Protein 7PTY (pdb70)

Solvent-accessible surface area: 84995 Å² total; per-residue (Å²): 95,123,92,64,26,23,104,46,1,81,74,16,20,111,100,41,18,30,73,38,78,33,19,37,101,38,14,8,28,21,23,15,36,22,44,1,14,56,73,76,60,115,68,80,86,15,52,112,72,129,31,86,76,82,0,93,45,10,22,34,48,43,81,14,150,46,113,130,96,22,29,8,21,92,75,31,20,102,101,14,40,125,30,39,86,69,11,17,108,19,15,100,91,10,47,111,49,4,93,112,12,28,115,45,95,96,55,50,137,36,20,71,64,22,75,108,20,3,73,37,6,66,75,6,49,130,44,52,100,114,8,98,34,58,48,58,89,119,25,23,34,35,11,88,127,26,47,47,100,13,28,64,19,35,112,89,3,110,46,25,21,71,34,22,33,61,10,0,86,71,4,41,75,28,3,61,114,114,86,0,44,45,26,18,19,4,0,5,4,16,34,13,5,67,23,0,10,17,33,25,5,9,33,21,16,1,44,6,4,16,93,35,81,92,144,54,52,33,82,61,3,25,45,8,57,50,47,16,41,42,16,84,58,45,20,64,31,41,32,29,33,82,71,110,7,47,15,56,32,6,58,70,1,19,81,53,14,134,82,23,119,107,184,52,92,49,55,30,119,84,10,88,94,9,2,70,98,13,82,58,32,45,90,118,24,67,166,36,80,24,16,34,34,4,26,18,51,63,99,102,103,67,48,111,86,35,119,46,56,39,39,60,85,56,42,44,20,62,28,2,7,1,28,49,73,148,68,124,20,46,16,52,39,18,37,84,75,0,134,104,28,50,34,25,13,17,32,20,18,9,19,24,51,88,34,95,116,76,48,25,24,34,28,38,38,17,122,66,50,28,44,44,35,10,22,56,75,38,100,51,29,54,12,98,31,17,34,28,15,15,16,5,16,6,15,74,64,146,79,65,132,135,24,37,86,20,17,54,56,8,66,132,44,35,27,70,21,102,50,66,15,78,53,32,59,12,8,1,6,7,22,10,103,89,7,19,46,135,34,20,49,113,44,28,100,127,77,110,67,22,22,39,97,27,117,26,67,37,2,49,18,11,11,1,35,2,9,70,15,3,57,7,36,42,5,75,73,17,42,119,75,47,27,81,20,61,12,94,8,54,80,66,72,19,6,8,18,1,29,6,7,49,38,33,77,8,119,1,7,91,25,30,28,133,80,44,155,42,112,13,73,7,97,21,98,46,11,14,1,0,2,6,8,3,4,43,23,56,104,91,12,4,40,13,7,15,100,134,26,129,5,57,35,60,1,54,9,91,53,2,7,0,0,18,1,11,5,8,29,48,81,18,71,113,8,9,62,30,8,56,142,43,72,64,47,21,52,92,47,9,99,33,74,11,3,9,21,6,8,0,7,29,51,17,13,42,131,12,9,109,17,21,44,59,47,157,78,137,29,50,48,33,26,54,8,123,60,34,53,51,1,3,17,0,22,0,18,94,61,130,59,62,65,2,1,89,18,24,12,123,67,131,92,12,53,29,104,10,84,12,72,45,41,42,0,0,6,13,24,2,16,55,40,34,38,37,93,28,15,81,60,10,32,154,83,49,10,88,56,65,18,83,15,59,60,19,38,10,5,6,9,18,2,5,30,38,118,39,41,78,14,23,51,25,17,52,120,51,48,5,73,25,43,13,147,3,71,74,50,27,10,1,6,3,13,0,14,136,43,32,84,77,54,11,15,82,72,14,40,98,93,58,10,69,61,39,13,116,9,104,95,8,17,6,8,2,57,16,2,4,52,36,124,79,93,112,8,2,58,17,15,35,88,122,9,46,49,86,46,59,94,47,134,89,123,98,21,10,33,36,75,0,27,84,42,89,37,86,105,5,9,28,24,2,56,98,143,71,65,40,154,91,115,86,56,30,116,115,10,130,32,24,86,109,45,31,107,107,148,156,82,100,160,125,18,105,91,46,71,89,50,106,74,90,28,24,126,61,9,64,87,37,41,104,121,20,22,65,74,24,93,22,39,31,82,32,19,15,27,15,35,34,32,21,66,22,65,46,87,64,58,46,46,66,31,67,28,12,53,83,99,68,33,57,97,32,112,53,73,30,92,109,84,6,75,70,6,44,24,46,34,70,17,148,32,117,70,11,24,0,44,20,60,64,72,26,132,81,15,56,138,21,24,62,78,4,48,104,17,22,82,99,2,67,83,44,17,110,136,21,84,95,50,88,82,50,63,104,24,16,62,64,34,60,108,49,45,72,50,27,85,77,10,61,87,30,66,121,125,43,78,8,55,68,107,84,14,26,16,39,85,15,108,121,60,28,50,74,17,24,56,13,16,118,43,199,97,105,21,43,121,28,63,45,55,18,29,90,61,3,83,88,38,17,109,119,127,62,80,0,27,30,29,13,16,11,30,13,17,25,21,12,8,79,37,8,4,1,27,18,3,33,26,25,14,17,38,14,10,4,64,33,13,68,107,21,61,11,74,60,6,9,47,9,64,64,72,31,42,108,32,55,82,55,15,48,74,44,20,66,45,36,12,96,27,60,67,80,18,35,89,15,11,106,55,30,52,147,78,25,74,206,130,65,65,80,94,7,91,91,10,57,102,23,29,96,46,30,68,62,44,40,87,39,34,97,112,135,24,154,44,0,21,100,37,39,19,56,85,67,97,53,101,67,102,133,81,52,96,60,67,118,74,73,106,67,62,49,37,51,56,33,53,0,0,4,4,0,44,26,155,34,76,21,5,2,41,10,45,58,55,24,47,118,60,108,112,12,21,30,23,21,0,12,110,12,105,97,48,125,125,197,59,50,10,16,1,0,26,8,66,88,74,33,16,92,22,36,3,0,49,5,118,103,48,12,52,15,95,54,13,51,5,40,47,23,47,25,18,21,52,39,26,24,51,136,89,12,43,83,44,21,70,45,34,78,104,88,32,6,78,32,50,14,130,7,50,57,25,87,0,14,32,0,12,19,15,51,54,5,15,16,75,18,18,24,149,107,58,95,191,49,79,52,40,27,34,112,20,50,16,37,35,2,66,4,12,29,5,36,5,8,43,3,24,11,18,36,35,16,81,47,22,42,116,48,22,26,69,55,42,10,87,8,58,104,46,46,35,4,10,22,1,51,18,8,29,0,16,24,19,159,12,20,108,20,36,39,134,78,55,101,21,97,17,78,18,80,14,83,46,12,49,1,4,8,3,14,4,4,34,9,24,22,104,6,2,36,28,17,20,78,148,30,124,19,34,98,44,26,60,10,91,51,0,26,0,9,9,0,8,1,9,26,11,75,14,63,81,7,1,62,20,21,53,144,28,40,74,23,96,60,70,37,12,83,36,68,11,5,2,15,5,9,9,0,8,84,13,15,65,96,3,13,130,27,26,44,78,37,175,72,58,92,16,29,40,46,46,3,134,57,48,69,22,8,1,22,3,38,0,3,55,28,101,84,22,68,0,0,61,20,13,18,128,55,101,128,33,75,32,84,32,65,8,72,16,42,21,8,5,4,6,14,1,1,14,12,20,34,51,77,3,1,110,30,4,34,172,109,56,14,98,31,85,53,82,2,66,66,21,74,8,6,4,4,15,0,2,20,13,136,59,33,75,1,3,54,20,1,44,117,44,58,8,63,50,69,15,105,5,85,66,50,63,11,4,22,5,25,3,4,120,54,22,82,49,38,1,10,67,66,10,56,122,50,51,18,76,52,40,33,110,10,65,79,10,12,9,7,25,17,60,0,9,53,30,101,66,119,135,5,7,70,10,20,74,99,125,14,84,30,142,65,92,132,19,108,77,128,94,22,7,45,13,26,6,44,102,43,108,33,114,89,14,17,90,53,28,21,88,120,15,85,46,149,43,117,103,53,37,131,106,4,91,23,28,79,81,29,66,90,84,142,156,72,111,101,70,28,59,137,33,68,86

Foldseek 3Di:
DLVVLVVVLVVVLVDCVCVVVLHDLLNVLLVSQVVVVLVVQDFVLLLGVVSSVSNVQSVLLSQLDDDPPQFFCVVVLVVLVVVLVVLVVVLVVLVVVLVVLCPVPPPDPCVVVLVVVVVVVVVVVVVVVVQSGDHNVVNLVVCVPCVVVLVVVLCVCPVVQVVLLVLLVVLLVVLLVASSLSSLSSSLSSVSVNVSSLSVSLSVLSVSLSVCRRQHDLVVNVVSVVVSVVSLVVVCVQPPDPPHHCLNSSVVSLVSSVPRPHDDDCSNVVVVVSNVVVVVVNVVSNDADDFLLDAFPDCPDLLPDDCDVQVHAFFWWAKGKWFDDPHGIDGDDDRVRTDRDHDGQGRQGCLVPPLDPTWMWMFIDTDGRDLTTFDTDRDGDGRCRVLQVVLLVLLQDQPAVVSVVSVVRSVVSPDDQLGPGPQFSSSQQSCLLRPHDVVSCVVVVPVVPRQQQPQGSQTDGSLQNNLLSLVQVSVVVNCVSPGPQLRFTNPQGDGSLLSNLQNPNLNNVLSCLVPVPDPQQDQGDFQDHSLLSNLVSLDCSSVSVLPDDDYDLLGATNQGDHSLLSCLSVVRVVVNVSSVVRDPDNQAQGPSGDGSLLVCLSVVPVVVVVVLVVVPPVSPQCAFGPSFGAGSLLSNLVVVSVVVNVVCVPDDPPDQCRAGVQRCGPLLSNLSRPPVVSNVVVVVVPHDQQRAGNQGDGSLLSNLLYDDQVSVVVSVVVPDDQQRQTNQGCGSLNSNLQNPPLVSNVVSVVVPYDQQDAGPQRCGQCNSNVVVPDPSSNVVCCVPVNAPQAAGVHRQGSVNSVLVVDDPPVNCCPPPVPDVPDALVDPSRCVLVCVVPVDDDDPPCPVSSD/DVVVLLVVLVVVLVVLCCVVVLCDLLNVQLVSLVVVCLVVDDDDQVVLLVPPAPPDRPCSSVVNVQSVQLSVLPDPPQLFLQCVQLVVLVVVLVVLVVVVVVVVVVVVVLPVDAPPDPLSVVLVVVVVVLVVVVVVVPVQSRDHDVVNVVVLVPCLVVLVCVLVPPDPCLVVVVVLVVVVLVCLVVAHPVLSVLSSVVSSVSSSVSSLSVSLSSLVVVLSQCRQPRVQAVNQVSVVVSVVSLVVVVVVLVVVVVVVVVVVVVVVVSVVPHPPDHDCSVVVVVVVVVVVVVVSVVSPPDCVLWPPFALVQFDDFDDPLFWLDPDVVPHQDFFWQKFKFFDDPSDGTGHGPSPGRDGHSTGSQGWTCQQPRPDQTWMAMDIDGHDDDSGHQGGDNRTDRCLSNLVVVLLVLLQDQDQVSSVVVVVSSVSVPHDQLDATSQFSRRLLSSLLSDPVVSVCVVDVDDVCCQEQVQGSQQDHSLLSCLLRQRQVVLCVNCVVHYDQLAFGPPQTGGSLLSNLLSLPLSRVVSSVPDPVDDQCDQTPWFAGSLLSNVNNLHCNNVCVCPPGPHPLFDQTNQGATSLLCCLSVVSVVSNVSSCVSDPDPQAATNSQHGSLLSCLQVVVPVVLVVVLVVVDPVCCQFARPNWGHHSLLNNLSNVVCPSNLVVLVRDLHDQCTATVFRQTSLLSNLSSPDVPVVVVVLVVVDDQWDATNSQDTSLLSCLSRPPVVVNVVVVVSVDDQQSGGPQSHGSLLSNLLRVSVVNNVVVVVVCDDQCDAGNQQDGSLLSNLVVVRPVNNVVCVVVVPDPQAQTNHGGGSLSSNVVVVPLVVLVVCCPVVPNPQQCPDPRSCSLVCVVVVDDDDCSSVVSSD

InterPro domains:
  IPR002110 Ankyrin repeat [PF00023] (742-770)
  IPR002110 Ankyrin repeat [PF12796] (472-566)
  IPR002110 Ankyrin repeat [PF12796] (569-634)
  IPR002110 Ankyrin repeat [PF12796] (642-734)
  IPR002110 Ankyrin repeat [PF12796] (778-868)
  IPR002110 Ankyrin repeat [PR01415] (537-552)
  IPR002110 Ankyrin repeat [PR01415] (789-803)
  IPR002110 Ankyrin repeat [PS50088] (536-568)
  IPR002110 Ankyrin repeat [PS50088] (637-669)
  IPR002110 Ankyrin repeat [PS50088] (740-772)
  IPR002110 Ankyrin repeat [PS50088] (773-805)
  IPR002110 Ankyrin repeat [PS50088] (806-838)
  IPR002110 Ankyrin repeat [PS50088] (839-871)
  IPR002110 Ankyrin repeat [SM00248] (501-530)
  IPR002110 Ankyrin repeat [SM00248] (536-565)
  IPR002110 Ankyrin repeat [SM00248] (570-600)
  IPR002110 Ankyrin repeat [SM00248] (604-633)
  IPR002110 Ankyrin repeat [SM00248] (637-666)
  IPR002110 Ankyrin repeat [SM00248] (670-699)
  IPR002110 Ankyrin repeat [SM00248] (706-734)

GO terms:
  GO:0005576 extracellular region (C, EXP)

Nearest PDB structures (foldseek):
  7pty-assembly1_B  TM=1.001E+00  e=0.000E+00  Latrodectus tredecimguttatus
  9go9-assembly1_D  TM=8.256E-01  e=4.662E-45  Latrodectus tredecimguttatus
  8csl-assembly1_A  TM=7.896E-01  e=9.396E-20  Homo sapiens
  3b95-assembly2_B  TM=9.160E-01  e=6.783E-09  Homo sapiens
  6py8-assembly2_K  TM=8.592E-01  e=9.612E-10  Homo sapiens

Sequence (1715 aa):
SNSVFGMIADVANDIGSIPVIGEVVGIVTAPIAIVSHITSADIASTAFDEIKEILEERFNEIDRKLDKNTAALEEVSKLVSKTFVTVEKTRNEMNENFKLVLETIESKEIKSIVFKINDFKKFFEKERQRIKGLPKDRYVAKLLEQKGILGSLKEVREPSGNSLSSALNELLDKNNNYKAFQALYALFYGTQTYAAVMFFLLEQHSYLADYYYQKGDDVNFNAEFNNVAIIFDDFKSSLTGGDDGLIDNVIEVLNTVKALPFIKNADSKLYRELVTRTKALETLKNQIPETLSQVNFPNDENQLPTPIGNWVDGVEVRYAVQYESKGMYSKFSEWSEPFTVQGNACPTIKVRVDPKKRNRLIFRKFNSGKPQFAGTMTHSQTNFKDIHRDLYDAALNINKLKAVDEATTLIEKGADIEAKFDNDRSAMHAVAYRGNNKIALRFLLKNQSIDIELKDKNGFTPLHIAAEAGQAGFVKLLINHGADVNAKTSKTNLTPLHLATRSGFSKTVRNLLESPNIKVNEKEDDGFTPLHTAVMSTYMVVDALLNHPDIDKNAQSTSGLTPFHLAIINESQEVAESLVESNADLNIQDVNHMAPIHFAASMGSIKMLRYLISIKDKVSINSVTENNNWTPLHFAIYFKKEDAAKELLKQDDINLTIVADGNLTVLHLAVSTGQINIIKELLKRGSNIEEKTGEGYTSLHIAAMRKEPEIAVVLIENGADIEARSADNLTPLHSAAKIGRKSTVLYLLEKGADIGAKTADGSTALHLAVSGRKMKTVETLLNKGANLKEYDNNKYLPIHKAIINDDLDMVRLFLEKDPSLKDDETEEGRTSIMLIVQKLLLELYNYFINSNSVFGMIADVANDIGSIPVIGEVVGIVTAPIAIVSHITSAGLDIASTALDCDDIPFDEIKEILEERFNEIDRKLDKNTAALEEVSKLVSKTFVTVEKTRNEMNENFKLVLETIESKEIKSIVFKINDFKKFFEKERQRIKGLPKDRYVAKLLEQKGILGSLKEVREPSGNSLSSALNELLDKNNNYNKAFQALYALFYGTQTYAAVMFFLLEQHSYLADYYYQKGDDVNFNAEFNNVAIIFDDFKSSLTGGDDGLIDNVIEVLNTVKALPFIKNADSKLYRELVTRTKALETLKNQILIDDIPETLSQVNFPNDENQLPTPIGNWVDGVEVRYAVQYESKGMYSKFSEWSEPFTVQGNACPTIKVRVDPKKRNRLIFRKFNSGKPQFAGTMTHSQTNFKDIHRDLYDAALNINKLKAVDEATTLIEKGADIEAKFDNDRSAMHAVAYRGNNKIALRFLLKNQSIDIELKDKNGFTPLHIAAEAGQAGFVKLLINHGADVNAKTSKTNLTPLHLATRSGFSKTVRNLLESPNIKVNEKEDDGFTPLHTAVMSTYMVVDALLNHPDIDKNAQSTSGLTPFHLAIINESQEVAESLVESNADLNIQDVNHMAPIHFAASMGSIKMLRYLISIKDKVSINSVTENNNWTPLHFAIYFKKEDAAKELLKQDDINLTIVADGNLTVLHLAVSTGQINIIKELLKRGSNIEEKTGEGYTSLHIAAMRKEPEIAVVLIENGADIEARSADNLTPLHSAAKIGRKSTVLYLLEKGADIGAKTADGSTALHLAVSGRKMKTVETLLNKGANLKEYDNNKYLPIHKAIINDDLDMVRLFLEKDPSLKDDETEEGRTSIMLIVQKLLLELYNYFIN

Radius of gyration: 46.93 Å; Cα contacts (8 Å, |Δi|>4): 2144; chains: 2; bounding box: 124×86×120 Å

Structure (mmCIF, N/CA/C/O backbone):
data_7PTY
#
_entry.id   7PTY
#
_cell.length_a   1.00
_cell.length_b   1.00
_cell.length_c   1.00
_cell.angle_alpha   90.00
_cell.angle_beta   90.00
_cell.angle_gamma   90.00
#
_symmetry.space_group_name_H-M   'P 1'
#
loop_
_atom_site.group_PDB
_atom_site.id
_atom_site.type_symbol
_atom_site.label_atom_id
_atom_site.label_alt_id
_atom_site.label_comp_id
_atom_site.label_asym_id
_atom_site.label_entity_id
_atom_site.label_seq_id
_atom_site.pdbx_PDB_ins_code
_atom_site.Cartn_x
_atom_site.Cartn_y
_atom_site.Cartn_z
_atom_site.occupancy
_atom_site.B_iso_or_equiv
_atom_site.auth_seq_id
_atom_site.auth_comp_id
_atom_site.auth_asym_id
_atom_site.auth_atom_id
_atom_site.pdbx_PDB_model_num
ATOM 1 N N . SER A 1 113 ? 37.555 15.438 -22.646 1.00 248.20 50 SER A N 1
ATOM 2 C CA . SER A 1 113 ? 38.439 16.406 -22.011 1.00 248.20 50 SER A CA 1
ATOM 3 C C . SER A 1 113 ? 37.769 17.040 -20.801 1.00 248.20 50 SER A C 1
ATOM 4 O O . SER A 1 113 ? 37.866 16.530 -19.687 1.00 248.20 50 SER A O 1
ATOM 7 N N . ASN A 1 114 ? 37.091 18.166 -21.032 1.00 246.07 51 ASN A N 1
ATOM 8 C CA . ASN A 1 114 ? 36.374 18.831 -19.951 1.00 246.07 51 ASN A CA 1
ATOM 9 C C . ASN A 1 114 ? 35.287 17.930 -19.385 1.00 246.07 51 ASN A C 1
ATOM 10 O O . ASN A 1 114 ? 35.106 17.849 -18.164 1.00 246.07 51 ASN A O 1
ATOM 15 N N . SER A 1 115 ? 34.554 17.243 -20.262 1.00 244.51 52 SER A N 1
ATOM 16 C CA . SER A 1 115 ? 33.557 16.286 -19.802 1.00 244.51 52 SER A CA 1
ATOM 17 C C . SER A 1 115 ? 34.200 15.135 -19.040 1.00 244.51 52 SER A C 1
ATOM 18 O O . SER A 1 115 ? 33.573 14.557 -18.148 1.00 244.51 52 SER A O 1
ATOM 21 N N . VAL A 1 116 ? 35.447 14.792 -19.368 1.00 256.00 53 VAL A N 1
ATOM 22 C CA . VAL A 1 116 ? 36.141 13.739 -18.631 1.00 256.00 53 VAL A CA 1
ATOM 23 C C . VAL A 1 116 ? 36.362 14.164 -17.184 1.00 256.00 53 VAL A C 1
ATOM 24 O O . VAL A 1 116 ? 36.104 13.402 -16.243 1.00 256.00 53 VAL A O 1
ATOM 28 N N . PHE A 1 117 ? 36.837 15.395 -16.983 1.00 239.25 54 PHE A N 1
ATOM 29 C CA . PHE A 1 117 ? 37.009 15.888 -15.622 1.00 239.25 54 PHE A CA 1
ATOM 30 C C . PHE A 1 117 ? 35.669 16.084 -14.931 1.00 239.25 54 PHE A C 1
ATOM 31 O O . PHE A 1 117 ? 35.579 15.937 -13.710 1.00 239.25 54 PHE A O 1
ATOM 39 N N . GLY A 1 118 ? 34.617 16.396 -15.689 1.00 235.94 55 GLY A N 1
ATOM 40 C CA . GLY A 1 118 ? 33.287 16.421 -15.101 1.00 235.94 55 GLY A CA 1
ATOM 41 C C . GLY A 1 118 ? 32.853 15.057 -14.599 1.00 235.94 55 GLY A C 1
ATOM 42 O O . GLY A 1 118 ? 32.255 14.937 -13.528 1.00 235.94 55 GLY A O 1
ATOM 43 N N . MET A 1 119 ? 33.147 14.010 -15.371 1.00 237.54 56 MET A N 1
ATOM 44 C CA . MET A 1 119 ? 32.856 12.650 -14.929 1.00 237.54 56 MET A CA 1
ATOM 45 C C . MET A 1 119 ? 33.665 12.295 -13.689 1.00 237.54 56 MET A C 1
ATOM 46 O O . MET A 1 119 ? 33.162 11.626 -12.779 1.00 237.54 56 MET A O 1
ATOM 51 N N . ILE A 1 120 ? 34.933 12.709 -13.651 1.00 222.69 57 ILE A N 1
ATOM 52 C CA . ILE A 1 120 ? 35.753 12.486 -12.462 1.00 222.69 57 ILE A CA 1
ATOM 53 C C . ILE A 1 120 ? 35.140 13.192 -11.260 1.00 222.69 57 ILE A C 1
ATOM 54 O O . ILE A 1 120 ? 35.098 12.647 -10.148 1.00 222.69 57 ILE A O 1
ATOM 59 N N . ALA A 1 121 ? 34.656 14.416 -11.469 1.00 214.75 58 ALA A N 1
ATOM 60 C CA . ALA A 1 121 ? 33.962 15.140 -10.414 1.00 214.75 58 ALA A CA 1
ATOM 61 C C . ALA A 1 121 ? 32.736 14.375 -9.942 1.00 214.75 58 ALA A C 1
ATOM 62 O O . ALA A 1 121 ? 32.487 14.276 -8.738 1.00 214.75 58 ALA A O 1
ATOM 64 N N . ASP A 1 122 ? 31.959 13.831 -10.879 1.00 219.40 59 ASP A N 1
ATOM 65 C CA . ASP A 1 122 ? 30.775 13.061 -10.508 1.00 219.40 59 ASP A CA 1
ATOM 66 C C . ASP A 1 122 ? 31.153 11.840 -9.683 1.00 219.40 59 ASP A C 1
ATOM 67 O O . ASP A 1 122 ? 30.505 11.534 -8.675 1.00 219.40 59 ASP A O 1
ATOM 72 N N . VAL A 1 123 ? 32.206 11.135 -10.096 1.00 222.76 60 VAL A N 1
ATOM 73 C CA . VAL A 1 123 ? 32.661 9.964 -9.353 1.00 222.76 60 VAL A CA 1
ATOM 74 C C . VAL A 1 123 ? 33.057 10.359 -7.939 1.00 222.76 60 VAL A C 1
ATOM 75 O O . VAL A 1 123 ? 32.696 9.687 -6.964 1.00 222.76 60 VAL A O 1
ATOM 79 N N . ALA A 1 124 ? 33.797 11.462 -7.803 1.00 214.22 61 ALA A N 1
ATOM 80 C CA . ALA A 1 124 ? 34.132 11.963 -6.475 1.00 214.22 61 ALA A CA 1
ATOM 81 C C . ALA A 1 124 ? 32.881 12.329 -5.688 1.00 214.22 61 ALA A C 1
ATOM 82 O O . ALA A 1 124 ? 32.839 12.155 -4.466 1.00 214.22 61 ALA A O 1
ATOM 84 N N . ASN A 1 125 ? 31.859 12.839 -6.375 1.00 199.02 62 ASN A N 1
ATOM 85 C CA . ASN A 1 125 ? 30.613 13.205 -5.712 1.00 199.02 62 ASN A CA 1
ATOM 86 C C . ASN A 1 125 ? 29.907 11.983 -5.149 1.00 199.02 62 ASN A C 1
ATOM 87 O O . ASN A 1 125 ? 29.320 12.041 -4.062 1.00 199.02 62 ASN A O 1
ATOM 92 N N . ASP A 1 126 ? 29.941 10.872 -5.887 1.00 219.22 63 ASP A N 1
ATOM 93 C CA . ASP A 1 126 ? 29.166 9.695 -5.505 1.00 219.22 63 ASP A CA 1
ATOM 94 C C . ASP A 1 126 ? 29.527 9.224 -4.102 1.00 219.22 63 ASP A C 1
ATOM 95 O O . ASP A 1 126 ? 28.647 9.006 -3.261 1.00 219.22 63 ASP A O 1
ATOM 100 N N . ILE A 1 127 ? 30.815 9.082 -3.825 1.00 230.25 64 ILE A N 1
ATOM 101 C CA . ILE A 1 127 ? 31.267 8.546 -2.547 1.00 230.25 64 ILE A CA 1
ATOM 102 C C . ILE A 1 127 ? 31.150 9.620 -1.475 1.00 230.25 64 ILE A C 1
ATOM 103 O O . ILE A 1 127 ? 31.380 10.808 -1.731 1.00 230.25 64 ILE A O 1
ATOM 108 N N . GLY A 1 128 ? 30.776 9.202 -0.270 1.00 236.36 65 GLY A N 1
ATOM 109 C CA . GLY A 1 128 ? 30.699 10.067 0.886 1.00 236.36 65 GLY A CA 1
ATOM 110 C C . GLY A 1 128 ? 31.997 10.234 1.643 1.00 236.36 65 GLY A C 1
ATOM 111 O O . GLY A 1 128 ? 32.007 10.876 2.699 1.00 236.36 65 GLY A O 1
ATOM 112 N N . SER A 1 129 ? 33.098 9.675 1.134 1.00 241.83 66 SER A N 1
ATOM 113 C CA . SER A 1 129 ? 34.378 9.784 1.826 1.00 241.83 66 SER A CA 1
ATOM 114 C C . SER A 1 129 ? 34.890 11.219 1.852 1.00 241.83 66 SER A C 1
ATOM 115 O O . SER A 1 129 ? 35.588 11.609 2.794 1.00 241.83 66 SER A O 1
ATOM 118 N N . ILE A 1 130 ? 34.575 12.009 0.831 1.00 244.13 67 ILE A N 1
ATOM 119 C CA . ILE A 1 130 ? 34.990 13.410 0.796 1.00 244.13 67 ILE A CA 1
ATOM 120 C C . ILE A 1 130 ? 34.071 14.241 1.689 1.00 244.13 67 ILE A C 1
ATOM 121 O O . ILE A 1 130 ? 34.564 15.134 2.393 1.00 244.13 67 ILE A O 1
ATOM 126 N N . PRO A 1 131 ? 32.750 14.013 1.701 1.00 231.05 68 PRO A N 1
ATOM 127 C CA . PRO A 1 131 ? 31.940 14.630 2.762 1.00 231.05 68 PRO A CA 1
ATOM 128 C C . PRO A 1 131 ? 32.441 14.287 4.149 1.00 231.05 68 PRO A C 1
ATOM 129 O O . PRO A 1 131 ? 32.294 15.100 5.070 1.00 231.05 68 PRO A O 1
ATOM 133 N N . VAL A 1 132 ? 33.031 13.103 4.328 1.00 220.49 69 VAL A N 1
ATOM 134 C CA . VAL A 1 132 ? 33.793 12.835 5.538 1.00 220.49 69 VAL A CA 1
ATOM 135 C C . VAL A 1 132 ? 34.998 13.760 5.568 1.00 220.49 69 VAL A C 1
ATOM 136 O O . VAL A 1 132 ? 35.774 13.832 4.606 1.00 220.49 69 VAL A O 1
ATOM 140 N N . ILE A 1 133 ? 35.171 14.466 6.684 1.00 186.38 70 ILE A N 1
ATOM 141 C CA . ILE A 1 133 ? 36.151 15.542 6.776 1.00 186.38 70 ILE A CA 1
ATOM 142 C C . ILE A 1 133 ? 37.570 14.986 6.760 1.00 186.38 70 ILE A C 1
ATOM 143 O O . ILE A 1 133 ? 38.544 15.745 6.819 1.00 186.38 70 ILE A O 1
ATOM 148 N N . GLY A 1 134 ? 37.701 13.659 6.673 1.00 184.51 71 GLY A N 1
ATOM 149 C CA . GLY A 1 134 ? 38.999 13.082 6.375 1.00 184.51 71 GLY A CA 1
ATOM 150 C C . GLY A 1 134 ? 39.591 13.653 5.104 1.00 184.51 71 GLY A C 1
ATOM 151 O O . GLY A 1 134 ? 40.814 13.727 4.958 1.00 184.51 71 GLY A O 1
ATOM 152 N N . GLU A 1 135 ? 38.735 14.060 4.171 1.00 210.72 72 GLU A N 1
ATOM 153 C CA . GLU A 1 135 ? 39.102 14.931 3.067 1.00 210.72 72 GLU A CA 1
ATOM 154 C C . GLU A 1 135 ? 38.245 16.186 3.150 1.00 210.72 72 GLU A C 1
ATOM 155 O O . GLU A 1 135 ? 37.033 16.107 3.367 1.00 210.72 72 GLU A O 1
ATOM 161 N N . VAL A 1 136 ? 38.878 17.342 2.987 1.00 211.30 73 VAL A N 1
ATOM 162 C CA . VAL A 1 136 ? 38.207 18.623 3.149 1.00 211.30 73 VAL A CA 1
ATOM 163 C C . VAL A 1 136 ? 38.115 19.291 1.782 1.00 211.30 73 VAL A C 1
ATOM 164 O O . VAL A 1 136 ? 38.782 18.896 0.821 1.00 211.30 73 VAL A O 1
ATOM 168 N N . VAL A 1 137 ? 37.267 20.320 1.703 1.00 219.55 74 VAL A N 1
ATOM 169 C CA . VAL A 1 137 ? 36.901 20.906 0.415 1.00 219.55 74 VAL A CA 1
ATOM 170 C C . VAL A 1 137 ? 38.133 21.420 -0.322 1.00 219.55 74 VAL A C 1
ATOM 171 O O . VAL A 1 137 ? 38.305 21.171 -1.519 1.00 219.55 74 VAL A O 1
ATOM 175 N N . GLY A 1 138 ? 39.013 22.141 0.373 1.00 228.51 75 GLY A N 1
ATOM 176 C CA . GLY A 1 138 ? 40.273 22.518 -0.247 1.00 228.51 75 GLY A CA 1
ATOM 177 C C . GLY A 1 138 ? 41.154 21.312 -0.512 1.00 228.51 75 GLY A C 1
ATOM 178 O O . GLY A 1 138 ? 41.771 21.190 -1.582 1.00 228.51 75 GLY A O 1
ATOM 179 N N . ILE A 1 139 ? 41.207 20.396 0.458 1.00 219.87 76 ILE A N 1
ATOM 180 C CA . ILE A 1 139 ? 42.032 19.204 0.362 1.00 219.87 76 ILE A CA 1
ATOM 181 C C . ILE A 1 139 ? 41.556 18.284 -0.750 1.00 219.87 76 ILE A C 1
ATOM 182 O O . ILE A 1 139 ? 42.287 17.374 -1.153 1.00 219.87 76 ILE A O 1
ATOM 187 N N . VAL A 1 140 ? 40.354 18.500 -1.277 1.00 227.06 77 VAL A N 1
ATOM 188 C CA . VAL A 1 140 ? 39.879 17.681 -2.383 1.00 227.06 77 VAL A CA 1
ATOM 189 C C . VAL A 1 140 ? 39.922 18.493 -3.673 1.00 227.06 77 VAL A C 1
ATOM 190 O O . VAL A 1 140 ? 40.080 17.931 -4.761 1.00 227.06 77 VAL A O 1
ATOM 194 N N . THR A 1 141 ? 39.800 19.819 -3.571 1.00 215.37 78 THR A N 1
ATOM 195 C CA . THR A 1 141 ? 39.883 20.640 -4.775 1.00 215.37 78 THR A CA 1
ATOM 196 C C . THR A 1 141 ? 41.284 20.613 -5.365 1.00 215.37 78 THR A C 1
ATOM 197 O O . THR A 1 141 ? 41.444 20.554 -6.590 1.00 215.37 78 THR A O 1
ATOM 201 N N . ALA A 1 142 ? 42.311 20.665 -4.517 1.00 212.31 79 ALA A N 1
ATOM 202 C CA . ALA A 1 142 ? 43.676 20.646 -5.044 1.00 212.31 79 ALA A CA 1
ATOM 203 C C . ALA A 1 142 ? 43.993 19.378 -5.835 1.00 212.31 79 ALA A C 1
ATOM 204 O O . ALA A 1 142 ? 44.518 19.490 -6.962 1.00 212.31 79 ALA A O 1
ATOM 206 N N . PRO A 1 143 ? 43.714 18.165 -5.337 1.00 224.19 80 PRO A N 1
ATOM 207 C CA . PRO A 1 143 ? 43.996 16.977 -6.153 1.00 224.19 80 PRO A CA 1
ATOM 208 C C . PRO A 1 143 ? 43.204 16.930 -7.442 1.00 224.19 80 PRO A C 1
ATOM 209 O O . PRO A 1 143 ? 43.658 16.301 -8.401 1.00 224.19 80 PRO A O 1
ATOM 213 N N . ILE A 1 144 ? 42.041 17.580 -7.511 1.00 242.81 81 ILE A N 1
ATOM 214 C CA . ILE A 1 144 ? 41.339 17.662 -8.788 1.00 242.81 81 ILE A CA 1
ATOM 215 C C . ILE A 1 144 ? 42.167 18.439 -9.801 1.00 242.81 81 ILE A C 1
ATOM 216 O O . ILE A 1 144 ? 42.290 18.034 -10.963 1.00 242.81 81 ILE A O 1
ATOM 221 N N . ALA A 1 145 ? 42.746 19.564 -9.381 1.00 208.29 82 ALA A N 1
ATOM 222 C CA . ALA A 1 145 ? 43.607 20.320 -10.280 1.00 208.29 82 ALA A CA 1
ATOM 223 C C . ALA A 1 145 ? 44.812 19.492 -10.712 1.00 208.29 82 ALA A C 1
ATOM 224 O O . ALA A 1 145 ? 45.168 19.471 -11.899 1.00 208.29 82 ALA A O 1
ATOM 226 N N . ILE A 1 146 ? 45.447 18.788 -9.769 1.00 227.16 83 ILE A N 1
ATOM 227 C CA . ILE A 1 146 ? 46.637 18.038 -10.170 1.00 227.16 83 ILE A CA 1
ATOM 228 C C . ILE A 1 146 ? 46.266 16.860 -11.068 1.00 227.16 83 ILE A C 1
ATOM 229 O O . ILE A 1 146 ? 47.032 16.493 -11.966 1.00 227.16 83 ILE A O 1
ATOM 234 N N . VAL A 1 147 ? 45.105 16.241 -10.849 1.00 221.26 84 VAL A N 1
ATOM 235 C CA . VAL A 1 147 ? 44.680 15.148 -11.714 1.00 221.26 84 VAL A CA 1
ATOM 236 C C . VAL A 1 147 ? 44.342 15.676 -13.100 1.00 221.26 84 VAL A C 1
ATOM 237 O O . VAL A 1 147 ? 44.604 15.017 -14.113 1.00 221.26 84 VAL A O 1
ATOM 241 N N . SER A 1 148 ? 43.760 16.875 -13.169 1.00 201.63 85 SER A N 1
ATOM 242 C CA . SER A 1 148 ? 43.549 17.509 -14.463 1.00 201.63 85 SER A CA 1
ATOM 243 C C . SER A 1 148 ? 44.874 17.708 -15.182 1.00 201.63 85 SER A C 1
ATOM 244 O O . SER A 1 148 ? 44.981 17.450 -16.387 1.00 201.63 85 SER A O 1
ATOM 247 N N . HIS A 1 149 ? 45.900 18.147 -14.450 1.00 190.57 86 HIS A N 1
ATOM 248 C CA . HIS A 1 149 ? 47.226 18.281 -15.048 1.00 190.57 86 HIS A CA 1
ATOM 249 C C . HIS A 1 149 ? 47.758 16.939 -15.541 1.00 190.57 86 HIS A C 1
ATOM 250 O O . HIS A 1 149 ? 48.273 16.839 -16.661 1.00 190.57 86 HIS A O 1
ATOM 257 N N . ILE A 1 150 ? 47.641 15.894 -14.719 1.00 194.68 87 ILE A N 1
ATOM 258 C CA . ILE A 1 150 ? 48.200 14.592 -15.081 1.00 194.68 87 ILE A CA 1
ATOM 259 C C . ILE A 1 150 ? 47.516 14.050 -16.326 1.00 194.68 87 ILE A C 1
ATOM 260 O O . ILE A 1 150 ? 48.173 13.608 -17.277 1.00 194.68 87 ILE A O 1
ATOM 265 N N . THR A 1 151 ? 46.185 14.085 -16.341 1.00 191.98 88 THR A N 1
ATOM 266 C CA . THR A 1 151 ? 45.449 13.643 -17.516 1.00 191.98 88 THR A CA 1
ATOM 267 C C . THR A 1 151 ? 45.784 14.502 -18.726 1.00 191.98 88 THR A C 1
ATOM 268 O O . THR A 1 151 ? 45.851 13.994 -19.851 1.00 191.98 88 THR A O 1
ATOM 272 N N . SER A 1 152 ? 46.019 15.798 -18.514 1.00 181.84 89 SER A N 1
ATOM 273 C CA . SER A 1 152 ? 46.440 16.671 -19.600 1.00 181.84 89 SER A CA 1
ATOM 274 C C . SER A 1 152 ? 47.820 16.305 -20.128 1.00 181.84 89 SER A C 1
ATOM 275 O O . SER A 1 152 ? 48.195 16.763 -21.212 1.00 181.84 89 SER A O 1
ATOM 278 N N . ALA A 1 153 ? 48.579 15.499 -19.391 1.00 183.91 90 ALA A N 1
ATOM 279 C CA . ALA A 1 153 ? 49.892 15.054 -19.841 1.00 183.91 90 ALA A CA 1
ATOM 280 C C . ALA A 1 153 ? 49.947 13.532 -19.907 1.00 183.91 90 ALA A C 1
ATOM 281 O O . ALA A 1 153 ? 48.912 12.865 -19.913 1.00 183.91 90 ALA A O 1
ATOM 283 N N . ASP A 1 156 ? 52.999 19.958 -26.076 1.00 207.31 93 ASP A N 1
ATOM 284 C CA . ASP A 1 156 ? 53.232 19.499 -27.440 1.00 207.31 93 ASP A CA 1
ATOM 285 C C . ASP A 1 156 ? 53.567 20.664 -28.364 1.00 207.31 93 ASP A C 1
ATOM 286 O O . ASP A 1 156 ? 54.324 21.562 -27.999 1.00 207.31 93 ASP A O 1
ATOM 291 N N . ILE A 1 157 ? 52.993 20.642 -29.563 1.00 207.41 94 ILE A N 1
ATOM 292 C CA . ILE A 1 157 ? 53.222 21.672 -30.572 1.00 207.41 94 ILE A CA 1
ATOM 293 C C . ILE A 1 157 ? 51.989 22.551 -30.750 1.00 207.41 94 ILE A C 1
ATOM 294 O O . ILE A 1 157 ? 52.058 23.771 -30.598 1.00 207.41 94 ILE A O 1
ATOM 299 N N . ALA A 1 158 ? 50.846 21.944 -31.074 1.00 221.39 95 ALA A N 1
ATOM 300 C CA . ALA A 1 158 ? 49.632 22.719 -31.305 1.00 221.39 95 ALA A CA 1
ATOM 301 C C . ALA A 1 158 ? 49.168 23.417 -30.033 1.00 221.39 95 ALA A C 1
ATOM 302 O O . ALA A 1 158 ? 48.654 24.541 -30.089 1.00 221.39 95 ALA A O 1
ATOM 304 N N . SER A 1 159 ? 49.335 22.767 -28.879 1.00 208.03 96 SER A N 1
ATOM 305 C CA . SER A 1 159 ? 48.904 23.369 -27.621 1.00 208.03 96 SER A CA 1
ATOM 306 C C . SER A 1 159 ? 49.616 24.687 -27.359 1.00 208.03 96 SER A C 1
ATOM 307 O O . SER A 1 159 ? 49.074 25.559 -26.672 1.00 208.03 96 SER A O 1
ATOM 310 N N . THR A 1 160 ? 50.827 24.850 -27.894 1.00 199.07 97 THR A N 1
ATOM 311 C CA . THR A 1 160 ? 51.518 26.127 -27.773 1.00 199.07 97 THR A CA 1
ATOM 312 C C . THR A 1 160 ? 50.740 27.234 -28.470 1.00 199.07 97 THR A C 1
ATOM 313 O O . THR A 1 160 ? 50.635 28.352 -27.953 1.00 199.07 97 THR A O 1
ATOM 317 N N . ALA A 1 161 ? 50.188 26.942 -29.642 1.00 203.21 98 ALA A N 1
ATOM 318 C CA . ALA A 1 161 ? 49.380 27.908 -30.370 1.00 203.21 98 ALA A CA 1
ATOM 319 C C . ALA A 1 161 ? 48.007 28.053 -29.724 1.00 203.21 98 ALA A C 1
ATOM 320 O O . ALA A 1 161 ? 47.608 27.228 -28.902 1.00 203.21 98 ALA A O 1
ATOM 322 N N . PHE A 1 169 ? 41.323 26.668 -15.637 1.00 177.19 106 PHE A N 1
ATOM 323 C CA . PHE A 1 169 ? 41.335 25.579 -14.668 1.00 177.19 106 PHE A CA 1
ATOM 324 C C . PHE A 1 169 ? 40.450 25.902 -13.470 1.00 177.19 106 PHE A C 1
ATOM 325 O O . PHE A 1 169 ? 40.135 25.026 -12.665 1.00 177.19 106 PHE A O 1
ATOM 333 N N . ASP A 1 170 ? 40.051 27.171 -13.360 1.00 240.52 107 ASP A N 1
ATOM 334 C CA . ASP A 1 170 ? 39.176 27.582 -12.267 1.00 240.52 107 ASP A CA 1
ATOM 335 C C . ASP A 1 170 ? 37.815 26.904 -12.367 1.00 240.52 107 ASP A C 1
ATOM 336 O O . ASP A 1 170 ? 37.224 26.518 -11.349 1.00 240.52 107 ASP A O 1
ATOM 341 N N . GLU A 1 171 ? 37.303 26.751 -13.589 1.00 251.16 108 GLU A N 1
ATOM 342 C CA . GLU A 1 171 ? 35.981 26.166 -13.773 1.00 251.16 108 GLU A CA 1
ATOM 343 C C . GLU A 1 171 ? 35.913 24.744 -13.236 1.00 251.16 108 GLU A C 1
ATOM 344 O O . GLU A 1 171 ? 34.850 24.307 -12.782 1.00 251.16 108 GLU A O 1
ATOM 350 N N . ILE A 1 172 ? 37.027 24.010 -13.268 1.00 239.96 109 ILE A N 1
ATOM 351 C CA . ILE A 1 172 ? 37.021 22.636 -12.771 1.00 239.96 109 ILE A CA 1
ATOM 352 C C . ILE A 1 172 ? 36.686 22.613 -11.284 1.00 239.96 109 ILE A C 1
ATOM 353 O O . ILE A 1 172 ? 35.766 21.912 -10.842 1.00 239.96 109 ILE A O 1
ATOM 358 N N . LYS A 1 173 ? 37.410 23.406 -10.493 1.00 231.72 110 LYS A N 1
ATOM 359 C CA . LYS A 1 173 ? 37.139 23.425 -9.063 1.00 231.72 110 LYS A CA 1
ATOM 360 C C . LYS A 1 173 ? 35.819 24.117 -8.754 1.00 231.72 110 LYS A C 1
ATOM 361 O O . LYS A 1 173 ? 35.190 23.810 -7.737 1.00 231.72 110 LYS A O 1
ATOM 367 N N . GLU A 1 174 ? 35.361 25.017 -9.628 1.00 243.61 111 GLU A N 1
ATOM 368 C CA . GLU A 1 174 ? 34.012 25.556 -9.475 1.00 243.61 111 GLU A CA 1
ATOM 369 C C . GLU A 1 174 ? 32.968 24.451 -9.600 1.00 243.61 111 GLU A C 1
ATOM 370 O O . GLU A 1 174 ? 32.014 24.379 -8.814 1.00 243.61 111 GLU A O 1
ATOM 376 N N . ILE A 1 175 ? 33.144 23.569 -10.585 1.00 226.43 112 ILE A N 1
ATOM 377 C CA . ILE A 1 175 ? 32.235 22.440 -10.750 1.00 226.43 112 ILE A CA 1
ATOM 378 C C . ILE A 1 175 ? 32.296 21.529 -9.533 1.00 226.43 112 ILE A C 1
ATOM 379 O O . ILE A 1 175 ? 31.263 21.072 -9.024 1.00 226.43 112 ILE A O 1
ATOM 384 N N . LEU A 1 176 ? 33.505 21.251 -9.045 1.00 223.06 113 LEU A N 1
ATOM 385 C CA . LEU A 1 176 ? 33.631 20.390 -7.872 1.00 223.06 113 LEU A CA 1
ATOM 386 C C . LEU A 1 176 ? 32.925 20.988 -6.662 1.00 223.06 113 LEU A C 1
ATOM 387 O O . LEU A 1 176 ? 32.199 20.284 -5.948 1.00 223.06 113 LEU A O 1
ATOM 392 N N . GLU A 1 177 ? 33.119 22.286 -6.412 1.00 228.94 114 GLU A N 1
ATOM 393 C CA . GLU A 1 177 ? 32.507 22.888 -5.235 1.00 228.94 114 GLU A CA 1
ATOM 394 C C . GLU A 1 177 ? 30.990 22.937 -5.363 1.00 228.94 114 GLU A C 1
ATOM 395 O O . GLU A 1 177 ? 30.278 22.690 -4.385 1.00 228.94 114 GLU A O 1
ATOM 401 N N . GLU A 1 178 ? 30.466 23.238 -6.556 1.00 206.17 115 GLU A N 1
ATOM 402 C CA . GLU A 1 178 ? 29.013 23.251 -6.686 1.00 206.17 115 GLU A CA 1
ATOM 403 C C . GLU A 1 178 ? 28.431 21.854 -6.523 1.00 206.17 115 GLU A C 1
ATOM 404 O O . GLU A 1 178 ? 27.363 21.694 -5.921 1.00 206.17 115 GLU A O 1
ATOM 410 N N . ARG A 1 179 ? 29.118 20.830 -7.031 1.00 171.83 116 ARG A N 1
ATOM 411 C CA . ARG A 1 179 ? 28.618 19.471 -6.870 1.00 171.83 116 ARG A CA 1
ATOM 412 C C . ARG A 1 179 ? 28.653 19.039 -5.410 1.00 171.83 116 ARG A C 1
ATOM 413 O O . ARG A 1 179 ? 27.727 18.375 -4.926 1.00 171.83 116 ARG A O 1
ATOM 415 N N . PHE A 1 180 ? 29.710 19.410 -4.686 1.00 157.34 117 PHE A N 1
ATOM 416 C CA . PHE A 1 180 ? 29.748 19.099 -3.263 1.00 157.34 117 PHE A CA 1
ATOM 417 C C . PHE A 1 180 ? 28.678 19.867 -2.503 1.00 157.34 117 PHE A C 1
ATOM 418 O O . PHE A 1 180 ? 28.121 19.351 -1.529 1.00 157.34 117 PHE A O 1
ATOM 426 N N . ASN A 1 181 ? 28.364 21.086 -2.940 1.00 131.06 118 ASN A N 1
ATOM 427 C CA . ASN A 1 181 ? 27.245 21.809 -2.351 1.00 131.06 118 ASN A CA 1
ATOM 428 C C . ASN A 1 181 ? 25.935 21.070 -2.585 1.00 131.06 118 ASN A C 1
ATOM 429 O O . ASN A 1 181 ? 25.084 20.994 -1.691 1.00 131.06 118 ASN A O 1
ATOM 434 N N . GLU A 1 182 ? 25.755 20.530 -3.791 1.00 157.07 119 GLU A N 1
ATOM 435 C CA . GLU A 1 182 ? 24.556 19.750 -4.083 1.00 157.07 119 GLU A CA 1
ATOM 436 C C . GLU A 1 182 ? 24.468 18.522 -3.187 1.00 157.07 119 GLU A C 1
ATOM 437 O O . GLU A 1 182 ? 23.383 18.167 -2.713 1.00 157.07 119 GLU A O 1
ATOM 443 N N . ILE A 1 183 ? 25.600 17.853 -2.956 1.00 146.37 120 ILE A N 1
ATOM 444 C CA . ILE A 1 183 ? 25.615 16.732 -2.017 1.00 146.37 120 ILE A CA 1
ATOM 445 C C . ILE A 1 183 ? 25.225 17.203 -0.624 1.00 146.37 120 ILE A C 1
ATOM 446 O O . ILE A 1 183 ? 24.465 16.536 0.088 1.00 146.37 120 ILE A O 1
ATOM 451 N N . ASP A 1 184 ? 25.755 18.353 -0.208 1.00 139.03 121 ASP A N 1
ATOM 452 C CA . ASP A 1 184 ? 25.407 18.913 1.091 1.00 139.03 121 ASP A CA 1
ATOM 453 C C . ASP A 1 184 ? 23.922 19.224 1.195 1.00 139.03 121 ASP A C 1
ATOM 454 O O . ASP A 1 184 ? 23.359 19.186 2.294 1.00 139.03 121 ASP A O 1
ATOM 459 N N . ARG A 1 185 ? 23.275 19.534 0.071 1.00 128.41 122 ARG A N 1
ATOM 460 C CA . ARG A 1 185 ? 21.854 19.860 0.097 1.00 128.41 122 ARG A CA 1
ATOM 461 C C . ARG A 1 185 ? 21.004 18.716 0.637 1.00 128.41 122 ARG A C 1
ATOM 462 O O . ARG A 1 185 ? 19.882 18.958 1.093 1.00 128.41 122 ARG A O 1
ATOM 464 N N . LYS A 1 186 ? 21.510 17.487 0.607 1.00 131.63 123 LYS A N 1
ATOM 465 C CA . LYS A 1 186 ? 20.762 16.341 1.108 1.00 131.63 123 LYS A CA 1
ATOM 466 C C . LYS A 1 186 ? 20.604 16.416 2.625 1.00 131.63 123 LYS A C 1
ATOM 467 O O . LYS A 1 186 ? 21.443 16.980 3.332 1.00 131.63 123 LYS A O 1
ATOM 473 N N . LEU A 1 187 ? 19.509 15.840 3.123 1.00 122.07 124 LEU A N 1
ATOM 474 C CA . LEU A 1 187 ? 19.173 15.909 4.538 1.00 122.07 124 LEU A CA 1
ATOM 475 C C . LEU A 1 187 ? 19.927 14.841 5.332 1.00 122.07 124 LEU A C 1
ATOM 476 O O . LEU A 1 187 ? 20.622 13.984 4.780 1.00 122.07 124 LEU A O 1
ATOM 481 N N . ASP A 1 188 ? 19.773 14.895 6.655 1.00 143.30 125 ASP A N 1
ATOM 482 C CA . ASP A 1 188 ? 20.504 14.044 7.580 1.00 143.30 125 ASP A CA 1
ATOM 483 C C . ASP A 1 188 ? 19.865 12.659 7.673 1.00 143.30 125 ASP A C 1
ATOM 484 O O . ASP A 1 188 ? 18.749 12.421 7.206 1.00 143.30 125 ASP A O 1
ATOM 489 N N . LYS A 1 189 ? 20.597 11.737 8.294 1.00 162.40 126 LYS A N 1
ATOM 490 C CA . LYS A 1 189 ? 20.123 10.372 8.461 1.00 162.40 126 LYS A CA 1
ATOM 491 C C . LYS A 1 189 ? 19.017 10.300 9.507 1.00 162.40 126 LYS A C 1
ATOM 492 O O . LYS A 1 189 ? 19.030 11.022 10.509 1.00 162.40 126 LYS A O 1
ATOM 498 N N . ASN A 1 190 ? 18.056 9.406 9.261 1.00 187.82 127 ASN A N 1
ATOM 499 C CA . ASN A 1 190 ? 16.933 9.168 10.172 1.00 187.82 127 ASN A CA 1
ATOM 500 C C . ASN A 1 190 ? 16.225 10.472 10.527 1.00 187.82 127 ASN A C 1
ATOM 501 O O . ASN A 1 190 ? 15.914 10.744 11.688 1.00 187.82 127 ASN A O 1
ATOM 506 N N . THR A 1 191 ? 15.970 11.290 9.508 1.00 135.82 128 THR A N 1
ATOM 507 C CA . THR A 1 191 ? 15.432 12.623 9.746 1.00 135.82 128 THR A CA 1
ATOM 508 C C . THR A 1 191 ? 13.906 12.636 9.704 1.00 135.82 128 THR A C 1
ATOM 509 O O . THR A 1 191 ? 13.256 13.042 10.672 1.00 135.82 128 THR A O 1
ATOM 513 N N . ALA A 1 192 ? 13.315 12.185 8.603 1.00 108.09 129 ALA A N 1
ATOM 514 C CA . ALA A 1 192 ? 11.888 12.406 8.406 1.00 108.09 129 ALA A CA 1
ATOM 515 C C . ALA A 1 192 ? 11.301 11.254 7.595 1.00 108.09 129 ALA A C 1
ATOM 516 O O . ALA A 1 192 ? 11.943 10.212 7.420 1.00 108.09 129 ALA A O 1
ATOM 518 N N . ALA A 1 193 ? 10.080 11.448 7.105 1.00 87.28 130 ALA A N 1
ATOM 519 C CA . ALA A 1 193 ? 9.325 10.450 6.370 1.00 87.28 130 ALA A CA 1
ATOM 520 C C . ALA A 1 193 ? 9.360 10.745 4.877 1.00 87.28 130 ALA A C 1
ATOM 521 O O . ALA A 1 193 ? 10.120 11.593 4.403 1.00 87.28 130 ALA A O 1
ATOM 523 N N . LEU A 1 194 ? 8.531 10.023 4.124 1.00 91.92 131 LEU A N 1
ATOM 524 C CA . LEU A 1 194 ? 8.387 10.151 2.679 1.00 91.92 131 LEU A CA 1
ATOM 525 C C . LEU A 1 194 ? 9.671 9.791 1.949 1.00 91.92 131 LEU A C 1
ATOM 526 O O . LEU A 1 194 ? 9.808 10.084 0.752 1.00 91.92 131 LEU A O 1
ATOM 531 N N . GLU A 1 195 ? 10.624 9.163 2.640 1.00 95.38 132 GLU A N 1
ATOM 532 C CA . GLU A 1 195 ? 11.926 8.902 2.040 1.00 95.38 132 GLU A CA 1
ATOM 533 C C . GLU A 1 195 ? 11.850 7.854 0.937 1.00 95.38 132 GLU A C 1
ATOM 534 O O . GLU A 1 195 ? 12.572 7.961 -0.060 1.00 95.38 132 GLU A O 1
ATOM 540 N N . GLU A 1 196 ? 10.996 6.839 1.088 1.00 110.46 133 GLU A N 1
ATOM 541 C CA . GLU A 1 196 ? 10.829 5.871 0.008 1.00 110.46 133 GLU A CA 1
ATOM 542 C C . GLU A 1 196 ? 10.263 6.535 -1.238 1.00 110.46 133 GLU A C 1
ATOM 543 O O . GLU A 1 196 ? 10.700 6.248 -2.360 1.00 110.46 133 GLU A O 1
ATOM 549 N N . VAL A 1 197 ? 9.284 7.422 -1.058 1.00 111.61 134 VAL A N 1
ATOM 550 C CA . VAL A 1 197 ? 8.752 8.173 -2.187 1.00 111.61 134 VAL A CA 1
ATOM 551 C C . VAL A 1 197 ? 9.851 9.002 -2.828 1.00 111.61 134 VAL A C 1
ATOM 552 O O . VAL A 1 197 ? 10.003 9.016 -4.055 1.00 111.61 134 VAL A O 1
ATOM 556 N N . SER A 1 198 ? 10.643 9.693 -2.008 1.00 97.10 135 SER A N 1
ATOM 557 C CA . SER A 1 198 ? 11.730 10.504 -2.543 1.00 97.10 135 SER A CA 1
ATOM 558 C C . SER A 1 198 ? 12.677 9.653 -3.377 1.00 97.10 135 SER A C 1
ATOM 559 O O . SER A 1 198 ? 13.019 10.011 -4.509 1.00 97.10 135 SER A O 1
ATOM 562 N N . LYS A 1 199 ? 13.074 8.499 -2.843 1.00 104.75 136 LYS A N 1
ATOM 563 C CA . LYS A 1 199 ? 14.042 7.651 -3.527 1.00 104.75 136 LYS A CA 1
ATOM 564 C C . LYS A 1 199 ? 13.484 7.111 -4.838 1.00 104.75 136 LYS A C 1
ATOM 565 O O . LYS A 1 199 ? 14.148 7.179 -5.880 1.00 104.75 136 LYS A O 1
ATOM 571 N N . LEU A 1 200 ? 12.267 6.561 -4.808 1.00 113.19 137 LEU A N 1
ATOM 572 C CA . LEU A 1 200 ? 11.697 5.981 -6.022 1.00 113.19 137 LEU A CA 1
ATOM 573 C C . LEU A 1 200 ? 11.461 7.044 -7.086 1.00 113.19 137 LEU A C 1
ATOM 574 O O . LEU A 1 200 ? 11.728 6.818 -8.275 1.00 113.19 137 LEU A O 1
ATOM 579 N N . VAL A 1 201 ? 10.947 8.206 -6.682 1.00 101.10 138 VAL A N 1
ATOM 580 C CA . VAL A 1 201 ? 10.698 9.265 -7.646 1.00 101.10 138 VAL A CA 1
ATOM 581 C C . VAL A 1 201 ? 12.010 9.778 -8.217 1.00 101.10 138 VAL A C 1
ATOM 582 O O . VAL A 1 201 ? 12.098 10.083 -9.407 1.00 101.10 138 VAL A O 1
ATOM 586 N N . SER A 1 202 ? 13.061 9.844 -7.397 1.00 96.73 139 SER A N 1
ATOM 587 C CA . SER A 1 202 ? 14.368 10.218 -7.922 1.00 96.73 139 SER A CA 1
ATOM 588 C C . SER A 1 202 ? 14.871 9.191 -8.928 1.00 96.73 139 SER A C 1
ATOM 589 O O . SER A 1 202 ? 15.436 9.551 -9.969 1.00 96.73 139 SER A O 1
ATOM 592 N N . LYS A 1 203 ? 14.672 7.906 -8.634 1.00 97.94 140 LYS A N 1
ATOM 593 C CA . LYS A 1 203 ? 15.118 6.855 -9.542 1.00 97.94 140 LYS A CA 1
ATOM 594 C C . LYS A 1 203 ? 14.434 6.974 -10.898 1.00 97.94 140 LYS A C 1
ATOM 595 O O . LYS A 1 203 ? 15.094 7.011 -11.947 1.00 97.94 140 LYS A O 1
ATOM 601 N N . THR A 1 204 ? 13.103 7.045 -10.894 1.00 100.17 141 THR A N 1
ATOM 602 C CA . THR A 1 204 ? 12.389 7.158 -12.161 1.00 100.17 141 THR A CA 1
ATOM 603 C C . THR A 1 204 ? 12.650 8.501 -12.829 1.00 100.17 141 THR A C 1
ATOM 604 O O . THR A 1 204 ? 12.598 8.598 -14.058 1.00 100.17 141 THR A O 1
ATOM 608 N N . PHE A 1 205 ? 12.952 9.535 -12.045 1.00 95.55 142 PHE A N 1
ATOM 609 C CA . PHE A 1 205 ? 13.328 10.822 -12.608 1.00 95.55 142 PHE A CA 1
ATOM 610 C C . PHE A 1 205 ? 14.612 10.704 -13.411 1.00 95.55 142 PHE A C 1
ATOM 611 O O . PHE A 1 205 ? 14.699 11.193 -14.542 1.00 95.55 142 PHE A O 1
ATOM 619 N N . VAL A 1 206 ? 15.617 10.043 -12.840 1.00 98.28 143 VAL A N 1
ATOM 620 C CA . VAL A 1 206 ? 16.858 9.802 -13.568 1.00 98.28 143 VAL A CA 1
ATOM 621 C C . VAL A 1 206 ? 16.585 8.982 -14.819 1.00 98.28 143 VAL A C 1
ATOM 622 O O . VAL A 1 206 ? 17.102 9.280 -15.908 1.00 98.28 143 VAL A O 1
ATOM 626 N N . THR A 1 207 ? 15.768 7.935 -14.683 1.00 107.55 144 THR A N 1
ATOM 627 C CA . THR A 1 207 ? 15.469 7.077 -15.824 1.00 107.55 144 THR A CA 1
ATOM 628 C C . THR A 1 207 ? 14.828 7.868 -16.957 1.00 107.55 144 THR A C 1
ATOM 629 O O . THR A 1 207 ? 15.192 7.702 -18.127 1.00 107.55 144 THR A O 1
ATOM 633 N N . VAL A 1 208 ? 13.875 8.739 -16.625 1.00 109.19 145 VAL A N 1
ATOM 634 C CA . VAL A 1 208 ? 13.220 9.562 -17.635 1.00 109.19 145 VAL A CA 1
ATOM 635 C C . VAL A 1 208 ? 14.206 10.546 -18.251 1.00 109.19 145 VAL A C 1
ATOM 636 O O . VAL A 1 208 ? 14.234 10.735 -19.476 1.00 109.19 145 VAL A O 1
ATOM 640 N N . GLU A 1 209 ? 15.033 11.183 -17.418 1.00 118.29 146 GLU A N 1
ATOM 641 C CA . GLU A 1 209 ? 15.922 12.220 -17.924 1.00 118.29 146 GLU A CA 1
ATOM 642 C C . GLU A 1 209 ? 16.972 11.656 -18.862 1.00 118.29 146 GLU A C 1
ATOM 643 O O . GLU A 1 209 ? 17.399 12.354 -19.788 1.00 118.29 146 GLU A O 1
ATOM 649 N N . LYS A 1 210 ? 17.401 10.410 -18.651 1.00 128.64 147 LYS A N 1
ATOM 650 C CA . LYS A 1 210 ? 18.333 9.810 -19.603 1.00 128.64 147 LYS A CA 1
ATOM 651 C C . LYS A 1 210 ? 17.750 9.829 -21.010 1.00 128.64 147 LYS A C 1
ATOM 652 O O . LYS A 1 210 ? 18.349 10.383 -21.941 1.00 128.64 147 LYS A O 1
ATOM 658 N N . THR A 1 211 ? 16.547 9.274 -21.165 1.00 125.50 148 THR A N 1
ATOM 659 C CA . THR A 1 211 ? 15.920 9.204 -22.478 1.00 125.50 148 THR A CA 1
ATOM 660 C C . THR A 1 211 ? 15.622 10.593 -23.017 1.00 125.50 148 THR A C 1
ATOM 661 O O . THR A 1 211 ? 15.761 10.841 -24.219 1.00 125.50 148 THR A O 1
ATOM 665 N N . ARG A 1 212 ? 15.201 11.511 -22.146 1.00 116.27 149 ARG A N 1
ATOM 666 C CA . ARG A 1 212 ? 14.906 12.864 -22.604 1.00 116.27 149 ARG A CA 1
ATOM 667 C C . ARG A 1 212 ? 16.151 13.537 -23.169 1.00 116.27 149 ARG A C 1
ATOM 668 O O . ARG A 1 212 ? 16.101 14.157 -24.240 1.00 116.27 149 ARG A O 1
ATOM 676 N N . ASN A 1 213 ? 17.282 13.411 -22.473 1.00 119.44 150 ASN A N 1
ATOM 677 C CA . ASN A 1 213 ? 18.526 13.971 -22.985 1.00 119.44 150 ASN A CA 1
ATOM 678 C C . ASN A 1 213 ? 18.927 13.304 -24.290 1.00 119.44 150 ASN A C 1
ATOM 679 O O . ASN A 1 213 ? 19.412 13.970 -25.212 1.00 119.44 150 ASN A O 1
ATOM 684 N N . GLU A 1 214 ? 18.731 11.988 -24.390 1.00 134.86 151 GLU A N 1
ATOM 685 C CA . GLU A 1 214 ? 19.049 11.298 -25.636 1.00 134.86 151 GLU A CA 1
ATOM 686 C C . GLU A 1 214 ? 18.202 11.815 -26.791 1.00 134.86 151 GLU A C 1
ATOM 687 O O . GLU A 1 214 ? 18.697 11.981 -27.910 1.00 134.86 151 GLU A O 1
ATOM 693 N N . MET A 1 215 ? 16.920 12.060 -26.542 1.00 141.57 152 MET A N 1
ATOM 694 C CA . MET A 1 215 ? 15.982 12.372 -27.611 1.00 141.57 152 MET A CA 1
ATOM 695 C C . MET A 1 215 ? 15.976 13.861 -27.952 1.00 141.57 152 MET A C 1
ATOM 696 O O . MET A 1 215 ? 15.442 14.253 -29.004 1.00 141.57 152 MET A O 1
ATOM 701 N N . ASN A 1 216 ? 16.579 14.689 -27.089 1.00 145.06 153 ASN A N 1
ATOM 702 C CA . ASN A 1 216 ? 16.650 16.128 -27.336 1.00 145.06 153 ASN A CA 1
ATOM 703 C C . ASN A 1 216 ? 17.320 16.449 -28.668 1.00 145.06 153 ASN A C 1
ATOM 704 O O . ASN A 1 216 ? 16.943 17.417 -29.340 1.00 145.06 153 ASN A O 1
ATOM 709 N N . GLU A 1 217 ? 18.332 15.670 -29.056 1.00 148.73 154 GLU A N 1
ATOM 710 C CA . GLU A 1 217 ? 19.089 15.997 -30.262 1.00 148.73 154 GLU A CA 1
ATOM 711 C C . GLU A 1 217 ? 18.208 15.934 -31.505 1.00 148.73 154 GLU A C 1
ATOM 712 O O . GLU A 1 217 ? 18.161 16.879 -32.301 1.00 148.73 154 GLU A O 1
ATOM 718 N N . ASN A 1 218 ? 17.487 14.832 -31.686 1.00 153.20 155 ASN A N 1
ATOM 719 C CA . ASN A 1 218 ? 16.612 14.769 -32.844 1.00 153.20 155 ASN A CA 1
ATOM 720 C C . ASN A 1 218 ? 15.391 15.655 -32.666 1.00 153.20 155 ASN A C 1
ATOM 721 O O . ASN A 1 218 ? 14.782 16.061 -33.661 1.00 153.20 155 ASN A O 1
ATOM 726 N N . PHE A 1 219 ? 15.027 15.998 -31.426 1.00 139.81 156 PHE A N 1
ATOM 727 C CA . PHE A 1 219 ? 13.995 17.016 -31.270 1.00 139.81 156 PHE A CA 1
ATOM 728 C C . PHE A 1 219 ? 14.448 18.341 -31.864 1.00 139.81 156 PHE A C 1
ATOM 729 O O . PHE A 1 219 ? 13.660 19.049 -32.501 1.00 139.81 156 PHE A O 1
ATOM 737 N N . LYS A 1 220 ? 15.713 18.701 -31.650 1.00 151.92 157 LYS A N 1
ATOM 738 C CA . LYS A 1 220 ? 16.263 19.872 -32.326 1.00 151.92 157 LYS A CA 1
ATOM 739 C C . LYS A 1 220 ? 16.309 19.669 -33.835 1.00 151.92 157 LYS A C 1
ATOM 740 O O . LYS A 1 220 ? 16.001 20.589 -34.600 1.00 151.92 157 LYS A O 1
ATOM 746 N N . LEU A 1 221 ? 16.690 18.469 -34.279 1.00 163.89 158 LEU A N 1
ATOM 747 C CA . LEU A 1 221 ? 16.724 18.181 -35.712 1.00 163.89 158 LEU A CA 1
ATOM 748 C C . LEU A 1 221 ? 15.352 18.301 -36.363 1.00 163.89 158 LEU A C 1
ATOM 749 O O . LEU A 1 221 ? 15.267 18.469 -37.584 1.00 163.89 158 LEU A O 1
ATOM 754 N N . VAL A 1 222 ? 14.279 18.188 -35.580 1.00 172.25 159 VAL A N 1
ATOM 755 C CA . VAL A 1 222 ? 12.941 18.427 -36.114 1.00 172.25 159 VAL A CA 1
ATOM 756 C C . VAL A 1 222 ? 12.801 19.858 -36.616 1.00 172.25 159 VAL A C 1
ATOM 757 O O . VAL A 1 222 ? 12.080 20.116 -37.588 1.00 172.25 159 VAL A O 1
ATOM 761 N N . LEU A 1 223 ? 13.515 20.802 -36.006 1.00 170.88 160 LEU A N 1
ATOM 762 C CA . LEU A 1 223 ? 13.326 22.220 -36.282 1.00 170.88 160 LEU A CA 1
ATOM 763 C C . LEU A 1 223 ? 14.041 22.685 -37.543 1.00 170.88 160 LEU A C 1
ATOM 764 O O . LEU A 1 223 ? 14.355 23.874 -37.662 1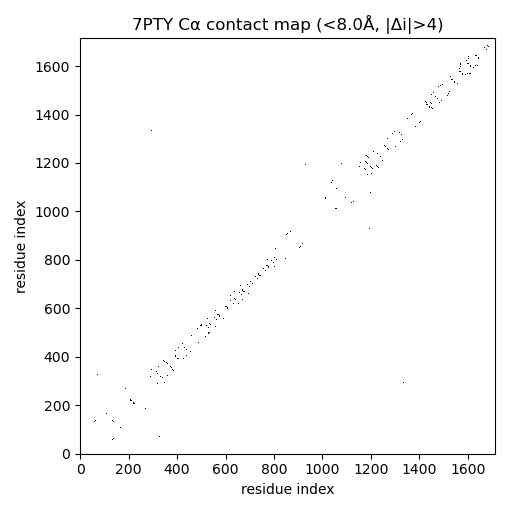.00 170.88 160 LEU A O 1
ATOM 769 N N . GLU A 1 224 ? 14.321 21.776 -38.477 1.00 197.45 161 GLU A N 1
ATOM 770 C CA . GLU A 1 224 ? 14.910 22.140 -39.757 1.00 197.45 161 GLU A CA 1
ATOM 771 C C . GLU A 1 224 ? 13.940 22.056 -40.925 1.00 197.45 161 GLU A C 1
ATOM 772 O O . GLU A 1 224 ? 14.069 22.842 -41.867 1.00 197.45 161 GLU A O 1
ATOM 778 N N . THR A 1 225 ? 12.976 21.138 -40.887 1.00 210.46 162 THR A N 1
ATOM 779 C CA . THR A 1 225 ? 11.929 21.063 -41.907 1.00 210.46 162 THR A CA 1
ATOM 780 C C . THR A 1 225 ? 10.815 22.067 -41.596 1.00 210.46 162 THR A C 1
ATOM 781 O O . THR A 1 225 ? 9.644 21.733 -41.418 1.00 210.46 162 THR A O 1
ATOM 785 N N . ILE A 1 226 ? 11.211 23.334 -41.565 1.00 214.49 163 ILE A N 1
ATOM 786 C CA . ILE A 1 226 ? 10.378 24.390 -41.001 1.00 214.49 163 ILE A CA 1
ATOM 787 C C . ILE A 1 226 ? 9.250 24.741 -41.963 1.00 214.49 163 ILE A C 1
ATOM 788 O O . ILE A 1 226 ? 9.465 24.889 -43.172 1.00 214.49 163 ILE A O 1
ATOM 793 N N . GLU A 1 227 ? 8.041 24.869 -41.415 1.00 213.98 164 GLU A N 1
ATOM 794 C CA . GLU A 1 227 ? 6.855 25.356 -42.122 1.00 213.98 164 GLU A CA 1
ATOM 795 C C . GLU A 1 227 ? 6.513 24.506 -43.345 1.00 213.98 164 GLU A C 1
ATOM 796 O O . GLU A 1 227 ? 6.363 24.995 -44.466 1.00 213.98 164 GLU A O 1
ATOM 802 N N . SER A 1 228 ? 6.389 23.206 -43.099 1.00 205.96 165 SER A N 1
ATOM 803 C CA . SER A 1 228 ? 5.502 22.355 -43.872 1.00 205.96 165 SER A CA 1
ATOM 804 C C . SER A 1 228 ? 4.125 22.282 -43.230 1.00 205.96 165 SER A C 1
ATOM 805 O O . SER A 1 228 ? 3.268 21.514 -43.683 1.00 205.96 165 SER A O 1
ATOM 808 N N . LYS A 1 229 ? 3.908 23.072 -42.181 1.00 193.28 166 LYS A N 1
ATOM 809 C CA . LYS A 1 229 ? 2.701 23.052 -41.371 1.00 193.28 166 LYS A CA 1
ATOM 810 C C . LYS A 1 229 ? 2.594 24.392 -40.658 1.00 193.28 166 LYS A C 1
ATOM 811 O O . LYS A 1 229 ? 3.601 24.996 -40.281 1.00 193.28 166 LYS A O 1
ATOM 817 N N . GLU A 1 230 ? 1.359 24.855 -40.486 1.00 176.84 167 GLU A N 1
ATOM 818 C CA . GLU A 1 230 ? 1.105 26.126 -39.824 1.00 176.84 167 GLU A CA 1
ATOM 819 C C . GLU A 1 230 ? 1.184 26.047 -38.308 1.00 176.84 167 GLU A C 1
ATOM 820 O O . GLU A 1 230 ? 1.397 27.074 -37.657 1.00 176.84 167 GLU A O 1
ATOM 826 N N . ILE A 1 231 ? 1.036 24.858 -37.726 1.00 179.05 168 ILE A N 1
ATOM 827 C CA . ILE A 1 231 ? 1.099 24.713 -36.277 1.00 179.05 168 ILE A CA 1
ATOM 828 C C . ILE A 1 231 ? 2.557 24.716 -35.839 1.00 179.05 168 ILE A C 1
ATOM 829 O O . ILE A 1 231 ? 2.864 24.546 -34.654 1.00 179.05 168 ILE A O 1
ATOM 834 N N . LYS A 1 232 ? 3.471 24.907 -36.791 1.00 183.65 169 LYS A N 1
ATOM 835 C CA . LYS A 1 232 ? 4.875 25.012 -36.426 1.00 183.65 169 LYS A CA 1
ATOM 836 C C . LYS A 1 232 ? 5.141 26.215 -35.533 1.00 183.65 169 LYS A C 1
ATOM 837 O O . LYS A 1 232 ? 6.107 26.199 -34.766 1.00 183.65 169 LYS A O 1
ATOM 843 N N . SER A 1 233 ? 4.293 27.243 -35.590 1.00 169.43 170 SER A N 1
ATOM 844 C CA . SER A 1 233 ? 4.393 28.320 -34.612 1.00 169.43 170 SER A CA 1
ATOM 845 C C . SER A 1 233 ? 4.137 27.800 -33.203 1.00 169.43 170 SER A C 1
ATOM 846 O O . SER A 1 233 ? 4.864 28.140 -32.263 1.00 169.43 170 SER A O 1
ATOM 849 N N . ILE A 1 234 ? 3.117 26.957 -33.037 1.00 151.37 171 ILE A N 1
ATOM 850 C CA . ILE A 1 234 ? 2.857 26.372 -31.727 1.00 151.37 171 ILE A CA 1
ATOM 851 C C . ILE A 1 234 ? 3.962 25.397 -31.346 1.00 151.37 171 ILE A C 1
ATOM 852 O O . ILE A 1 234 ? 4.269 25.222 -30.162 1.00 151.37 171 ILE A O 1
ATOM 857 N N . VAL A 1 235 ? 4.561 24.735 -32.334 1.00 138.55 172 VAL A N 1
ATOM 858 C CA . VAL A 1 235 ? 5.704 23.870 -32.060 1.00 138.55 172 VAL A CA 1
ATOM 859 C C . VAL A 1 235 ? 6.859 24.692 -31.505 1.00 138.55 172 VAL A C 1
ATOM 860 O O . VAL A 1 235 ? 7.525 24.294 -30.542 1.00 138.55 172 VAL A O 1
ATOM 864 N N . PHE A 1 236 ? 7.106 25.860 -32.094 1.00 151.03 173 PHE A N 1
ATOM 865 C CA . PHE A 1 236 ? 8.116 26.758 -31.547 1.00 151.03 173 PHE A CA 1
ATOM 866 C C . PHE A 1 236 ? 7.715 27.254 -30.163 1.00 151.03 173 PHE A C 1
ATOM 867 O O . PHE A 1 236 ? 8.572 27.474 -29.300 1.00 151.03 173 PHE A O 1
ATOM 875 N N . LYS A 1 237 ? 6.414 27.441 -29.935 1.00 138.09 174 LYS A N 1
ATOM 876 C CA . LYS A 1 237 ? 5.947 27.852 -28.614 1.00 138.09 174 LYS A CA 1
ATOM 877 C C . LYS A 1 237 ? 6.260 26.792 -27.564 1.00 138.09 174 LYS A C 1
ATOM 878 O O . LYS A 1 237 ? 6.733 27.105 -26.466 1.00 138.09 174 LYS A O 1
ATOM 884 N N . ILE A 1 238 ? 5.994 25.524 -27.882 1.00 127.86 175 ILE A N 1
ATOM 885 C CA . ILE A 1 238 ? 6.302 24.462 -26.931 1.00 127.86 175 ILE A CA 1
ATOM 886 C C . ILE A 1 238 ? 7.809 24.296 -26.798 1.00 127.86 175 ILE A C 1
ATOM 887 O O . ILE A 1 238 ? 8.305 23.905 -25.737 1.00 127.86 175 ILE A O 1
ATOM 892 N N . ASN A 1 239 ? 8.565 24.604 -27.852 1.00 134.85 176 ASN A N 1
ATOM 893 C CA . ASN A 1 239 ? 10.018 24.616 -27.727 1.00 134.85 176 ASN A CA 1
ATOM 894 C C . ASN A 1 239 ? 10.478 25.686 -26.745 1.00 134.85 176 ASN A C 1
ATOM 895 O O . ASN A 1 239 ? 11.394 25.458 -25.948 1.00 134.85 176 ASN A O 1
ATOM 900 N N . ASP A 1 240 ? 9.861 26.867 -26.798 1.00 149.19 177 ASP A N 1
ATOM 901 C CA . ASP A 1 240 ? 10.197 27.919 -25.843 1.00 149.19 177 ASP A CA 1
ATOM 902 C C . ASP A 1 240 ? 9.776 27.531 -24.433 1.00 149.19 177 ASP A C 1
ATOM 903 O O . ASP A 1 240 ? 10.456 27.866 -23.456 1.00 149.19 177 ASP A O 1
ATOM 908 N N . PHE A 1 241 ? 8.641 26.845 -24.310 1.00 140.06 178 PHE A N 1
ATOM 909 C CA . PHE A 1 241 ? 8.273 26.225 -23.042 1.00 140.06 178 PHE A CA 1
ATOM 910 C C . PHE A 1 241 ? 9.376 25.305 -22.540 1.00 140.06 178 PHE A C 1
ATOM 911 O O . PHE A 1 241 ? 9.732 25.329 -21.354 1.00 140.06 178 PHE A O 1
ATOM 919 N N . LYS A 1 242 ? 9.917 24.477 -23.434 1.00 145.20 179 LYS A N 1
ATOM 920 C CA . LYS A 1 242 ? 11.020 23.597 -23.075 1.00 145.20 179 LYS A CA 1
ATOM 921 C C . LYS A 1 242 ? 12.211 24.397 -22.581 1.00 145.20 179 LYS A C 1
ATOM 922 O O . LYS A 1 242 ? 12.828 24.056 -21.568 1.00 145.20 179 LYS A O 1
ATOM 928 N N . LYS A 1 243 ? 12.552 25.463 -23.302 1.00 148.09 180 LYS A N 1
ATOM 929 C CA . LYS A 1 243 ? 13.686 26.293 -22.914 1.00 148.09 180 LYS A CA 1
ATOM 930 C C . LYS A 1 243 ? 13.477 26.887 -21.530 1.00 148.09 180 LYS A C 1
ATOM 931 O O . LYS A 1 243 ? 14.390 26.881 -20.697 1.00 148.09 180 LYS A O 1
ATOM 937 N N . PHE A 1 244 ? 12.277 27.404 -21.270 1.00 165.98 181 PHE A N 1
ATOM 938 C CA . PHE A 1 244 ? 11.961 27.966 -19.962 1.00 165.98 181 PHE A CA 1
ATOM 939 C C . PHE A 1 244 ? 12.120 26.923 -18.865 1.00 165.98 181 PHE A C 1
ATOM 940 O O . PHE A 1 244 ? 12.764 27.173 -17.834 1.00 165.98 181 PHE A O 1
ATOM 948 N N . PHE A 1 245 ? 11.549 25.739 -19.081 1.00 138.08 182 PHE A N 1
ATOM 949 C CA . PHE A 1 245 ? 11.657 24.677 -18.090 1.00 138.08 182 PHE A CA 1
ATOM 950 C C . PHE A 1 245 ? 13.108 24.299 -17.836 1.00 138.08 182 PHE A C 1
ATOM 951 O O . PHE A 1 245 ? 13.522 24.138 -16.682 1.00 138.08 182 PHE A O 1
ATOM 959 N N . GLU A 1 246 ? 13.894 24.148 -18.903 1.00 145.83 183 GLU A N 1
ATOM 960 C CA . GLU A 1 246 ? 15.286 23.740 -18.753 1.00 145.83 183 GLU A CA 1
ATOM 961 C C . GLU A 1 246 ? 16.090 24.797 -18.009 1.00 145.83 183 GLU A C 1
ATOM 962 O O . GLU A 1 246 ? 16.883 24.475 -17.115 1.00 145.83 183 GLU A O 1
ATOM 968 N N . LYS A 1 247 ? 15.890 26.069 -18.360 1.00 146.97 184 LYS A N 1
ATOM 969 C CA . LYS A 1 247 ? 16.599 27.140 -17.670 1.00 146.97 184 LYS A CA 1
ATOM 970 C C . LYS A 1 247 ? 16.273 27.131 -16.187 1.00 146.97 184 LYS A C 1
ATOM 971 O O . LYS A 1 247 ? 17.173 27.203 -15.343 1.00 146.97 184 LYS A O 1
ATOM 977 N N . GLU A 1 248 ? 14.988 27.016 -15.849 1.00 145.97 185 GLU A N 1
ATOM 978 C CA . GLU A 1 248 ? 14.608 27.022 -14.441 1.00 145.97 185 GLU A CA 1
ATOM 979 C C . GLU A 1 248 ? 15.210 25.832 -13.704 1.00 145.97 185 GLU A C 1
ATOM 980 O O . GLU A 1 248 ? 15.818 25.990 -12.637 1.00 145.97 185 GLU A O 1
ATOM 986 N N . ARG A 1 249 ? 15.076 24.631 -14.272 1.00 134.26 186 ARG A N 1
ATOM 987 C CA . ARG A 1 249 ? 15.516 23.441 -13.554 1.00 134.26 186 ARG A CA 1
ATOM 988 C C . ARG A 1 249 ? 17.028 23.428 -13.379 1.00 134.26 186 ARG A C 1
ATOM 989 O O . ARG A 1 249 ? 17.529 22.994 -12.336 1.00 134.26 186 ARG A O 1
ATOM 997 N N . GLN A 1 250 ? 17.779 23.902 -14.376 1.00 134.12 187 GLN A N 1
ATOM 998 C CA . GLN A 1 250 ? 19.225 23.951 -14.200 1.00 134.12 187 GLN A CA 1
ATOM 999 C C . GLN A 1 250 ? 19.632 25.064 -13.246 1.00 134.12 187 GLN A C 1
ATOM 1000 O O . GLN A 1 250 ? 20.604 24.910 -12.498 1.00 134.12 187 GLN A O 1
ATOM 1006 N N . ARG A 1 251 ? 18.907 26.185 -13.246 1.00 136.99 188 ARG A N 1
ATOM 1007 C CA . ARG A 1 251 ? 19.194 27.236 -12.281 1.00 136.99 188 ARG A CA 1
ATOM 1008 C C . ARG A 1 251 ? 18.915 26.774 -10.859 1.00 136.99 188 ARG A C 1
ATOM 1009 O O . ARG A 1 251 ? 19.506 27.302 -9.911 1.00 136.99 188 ARG A O 1
ATOM 1017 N N . ILE A 1 252 ? 18.022 25.797 -10.692 1.00 150.59 189 ILE A N 1
ATOM 1018 C CA . ILE A 1 252 ? 17.722 25.283 -9.357 1.00 150.59 189 ILE A CA 1
ATOM 1019 C C . ILE A 1 252 ? 18.955 24.640 -8.735 1.00 150.59 189 ILE A C 1
ATOM 1020 O O . ILE A 1 252 ? 19.338 24.954 -7.602 1.00 150.59 189 ILE A O 1
ATOM 1025 N N . LYS A 1 253 ? 19.604 23.740 -9.472 1.00 151.81 190 LYS A N 1
ATOM 1026 C CA . LYS A 1 253 ? 20.618 22.854 -8.901 1.00 151.81 190 LYS A CA 1
ATOM 1027 C C . LYS A 1 253 ? 21.985 23.538 -8.831 1.00 151.81 190 LYS A C 1
ATOM 1028 O O . LYS A 1 253 ? 22.956 23.127 -9.464 1.00 151.81 190 LYS A O 1
ATOM 1034 N N . GLY A 1 254 ? 22.050 24.612 -8.048 1.00 134.10 191 GLY A N 1
ATOM 1035 C CA . GLY A 1 254 ? 23.317 25.295 -7.875 1.00 134.10 191 GLY A CA 1
ATOM 1036 C C . GLY A 1 254 ? 23.564 25.954 -6.534 1.00 134.10 191 GLY A C 1
ATOM 1037 O O . GLY A 1 254 ? 24.558 26.669 -6.380 1.00 134.10 191 GLY A O 1
ATOM 1038 N N . LEU A 1 255 ? 22.693 25.739 -5.556 1.00 126.01 192 LEU A N 1
ATOM 1039 C CA . LEU A 1 255 ? 22.749 26.555 -4.355 1.00 126.01 192 LEU A CA 1
ATOM 1040 C C . LEU A 1 255 ? 22.871 25.698 -3.106 1.00 126.01 192 LEU A C 1
ATOM 1041 O O . LEU A 1 255 ? 22.486 24.525 -3.108 1.00 126.01 192 LEU A O 1
ATOM 1046 N N . PRO A 1 256 ? 23.408 26.262 -2.019 1.00 114.82 193 PRO A N 1
ATOM 1047 C CA . PRO A 1 256 ? 23.441 25.525 -0.750 1.00 114.82 193 PRO A CA 1
ATOM 1048 C C . PRO A 1 256 ? 22.059 25.389 -0.141 1.00 114.82 193 PRO A C 1
ATOM 1049 O O . PRO A 1 256 ? 21.101 25.986 -0.637 1.00 114.82 193 PRO A O 1
ATOM 1053 N N . LYS A 1 257 ? 21.961 24.631 0.953 1.00 135.87 194 LYS A N 1
ATOM 1054 C CA . LYS A 1 257 ? 20.659 24.233 1.480 1.00 135.87 194 LYS A CA 1
ATOM 1055 C C . LYS A 1 257 ? 19.792 25.441 1.809 1.00 135.87 194 LYS A C 1
ATOM 1056 O O . LYS A 1 257 ? 18.610 25.487 1.449 1.00 135.87 194 LYS A O 1
ATOM 1062 N N . ASP A 1 258 ? 20.363 26.432 2.494 1.00 152.38 195 ASP A N 1
ATOM 1063 C CA . ASP A 1 258 ? 19.584 27.606 2.872 1.00 152.38 195 ASP A CA 1
ATOM 1064 C C . ASP A 1 258 ? 19.122 28.372 1.641 1.00 152.38 195 ASP A C 1
ATOM 1065 O O . ASP A 1 258 ? 17.937 28.698 1.502 1.00 152.38 195 ASP A O 1
ATOM 1070 N N . ARG A 1 259 ? 20.045 28.652 0.721 1.00 147.67 196 ARG A N 1
ATOM 1071 C CA . ARG A 1 259 ? 19.652 29.291 -0.527 1.00 147.67 196 ARG A CA 1
ATOM 1072 C C . ARG A 1 259 ? 18.737 28.392 -1.341 1.00 147.67 196 ARG A C 1
ATOM 1073 O O . ARG A 1 259 ? 17.859 28.888 -2.051 1.00 147.67 196 ARG A O 1
ATOM 1081 N N . TYR A 1 260 ? 18.920 27.076 -1.242 1.00 135.92 197 TYR A N 1
ATOM 1082 C CA . TYR A 1 260 ? 18.087 26.148 -1.997 1.00 135.92 197 TYR A CA 1
ATOM 1083 C C . TYR A 1 260 ? 16.626 26.279 -1.580 1.00 135.92 197 TYR A C 1
ATOM 1084 O O . TYR A 1 260 ? 15.740 26.507 -2.416 1.00 135.92 197 TYR A O 1
ATOM 1093 N N . VAL A 1 261 ? 16.363 26.184 -0.275 1.00 148.77 198 VAL A N 1
ATOM 1094 C CA . VAL A 1 261 ? 14.994 26.310 0.213 1.00 148.77 198 VAL A CA 1
ATOM 1095 C C . VAL A 1 261 ? 14.480 27.728 0.002 1.00 148.77 198 VAL A C 1
ATOM 1096 O O . VAL A 1 261 ? 13.299 27.931 -0.304 1.00 148.77 198 VAL A O 1
ATOM 1100 N N . ALA A 1 262 ? 15.350 28.730 0.149 1.00 157.16 199 ALA A N 1
ATOM 1101 C CA . ALA A 1 262 ? 14.922 30.107 -0.066 1.00 157.16 199 ALA A CA 1
ATOM 1102 C C . ALA A 1 262 ? 14.433 30.305 -1.494 1.00 157.16 199 ALA A C 1
ATOM 1103 O O . ALA A 1 262 ? 13.375 30.900 -1.724 1.00 157.16 199 ALA A O 1
ATOM 1105 N N . LYS A 1 263 ? 15.187 29.796 -2.468 1.00 164.79 200 LYS A N 1
ATOM 1106 C CA . LYS A 1 263 ? 14.768 29.902 -3.859 1.00 164.79 200 LYS A CA 1
ATOM 1107 C C . LYS A 1 263 ? 13.481 29.130 -4.101 1.00 164.79 200 LYS A C 1
ATOM 1108 O O . LYS A 1 263 ? 12.559 29.637 -4.748 1.00 164.79 200 LYS A O 1
ATOM 1114 N N . LEU A 1 264 ? 13.391 27.905 -3.573 1.00 171.59 201 LEU A N 1
ATOM 1115 C CA . LEU A 1 264 ? 12.187 27.108 -3.792 1.00 171.59 201 LEU A CA 1
ATOM 1116 C C . LEU A 1 264 ? 10.949 27.770 -3.205 1.00 171.59 201 LEU A C 1
ATOM 1117 O O . LEU A 1 264 ? 9.854 27.627 -3.759 1.00 171.59 201 LEU A O 1
ATOM 1122 N N . LEU A 1 265 ? 11.101 28.511 -2.106 1.00 172.15 202 LEU A N 1
ATOM 1123 C CA . LEU A 1 265 ? 9.944 29.031 -1.383 1.00 172.15 202 LEU A CA 1
ATOM 1124 C C . LEU A 1 265 ? 9.067 29.911 -2.268 1.00 172.15 202 LEU A C 1
ATOM 1125 O O . LEU A 1 265 ? 7.911 29.577 -2.548 1.00 172.15 202 LEU A O 1
ATOM 1130 N N . GLU A 1 266 ? 9.603 31.048 -2.715 1.00 199.95 203 GLU A N 1
ATOM 1131 C CA . GLU A 1 266 ? 8.778 32.027 -3.418 1.00 199.95 203 GLU A CA 1
ATOM 1132 C C . GLU A 1 266 ? 8.244 31.473 -4.732 1.00 199.95 203 GLU A C 1
ATOM 1133 O O . GLU A 1 266 ? 7.077 31.694 -5.076 1.00 199.95 203 GLU A O 1
ATOM 1139 N N . GLN A 1 267 ? 9.074 30.750 -5.476 1.00 197.44 204 GLN A N 1
ATOM 1140 C CA . GLN A 1 267 ? 8.700 30.274 -6.798 1.00 197.44 204 GLN A CA 1
ATOM 1141 C C . GLN A 1 267 ? 8.012 28.917 -6.770 1.00 197.44 204 GLN A C 1
ATOM 1142 O O . GLN A 1 267 ? 7.733 28.360 -7.834 1.00 197.44 204 GLN A O 1
ATOM 1148 N N . LYS A 1 268 ? 7.739 28.368 -5.584 1.00 180.56 205 LYS A N 1
ATOM 1149 C CA . LYS A 1 268 ? 6.855 27.212 -5.512 1.00 180.56 205 LYS A CA 1
ATOM 1150 C C . LYS A 1 268 ? 5.489 27.537 -6.100 1.00 180.56 205 LYS A C 1
ATOM 1151 O O . LYS A 1 268 ? 4.888 26.707 -6.790 1.00 180.56 205 LYS A O 1
ATOM 1157 N N . GLY A 1 269 ? 4.986 28.745 -5.840 1.00 216.69 206 GLY A N 1
ATOM 1158 C CA . GLY A 1 269 ? 3.729 29.154 -6.443 1.00 216.69 206 GLY A CA 1
ATOM 1159 C C . GLY A 1 269 ? 3.803 29.213 -7.956 1.00 216.69 206 GLY A C 1
ATOM 1160 O O . GLY A 1 269 ? 2.886 28.769 -8.648 1.00 216.69 206 GLY A O 1
ATOM 1161 N N . ILE A 1 270 ? 4.901 29.752 -8.490 1.00 204.05 207 ILE A N 1
ATOM 1162 C CA . ILE A 1 270 ? 5.066 29.824 -9.939 1.00 204.05 207 ILE A CA 1
ATOM 1163 C C . ILE A 1 270 ? 5.172 28.426 -10.538 1.00 204.05 207 ILE A C 1
ATOM 1164 O O . ILE A 1 270 ? 4.623 28.153 -11.610 1.00 204.05 207 ILE A O 1
ATOM 1169 N N . LEU A 1 271 ? 5.878 27.520 -9.860 1.00 191.30 208 LEU A N 1
ATOM 1170 C CA . LEU A 1 271 ? 5.990 26.148 -10.345 1.00 191.30 208 LEU A CA 1
ATOM 1171 C C . LEU A 1 271 ? 4.634 25.452 -10.340 1.00 191.30 208 LEU A C 1
ATOM 1172 O O . LEU A 1 271 ? 4.270 24.764 -11.303 1.00 191.30 208 LEU A O 1
ATOM 1177 N N . GLY A 1 272 ? 3.869 25.623 -9.260 1.00 211.45 209 GLY A N 1
ATOM 1178 C CA . GLY A 1 272 ? 2.536 25.048 -9.214 1.00 211.45 209 GLY A CA 1
ATOM 1179 C C . GLY A 1 272 ? 1.630 25.625 -10.280 1.00 211.45 209 GLY A C 1
ATOM 1180 O O . GLY A 1 272 ? 0.803 24.916 -10.859 1.00 211.45 209 GLY A O 1
ATOM 1181 N N . SER A 1 273 ? 1.771 26.924 -10.550 1.00 227.95 210 SER A N 1
ATOM 1182 C CA . SER A 1 273 ? 1.053 27.530 -11.663 1.00 227.95 210 SER A CA 1
ATOM 1183 C C . SER A 1 273 ? 1.438 26.861 -12.971 1.00 227.95 210 SER A C 1
ATOM 1184 O O . SER A 1 273 ? 0.573 26.446 -13.744 1.00 227.95 210 SER A O 1
ATOM 1187 N N . LEU A 1 274 ? 2.743 26.718 -13.212 1.00 233.89 211 LEU A N 1
ATOM 1188 C CA . LEU A 1 274 ? 3.238 26.059 -14.416 1.00 233.89 211 LEU A CA 1
ATOM 1189 C C . LEU A 1 274 ? 2.641 24.669 -14.575 1.00 233.89 211 LEU A C 1
ATOM 1190 O O . LEU A 1 274 ? 2.343 24.231 -15.697 1.00 233.89 211 LEU A O 1
ATOM 1195 N N . LYS A 1 275 ? 2.441 23.974 -13.451 1.00 200.45 212 LYS A N 1
ATOM 1196 C CA . LYS A 1 275 ? 1.925 22.610 -13.479 1.00 200.45 212 LYS A CA 1
ATOM 1197 C C . LYS A 1 275 ? 0.614 22.516 -14.248 1.00 200.45 212 LYS A C 1
ATOM 1198 O O . LYS A 1 275 ? 0.316 21.477 -14.847 1.00 200.45 212 LYS A O 1
ATOM 1204 N N . GLU A 1 276 ? -0.176 23.589 -14.255 1.00 228.53 213 GLU A N 1
ATOM 1205 C CA . GLU A 1 276 ? -1.361 23.649 -15.095 1.00 228.53 213 GLU A CA 1
ATOM 1206 C C . GLU A 1 276 ? -1.187 24.521 -16.330 1.00 228.53 213 GLU A C 1
ATOM 1207 O O . GLU A 1 276 ? -1.783 24.212 -17.365 1.00 228.53 213 GLU A O 1
ATOM 1213 N N . VAL A 1 277 ? -0.369 25.577 -16.254 1.00 237.54 214 VAL A N 1
ATOM 1214 C CA . VAL A 1 277 ? -0.077 26.444 -17.394 1.00 237.54 214 VAL A CA 1
ATOM 1215 C C . VAL A 1 277 ? 0.472 25.637 -18.559 1.00 237.54 214 VAL A C 1
ATOM 1216 O O . VAL A 1 277 ? 0.443 26.092 -19.707 1.00 237.54 214 VAL A O 1
ATOM 1220 N N . ARG A 1 278 ? 0.950 24.438 -18.296 1.00 246.77 215 ARG A N 1
ATOM 1221 C CA . ARG A 1 278 ? 1.240 23.531 -19.398 1.00 246.77 215 ARG A CA 1
ATOM 1222 C C . ARG A 1 278 ? -0.037 23.103 -20.202 1.00 246.77 215 ARG A C 1
ATOM 1223 O O . ARG A 1 278 ? 0.122 22.315 -21.143 1.00 246.77 215 ARG A O 1
ATOM 1225 N N . GLU A 1 279 ? -1.252 23.571 -19.892 1.00 264.68 216 GLU A N 1
ATOM 1226 C CA . GLU A 1 279 ? -2.446 23.034 -20.548 1.00 264.68 216 GLU A CA 1
ATOM 1227 C C . GLU A 1 279 ? -2.519 23.304 -22.053 1.00 264.68 216 GLU A C 1
ATOM 1228 O O . GLU A 1 279 ? -2.872 22.369 -22.797 1.00 264.68 216 GLU A O 1
ATOM 1234 N N . PRO A 1 280 ? -2.237 24.511 -22.574 1.00 259.62 217 PRO A N 1
ATOM 1235 C CA . PRO A 1 280 ? -2.407 24.695 -24.022 1.00 259.62 217 PRO A CA 1
ATOM 1236 C C . PRO A 1 280 ? -1.478 23.810 -24.812 1.00 259.62 217 PRO A C 1
ATOM 1237 O O . PRO A 1 280 ? -1.822 23.396 -25.925 1.00 259.62 217 PRO A O 1
ATOM 1241 N N . SER A 1 281 ? -0.314 23.488 -24.246 1.00 264.38 218 SER A N 1
ATOM 1242 C CA . SER A 1 281 ? 0.550 22.477 -24.836 1.00 264.38 218 SER A CA 1
ATOM 1243 C C . SER A 1 281 ? -0.227 21.190 -25.070 1.00 264.38 218 SER A C 1
ATOM 1244 O O . SER A 1 281 ? -0.259 20.664 -26.184 1.00 264.38 218 SER A O 1
ATOM 1247 N N . GLY A 1 282 ? -0.912 20.702 -24.035 1.00 265.12 219 GLY A N 1
ATOM 1248 C CA . GLY A 1 282 ? -1.651 19.456 -24.172 1.00 265.12 219 GLY A CA 1
ATOM 1249 C C . GLY A 1 282 ? -2.806 19.546 -25.152 1.00 265.12 219 GLY A C 1
ATOM 1250 O O . GLY A 1 282 ? -3.008 18.646 -25.971 1.00 265.12 219 GLY A O 1
ATOM 1251 N N . ASN A 1 283 ? -3.591 20.623 -25.075 1.00 266.51 220 ASN A N 1
ATOM 1252 C CA . ASN A 1 283 ? -4.758 20.743 -25.947 1.00 266.51 220 ASN A CA 1
ATOM 1253 C C . ASN A 1 283 ? -4.344 20.860 -27.411 1.00 266.51 220 ASN A C 1
ATOM 1254 O O . ASN A 1 283 ? -4.811 20.100 -28.275 1.00 266.51 220 ASN A O 1
ATOM 1256 N N . SER A 1 284 ? -3.456 21.812 -27.706 1.00 270.51 221 SER A N 1
ATOM 1257 C CA . SER A 1 284 ? -2.939 21.947 -29.055 1.00 270.51 221 SER A CA 1
ATOM 1258 C C . SER A 1 284 ? -2.202 20.697 -29.496 1.00 270.51 221 SER A C 1
ATOM 1259 O O . SER A 1 284 ? -2.182 20.398 -30.690 1.00 270.51 221 SER A O 1
ATOM 1262 N N . LEU A 1 285 ? -1.633 19.939 -28.557 1.00 262.90 222 LEU A N 1
ATOM 1263 C CA . LEU A 1 285 ? -0.922 18.719 -28.901 1.00 262.90 222 LEU A CA 1
ATOM 1264 C C . LEU A 1 285 ? -1.883 17.615 -29.317 1.00 262.90 222 LEU A C 1
ATOM 1265 O O . LEU A 1 285 ? -1.599 16.865 -30.253 1.00 262.90 222 LEU A O 1
ATOM 1270 N N . SER A 1 286 ? -3.023 17.501 -28.637 1.00 264.12 223 SER A N 1
ATOM 1271 C CA . SER A 1 286 ? -4.036 16.544 -29.073 1.00 264.12 223 SER A CA 1
ATOM 1272 C C . SER A 1 286 ? -4.602 16.934 -30.434 1.00 264.12 223 SER A C 1
ATOM 1273 O O . SER A 1 286 ? -4.825 16.070 -31.296 1.00 264.12 223 SER A O 1
ATOM 1276 N N . SER A 1 287 ? -4.833 18.232 -30.650 1.00 287.73 224 SER A N 1
ATOM 1277 C CA . SER A 1 287 ? -5.274 18.681 -31.970 1.00 287.73 224 SER A CA 1
ATOM 1278 C C . SER A 1 287 ? -4.235 18.351 -33.037 1.00 287.73 224 SER A C 1
ATOM 1279 O O . SER A 1 287 ? -4.566 17.851 -34.127 1.00 287.73 224 SER A O 1
ATOM 1282 N N . ALA A 1 288 ? -2.967 18.619 -32.731 1.00 302.87 225 ALA A N 1
ATOM 1283 C CA . ALA A 1 288 ? -1.889 18.300 -33.651 1.00 302.87 225 ALA A CA 1
ATOM 1284 C C . ALA A 1 288 ? -1.830 16.806 -33.912 1.00 302.87 225 ALA A C 1
ATOM 1285 O O . ALA A 1 288 ? -1.534 16.380 -35.025 1.00 302.87 225 ALA A O 1
ATOM 1287 N N . LEU A 1 289 ? -2.115 15.989 -32.898 1.00 293.83 226 LEU A N 1
ATOM 1288 C CA . LEU A 1 289 ? -2.096 14.546 -33.107 1.00 293.83 226 LEU A CA 1
ATOM 1289 C C . LEU A 1 289 ? -3.247 14.089 -33.991 1.00 293.83 226 LEU A C 1
ATOM 1290 O O . LEU A 1 289 ? -3.093 13.134 -34.761 1.00 293.83 226 LEU A O 1
ATOM 1295 N N . ASN A 1 290 ? -4.398 14.755 -33.909 1.00 307.50 227 ASN A N 1
ATOM 1296 C CA . ASN A 1 290 ? -5.454 14.492 -34.884 1.00 307.50 227 ASN A CA 1
ATOM 1297 C C . ASN A 1 290 ? -4.960 14.767 -36.304 1.00 307.50 227 ASN A C 1
ATOM 1298 O O . ASN A 1 290 ? -5.062 13.910 -37.198 1.00 307.50 227 ASN A O 1
ATOM 1303 N N . GLU A 1 291 ? -4.378 15.953 -36.516 1.00 265.03 228 GLU A N 1
ATOM 1304 C CA . GLU A 1 291 ? -3.849 16.274 -37.843 1.00 265.03 228 GLU A CA 1
ATOM 1305 C C . GLU A 1 291 ? -2.712 15.340 -38.250 1.00 265.03 228 GLU A C 1
ATOM 1306 O O . GLU A 1 291 ? -2.516 15.078 -39.439 1.00 265.03 228 GLU A O 1
ATOM 1312 N N . LEU A 1 292 ? -1.956 14.831 -37.279 1.00 285.08 229 LEU A N 1
ATOM 1313 C CA . LEU A 1 292 ? -0.814 13.966 -37.560 1.00 285.08 229 LEU A CA 1
ATOM 1314 C C . LEU A 1 292 ? -1.252 12.569 -37.964 1.00 285.08 229 LEU A C 1
ATOM 1315 O O . LEU A 1 292 ? -0.641 11.954 -38.844 1.00 285.08 229 LEU A O 1
ATOM 1320 N N . LEU A 1 293 ? -2.276 12.032 -37.302 1.00 275.76 230 LEU A N 1
ATOM 1321 C CA . LEU A 1 293 ? -2.885 10.803 -37.789 1.00 275.76 230 LEU A CA 1
ATOM 1322 C C . LEU A 1 293 ? -3.406 11.004 -39.201 1.00 275.76 230 LEU A C 1
ATOM 1323 O O . LEU A 1 293 ? -3.211 10.146 -40.073 1.00 275.76 230 LEU A O 1
ATOM 1328 N N . ASP A 1 294 ? -4.047 12.152 -39.448 1.00 267.12 231 ASP A N 1
ATOM 1329 C CA . ASP A 1 294 ? -4.468 12.490 -40.803 1.00 267.12 231 ASP A CA 1
ATOM 1330 C C . ASP A 1 294 ? -3.294 12.397 -41.774 1.00 267.12 231 ASP A C 1
ATOM 1331 O O . ASP A 1 294 ? -3.368 11.716 -42.805 1.00 267.12 231 ASP A O 1
ATOM 1336 N N . LYS A 1 295 ? -2.185 13.055 -41.430 1.00 249.02 232 LYS A N 1
ATOM 1337 C CA . LYS A 1 295 ? -1.021 13.108 -42.310 1.00 249.02 232 LYS A CA 1
ATOM 1338 C C . LYS A 1 295 ? -0.438 11.721 -42.550 1.00 249.02 232 LYS A C 1
ATOM 1339 O O . LYS A 1 295 ? -0.229 11.310 -43.696 1.00 249.02 232 LYS A O 1
ATOM 1345 N N . ASN A 1 296 ? -0.158 10.990 -41.471 1.00 242.52 233 ASN A N 1
ATOM 1346 C CA . ASN A 1 296 ? 0.508 9.699 -41.599 1.00 242.52 233 ASN A CA 1
ATOM 1347 C C . ASN A 1 296 ? -0.347 8.705 -42.367 1.00 242.52 233 ASN A C 1
ATOM 1348 O O . ASN A 1 296 ? 0.164 7.968 -43.218 1.00 242.52 233 ASN A O 1
ATOM 1353 N N . ASN A 1 297 ? -1.653 8.664 -42.092 1.00 256.18 234 ASN A N 1
ATOM 1354 C CA . ASN A 1 297 ? -2.511 7.800 -42.889 1.00 256.18 234 ASN A CA 1
ATOM 1355 C C . ASN A 1 297 ? -2.645 8.299 -44.322 1.00 256.18 234 ASN A C 1
ATOM 1356 O O . ASN A 1 297 ? -2.970 7.506 -45.211 1.00 256.18 234 ASN A O 1
ATOM 1361 N N . ASN A 1 298 ? -2.389 9.588 -44.568 1.00 267.73 235 ASN A N 1
ATOM 1362 C CA . ASN A 1 298 ? -2.397 10.106 -45.930 1.00 267.73 235 ASN A CA 1
ATOM 1363 C C . ASN A 1 298 ? -1.175 9.680 -46.732 1.00 267.73 235 ASN A C 1
ATOM 1364 O O . ASN A 1 298 ? -1.284 9.497 -47.950 1.00 267.73 235 ASN A O 1
ATOM 1369 N N . TYR A 1 299 ? -0.022 9.522 -46.089 1.00 254.96 236 TYR A N 1
ATOM 1370 C CA . TYR A 1 299 ? 1.190 9.117 -46.792 1.00 254.96 236 TYR A CA 1
ATOM 1371 C C . TYR A 1 299 ? 1.601 7.708 -46.392 1.00 254.96 236 TYR A C 1
ATOM 1372 O O . TYR A 1 299 ? 0.763 6.814 -46.309 1.00 254.96 236 TYR A O 1
ATOM 1381 N N . LYS A 1 309 ? 6.361 13.762 -43.737 1.00 166.20 246 LYS A N 1
ATOM 1382 C CA . LYS A 1 309 ? 6.781 14.924 -42.964 1.00 166.20 246 LYS A CA 1
ATOM 1383 C C . LYS A 1 309 ? 6.069 14.960 -41.618 1.00 166.20 246 LYS A C 1
ATOM 1384 O O . LYS A 1 309 ? 6.416 15.747 -40.739 1.00 166.20 246 LYS A O 1
ATOM 1390 N N . ALA A 1 310 ? 5.057 14.104 -41.470 1.00 192.59 247 ALA A N 1
ATOM 1391 C CA . ALA A 1 310 ? 4.377 13.974 -40.188 1.00 192.59 247 ALA A CA 1
ATOM 1392 C C . ALA A 1 310 ? 5.244 13.287 -39.147 1.00 192.59 247 ALA A C 1
ATOM 1393 O O . ALA A 1 310 ? 4.935 13.363 -37.953 1.00 192.59 247 ALA A O 1
ATOM 1395 N N . PHE A 1 311 ? 6.306 12.606 -39.577 1.00 206.86 248 PHE A N 1
ATOM 1396 C CA . PHE A 1 311 ? 7.144 11.859 -38.649 1.00 206.86 248 PHE A CA 1
ATOM 1397 C C . PHE A 1 311 ? 7.791 12.787 -37.631 1.00 206.86 248 PHE A C 1
ATOM 1398 O O . PHE A 1 311 ? 7.828 12.483 -36.432 1.00 206.86 248 PHE A O 1
ATOM 1406 N N . GLN A 1 312 ? 8.291 13.933 -38.094 1.00 190.24 249 GLN A N 1
ATOM 1407 C CA . GLN A 1 312 ? 8.892 14.907 -37.191 1.00 190.24 249 GLN A CA 1
ATOM 1408 C C . GLN A 1 312 ? 7.874 15.415 -36.179 1.00 190.24 249 GLN A C 1
ATOM 1409 O O . GLN A 1 312 ? 8.186 15.573 -34.992 1.00 190.24 249 GLN A O 1
ATOM 1415 N N . ALA A 1 313 ? 6.648 15.671 -36.630 1.00 180.80 250 ALA A N 1
ATOM 1416 C CA . ALA A 1 313 ? 5.626 16.179 -35.724 1.00 180.80 250 ALA A CA 1
ATOM 1417 C C . ALA A 1 313 ? 5.209 15.123 -34.706 1.00 180.80 250 ALA A C 1
ATOM 1418 O O . ALA A 1 313 ? 4.934 15.447 -33.548 1.00 180.80 250 ALA A O 1
ATOM 1420 N N . LEU A 1 314 ? 5.147 13.856 -35.118 1.00 179.31 251 LEU A N 1
ATOM 1421 C CA . LEU A 1 314 ? 4.865 12.782 -34.168 1.00 179.31 251 LEU A CA 1
ATOM 1422 C C . LEU A 1 314 ? 5.989 12.653 -33.146 1.00 179.31 251 LEU A C 1
ATOM 1423 O O . LEU A 1 314 ? 5.752 12.384 -31.958 1.00 179.31 251 LEU A O 1
ATOM 1428 N N . TYR A 1 315 ? 7.224 12.831 -33.602 1.00 158.35 252 TYR A N 1
ATOM 1429 C CA . TYR A 1 315 ? 8.365 12.804 -32.701 1.00 158.35 252 TYR A CA 1
ATOM 1430 C C . TYR A 1 315 ? 8.260 13.938 -31.684 1.00 158.35 252 TYR A C 1
ATOM 1431 O O . TYR A 1 315 ? 8.539 13.753 -30.492 1.00 158.35 252 TYR A O 1
ATOM 1440 N N . ALA A 1 316 ? 7.826 15.116 -32.141 1.00 155.31 253 ALA A N 1
ATOM 1441 C CA . ALA A 1 316 ? 7.585 16.240 -31.237 1.00 155.31 253 ALA A CA 1
ATOM 1442 C C . ALA A 1 316 ? 6.439 15.948 -30.271 1.00 155.31 253 ALA A C 1
ATOM 1443 O O . ALA A 1 316 ? 6.456 16.400 -29.121 1.00 155.31 253 ALA A O 1
ATOM 1445 N N . LEU A 1 317 ? 5.411 15.239 -30.739 1.00 156.56 254 LEU A N 1
ATOM 1446 C CA . LEU A 1 317 ? 4.377 14.717 -29.848 1.00 156.56 254 LEU A CA 1
ATOM 1447 C C . LEU A 1 317 ? 4.984 13.931 -28.699 1.00 156.56 254 LEU A C 1
ATOM 1448 O O . LEU A 1 317 ? 4.672 14.162 -27.522 1.00 156.56 254 LEU A O 1
ATOM 1453 N N . PHE A 1 318 ? 5.841 12.973 -29.037 1.00 143.66 255 PHE A N 1
ATOM 1454 C CA . PHE A 1 318 ? 6.482 12.174 -28.002 1.00 143.66 255 PHE A CA 1
ATOM 1455 C C . PHE A 1 318 ? 7.300 13.053 -27.072 1.00 143.66 255 PHE A C 1
ATOM 1456 O O . PHE A 1 318 ? 7.350 12.817 -25.858 1.00 143.66 255 PHE A O 1
ATOM 1464 N N . TYR A 1 319 ? 7.969 14.058 -27.635 1.00 139.22 256 TYR A N 1
ATOM 1465 C CA . TYR A 1 319 ? 8.729 14.986 -26.810 1.00 139.22 256 TYR A CA 1
ATOM 1466 C C . TYR A 1 319 ? 7.826 15.699 -25.820 1.00 139.22 256 TYR A C 1
ATOM 1467 O O . TYR A 1 319 ? 8.176 15.843 -24.645 1.00 139.22 256 TYR A O 1
ATOM 1476 N N . GLY A 1 320 ? 6.658 16.149 -26.274 1.00 118.30 257 GLY A N 1
ATOM 1477 C CA . GLY A 1 320 ? 5.726 16.791 -25.364 1.00 118.30 257 GLY A CA 1
ATOM 1478 C C . GLY A 1 320 ? 5.283 15.862 -24.252 1.00 118.30 257 GLY A C 1
ATOM 1479 O O . GLY A 1 320 ? 5.209 16.261 -23.086 1.00 118.30 257 GLY A O 1
ATOM 1480 N N . THR A 1 321 ? 5.005 14.604 -24.596 1.00 107.49 258 THR A N 1
ATOM 1481 C CA . THR A 1 321 ? 4.582 13.636 -23.585 1.00 107.49 258 THR A CA 1
ATOM 1482 C C . THR A 1 321 ? 5.662 13.434 -22.528 1.00 107.49 258 THR A C 1
ATOM 1483 O O . THR A 1 321 ? 5.403 13.523 -21.315 1.00 107.49 258 THR A O 1
ATOM 1487 N N . GLN A 1 322 ? 6.886 13.156 -22.979 1.00 102.18 259 GLN A N 1
ATOM 1488 C CA . GLN A 1 322 ? 7.979 12.921 -22.045 1.00 102.18 259 GLN A CA 1
ATOM 1489 C C . GLN A 1 322 ? 8.249 14.157 -21.208 1.00 102.18 259 GLN A C 1
ATOM 1490 O O . GLN A 1 322 ? 8.524 14.055 -20.009 1.00 102.18 259 GLN A O 1
ATOM 1496 N N . THR A 1 323 ? 8.180 15.336 -21.825 1.00 118.43 260 THR A N 1
ATOM 1497 C CA . THR A 1 323 ? 8.398 16.573 -21.092 1.00 118.43 260 THR A CA 1
ATOM 1498 C C . THR A 1 323 ? 7.360 16.742 -19.996 1.00 118.43 260 THR A C 1
ATOM 1499 O O . THR A 1 323 ? 7.688 17.116 -18.866 1.00 118.43 260 THR A O 1
ATOM 1503 N N . TYR A 1 324 ? 6.096 16.471 -20.315 1.00 106.59 261 TYR A N 1
ATOM 1504 C CA . TYR A 1 324 ? 5.046 16.611 -19.317 1.00 106.59 261 TYR A CA 1
ATOM 1505 C C . TYR A 1 324 ? 5.306 15.679 -18.141 1.00 106.59 261 TYR A C 1
ATOM 1506 O O . TYR A 1 324 ? 5.279 16.100 -16.972 1.00 106.59 261 TYR A O 1
ATOM 1515 N N . ALA A 1 325 ? 5.615 14.415 -18.439 1.00 98.89 262 ALA A N 1
ATOM 1516 C CA . ALA A 1 325 ? 5.868 13.451 -17.372 1.00 98.89 262 ALA A CA 1
ATOM 1517 C C . ALA A 1 325 ? 7.059 13.872 -16.517 1.00 98.89 262 ALA A C 1
ATOM 1518 O O . ALA A 1 325 ? 7.001 13.838 -15.279 1.00 98.89 262 ALA A O 1
ATOM 1520 N N . ALA A 1 326 ? 8.148 14.285 -17.167 1.00 99.49 263 ALA A N 1
ATOM 1521 C CA . ALA A 1 326 ? 9.358 14.650 -16.443 1.00 99.49 263 ALA A CA 1
ATOM 1522 C C . ALA A 1 326 ? 9.137 15.876 -15.573 1.00 99.49 263 ALA A C 1
ATOM 1523 O O . ALA A 1 326 ? 9.607 15.923 -14.432 1.00 99.49 263 ALA A O 1
ATOM 1525 N N . VAL A 1 327 ? 8.441 16.885 -16.098 1.00 115.00 264 VAL A N 1
ATOM 1526 C CA . VAL A 1 327 ? 8.176 18.085 -15.314 1.00 115.00 264 VAL A CA 1
ATOM 1527 C C . VAL A 1 327 ? 7.354 17.733 -14.088 1.00 115.00 264 VAL A C 1
ATOM 1528 O O . VAL A 1 327 ? 7.622 18.213 -12.976 1.00 115.00 264 VAL A O 1
ATOM 1532 N N . MET A 1 328 ? 6.344 16.885 -14.267 1.00 112.88 265 MET A N 1
ATOM 1533 C CA . MET A 1 328 ? 5.516 16.514 -13.130 1.00 112.88 265 MET A CA 1
ATOM 1534 C C . MET A 1 328 ? 6.330 15.776 -12.069 1.00 112.88 265 MET A C 1
ATOM 1535 O O . MET A 1 328 ? 6.200 16.057 -10.869 1.00 112.88 265 MET A O 1
ATOM 1540 N N . PHE A 1 329 ? 7.196 14.851 -12.491 1.00 83.92 266 PHE A N 1
ATOM 1541 C CA . PHE A 1 329 ? 8.014 14.130 -11.519 1.00 83.92 266 PHE A CA 1
ATOM 1542 C C . PHE A 1 329 ? 8.982 15.063 -10.803 1.00 83.92 266 PHE A C 1
ATOM 1543 O O . PHE A 1 329 ? 9.217 14.922 -9.596 1.00 83.92 266 PHE A O 1
ATOM 1551 N N . PHE A 1 330 ? 9.573 16.002 -11.541 1.00 88.79 267 PHE A N 1
ATOM 1552 C CA . PHE A 1 330 ? 10.429 17.013 -10.933 1.00 88.79 267 PHE A CA 1
ATOM 1553 C C . PHE A 1 330 ? 9.688 17.763 -9.838 1.00 88.79 267 PHE A C 1
ATOM 1554 O O . PHE A 1 330 ? 10.201 17.935 -8.723 1.00 88.79 267 PHE A O 1
ATOM 1562 N N . LEU A 1 331 ? 8.473 18.217 -10.144 1.00 122.96 268 LEU A N 1
ATOM 1563 C CA . LEU A 1 331 ? 7.701 18.961 -9.157 1.00 122.96 268 LEU A CA 1
ATOM 1564 C C . LEU A 1 331 ? 7.413 18.107 -7.931 1.00 122.96 268 LEU A C 1
ATOM 1565 O O . LEU A 1 331 ? 7.528 18.580 -6.791 1.00 122.96 268 LEU A O 1
ATOM 1570 N N . LEU A 1 332 ? 7.052 16.840 -8.144 1.00 116.02 269 LEU A N 1
ATOM 1571 C CA . LEU A 1 332 ? 6.748 15.971 -7.011 1.00 116.02 269 LEU A CA 1
ATOM 1572 C C . LEU A 1 332 ? 7.967 15.784 -6.118 1.00 116.02 269 LEU A C 1
ATOM 1573 O O . LEU A 1 332 ? 7.869 15.889 -4.889 1.00 116.02 269 LEU A O 1
ATOM 1578 N N . GLU A 1 333 ? 9.123 15.492 -6.716 1.00 100.27 270 GLU A N 1
ATOM 1579 C CA . GLU A 1 333 ? 10.327 15.279 -5.922 1.00 100.27 270 GLU A CA 1
ATOM 1580 C C . GLU A 1 333 ? 10.693 16.530 -5.139 1.00 100.27 270 GLU A C 1
ATOM 1581 O O . GLU A 1 333 ? 11.056 16.453 -3.954 1.00 100.27 270 GLU A O 1
ATOM 1587 N N . GLN A 1 334 ? 10.606 17.695 -5.786 1.00 106.45 271 GLN A N 1
ATOM 1588 C CA . GLN A 1 334 ? 10.943 18.936 -5.102 1.00 106.45 271 GLN A CA 1
ATOM 1589 C C . GLN A 1 334 ? 10.018 19.175 -3.918 1.00 106.45 271 GLN A C 1
ATOM 1590 O O . GLN A 1 334 ? 10.474 19.533 -2.822 1.00 106.45 271 GLN A O 1
ATOM 1596 N N . HIS A 1 335 ? 8.717 18.965 -4.111 1.00 123.91 272 HIS A N 1
ATOM 1597 C CA . HIS A 1 335 ? 7.787 19.156 -3.006 1.00 123.91 272 HIS A CA 1
ATOM 1598 C C . HIS A 1 335 ? 8.061 18.161 -1.886 1.00 123.91 272 HIS A C 1
ATOM 1599 O O . HIS A 1 335 ? 7.950 18.501 -0.700 1.00 123.91 272 HIS A O 1
ATOM 1606 N N . SER A 1 336 ? 8.431 16.929 -2.241 1.00 98.79 273 SER A N 1
ATOM 1607 C CA . SER A 1 336 ? 8.738 15.926 -1.227 1.00 98.79 273 SER A CA 1
ATOM 1608 C C . SER A 1 336 ? 9.904 16.369 -0.357 1.00 98.79 273 SER A C 1
ATOM 1609 O O . SER A 1 336 ? 9.839 16.301 0.878 1.00 98.79 273 SER A O 1
ATOM 1612 N N . TYR A 1 337 ? 10.983 16.834 -0.987 1.00 109.53 274 TYR A N 1
ATOM 1613 C CA . TYR A 1 337 ? 12.125 17.275 -0.195 1.00 109.53 274 TYR A CA 1
ATOM 1614 C C . TYR A 1 337 ? 11.771 18.494 0.645 1.00 109.53 274 TYR A C 1
ATOM 1615 O O . TYR A 1 337 ? 12.238 18.631 1.784 1.00 109.53 274 TYR A O 1
ATOM 1624 N N . LEU A 1 338 ? 10.964 19.405 0.096 1.00 98.52 275 LEU A N 1
ATOM 1625 C CA . LEU A 1 338 ? 10.561 20.572 0.873 1.00 98.52 275 LEU A CA 1
ATOM 1626 C C . LEU A 1 338 ? 9.797 20.157 2.123 1.00 98.52 275 LEU A C 1
ATOM 1627 O O . LEU A 1 338 ? 10.017 20.703 3.213 1.00 98.52 275 LEU A O 1
ATOM 1632 N N . ALA A 1 339 ? 8.896 19.185 1.984 1.00 99.15 276 ALA A N 1
ATOM 1633 C CA . ALA A 1 339 ? 8.185 18.671 3.148 1.00 99.15 276 ALA A CA 1
ATOM 1634 C C . ALA A 1 339 ? 9.150 18.058 4.151 1.00 99.15 276 ALA A C 1
ATOM 1635 O O . ALA A 1 339 ? 9.037 18.290 5.363 1.00 99.15 276 ALA A O 1
ATOM 1637 N N . ASP A 1 340 ? 10.114 17.277 3.659 1.00 91.64 277 ASP A N 1
ATOM 1638 C CA . ASP A 1 340 ? 11.092 16.676 4.556 1.00 91.64 277 ASP A CA 1
ATOM 1639 C C . ASP A 1 340 ? 11.826 17.742 5.355 1.00 91.64 277 ASP A C 1
ATOM 1640 O O . ASP A 1 340 ? 12.087 17.564 6.550 1.00 91.64 277 ASP A O 1
ATOM 1645 N N . TYR A 1 341 ? 12.169 18.858 4.713 1.00 87.77 278 TYR A N 1
ATOM 1646 C CA . TYR A 1 341 ? 12.795 19.945 5.456 1.00 87.77 278 TYR A CA 1
ATOM 1647 C C . TYR A 1 341 ? 11.840 20.526 6.489 1.00 87.77 278 TYR A C 1
ATOM 1648 O O . TYR A 1 341 ? 12.235 20.782 7.632 1.00 87.77 278 TYR A O 1
ATOM 1657 N N . TYR A 1 342 ? 10.580 20.748 6.104 1.00 92.33 279 TYR A N 1
ATOM 1658 C CA . TYR A 1 342 ? 9.605 21.243 7.072 1.00 92.33 279 TYR A CA 1
ATOM 1659 C C . TYR A 1 342 ? 9.455 20.327 8.272 1.00 92.33 279 TYR A C 1
ATOM 1660 O O . TYR A 1 342 ? 9.038 20.789 9.340 1.00 92.33 279 TYR A O 1
ATOM 1669 N N . TYR A 1 343 ? 9.777 19.042 8.126 1.00 82.30 280 TYR A N 1
ATOM 1670 C CA . TYR A 1 343 ? 9.638 18.133 9.257 1.00 82.30 280 TYR A CA 1
ATOM 1671 C C . TYR A 1 343 ? 10.499 18.566 10.436 1.00 82.30 280 TYR A C 1
ATOM 1672 O O . TYR A 1 343 ? 10.048 18.533 11.586 1.00 82.30 280 TYR A O 1
ATOM 1681 N N . GLN A 1 344 ? 11.738 18.977 10.174 1.00 66.13 281 GLN A N 1
ATOM 1682 C CA . GLN A 1 344 ? 12.703 19.236 11.241 1.00 66.13 281 GLN A CA 1
ATOM 1683 C C . GLN A 1 344 ? 12.319 20.519 11.966 1.00 66.13 281 GLN A C 1
ATOM 1684 O O . GLN A 1 344 ? 12.840 21.605 11.702 1.00 66.13 281 GLN A O 1
ATOM 1690 N N . LYS A 1 345 ? 11.389 20.375 12.907 1.00 86.27 282 LYS A N 1
ATOM 1691 C CA . LYS A 1 345 ? 10.957 21.469 13.774 1.00 86.27 282 LYS A CA 1
ATOM 1692 C C . LYS A 1 345 ? 10.485 22.671 12.959 1.00 86.27 282 LYS A C 1
ATOM 1693 O O . LYS A 1 345 ? 10.823 23.821 13.246 1.00 86.27 282 LYS A O 1
ATOM 1699 N N . GLY A 1 346 ? 9.696 22.393 11.928 1.00 98.63 283 GLY A N 1
ATOM 1700 C CA . GLY A 1 346 ? 9.077 23.450 11.157 1.00 98.63 283 GLY A CA 1
ATOM 1701 C C . GLY A 1 346 ? 7.655 23.684 11.616 1.00 98.63 283 GLY A C 1
ATOM 1702 O O . GLY A 1 346 ? 7.425 24.306 12.657 1.00 98.63 283 GLY A O 1
ATOM 1703 N N . ASP A 1 347 ? 6.689 23.187 10.848 1.00 110.46 284 ASP A N 1
ATOM 1704 C CA . ASP A 1 347 ? 5.288 23.228 11.251 1.00 110.46 284 ASP A CA 1
ATOM 1705 C C . ASP A 1 347 ? 4.626 21.947 10.778 1.00 110.46 284 ASP A C 1
ATOM 1706 O O . ASP A 1 347 ? 4.549 21.697 9.572 1.00 110.46 284 ASP A O 1
ATOM 1711 N N . ASP A 1 348 ? 4.149 21.139 11.724 1.00 107.89 285 ASP A N 1
ATOM 1712 C CA . ASP A 1 348 ? 3.468 19.908 11.347 1.00 107.89 285 ASP A CA 1
ATOM 1713 C C . ASP A 1 348 ? 2.206 20.203 10.551 1.00 107.89 285 ASP A C 1
ATOM 1714 O O . ASP A 1 348 ? 1.803 19.410 9.693 1.00 107.89 285 ASP A O 1
ATOM 1719 N N . VAL A 1 349 ? 1.565 21.339 10.826 1.00 117.54 286 VAL A N 1
ATOM 1720 C CA . VAL A 1 349 ? 0.459 21.778 9.984 1.00 117.54 286 VAL A CA 1
ATOM 1721 C C . VAL A 1 349 ? 0.943 21.967 8.555 1.00 117.54 286 VAL A C 1
ATOM 1722 O O . VAL A 1 349 ? 0.281 21.556 7.593 1.00 117.54 286 VAL A O 1
ATOM 1726 N N . ASN A 1 350 ? 2.117 22.577 8.394 1.00 121.62 287 ASN A N 1
ATOM 1727 C CA . ASN A 1 350 ? 2.710 22.670 7.069 1.00 121.62 287 ASN A CA 1
ATOM 1728 C C . ASN A 1 350 ? 3.045 21.294 6.515 1.00 121.62 287 ASN A C 1
ATOM 1729 O O . ASN A 1 350 ? 2.982 21.087 5.299 1.00 121.62 287 ASN A O 1
ATOM 1734 N N . PHE A 1 351 ? 3.400 20.340 7.379 1.00 87.56 288 PHE A N 1
ATOM 1735 C CA . PHE A 1 351 ? 3.640 18.985 6.894 1.00 87.56 288 PHE A CA 1
ATOM 1736 C C . PHE A 1 351 ? 2.372 18.387 6.306 1.00 87.56 288 PHE A C 1
ATOM 1737 O O . PHE A 1 351 ? 2.408 17.754 5.244 1.00 87.56 288 PHE A O 1
ATOM 1745 N N . ASN A 1 352 ? 1.241 18.575 6.986 1.00 104.15 289 ASN A N 1
ATOM 1746 C CA . ASN A 1 352 ? -0.029 18.112 6.440 1.00 104.15 289 ASN A CA 1
ATOM 1747 C C . ASN A 1 352 ? -0.359 18.830 5.140 1.00 104.15 289 ASN A C 1
ATOM 1748 O O . ASN A 1 352 ? -0.853 18.212 4.192 1.00 104.15 289 ASN A O 1
ATOM 1753 N N . ALA A 1 353 ? -0.089 20.135 5.076 1.00 110.94 290 ALA A N 1
ATOM 1754 C CA . ALA A 1 353 ? -0.347 20.878 3.846 1.00 110.94 290 ALA A CA 1
ATOM 1755 C C . ALA A 1 353 ? 0.469 20.321 2.687 1.00 110.94 290 ALA A C 1
ATOM 1756 O O . ALA A 1 353 ? -0.048 20.145 1.578 1.00 110.94 290 ALA A O 1
ATOM 1758 N N . GLU A 1 354 ? 1.742 20.017 2.930 1.00 132.18 291 GLU A N 1
ATOM 1759 C CA . GLU A 1 354 ? 2.595 19.498 1.868 1.00 132.18 291 GLU A CA 1
ATOM 1760 C C . GLU A 1 354 ? 2.192 18.085 1.465 1.00 132.18 291 GLU A C 1
ATOM 1761 O O . GLU A 1 354 ? 2.219 17.740 0.276 1.00 132.18 291 GLU A O 1
ATOM 1767 N N . PHE A 1 355 ? 1.834 17.246 2.438 1.00 117.29 292 PHE A N 1
ATOM 1768 C CA . PHE A 1 355 ? 1.356 15.912 2.101 1.00 117.29 292 PHE A CA 1
ATOM 1769 C C . PHE A 1 355 ? 0.080 15.995 1.276 1.00 117.29 292 PHE A C 1
ATOM 1770 O O . PHE A 1 355 ? -0.106 15.239 0.314 1.00 117.29 292 PHE A O 1
ATOM 1778 N N . ASN A 1 356 ? -0.802 16.930 1.623 1.00 135.35 293 ASN A N 1
ATOM 1779 C CA . ASN A 1 356 ? -1.996 17.147 0.822 1.00 135.35 293 ASN A CA 1
ATOM 1780 C C . ASN A 1 356 ? -1.632 17.582 -0.589 1.00 135.35 293 ASN A C 1
ATOM 1781 O O . ASN A 1 356 ? -2.229 17.114 -1.563 1.00 135.35 293 ASN A O 1
ATOM 1786 N N . ASN A 1 357 ? -0.655 18.479 -0.716 1.00 128.06 294 ASN A N 1
ATOM 1787 C CA . ASN A 1 357 ? -0.260 18.961 -2.035 1.00 128.06 294 ASN A CA 1
ATOM 1788 C C . ASN A 1 357 ? 0.265 17.825 -2.901 1.00 128.06 294 ASN A C 1
ATOM 1789 O O . ASN A 1 357 ? -0.108 17.700 -4.074 1.00 128.06 294 ASN A O 1
ATOM 1794 N N . VAL A 1 358 ? 1.129 16.979 -2.338 1.00 127.26 295 VAL A N 1
ATOM 1795 C CA . VAL A 1 358 ? 1.680 15.886 -3.133 1.00 127.26 295 VAL A CA 1
ATOM 1796 C C . VAL A 1 358 ? 0.586 14.890 -3.499 1.00 127.26 295 VAL A C 1
ATOM 1797 O O . VAL A 1 358 ? 0.540 14.390 -4.632 1.00 127.26 295 VAL A O 1
ATOM 1801 N N . ALA A 1 359 ? -0.323 14.600 -2.565 1.00 129.49 296 ALA A N 1
ATOM 1802 C CA . ALA A 1 359 ? -1.423 13.698 -2.890 1.00 129.49 296 ALA A CA 1
ATOM 1803 C C . ALA A 1 359 ? -2.278 14.260 -4.019 1.00 129.49 296 ALA A C 1
ATOM 1804 O O . ALA A 1 359 ? -2.623 13.541 -4.964 1.00 129.49 296 ALA A O 1
ATOM 1806 N N . ILE A 1 360 ? -2.612 15.550 -3.946 1.00 133.04 297 ILE A N 1
ATOM 1807 C CA . ILE A 1 360 ? -3.441 16.167 -4.976 1.00 133.04 297 ILE A CA 1
ATOM 1808 C C . ILE A 1 360 ? -2.736 16.135 -6.320 1.00 133.04 297 ILE A C 1
ATOM 1809 O O . ILE A 1 360 ? -3.358 15.877 -7.355 1.00 133.04 297 ILE A O 1
ATOM 1814 N N . ILE A 1 361 ? -1.434 16.412 -6.336 1.00 114.42 298 ILE A N 1
ATOM 1815 C CA . ILE A 1 361 ? -0.715 16.417 -7.604 1.00 114.42 298 ILE A CA 1
ATOM 1816 C C . ILE A 1 361 ? -0.681 15.018 -8.204 1.00 114.42 298 ILE A C 1
ATOM 1817 O O . ILE A 1 361 ? -0.877 14.839 -9.415 1.00 114.42 298 ILE A O 1
ATOM 1822 N N . PHE A 1 362 ? -0.449 14.000 -7.374 1.00 101.18 299 PHE A N 1
ATOM 1823 C CA . PHE A 1 362 ? -0.446 12.641 -7.901 1.00 101.18 299 PHE A CA 1
ATOM 1824 C C . PHE A 1 362 ? -1.828 12.247 -8.407 1.00 101.18 299 PHE A C 1
ATOM 1825 O O . PHE A 1 362 ? -1.950 11.538 -9.413 1.00 101.18 299 PHE A O 1
ATOM 1833 N N . ASP A 1 363 ? -2.883 12.703 -7.731 1.00 129.38 300 ASP A N 1
ATOM 1834 C CA . ASP A 1 363 ? -4.235 12.401 -8.190 1.00 129.38 300 ASP A CA 1
ATOM 1835 C C . ASP A 1 363 ? -4.549 13.114 -9.501 1.00 129.38 300 ASP A C 1
ATOM 1836 O O . ASP A 1 363 ? -5.246 12.565 -10.364 1.00 129.38 300 ASP A O 1
ATOM 1841 N N . ASP A 1 364 ? -4.059 14.345 -9.657 1.00 132.19 301 ASP A N 1
ATOM 1842 C CA . ASP A 1 364 ? -4.182 15.035 -10.934 1.00 132.19 301 ASP A CA 1
ATOM 1843 C C . ASP A 1 364 ? -3.494 14.245 -12.032 1.00 132.19 301 ASP A C 1
ATOM 1844 O O . ASP A 1 364 ? -4.039 14.085 -13.129 1.00 132.19 301 ASP A O 1
ATOM 1849 N N . PHE A 1 365 ? -2.290 13.747 -11.752 1.00 136.75 302 PHE A N 1
ATOM 1850 C CA . PHE A 1 365 ? -1.619 12.857 -12.692 1.00 136.75 302 PHE A CA 1
ATOM 1851 C C . PHE A 1 365 ? -2.513 11.688 -13.067 1.00 136.75 302 PHE A C 1
ATOM 1852 O O . PHE A 1 365 ? -2.691 11.372 -14.250 1.00 136.75 302 PHE A O 1
ATOM 1860 N N . LYS A 1 366 ? -3.051 11.011 -12.055 1.00 146.60 303 LYS A N 1
ATOM 1861 C CA . LYS A 1 366 ? -3.833 9.810 -12.303 1.00 146.60 303 LYS A CA 1
ATOM 1862 C C . LYS A 1 366 ? -5.020 10.118 -13.202 1.00 146.60 303 LYS A C 1
ATOM 1863 O O . LYS A 1 366 ? -5.217 9.470 -14.235 1.00 146.60 303 LYS A O 1
ATOM 1869 N N . SER A 1 367 ? -5.792 11.145 -12.850 1.00 146.63 304 SER A N 1
ATOM 1870 C CA . SER A 1 367 ? -6.966 11.488 -13.643 1.00 146.63 304 SER A CA 1
ATOM 1871 C C . SER A 1 367 ? -6.580 11.909 -15.055 1.00 146.63 304 SER A C 1
ATOM 1872 O O . SER A 1 367 ? -7.237 11.521 -16.027 1.00 146.63 304 SER A O 1
ATOM 1875 N N . SER A 1 368 ? -5.510 12.694 -15.191 1.00 141.15 305 SER A N 1
ATOM 1876 C CA . SER A 1 368 ? -5.205 13.299 -16.481 1.00 141.15 305 SER A CA 1
ATOM 1877 C C . SER A 1 368 ? -4.623 12.289 -17.460 1.00 141.15 305 SER A C 1
ATOM 1878 O O . SER A 1 368 ? -4.950 12.319 -18.652 1.00 141.15 305 SER A O 1
ATOM 1881 N N . LEU A 1 369 ? -3.752 11.393 -16.995 1.00 147.69 306 LEU A N 1
ATOM 1882 C CA . LEU A 1 369 ? -3.022 10.535 -17.917 1.00 147.69 306 LEU A CA 1
ATOM 1883 C C . LEU A 1 369 ? -3.254 9.043 -17.731 1.00 147.69 306 LEU A C 1
ATOM 1884 O O . LEU A 1 369 ? -2.753 8.258 -18.543 1.00 147.69 306 LEU A O 1
ATOM 1889 N N . THR A 1 370 ? -3.977 8.616 -16.698 1.00 178.45 307 THR A N 1
ATOM 1890 C CA . THR A 1 370 ? -4.200 7.193 -16.473 1.00 178.45 307 THR A CA 1
ATOM 1891 C C . THR A 1 370 ? -5.646 6.819 -16.203 1.00 178.45 307 THR A C 1
ATOM 1892 O O . THR A 1 370 ? -6.011 5.662 -16.441 1.00 178.45 307 THR A O 1
ATOM 1896 N N . GLY A 1 371 ? -6.474 7.735 -15.713 1.00 214.51 308 GLY A N 1
ATOM 1897 C CA . GLY A 1 371 ? -7.801 7.388 -15.261 1.00 214.51 308 GLY A CA 1
ATOM 1898 C C . GLY A 1 371 ? -8.725 6.982 -16.397 1.00 214.51 308 GLY A C 1
ATOM 1899 O O . GLY A 1 371 ? -8.327 6.789 -17.547 1.00 214.51 308 GLY A O 1
ATOM 1900 N N . GLY A 1 372 ? -10.006 6.850 -16.042 1.00 236.65 309 GLY A N 1
ATOM 1901 C CA . GLY A 1 372 ? -11.005 6.483 -17.032 1.00 236.65 309 GLY A CA 1
ATOM 1902 C C . GLY A 1 372 ? -11.077 7.476 -18.174 1.00 236.65 309 GLY A C 1
ATOM 1903 O O . GLY A 1 372 ? -11.296 7.096 -19.327 1.00 236.65 309 GLY A O 1
ATOM 1904 N N . ASP A 1 373 ? -10.902 8.759 -17.869 1.00 272.54 310 ASP A N 1
ATOM 1905 C CA . ASP A 1 373 ? -10.747 9.759 -18.914 1.00 272.54 310 ASP A CA 1
ATOM 1906 C C . ASP A 1 373 ? -9.543 9.409 -19.776 1.00 272.54 310 ASP A C 1
ATOM 1907 O O . ASP A 1 373 ? -8.457 9.124 -19.262 1.00 272.54 310 ASP A O 1
ATOM 1912 N N . ASP A 1 374 ? -9.738 9.427 -21.090 1.00 263.04 311 ASP A N 1
ATOM 1913 C CA . ASP A 1 374 ? -8.702 8.989 -22.021 1.00 263.04 311 ASP A CA 1
ATOM 1914 C C . ASP A 1 374 ? -7.607 10.042 -22.088 1.00 263.04 311 ASP A C 1
ATOM 1915 O O . ASP A 1 374 ? -7.731 11.048 -22.790 1.00 263.04 311 ASP A O 1
ATOM 1920 N N . GLY A 1 375 ? -6.524 9.811 -21.356 1.00 230.17 312 GLY A N 1
ATOM 1921 C CA . GLY A 1 375 ? -5.373 10.678 -21.449 1.00 230.17 312 GLY A CA 1
ATOM 1922 C C . GLY A 1 375 ? -4.713 10.571 -22.806 1.00 230.17 312 GLY A C 1
ATOM 1923 O O . GLY A 1 375 ? -5.038 9.718 -23.634 1.00 230.17 312 GLY A O 1
ATOM 1924 N N . LEU A 1 376 ? -3.756 11.468 -23.036 1.00 215.16 313 LEU A N 1
ATOM 1925 C CA . LEU A 1 376 ? -3.103 11.527 -24.336 1.00 215.16 313 LEU A CA 1
ATOM 1926 C C . LEU A 1 376 ? -2.393 10.229 -24.691 1.00 215.16 313 LEU A C 1
ATOM 1927 O O . LEU A 1 376 ? -2.167 9.967 -25.877 1.00 215.16 313 LEU A O 1
ATOM 1932 N N . ILE A 1 377 ? -2.048 9.407 -23.698 1.00 207.77 314 ILE A N 1
ATOM 1933 C CA . ILE A 1 377 ? -1.362 8.151 -23.985 1.00 207.77 314 ILE A CA 1
ATOM 1934 C C . ILE A 1 377 ? -2.248 7.233 -24.816 1.00 207.77 314 ILE A C 1
ATOM 1935 O O . ILE A 1 377 ? -1.770 6.531 -25.714 1.00 207.77 314 ILE A O 1
ATOM 1940 N N . ASP A 1 378 ? -3.553 7.227 -24.542 1.00 231.46 315 ASP A N 1
ATOM 1941 C CA . ASP A 1 378 ? -4.461 6.423 -25.349 1.00 231.46 315 ASP A CA 1
ATOM 1942 C C . ASP A 1 378 ? -4.463 6.898 -26.795 1.00 231.46 315 ASP A C 1
ATOM 1943 O O . ASP A 1 378 ? -4.427 6.086 -27.729 1.00 231.46 315 ASP A O 1
ATOM 1948 N N . ASN A 1 379 ? -4.486 8.216 -26.994 1.00 222.42 316 ASN A N 1
ATOM 1949 C CA . ASN A 1 379 ? -4.469 8.765 -28.343 1.00 222.42 316 ASN A CA 1
ATOM 1950 C C . ASN A 1 379 ? -3.180 8.402 -29.067 1.00 222.42 316 ASN A C 1
ATOM 1951 O O . ASN A 1 379 ? -3.206 8.025 -30.244 1.00 222.42 316 ASN A O 1
ATOM 1956 N N . VAL A 1 380 ? -2.040 8.498 -28.384 1.00 215.06 317 VAL A N 1
ATOM 1957 C CA . VAL A 1 380 ? -0.780 8.196 -29.054 1.00 215.06 317 VAL A CA 1
ATOM 1958 C C . VAL A 1 380 ? -0.681 6.707 -29.367 1.00 215.06 317 VAL A C 1
ATOM 1959 O O . VAL A 1 380 ? -0.169 6.318 -30.424 1.00 215.06 317 VAL A O 1
ATOM 1963 N N . ILE A 1 381 ? -1.184 5.849 -28.475 1.00 202.30 318 ILE A N 1
ATOM 1964 C CA . ILE A 1 381 ? -1.158 4.416 -28.745 1.00 202.30 318 ILE A CA 1
ATOM 1965 C C . ILE A 1 381 ? -2.039 4.082 -29.942 1.00 202.30 318 ILE A C 1
ATOM 1966 O O . ILE A 1 381 ? -1.654 3.291 -30.813 1.00 202.30 318 ILE A O 1
ATOM 1971 N N . GLU A 1 382 ? -3.231 4.682 -30.015 1.00 241.33 319 GLU A N 1
ATOM 1972 C CA . GLU A 1 382 ? -4.095 4.399 -31.156 1.00 241.33 319 GLU A CA 1
ATOM 1973 C C . GLU A 1 382 ? -3.502 4.937 -32.453 1.00 241.33 319 GLU A C 1
ATOM 1974 O O . GLU A 1 382 ? -3.637 4.294 -33.498 1.00 241.33 319 GLU A O 1
ATOM 1980 N N . VAL A 1 383 ? -2.842 6.097 -32.415 1.00 217.51 320 VAL A N 1
ATOM 1981 C CA . VAL A 1 383 ? -2.178 6.600 -33.616 1.00 217.51 320 VAL A CA 1
ATOM 1982 C C . VAL A 1 383 ? -1.067 5.653 -34.045 1.00 217.51 320 VAL A C 1
ATOM 1983 O O . VAL A 1 383 ? -0.904 5.357 -35.238 1.00 217.51 320 VAL A O 1
ATOM 1987 N N . LEU A 1 384 ? -0.282 5.166 -33.082 1.00 189.04 321 LEU A N 1
ATOM 1988 C CA . LEU A 1 384 ? 0.764 4.202 -33.397 1.00 189.04 321 LEU A CA 1
ATOM 1989 C C . LEU A 1 384 ? 0.183 2.965 -34.062 1.00 189.04 321 LEU A C 1
ATOM 1990 O O . LEU A 1 384 ? 0.715 2.480 -35.065 1.00 189.04 321 LEU A O 1
ATOM 1995 N N . ASN A 1 385 ? -0.917 2.446 -33.518 1.00 206.90 322 ASN A N 1
ATOM 1996 C CA . ASN A 1 385 ? -1.520 1.246 -34.086 1.00 206.90 322 ASN A CA 1
ATOM 1997 C C . ASN A 1 385 ? -2.079 1.507 -35.481 1.00 206.90 322 ASN A C 1
ATOM 1998 O O . ASN A 1 385 ? -1.924 0.675 -36.383 1.00 206.90 322 ASN A O 1
ATOM 2003 N N . THR A 1 386 ? -2.731 2.656 -35.680 1.00 227.63 323 THR A N 1
ATOM 2004 C CA . THR A 1 386 ? -3.336 2.950 -36.976 1.00 227.63 323 THR A CA 1
ATOM 2005 C C . THR A 1 386 ? -2.275 3.108 -38.055 1.00 227.63 323 THR A C 1
ATOM 2006 O O . THR A 1 386 ? -2.361 2.485 -39.120 1.00 227.63 323 THR A O 1
ATOM 2010 N N . VAL A 1 387 ? -1.260 3.936 -37.801 1.00 209.29 324 VAL A N 1
ATOM 2011 C CA . VAL A 1 387 ? -0.206 4.101 -38.792 1.00 209.29 324 VAL A CA 1
ATOM 2012 C C . VAL A 1 387 ? 0.659 2.851 -38.872 1.00 209.29 324 VAL A C 1
ATOM 2013 O O . VAL A 1 387 ? 1.407 2.674 -39.840 1.00 209.29 324 VAL A O 1
ATOM 2017 N N . LYS A 1 388 ? 0.565 1.962 -37.882 1.00 207.57 325 LYS A N 1
ATOM 2018 C CA . LYS A 1 388 ? 1.225 0.669 -37.994 1.00 207.57 325 LYS A CA 1
ATOM 2019 C C . LYS A 1 388 ? 0.619 -0.161 -39.115 1.00 207.57 325 LYS A C 1
ATOM 2020 O O . LYS A 1 388 ? 1.301 -1.014 -39.694 1.00 207.57 325 LYS A O 1
ATOM 2026 N N . ALA A 1 389 ? -0.649 0.079 -39.440 1.00 228.61 326 ALA A N 1
ATOM 2027 C CA . ALA A 1 389 ? -1.307 -0.583 -40.557 1.00 228.61 326 ALA A CA 1
ATOM 2028 C C . ALA A 1 389 ? -1.071 0.126 -41.883 1.00 228.61 326 ALA A C 1
ATOM 2029 O O . ALA A 1 389 ? -1.606 -0.315 -42.906 1.00 228.61 326 ALA A O 1
ATOM 2031 N N . LEU A 1 390 ? -0.301 1.207 -41.888 1.00 217.38 327 LEU A N 1
ATOM 2032 C CA . LEU A 1 390 ? -0.057 1.945 -43.117 1.00 217.38 327 LEU A CA 1
ATOM 2033 C C . LEU A 1 390 ? 0.735 1.083 -44.094 1.00 217.38 327 LEU A C 1
ATOM 2034 O O . LEU A 1 390 ? 1.815 0.589 -43.743 1.00 217.38 327 LEU A O 1
ATOM 2039 N N . PRO A 1 391 ? 0.246 0.883 -45.318 1.00 208.51 328 PRO A N 1
ATOM 2040 C CA . PRO A 1 391 ? 0.960 0.083 -46.321 1.00 208.51 328 PRO A CA 1
ATOM 2041 C C . PRO A 1 391 ? 2.052 0.870 -47.040 1.00 208.51 328 PRO A C 1
ATOM 2042 O O . PRO A 1 391 ? 2.156 0.848 -48.267 1.00 208.51 328 PRO A O 1
ATOM 2046 N N . PHE A 1 392 ? 2.875 1.572 -46.267 1.00 209.68 329 PHE A N 1
ATOM 2047 C CA . PHE A 1 392 ? 3.865 2.483 -46.813 1.00 209.68 329 PHE A CA 1
ATOM 2048 C C . PHE A 1 392 ? 5.215 2.238 -46.160 1.00 209.68 329 PHE A C 1
ATOM 2049 O O . PHE A 1 392 ? 5.300 1.792 -45.013 1.00 209.68 329 PHE A O 1
ATOM 2057 N N . ILE A 1 393 ? 6.269 2.541 -46.907 1.00 226.04 330 ILE A N 1
ATOM 2058 C CA . ILE A 1 393 ? 7.636 2.426 -46.417 1.00 226.04 330 ILE A CA 1
ATOM 2059 C C . ILE A 1 393 ? 8.057 3.774 -45.850 1.00 226.04 330 ILE A C 1
ATOM 2060 O O . ILE A 1 393 ? 7.970 4.801 -46.534 1.00 226.04 330 ILE A O 1
ATOM 2065 N N . LYS A 1 394 ? 8.516 3.774 -44.601 1.00 206.82 331 LYS A N 1
ATOM 2066 C CA . LYS A 1 394 ? 8.759 4.999 -43.855 1.00 206.82 331 LYS A CA 1
ATOM 2067 C C . LYS A 1 394 ? 10.129 4.946 -43.190 1.00 206.82 331 LYS A C 1
ATOM 2068 O O . LYS A 1 394 ? 10.762 3.892 -43.091 1.00 206.82 331 LYS A O 1
ATOM 2074 N N . ASN A 1 395 ? 10.577 6.111 -42.728 1.00 149.16 332 ASN A N 1
ATOM 2075 C CA . ASN A 1 395 ? 11.928 6.273 -42.215 1.00 149.16 332 ASN A CA 1
ATOM 2076 C C . ASN A 1 395 ? 12.105 5.533 -40.890 1.00 149.16 332 ASN A C 1
ATOM 2077 O O . ASN A 1 395 ? 11.145 5.094 -40.249 1.00 149.16 332 ASN A O 1
ATOM 2082 N N . ALA A 1 396 ? 13.368 5.406 -40.480 1.00 144.97 333 ALA A N 1
ATOM 2083 C CA . ALA A 1 396 ? 13.697 4.828 -39.185 1.00 144.97 333 ALA A CA 1
ATOM 2084 C C . ALA A 1 396 ? 13.210 5.683 -38.027 1.00 144.97 333 ALA A C 1
ATOM 2085 O O . ALA A 1 396 ? 13.222 5.208 -36.886 1.00 144.97 333 ALA A O 1
ATOM 2087 N N . ASP A 1 397 ? 12.811 6.930 -38.291 1.00 137.33 334 ASP A N 1
ATOM 2088 C CA . ASP A 1 397 ? 12.194 7.747 -37.253 1.00 137.33 334 ASP A CA 1
ATOM 2089 C C . ASP A 1 397 ? 11.006 7.027 -36.636 1.00 137.33 334 ASP A C 1
ATOM 2090 O O . ASP A 1 397 ? 10.815 7.057 -35.415 1.00 137.33 334 ASP A O 1
ATOM 2095 N N . SER A 1 398 ? 10.203 6.362 -37.469 1.00 148.74 335 SER A N 1
ATOM 2096 C CA . SER A 1 398 ? 9.062 5.609 -36.964 1.00 148.74 335 SER A CA 1
ATOM 2097 C C . SER A 1 398 ? 9.509 4.470 -36.058 1.00 148.74 335 SER A C 1
ATOM 2098 O O . SER A 1 398 ? 8.897 4.221 -35.016 1.00 148.74 335 SER A O 1
ATOM 2101 N N . LYS A 1 399 ? 10.582 3.771 -36.429 1.00 156.81 336 LYS A N 1
ATOM 2102 C CA . LYS A 1 399 ? 11.052 2.674 -35.589 1.00 156.81 336 LYS A CA 1
ATOM 2103 C C . LYS A 1 399 ? 11.574 3.185 -34.253 1.00 156.81 336 LYS A C 1
ATOM 2104 O O . LYS A 1 399 ? 11.246 2.624 -33.200 1.00 156.81 336 LYS A O 1
ATOM 2110 N N . LEU A 1 400 ? 12.373 4.255 -34.278 1.00 152.27 337 LEU A N 1
ATOM 2111 C CA . LEU A 1 400 ? 12.853 4.847 -33.036 1.00 152.27 337 LEU A CA 1
ATOM 2112 C C . LEU A 1 400 ? 11.686 5.274 -32.165 1.00 152.27 337 LEU A C 1
ATOM 2113 O O . LEU A 1 400 ? 11.677 5.032 -30.952 1.00 152.27 337 LEU A O 1
ATOM 2118 N N . TYR A 1 401 ? 10.676 5.888 -32.778 1.00 181.81 338 TYR A N 1
ATOM 2119 C CA . TYR A 1 401 ? 9.470 6.236 -32.047 1.00 181.81 338 TYR A CA 1
ATOM 2120 C C . TYR A 1 401 ? 8.775 4.986 -31.524 1.00 181.81 338 TYR A C 1
ATOM 2121 O O . TYR A 1 401 ? 8.057 5.048 -30.525 1.00 181.81 338 TYR A O 1
ATOM 2130 N N . ARG A 1 402 ? 8.980 3.843 -32.181 1.00 182.11 339 ARG A N 1
ATOM 2131 C CA . ARG A 1 402 ? 8.383 2.600 -31.700 1.00 182.11 339 ARG A CA 1
ATOM 2132 C C . ARG A 1 402 ? 9.048 2.126 -30.411 1.00 182.11 339 ARG A C 1
ATOM 2133 O O . ARG A 1 402 ? 8.361 1.747 -29.454 1.00 182.11 339 ARG A O 1
ATOM 2141 N N . GLU A 1 403 ? 10.385 2.128 -30.359 1.00 165.03 340 GLU A N 1
ATOM 2142 C CA . GLU A 1 403 ? 10.996 1.830 -29.058 1.00 165.03 340 GLU A CA 1
ATOM 2143 C C . GLU A 1 403 ? 10.626 2.894 -28.035 1.00 165.03 340 GLU A C 1
ATOM 2144 O O . GLU A 1 403 ? 10.520 2.604 -26.835 1.00 165.03 340 GLU A O 1
ATOM 2150 N N . LEU A 1 404 ? 10.415 4.127 -28.492 1.00 168.51 341 LEU A N 1
ATOM 2151 C CA . LEU A 1 404 ? 9.954 5.176 -27.594 1.00 168.51 341 LEU A CA 1
ATOM 2152 C C . LEU A 1 404 ? 8.599 4.825 -26.988 1.00 168.51 341 LEU A C 1
ATOM 2153 O O . LEU A 1 404 ? 8.387 4.977 -25.781 1.00 168.51 341 LEU A O 1
ATOM 2158 N N . VAL A 1 405 ? 7.673 4.334 -27.812 1.00 184.71 342 VAL A N 1
ATOM 2159 C CA . VAL A 1 405 ? 6.357 3.935 -27.321 1.00 184.71 342 VAL A CA 1
ATOM 2160 C C . VAL A 1 405 ? 6.474 2.716 -26.416 1.00 184.71 342 VAL A C 1
ATOM 2161 O O . VAL A 1 405 ? 5.684 2.549 -25.480 1.00 184.71 342 VAL A O 1
ATOM 2165 N N . THR A 1 406 ? 7.440 1.837 -26.687 1.00 178.29 343 THR A N 1
ATOM 2166 C CA . THR A 1 406 ? 7.711 0.736 -25.767 1.00 178.29 343 THR A CA 1
ATOM 2167 C C . THR A 1 406 ? 8.072 1.268 -24.386 1.00 178.29 343 THR A C 1
ATOM 2168 O O . THR A 1 406 ? 7.542 0.810 -23.362 1.00 178.29 343 THR A O 1
ATOM 2172 N N . ARG A 1 407 ? 8.970 2.254 -24.349 1.00 173.73 344 ARG A N 1
ATOM 2173 C CA . ARG A 1 407 ? 9.291 2.924 -23.093 1.00 173.73 344 ARG A CA 1
ATOM 2174 C C . ARG A 1 407 ? 8.043 3.536 -22.472 1.00 173.73 344 ARG A C 1
ATOM 2175 O O . ARG A 1 407 ? 7.850 3.478 -21.252 1.00 173.73 344 ARG A O 1
ATOM 2183 N N . THR A 1 408 ? 7.188 4.131 -23.304 1.00 162.43 345 THR A N 1
ATOM 2184 C CA . THR A 1 408 ? 5.981 4.781 -22.806 1.00 162.43 345 THR A CA 1
ATOM 2185 C C . THR A 1 408 ? 5.041 3.789 -22.139 1.00 162.43 345 THR A C 1
ATOM 2186 O O . THR A 1 408 ? 4.482 4.077 -21.079 1.00 162.43 345 THR A O 1
ATOM 2190 N N . LYS A 1 409 ? 4.846 2.618 -22.740 1.00 166.40 346 LYS A N 1
ATOM 2191 C CA . LYS A 1 409 ? 3.923 1.664 -22.135 1.00 166.40 346 LYS A CA 1
ATOM 2192 C C . LYS A 1 409 ? 4.535 0.992 -20.914 1.00 166.40 346 LYS A C 1
ATOM 2193 O O . LYS A 1 409 ? 3.810 0.656 -19.970 1.00 166.40 346 LYS A O 1
ATOM 2199 N N . ALA A 1 410 ? 5.857 0.800 -20.895 1.00 146.60 347 ALA A N 1
ATOM 2200 C CA . ALA A 1 410 ? 6.490 0.344 -19.661 1.00 146.60 347 ALA A CA 1
ATOM 2201 C C . ALA A 1 410 ? 6.276 1.355 -18.541 1.00 146.60 347 ALA A C 1
ATOM 2202 O O . ALA A 1 410 ? 5.906 0.989 -17.415 1.00 146.60 347 ALA A O 1
ATOM 2204 N N . LEU A 1 411 ? 6.475 2.638 -18.845 1.00 158.54 348 LEU A N 1
ATOM 2205 C CA . LEU A 1 411 ? 6.216 3.690 -17.870 1.00 158.54 348 LEU A CA 1
ATOM 2206 C C . LEU A 1 411 ? 4.746 3.723 -17.477 1.00 158.54 348 LEU A C 1
ATOM 2207 O O . LEU A 1 411 ? 4.411 4.021 -16.329 1.00 158.54 348 LEU A O 1
ATOM 2212 N N . GLU A 1 412 ? 3.856 3.431 -18.423 1.00 162.11 349 GLU A N 1
ATOM 2213 C CA . GLU A 1 412 ? 2.430 3.404 -18.125 1.00 162.11 349 GLU A CA 1
ATOM 2214 C C . GLU A 1 412 ? 2.101 2.304 -17.130 1.00 162.11 349 GLU A C 1
ATOM 2215 O O . GLU A 1 412 ? 1.342 2.518 -16.176 1.00 162.11 349 GLU A O 1
ATOM 2221 N N . THR A 1 413 ? 2.664 1.116 -17.340 1.00 151.02 350 THR A N 1
ATOM 2222 C CA . THR A 1 413 ? 2.466 0.033 -16.386 1.00 151.02 350 THR A CA 1
ATOM 2223 C C . THR A 1 413 ? 3.015 0.412 -15.019 1.00 151.02 350 THR A C 1
ATOM 2224 O O . THR A 1 413 ? 2.394 0.126 -13.989 1.00 151.02 350 THR A O 1
ATOM 2228 N N . LEU A 1 414 ? 4.176 1.067 -14.991 1.00 139.65 351 LEU A N 1
ATOM 2229 C CA . LEU A 1 414 ? 4.723 1.522 -13.716 1.00 139.65 351 LEU A CA 1
ATOM 2230 C C . LEU A 1 414 ? 3.808 2.544 -13.051 1.00 139.65 351 LEU A C 1
ATOM 2231 O O . LEU A 1 414 ? 3.599 2.504 -11.834 1.00 139.65 351 LEU A O 1
ATOM 2236 N N . LYS A 1 415 ? 3.253 3.463 -13.835 1.00 145.07 352 LYS A N 1
ATOM 2237 C CA . LYS A 1 415 ? 2.495 4.581 -13.296 1.00 145.07 352 LYS A CA 1
ATOM 2238 C C . LYS A 1 415 ? 1.060 4.216 -12.959 1.00 145.07 352 LYS A C 1
ATOM 2239 O O . LYS A 1 415 ? 0.381 4.996 -12.284 1.00 145.07 352 LYS A O 1
ATOM 2245 N N . ASN A 1 416 ? 0.582 3.059 -13.410 1.00 149.89 353 ASN A N 1
ATOM 2246 C CA . ASN A 1 416 ? -0.782 2.633 -13.139 1.00 149.89 353 ASN A CA 1
ATOM 2247 C C . ASN A 1 416 ? -0.901 1.826 -11.851 1.00 149.89 353 ASN A C 1
ATOM 2248 O O . ASN A 1 416 ? -1.800 0.986 -11.736 1.00 149.89 353 ASN A O 1
ATOM 2253 N N . GLN A 1 417 ? -0.017 2.059 -10.887 1.00 166.28 354 GLN A N 1
ATOM 2254 C CA . GLN A 1 417 ? -0.070 1.361 -9.609 1.00 166.28 354 GLN A CA 1
ATOM 2255 C C . GLN A 1 417 ? 0.491 2.233 -8.490 1.00 166.28 354 GLN A C 1
ATOM 2256 O O . GLN A 1 417 ? 0.947 1.729 -7.464 1.00 166.28 354 GLN A O 1
ATOM 2262 N N . ILE A 1 429 ? -6.229 7.156 13.189 1.00 73.18 366 ILE A N 1
ATOM 2263 C CA . ILE A 1 429 ? -5.163 8.058 13.606 1.00 73.18 366 ILE A CA 1
ATOM 2264 C C . ILE A 1 429 ? -5.665 9.183 14.519 1.00 73.18 366 ILE A C 1
ATOM 2265 O O . ILE A 1 429 ? -5.089 9.393 15.583 1.00 73.18 366 ILE A O 1
ATOM 2270 N N . PRO A 1 430 ? -6.717 9.910 14.133 1.00 78.76 367 PRO A N 1
ATOM 2271 C CA . PRO A 1 430 ? -7.206 10.983 15.012 1.00 78.76 367 PRO A CA 1
ATOM 2272 C C . PRO A 1 430 ? -7.694 10.425 16.339 1.00 78.76 367 PRO A C 1
ATOM 2273 O O . PRO A 1 430 ? -8.662 9.666 16.397 1.00 78.76 367 PRO A O 1
ATOM 2277 N N . GLU A 1 431 ? -7.007 10.808 17.411 1.00 116.26 368 GLU A N 1
ATOM 2278 C CA . GLU A 1 431 ? -7.360 10.375 18.755 1.00 116.26 368 GLU A CA 1
ATOM 2279 C C . GLU A 1 431 ? -6.773 11.369 19.744 1.00 116.26 368 GLU A C 1
ATOM 2280 O O . GLU A 1 431 ? -5.935 12.201 19.389 1.00 116.26 368 GLU A O 1
ATOM 2286 N N . THR A 1 432 ? -7.228 11.278 20.991 1.00 132.64 369 THR A N 1
ATOM 2287 C CA . THR A 1 432 ? -6.855 12.269 21.988 1.00 132.64 369 THR A CA 1
ATOM 2288 C C . THR A 1 432 ? -7.135 11.739 23.386 1.00 132.64 369 THR A C 1
ATOM 2289 O O . THR A 1 432 ? -8.168 11.108 23.624 1.00 132.64 369 THR A O 1
ATOM 2293 N N . LEU A 1 433 ? -6.205 12.008 24.303 1.00 131.20 370 LEU A N 1
ATOM 2294 C CA . LEU A 1 433 ? -6.444 11.856 25.737 1.00 131.20 370 LEU A CA 1
ATOM 2295 C C . LEU A 1 433 ? -7.400 12.969 26.142 1.00 131.20 370 LEU A C 1
ATOM 2296 O O . LEU A 1 433 ? -7.009 14.037 26.619 1.00 131.20 370 LEU A O 1
ATOM 2301 N N . SER A 1 434 ? -8.686 12.729 25.911 1.00 126.12 371 SER A N 1
ATOM 2302 C CA . SER A 1 434 ? -9.660 13.754 26.249 1.00 126.12 371 SER A CA 1
ATOM 2303 C C . SER A 1 434 ? -9.842 13.871 27.755 1.00 126.12 371 SER A C 1
ATOM 2304 O O . SER A 1 434 ? -10.125 14.962 28.263 1.00 126.12 371 SER A O 1
ATOM 2307 N N . GLN A 1 435 ? -9.676 12.770 28.485 1.00 122.18 372 GLN A N 1
ATOM 2308 C CA . GLN A 1 435 ? -10.030 12.740 29.895 1.00 122.18 372 GLN A CA 1
ATOM 2309 C C . GLN A 1 435 ? -9.015 12.075 30.816 1.00 122.18 372 GLN A C 1
ATOM 2310 O O . GLN A 1 435 ? -8.938 12.468 31.986 1.00 122.18 372 GLN A O 1
ATOM 2316 N N . VAL A 1 436 ? -8.227 11.111 30.344 1.00 115.65 373 VAL A N 1
ATOM 2317 C CA . VAL A 1 436 ? -7.544 10.169 31.237 1.00 115.65 373 VAL A CA 1
ATOM 2318 C C . VAL A 1 436 ? -6.203 10.767 31.661 1.00 115.65 373 VAL A C 1
ATOM 2319 O O . VAL A 1 436 ? -5.153 10.517 31.070 1.00 115.65 373 VAL A O 1
ATOM 2323 N N . ASN A 1 437 ? -6.250 11.550 32.731 1.00 107.57 374 ASN A N 1
ATOM 2324 C CA . ASN A 1 437 ? -5.074 11.962 33.482 1.00 107.57 374 ASN A CA 1
ATOM 2325 C C . ASN A 1 437 ? -4.925 11.011 34.662 1.00 107.57 374 ASN A C 1
ATOM 2326 O O . ASN A 1 437 ? -5.910 10.711 35.344 1.00 107.57 374 ASN A O 1
ATOM 2331 N N . PHE A 1 438 ? -3.710 10.525 34.889 1.00 118.18 375 PHE A N 1
ATOM 2332 C CA . PHE A 1 438 ? -3.490 9.591 35.985 1.00 118.18 375 PHE A CA 1
ATOM 2333 C C . PHE A 1 438 ? -3.793 10.266 37.317 1.00 118.18 375 PHE A C 1
ATOM 2334 O O . PHE A 1 438 ? -3.304 11.375 37.571 1.00 118.18 375 PHE A O 1
ATOM 2342 N N . PRO A 1 439 ? -4.582 9.646 38.177 1.00 124.23 376 PRO A N 1
ATOM 2343 C CA . PRO A 1 439 ? -4.779 10.161 39.531 1.00 124.23 376 PRO A CA 1
ATOM 2344 C C . PRO A 1 439 ? -3.634 9.702 40.425 1.00 124.23 376 PRO A C 1
ATOM 2345 O O . PRO A 1 439 ? -2.770 8.926 40.022 1.00 124.23 376 PRO A O 1
ATOM 2349 N N . ASN A 1 440 ? -3.644 10.191 41.664 1.00 158.68 377 ASN A N 1
ATOM 2350 C CA . ASN A 1 440 ? -2.620 9.812 42.634 1.00 158.68 377 ASN A CA 1
ATOM 2351 C C . ASN A 1 440 ? -2.912 8.399 43.126 1.00 158.68 377 ASN A C 1
ATOM 2352 O O . ASN A 1 440 ? -3.454 8.174 44.211 1.00 158.68 377 ASN A O 1
ATOM 2357 N N . ASP A 1 441 ? -2.570 7.422 42.289 1.00 194.76 378 ASP A N 1
ATOM 2358 C CA . ASP A 1 441 ? -2.468 6.059 42.788 1.00 194.76 378 ASP A CA 1
ATOM 2359 C C . ASP A 1 441 ? -1.347 5.961 43.810 1.00 194.76 378 ASP A C 1
ATOM 2360 O O . ASP A 1 441 ? -1.524 5.377 44.886 1.00 194.76 378 ASP A O 1
ATOM 2365 N N . GLU A 1 442 ? -0.197 6.554 43.496 1.00 203.37 379 GLU A N 1
ATOM 2366 C CA . GLU A 1 442 ? 0.957 6.672 44.376 1.00 203.37 379 GLU A CA 1
ATOM 2367 C C . GLU A 1 442 ? 2.024 7.473 43.642 1.00 203.37 379 GLU A C 1
ATOM 2368 O O . GLU A 1 442 ? 1.972 7.632 42.420 1.00 203.37 379 GLU A O 1
ATOM 2374 N N . ASN A 1 443 ? 2.962 8.014 44.419 1.00 194.19 380 ASN A N 1
ATOM 2375 C CA . ASN A 1 443 ? 4.247 8.551 43.955 1.00 194.19 380 ASN A CA 1
ATOM 2376 C C . ASN A 1 443 ? 4.119 9.602 42.851 1.00 194.19 380 ASN A C 1
ATOM 2377 O O . ASN A 1 443 ? 5.101 9.895 42.164 1.00 194.19 380 ASN A O 1
ATOM 2382 N N . GLN A 1 444 ? 2.941 10.195 42.644 1.00 177.57 381 GLN A N 1
ATOM 2383 C CA . GLN A 1 444 ? 2.873 11.278 41.669 1.00 177.57 381 GLN A CA 1
ATOM 2384 C C . GLN A 1 444 ? 3.689 12.479 42.139 1.00 177.57 381 GLN A C 1
ATOM 2385 O O . GLN A 1 444 ? 4.472 13.040 41.364 1.00 177.57 381 GLN A O 1
ATOM 2391 N N . LEU A 1 445 ? 3.523 12.873 43.410 1.00 169.45 382 LEU A N 1
ATOM 2392 C CA . LEU A 1 445 ? 4.397 13.742 44.195 1.00 169.45 382 LEU A CA 1
ATOM 2393 C C . LEU A 1 445 ? 4.855 14.940 43.366 1.00 169.45 382 LEU A C 1
ATOM 2394 O O . LEU A 1 445 ? 5.961 14.927 42.812 1.00 169.45 382 LEU A O 1
ATOM 2399 N N . PRO A 1 446 ? 3.996 15.953 43.190 1.00 165.33 383 PRO A N 1
ATOM 2400 C CA . PRO A 1 446 ? 4.346 17.088 42.323 1.00 165.33 383 PRO A CA 1
ATOM 2401 C C . PRO A 1 446 ? 5.672 17.740 42.681 1.00 165.33 383 PRO A C 1
ATOM 2402 O O . PRO A 1 446 ? 5.835 18.301 43.769 1.00 165.33 383 PRO A O 1
ATOM 2406 N N . THR A 1 447 ? 6.624 17.661 41.759 1.00 147.06 384 THR A N 1
ATOM 2407 C CA . THR A 1 447 ? 7.937 18.265 41.869 1.00 147.06 384 THR A CA 1
ATOM 2408 C C . THR A 1 447 ? 8.063 19.436 40.906 1.00 147.06 384 THR A C 1
ATOM 2409 O O . THR A 1 447 ? 7.695 19.315 39.732 1.00 147.06 384 THR A O 1
ATOM 2413 N N . PRO A 1 448 ? 8.581 20.571 41.361 1.00 137.30 385 PRO A N 1
ATOM 2414 C CA . PRO A 1 448 ? 8.691 21.734 40.475 1.00 137.30 385 PRO A CA 1
ATOM 2415 C C . PRO A 1 448 ? 9.759 21.535 39.417 1.00 137.30 385 PRO A C 1
ATOM 2416 O O . PRO A 1 448 ? 10.815 22.173 39.458 1.00 137.30 385 PRO A O 1
ATOM 2420 N N . ILE A 1 449 ? 9.493 20.651 38.463 1.00 140.53 386 ILE A N 1
ATOM 2421 C CA . ILE A 1 449 ? 10.477 20.315 37.442 1.00 140.53 386 ILE A CA 1
ATOM 2422 C C . ILE A 1 449 ? 10.536 21.443 36.424 1.00 140.53 386 ILE A C 1
ATOM 2423 O O . ILE A 1 449 ? 9.522 21.799 35.814 1.00 140.53 386 ILE A O 1
ATOM 2428 N N . GLY A 1 450 ? 11.728 22.007 36.239 1.00 150.65 387 GLY A N 1
ATOM 2429 C CA . GLY A 1 450 ? 11.904 23.000 35.196 1.00 150.65 387 GLY A CA 1
ATOM 2430 C C . GLY A 1 450 ? 11.703 22.416 33.814 1.00 150.65 387 GLY A C 1
ATOM 2431 O O . GLY A 1 450 ? 11.182 23.081 32.917 1.00 150.65 387 GLY A O 1
ATOM 2432 N N . ASN A 1 451 ? 12.119 21.163 33.622 1.00 137.92 388 ASN A N 1
ATOM 2433 C CA . ASN A 1 451 ? 11.913 20.509 32.336 1.00 137.92 388 ASN A CA 1
ATOM 2434 C C . ASN A 1 451 ? 10.431 20.401 32.009 1.00 137.92 388 ASN A C 1
ATOM 2435 O O . ASN A 1 451 ? 9.985 20.832 30.940 1.00 137.92 388 ASN A O 1
ATOM 2440 N N . TRP A 1 452 ? 9.646 19.835 32.924 1.00 112.69 389 TRP A N 1
ATOM 2441 C CA . TRP A 1 452 ? 8.200 19.788 32.740 1.00 112.69 389 TRP A CA 1
ATOM 2442 C C . TRP A 1 452 ? 7.654 21.066 33.363 1.00 112.69 389 TRP A C 1
ATOM 2443 O O . TRP A 1 452 ? 7.231 21.104 34.519 1.00 112.69 389 TRP A O 1
ATOM 2454 N N . VAL A 1 453 ? 7.681 22.136 32.565 1.00 108.29 390 VAL A N 1
ATOM 2455 C CA . VAL A 1 453 ? 7.469 23.479 33.089 1.00 108.29 390 VAL A CA 1
ATOM 2456 C C . VAL A 1 453 ? 6.132 23.565 33.811 1.00 108.29 390 VAL A C 1
ATOM 2457 O O . VAL A 1 453 ? 5.135 22.959 33.398 1.00 108.29 390 VAL A O 1
ATOM 2461 N N . ASP A 1 454 ? 6.114 24.316 34.909 1.00 115.22 391 ASP A N 1
ATOM 2462 C CA . ASP A 1 454 ? 4.932 24.469 35.744 1.00 115.22 391 ASP A CA 1
ATOM 2463 C C . ASP A 1 454 ? 4.109 25.655 35.258 1.00 115.22 391 ASP A C 1
ATOM 2464 O O . ASP A 1 454 ? 4.629 26.770 35.140 1.00 115.22 391 ASP A O 1
ATOM 2469 N N . GLY A 1 455 ? 2.829 25.413 34.984 1.00 121.18 392 GLY A N 1
ATOM 2470 C CA . GLY A 1 455 ? 1.909 26.448 34.575 1.00 121.18 392 GLY A CA 1
ATOM 2471 C C . GLY A 1 455 ? 1.610 26.486 33.090 1.00 121.18 392 GLY A C 1
ATOM 2472 O O . GLY A 1 455 ? 0.644 27.143 32.686 1.00 121.18 392 GLY A O 1
ATOM 2473 N N . VAL A 1 456 ? 2.402 25.799 32.270 1.00 121.83 393 VAL A N 1
ATOM 2474 C CA . VAL A 1 456 ? 2.204 25.813 30.825 1.00 121.83 393 VAL A CA 1
ATOM 2475 C C . VAL A 1 456 ? 1.102 24.834 30.443 1.00 121.83 393 VAL A C 1
ATOM 2476 O O . VAL A 1 456 ? 0.668 24.016 31.261 1.00 121.83 393 VAL A O 1
ATOM 2480 N N . GLU A 1 457 ? 0.641 24.919 29.198 1.00 125.77 394 GLU A N 1
ATOM 2481 C CA . GLU A 1 457 ? -0.392 24.041 28.674 1.00 125.77 394 GLU A CA 1
ATOM 2482 C C . GLU A 1 457 ? 0.258 22.816 28.029 1.00 125.77 394 GLU A C 1
ATOM 2483 O O . GLU A 1 457 ? 1.462 22.584 28.160 1.00 125.77 394 GLU A O 1
ATOM 2489 N N . VAL A 1 458 ? -0.536 22.017 27.321 1.00 127.15 395 VAL A N 1
ATOM 2490 C CA . VAL A 1 458 ? -0.048 20.799 26.692 1.00 127.15 395 VAL A CA 1
ATOM 2491 C C . VAL A 1 458 ? -0.503 20.775 25.240 1.00 127.15 395 VAL A C 1
ATOM 2492 O O . VAL A 1 458 ? -1.501 21.401 24.871 1.00 127.15 395 VAL A O 1
ATOM 2496 N N . ARG A 1 459 ? 0.256 20.061 24.411 1.00 120.51 396 ARG A N 1
ATOM 2497 C CA . ARG A 1 459 ? -0.083 19.820 23.017 1.00 120.51 396 ARG A CA 1
ATOM 2498 C C . ARG A 1 459 ? 0.307 18.387 22.683 1.00 120.51 396 ARG A C 1
ATOM 2499 O O . ARG A 1 459 ? 1.183 17.803 23.325 1.00 120.51 396 ARG A O 1
ATOM 2507 N N . TYR A 1 460 ? -0.343 17.815 21.673 1.00 107.55 397 TYR A N 1
ATOM 2508 C CA . TYR A 1 460 ? -0.095 16.406 21.393 1.00 107.55 397 TYR A CA 1
ATOM 2509 C C . TYR A 1 460 ? -0.679 16.025 20.042 1.00 107.55 397 TYR A C 1
ATOM 2510 O O . TYR A 1 460 ? -1.557 16.705 19.505 1.00 107.55 397 TYR A O 1
ATOM 2519 N N . ALA A 1 461 ? -0.182 14.908 19.519 1.00 78.25 398 ALA A N 1
ATOM 2520 C CA . ALA A 1 461 ? -0.700 14.233 18.338 1.00 78.25 398 ALA A CA 1
ATOM 2521 C C . ALA A 1 461 ? 0.002 12.888 18.252 1.00 78.25 398 ALA A C 1
ATOM 2522 O O . ALA A 1 461 ? 0.970 12.634 18.974 1.00 78.25 398 ALA A O 1
ATOM 2524 N N . VAL A 1 462 ? -0.487 12.032 17.363 1.00 68.51 399 VAL A N 1
ATOM 2525 C CA . VAL A 1 462 ? 0.058 10.684 17.233 1.00 68.51 399 VAL A CA 1
ATOM 2526 C C . VAL A 1 462 ? -0.199 10.172 15.824 1.00 68.51 399 VAL A C 1
ATOM 2527 O O . VAL A 1 462 ? -1.293 10.339 15.279 1.00 68.51 399 VAL A O 1
ATOM 2531 N N . GLN A 1 463 ? 0.821 9.558 15.229 1.00 65.14 400 GLN A N 1
ATOM 2532 C CA . GLN A 1 463 ? 0.730 9.032 13.877 1.00 65.14 400 GLN A CA 1
ATOM 2533 C C . GLN A 1 463 ? 1.418 7.677 13.816 1.00 65.14 400 GLN A C 1
ATOM 2534 O O . GLN A 1 463 ? 2.142 7.285 14.733 1.00 65.14 400 GLN A O 1
ATOM 2540 N N . TYR A 1 464 ? 1.181 6.960 12.721 1.00 64.13 401 TYR A N 1
ATOM 2541 C CA . TYR A 1 464 ? 1.737 5.627 12.551 1.00 64.13 401 TYR A CA 1
ATOM 2542 C C . TYR A 1 464 ? 3.017 5.662 11.736 1.00 64.13 401 TYR A C 1
ATOM 2543 O O . TYR A 1 464 ? 3.095 6.341 10.713 1.00 64.13 401 TYR A O 1
ATOM 2552 N N . GLU A 1 465 ? 3.980 4.845 12.141 1.00 76.15 402 GLU A N 1
ATOM 2553 C CA . GLU A 1 465 ? 5.255 4.733 11.449 1.00 76.15 402 GLU A CA 1
ATOM 2554 C C . GLU A 1 465 ? 5.746 3.297 11.601 1.00 76.15 402 GLU A C 1
ATOM 2555 O O . GLU A 1 465 ? 4.966 2.394 11.918 1.00 76.15 402 GLU A O 1
ATOM 2561 N N . SER A 1 466 ? 7.036 3.085 11.346 1.00 120.36 403 SER A N 1
ATOM 2562 C CA . SER A 1 466 ? 7.827 1.877 11.554 1.00 120.36 403 SER A CA 1
ATOM 2563 C C . SER A 1 466 ? 7.644 0.839 10.453 1.00 120.36 403 SER A C 1
ATOM 2564 O O . SER A 1 466 ? 8.382 -0.144 10.439 1.00 120.36 403 SER A O 1
ATOM 2567 N N . LYS A 1 467 ? 6.714 1.022 9.520 1.00 96.54 404 LYS A N 1
ATOM 2568 C CA . LYS A 1 467 ? 6.648 0.164 8.339 1.00 96.54 404 LYS A CA 1
ATOM 2569 C C . LYS A 1 467 ? 6.251 1.033 7.157 1.00 96.54 404 LYS A C 1
ATOM 2570 O O . LYS A 1 467 ? 5.117 1.519 7.098 1.00 96.54 404 LYS A O 1
ATOM 2576 N N . GLY A 1 468 ? 7.179 1.217 6.225 1.00 66.45 405 GLY A N 1
ATOM 2577 C CA . GLY A 1 468 ? 6.872 1.976 5.027 1.00 66.45 405 GLY A CA 1
ATOM 2578 C C . GLY A 1 468 ? 6.467 3.395 5.358 1.00 66.45 405 GLY A C 1
ATOM 2579 O O . GLY A 1 468 ? 7.161 4.115 6.086 1.00 66.45 405 GLY A O 1
ATOM 2580 N N . MET A 1 469 ? 5.317 3.799 4.828 1.00 45.70 406 MET A N 1
ATOM 2581 C CA . MET A 1 469 ? 4.879 5.179 4.930 1.00 45.70 406 MET A CA 1
ATOM 2582 C C . MET A 1 469 ? 4.664 5.578 6.384 1.00 45.70 406 MET A C 1
ATOM 2583 O O . MET A 1 469 ? 4.524 4.742 7.281 1.00 45.70 406 MET A O 1
ATOM 2588 N N . TYR A 1 470 ? 4.663 6.884 6.609 1.00 70.51 407 TYR A N 1
ATOM 2589 C CA . TYR A 1 470 ? 4.388 7.469 7.914 1.00 70.51 407 TYR A CA 1
ATOM 2590 C C . TYR A 1 470 ? 3.333 8.541 7.676 1.00 70.51 407 TYR A C 1
ATOM 2591 O O . TYR A 1 470 ? 3.640 9.727 7.554 1.00 70.51 407 TYR A O 1
ATOM 2600 N N . SER A 1 471 ? 2.078 8.108 7.601 1.00 54.23 408 SER A N 1
ATOM 2601 C CA . SER A 1 471 ? 0.982 9.043 7.410 1.00 54.23 408 SER A CA 1
ATOM 2602 C C . SER A 1 471 ? 0.957 10.027 8.568 1.00 54.23 408 SER A C 1
ATOM 2603 O O . SER A 1 471 ? 1.198 9.656 9.718 1.00 54.23 408 SER A O 1
ATOM 2606 N N . LYS A 1 472 ? 0.692 11.293 8.268 1.00 62.81 409 LYS A N 1
ATOM 2607 C CA . LYS A 1 472 ? 0.854 12.340 9.261 1.00 62.81 409 LYS A CA 1
ATOM 2608 C C . LYS A 1 472 ? -0.442 13.120 9.425 1.00 62.81 409 LYS A C 1
ATOM 2609 O O . LYS A 1 472 ? -1.182 13.324 8.458 1.00 62.81 409 LYS A O 1
ATOM 2615 N N . PHE A 1 473 ? -0.702 13.569 10.652 1.00 82.38 410 PHE A N 1
ATOM 2616 C CA . PHE A 1 473 ? -1.992 14.139 11.005 1.00 82.38 410 PHE A CA 1
ATOM 2617 C C . PHE A 1 473 ? -1.794 15.255 12.021 1.00 82.38 410 PHE A C 1
ATOM 2618 O O . PHE A 1 473 ? -0.797 15.285 12.746 1.00 82.38 410 PHE A O 1
ATOM 2626 N N . SER A 1 474 ? -2.761 16.169 12.064 1.00 94.90 411 SER A N 1
ATOM 2627 C CA . SER A 1 474 ? -2.738 17.328 12.948 1.00 94.90 411 SER A CA 1
ATOM 2628 C C . SER A 1 474 ? -3.965 17.308 13.846 1.00 94.90 411 SER A C 1
ATOM 2629 O O . SER A 1 474 ? -5.095 17.223 13.356 1.00 94.90 411 SER A O 1
ATOM 2632 N N . GLU A 1 475 ? -3.745 17.402 15.159 1.00 108.51 412 GLU A N 1
ATOM 2633 C CA . GLU A 1 475 ? -4.849 17.355 16.108 1.00 108.51 412 GLU A CA 1
ATOM 2634 C C . GLU A 1 475 ? -4.671 18.356 17.246 1.00 108.51 412 GLU A C 1
ATOM 2635 O O . GLU A 1 475 ? -5.124 18.103 18.366 1.00 108.51 412 GLU A O 1
ATOM 2641 N N . TRP A 1 476 ? -4.023 19.495 16.994 1.00 124.07 413 TRP A N 1
ATOM 2642 C CA . TRP A 1 476 ? -3.791 20.444 18.080 1.00 124.07 413 TRP A CA 1
ATOM 2643 C C . TRP A 1 476 ? -4.977 21.345 18.369 1.00 124.07 413 TRP A C 1
ATOM 2644 O O . TRP A 1 476 ? -4.838 22.276 19.169 1.00 124.07 413 TRP A O 1
ATOM 2655 N N . SER A 1 477 ? -6.126 21.110 17.743 1.00 152.91 414 SER A N 1
ATOM 2656 C CA . SER A 1 477 ? -7.334 21.803 18.171 1.00 152.91 414 SER A CA 1
ATOM 2657 C C . SER A 1 477 ? -7.718 21.409 19.595 1.00 152.91 414 SER A C 1
ATOM 2658 O O . SER A 1 477 ? -8.168 22.251 20.381 1.00 152.91 414 SER A O 1
ATOM 2661 N N . GLU A 1 478 ? -7.535 20.134 19.945 1.00 156.30 415 GLU A N 1
ATOM 2662 C CA . GLU A 1 478 ? -7.965 19.552 21.215 1.00 156.30 415 GLU A CA 1
ATOM 2663 C C . GLU A 1 478 ? -7.059 19.862 22.409 1.00 156.30 415 GLU A C 1
ATOM 2664 O O . GLU A 1 478 ? -7.572 20.028 23.522 1.00 156.30 415 GLU A O 1
ATOM 2670 N N . PRO A 1 479 ? -5.733 19.916 22.255 1.00 122.87 416 PRO A N 1
ATOM 2671 C CA . PRO A 1 479 ? -4.881 20.232 23.406 1.00 122.87 416 PRO A CA 1
ATOM 2672 C C . PRO A 1 479 ? -5.253 21.555 24.062 1.00 122.87 416 PRO A C 1
ATOM 2673 O O . PRO A 1 479 ? -5.568 22.538 23.389 1.00 122.87 416 PRO A O 1
ATOM 2677 N N . PHE A 1 480 ? -5.200 21.571 25.388 1.00 130.05 417 PHE A N 1
ATOM 2678 C CA . PHE A 1 480 ? -5.551 22.751 26.169 1.00 130.05 417 PHE A CA 1
ATOM 2679 C C . PHE A 1 480 ? -4.711 22.752 27.443 1.00 130.05 417 PHE A C 1
ATOM 2680 O O . PHE A 1 480 ? -3.718 22.026 27.548 1.00 130.05 417 PHE A O 1
ATOM 2688 N N . THR A 1 481 ? -5.111 23.570 28.413 1.00 144.81 418 THR A N 1
ATOM 2689 C CA . THR A 1 481 ? -4.314 23.765 29.616 1.00 144.81 418 THR A CA 1
ATOM 2690 C C . THR A 1 481 ? -4.286 22.508 30.474 1.00 144.81 418 THR A C 1
ATOM 2691 O O . THR A 1 481 ? -5.306 21.841 30.663 1.00 144.81 418 THR A O 1
ATOM 2695 N N . VAL A 1 482 ? -3.107 22.198 31.006 1.00 138.08 419 VAL A N 1
ATOM 2696 C CA . VAL A 1 482 ? -2.904 21.042 31.874 1.00 138.08 419 VAL A CA 1
ATOM 2697 C C . VAL A 1 482 ? -1.840 21.402 32.901 1.00 138.08 419 VAL A C 1
ATOM 2698 O O . VAL A 1 482 ? -0.735 21.818 32.539 1.00 138.08 419 VAL A O 1
ATOM 2702 N N . GLN A 1 483 ? -2.168 21.250 34.184 1.00 148.40 420 GLN A N 1
ATOM 2703 C CA . GLN A 1 483 ? -1.241 21.560 35.265 1.00 148.40 420 GLN A CA 1
ATOM 2704 C C . GLN A 1 483 ? -1.389 20.514 36.364 1.00 148.40 420 GLN A C 1
ATOM 2705 O O . GLN A 1 483 ? -2.088 19.508 36.205 1.00 148.40 420 GLN A O 1
ATOM 2711 N N . GLY A 1 484 ? -0.724 20.756 37.492 1.00 129.39 421 GLY A N 1
ATOM 2712 C CA . GLY A 1 484 ? -0.712 19.802 38.583 1.00 129.39 421 GLY A CA 1
ATOM 2713 C C . GLY A 1 484 ? 0.555 18.972 38.592 1.00 129.39 421 GLY A C 1
ATOM 2714 O O . GLY A 1 484 ? 1.612 19.444 39.023 1.00 129.39 421 GLY A O 1
ATOM 2715 N N . ASN A 1 485 ? 0.461 17.729 38.127 1.00 156.69 422 ASN A N 1
ATOM 2716 C CA . ASN A 1 485 ? 1.630 16.896 37.894 1.00 156.69 422 ASN A CA 1
ATOM 2717 C C . ASN A 1 485 ? 1.483 16.215 36.542 1.00 156.69 422 ASN A C 1
ATOM 2718 O O . ASN A 1 485 ? 0.374 16.008 36.044 1.00 156.69 422 ASN A O 1
ATOM 2723 N N . ALA A 1 486 ? 2.624 15.866 35.953 1.00 142.60 423 ALA A N 1
ATOM 2724 C CA . ALA A 1 486 ? 2.654 15.212 34.648 1.00 142.60 423 ALA A CA 1
ATOM 2725 C C . ALA A 1 486 ? 2.169 13.781 34.830 1.00 142.60 423 ALA A C 1
ATOM 2726 O O . ALA A 1 486 ? 2.931 12.881 35.185 1.00 142.60 423 ALA A O 1
ATOM 2728 N N . CYS A 1 487 ? 0.873 13.569 34.599 1.00 150.83 424 CYS A N 1
ATOM 2729 C CA . CYS A 1 487 ? 0.315 12.228 34.720 1.00 150.83 424 CYS A CA 1
ATOM 2730 C C . CYS A 1 487 ? -0.725 11.887 33.651 1.00 150.83 424 CYS A C 1
ATOM 2731 O O . CYS A 1 487 ? -1.787 11.357 33.989 1.00 150.83 424 CYS A O 1
ATOM 2734 N N . PRO A 1 488 ? -0.475 12.131 32.362 1.00 153.26 425 PRO A N 1
ATOM 2735 C CA . PRO A 1 488 ? -1.512 11.826 31.363 1.00 153.26 425 PRO A CA 1
ATOM 2736 C C . PRO A 1 488 ? -1.483 10.357 30.961 1.00 153.26 425 PRO A C 1
ATOM 2737 O O . PRO A 1 488 ? -0.542 9.904 30.307 1.00 153.26 425 PRO A O 1
ATOM 2741 N N . THR A 1 489 ? -2.538 9.624 31.307 1.00 126.47 426 THR A N 1
ATOM 2742 C CA . THR A 1 489 ? -2.647 8.217 30.921 1.00 126.47 426 THR A CA 1
ATOM 2743 C C . THR A 1 489 ? -2.825 8.156 29.413 1.00 126.47 426 THR A C 1
ATOM 2744 O O . THR A 1 489 ? -3.936 8.295 28.906 1.00 126.47 426 THR A O 1
ATOM 2748 N N . ILE A 1 490 ? -1.735 7.895 28.688 1.00 133.64 427 ILE A N 1
ATOM 2749 C CA . ILE A 1 490 ? -1.678 8.288 27.281 1.00 133.64 427 ILE A CA 1
ATOM 2750 C C . ILE A 1 490 ? -2.780 7.632 26.455 1.00 133.64 427 ILE A C 1
ATOM 2751 O O . ILE A 1 490 ? -3.226 8.203 25.452 1.00 133.64 427 ILE A O 1
ATOM 2756 N N . LYS A 1 491 ? -3.245 6.443 26.851 1.00 107.76 428 LYS A N 1
ATOM 2757 C CA . LYS A 1 491 ? -4.440 5.832 26.264 1.00 107.76 428 LYS A CA 1
ATOM 2758 C C . LYS A 1 491 ? -4.283 5.609 24.755 1.00 107.76 428 LYS A C 1
ATOM 2759 O O . LYS A 1 491 ? -4.958 6.226 23.928 1.00 107.76 428 LYS A O 1
ATOM 2765 N N . VAL A 1 492 ? -3.347 4.724 24.401 1.00 107.27 429 VAL A N 1
ATOM 2766 C CA . VAL A 1 492 ? -3.189 4.327 23.004 1.00 107.27 429 VAL A CA 1
ATOM 2767 C C . VAL A 1 492 ? -4.436 3.612 22.494 1.00 107.27 429 VAL A C 1
ATOM 2768 O O . VAL A 1 492 ? -4.713 3.616 21.288 1.00 107.27 429 VAL A O 1
ATOM 2772 N N . ARG A 1 493 ? -5.232 3.058 23.401 1.00 101.39 430 ARG A N 1
ATOM 2773 C CA . ARG A 1 493 ? -6.256 2.063 23.118 1.00 101.39 430 ARG A CA 1
ATOM 2774 C C . ARG A 1 493 ? -7.556 2.643 22.588 1.00 101.39 430 ARG A C 1
ATOM 2775 O O . ARG A 1 493 ? -8.573 1.942 22.633 1.00 101.39 430 ARG A O 1
ATOM 2783 N N . VAL A 1 494 ? -7.584 3.888 22.114 1.00 90.31 431 VAL A N 1
ATOM 2784 C CA . VAL A 1 494 ? -8.822 4.404 21.537 1.00 90.31 431 VAL A CA 1
ATOM 2785 C C . VAL A 1 494 ? -9.199 3.597 20.302 1.00 90.31 431 VAL A C 1
ATOM 2786 O O . VAL A 1 494 ? -10.368 3.247 20.102 1.00 90.31 431 VAL A O 1
ATOM 2790 N N . ASP A 1 495 ? -8.216 3.290 19.458 1.00 100.37 432 ASP A N 1
ATOM 2791 C CA . ASP A 1 495 ? -8.377 2.375 18.328 1.00 100.37 432 ASP A CA 1
ATOM 2792 C C . ASP A 1 495 ? -7.194 1.415 18.312 1.00 100.37 432 ASP A C 1
ATOM 2793 O O . ASP A 1 495 ? -6.322 1.495 17.439 1.00 100.37 432 ASP A O 1
ATOM 2798 N N . PRO A 1 496 ? -7.137 0.482 19.264 1.00 99.51 433 PRO A N 1
ATOM 2799 C CA . PRO A 1 496 ? -5.974 -0.410 19.346 1.00 99.51 433 PRO A CA 1
ATOM 2800 C C . PRO A 1 496 ? -5.939 -1.413 18.205 1.00 99.51 433 PRO A C 1
ATOM 2801 O O . PRO A 1 496 ? -6.157 -2.613 18.397 1.00 99.51 433 PRO A O 1
ATOM 2805 N N . LYS A 1 497 ? -5.657 -0.911 17.008 1.00 88.39 434 LYS A N 1
ATOM 2806 C CA . LYS A 1 497 ? -5.562 -1.723 15.804 1.00 88.39 434 LYS A CA 1
ATOM 2807 C C . LYS A 1 497 ? -4.189 -2.395 15.756 1.00 88.39 434 LYS A C 1
ATOM 2808 O O . LYS A 1 497 ? -3.468 -2.469 16.754 1.00 88.39 434 LYS A O 1
ATOM 2814 N N . LYS A 1 498 ? -3.812 -2.898 14.579 1.00 99.47 435 LYS A N 1
ATOM 2815 C CA . LYS A 1 498 ? -2.549 -3.601 14.384 1.00 99.47 435 LYS A CA 1
ATOM 2816 C C . LYS A 1 498 ? -1.427 -2.672 13.936 1.00 99.47 435 LYS A C 1
ATOM 2817 O O . LYS A 1 498 ? -0.549 -3.086 13.167 1.00 99.47 435 LYS A O 1
ATOM 2823 N N . ARG A 1 499 ? -1.442 -1.424 14.388 1.00 84.03 436 ARG A N 1
ATOM 2824 C CA . ARG A 1 499 ? -0.487 -0.411 13.970 1.00 84.03 436 ARG A CA 1
ATOM 2825 C C . ARG A 1 499 ? 0.364 0.044 15.149 1.00 84.03 436 ARG A C 1
ATOM 2826 O O . ARG A 1 499 ? -0.070 0.003 16.303 1.00 84.03 436 ARG A O 1
ATOM 2834 N N . ASN A 1 500 ? 1.582 0.483 14.847 1.00 78.06 437 ASN A N 1
ATOM 2835 C CA . ASN A 1 500 ? 2.488 1.055 15.840 1.00 78.06 437 ASN A CA 1
ATOM 2836 C C . ASN A 1 500 ? 2.350 2.569 15.769 1.00 78.06 437 ASN A C 1
ATOM 2837 O O . ASN A 1 500 ? 2.934 3.214 14.897 1.00 78.06 437 ASN A O 1
ATOM 2842 N N . ARG A 1 501 ? 1.584 3.137 16.692 1.00 68.68 438 ARG A N 1
ATOM 2843 C CA . ARG A 1 501 ? 1.293 4.564 16.686 1.00 68.68 438 ARG A CA 1
ATOM 2844 C C . ARG A 1 501 ? 2.220 5.265 17.670 1.00 68.68 438 ARG A C 1
ATOM 2845 O O . ARG A 1 501 ? 2.280 4.895 18.846 1.00 68.68 438 ARG A O 1
ATOM 2853 N N . LEU A 1 502 ? 2.940 6.271 17.184 1.00 65.63 439 LEU A N 1
ATOM 2854 C CA . LEU A 1 502 ? 3.958 6.963 17.960 1.00 65.63 439 LEU A CA 1
ATOM 2855 C C . LEU A 1 502 ? 3.448 8.348 18.322 1.00 65.63 439 LEU A C 1
ATOM 2856 O O . LEU A 1 502 ? 3.274 9.197 17.443 1.00 65.63 439 LEU A O 1
ATOM 2861 N N . ILE A 1 503 ? 3.214 8.579 19.604 1.00 69.74 440 ILE A N 1
ATOM 2862 C CA . ILE A 1 503 ? 2.759 9.881 20.067 1.00 69.74 440 ILE A CA 1
ATOM 2863 C C . ILE A 1 503 ? 3.964 10.772 20.298 1.00 69.74 440 ILE A C 1
ATOM 2864 O O . ILE A 1 503 ? 4.934 10.377 20.954 1.00 69.74 440 ILE A O 1
ATOM 2869 N N . PHE A 1 504 ? 3.923 11.962 19.719 1.00 95.99 441 PHE A N 1
ATOM 2870 C CA . PHE A 1 504 ? 4.916 12.988 19.979 1.00 95.99 441 PHE A CA 1
ATOM 2871 C C . PHE A 1 504 ? 4.223 14.141 20.688 1.00 95.99 441 PHE A C 1
ATOM 2872 O O . PHE A 1 504 ? 3.162 14.598 20.251 1.00 95.99 441 PHE A O 1
ATOM 2880 N N . ARG A 1 505 ? 4.799 14.577 21.802 1.00 106.91 442 ARG A N 1
ATOM 2881 C CA . ARG A 1 505 ? 4.118 15.464 22.729 1.00 106.91 442 ARG A CA 1
ATOM 2882 C C . ARG A 1 505 ? 4.785 16.830 22.737 1.00 106.91 442 ARG A C 1
ATOM 2883 O O . ARG A 1 505 ? 6.014 16.935 22.758 1.00 106.91 442 ARG A O 1
ATOM 2891 N N . LYS A 1 506 ? 3.965 17.874 22.748 1.00 115.04 443 LYS A N 1
ATOM 2892 C CA . LYS A 1 506 ? 4.434 19.224 22.501 1.00 115.04 443 LYS A CA 1
ATOM 2893 C C . LYS A 1 506 ? 3.708 20.172 23.449 1.00 115.04 443 LYS A C 1
ATOM 2894 O O . LYS A 1 506 ? 2.773 19.784 24.151 1.00 115.04 443 LYS A O 1
ATOM 2900 N N . PHE A 1 507 ? 4.196 21.403 23.523 1.00 111.73 444 PHE A N 1
ATOM 2901 C CA . PHE A 1 507 ? 3.481 22.525 24.121 1.00 111.73 444 PHE A CA 1
ATOM 2902 C C . PHE A 1 507 ? 4.019 23.786 23.451 1.00 111.73 444 PHE A C 1
ATOM 2903 O O . PHE A 1 507 ? 4.701 23.696 22.427 1.00 111.73 444 PHE A O 1
ATOM 2911 N N . ASN A 1 508 ? 3.775 24.949 24.053 1.00 125.83 445 ASN A N 1
ATOM 2912 C CA . ASN A 1 508 ? 3.667 26.218 23.331 1.00 125.83 445 ASN A CA 1
ATOM 2913 C C . ASN A 1 508 ? 4.547 26.352 22.084 1.00 125.83 445 ASN A C 1
ATOM 2914 O O . ASN A 1 508 ? 4.034 26.671 21.006 1.00 125.83 445 ASN A O 1
ATOM 2919 N N . SER A 1 509 ? 5.852 26.108 22.195 1.00 121.57 446 SER A N 1
ATOM 2920 C CA . SER A 1 509 ? 6.769 26.274 21.074 1.00 121.57 446 SER A CA 1
ATOM 2921 C C . SER A 1 509 ? 7.154 24.918 20.479 1.00 121.57 446 SER A C 1
ATOM 2922 O O . SER A 1 509 ? 6.539 23.890 20.758 1.00 121.57 446 SER A O 1
ATOM 2925 N N . GLY A 1 510 ? 8.158 24.913 19.606 1.00 123.09 447 GLY A N 1
ATOM 2926 C CA . GLY A 1 510 ? 8.727 23.656 19.158 1.00 123.09 447 GLY A CA 1
ATOM 2927 C C . GLY A 1 510 ? 9.263 22.874 20.339 1.00 123.09 447 GLY A C 1
ATOM 2928 O O . GLY A 1 510 ? 9.986 23.432 21.168 1.00 123.09 447 GLY A O 1
ATOM 2929 N N . LYS A 1 511 ? 8.926 21.596 20.436 1.00 109.01 448 LYS A N 1
ATOM 2930 C CA . LYS A 1 511 ? 9.137 20.804 21.639 1.00 109.01 448 LYS A CA 1
ATOM 2931 C C . LYS A 1 511 ? 9.897 19.526 21.338 1.00 109.01 448 LYS A C 1
ATOM 2932 O O . LYS A 1 511 ? 10.171 19.213 20.175 1.00 109.01 448 LYS A O 1
ATOM 2938 N N . PRO A 1 512 ? 10.291 18.772 22.378 1.00 120.34 449 PRO A N 1
ATOM 2939 C CA . PRO A 1 512 ? 10.942 17.478 22.123 1.00 120.34 449 PRO A CA 1
ATOM 2940 C C . PRO A 1 512 ? 10.117 16.571 21.239 1.00 120.34 449 PRO A C 1
ATOM 2941 O O . PRO A 1 512 ? 10.666 15.907 20.351 1.00 120.34 449 PRO A O 1
ATOM 2945 N N . GLN A 1 513 ? 8.803 16.537 21.456 1.00 104.43 450 GLN A N 1
ATOM 2946 C CA . GLN A 1 513 ? 7.859 15.957 20.510 1.00 104.43 450 GLN A CA 1
ATOM 2947 C C . GLN A 1 513 ? 8.230 14.507 20.182 1.00 104.43 450 GLN A C 1
ATOM 2948 O O . GLN A 1 513 ? 8.604 14.160 19.061 1.00 104.43 450 GLN A O 1
ATOM 2954 N N . PHE A 1 514 ? 8.141 13.674 21.216 1.00 95.55 451 PHE A N 1
ATOM 2955 C CA . PHE A 1 514 ? 8.291 12.233 21.071 1.00 95.55 451 PHE A CA 1
ATOM 2956 C C . PHE A 1 514 ? 7.899 11.574 22.383 1.00 95.55 451 PHE A C 1
ATOM 2957 O O . PHE A 1 514 ? 8.167 12.120 23.454 1.00 95.55 451 PHE A O 1
ATOM 2965 N N . ALA A 1 515 ? 7.228 10.422 22.292 1.00 93.79 452 ALA A N 1
ATOM 2966 C CA . ALA A 1 515 ? 6.904 9.647 23.489 1.00 93.79 452 ALA A CA 1
ATOM 2967 C C . ALA A 1 515 ? 6.621 8.200 23.080 1.00 93.79 452 ALA A C 1
ATOM 2968 O O . ALA A 1 515 ? 5.514 7.891 22.633 1.00 93.79 452 ALA A O 1
ATOM 2970 N N . GLY A 1 516 ? 7.619 7.333 23.243 1.00 113.48 453 GLY A N 1
ATOM 2971 C CA . GLY A 1 516 ? 7.431 5.893 23.201 1.00 113.48 453 GLY A CA 1
ATOM 2972 C C . GLY A 1 516 ? 6.849 5.288 21.939 1.00 113.48 453 GLY A C 1
ATOM 2973 O O . GLY A 1 516 ? 6.526 5.999 20.983 1.00 113.48 453 GLY A O 1
ATOM 2974 N N . THR A 1 517 ? 6.728 3.957 21.925 1.00 111.12 454 THR A N 1
ATOM 2975 C CA . THR A 1 517 ? 6.147 3.234 20.792 1.00 111.12 454 THR A CA 1
ATOM 2976 C C . THR A 1 517 ? 5.803 1.820 21.247 1.00 111.12 454 THR A C 1
ATOM 2977 O O . THR A 1 517 ? 6.713 1.048 21.564 1.00 111.12 454 THR A O 1
ATOM 2981 N N . MET A 1 518 ? 4.514 1.474 21.255 1.00 107.14 455 MET A N 1
ATOM 2982 C CA . MET A 1 518 ? 4.119 0.080 21.437 1.00 107.14 455 MET A CA 1
ATOM 2983 C C . MET A 1 518 ? 2.623 -0.031 21.167 1.00 107.14 455 MET A C 1
ATOM 2984 O O . MET A 1 518 ? 1.871 0.920 21.395 1.00 107.14 455 MET A O 1
ATOM 2989 N N . THR A 1 519 ? 2.206 -1.205 20.683 1.00 84.23 456 THR A N 1
ATOM 2990 C CA . THR A 1 519 ? 0.844 -1.377 20.182 1.00 84.23 456 THR A CA 1
ATOM 2991 C C . THR A 1 519 ? -0.192 -1.289 21.299 1.00 84.23 456 THR A C 1
ATOM 2992 O O . THR A 1 519 ? -1.201 -0.588 21.169 1.00 84.23 456 THR A O 1
ATOM 2996 N N . HIS A 1 520 ? 0.039 -1.995 22.400 1.00 97.58 457 HIS A N 1
ATOM 2997 C CA . HIS A 1 520 ? -0.991 -2.229 23.404 1.00 97.58 457 HIS A CA 1
ATOM 2998 C C . HIS A 1 520 ? -1.088 -1.038 24.356 1.00 97.58 457 HIS A C 1
ATOM 2999 O O . HIS A 1 520 ? -0.619 0.066 24.069 1.00 97.58 457 HIS A O 1
ATOM 3006 N N . SER A 1 521 ? -1.731 -1.260 25.499 1.00 106.83 458 SER A N 1
ATOM 3007 C CA . SER A 1 521 ? -1.906 -0.212 26.494 1.00 106.83 458 SER A CA 1
ATOM 3008 C C . SER A 1 521 ? -0.569 0.346 26.958 1.00 106.83 458 SER A C 1
ATOM 3009 O O . SER A 1 521 ? 0.395 -0.393 27.167 1.00 106.83 458 SER A O 1
ATOM 3012 N N . GLN A 1 522 ? -0.523 1.661 27.140 1.00 116.94 459 GLN A N 1
ATOM 3013 C CA . GLN A 1 522 ? 0.615 2.319 27.759 1.00 116.94 459 GLN A CA 1
ATOM 3014 C C . GLN A 1 522 ? 0.109 3.271 28.831 1.00 116.94 459 GLN A C 1
ATOM 3015 O O . GLN A 1 522 ? -0.959 3.873 28.694 1.00 116.94 459 GLN A O 1
ATOM 3021 N N . THR A 1 523 ? 0.890 3.406 29.900 1.00 156.66 460 THR A N 1
ATOM 3022 C CA . THR A 1 523 ? 0.430 4.008 31.150 1.00 156.66 460 THR A CA 1
ATOM 3023 C C . THR A 1 523 ? 1.350 5.145 31.588 1.00 156.66 460 THR A C 1
ATOM 3024 O O . THR A 1 523 ? 1.825 5.193 32.724 1.00 156.66 460 THR A O 1
ATOM 3028 N N . ASN A 1 524 ? 1.622 6.074 30.672 1.00 158.21 461 ASN A N 1
ATOM 3029 C CA . ASN A 1 524 ? 2.287 7.342 30.967 1.00 158.21 461 ASN A CA 1
ATOM 3030 C C . ASN A 1 524 ? 3.679 7.174 31.561 1.00 158.21 461 ASN A C 1
ATOM 3031 O O . ASN A 1 524 ? 4.087 7.957 32.424 1.00 158.21 461 ASN A O 1
ATOM 3036 N N . PHE A 1 525 ? 4.431 6.166 31.135 1.00 154.20 462 PHE A N 1
ATOM 3037 C CA . PHE A 1 525 ? 5.858 6.189 31.420 1.00 154.20 462 PHE A CA 1
ATOM 3038 C C . PHE A 1 525 ? 6.579 7.196 30.538 1.00 154.20 462 PHE A C 1
ATOM 3039 O O . PHE A 1 525 ? 7.782 7.431 30.727 1.00 154.20 462 PHE A O 1
ATOM 3047 N N . LYS A 1 526 ? 5.854 7.793 29.587 1.00 143.05 463 LYS A N 1
ATOM 3048 C CA . LYS A 1 526 ? 6.418 8.822 28.725 1.00 143.05 463 LYS A CA 1
ATOM 3049 C C . LYS A 1 526 ? 6.966 9.986 29.534 1.00 143.05 463 LYS A C 1
ATOM 3050 O O . LYS A 1 526 ? 8.050 10.490 29.239 1.00 143.05 463 LYS A O 1
ATOM 3056 N N . ASP A 1 527 ? 6.221 10.442 30.541 1.00 133.05 464 ASP A N 1
ATOM 3057 C CA . ASP A 1 527 ? 6.694 11.555 31.358 1.00 133.05 464 ASP A CA 1
ATOM 3058 C C . ASP A 1 527 ? 8.049 11.238 31.961 1.00 133.05 464 ASP A C 1
ATOM 3059 O O . ASP A 1 527 ? 8.992 12.038 31.874 1.00 133.05 464 ASP A O 1
ATOM 3064 N N . ILE A 1 528 ? 8.160 10.064 32.578 1.00 138.89 465 ILE A N 1
ATOM 3065 C CA . ILE A 1 528 ? 9.374 9.727 33.301 1.00 138.89 465 ILE A CA 1
ATOM 3066 C C . ILE A 1 528 ? 10.535 9.573 32.332 1.00 138.89 465 ILE A C 1
ATOM 3067 O O . ILE A 1 528 ? 11.633 10.081 32.578 1.00 138.89 465 ILE A O 1
ATOM 3072 N N . HIS A 1 529 ? 10.310 8.896 31.204 1.00 138.02 466 HIS A N 1
ATOM 3073 C CA . HIS A 1 529 ? 11.390 8.723 30.237 1.00 138.02 466 HIS A CA 1
ATOM 3074 C C . HIS A 1 529 ? 11.802 10.056 29.624 1.00 138.02 466 HIS A C 1
ATOM 3075 O O . HIS A 1 529 ? 12.993 10.295 29.362 1.00 138.02 466 HIS A O 1
ATOM 3082 N N . ARG A 1 530 ? 10.831 10.935 29.390 1.00 143.06 467 ARG A N 1
ATOM 3083 C CA . ARG A 1 530 ? 11.135 12.241 28.833 1.00 143.06 467 ARG A CA 1
ATOM 3084 C C . ARG A 1 530 ? 12.024 13.031 29.776 1.00 143.06 467 ARG A C 1
ATOM 3085 O O . ARG A 1 530 ? 13.105 13.502 29.392 1.00 143.06 467 ARG A O 1
ATOM 3093 N N . ASP A 1 531 ? 11.606 13.145 31.033 1.00 131.32 468 ASP A N 1
ATOM 3094 C CA . ASP A 1 531 ? 12.428 13.857 31.996 1.00 131.32 468 ASP A CA 1
ATOM 3095 C C . ASP A 1 531 ? 13.754 13.146 32.206 1.00 131.32 468 ASP A C 1
ATOM 3096 O O . ASP A 1 531 ? 14.754 13.783 32.549 1.00 131.32 468 ASP A O 1
ATOM 3101 N N . LEU A 1 532 ? 13.790 11.836 31.959 1.00 131.17 469 LEU A N 1
ATOM 3102 C CA . LEU A 1 532 ? 15.031 11.085 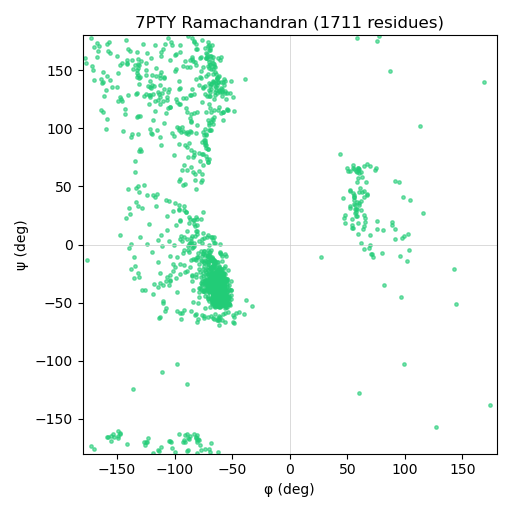32.082 1.00 131.17 469 LEU A CA 1
ATOM 3103 C C . LEU A 1 532 ? 16.064 11.547 31.062 1.00 131.17 469 LEU A C 1
ATOM 3104 O O . LEU A 1 532 ? 17.190 11.916 31.425 1.00 131.17 469 LEU A O 1
ATOM 3109 N N . TYR A 1 533 ? 15.701 11.567 29.774 1.00 134.02 470 TYR A N 1
ATOM 3110 C CA . TYR A 1 533 ? 16.745 11.971 28.835 1.00 134.02 470 TYR A CA 1
ATOM 3111 C C . TYR A 1 533 ? 17.002 13.463 28.974 1.00 134.02 470 TYR A C 1
ATOM 3112 O O . TYR A 1 533 ? 18.081 13.940 28.619 1.00 134.02 470 TYR A O 1
ATOM 3121 N N . ASP A 1 534 ? 16.001 14.219 29.443 1.00 133.71 471 ASP A N 1
ATOM 3122 C CA . ASP A 1 534 ? 16.208 15.641 29.697 1.00 133.71 471 ASP A CA 1
ATOM 3123 C C . ASP A 1 534 ? 17.279 15.862 30.752 1.00 133.71 471 ASP A C 1
ATOM 3124 O O . ASP A 1 534 ? 18.159 16.714 30.587 1.00 133.71 471 ASP A O 1
ATOM 3129 N N . ALA A 1 535 ? 17.219 15.103 31.845 1.00 124.62 472 ALA A N 1
ATOM 3130 C CA . ALA A 1 535 ? 18.299 15.136 32.819 1.00 124.62 472 ALA A CA 1
ATOM 3131 C C . ALA A 1 535 ? 19.613 14.731 32.172 1.00 124.62 472 ALA A C 1
ATOM 3132 O O . ALA A 1 535 ? 20.655 15.346 32.425 1.00 124.62 472 ALA A O 1
ATOM 3134 N N . ALA A 1 536 ? 19.578 13.703 31.321 1.00 119.95 473 ALA A N 1
ATOM 3135 C CA . ALA A 1 536 ? 20.792 13.289 30.624 1.00 119.95 473 ALA A CA 1
ATOM 3136 C C . ALA A 1 536 ? 21.336 14.397 29.726 1.00 119.95 473 ALA A C 1
ATOM 3137 O O . ALA A 1 536 ? 22.531 14.411 29.412 1.00 119.95 473 ALA A O 1
ATOM 3139 N N . LEU A 1 537 ? 20.479 15.325 29.306 1.00 122.23 474 LEU A N 1
ATOM 3140 C CA . LEU A 1 537 ? 20.855 16.384 28.380 1.00 122.23 474 LEU A CA 1
ATOM 3141 C C . LEU A 1 537 ? 21.252 17.679 29.068 1.00 122.23 474 LEU A C 1
ATOM 3142 O O . LEU A 1 537 ? 21.868 18.538 28.428 1.00 122.23 474 LEU A O 1
ATOM 3147 N N . ASN A 1 538 ? 20.914 17.843 30.342 1.00 115.37 475 ASN A N 1
ATOM 3148 C CA . ASN A 1 538 ? 21.144 19.109 31.014 1.00 115.37 475 ASN A CA 1
ATOM 3149 C C . ASN A 1 538 ? 22.639 19.344 31.219 1.00 115.37 475 ASN A C 1
ATOM 3150 O O . ASN A 1 538 ? 23.476 18.461 31.014 1.00 115.37 475 ASN A O 1
ATOM 3155 N N . ILE A 1 539 ? 22.970 20.568 31.622 1.00 111.06 476 ILE A N 1
ATOM 3156 C CA . ILE A 1 539 ? 24.354 20.950 31.863 1.00 111.06 476 ILE A CA 1
ATOM 3157 C C . ILE A 1 539 ? 24.634 21.266 33.328 1.00 111.06 476 ILE A C 1
ATOM 3158 O O . ILE A 1 539 ? 25.812 21.334 33.713 1.00 111.06 476 ILE A O 1
ATOM 3163 N N . ASN A 1 540 ? 23.607 21.462 34.152 1.00 143.97 477 ASN A N 1
ATOM 3164 C CA . ASN A 1 540 ? 23.787 21.624 35.594 1.00 143.97 477 ASN A CA 1
ATOM 3165 C C . ASN A 1 540 ? 23.821 20.234 36.213 1.00 143.97 477 ASN A C 1
ATOM 3166 O O . ASN A 1 540 ? 22.788 19.576 36.355 1.00 143.97 477 ASN A O 1
ATOM 3171 N N . LYS A 1 541 ? 25.018 19.788 36.595 1.00 121.16 478 LYS A N 1
ATOM 3172 C CA . LYS A 1 541 ? 25.205 18.390 36.968 1.00 121.16 478 LYS A CA 1
ATOM 3173 C C . LYS A 1 541 ? 24.473 18.030 38.254 1.00 121.16 478 LYS A C 1
ATOM 3174 O O . LYS A 1 541 ? 23.996 16.899 38.394 1.00 121.16 478 LYS A O 1
ATOM 3180 N N . LEU A 1 542 ? 24.376 18.961 39.204 1.00 133.60 479 LEU A N 1
ATOM 3181 C CA . LEU A 1 542 ? 23.640 18.673 40.431 1.00 133.60 479 LEU A CA 1
ATOM 3182 C C . LEU A 1 542 ? 22.152 18.497 40.154 1.00 133.60 479 LEU A C 1
ATOM 3183 O O . LEU A 1 542 ? 21.501 17.623 40.742 1.00 133.60 479 LEU A O 1
ATOM 3188 N N . LYS A 1 543 ? 21.595 19.319 39.263 1.00 151.53 480 LYS A N 1
ATOM 3189 C CA . LYS A 1 543 ? 20.206 19.132 38.861 1.00 151.53 480 LYS A CA 1
ATOM 3190 C C . LYS A 1 543 ? 20.016 17.782 38.189 1.00 151.53 480 LYS A C 1
ATOM 3191 O O . LYS A 1 543 ? 18.998 17.110 38.397 1.00 151.53 480 LYS A O 1
ATOM 3197 N N . ALA A 1 544 ? 20.987 17.373 37.370 1.00 155.31 481 ALA A N 1
ATOM 3198 C CA . ALA A 1 544 ? 20.932 16.053 36.756 1.00 155.31 481 ALA A CA 1
ATOM 3199 C C . ALA A 1 544 ? 20.938 14.962 37.815 1.00 155.31 481 ALA A C 1
ATOM 3200 O O . ALA A 1 544 ? 20.201 13.976 37.707 1.00 155.31 481 ALA A O 1
ATOM 3202 N N . VAL A 1 545 ? 21.765 15.125 38.847 1.00 137.53 482 VAL A N 1
ATOM 3203 C CA . VAL A 1 545 ? 21.789 14.163 39.944 1.00 137.53 482 VAL A CA 1
ATOM 3204 C C . VAL A 1 545 ? 20.422 14.080 40.606 1.00 137.53 482 VAL A C 1
ATOM 3205 O O . VAL A 1 545 ? 19.899 12.989 40.867 1.00 137.53 482 VAL A O 1
ATOM 3209 N N . ASP A 1 546 ? 19.823 15.238 40.881 1.00 139.90 483 ASP A N 1
ATOM 3210 C CA . ASP A 1 546 ? 18.523 15.265 41.543 1.00 139.90 483 ASP A CA 1
ATOM 3211 C C . ASP A 1 546 ? 17.470 14.552 40.705 1.00 139.90 483 ASP A C 1
ATOM 3212 O O . ASP A 1 546 ? 16.724 13.701 41.208 1.00 139.90 483 ASP A O 1
ATOM 3217 N N . GLU A 1 547 ? 17.405 14.884 39.415 1.00 134.17 484 GLU A N 1
ATOM 3218 C CA . GLU A 1 547 ? 16.400 14.289 38.543 1.00 134.17 484 GLU A CA 1
ATOM 3219 C C . GLU A 1 547 ? 16.612 12.788 38.400 1.00 134.17 484 GLU A C 1
ATOM 3220 O O . GLU A 1 547 ? 15.649 12.011 38.431 1.00 134.17 484 GLU A O 1
ATOM 3226 N N . ALA A 1 548 ? 17.866 12.362 38.231 1.00 121.51 485 ALA A N 1
ATOM 3227 C CA . ALA A 1 548 ? 18.152 10.940 38.094 1.00 121.51 485 ALA A CA 1
ATOM 3228 C C . ALA A 1 548 ? 17.770 10.185 39.355 1.00 121.51 485 ALA A C 1
ATOM 3229 O O . ALA A 1 548 ? 17.212 9.086 39.284 1.00 121.51 485 ALA A O 1
ATOM 3231 N N . THR A 1 549 ? 18.062 10.762 40.521 1.00 136.14 486 THR A N 1
ATOM 3232 C CA . THR A 1 549 ? 17.670 10.128 41.771 1.00 136.14 486 THR A CA 1
ATOM 3233 C C . THR A 1 549 ? 16.156 10.019 41.879 1.00 136.14 486 THR A C 1
ATOM 3234 O O . THR A 1 549 ? 15.627 8.976 42.279 1.00 136.14 486 THR A O 1
ATOM 3238 N N . THR A 1 550 ? 15.442 11.080 41.508 1.00 125.69 487 THR A N 1
ATOM 3239 C CA . THR A 1 550 ? 14.003 11.114 41.744 1.00 125.69 487 THR A CA 1
ATOM 3240 C C . THR A 1 550 ? 13.252 10.198 40.787 1.00 125.69 487 THR A C 1
ATOM 3241 O O . THR A 1 550 ? 12.481 9.331 41.217 1.00 125.69 487 THR A O 1
ATOM 3245 N N . LEU A 1 551 ? 13.458 10.377 39.480 1.00 132.20 488 LEU A N 1
ATOM 3246 C CA . LEU A 1 551 ? 12.564 9.741 38.518 1.00 132.20 488 LEU A CA 1
ATOM 3247 C C . LEU A 1 551 ? 12.715 8.226 38.508 1.00 132.20 488 LEU A C 1
ATOM 3248 O O . LEU A 1 551 ? 11.736 7.515 38.258 1.00 132.20 488 LEU A O 1
ATOM 3253 N N . ILE A 1 552 ? 13.919 7.711 38.765 1.00 135.16 489 ILE A N 1
ATOM 3254 C CA . ILE A 1 552 ? 14.087 6.262 38.797 1.00 135.16 489 ILE A CA 1
ATOM 3255 C C . ILE A 1 552 ? 13.289 5.664 39.947 1.00 135.16 489 ILE A C 1
ATOM 3256 O O . ILE A 1 552 ? 12.718 4.574 39.826 1.00 135.16 489 ILE A O 1
ATOM 3261 N N . GLU A 1 553 ? 13.226 6.371 41.077 1.00 145.45 490 GLU A N 1
ATOM 3262 C CA . GLU A 1 553 ? 12.370 5.936 42.173 1.00 145.45 490 GLU A CA 1
ATOM 3263 C C . GLU A 1 553 ? 10.901 6.079 41.803 1.00 145.45 490 GLU A C 1
ATOM 3264 O O . GLU A 1 553 ? 10.068 5.264 42.215 1.00 145.45 490 GLU A O 1
ATOM 3270 N N . LYS A 1 554 ? 10.566 7.116 41.031 1.00 144.83 491 LYS A N 1
ATOM 3271 C CA . LYS A 1 554 ? 9.193 7.272 40.566 1.00 144.83 491 LYS A CA 1
ATOM 3272 C C . LYS A 1 554 ? 8.756 6.088 39.714 1.00 144.83 491 LYS A C 1
ATOM 3273 O O . LYS A 1 554 ? 7.570 5.741 39.694 1.00 144.83 491 LYS A O 1
ATOM 3279 N N . GLY A 1 555 ? 9.693 5.457 39.010 1.00 164.66 492 GLY A N 1
ATOM 3280 C CA . GLY A 1 555 ? 9.401 4.240 38.279 1.00 164.66 492 GLY A CA 1
ATOM 3281 C C . GLY A 1 555 ? 9.470 4.360 36.771 1.00 164.66 492 GLY A C 1
ATOM 3282 O O . GLY A 1 555 ? 8.544 4.878 36.139 1.00 164.66 492 GLY A O 1
ATOM 3283 N N . ALA A 1 556 ? 10.566 3.880 36.189 1.00 211.27 493 ALA A N 1
ATOM 3284 C CA . ALA A 1 556 ? 10.730 3.758 34.742 1.00 211.27 493 ALA A CA 1
ATOM 3285 C C . ALA A 1 556 ? 11.997 2.955 34.481 1.00 211.27 493 ALA A C 1
ATOM 3286 O O . ALA A 1 556 ? 12.652 2.469 35.409 1.00 211.27 493 ALA A O 1
ATOM 3288 N N . ASP A 1 557 ? 12.342 2.825 33.202 1.00 222.48 494 ASP A N 1
ATOM 3289 C CA . ASP A 1 557 ? 13.547 2.128 32.782 1.00 222.48 494 ASP A CA 1
ATOM 3290 C C . ASP A 1 557 ? 14.322 2.991 31.799 1.00 222.48 494 ASP A C 1
ATOM 3291 O O . ASP A 1 557 ? 13.732 3.691 30.970 1.00 222.48 494 ASP A O 1
ATOM 3296 N N . ILE A 1 558 ? 15.649 2.934 31.900 1.00 198.05 495 ILE A N 1
ATOM 3297 C CA . ILE A 1 558 ? 16.503 3.698 30.999 1.00 198.05 495 ILE A CA 1
ATOM 3298 C C . ILE A 1 558 ? 16.412 3.155 29.581 1.00 198.05 495 ILE A C 1
ATOM 3299 O O . ILE A 1 558 ? 16.414 3.919 28.610 1.00 198.05 495 ILE A O 1
ATOM 3304 N N . GLU A 1 559 ? 16.301 1.830 29.444 1.00 213.01 496 GLU A N 1
ATOM 3305 C CA . GLU A 1 559 ? 16.500 1.172 28.155 1.00 213.01 496 GLU A CA 1
ATOM 3306 C C . GLU A 1 559 ? 15.596 1.732 27.066 1.00 213.01 496 GLU A C 1
ATOM 3307 O O . GLU A 1 559 ? 15.977 1.732 25.890 1.00 213.01 496 GLU A O 1
ATOM 3313 N N . ALA A 1 560 ? 14.405 2.203 27.425 1.00 182.05 497 ALA A N 1
ATOM 3314 C CA . ALA A 1 560 ? 13.508 2.772 26.430 1.00 182.05 497 ALA A CA 1
ATOM 3315 C C . ALA A 1 560 ? 14.153 3.981 25.768 1.00 182.05 497 ALA A C 1
ATOM 3316 O O . ALA A 1 560 ? 14.695 4.861 26.443 1.00 182.05 497 ALA A O 1
ATOM 3318 N N . LYS A 1 561 ? 14.093 4.020 24.441 1.00 153.04 498 LYS A N 1
ATOM 3319 C CA . LYS A 1 561 ? 14.792 5.036 23.675 1.00 153.04 498 LYS A CA 1
ATOM 3320 C C . LYS A 1 561 ? 13.999 6.340 23.660 1.00 153.04 498 LYS A C 1
ATOM 3321 O O . LYS A 1 561 ? 12.926 6.460 24.255 1.00 153.04 498 LYS A O 1
ATOM 3327 N N . PHE A 1 562 ? 14.548 7.336 22.971 1.00 155.44 499 PHE A N 1
ATOM 3328 C CA . PHE A 1 562 ? 13.855 8.594 22.739 1.00 155.44 499 PHE A CA 1
ATOM 3329 C C . PHE A 1 562 ? 14.433 9.260 21.501 1.00 155.44 499 PHE A C 1
ATOM 3330 O O . PHE A 1 562 ? 15.647 9.242 21.297 1.00 155.44 499 PHE A O 1
ATOM 3338 N N . ASP A 1 563 ? 13.564 9.885 20.703 1.00 152.65 500 ASP A N 1
ATOM 3339 C CA . ASP A 1 563 ? 13.978 10.512 19.448 1.00 152.65 500 ASP A CA 1
ATOM 3340 C C . ASP A 1 563 ? 14.639 9.485 18.534 1.00 152.65 500 ASP A C 1
ATOM 3341 O O . ASP A 1 563 ? 15.520 9.811 17.734 1.00 152.65 500 ASP A O 1
ATOM 3346 N N . ASN A 1 564 ? 14.235 8.224 18.700 1.00 166.26 501 ASN A N 1
ATOM 3347 C CA . ASN A 1 564 ? 14.834 7.063 18.050 1.00 166.26 501 ASN A CA 1
ATOM 3348 C C . ASN A 1 564 ? 16.294 6.912 18.457 1.00 166.26 501 ASN A C 1
ATOM 3349 O O . ASN A 1 564 ? 16.982 5.989 18.011 1.00 166.26 501 ASN A O 1
ATOM 3354 N N . ASP A 1 565 ? 16.762 7.800 19.323 1.00 158.43 502 ASP A N 1
ATOM 3355 C CA . ASP A 1 565 ? 18.076 7.727 19.935 1.00 158.43 502 ASP A CA 1
ATOM 3356 C C . ASP A 1 565 ? 17.940 7.134 21.329 1.00 158.43 502 ASP A C 1
ATOM 3357 O O . ASP A 1 565 ? 16.848 7.046 21.892 1.00 158.43 502 ASP A O 1
ATOM 3362 N N . ARG A 1 566 ? 19.065 6.698 21.874 1.00 149.76 503 ARG A N 1
ATOM 3363 C CA . ARG A 1 566 ? 19.094 6.301 23.276 1.00 149.76 503 ARG A CA 1
ATOM 3364 C C . ARG A 1 566 ? 19.596 7.455 24.133 1.00 149.76 503 ARG A C 1
ATOM 3365 O O . ARG A 1 566 ? 20.553 7.345 24.897 1.00 149.76 503 ARG A O 1
ATOM 3373 N N . SER A 1 567 ? 18.905 8.589 23.977 1.00 151.51 504 SER A N 1
ATOM 3374 C CA . SER A 1 567 ? 19.356 9.849 24.556 1.00 151.51 504 SER A CA 1
ATOM 3375 C C . SER A 1 567 ? 19.484 9.769 26.069 1.00 151.51 504 SER A C 1
ATOM 3376 O O . SER A 1 567 ? 20.400 10.368 26.640 1.00 151.51 504 SER A O 1
ATOM 3379 N N . ALA A 1 568 ? 18.610 9.011 26.731 1.00 141.52 505 ALA A N 1
ATOM 3380 C CA . ALA A 1 568 ? 18.733 8.849 28.173 1.00 141.52 505 ALA A CA 1
ATOM 3381 C C . ALA A 1 568 ? 20.034 8.158 28.561 1.00 141.52 505 ALA A C 1
ATOM 3382 O O . ALA A 1 568 ? 20.420 8.199 29.734 1.00 141.52 505 ALA A O 1
ATOM 3384 N N . MET A 1 569 ? 20.715 7.526 27.607 1.00 147.56 506 MET A N 1
ATOM 3385 C CA . MET A 1 569 ? 21.975 6.844 27.860 1.00 147.56 506 MET A CA 1
ATOM 3386 C C . MET A 1 569 ? 23.173 7.489 27.183 1.00 147.56 506 MET A C 1
ATOM 3387 O O . MET A 1 569 ? 24.271 7.447 27.738 1.00 147.56 506 MET A O 1
ATOM 3392 N N . HIS A 1 570 ? 22.995 8.083 26.004 1.00 145.28 507 HIS A N 1
ATOM 3393 C CA . HIS A 1 570 ? 24.112 8.669 25.279 1.00 145.28 507 HIS A CA 1
ATOM 3394 C C . HIS A 1 570 ? 24.187 10.183 25.399 1.00 145.28 507 HIS A C 1
ATOM 3395 O O . HIS A 1 570 ? 25.270 10.749 25.212 1.00 145.28 507 HIS A O 1
ATOM 3402 N N . ALA A 1 571 ? 23.078 10.857 25.707 1.00 126.59 508 ALA A N 1
ATOM 3403 C CA . ALA A 1 571 ? 23.183 12.236 26.163 1.00 126.59 508 ALA A CA 1
ATOM 3404 C C . ALA A 1 571 ? 24.024 12.312 27.424 1.00 126.59 508 ALA A C 1
ATOM 3405 O O . ALA A 1 571 ? 24.627 13.351 27.716 1.00 126.59 508 ALA A O 1
ATOM 3407 N N . VAL A 1 572 ? 24.081 11.212 28.173 1.00 112.23 509 VAL A N 1
ATOM 3408 C CA . VAL A 1 572 ? 25.003 11.103 29.297 1.00 112.23 509 VAL A CA 1
ATOM 3409 C C . VAL A 1 572 ? 26.435 11.322 28.823 1.00 112.23 509 VAL A C 1
ATOM 3410 O O . VAL A 1 572 ? 27.179 12.135 29.383 1.00 112.23 509 VAL A O 1
ATOM 3414 N N . ALA A 1 573 ? 26.834 10.610 27.768 1.00 111.87 510 ALA A N 1
ATOM 3415 C CA . ALA A 1 573 ? 28.187 10.765 27.244 1.00 111.87 510 ALA A CA 1
ATOM 3416 C C . ALA A 1 573 ? 28.375 12.113 26.569 1.00 111.87 510 ALA A C 1
ATOM 3417 O O . ALA A 1 573 ? 29.481 12.662 26.578 1.00 111.87 510 ALA A O 1
ATOM 3419 N N . TYR A 1 574 ? 27.318 12.655 25.976 1.00 100.14 511 TYR A N 1
ATOM 3420 C CA . TYR A 1 574 ? 27.430 13.931 25.288 1.00 100.14 511 TYR A CA 1
ATOM 3421 C C . TYR A 1 574 ? 27.391 15.124 26.229 1.00 100.14 511 TYR A C 1
ATOM 3422 O O . TYR A 1 574 ? 27.671 16.245 25.792 1.00 100.14 511 TYR A O 1
ATOM 3431 N N . ARG A 1 575 ? 27.044 14.920 27.497 1.00 107.70 512 ARG A N 1
ATOM 3432 C CA . ARG A 1 575 ? 27.048 15.994 28.475 1.00 107.70 512 ARG A CA 1
ATOM 3433 C C . ARG A 1 575 ? 27.903 15.688 29.694 1.00 107.70 512 ARG A C 1
ATOM 3434 O O . ARG A 1 575 ? 27.980 16.525 30.599 1.00 107.70 512 ARG A O 1
ATOM 3442 N N . GLY A 1 576 ? 28.543 14.526 29.747 1.00 114.60 513 GLY A N 1
ATOM 3443 C CA . GLY A 1 576 ? 29.223 14.103 30.949 1.00 114.60 513 GLY A CA 1
ATOM 3444 C C . GLY A 1 576 ? 28.234 13.592 31.973 1.00 114.60 513 GLY A C 1
ATOM 3445 O O . GLY A 1 576 ? 27.021 13.579 31.765 1.00 114.60 513 GLY A O 1
ATOM 3446 N N . ASN A 1 577 ? 28.766 13.175 33.117 1.00 109.59 514 ASN A N 1
ATOM 3447 C CA . ASN A 1 577 ? 27.895 12.606 34.132 1.00 109.59 514 ASN A CA 1
ATOM 3448 C C . ASN A 1 577 ? 28.613 12.558 35.465 1.00 109.59 514 ASN A C 1
ATOM 3449 O O . ASN A 1 577 ? 29.807 12.262 35.525 1.00 109.59 514 ASN A O 1
ATOM 3454 N N . ASN A 1 578 ? 27.865 12.814 36.530 1.00 117.91 515 ASN A N 1
ATOM 3455 C CA . ASN A 1 578 ? 28.364 12.540 37.862 1.00 117.91 515 ASN A CA 1
ATOM 3456 C C . ASN A 1 578 ? 28.349 11.034 38.110 1.00 117.91 515 ASN A C 1
ATOM 3457 O O . ASN A 1 578 ? 28.022 10.230 37.231 1.00 117.91 515 ASN A O 1
ATOM 3462 N N . LYS A 1 579 ? 28.712 10.648 39.332 1.00 124.85 516 LYS A N 1
ATOM 3463 C CA . LYS A 1 579 ? 28.893 9.232 39.629 1.00 124.85 516 LYS A CA 1
ATOM 3464 C C . LYS A 1 579 ? 27.591 8.457 39.482 1.00 124.85 516 LYS A C 1
ATOM 3465 O O . LYS A 1 579 ? 27.591 7.337 38.960 1.00 124.85 516 LYS A O 1
ATOM 3471 N N . ILE A 1 580 ? 26.472 9.032 39.931 1.00 134.70 517 ILE A N 1
ATOM 3472 C CA . ILE A 1 580 ? 25.255 8.238 40.068 1.00 134.70 517 ILE A CA 1
ATOM 3473 C C . ILE A 1 580 ? 24.764 7.744 38.719 1.00 134.70 517 ILE A C 1
ATOM 3474 O O . ILE A 1 580 ? 24.051 6.741 38.650 1.00 134.70 517 ILE A O 1
ATOM 3479 N N . ALA A 1 581 ? 25.108 8.432 37.630 1.00 125.80 518 ALA A N 1
ATOM 3480 C CA . ALA A 1 581 ? 24.772 7.904 36.314 1.00 125.80 518 ALA A CA 1
ATOM 3481 C C . ALA A 1 581 ? 25.410 6.539 36.113 1.00 125.80 518 ALA A C 1
ATOM 3482 O O . ALA A 1 581 ? 24.734 5.561 35.769 1.00 125.80 518 ALA A O 1
ATOM 3484 N N . LEU A 1 582 ? 26.714 6.448 36.369 1.00 132.31 519 LEU A N 1
ATOM 3485 C CA . LEU A 1 582 ? 27.402 5.169 36.276 1.00 132.31 519 LEU A CA 1
ATOM 3486 C C . LEU A 1 582 ? 26.930 4.197 37.344 1.00 132.31 519 LEU A C 1
ATOM 3487 O O . LEU A 1 582 ? 26.945 2.985 37.122 1.00 132.31 519 LEU A O 1
ATOM 3492 N N . ARG A 1 583 ? 26.526 4.703 38.508 1.00 146.83 520 ARG A N 1
ATOM 3493 C CA . ARG A 1 583 ? 26.027 3.827 39.562 1.00 146.83 520 ARG A CA 1
ATOM 3494 C C . ARG A 1 583 ? 24.730 3.149 39.138 1.00 146.83 520 ARG A C 1
ATOM 3495 O O . ARG A 1 583 ? 24.573 1.932 39.287 1.00 146.83 520 ARG A O 1
ATOM 3503 N N . PHE A 1 584 ? 23.791 3.927 38.604 1.00 139.66 521 PHE A N 1
ATOM 3504 C CA . PHE A 1 584 ? 22.534 3.366 38.128 1.00 139.66 521 PHE A CA 1
ATOM 3505 C C . PHE A 1 584 ? 22.773 2.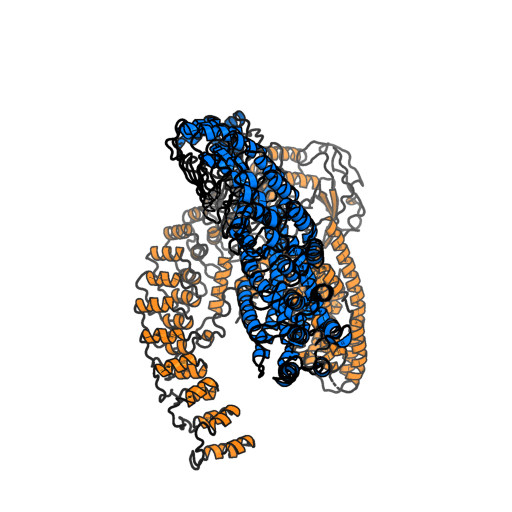440 36.947 1.00 139.66 521 PHE A C 1
ATOM 3506 O O . PHE A 1 584 ? 22.179 1.359 36.864 1.00 139.66 521 PHE A O 1
ATOM 3514 N N . LEU A 1 585 ? 23.651 2.839 36.029 1.00 173.53 522 LEU A N 1
ATOM 3515 C CA . LEU A 1 585 ? 23.985 2.004 34.885 1.00 173.53 522 LEU A CA 1
ATOM 3516 C C . LEU A 1 585 ? 24.825 0.795 35.267 1.00 173.53 522 LEU A C 1
ATOM 3517 O O . LEU A 1 585 ? 25.029 -0.092 34.432 1.00 173.53 522 LEU A O 1
ATOM 3522 N N . LEU A 1 586 ? 25.310 0.742 36.506 1.00 184.65 523 LEU A N 1
ATOM 3523 C CA . LEU A 1 586 ? 26.275 -0.278 36.892 1.00 184.65 523 LEU A CA 1
ATOM 3524 C C . LEU A 1 586 ? 25.592 -1.612 37.159 1.00 184.65 523 LEU A C 1
ATOM 3525 O O . LEU A 1 586 ? 26.249 -2.659 37.192 1.00 184.65 523 LEU A O 1
ATOM 3530 N N . LYS A 1 587 ? 24.270 -1.594 37.346 1.00 193.70 524 LYS A N 1
ATOM 3531 C CA . LYS A 1 587 ? 23.556 -2.810 37.722 1.00 193.70 524 LYS A CA 1
ATOM 3532 C C . LYS A 1 587 ? 23.688 -3.888 36.652 1.00 193.70 524 LYS A C 1
ATOM 3533 O O . LYS A 1 587 ? 23.915 -5.063 36.963 1.00 193.70 524 LYS A O 1
ATOM 3539 N N . ASN A 1 588 ? 23.557 -3.508 35.381 1.00 198.23 525 ASN A N 1
ATOM 3540 C CA . ASN A 1 588 ? 23.642 -4.500 34.316 1.00 198.23 525 ASN A CA 1
ATOM 3541 C C . ASN A 1 588 ? 25.034 -4.539 33.702 1.00 198.23 525 ASN A C 1
ATOM 3542 O O . ASN A 1 588 ? 25.552 -5.622 33.402 1.00 198.23 525 ASN A O 1
ATOM 3547 N N . GLN A 1 589 ? 25.648 -3.370 33.503 1.00 202.45 526 GLN A N 1
ATOM 3548 C CA . GLN A 1 589 ? 26.916 -3.246 32.791 1.00 202.45 526 GLN A CA 1
ATOM 3549 C C . GLN A 1 589 ? 26.787 -3.809 31.380 1.00 202.45 526 GLN A C 1
ATOM 3550 O O . GLN A 1 589 ? 27.781 -4.224 30.777 1.00 202.45 526 GLN A O 1
ATOM 3556 N N . SER A 1 590 ? 25.563 -3.827 30.849 1.00 210.47 527 SER A N 1
ATOM 3557 C CA . SER A 1 590 ? 25.301 -4.459 29.565 1.00 210.47 527 SER A CA 1
ATOM 3558 C C . SER A 1 590 ? 24.363 -3.666 28.669 1.00 210.47 527 SER A C 1
ATOM 3559 O O . SER A 1 590 ? 24.063 -4.129 27.565 1.00 210.47 527 SER A O 1
ATOM 3562 N N . ILE A 1 591 ? 23.878 -2.506 29.103 1.00 197.46 528 ILE A N 1
ATOM 3563 C CA . ILE A 1 591 ? 22.928 -1.744 28.304 1.00 197.46 528 ILE A CA 1
ATOM 3564 C C . ILE A 1 591 ? 23.670 -0.715 27.464 1.00 197.46 528 ILE A C 1
ATOM 3565 O O . ILE A 1 591 ? 23.678 -0.792 26.231 1.00 197.46 528 ILE A O 1
ATOM 3570 N N . ASP A 1 592 ? 24.319 0.240 28.131 1.00 176.73 529 ASP A N 1
ATOM 3571 C CA . ASP A 1 592 ? 24.849 1.409 27.439 1.00 176.73 529 ASP A CA 1
ATOM 3572 C C . ASP A 1 592 ? 26.125 1.109 26.665 1.00 176.73 529 ASP A C 1
ATOM 3573 O O . ASP A 1 592 ? 26.342 1.694 25.600 1.00 176.73 529 ASP A O 1
ATOM 3578 N N . ILE A 1 593 ? 26.968 0.208 27.171 1.00 173.46 530 ILE A N 1
ATOM 3579 C CA . ILE A 1 593 ? 28.283 -0.007 26.571 1.00 173.46 530 ILE A CA 1
ATOM 3580 C C . ILE A 1 593 ? 28.143 -0.455 25.122 1.00 173.46 530 ILE A C 1
ATOM 3581 O O . ILE A 1 593 ? 28.806 0.071 24.221 1.00 173.46 530 ILE A O 1
ATOM 3586 N N . GLU A 1 594 ? 27.264 -1.420 24.876 1.00 189.67 531 GLU A N 1
ATOM 3587 C CA . GLU A 1 594 ? 27.032 -1.962 23.547 1.00 189.67 531 GLU A CA 1
ATOM 3588 C C . GLU A 1 594 ? 25.867 -1.280 22.849 1.00 189.67 531 GLU A C 1
ATOM 3589 O O . GLU A 1 594 ? 25.456 -1.718 21.771 1.00 189.67 531 GLU A O 1
ATOM 3595 N N . LEU A 1 595 ? 25.330 -0.222 23.445 1.00 177.39 532 LEU A N 1
ATOM 3596 C CA . LEU A 1 595 ? 24.108 0.407 22.962 1.00 177.39 532 LEU A CA 1
ATOM 3597 C C . LEU A 1 595 ? 24.376 1.110 21.640 1.00 177.39 532 LEU A C 1
ATOM 3598 O O . LEU A 1 595 ? 24.950 2.202 21.614 1.00 177.39 532 LEU A O 1
ATOM 3603 N N . LYS A 1 596 ? 23.958 0.490 20.544 1.00 172.54 533 LYS A N 1
ATOM 3604 C CA . LYS A 1 596 ? 24.063 1.108 19.233 1.00 172.54 533 LYS A CA 1
ATOM 3605 C C . LYS A 1 596 ? 22.944 2.122 19.049 1.00 172.54 533 LYS A C 1
ATOM 3606 O O . LYS A 1 596 ? 21.794 1.872 19.418 1.00 172.54 533 LYS A O 1
ATOM 3612 N N . ASP A 1 597 ? 23.292 3.271 18.483 1.00 191.26 534 ASP A N 1
ATOM 3613 C CA . ASP A 1 597 ? 22.318 4.318 18.212 1.00 191.26 534 ASP A CA 1
ATOM 3614 C C . ASP A 1 597 ? 21.691 4.074 16.841 1.00 191.26 534 ASP A C 1
ATOM 3615 O O . ASP A 1 597 ? 21.836 3.002 16.247 1.00 191.26 534 ASP A O 1
ATOM 3620 N N . LYS A 1 598 ? 20.966 5.073 16.330 1.00 182.78 535 LYS A N 1
ATOM 3621 C CA . LYS A 1 598 ? 20.485 5.007 14.953 1.00 182.78 535 LYS A CA 1
ATOM 3622 C C . LYS A 1 598 ? 21.642 4.794 13.989 1.00 182.78 535 LYS A C 1
ATOM 3623 O O . LYS A 1 598 ? 21.549 3.983 13.060 1.00 182.78 535 LYS A O 1
ATOM 3629 N N . ASN A 1 599 ? 22.742 5.509 14.200 1.00 204.89 536 ASN A N 1
ATOM 3630 C CA . ASN A 1 599 ? 23.956 5.321 13.422 1.00 204.89 536 ASN A CA 1
ATOM 3631 C C . ASN A 1 599 ? 24.856 4.236 13.998 1.00 204.89 536 ASN A C 1
ATOM 3632 O O . ASN A 1 599 ? 25.939 3.997 13.454 1.00 204.89 536 ASN A O 1
ATOM 3637 N N . GLY A 1 600 ? 24.442 3.584 15.080 1.00 202.44 537 GLY A N 1
ATOM 3638 C CA . GLY A 1 600 ? 25.202 2.496 15.654 1.00 202.44 537 GLY A CA 1
ATOM 3639 C C . GLY A 1 600 ? 26.359 2.900 16.536 1.00 202.44 537 GLY A C 1
ATOM 3640 O O . GLY A 1 600 ? 27.188 2.045 16.868 1.00 202.44 537 GLY A O 1
ATOM 3641 N N . PHE A 1 601 ? 26.448 4.169 16.924 1.00 192.52 538 PHE A N 1
ATOM 3642 C CA . PHE A 1 601 ? 27.528 4.607 17.794 1.00 192.52 538 PHE A CA 1
ATOM 3643 C C . PHE A 1 601 ? 27.409 3.970 19.174 1.00 192.52 538 PHE A C 1
ATOM 3644 O O . PHE A 1 601 ? 26.312 3.712 19.675 1.00 192.52 538 PHE A O 1
ATOM 3652 N N . THR A 1 602 ? 28.553 3.712 19.778 1.00 153.42 539 THR A N 1
ATOM 3653 C CA . THR A 1 602 ? 28.671 3.384 21.187 1.00 153.42 539 THR A CA 1
ATOM 3654 C C . THR A 1 602 ? 29.088 4.625 21.958 1.00 153.42 539 THR A C 1
ATOM 3655 O O . THR A 1 602 ? 29.560 5.605 21.373 1.00 153.42 539 THR A O 1
ATOM 3659 N N . PRO A 1 603 ? 28.922 4.631 23.284 1.00 148.37 540 PRO A N 1
ATOM 3660 C CA . PRO A 1 603 ? 29.327 5.815 24.058 1.00 148.37 540 PRO A CA 1
ATOM 3661 C C . PRO A 1 603 ? 30.784 6.178 23.875 1.00 148.37 540 PRO A C 1
ATOM 3662 O O . PRO A 1 603 ? 31.159 7.326 24.142 1.00 148.37 540 PRO A O 1
ATOM 3666 N N . LEU A 1 604 ? 31.615 5.233 23.430 1.00 156.83 541 LEU A N 1
ATOM 3667 C CA . LEU A 1 604 ? 32.987 5.557 23.062 1.00 156.83 541 LEU A CA 1
ATOM 3668 C C . LEU A 1 604 ? 33.023 6.703 22.061 1.00 156.83 541 LEU A C 1
ATOM 3669 O O . LEU A 1 604 ? 33.761 7.675 22.241 1.00 156.83 541 LEU A O 1
ATOM 3674 N N . HIS A 1 605 ? 32.214 6.611 21.005 1.00 158.87 542 HIS A N 1
ATOM 3675 C CA . HIS A 1 605 ? 32.250 7.616 19.948 1.00 158.87 542 HIS A CA 1
ATOM 3676 C C . HIS A 1 605 ? 31.764 8.969 20.451 1.00 158.87 542 HIS A C 1
ATOM 3677 O O . HIS A 1 605 ? 32.386 10.004 20.181 1.00 158.87 542 HIS A O 1
ATOM 3684 N N . ILE A 1 606 ? 30.642 8.980 21.170 1.00 136.46 543 ILE A N 1
ATOM 3685 C CA . ILE A 1 606 ? 30.092 10.240 21.658 1.00 136.46 543 ILE A CA 1
ATOM 3686 C C . ILE A 1 606 ? 31.057 10.903 22.626 1.00 136.46 543 ILE A C 1
ATOM 3687 O O . ILE A 1 606 ? 31.301 12.113 22.552 1.00 136.46 543 ILE A O 1
ATOM 3692 N N . ALA A 1 607 ? 31.625 10.123 23.546 1.00 151.85 544 ALA A N 1
ATOM 3693 C CA . ALA A 1 607 ? 32.597 10.677 24.479 1.00 151.85 544 ALA A CA 1
ATOM 3694 C C . ALA A 1 607 ? 33.832 11.192 23.749 1.00 151.85 544 ALA A C 1
ATOM 3695 O O . ALA A 1 607 ? 34.341 12.274 24.065 1.00 151.85 544 ALA A O 1
ATOM 3697 N N . ALA A 1 608 ? 34.324 10.434 22.764 1.00 149.13 545 ALA A N 1
ATOM 3698 C CA . ALA A 1 608 ? 35.531 10.833 22.051 1.00 149.13 545 ALA A CA 1
ATOM 3699 C C . ALA A 1 608 ? 35.324 12.141 21.306 1.00 149.13 545 ALA A C 1
ATOM 3700 O O . ALA A 1 608 ? 36.172 13.039 21.367 1.00 149.13 545 ALA A O 1
ATOM 3702 N N . GLU A 1 609 ? 34.205 12.272 20.595 1.00 148.43 546 GLU A N 1
ATOM 3703 C CA . GLU A 1 609 ? 33.939 13.532 19.914 1.00 148.43 546 GLU A CA 1
ATOM 3704 C C . GLU A 1 609 ? 33.728 14.660 20.914 1.00 148.43 546 GLU A C 1
ATOM 3705 O O . GLU A 1 609 ? 34.216 15.777 20.711 1.00 148.43 546 GLU A O 1
ATOM 3711 N N . ALA A 1 610 ? 33.010 14.385 22.004 1.00 151.15 547 ALA A N 1
ATOM 3712 C CA . ALA A 1 610 ? 32.814 15.394 23.034 1.00 151.15 547 ALA A CA 1
ATOM 3713 C C . ALA A 1 610 ? 34.100 15.712 23.780 1.00 151.15 547 ALA A C 1
ATOM 3714 O O . ALA A 1 610 ? 34.185 16.766 24.419 1.00 151.15 547 ALA A O 1
ATOM 3716 N N . GLY A 1 611 ? 35.095 14.832 23.715 1.00 151.32 548 GLY A N 1
ATOM 3717 C CA . GLY A 1 611 ? 36.357 15.080 24.392 1.00 151.32 548 GLY A CA 1
ATOM 3718 C C . GLY A 1 611 ? 36.235 15.198 25.892 1.00 151.32 548 GLY A C 1
ATOM 3719 O O . GLY A 1 611 ? 37.028 15.906 26.522 1.00 151.32 548 GLY A O 1
ATOM 3720 N N . GLN A 1 612 ? 35.258 14.515 26.487 1.00 152.27 549 GLN A N 1
ATOM 3721 C CA . GLN A 1 612 ? 35.019 14.589 27.926 1.00 152.27 549 GLN A CA 1
ATOM 3722 C C . GLN A 1 612 ? 35.950 13.600 28.618 1.00 152.27 549 GLN A C 1
ATOM 3723 O O . GLN A 1 612 ? 35.549 12.536 29.093 1.00 152.27 549 GLN A O 1
ATOM 3729 N N . ALA A 1 613 ? 37.223 13.997 28.695 1.00 137.01 550 ALA A N 1
ATOM 3730 C CA . ALA A 1 613 ? 38.285 13.087 29.113 1.00 137.01 550 ALA A CA 1
ATOM 3731 C C . ALA A 1 613 ? 37.995 12.470 30.475 1.00 137.01 550 ALA A C 1
ATOM 3732 O O . ALA A 1 613 ? 38.175 11.262 30.672 1.00 137.01 550 ALA A O 1
ATOM 3734 N N . GLY A 1 614 ? 37.552 13.286 31.432 1.00 134.69 551 GLY A N 1
ATOM 3735 C CA . GLY A 1 614 ? 37.234 12.749 32.744 1.00 134.69 551 GLY A CA 1
ATOM 3736 C C . GLY A 1 614 ? 36.186 11.658 32.672 1.00 134.69 551 GLY A C 1
ATOM 3737 O O . GLY A 1 614 ? 36.395 10.543 33.152 1.00 134.69 551 GLY A O 1
ATOM 3738 N N . PHE A 1 615 ? 35.060 11.951 32.023 1.00 122.96 552 PHE A N 1
ATOM 3739 C CA . PHE A 1 615 ? 34.027 10.937 31.864 1.00 122.96 552 PHE A CA 1
ATOM 3740 C C . PHE A 1 615 ? 34.496 9.810 30.955 1.00 122.96 552 PHE A C 1
ATOM 3741 O O . PHE A 1 615 ? 33.996 8.685 31.056 1.00 122.96 552 PHE A O 1
ATOM 3749 N N . VAL A 1 616 ? 35.474 10.082 30.087 1.00 128.50 553 VAL A N 1
ATOM 3750 C CA . VAL A 1 616 ? 36.084 9.007 29.311 1.00 128.50 553 VAL A CA 1
ATOM 3751 C C . VAL A 1 616 ? 36.743 7.995 30.235 1.00 128.50 553 VAL A C 1
ATOM 3752 O O . VAL A 1 616 ? 36.582 6.785 30.059 1.00 128.50 553 VAL A O 1
ATOM 3756 N N . LYS A 1 617 ? 37.498 8.466 31.230 1.00 148.44 554 LYS A N 1
ATOM 3757 C CA . LYS A 1 617 ? 38.052 7.540 32.216 1.00 148.44 554 LYS A CA 1
ATOM 3758 C C . LYS A 1 617 ? 36.942 6.886 33.028 1.00 148.44 554 LYS A C 1
ATOM 3759 O O . LYS A 1 617 ? 36.970 5.674 33.284 1.00 148.44 554 LYS A O 1
ATOM 3765 N N . LEU A 1 618 ? 35.954 7.686 33.439 1.00 141.86 555 LEU A N 1
ATOM 3766 C CA . LEU A 1 618 ? 34.833 7.165 34.216 1.00 141.86 555 LEU A CA 1
ATOM 3767 C C . LEU A 1 618 ? 34.177 5.981 33.522 1.00 141.86 555 LEU A C 1
ATOM 3768 O O . LEU A 1 618 ? 33.771 5.014 34.177 1.00 141.86 555 LEU A O 1
ATOM 3773 N N . LEU A 1 619 ? 34.071 6.033 32.197 1.00 142.74 556 LEU A N 1
ATOM 3774 C CA . LEU A 1 619 ? 33.476 4.912 31.482 1.00 142.74 556 LEU A CA 1
ATOM 3775 C C . LEU A 1 619 ? 34.505 3.817 31.222 1.00 142.74 556 LEU A C 1
ATOM 3776 O O . LEU A 1 619 ? 34.273 2.653 31.561 1.00 142.74 556 LEU A O 1
ATOM 3781 N N . ILE A 1 620 ? 35.674 4.175 30.684 1.00 137.75 557 ILE A N 1
ATOM 3782 C CA . ILE A 1 620 ? 36.687 3.190 30.330 1.00 137.75 557 ILE A CA 1
ATOM 3783 C C . ILE A 1 620 ? 37.166 2.398 31.531 1.00 137.75 557 ILE A C 1
ATOM 3784 O O . ILE A 1 620 ? 37.932 1.442 31.368 1.00 137.75 557 ILE A O 1
ATOM 3789 N N . ASN A 1 621 ? 36.736 2.778 32.736 1.00 160.26 558 ASN A N 1
ATOM 3790 C CA . ASN A 1 621 ? 36.860 1.870 33.868 1.00 160.26 558 ASN A CA 1
ATOM 3791 C C . ASN A 1 621 ? 36.281 0.503 33.524 1.00 160.26 558 ASN A C 1
ATOM 3792 O O . ASN A 1 621 ? 36.834 -0.531 33.915 1.00 160.26 558 ASN A O 1
ATOM 3797 N N . HIS A 1 622 ? 35.167 0.477 32.788 1.00 165.05 559 HIS A N 1
ATOM 3798 C CA . HIS A 1 622 ? 34.672 -0.793 32.269 1.00 165.05 559 HIS A CA 1
ATOM 3799 C C . HIS A 1 622 ? 35.597 -1.341 31.186 1.00 165.05 559 HIS A C 1
ATOM 3800 O O . HIS A 1 622 ? 35.802 -2.556 31.095 1.00 165.05 559 HIS A O 1
ATOM 3807 N N . GLY A 1 623 ? 36.170 -0.463 30.363 1.00 162.46 560 GLY A N 1
ATOM 3808 C CA . GLY A 1 623 ? 37.107 -0.884 29.337 1.00 162.46 560 GLY A CA 1
ATOM 3809 C C . GLY A 1 623 ? 36.488 -1.669 28.198 1.00 162.46 560 GLY A C 1
ATOM 3810 O O . GLY A 1 623 ? 36.763 -2.862 28.042 1.00 162.46 560 GLY A O 1
ATOM 3811 N N . ALA A 1 624 ? 35.654 -1.014 27.394 1.00 191.22 561 ALA A N 1
ATOM 3812 C CA . ALA A 1 624 ? 34.965 -1.672 26.290 1.00 191.22 561 ALA A CA 1
ATOM 3813 C C . ALA A 1 624 ? 35.840 -1.657 25.039 1.00 191.22 561 ALA A C 1
ATOM 3814 O O . ALA A 1 624 ? 37.046 -1.403 25.091 1.00 191.22 561 ALA A O 1
ATOM 3816 N N . ASP A 1 625 ? 35.227 -1.936 23.891 1.00 194.35 562 ASP A N 1
ATOM 3817 C CA . ASP A 1 625 ? 35.937 -1.967 22.615 1.00 194.35 562 ASP A CA 1
ATOM 3818 C C . ASP A 1 625 ? 36.326 -0.551 22.219 1.00 194.35 562 ASP A C 1
ATOM 3819 O O . ASP A 1 625 ? 35.493 0.239 21.771 1.00 194.35 562 ASP A O 1
ATOM 3824 N N . VAL A 1 626 ? 37.610 -0.231 22.378 1.00 191.42 563 VAL A N 1
ATOM 3825 C CA . VAL A 1 626 ? 38.147 1.013 21.850 1.00 191.42 563 VAL A CA 1
ATOM 3826 C C . VAL A 1 626 ? 38.200 1.017 20.333 1.00 191.42 563 VAL A C 1
ATOM 3827 O O . VAL A 1 626 ? 38.438 2.068 19.731 1.00 191.42 563 VAL A O 1
ATOM 3831 N N . ASN A 1 627 ? 37.991 -0.137 19.702 1.00 187.07 564 ASN A N 1
ATOM 3832 C CA . ASN A 1 627 ? 37.923 -0.246 18.253 1.00 187.07 564 ASN A CA 1
ATOM 3833 C C . ASN A 1 627 ? 36.490 -0.337 17.751 1.00 187.07 564 ASN A C 1
ATOM 3834 O O . ASN A 1 627 ? 36.244 -0.938 16.699 1.00 187.07 564 ASN A O 1
ATOM 3839 N N . ALA A 1 628 ? 35.543 0.245 18.478 1.00 169.84 565 ALA A N 1
ATOM 3840 C CA . ALA A 1 628 ? 34.136 0.183 18.098 1.00 169.84 565 ALA A CA 1
ATOM 3841 C C . ALA A 1 628 ? 33.931 1.026 16.849 1.00 169.84 565 ALA A C 1
ATOM 3842 O O . ALA A 1 628 ? 33.818 2.251 16.919 1.00 169.84 565 ALA A O 1
ATOM 3844 N N . LYS A 1 629 ? 33.897 0.369 15.695 1.00 200.53 566 LYS A N 1
ATOM 3845 C CA . LYS A 1 629 ? 33.649 1.054 14.436 1.00 200.53 566 LYS A CA 1
ATOM 3846 C C . LYS A 1 629 ? 32.151 1.232 14.234 1.00 200.53 566 LYS A C 1
ATOM 3847 O O . LYS A 1 629 ? 31.382 0.274 14.358 1.00 200.53 566 LYS A O 1
ATOM 3853 N N . THR A 1 630 ? 31.740 2.457 13.921 1.00 224.39 567 THR A N 1
ATOM 3854 C CA . THR A 1 630 ? 30.326 2.756 13.768 1.00 224.39 567 THR A CA 1
ATOM 3855 C C . THR A 1 630 ? 29.770 2.100 12.505 1.00 224.39 567 THR A C 1
ATOM 3856 O O . THR A 1 630 ? 30.507 1.620 11.640 1.00 224.39 567 THR A O 1
ATOM 3860 N N . SER A 1 631 ? 28.438 2.084 12.413 1.00 231.96 568 SER A N 1
ATOM 3861 C CA . SER A 1 631 ? 27.771 1.345 11.345 1.00 231.96 568 SER A CA 1
ATOM 3862 C C . SER A 1 631 ? 28.127 1.901 9.971 1.00 231.96 568 SER A C 1
ATOM 3863 O O . SER A 1 631 ? 28.554 1.159 9.080 1.00 231.96 568 SER A O 1
ATOM 3866 N N . LYS A 1 632 ? 27.962 3.205 9.782 1.00 212.78 569 LYS A N 1
ATOM 3867 C CA . LYS A 1 632 ? 28.282 3.865 8.525 1.00 212.78 569 LYS A CA 1
ATOM 3868 C C . LYS A 1 632 ? 29.576 4.645 8.696 1.00 212.78 569 LYS A C 1
ATOM 3869 O O . LYS A 1 632 ? 29.741 5.363 9.687 1.00 212.78 569 LYS A O 1
ATOM 3875 N N . THR A 1 633 ? 30.485 4.502 7.730 1.00 201.36 570 THR A N 1
ATOM 3876 C CA . THR A 1 633 ? 31.815 5.108 7.785 1.00 201.36 570 THR A CA 1
ATOM 3877 C C . THR A 1 633 ? 32.570 4.614 9.025 1.00 201.36 570 THR A C 1
ATOM 3878 O O . THR A 1 633 ? 32.854 5.353 9.971 1.00 201.36 570 THR A O 1
ATOM 3882 N N . ASN A 1 634 ? 32.851 3.312 9.000 1.00 208.13 571 ASN A N 1
ATOM 3883 C CA . ASN A 1 634 ? 33.537 2.637 10.094 1.00 208.13 571 ASN A CA 1
ATOM 3884 C C . ASN A 1 634 ? 34.892 3.270 10.379 1.00 208.13 571 ASN A C 1
ATOM 3885 O O . ASN A 1 634 ? 35.801 3.206 9.545 1.00 208.13 571 ASN A O 1
ATOM 3890 N N . LEU A 1 635 ? 35.036 3.881 11.553 1.00 192.34 572 LEU A N 1
ATOM 3891 C CA . LEU A 1 635 ? 36.274 4.533 11.952 1.00 192.34 572 LEU A CA 1
ATOM 3892 C C . LEU A 1 635 ? 36.503 4.298 13.439 1.00 192.34 572 LEU A C 1
ATOM 3893 O O . LEU A 1 635 ? 35.672 3.709 14.135 1.00 192.34 572 LEU A O 1
ATOM 3898 N N . THR A 1 636 ? 37.659 4.773 13.929 1.00 169.69 573 THR A N 1
ATOM 3899 C CA . THR A 1 636 ? 38.001 4.624 15.333 1.00 169.69 573 THR A CA 1
ATOM 3900 C C . THR A 1 636 ? 37.692 5.902 16.102 1.00 169.69 573 THR A C 1
ATOM 3901 O O . THR A 1 636 ? 37.730 6.998 15.536 1.00 169.69 573 THR A O 1
ATOM 3905 N N . PRO A 1 637 ? 37.382 5.794 17.396 1.00 159.06 574 PRO A N 1
ATOM 3906 C CA . PRO A 1 637 ? 37.196 7.010 18.204 1.00 159.06 574 PRO A CA 1
ATOM 3907 C C . PRO A 1 637 ? 38.442 7.865 18.274 1.00 159.06 574 PRO A C 1
ATOM 3908 O O . PRO A 1 637 ? 38.341 9.066 18.555 1.00 159.06 574 PRO A O 1
ATOM 3912 N N . LEU A 1 638 ? 39.617 7.279 18.033 1.00 162.79 575 LEU A N 1
ATOM 3913 C CA . LEU A 1 638 ? 40.828 8.076 17.888 1.00 162.79 575 LEU A CA 1
ATOM 3914 C C . LEU A 1 638 ? 40.683 9.075 16.750 1.00 162.79 575 LEU A C 1
ATOM 3915 O O . LEU A 1 638 ? 41.110 10.231 16.866 1.00 162.79 575 LEU A O 1
ATOM 3920 N N . HIS A 1 639 ? 40.076 8.646 15.643 1.00 165.74 576 HIS A N 1
ATOM 3921 C CA . HIS A 1 639 ? 39.817 9.559 14.539 1.00 165.74 576 HIS A CA 1
ATOM 3922 C C . HIS A 1 639 ? 38.913 10.698 14.982 1.00 165.74 576 HIS A C 1
ATOM 3923 O O . HIS A 1 639 ? 39.142 11.859 14.625 1.00 165.74 576 HIS A O 1
ATOM 3930 N N . LEU A 1 640 ? 37.880 10.382 15.764 1.00 153.21 577 LEU A N 1
ATOM 3931 C CA . LEU A 1 640 ? 36.970 11.413 16.250 1.00 153.21 577 LEU A CA 1
ATOM 3932 C C . LEU A 1 640 ? 37.698 12.411 17.138 1.00 153.21 577 LEU A C 1
ATOM 3933 O O . LEU A 1 640 ? 37.496 13.626 17.021 1.00 153.21 577 LEU A O 1
ATOM 3938 N N . ALA A 1 641 ? 38.551 11.914 18.036 1.00 152.26 578 ALA A N 1
ATOM 3939 C CA . ALA A 1 641 ? 39.306 12.804 18.909 1.00 152.26 578 ALA A CA 1
ATOM 3940 C C . ALA A 1 641 ? 40.234 13.701 18.105 1.00 152.26 578 ALA A C 1
ATOM 3941 O O . ALA A 1 641 ? 40.348 14.900 18.384 1.00 152.26 578 ALA A O 1
ATOM 3943 N N . THR A 1 642 ? 40.905 13.137 17.099 1.00 140.61 579 THR A N 1
ATOM 3944 C CA . THR A 1 642 ? 41.759 13.948 16.240 1.00 140.61 579 THR A CA 1
ATOM 3945 C C . THR A 1 642 ? 40.951 15.017 15.519 1.00 140.61 579 THR A C 1
ATOM 3946 O O . THR A 1 642 ? 41.375 16.174 15.428 1.00 140.61 579 THR A O 1
ATOM 3950 N N . ARG A 1 643 ? 39.780 14.646 15.006 1.00 149.63 580 ARG A N 1
ATOM 3951 C CA . ARG A 1 643 ? 38.944 15.606 14.298 1.00 149.63 580 ARG A CA 1
ATOM 3952 C C . ARG A 1 643 ? 38.511 16.741 15.214 1.00 149.63 580 ARG A C 1
ATOM 3953 O O . ARG A 1 643 ? 38.551 17.915 14.826 1.00 149.63 580 ARG A O 1
ATOM 3961 N N . SER A 1 644 ? 38.101 16.413 16.439 1.00 138.93 581 SER A N 1
ATOM 3962 C CA . SER A 1 644 ? 37.632 17.440 17.362 1.00 138.93 581 SER A CA 1
ATOM 3963 C C . SER A 1 644 ? 38.786 18.305 17.849 1.00 138.93 581 SER A C 1
ATOM 3964 O O . SER A 1 644 ? 38.823 19.514 17.597 1.00 138.93 581 SER A O 1
ATOM 3967 N N . GLY A 1 645 ? 39.744 17.700 18.545 1.00 152.48 582 GLY A N 1
ATOM 3968 C CA . GLY A 1 645 ? 40.895 18.435 19.028 1.00 152.48 582 GLY A CA 1
ATOM 3969 C C . GLY A 1 645 ? 40.996 18.513 20.537 1.00 152.48 582 GLY A C 1
ATOM 3970 O O . GLY A 1 645 ? 41.579 19.460 21.075 1.00 152.48 582 GLY A O 1
ATOM 3971 N N . PHE A 1 646 ? 40.437 17.527 21.235 1.00 163.02 583 PHE A N 1
ATOM 3972 C CA . PHE A 1 646 ? 40.498 17.474 22.695 1.00 163.02 583 PHE A CA 1
ATOM 3973 C C . PHE A 1 646 ? 41.715 16.646 23.088 1.00 163.02 583 PHE A C 1
ATOM 3974 O O . PHE A 1 646 ? 41.668 15.414 23.116 1.00 163.02 583 PHE A O 1
ATOM 3982 N N . SER A 1 647 ? 42.809 17.339 23.404 1.00 143.11 584 SER A N 1
ATOM 3983 C CA . SER A 1 647 ? 44.099 16.680 23.565 1.00 143.11 584 SER A CA 1
ATOM 3984 C C . SER A 1 647 ? 44.148 15.832 24.832 1.00 143.11 584 SER A C 1
ATOM 3985 O O . SER A 1 647 ? 44.819 14.793 24.868 1.00 143.11 584 SER A O 1
ATOM 3988 N N . LYS A 1 648 ? 43.460 16.266 25.888 1.00 127.80 585 LYS A N 1
ATOM 3989 C CA . LYS A 1 648 ? 43.492 15.521 27.141 1.00 127.80 585 LYS A CA 1
ATOM 3990 C C . LYS A 1 648 ? 42.920 14.121 26.965 1.00 127.80 585 LYS A C 1
ATOM 3991 O O . LYS A 1 648 ? 43.478 13.142 27.476 1.00 127.80 585 LYS A O 1
ATOM 3997 N N . THR A 1 649 ? 41.811 14.007 26.233 1.00 134.15 586 THR A N 1
ATOM 3998 C CA . THR A 1 649 ? 41.177 12.708 26.042 1.00 134.15 586 THR A CA 1
ATOM 3999 C C . THR A 1 649 ? 42.093 11.755 25.287 1.00 134.15 586 THR A C 1
ATOM 4000 O O . THR A 1 649 ? 42.226 10.581 25.652 1.00 134.15 586 THR A O 1
ATOM 4004 N N . VAL A 1 650 ? 42.734 12.240 24.223 1.00 138.88 587 VAL A N 1
ATOM 4005 C CA . VAL A 1 650 ? 43.598 11.354 23.456 1.00 138.88 587 VAL A CA 1
ATOM 4006 C C . VAL A 1 650 ? 44.844 11.004 24.252 1.00 138.88 587 VAL A C 1
ATOM 4007 O O . VAL A 1 650 ? 45.376 9.897 24.120 1.00 138.88 587 VAL A O 1
ATOM 4011 N N . ARG A 1 651 ? 45.332 11.916 25.098 1.00 153.90 588 ARG A N 1
ATOM 4012 C CA . ARG A 1 651 ? 46.421 11.532 25.988 1.00 153.90 588 ARG A CA 1
ATOM 4013 C C . ARG A 1 651 ? 45.981 10.420 26.925 1.00 153.90 588 ARG A C 1
ATOM 4014 O O . ARG A 1 651 ? 46.732 9.471 27.172 1.00 153.90 588 ARG A O 1
ATOM 4022 N N . ASN A 1 652 ? 44.761 10.516 27.451 1.00 149.02 589 ASN A N 1
ATOM 4023 C CA . ASN A 1 652 ? 44.252 9.457 28.314 1.00 149.02 589 ASN A CA 1
ATOM 4024 C C . ASN A 1 652 ? 44.163 8.139 27.561 1.00 149.02 589 ASN A C 1
ATOM 4025 O O . ASN A 1 652 ? 44.477 7.076 28.109 1.00 149.02 589 ASN A O 1
ATOM 4030 N N . LEU A 1 653 ? 43.728 8.191 26.304 1.00 160.67 590 LEU A N 1
ATOM 4031 C CA . LEU A 1 653 ? 43.680 6.984 25.486 1.00 160.67 590 LEU A CA 1
ATOM 4032 C C . LEU A 1 653 ? 45.071 6.395 25.298 1.00 160.67 590 LEU A C 1
ATOM 4033 O O . LEU A 1 653 ? 45.272 5.185 25.443 1.00 160.67 590 LEU A O 1
ATOM 4038 N N . LEU A 1 654 ? 46.050 7.243 24.984 1.00 175.33 591 LEU A N 1
ATOM 4039 C CA . LEU A 1 654 ? 47.415 6.772 24.796 1.00 175.33 591 LEU A CA 1
ATOM 4040 C C . LEU A 1 654 ? 48.045 6.287 26.091 1.00 175.33 591 LEU A C 1
ATOM 4041 O O . LEU A 1 654 ? 49.055 5.578 26.045 1.00 175.33 591 LEU A O 1
ATOM 4046 N N . GLU A 1 655 ? 47.498 6.682 27.241 1.00 199.80 592 GLU A N 1
ATOM 4047 C CA . GLU A 1 655 ? 48.028 6.191 28.510 1.00 199.80 592 GLU A CA 1
ATOM 4048 C C . GLU A 1 655 ? 47.865 4.680 28.625 1.00 199.80 592 GLU A C 1
ATOM 4049 O O . GLU A 1 655 ? 48.803 3.970 29.004 1.00 199.80 592 GLU A O 1
ATOM 4055 N N . SER A 1 656 ? 46.684 4.168 28.297 1.00 209.42 593 SER A N 1
ATOM 4056 C CA . SER A 1 656 ? 46.469 2.727 28.328 1.00 209.42 593 SER A CA 1
ATOM 4057 C C . SER A 1 656 ? 45.739 2.274 27.072 1.00 209.42 593 SER A C 1
ATOM 4058 O O . SER A 1 656 ? 44.618 1.757 27.163 1.00 209.42 593 SER A O 1
ATOM 4061 N N . PRO A 1 657 ? 46.329 2.445 25.887 1.00 198.89 594 PRO A N 1
ATOM 4062 C CA . PRO A 1 657 ? 45.580 2.118 24.665 1.00 198.89 594 PRO A CA 1
ATOM 4063 C C . PRO A 1 657 ? 45.331 0.632 24.484 1.00 198.89 594 PRO A C 1
ATOM 4064 O O . PRO A 1 657 ? 44.172 0.223 24.338 1.00 198.89 594 PRO A O 1
ATOM 4068 N N . ASN A 1 658 ? 46.381 -0.191 24.526 1.00 208.71 595 ASN A N 1
ATOM 4069 C CA . ASN A 1 658 ? 46.292 -1.612 24.192 1.00 208.71 595 ASN A CA 1
ATOM 4070 C C . ASN A 1 658 ? 45.497 -1.805 22.902 1.00 208.71 595 ASN A C 1
ATOM 4071 O O . ASN A 1 658 ? 44.686 -2.723 22.763 1.00 208.71 595 ASN A O 1
ATOM 4076 N N . ILE A 1 659 ? 45.745 -0.913 21.945 1.00 203.93 596 ILE A N 1
ATOM 4077 C CA . ILE A 1 659 ? 44.914 -0.755 20.763 1.00 203.93 596 ILE A CA 1
ATOM 4078 C C . ILE A 1 659 ? 45.791 -0.920 19.528 1.00 203.93 596 ILE A C 1
ATOM 4079 O O . ILE A 1 659 ? 47.019 -0.873 19.598 1.00 203.93 596 ILE A O 1
ATOM 4084 N N . LYS A 1 660 ? 45.138 -1.124 18.385 1.00 185.72 597 LYS A N 1
ATOM 4085 C CA . LYS A 1 660 ? 45.815 -1.054 17.094 1.00 185.72 597 LYS A CA 1
ATOM 4086 C C . LYS A 1 660 ? 45.701 0.391 16.615 1.00 185.72 597 LYS A C 1
ATOM 4087 O O . LYS A 1 660 ? 44.780 0.782 15.897 1.00 185.72 597 LYS A O 1
ATOM 4093 N N . VAL A 1 661 ? 46.651 1.208 17.073 1.00 183.41 598 VAL A N 1
ATOM 4094 C CA . VAL A 1 661 ? 46.674 2.618 16.702 1.00 183.41 598 VAL A CA 1
ATOM 4095 C C . VAL A 1 661 ? 46.961 2.773 15.216 1.00 183.41 598 VAL A C 1
ATOM 4096 O O . VAL A 1 661 ? 46.665 3.816 14.619 1.00 183.41 598 VAL A O 1
ATOM 4100 N N . ASN A 1 662 ? 47.497 1.734 14.589 1.00 201.89 599 ASN A N 1
ATOM 4101 C CA . ASN A 1 662 ? 47.956 1.779 13.211 1.00 201.89 599 ASN A CA 1
ATOM 4102 C C . ASN A 1 662 ? 46.828 1.629 12.207 1.00 201.89 599 ASN A C 1
ATOM 4103 O O . ASN A 1 662 ? 47.086 1.228 11.066 1.00 201.89 599 ASN A O 1
ATOM 4108 N N . GLU A 1 663 ? 45.593 1.918 12.610 1.00 177.16 600 GLU A N 1
ATOM 4109 C CA . GLU A 1 663 ? 44.454 1.774 11.717 1.00 177.16 600 GLU A CA 1
ATOM 4110 C C . GLU A 1 663 ? 44.664 2.587 10.449 1.00 177.16 600 GLU A C 1
ATOM 4111 O O . GLU A 1 663 ? 45.037 3.761 10.503 1.00 177.16 600 GLU A O 1
ATOM 4117 N N . LYS A 1 664 ? 44.422 1.953 9.308 1.00 182.98 601 LYS A N 1
ATOM 4118 C CA . LYS A 1 664 ? 44.436 2.631 8.021 1.00 182.98 601 LYS A CA 1
ATOM 4119 C C . LYS A 1 664 ? 42.997 2.792 7.549 1.00 182.98 601 LYS A C 1
ATOM 4120 O O . LYS A 1 664 ? 42.298 1.799 7.323 1.00 182.98 601 LYS A O 1
ATOM 4126 N N . GLU A 1 665 ? 42.563 4.038 7.401 1.00 203.40 602 GLU A N 1
ATOM 4127 C CA . GLU A 1 665 ? 41.167 4.342 7.134 1.00 203.40 602 GLU A CA 1
ATOM 4128 C C . GLU A 1 665 ? 40.899 4.404 5.630 1.00 203.40 602 GLU A C 1
ATOM 4129 O O . GLU A 1 665 ? 41.693 3.935 4.810 1.00 203.40 602 GLU A O 1
ATOM 4135 N N . ASP A 1 666 ? 39.752 4.996 5.275 1.00 205.88 603 ASP A N 1
ATOM 4136 C CA . ASP A 1 666 ? 39.115 4.878 3.966 1.00 205.88 603 ASP A CA 1
ATOM 4137 C C . ASP A 1 666 ? 40.078 4.896 2.783 1.00 205.88 603 ASP A C 1
ATOM 4138 O O . ASP A 1 666 ? 40.138 3.941 2.001 1.00 205.88 603 ASP A O 1
ATOM 4143 N N . ASP A 1 667 ? 40.837 5.974 2.633 1.00 198.89 604 ASP A N 1
ATOM 4144 C CA . ASP A 1 667 ? 41.653 6.190 1.445 1.00 198.89 604 ASP A CA 1
ATOM 4145 C C . ASP A 1 667 ? 43.131 5.939 1.725 1.00 198.89 604 ASP A C 1
ATOM 4146 O O . ASP A 1 667 ? 44.005 6.636 1.208 1.00 198.89 604 ASP A O 1
ATOM 4151 N N . GLY A 1 668 ? 43.426 4.933 2.544 1.00 197.83 605 GLY A N 1
ATOM 4152 C CA . GLY A 1 668 ? 44.805 4.632 2.858 1.00 197.83 605 GLY A CA 1
ATOM 4153 C C . GLY A 1 668 ? 45.457 5.585 3.829 1.00 197.83 605 GLY A C 1
ATOM 4154 O O . GLY A 1 668 ? 46.684 5.563 3.966 1.00 197.83 605 GLY A O 1
ATOM 4155 N N . PHE A 1 669 ? 44.679 6.424 4.506 1.00 200.63 606 PHE A N 1
ATOM 4156 C CA . PHE A 1 669 ? 45.230 7.385 5.445 1.00 200.63 606 PHE A CA 1
ATOM 4157 C C . PHE A 1 669 ? 45.443 6.743 6.815 1.00 200.63 606 PHE A C 1
ATOM 4158 O O . PHE A 1 669 ? 45.132 5.572 7.043 1.00 200.63 606 PHE A O 1
ATOM 4166 N N . THR A 1 670 ? 45.983 7.533 7.731 1.00 175.95 607 THR A N 1
ATOM 4167 C CA . THR A 1 670 ? 46.269 7.135 9.100 1.00 175.95 607 THR A CA 1
ATOM 4168 C C . THR A 1 670 ? 45.729 8.196 10.042 1.00 175.95 607 THR A C 1
ATOM 4169 O O . THR A 1 670 ? 45.496 9.338 9.631 1.00 175.95 607 THR A O 1
ATOM 4173 N N . PRO A 1 671 ? 45.511 7.854 11.316 1.00 156.33 608 PRO A N 1
ATOM 4174 C CA . PRO A 1 671 ? 45.093 8.885 12.280 1.00 156.33 608 PRO A CA 1
ATOM 4175 C C . PRO A 1 671 ? 46.074 10.035 12.374 1.00 156.33 608 PRO A C 1
ATOM 4176 O O . PRO A 1 671 ? 45.677 11.146 12.751 1.00 156.33 608 PRO A O 1
ATOM 4180 N N . LEU A 1 672 ? 47.345 9.799 12.040 1.00 153.51 609 LEU A N 1
ATOM 4181 C CA . LEU A 1 672 ? 48.308 10.889 11.946 1.00 153.51 609 LEU A CA 1
ATOM 4182 C C . LEU A 1 672 ? 47.850 11.941 10.945 1.00 153.51 609 LEU A C 1
ATOM 4183 O O . LEU A 1 672 ? 48.051 13.140 11.159 1.00 153.51 609 LEU A O 1
ATOM 4188 N N . HIS A 1 673 ? 47.231 11.513 9.843 1.00 158.73 610 HIS A N 1
ATOM 4189 C CA . HIS A 1 673 ? 46.718 12.471 8.870 1.00 158.73 610 HIS A CA 1
ATOM 4190 C C . HIS A 1 673 ? 45.603 13.319 9.469 1.00 158.73 610 HIS A C 1
ATOM 4191 O O . HIS A 1 673 ? 45.537 14.533 9.236 1.00 158.73 610 HIS A O 1
ATOM 4198 N N . THR A 1 674 ? 44.719 12.697 10.249 1.00 149.89 611 THR A N 1
ATOM 4199 C CA . THR A 1 674 ? 43.676 13.458 10.926 1.00 149.89 611 THR A CA 1
ATOM 4200 C C . THR A 1 674 ? 44.277 14.448 11.911 1.00 149.89 611 THR A C 1
ATOM 4201 O O . THR A 1 674 ? 43.786 15.575 12.047 1.00 149.89 611 THR A O 1
ATOM 4205 N N . ALA A 1 675 ? 45.334 14.043 12.614 1.00 147.51 612 ALA A N 1
ATOM 4206 C CA . ALA A 1 675 ? 46.017 14.967 13.512 1.00 147.51 612 ALA A CA 1
ATOM 4207 C C . ALA A 1 675 ? 46.627 16.130 12.741 1.00 147.51 612 ALA A C 1
ATOM 4208 O O . ALA A 1 675 ? 46.579 17.280 13.194 1.00 147.51 612 ALA A O 1
ATOM 4210 N N . VAL A 1 676 ? 47.214 15.847 11.578 1.00 148.64 613 VAL A N 1
ATOM 4211 C CA . VAL A 1 676 ? 47.746 16.912 10.733 1.00 148.64 613 VAL A CA 1
ATOM 4212 C C . VAL A 1 676 ? 46.638 17.883 10.363 1.00 148.64 613 VAL A C 1
ATOM 4213 O O . VAL A 1 676 ? 46.823 19.105 10.392 1.00 148.64 613 VAL A O 1
ATOM 4217 N N . MET A 1 677 ? 45.468 17.353 10.013 1.00 139.75 614 MET A N 1
ATOM 4218 C CA . MET A 1 677 ? 44.303 18.206 9.813 1.00 139.75 614 MET A CA 1
ATOM 4219 C C . MET A 1 677 ? 43.997 19.023 11.059 1.00 139.75 614 MET A C 1
ATOM 4220 O O . MET A 1 677 ? 43.596 20.187 10.957 1.00 139.75 614 MET A O 1
ATOM 4225 N N . SER A 1 678 ? 44.178 18.429 12.238 1.00 138.18 615 SER A N 1
ATOM 4226 C CA . SER A 1 678 ? 43.824 19.111 13.476 1.00 138.18 615 SER A CA 1
ATOM 4227 C C . SER A 1 678 ? 44.682 20.346 13.704 1.00 138.18 615 SER A C 1
ATOM 4228 O O . SER A 1 678 ? 44.198 21.340 14.257 1.00 138.18 615 SER A O 1
ATOM 4231 N N . THR A 1 679 ? 45.948 20.303 13.284 1.00 164.40 616 THR A N 1
ATOM 4232 C CA . THR A 1 679 ? 46.875 21.434 13.384 1.00 164.40 616 THR A CA 1
ATOM 4233 C C . THR A 1 679 ? 47.064 21.877 14.839 1.00 164.40 616 THR A C 1
ATOM 4234 O O . THR A 1 679 ? 46.714 22.991 15.232 1.00 164.40 616 THR A O 1
ATOM 4238 N N . TYR A 1 680 ? 47.636 20.977 15.637 1.00 128.58 617 TYR A N 1
ATOM 4239 C CA . TYR A 1 680 ? 47.907 21.270 17.038 1.00 128.58 617 TYR A CA 1
ATOM 4240 C C . TYR A 1 680 ? 49.042 20.379 17.520 1.00 128.58 617 TYR A C 1
ATOM 4241 O O . TYR A 1 680 ? 49.393 19.388 16.877 1.00 128.58 617 TYR A O 1
ATOM 4250 N N . MET A 1 681 ? 49.608 20.746 18.669 1.00 130.37 618 MET A N 1
ATOM 4251 C CA . MET A 1 681 ? 50.660 19.951 19.289 1.00 130.37 618 MET A CA 1
ATOM 4252 C C . MET A 1 681 ? 50.159 18.615 19.811 1.00 130.37 618 MET A C 1
ATOM 4253 O O . MET A 1 681 ? 50.969 17.814 20.288 1.00 130.37 618 MET A O 1
ATOM 4258 N N . VAL A 1 682 ? 48.851 18.368 19.746 1.00 124.87 619 VAL A N 1
ATOM 4259 C CA . VAL A 1 682 ? 48.301 17.080 20.153 1.00 124.87 619 VAL A CA 1
ATOM 4260 C C . VAL A 1 682 ? 48.938 15.948 19.363 1.00 124.87 619 VAL A C 1
ATOM 4261 O O . VAL A 1 682 ? 49.133 14.843 19.886 1.00 124.87 619 VAL A O 1
ATOM 4265 N N . VAL A 1 683 ? 49.294 16.207 18.102 1.00 135.55 620 VAL A N 1
ATOM 4266 C CA . VAL A 1 683 ? 49.917 15.198 17.259 1.00 135.55 620 VAL A CA 1
ATOM 4267 C C . VAL A 1 683 ? 51.205 14.679 17.872 1.00 135.55 620 VAL A C 1
ATOM 4268 O O . VAL A 1 683 ? 51.621 13.556 17.576 1.00 135.55 620 VAL A O 1
ATOM 4272 N N . ASP A 1 684 ? 51.844 15.470 18.736 1.00 152.50 621 ASP A N 1
ATOM 4273 C CA . ASP A 1 684 ? 53.116 15.061 19.316 1.00 152.50 621 ASP A CA 1
ATOM 4274 C C . ASP A 1 684 ? 52.962 13.801 20.155 1.00 152.50 621 ASP A C 1
ATOM 4275 O O . ASP A 1 684 ? 53.822 12.914 20.120 1.00 152.50 621 ASP A O 1
ATOM 4280 N N . ALA A 1 685 ? 51.868 13.703 20.915 1.00 154.59 622 ALA A N 1
ATOM 4281 C CA . ALA A 1 685 ? 51.659 12.529 21.754 1.00 154.59 622 ALA A CA 1
ATOM 4282 C C . ALA A 1 685 ? 51.602 11.259 20.916 1.00 154.59 622 ALA A C 1
ATOM 4283 O O . ALA A 1 685 ? 52.197 10.237 21.280 1.00 154.59 622 ALA A O 1
ATOM 4285 N N . LEU A 1 686 ? 50.898 11.305 19.785 1.00 172.00 623 LEU A N 1
ATOM 4286 C CA . LEU A 1 686 ? 50.885 10.165 18.876 1.00 172.00 623 LEU A CA 1
ATOM 4287 C C . LEU A 1 686 ? 52.241 9.961 18.216 1.00 172.00 623 LEU A C 1
ATOM 4288 O O . LEU A 1 686 ? 52.631 8.824 17.932 1.00 172.00 623 LEU A O 1
ATOM 4293 N N . LEU A 1 687 ? 52.967 11.047 17.957 1.00 163.32 624 LEU A N 1
ATOM 4294 C CA . LEU A 1 687 ? 54.266 10.922 17.309 1.00 163.32 624 LEU A CA 1
ATOM 4295 C C . LEU A 1 687 ? 55.252 10.168 18.189 1.00 163.32 624 LEU A C 1
ATOM 4296 O O . LEU A 1 687 ? 56.012 9.322 17.701 1.00 163.32 624 LEU A O 1
ATOM 4301 N N . ASN A 1 688 ? 55.247 10.449 19.490 1.00 191.37 625 ASN A N 1
ATOM 4302 C CA . ASN A 1 688 ? 56.314 9.961 20.356 1.00 191.37 625 ASN A CA 1
ATOM 4303 C C . ASN A 1 688 ? 56.086 8.519 20.794 1.00 191.37 625 ASN A C 1
ATOM 4304 O O . ASN A 1 688 ? 56.894 7.632 20.498 1.00 191.37 625 ASN A O 1
ATOM 4309 N N . HIS A 1 689 ? 54.992 8.269 21.493 1.00 197.93 626 HIS A N 1
ATOM 4310 C CA . HIS A 1 689 ? 54.883 7.065 22.306 1.00 197.93 626 HIS A CA 1
ATOM 4311 C C . HIS A 1 689 ? 54.536 5.811 21.505 1.00 197.93 626 HIS A C 1
ATOM 4312 O O . HIS A 1 689 ? 55.224 4.793 21.659 1.00 197.93 626 HIS A O 1
ATOM 4319 N N . PRO A 1 690 ? 53.513 5.810 20.654 1.00 195.57 627 PRO A N 1
ATOM 4320 C CA . PRO A 1 690 ? 53.212 4.606 19.876 1.00 195.57 627 PRO A CA 1
ATOM 4321 C C . PRO A 1 690 ? 54.189 4.455 18.714 1.00 195.57 627 PRO A C 1
ATOM 4322 O O . PRO A 1 690 ? 55.119 5.240 18.539 1.00 195.57 627 PRO A O 1
ATOM 4326 N N . ASP A 1 691 ? 53.951 3.425 17.910 1.00 213.63 628 ASP A N 1
ATOM 4327 C CA . ASP A 1 691 ? 54.880 2.989 16.876 1.00 213.63 628 ASP A CA 1
ATOM 4328 C C . ASP A 1 691 ? 54.263 3.123 15.489 1.00 213.63 628 ASP A C 1
ATOM 4329 O O . ASP A 1 691 ? 54.428 2.253 14.630 1.00 213.63 628 ASP A O 1
ATOM 4334 N N . ILE A 1 692 ? 53.542 4.222 15.249 1.00 214.04 629 ILE A N 1
ATOM 4335 C CA . ILE A 1 692 ? 52.816 4.360 13.990 1.00 214.04 629 ILE A CA 1
ATOM 4336 C C . ILE A 1 692 ? 53.790 4.600 12.840 1.00 214.04 629 ILE A C 1
ATOM 4337 O O . ILE A 1 692 ? 54.951 4.982 13.028 1.00 214.04 629 ILE A O 1
ATOM 4342 N N . ASP A 1 693 ? 53.303 4.357 11.626 1.00 195.35 630 ASP A N 1
ATOM 4343 C CA . ASP A 1 693 ? 54.083 4.608 10.419 1.00 195.35 630 ASP A CA 1
ATOM 4344 C C . ASP A 1 693 ? 54.122 6.109 10.172 1.00 195.35 630 ASP A C 1
ATOM 4345 O O . ASP A 1 693 ? 53.190 6.687 9.611 1.00 195.35 630 ASP A O 1
ATOM 4350 N N . LYS A 1 694 ? 55.201 6.753 10.615 1.00 204.48 631 LYS A N 1
ATOM 4351 C CA . LYS A 1 694 ? 55.363 8.175 10.343 1.00 204.48 631 LYS A CA 1
ATOM 4352 C C . LYS A 1 694 ? 55.459 8.430 8.845 1.00 204.48 631 LYS A C 1
ATOM 4353 O O . LYS A 1 694 ? 54.857 9.377 8.327 1.00 204.48 631 LYS A O 1
ATOM 4359 N N . ASN A 1 695 ? 56.204 7.586 8.133 1.00 186.21 632 ASN A N 1
ATOM 4360 C CA . ASN A 1 695 ? 56.249 7.631 6.673 1.00 186.21 632 ASN A CA 1
ATOM 4361 C C . ASN A 1 695 ? 55.046 6.853 6.149 1.00 186.21 632 ASN A C 1
ATOM 4362 O O . ASN A 1 695 ? 55.144 5.711 5.695 1.00 186.21 632 ASN A O 1
ATOM 4367 N N . ALA A 1 696 ? 53.884 7.494 6.223 1.00 189.71 633 ALA A N 1
ATOM 4368 C CA . ALA A 1 696 ? 52.616 6.886 5.846 1.00 189.71 633 ALA A CA 1
ATOM 4369 C C . ALA A 1 696 ? 52.138 7.466 4.523 1.00 189.71 633 ALA A C 1
ATOM 4370 O O . ALA A 1 696 ? 52.033 8.688 4.377 1.00 189.71 633 ALA A O 1
ATOM 4372 N N . GLN A 1 697 ? 51.838 6.590 3.571 1.00 194.21 634 GLN A N 1
ATOM 4373 C CA . GLN A 1 697 ? 51.333 6.992 2.268 1.00 194.21 634 GLN A CA 1
ATOM 4374 C C . GLN A 1 697 ? 49.893 6.527 2.108 1.00 194.21 634 GLN A C 1
ATOM 4375 O O . GLN A 1 697 ? 49.525 5.442 2.568 1.00 194.21 634 GLN A O 1
ATOM 4381 N N . SER A 1 698 ? 49.086 7.357 1.457 1.00 216.35 635 SER A N 1
ATOM 4382 C CA . SER A 1 698 ? 47.671 7.096 1.269 1.00 216.35 635 SER A CA 1
ATOM 4383 C C . SER A 1 698 ? 47.421 6.539 -0.130 1.00 216.35 635 SER A C 1
ATOM 4384 O O . SER A 1 698 ? 48.342 6.336 -0.924 1.00 216.35 635 SER A O 1
ATOM 4387 N N . THR A 1 699 ? 46.146 6.283 -0.429 1.00 216.43 636 THR A N 1
ATOM 4388 C CA . THR A 1 699 ? 45.788 5.745 -1.738 1.00 216.43 636 THR A CA 1
ATOM 4389 C C . THR A 1 699 ? 46.100 6.737 -2.850 1.00 216.43 636 THR A C 1
ATOM 4390 O O . THR A 1 699 ? 46.602 6.352 -3.913 1.00 216.43 636 THR A O 1
ATOM 4394 N N . SER A 1 700 ? 45.822 8.017 -2.624 1.00 215.22 637 SER A N 1
ATOM 4395 C CA . SER A 1 700 ? 46.065 9.040 -3.633 1.00 215.22 637 SER A CA 1
ATOM 4396 C C . SER A 1 700 ? 47.509 9.522 -3.650 1.00 215.22 637 SER A C 1
ATOM 4397 O O . SER A 1 700 ? 47.850 10.374 -4.478 1.00 215.22 637 SER A O 1
ATOM 4400 N N . GLY A 1 701 ? 48.357 8.999 -2.769 1.00 224.27 638 GLY A N 1
ATOM 4401 C CA . GLY A 1 701 ? 49.727 9.457 -2.670 1.00 224.27 638 GLY A CA 1
ATOM 4402 C C . GLY A 1 701 ? 49.944 10.619 -1.730 1.00 224.27 638 GLY A C 1
ATOM 4403 O O . GLY A 1 701 ? 50.970 11.300 -1.835 1.00 224.27 638 GLY A O 1
ATOM 4404 N N . LEU A 1 702 ? 49.016 10.863 -0.809 1.00 222.25 639 LEU A N 1
ATOM 4405 C CA . LEU A 1 702 ? 49.072 12.020 0.078 1.00 222.25 639 LEU A CA 1
ATOM 4406 C C . LEU A 1 702 ? 49.921 11.678 1.295 1.00 222.25 639 LEU A C 1
ATOM 4407 O O . LEU A 1 702 ? 49.535 10.837 2.114 1.00 222.25 639 LEU A O 1
ATOM 4412 N N . THR A 1 703 ? 51.075 12.320 1.414 1.00 159.55 640 THR A N 1
ATOM 4413 C CA . THR A 1 703 ? 51.834 12.182 2.644 1.00 159.55 640 THR A CA 1
ATOM 4414 C C . THR A 1 703 ? 51.321 13.172 3.674 1.00 159.55 640 THR A C 1
ATOM 4415 O O . THR A 1 703 ? 50.717 14.191 3.324 1.00 159.55 640 THR A O 1
ATOM 4419 N N . PRO A 1 704 ? 51.551 12.909 4.959 1.00 157.38 641 PRO A N 1
ATOM 4420 C CA . PRO A 1 704 ? 51.270 13.947 5.959 1.00 157.38 641 PRO A CA 1
ATOM 4421 C C . PRO A 1 704 ? 52.024 15.229 5.677 1.00 157.38 641 PRO A C 1
ATOM 4422 O O . PRO A 1 704 ? 51.547 16.314 6.033 1.00 157.38 641 PRO A O 1
ATOM 4426 N N . PHE A 1 705 ? 53.189 15.131 5.033 1.00 154.86 642 PHE A N 1
ATOM 4427 C CA . PHE A 1 705 ? 53.904 16.326 4.604 1.00 154.86 642 PHE A CA 1
ATOM 4428 C C . PHE A 1 705 ? 53.045 17.169 3.674 1.00 154.86 642 PHE A C 1
ATOM 4429 O O . PHE A 1 705 ? 52.917 18.384 3.859 1.00 154.86 642 PHE A O 1
ATOM 4437 N N . HIS A 1 706 ? 52.440 16.537 2.669 1.00 134.63 643 HIS A N 1
ATOM 4438 C CA . HIS A 1 706 ? 51.600 17.282 1.740 1.00 134.63 643 HIS A CA 1
ATOM 4439 C C . HIS A 1 706 ? 50.377 17.854 2.443 1.00 134.63 643 HIS A C 1
ATOM 4440 O O . HIS A 1 706 ? 49.930 18.961 2.123 1.00 134.63 643 HIS A O 1
ATOM 4447 N N . LEU A 1 707 ? 49.821 17.115 3.404 1.00 122.90 644 LEU A N 1
ATOM 4448 C CA . LEU A 1 707 ? 48.682 17.631 4.156 1.00 122.90 644 LEU A CA 1
ATOM 4449 C C . LEU A 1 707 ? 49.062 18.880 4.934 1.00 122.90 644 LEU A C 1
ATOM 4450 O O . LEU A 1 707 ? 48.310 19.861 4.956 1.00 122.90 644 LEU A O 1
ATOM 4455 N N . ALA A 1 708 ? 50.227 18.862 5.582 1.00 124.47 645 ALA A N 1
ATOM 4456 C CA . ALA A 1 708 ? 50.698 20.052 6.277 1.00 124.47 645 ALA A CA 1
ATOM 4457 C C . ALA A 1 708 ? 50.927 21.195 5.301 1.00 124.47 645 ALA A C 1
ATOM 4458 O O . ALA A 1 708 ? 50.601 22.350 5.596 1.00 124.47 645 ALA A O 1
ATOM 4460 N N . ILE A 1 709 ? 51.485 20.887 4.129 1.00 138.17 646 ILE A N 1
ATOM 4461 C CA . ILE A 1 709 ? 51.708 21.909 3.111 1.00 138.17 646 ILE A CA 1
ATOM 4462 C C . ILE A 1 709 ? 50.392 22.565 2.724 1.00 138.17 646 ILE A C 1
ATOM 4463 O O . ILE A 1 709 ? 50.310 23.788 2.568 1.00 138.17 646 ILE A O 1
ATOM 4468 N N . ILE A 1 710 ? 49.346 21.761 2.552 1.00 131.36 647 ILE A N 1
ATOM 4469 C CA . ILE A 1 710 ? 48.033 22.316 2.246 1.00 131.36 647 ILE A CA 1
ATOM 4470 C C . ILE A 1 710 ? 47.533 23.160 3.409 1.00 131.36 647 ILE A C 1
ATOM 4471 O O . ILE A 1 710 ? 46.997 24.259 3.218 1.00 131.36 647 ILE A O 1
ATOM 4476 N N . ASN A 1 711 ? 47.709 22.669 4.632 1.00 110.22 648 ASN A N 1
ATOM 4477 C CA . ASN A 1 711 ? 47.205 23.357 5.809 1.00 110.22 648 ASN A CA 1
ATOM 4478 C C . ASN A 1 711 ? 48.111 24.487 6.276 1.00 110.22 648 ASN A C 1
ATOM 4479 O O . ASN A 1 711 ? 47.614 25.445 6.879 1.00 110.22 648 ASN A O 1
ATOM 4484 N N . GLU A 1 712 ? 49.416 24.400 6.012 1.00 133.52 649 GLU A N 1
ATOM 4485 C CA . GLU A 1 712 ? 50.369 25.475 6.303 1.00 133.52 649 GLU A CA 1
ATOM 4486 C C . GLU A 1 712 ? 50.416 25.811 7.796 1.00 133.52 649 GLU A C 1
ATOM 4487 O O . GLU A 1 712 ? 50.048 26.905 8.229 1.00 133.52 649 GLU A O 1
ATOM 4493 N N . SER A 1 713 ? 50.878 24.842 8.584 1.00 123.18 650 SER A N 1
ATOM 4494 C CA . SER A 1 713 ? 51.170 25.039 10.005 1.00 123.18 650 SER A CA 1
ATOM 4495 C C . SER A 1 713 ? 52.649 24.728 10.206 1.00 123.18 650 SER A C 1
ATOM 4496 O O . SER A 1 713 ? 53.030 23.567 10.375 1.00 123.18 650 SER A O 1
ATOM 4499 N N . GLN A 1 714 ? 53.480 25.773 10.198 1.00 131.50 651 GLN A N 1
ATOM 4500 C CA . GLN A 1 714 ? 54.922 25.557 10.217 1.00 131.50 651 GLN A CA 1
ATOM 4501 C C . GLN A 1 714 ? 55.377 24.866 11.494 1.00 131.50 651 GLN A C 1
ATOM 4502 O O . GLN A 1 714 ? 56.341 24.096 11.466 1.00 131.50 651 GLN A O 1
ATOM 4508 N N . GLU A 1 715 ? 54.710 25.126 12.618 1.00 103.37 652 GLU A N 1
ATOM 4509 C CA . GLU A 1 715 ? 55.064 24.436 13.853 1.00 103.37 652 GLU A CA 1
ATOM 4510 C C . GLU A 1 715 ? 54.868 22.930 13.713 1.00 103.37 652 GLU A C 1
ATOM 4511 O O . GLU A 1 715 ? 55.734 22.135 14.103 1.00 103.37 652 GLU A O 1
ATOM 4517 N N . VAL A 1 716 ? 53.745 22.520 13.125 1.00 117.75 653 VAL A N 1
ATOM 4518 C CA . VAL A 1 716 ? 53.482 21.099 12.941 1.00 117.75 653 VAL A CA 1
ATOM 4519 C C . VAL A 1 716 ? 54.450 20.508 11.927 1.00 117.75 653 VAL A C 1
ATOM 4520 O O . VAL A 1 716 ? 54.904 19.369 12.073 1.00 117.75 653 VAL A O 1
ATOM 4524 N N . ALA A 1 717 ? 54.783 21.270 10.884 1.00 125.68 654 ALA A N 1
ATOM 4525 C CA . ALA A 1 717 ? 55.755 20.791 9.910 1.00 125.68 654 ALA A CA 1
ATOM 4526 C C . ALA A 1 717 ? 57.112 20.567 10.558 1.00 125.68 654 ALA A C 1
ATOM 4527 O O . ALA A 1 717 ? 57.781 19.564 10.287 1.00 125.68 654 ALA A O 1
ATOM 4529 N N . GLU A 1 718 ? 57.537 21.493 11.418 1.00 139.83 655 GLU A N 1
ATOM 4530 C CA . GLU A 1 718 ? 58.800 21.326 12.125 1.00 139.83 655 GLU A CA 1
ATOM 4531 C C . GLU A 1 718 ? 58.758 20.109 13.034 1.00 139.83 655 GLU A C 1
ATOM 4532 O O . GLU A 1 718 ? 59.726 19.341 13.105 1.00 139.83 655 GLU A O 1
ATOM 4538 N N . SER A 1 719 ? 57.643 19.919 13.742 1.00 120.83 656 SER A N 1
ATOM 4539 C CA . SER A 1 719 ? 57.514 18.746 14.599 1.00 120.83 656 SER A CA 1
ATOM 4540 C C . SER A 1 719 ? 57.606 17.464 13.782 1.00 120.83 656 SER A C 1
ATOM 4541 O O . SER A 1 719 ? 58.277 16.506 14.185 1.00 120.83 656 SER A O 1
ATOM 4544 N N . LEU A 1 720 ? 56.947 17.435 12.624 1.00 137.30 657 LEU A N 1
ATOM 4545 C CA . LEU A 1 720 ? 57.004 16.264 11.757 1.00 137.30 657 LEU A CA 1
ATOM 4546 C C . LEU A 1 720 ? 58.419 16.017 11.253 1.00 137.30 657 LEU A C 1
ATOM 4547 O O . LEU A 1 720 ? 58.880 14.871 11.208 1.00 137.30 657 LEU A O 1
ATOM 4552 N N . VAL A 1 721 ? 59.119 17.080 10.859 1.00 148.61 658 VAL A N 1
ATOM 4553 C CA . VAL A 1 721 ? 60.486 16.929 10.372 1.00 148.61 658 VAL A CA 1
ATOM 4554 C C . VAL A 1 721 ? 61.367 16.346 11.465 1.00 148.61 658 VAL A C 1
ATOM 4555 O O . VAL A 1 721 ? 62.136 15.404 11.236 1.00 148.61 658 VAL A O 1
ATOM 4559 N N . GLU A 1 722 ? 61.254 16.887 12.679 1.00 161.30 659 GLU A N 1
ATOM 4560 C CA . GLU A 1 722 ? 62.017 16.349 13.798 1.00 161.30 659 GLU A CA 1
ATOM 4561 C C . GLU A 1 722 ? 61.619 14.915 14.104 1.00 161.30 659 GLU A C 1
ATOM 4562 O O . GLU A 1 722 ? 62.435 14.139 14.614 1.00 161.30 659 GLU A O 1
ATOM 4568 N N . SER A 1 723 ? 60.374 14.545 13.802 1.00 139.65 660 SER A N 1
ATOM 4569 C CA . SER A 1 723 ? 59.897 13.204 14.116 1.00 139.65 660 SER A CA 1
ATOM 4570 C C . SER A 1 723 ? 60.697 12.146 13.368 1.00 139.65 660 SER A C 1
ATOM 4571 O O . SER A 1 723 ? 61.406 11.336 13.976 1.00 139.65 660 SER A O 1
ATOM 4574 N N . ASN A 1 724 ? 60.607 12.142 12.042 1.00 133.45 661 ASN A N 1
ATOM 4575 C CA . ASN A 1 724 ? 61.245 11.101 11.252 1.00 133.45 661 ASN A CA 1
ATOM 4576 C C . ASN A 1 724 ? 61.582 11.664 9.878 1.00 133.45 661 ASN A C 1
ATOM 4577 O O . ASN A 1 724 ? 61.561 12.879 9.660 1.00 133.45 661 ASN A O 1
ATOM 4582 N N . ALA A 1 725 ? 61.891 10.765 8.948 1.00 159.98 662 ALA A N 1
ATOM 4583 C CA . ALA A 1 725 ? 62.378 11.147 7.634 1.00 159.98 662 ALA A CA 1
ATOM 4584 C C . ALA A 1 725 ? 61.279 11.802 6.804 1.00 159.98 662 ALA A C 1
ATOM 4585 O O . ALA A 1 725 ? 60.082 11.603 7.030 1.00 159.98 662 ALA A O 1
ATOM 4587 N N . ASP A 1 726 ? 61.711 12.594 5.827 1.00 164.34 663 ASP A N 1
ATOM 4588 C CA . ASP A 1 726 ? 60.786 13.231 4.902 1.00 164.34 663 ASP A CA 1
ATOM 4589 C C . ASP A 1 726 ? 60.213 12.188 3.953 1.00 164.34 663 ASP A C 1
ATOM 4590 O O . ASP A 1 726 ? 60.961 11.435 3.322 1.00 164.34 663 ASP A O 1
ATOM 4595 N N . LEU A 1 727 ? 58.888 12.148 3.849 1.00 171.90 664 LEU A N 1
ATOM 4596 C CA . LEU A 1 727 ? 58.225 11.255 2.901 1.00 171.90 664 LEU A CA 1
ATOM 4597 C C . LEU A 1 727 ? 58.059 11.981 1.567 1.00 171.90 664 LEU A C 1
ATOM 4598 O O . LEU A 1 727 ? 56.957 12.251 1.089 1.00 171.90 664 LEU A O 1
ATOM 4603 N N . ASN A 1 728 ? 59.203 12.301 0.966 1.00 176.81 665 ASN A N 1
ATOM 4604 C CA . ASN A 1 728 ? 59.246 12.923 -0.348 1.00 176.81 665 ASN A CA 1
ATOM 4605 C C . ASN A 1 728 ? 59.159 11.904 -1.477 1.00 176.81 665 ASN A C 1
ATOM 4606 O O . ASN A 1 728 ? 59.575 12.199 -2.604 1.00 176.81 665 ASN A O 1
ATOM 4611 N N . ILE A 1 729 ? 58.634 10.711 -1.192 1.00 187.42 666 ILE A N 1
ATOM 4612 C CA . ILE A 1 729 ? 58.496 9.674 -2.205 1.00 187.42 666 ILE A CA 1
ATOM 4613 C C . ILE A 1 729 ? 57.549 10.143 -3.301 1.00 187.42 666 ILE A C 1
ATOM 4614 O O . ILE A 1 729 ? 56.551 10.829 -3.039 1.00 187.42 666 ILE A O 1
ATOM 4619 N N . GLN A 1 730 ? 57.867 9.787 -4.543 1.00 176.00 667 GLN A N 1
ATOM 4620 C CA . GLN A 1 730 ? 56.994 10.111 -5.663 1.00 176.00 667 GLN A CA 1
ATOM 4621 C C . GLN A 1 730 ? 55.731 9.263 -5.581 1.00 176.00 667 GLN A C 1
ATOM 4622 O O . GLN A 1 730 ? 55.803 8.035 -5.468 1.00 176.00 667 GLN A O 1
ATOM 4628 N N . ASP A 1 731 ? 54.577 9.918 -5.646 1.00 187.55 668 ASP A N 1
ATOM 4629 C CA . ASP A 1 731 ? 53.305 9.288 -5.318 1.00 187.55 668 ASP A CA 1
ATOM 4630 C C . ASP A 1 731 ? 52.788 8.467 -6.498 1.00 187.55 668 ASP A C 1
ATOM 4631 O O . ASP A 1 731 ? 53.515 8.156 -7.445 1.00 187.55 668 ASP A O 1
ATOM 4636 N N . VAL A 1 732 ? 51.510 8.086 -6.426 1.00 187.39 669 VAL A N 1
ATOM 4637 C CA . VAL A 1 732 ? 50.862 7.401 -7.539 1.00 187.39 669 VAL A CA 1
ATOM 4638 C C . VAL A 1 732 ? 50.934 8.252 -8.799 1.00 187.39 669 VAL A C 1
ATOM 4639 O O . VAL A 1 732 ? 51.258 7.756 -9.884 1.00 187.39 669 VAL A O 1
ATOM 4643 N N . ASN A 1 733 ? 50.637 9.544 -8.676 1.00 175.80 670 ASN A N 1
ATOM 4644 C CA . ASN A 1 733 ? 50.854 10.474 -9.775 1.00 175.80 670 ASN A CA 1
ATOM 4645 C C . ASN A 1 733 ? 52.324 10.814 -9.962 1.00 175.80 670 ASN A C 1
ATOM 4646 O O . ASN A 1 733 ? 52.662 11.518 -10.919 1.00 175.80 670 ASN A O 1
ATOM 4651 N N . HIS A 1 734 ? 53.192 10.341 -9.066 1.00 182.32 671 HIS A N 1
ATOM 4652 C CA . HIS A 1 734 ? 54.634 10.557 -9.147 1.00 182.32 671 HIS A CA 1
ATOM 4653 C C . HIS A 1 734 ? 54.972 12.047 -9.080 1.00 182.32 671 HIS A C 1
ATOM 4654 O O . HIS A 1 734 ? 55.528 12.634 -10.010 1.00 182.32 671 HIS A O 1
ATOM 4661 N N . MET A 1 735 ? 54.618 12.651 -7.952 1.00 156.63 672 MET A N 1
ATOM 4662 C CA . MET A 1 735 ? 54.875 14.057 -7.674 1.00 156.63 672 MET A CA 1
ATOM 4663 C C . MET A 1 735 ? 55.774 14.189 -6.447 1.00 156.63 672 MET A C 1
ATOM 4664 O O . MET A 1 735 ? 56.180 13.201 -5.833 1.00 156.63 672 MET A O 1
ATOM 4669 N N . ALA A 1 736 ? 56.076 15.433 -6.090 1.00 136.17 673 ALA A N 1
ATOM 4670 C CA . ALA A 1 736 ? 56.934 15.758 -4.963 1.00 136.17 673 ALA A CA 1
ATOM 4671 C C . ALA A 1 736 ? 56.310 16.903 -4.182 1.00 136.17 673 ALA A C 1
ATOM 4672 O O . ALA A 1 736 ? 55.616 17.744 -4.763 1.00 136.17 673 ALA A O 1
ATOM 4674 N N . PRO A 1 737 ? 56.561 16.978 -2.872 1.00 157.47 674 PRO A N 1
ATOM 4675 C CA . PRO A 1 737 ? 55.900 18.015 -2.061 1.00 157.47 674 PRO A CA 1
ATOM 4676 C C . PRO A 1 737 ? 56.129 19.420 -2.578 1.00 157.47 674 PRO A C 1
ATOM 4677 O O . PRO A 1 737 ? 55.254 20.284 -2.428 1.00 157.47 674 PRO A O 1
ATOM 4681 N N . ILE A 1 738 ? 57.283 19.673 -3.195 1.00 138.06 675 ILE A N 1
ATOM 4682 C CA . ILE A 1 738 ? 57.535 20.984 -3.777 1.00 138.06 675 ILE A CA 1
ATOM 4683 C C . ILE A 1 738 ? 56.541 21.272 -4.890 1.00 138.06 675 ILE A C 1
ATOM 4684 O O . ILE A 1 738 ? 56.203 22.433 -5.150 1.00 138.06 675 ILE A O 1
ATOM 4689 N N . HIS A 1 739 ? 56.047 20.229 -5.558 1.00 127.22 676 HIS A N 1
ATOM 4690 C CA . HIS A 1 739 ? 55.034 20.440 -6.585 1.00 127.22 676 HIS A CA 1
ATOM 4691 C C . HIS A 1 739 ? 53.771 21.034 -5.981 1.00 127.22 676 HIS A C 1
ATOM 4692 O O . HIS A 1 739 ? 53.194 21.975 -6.533 1.00 127.22 676 HIS A O 1
ATOM 4699 N N . PHE A 1 740 ? 53.339 20.519 -4.829 1.00 124.11 677 PHE A N 1
ATOM 4700 C CA . PHE A 1 740 ? 52.196 21.120 -4.149 1.00 124.11 677 PHE A CA 1
ATOM 4701 C C . PHE A 1 740 ? 52.528 22.508 -3.624 1.00 124.11 677 PHE A C 1
ATOM 4702 O O . PHE A 1 740 ? 51.677 23.405 -3.647 1.00 124.11 677 PHE A O 1
ATOM 4710 N N . ALA A 1 741 ? 53.751 22.700 -3.124 1.00 121.08 678 ALA A N 1
ATOM 4711 C CA . ALA A 1 741 ? 54.147 24.027 -2.665 1.00 121.08 678 ALA A CA 1
ATOM 4712 C C . ALA A 1 741 ? 54.003 25.049 -3.783 1.00 121.08 678 ALA A C 1
ATOM 4713 O O . ALA A 1 741 ? 53.587 26.190 -3.548 1.00 121.08 678 ALA A O 1
ATOM 4715 N N . ALA A 1 742 ? 54.345 24.653 -5.008 1.00 130.26 679 ALA A N 1
ATOM 4716 C CA . ALA A 1 742 ? 54.095 25.507 -6.164 1.00 130.26 679 ALA A CA 1
ATOM 4717 C C . ALA A 1 742 ? 52.607 25.588 -6.477 1.00 130.26 679 ALA A C 1
ATOM 4718 O O . ALA A 1 742 ? 52.115 26.631 -6.922 1.00 130.26 679 ALA A O 1
ATOM 4720 N N . SER A 1 743 ? 51.879 24.492 -6.256 1.00 122.02 680 SER A N 1
ATOM 4721 C CA . SER A 1 743 ? 50.464 24.444 -6.608 1.00 122.02 680 SER A CA 1
ATOM 4722 C C . SER A 1 743 ? 49.661 25.466 -5.815 1.00 122.02 680 SER A C 1
ATOM 4723 O O . SER A 1 743 ? 48.908 26.262 -6.387 1.00 122.02 680 SER A O 1
ATOM 4726 N N . MET A 1 744 ? 49.810 25.460 -4.493 1.00 113.29 681 MET A N 1
ATOM 4727 C CA . MET A 1 744 ? 49.089 26.415 -3.665 1.00 113.29 681 MET A CA 1
ATOM 4728 C C . MET A 1 744 ? 49.753 27.782 -3.619 1.00 113.29 681 MET A C 1
ATOM 4729 O O . MET A 1 744 ? 49.118 28.743 -3.171 1.00 113.29 681 MET A O 1
ATOM 4734 N N . GLY A 1 745 ? 50.998 27.898 -4.071 1.00 105.50 682 GLY A N 1
ATOM 4735 C CA . GLY A 1 745 ? 51.687 29.167 -3.980 1.00 105.50 682 GLY A CA 1
ATOM 4736 C C . GLY A 1 745 ? 51.944 29.634 -2.569 1.00 105.50 682 GLY A C 1
ATOM 4737 O O . GLY A 1 745 ? 52.073 30.838 -2.338 1.00 105.50 682 GLY A O 1
ATOM 4738 N N . SER A 1 746 ? 52.018 28.712 -1.612 1.00 111.05 683 SER A N 1
ATOM 4739 C CA . SER A 1 746 ? 52.283 29.079 -0.229 1.00 111.05 683 SER A CA 1
ATOM 4740 C C . SER A 1 746 ? 53.743 29.471 -0.069 1.00 111.05 683 SER A C 1
ATOM 4741 O O . SER A 1 746 ? 54.581 28.642 0.298 1.00 111.05 683 SER A O 1
ATOM 4744 N N . ILE A 1 747 ? 54.049 30.740 -0.345 1.00 123.74 684 ILE A N 1
ATOM 4745 C CA . ILE A 1 747 ? 55.429 31.210 -0.281 1.00 123.74 684 ILE A CA 1
ATOM 4746 C C . ILE A 1 747 ? 55.970 31.081 1.137 1.00 123.74 684 ILE A C 1
ATOM 4747 O O . ILE A 1 747 ? 57.177 30.925 1.345 1.00 123.74 684 ILE A O 1
ATOM 4752 N N . LYS A 1 748 ? 55.086 31.131 2.134 1.00 120.32 685 LYS A N 1
ATOM 4753 C CA . LYS A 1 748 ? 55.511 30.906 3.511 1.00 120.32 685 LYS A CA 1
ATOM 4754 C C . LYS A 1 748 ? 56.115 29.517 3.670 1.00 120.32 685 LYS A C 1
ATOM 4755 O O . LYS A 1 748 ? 57.302 29.368 3.998 1.00 120.32 685 LYS A O 1
ATOM 4761 N N . MET A 1 749 ? 55.306 28.484 3.431 1.00 128.47 686 MET A N 1
ATOM 4762 C CA . MET A 1 749 ? 55.802 27.119 3.517 1.00 128.47 686 MET A CA 1
ATOM 4763 C C . MET A 1 749 ? 56.890 26.867 2.488 1.00 128.47 686 MET A C 1
ATOM 4764 O O . MET A 1 749 ? 57.812 26.086 2.739 1.00 128.47 686 MET A O 1
ATOM 4769 N N . LEU A 1 750 ? 56.794 27.512 1.325 1.00 123.52 687 LEU A N 1
ATOM 4770 C CA . LEU A 1 750 ? 57.823 27.364 0.304 1.00 123.52 687 LEU A CA 1
ATOM 4771 C C . LEU A 1 750 ? 59.183 27.791 0.837 1.00 123.52 687 LEU A C 1
ATOM 4772 O O . LEU A 1 750 ? 60.164 27.045 0.744 1.00 123.52 687 LEU A O 1
ATOM 4777 N N . ARG A 1 751 ? 59.255 28.987 1.417 1.00 131.99 688 ARG A N 1
ATOM 4778 C CA . ARG A 1 751 ? 60.488 29.468 2.015 1.00 131.99 688 ARG A CA 1
ATOM 4779 C C . ARG A 1 751 ? 60.922 28.631 3.202 1.00 131.99 688 ARG A C 1
ATOM 4780 O O . ARG A 1 751 ? 62.126 28.462 3.413 1.00 131.99 688 ARG A O 1
ATOM 4788 N N . TYR A 1 752 ? 59.977 28.108 3.982 1.00 135.11 689 TYR A N 1
ATOM 4789 C CA . TYR A 1 752 ? 60.361 27.231 5.083 1.00 135.11 689 TYR A CA 1
ATOM 4790 C C . TYR A 1 752 ? 61.054 25.976 4.562 1.00 135.11 689 TYR A C 1
ATOM 4791 O O . TYR A 1 752 ? 62.107 25.572 5.072 1.00 135.11 689 TYR A O 1
ATOM 4800 N N . LEU A 1 753 ? 60.481 25.355 3.530 1.00 139.48 690 LEU A N 1
ATOM 4801 C CA . LEU A 1 753 ? 61.108 24.183 2.926 1.00 139.48 690 LEU A CA 1
ATOM 4802 C C . LEU A 1 753 ? 62.453 24.538 2.313 1.00 139.48 690 LEU A C 1
ATOM 4803 O O . LEU A 1 753 ? 63.398 23.742 2.362 1.00 139.48 690 LEU A O 1
ATOM 4808 N N . ILE A 1 754 ? 62.549 25.723 1.712 1.00 137.56 691 ILE A N 1
ATOM 4809 C CA . ILE A 1 754 ? 63.833 26.194 1.205 1.00 137.56 691 ILE A CA 1
ATOM 4810 C C . ILE A 1 754 ? 64.856 26.225 2.330 1.00 137.56 691 ILE A C 1
ATOM 4811 O O . ILE A 1 754 ? 65.965 25.697 2.202 1.00 137.56 691 ILE A O 1
ATOM 4816 N N . SER A 1 755 ? 64.479 26.819 3.460 1.00 147.95 692 SER A N 1
ATOM 4817 C CA . SER A 1 755 ? 65.347 26.897 4.626 1.00 147.95 692 SER A CA 1
ATOM 4818 C C . SER A 1 755 ? 65.605 25.539 5.261 1.00 147.95 692 SER A C 1
ATOM 4819 O O . SER A 1 755 ? 66.497 25.433 6.107 1.00 147.95 692 SER A O 1
ATOM 4822 N N . ILE A 1 756 ? 64.836 24.512 4.903 1.00 152.87 693 ILE A N 1
ATOM 4823 C CA . ILE A 1 756 ? 65.133 23.173 5.402 1.00 152.87 693 ILE A CA 1
ATOM 4824 C C . ILE A 1 756 ? 66.471 22.686 4.858 1.00 152.87 693 ILE A C 1
ATOM 4825 O O . ILE A 1 756 ? 67.326 22.203 5.610 1.00 152.87 693 ILE A O 1
ATOM 4830 N N . LYS A 1 757 ? 66.663 22.789 3.543 1.00 164.54 694 LYS A N 1
ATOM 4831 C CA . LYS A 1 757 ? 67.851 22.367 2.803 1.00 164.54 694 LYS A CA 1
ATOM 4832 C C . LYS A 1 757 ? 68.086 20.865 2.857 1.00 164.54 694 LYS A C 1
ATOM 4833 O O . LYS A 1 757 ? 69.020 20.378 2.209 1.00 164.54 694 LYS A O 1
ATOM 4839 N N . ASP A 1 758 ? 67.280 20.111 3.594 1.00 157.71 695 ASP A N 1
ATOM 4840 C CA . ASP A 1 758 ? 67.504 18.687 3.791 1.00 157.71 695 ASP A CA 1
ATOM 4841 C C . ASP A 1 758 ? 66.528 17.915 2.921 1.00 157.71 695 ASP A C 1
ATOM 4842 O O . ASP A 1 758 ? 65.310 18.027 3.101 1.00 157.71 695 ASP A O 1
ATOM 4847 N N . LYS A 1 759 ? 67.064 17.133 1.985 1.00 162.75 696 LYS A N 1
ATOM 4848 C CA . LYS A 1 759 ? 66.272 16.361 1.031 1.00 162.75 696 LYS A CA 1
ATOM 4849 C C . LYS A 1 759 ? 65.287 17.234 0.267 1.00 162.75 696 LYS A C 1
ATOM 4850 O O . LYS A 1 759 ? 64.286 16.736 -0.258 1.00 162.75 696 LYS A O 1
ATOM 4856 N N . VAL A 1 760 ? 65.557 18.535 0.196 1.00 175.65 697 VAL A N 1
ATOM 4857 C CA . VAL A 1 760 ? 64.687 19.473 -0.507 1.00 175.65 697 VAL A CA 1
ATOM 4858 C C . VAL A 1 760 ? 65.134 19.428 -1.964 1.00 175.65 697 VAL A C 1
ATOM 4859 O O . VAL A 1 760 ? 65.896 20.271 -2.437 1.00 175.65 697 VAL A O 1
ATOM 4863 N N . SER A 1 761 ? 64.649 18.417 -2.685 1.00 189.61 698 SER A N 1
ATOM 4864 C CA . SER A 1 761 ? 65.047 18.187 -4.071 1.00 189.61 698 SER A CA 1
ATOM 4865 C C . SER A 1 761 ? 64.322 19.203 -4.947 1.00 189.61 698 SER A C 1
ATOM 4866 O O . SER A 1 761 ? 63.325 18.910 -5.611 1.00 189.61 698 SER A O 1
ATOM 4869 N N . ILE A 1 762 ? 64.845 20.431 -4.936 1.00 211.29 699 ILE A N 1
ATOM 4870 C CA . ILE A 1 762 ? 64.215 21.516 -5.676 1.00 211.29 699 ILE A CA 1
ATOM 4871 C C . ILE A 1 762 ? 64.257 21.274 -7.176 1.00 211.29 699 ILE A C 1
ATOM 4872 O O . ILE A 1 762 ? 63.417 21.806 -7.910 1.00 211.29 699 ILE A O 1
ATOM 4877 N N . ASN A 1 763 ? 65.212 20.480 -7.657 1.00 192.77 700 ASN A N 1
ATOM 4878 C CA . ASN A 1 763 ? 65.308 20.148 -9.070 1.00 192.77 700 ASN A CA 1
ATOM 4879 C C . ASN A 1 763 ? 64.878 18.713 -9.349 1.00 192.77 700 ASN A C 1
ATOM 4880 O O . ASN A 1 763 ? 65.297 18.127 -10.352 1.00 192.77 700 ASN A O 1
ATOM 4885 N N . SER A 1 764 ? 64.051 18.137 -8.480 1.00 178.61 701 SER A N 1
ATOM 4886 C CA . SER A 1 764 ? 63.605 16.765 -8.669 1.00 178.61 701 SER A CA 1
ATOM 4887 C C . SER A 1 764 ? 62.737 16.647 -9.914 1.00 178.61 701 SER A C 1
ATOM 4888 O O . SER A 1 764 ? 61.913 17.517 -10.207 1.00 178.61 701 SER A O 1
ATOM 4891 N N . VAL A 1 765 ? 62.930 15.557 -10.647 1.00 160.96 702 VAL A N 1
ATOM 4892 C CA . VAL A 1 765 ? 62.122 15.240 -11.814 1.00 160.96 702 VAL A CA 1
ATOM 4893 C C . VAL A 1 765 ? 61.448 13.901 -11.567 1.00 160.96 702 VAL A C 1
ATOM 4894 O O . VAL A 1 765 ? 61.866 13.119 -10.707 1.00 160.96 702 VAL A O 1
ATOM 4898 N N . THR A 1 766 ? 60.391 13.644 -12.323 1.00 168.04 703 THR A N 1
ATOM 4899 C CA . THR A 1 766 ? 59.571 12.462 -12.124 1.00 168.04 703 THR A CA 1
ATOM 4900 C C . THR A 1 766 ? 59.772 11.458 -13.254 1.00 168.04 703 THR A C 1
ATOM 4901 O O . THR A 1 766 ? 60.444 11.724 -14.251 1.00 168.04 703 THR A O 1
ATOM 4905 N N . GLU A 1 767 ? 59.184 10.273 -13.071 1.00 196.02 704 GLU A N 1
ATOM 4906 C CA . GLU A 1 767 ? 59.231 9.264 -14.123 1.00 196.02 704 GLU A CA 1
ATOM 4907 C C . GLU A 1 767 ? 58.437 9.706 -15.344 1.00 196.02 704 GLU A C 1
ATOM 4908 O O . GLU A 1 767 ? 58.869 9.496 -16.484 1.00 196.02 704 GLU A O 1
ATOM 4914 N N . ASN A 1 768 ? 57.280 10.326 -15.129 1.00 179.86 705 ASN A N 1
ATOM 4915 C CA . ASN A 1 768 ? 56.409 10.746 -16.222 1.00 179.86 705 ASN A CA 1
ATOM 4916 C C . ASN A 1 768 ? 56.863 12.116 -16.704 1.00 179.86 705 ASN A C 1
ATOM 4917 O O . ASN A 1 768 ? 56.503 13.143 -16.126 1.00 179.86 705 ASN A O 1
ATOM 4922 N N . ASN A 1 769 ? 57.664 12.126 -17.764 1.00 159.39 706 ASN A N 1
ATOM 4923 C CA . ASN A 1 769 ? 58.074 13.321 -18.493 1.00 159.39 706 ASN A CA 1
ATOM 4924 C C . ASN A 1 769 ? 59.024 14.205 -17.695 1.00 159.39 706 ASN A C 1
ATOM 4925 O O . ASN A 1 769 ? 59.323 15.326 -18.124 1.00 159.39 706 ASN A O 1
ATOM 4930 N N . ASN A 1 770 ? 59.503 13.730 -16.543 1.00 146.27 707 ASN A N 1
ATOM 4931 C CA . ASN A 1 770 ? 60.526 14.423 -15.757 1.00 146.27 707 ASN A CA 1
ATOM 4932 C C . ASN A 1 770 ? 60.111 15.850 -15.411 1.00 146.27 707 ASN A C 1
ATOM 4933 O O . ASN A 1 770 ? 60.913 16.784 -15.458 1.00 146.27 707 ASN A O 1
ATOM 4938 N N . TRP A 1 771 ? 58.842 16.016 -15.059 1.00 154.17 708 TRP A N 1
ATOM 4939 C CA . TRP A 1 771 ? 58.356 17.306 -14.594 1.00 154.17 708 TRP A CA 1
ATOM 4940 C C . TRP A 1 771 ? 59.063 17.720 -13.313 1.00 154.17 708 TRP A C 1
ATOM 4941 O O . TRP A 1 771 ? 59.319 16.894 -12.432 1.00 154.17 708 TRP A O 1
ATOM 4952 N N . THR A 1 772 ? 59.387 18.993 -13.220 1.00 150.59 709 THR A N 1
ATOM 4953 C CA . THR A 1 772 ? 59.945 19.593 -12.024 1.00 150.59 709 THR A CA 1
ATOM 4954 C C . THR A 1 772 ? 58.884 20.399 -11.299 1.00 150.59 709 THR A C 1
ATOM 4955 O O . THR A 1 772 ? 57.881 20.804 -11.894 1.00 150.59 709 THR A O 1
ATOM 4959 N N . PRO A 1 773 ? 59.065 20.651 -10.001 1.00 159.44 710 PRO A N 1
ATOM 4960 C CA . PRO A 1 773 ? 58.219 21.659 -9.348 1.00 159.44 710 PRO A CA 1
ATOM 4961 C C . PRO A 1 773 ? 58.327 23.005 -10.028 1.00 159.44 710 PRO A C 1
ATOM 4962 O O . PRO A 1 773 ? 57.343 23.754 -10.090 1.00 159.44 710 PRO A O 1
ATOM 4966 N N . LEU A 1 774 ? 59.508 23.323 -10.559 1.00 135.97 711 LEU A N 1
ATOM 4967 C CA . LEU A 1 774 ? 59.649 24.506 -11.393 1.00 135.97 711 LEU A CA 1
ATOM 4968 C C . LEU A 1 774 ? 58.764 24.409 -12.627 1.00 135.97 711 LEU A C 1
ATOM 4969 O O . LEU A 1 774 ? 58.177 25.406 -13.054 1.00 135.97 711 LEU A O 1
ATOM 4974 N N . HIS A 1 775 ? 58.648 23.215 -13.211 1.00 133.09 712 HIS A N 1
ATOM 4975 C CA . HIS A 1 775 ? 57.760 23.037 -14.356 1.00 133.09 712 HIS A CA 1
ATOM 4976 C C . HIS A 1 775 ? 56.313 23.329 -13.986 1.00 133.09 712 HIS A C 1
ATOM 4977 O O . HIS A 1 775 ? 55.576 23.961 -14.754 1.00 133.09 712 HIS A O 1
ATOM 4984 N N . PHE A 1 776 ? 55.880 22.854 -12.820 1.00 140.77 713 PHE A N 1
ATOM 4985 C CA . PHE A 1 776 ? 54.510 23.105 -12.398 1.00 140.77 713 PHE A CA 1
ATOM 4986 C C . PHE A 1 776 ? 54.288 24.586 -12.128 1.00 140.77 713 PHE A C 1
ATOM 4987 O O . PHE A 1 776 ? 53.259 25.148 -12.520 1.00 140.77 713 PHE A O 1
ATOM 4995 N N . ALA A 1 777 ? 55.250 25.238 -11.471 1.00 134.28 714 ALA A N 1
ATOM 4996 C CA . ALA A 1 777 ? 55.171 26.685 -11.308 1.00 134.28 714 ALA A CA 1
ATOM 4997 C C . ALA A 1 777 ? 55.134 27.384 -12.657 1.00 134.28 714 ALA A C 1
ATOM 4998 O O . ALA A 1 777 ? 54.525 28.450 -12.794 1.00 134.28 714 ALA A O 1
ATOM 5000 N N . ILE A 1 778 ? 55.780 26.793 -13.661 1.00 146.13 715 ILE A N 1
ATOM 5001 C CA . ILE A 1 778 ? 55.727 27.330 -15.014 1.00 146.13 715 ILE A CA 1
ATOM 5002 C C . ILE A 1 778 ? 54.305 27.263 -15.555 1.00 146.13 715 ILE A C 1
ATOM 5003 O O . ILE A 1 778 ? 53.769 28.254 -16.067 1.00 146.13 715 ILE A O 1
ATOM 5008 N N . TYR A 1 779 ? 53.671 26.091 -15.446 1.00 141.43 716 TYR A N 1
ATOM 5009 C CA . TYR A 1 779 ? 52.337 25.930 -16.019 1.00 141.43 716 TYR A CA 1
ATOM 5010 C C . TYR A 1 779 ? 51.308 26.769 -15.273 1.00 141.43 716 TYR A C 1
ATOM 5011 O O . TYR A 1 779 ? 50.489 27.460 -15.890 1.00 141.43 716 TYR A O 1
ATOM 5020 N N . PHE A 1 780 ? 51.341 26.728 -13.941 1.00 135.30 717 PHE A N 1
ATOM 5021 C CA . PHE A 1 780 ? 50.322 27.399 -13.146 1.00 135.30 717 PHE A CA 1
ATOM 5022 C C . PHE A 1 780 ? 50.535 28.898 -13.073 1.00 135.30 717 PHE A C 1
ATOM 5023 O O . PHE A 1 780 ? 49.687 29.595 -12.508 1.00 135.30 717 PHE A O 1
ATOM 5031 N N . LYS A 1 781 ? 51.638 29.401 -13.625 1.00 115.67 718 LYS A N 1
ATOM 5032 C CA . LYS A 1 781 ? 51.921 30.831 -13.650 1.00 115.67 718 LYS A CA 1
ATOM 5033 C C . LYS A 1 781 ? 51.958 31.406 -12.238 1.00 115.67 718 LYS A C 1
ATOM 5034 O O . LYS A 1 781 ? 51.513 32.528 -11.989 1.00 115.67 718 LYS A O 1
ATOM 5040 N N . LYS A 1 782 ? 52.485 30.619 -11.299 1.00 128.93 719 LYS A N 1
ATOM 5041 C CA . LYS A 1 782 ? 52.824 31.121 -9.969 1.00 128.93 719 LYS A CA 1
ATOM 5042 C C . LYS A 1 782 ? 54.140 31.888 -10.083 1.00 128.93 719 LYS A C 1
ATOM 5043 O O . LYS A 1 782 ? 55.205 31.459 -9.632 1.00 128.93 719 LYS A O 1
ATOM 5049 N N . GLU A 1 783 ? 54.040 33.057 -10.718 1.00 138.74 720 GLU A N 1
ATOM 5050 C CA . GLU A 1 783 ? 55.228 33.795 -11.132 1.00 138.74 720 GLU A CA 1
ATOM 5051 C C . GLU A 1 783 ? 56.042 34.264 -9.935 1.00 138.74 720 GLU A C 1
ATOM 5052 O O . GLU A 1 783 ? 57.278 34.254 -9.973 1.00 138.74 720 GLU A O 1
ATOM 5058 N N . ASP A 1 784 ? 55.365 34.691 -8.869 1.00 138.95 721 ASP A N 1
ATOM 5059 C CA . ASP A 1 784 ? 56.068 35.159 -7.680 1.00 138.95 721 ASP A CA 1
ATOM 5060 C C . ASP A 1 784 ? 56.941 34.060 -7.089 1.00 138.95 721 ASP A C 1
ATOM 5061 O O . ASP A 1 784 ? 58.136 34.260 -6.851 1.00 138.95 721 ASP A O 1
ATOM 5066 N N . ALA A 1 785 ? 56.361 32.880 -6.861 1.00 132.59 722 ALA A N 1
ATOM 5067 C CA . ALA A 1 785 ? 57.140 31.771 -6.324 1.00 132.59 722 ALA A CA 1
ATOM 5068 C C . ALA A 1 785 ? 58.204 31.316 -7.313 1.00 132.59 722 ALA A C 1
ATOM 5069 O O . ALA A 1 785 ? 59.306 30.921 -6.914 1.00 132.59 722 ALA A O 1
ATOM 5071 N N . ALA A 1 786 ? 57.886 31.359 -8.609 1.00 129.54 723 ALA A N 1
ATOM 5072 C CA . ALA A 1 786 ? 58.854 30.964 -9.623 1.00 129.54 723 ALA A CA 1
ATOM 5073 C C . ALA A 1 786 ? 60.103 31.831 -9.549 1.00 129.54 723 ALA A C 1
ATOM 5074 O O . ALA A 1 786 ? 61.223 31.321 -9.438 1.00 129.54 723 ALA A O 1
ATOM 5076 N N . LYS A 1 787 ? 59.930 33.152 -9.576 1.00 138.93 724 LYS A N 1
ATOM 5077 C CA . LYS A 1 787 ? 61.084 34.037 -9.475 1.00 138.93 724 LYS A CA 1
ATOM 5078 C C . LYS A 1 787 ? 61.747 33.941 -8.107 1.00 138.93 724 LYS A C 1
ATOM 5079 O O . LYS A 1 787 ? 62.972 34.080 -8.003 1.00 138.93 724 LYS A O 1
ATOM 5085 N N . GLU A 1 788 ? 60.966 33.692 -7.052 1.00 137.54 725 GLU A N 1
ATOM 5086 C CA . GLU A 1 788 ? 61.547 33.573 -5.722 1.00 137.54 725 GLU A CA 1
ATOM 5087 C C . GLU A 1 788 ? 62.522 32.408 -5.662 1.00 137.54 725 GLU A C 1
ATOM 5088 O O . GLU A 1 788 ? 63.654 32.553 -5.189 1.00 137.54 725 GLU A O 1
ATOM 5094 N N . LEU A 1 789 ? 62.100 31.239 -6.145 1.00 126.97 726 LEU A N 1
ATOM 5095 C CA . LEU A 1 789 ? 63.020 30.110 -6.194 1.00 126.97 726 LEU A CA 1
ATOM 5096 C C . LEU A 1 789 ? 64.131 30.355 -7.205 1.00 126.97 726 LEU A C 1
ATOM 5097 O O . LEU A 1 789 ? 65.243 29.846 -7.034 1.00 126.97 726 LEU A O 1
ATOM 5102 N N . LEU A 1 790 ? 63.853 31.135 -8.253 1.00 129.52 727 LEU A N 1
ATOM 5103 C CA . LEU A 1 790 ? 64.905 31.531 -9.181 1.00 129.52 727 LEU A CA 1
ATOM 5104 C C . LEU A 1 790 ? 66.015 32.285 -8.472 1.00 129.52 727 LEU A C 1
ATOM 5105 O O . LEU A 1 790 ? 67.189 32.149 -8.833 1.00 129.52 727 LEU A O 1
ATOM 5110 N N . LYS A 1 791 ? 65.669 33.074 -7.457 1.00 124.63 728 LYS A N 1
ATOM 5111 C CA . LYS A 1 791 ? 66.679 33.798 -6.696 1.00 124.63 728 LYS A CA 1
ATOM 5112 C C . LYS A 1 791 ? 67.595 32.882 -5.898 1.00 124.63 728 LYS A C 1
ATOM 5113 O O . LYS A 1 791 ? 68.438 33.386 -5.148 1.00 124.63 728 LYS A O 1
ATOM 5119 N N . GLN A 1 792 ? 67.453 31.567 -6.023 1.00 142.34 729 GLN A N 1
ATOM 5120 C CA . GLN A 1 792 ? 68.287 30.622 -5.303 1.00 142.34 729 GLN A CA 1
ATOM 5121 C C . GLN A 1 792 ? 69.343 30.036 -6.235 1.00 142.34 729 GLN A C 1
ATOM 5122 O O . GLN A 1 792 ? 69.356 30.282 -7.443 1.00 142.34 729 GLN A O 1
ATOM 5128 N N . ASP A 1 793 ? 70.242 29.242 -5.657 1.00 158.89 730 ASP A N 1
ATOM 5129 C CA . ASP A 1 793 ? 71.415 28.783 -6.390 1.00 158.89 730 ASP A CA 1
ATOM 5130 C C . ASP A 1 793 ? 71.100 27.596 -7.291 1.00 158.89 730 ASP A C 1
ATOM 5131 O O . ASP A 1 793 ? 71.150 27.705 -8.521 1.00 158.89 730 ASP A O 1
ATOM 5136 N N . ASP A 1 794 ? 70.762 26.454 -6.696 1.00 169.89 731 ASP A N 1
ATOM 5137 C CA . ASP A 1 794 ? 70.709 25.207 -7.449 1.00 169.89 731 ASP A CA 1
ATOM 5138 C C . ASP A 1 794 ? 69.460 25.124 -8.315 1.00 169.89 731 ASP A C 1
ATOM 5139 O O . ASP A 1 794 ? 68.691 24.164 -8.218 1.00 169.89 731 ASP A O 1
ATOM 5144 N N . ILE A 1 795 ? 69.259 26.115 -9.178 1.00 173.83 732 ILE A N 1
ATOM 5145 C CA . ILE A 1 795 ? 68.142 26.113 -10.113 1.00 173.83 732 ILE A CA 1
ATOM 5146 C C . ILE A 1 795 ? 68.655 25.495 -11.409 1.00 173.83 732 ILE A C 1
ATOM 5147 O O . ILE A 1 795 ? 69.330 26.151 -12.204 1.00 173.83 732 ILE A O 1
ATOM 5152 N N . ASN A 1 796 ? 68.335 24.222 -11.618 1.00 179.40 733 ASN A N 1
ATOM 5153 C CA . ASN A 1 796 ? 68.857 23.477 -12.758 1.00 179.40 733 ASN A CA 1
ATOM 5154 C C . ASN A 1 796 ? 68.184 23.955 -14.037 1.00 179.40 733 ASN A C 1
ATOM 5155 O O . ASN A 1 796 ? 66.979 23.764 -14.225 1.00 179.40 733 ASN A O 1
ATOM 5160 N N . LEU A 1 797 ? 68.962 24.576 -14.920 1.00 185.48 734 LEU A N 1
ATOM 5161 C CA . LEU A 1 797 ? 68.483 24.963 -16.238 1.00 185.48 734 LEU A CA 1
ATOM 5162 C C . LEU A 1 797 ? 68.640 23.857 -17.269 1.00 185.48 734 LEU A C 1
ATOM 5163 O O . LEU A 1 797 ? 68.162 24.009 -18.398 1.00 185.48 734 LEU A O 1
ATOM 5168 N N . THR A 1 798 ? 69.293 22.751 -16.910 1.00 190.61 735 THR A N 1
ATOM 5169 C CA . THR A 1 798 ? 69.552 21.650 -17.827 1.00 190.61 735 THR A CA 1
ATOM 5170 C C . THR A 1 798 ? 68.510 20.544 -17.712 1.00 190.61 735 THR A C 1
ATOM 5171 O O . THR A 1 798 ? 68.824 19.369 -17.932 1.00 190.61 735 THR A O 1
ATOM 5175 N N . ILE A 1 799 ? 67.274 20.896 -17.364 1.00 177.99 736 ILE A N 1
ATOM 5176 C CA . ILE A 1 799 ? 66.220 19.897 -17.261 1.00 177.99 736 ILE A CA 1
ATOM 5177 C C . ILE A 1 799 ? 65.794 19.468 -18.657 1.00 177.99 736 ILE A C 1
ATOM 5178 O O . ILE A 1 799 ? 65.501 20.306 -19.520 1.00 177.99 736 ILE A O 1
ATOM 5183 N N . VAL A 1 800 ? 65.754 18.159 -18.884 1.00 165.19 737 VAL A N 1
ATOM 5184 C CA . VAL A 1 800 ? 65.339 17.591 -20.161 1.00 165.19 737 VAL A CA 1
ATOM 5185 C C . VAL A 1 800 ? 64.083 16.771 -19.910 1.00 165.19 737 VAL A C 1
ATOM 5186 O O . VAL A 1 800 ? 64.124 15.758 -19.200 1.00 165.19 737 VAL A O 1
ATOM 5190 N N . ALA A 1 801 ? 62.969 17.206 -20.488 1.00 169.15 738 ALA A N 1
ATOM 5191 C CA . ALA A 1 801 ? 61.715 16.478 -20.395 1.00 169.15 738 ALA A CA 1
ATOM 5192 C C . ALA A 1 801 ? 61.585 15.546 -21.598 1.00 169.15 738 ALA A C 1
ATOM 5193 O O . ALA A 1 801 ? 62.535 15.340 -22.358 1.00 169.15 738 ALA A O 1
ATOM 5195 N N . ASP A 1 802 ? 60.401 14.965 -21.777 1.00 191.56 739 ASP A N 1
ATOM 5196 C CA . ASP A 1 802 ? 60.142 14.140 -22.949 1.00 191.56 739 ASP A CA 1
ATOM 5197 C C . ASP A 1 802 ? 60.315 14.963 -24.218 1.00 191.56 739 ASP A C 1
ATOM 5198 O O . ASP A 1 802 ? 59.834 16.095 -24.309 1.00 191.56 739 ASP A O 1
ATOM 5203 N N . GLY A 1 803 ? 61.012 14.394 -25.197 1.00 181.13 740 GLY A N 1
ATOM 5204 C CA . GLY A 1 803 ? 61.294 15.135 -26.407 1.00 181.13 740 GLY A CA 1
ATOM 5205 C C . GLY A 1 803 ? 62.187 16.334 -26.202 1.00 181.13 740 GLY A C 1
ATOM 5206 O O . GLY A 1 803 ? 62.211 17.229 -27.050 1.00 181.13 740 GLY A O 1
ATOM 5207 N N . ASN A 1 804 ? 62.923 16.373 -25.088 1.00 162.93 741 ASN A N 1
ATOM 5208 C CA . ASN A 1 804 ? 63.824 17.478 -24.764 1.00 162.93 741 ASN A CA 1
ATOM 5209 C C . ASN A 1 804 ? 63.092 18.818 -24.769 1.00 162.93 741 ASN A C 1
ATOM 5210 O O . ASN A 1 804 ? 63.594 19.820 -25.279 1.00 162.93 741 ASN A O 1
ATOM 5215 N N . LEU A 1 805 ? 61.888 18.837 -24.204 1.00 156.95 742 LEU A N 1
ATOM 5216 C CA . LEU A 1 805 ? 61.129 20.075 -24.048 1.00 156.95 742 LEU A CA 1
ATOM 5217 C C . LEU A 1 805 ? 61.537 20.688 -22.715 1.00 156.95 742 LEU A C 1
ATOM 5218 O O . LEU A 1 805 ? 60.999 20.338 -21.663 1.00 156.95 742 LEU A O 1
ATOM 5223 N N . THR A 1 806 ? 62.494 21.609 -22.766 1.00 143.81 743 THR A N 1
ATOM 5224 C CA . THR A 1 806 ? 63.189 22.077 -21.581 1.00 143.81 743 THR A CA 1
ATOM 5225 C C . THR A 1 806 ? 62.471 23.264 -20.944 1.00 143.81 743 THR A C 1
ATOM 5226 O O . THR A 1 806 ? 61.414 23.712 -21.396 1.00 143.81 743 THR A O 1
ATOM 5230 N N . VAL A 1 807 ? 63.079 23.785 -19.875 1.00 145.73 744 VAL A N 1
ATOM 5231 C CA . VAL A 1 807 ? 62.455 24.845 -19.088 1.00 145.73 744 VAL A CA 1
ATOM 5232 C C . VAL A 1 807 ? 62.269 26.101 -19.927 1.00 145.73 744 VAL A C 1
ATOM 5233 O O . VAL A 1 807 ? 61.257 26.801 -19.805 1.00 145.73 744 VAL A O 1
ATOM 5237 N N . LEU A 1 808 ? 63.238 26.411 -20.787 1.00 125.62 745 LEU A N 1
ATOM 5238 C CA . LEU A 1 808 ? 63.073 27.547 -21.683 1.00 125.62 745 LEU A CA 1
ATOM 5239 C C . LEU A 1 808 ? 61.941 27.302 -22.668 1.00 125.62 745 LEU A C 1
ATOM 5240 O O . LEU A 1 808 ? 61.189 28.223 -23.002 1.00 125.62 745 LEU A O 1
ATOM 5245 N N . HIS A 1 809 ? 61.805 26.065 -23.145 1.00 132.80 746 HIS A N 1
ATOM 5246 C CA . HIS A 1 809 ? 60.703 25.740 -24.041 1.00 132.80 746 HIS A CA 1
ATOM 5247 C C . HIS A 1 809 ? 59.367 25.920 -23.338 1.00 132.80 746 HIS A C 1
ATOM 5248 O O . HIS A 1 809 ? 58.410 26.437 -23.924 1.00 132.80 746 HIS A O 1
ATOM 5255 N N . LEU A 1 810 ? 59.288 25.508 -22.074 1.00 130.34 747 LEU A N 1
ATOM 5256 C CA . LEU A 1 810 ? 58.078 25.740 -21.296 1.00 130.34 747 LEU A CA 1
ATOM 5257 C C . LEU A 1 810 ? 57.813 27.230 -21.133 1.00 130.34 747 LEU A C 1
ATOM 5258 O O . LEU A 1 810 ? 56.667 27.684 -21.251 1.00 130.34 747 LEU A O 1
ATOM 5263 N N . ALA A 1 811 ? 58.863 28.007 -20.861 1.00 113.50 748 ALA A N 1
ATOM 5264 C CA . ALA A 1 811 ? 58.704 29.449 -20.720 1.00 113.50 748 ALA A CA 1
ATOM 5265 C C . ALA A 1 811 ? 58.167 30.061 -22.003 1.00 113.50 748 ALA A C 1
ATOM 5266 O O . ALA A 1 811 ? 57.308 30.950 -21.969 1.00 113.50 748 ALA A O 1
ATOM 5268 N N . VAL A 1 812 ? 58.662 29.590 -23.146 1.00 139.60 749 VAL A N 1
ATOM 5269 C CA . VAL A 1 812 ? 58.116 30.016 -24.430 1.00 139.60 749 VAL A CA 1
ATOM 5270 C C . VAL A 1 812 ? 56.646 29.641 -24.527 1.00 139.60 749 VAL A C 1
ATOM 5271 O O . VAL A 1 812 ? 55.805 30.453 -24.933 1.00 139.60 749 VAL A O 1
ATOM 5275 N N . SER A 1 813 ? 56.311 28.411 -24.140 1.00 127.85 750 SER A N 1
ATOM 5276 C CA . SER A 1 813 ? 54.935 27.941 -24.233 1.00 127.85 750 SER A CA 1
ATOM 5277 C C . SER A 1 813 ? 53.999 28.707 -23.309 1.00 127.85 750 SER A C 1
ATOM 5278 O O . SER A 1 813 ? 52.783 28.691 -23.526 1.00 127.85 750 SER A O 1
ATOM 5281 N N . THR A 1 814 ? 54.534 29.373 -22.288 1.00 123.28 751 THR A N 1
ATOM 5282 C CA . THR A 1 814 ? 53.685 30.105 -21.354 1.00 123.28 751 THR A CA 1
ATOM 5283 C C . THR A 1 814 ? 53.285 31.467 -21.906 1.00 123.28 751 THR A C 1
ATOM 5284 O O . THR A 1 814 ? 52.096 31.757 -22.078 1.00 123.28 751 THR A O 1
ATOM 5288 N N . GLY A 1 815 ? 54.266 32.316 -22.190 1.00 109.13 752 GLY A N 1
ATOM 5289 C CA . GLY A 1 815 ? 54.011 33.686 -22.571 1.00 109.13 752 GLY A CA 1
ATOM 5290 C C . GLY A 1 815 ? 54.275 34.702 -21.482 1.00 109.13 752 GLY A C 1
ATOM 5291 O O . GLY A 1 815 ? 54.168 35.906 -21.744 1.00 109.13 752 GLY A O 1
ATOM 5292 N N . GLN A 1 816 ? 54.610 34.260 -20.273 1.00 118.75 753 GLN A N 1
ATOM 5293 C CA . GLN A 1 816 ? 55.000 35.176 -19.204 1.00 118.75 753 GLN A CA 1
ATOM 5294 C C . GLN A 1 816 ? 56.402 35.676 -19.519 1.00 118.75 753 GLN A C 1
ATOM 5295 O O . GLN A 1 816 ? 57.399 35.042 -19.170 1.00 118.75 753 GLN A O 1
ATOM 5301 N N . ILE A 1 817 ? 56.473 36.831 -20.179 1.00 131.17 754 ILE A N 1
ATOM 5302 C CA . ILE A 1 817 ? 57.728 37.281 -20.769 1.00 131.17 754 ILE A CA 1
ATOM 5303 C C . ILE A 1 817 ? 58.736 37.662 -19.690 1.00 131.17 754 ILE A C 1
ATOM 5304 O O . ILE A 1 817 ? 59.940 37.432 -19.844 1.00 131.17 754 ILE A O 1
ATOM 5309 N N . ASN A 1 818 ? 58.269 38.257 -18.588 1.00 128.32 755 ASN A N 1
ATOM 5310 C CA . ASN A 1 818 ? 59.187 38.735 -17.557 1.00 128.32 755 ASN A CA 1
ATOM 5311 C C . ASN A 1 818 ? 59.969 37.589 -16.933 1.00 128.32 755 ASN A C 1
ATOM 5312 O O . ASN A 1 818 ? 61.170 37.717 -16.662 1.00 128.32 755 ASN A O 1
ATOM 5317 N N . ILE A 1 819 ? 59.301 36.463 -16.687 1.00 129.00 756 ILE A N 1
ATOM 5318 C CA . ILE A 1 819 ? 59.992 35.298 -16.149 1.00 129.00 756 ILE A CA 1
ATOM 5319 C C . ILE A 1 819 ? 61.053 34.815 -17.126 1.00 129.00 756 ILE A C 1
ATOM 5320 O O . ILE A 1 819 ? 62.160 34.437 -16.728 1.00 129.00 756 ILE A O 1
ATOM 5325 N N . ILE A 1 820 ? 60.735 34.825 -18.420 1.00 127.87 757 ILE A N 1
ATOM 5326 C CA . ILE A 1 820 ? 61.710 34.413 -19.425 1.00 127.87 757 ILE A CA 1
ATOM 5327 C C . ILE A 1 820 ? 62.904 35.358 -19.428 1.00 127.87 757 ILE A C 1
ATOM 5328 O O . ILE A 1 820 ? 64.055 34.927 -19.560 1.00 127.87 757 ILE A O 1
ATOM 5333 N N . LYS A 1 821 ? 62.649 36.661 -19.304 1.00 132.85 758 LYS A N 1
ATOM 5334 C CA . LYS A 1 821 ? 63.743 37.624 -19.267 1.00 132.85 758 LYS A CA 1
ATOM 5335 C C . LYS A 1 821 ? 64.628 37.390 -18.054 1.00 132.85 758 LYS A C 1
ATOM 5336 O O . LYS A 1 821 ? 65.860 37.451 -18.148 1.00 132.85 758 LYS A O 1
ATOM 5342 N N . GLU A 1 822 ? 64.015 37.117 -16.903 1.00 140.62 759 GLU A N 1
ATOM 5343 C CA . GLU A 1 822 ? 64.798 36.804 -15.715 1.00 140.62 759 GLU A CA 1
ATOM 5344 C C . GLU A 1 822 ? 65.607 35.530 -15.918 1.00 140.62 759 GLU A C 1
ATOM 5345 O O . GLU A 1 822 ? 66.757 35.437 -15.477 1.00 140.62 759 GLU A O 1
ATOM 5351 N N . LEU A 1 823 ? 65.018 34.537 -16.584 1.00 140.93 760 LEU A N 1
ATOM 5352 C CA . LEU A 1 823 ? 65.734 33.301 -16.873 1.00 140.93 760 LEU A CA 1
ATOM 5353 C C . LEU A 1 823 ? 66.952 33.563 -17.747 1.00 140.93 760 LEU A C 1
ATOM 5354 O O . LEU A 1 823 ? 68.036 33.024 -17.497 1.00 140.93 760 LEU A O 1
ATOM 5359 N N . LEU A 1 824 ? 66.787 34.381 -18.785 1.00 138.84 761 LEU A N 1
ATOM 5360 C CA . LEU A 1 824 ? 67.923 34.727 -19.633 1.00 138.84 761 LEU A CA 1
ATOM 5361 C C . LEU A 1 824 ? 68.972 35.511 -18.864 1.00 138.84 761 LEU A C 1
ATOM 5362 O O . LEU A 1 824 ? 70.171 35.348 -19.113 1.00 138.84 761 LEU A O 1
ATOM 5367 N N . LYS A 1 825 ? 68.545 36.367 -17.936 1.00 149.36 762 LYS A N 1
ATOM 5368 C CA . LYS A 1 825 ? 69.505 37.026 -17.059 1.00 149.36 762 LYS A CA 1
ATOM 5369 C C . LYS A 1 825 ? 70.268 36.002 -16.231 1.00 149.36 762 LYS A C 1
ATOM 5370 O O . LYS A 1 825 ? 71.476 36.145 -16.008 1.00 149.36 762 LYS A O 1
ATOM 5376 N N . ARG A 1 826 ? 69.578 34.959 -15.768 1.00 165.59 763 ARG A N 1
ATOM 5377 C CA . ARG A 1 826 ? 70.267 33.836 -15.145 1.00 165.59 763 ARG A CA 1
ATOM 5378 C C . ARG A 1 826 ? 71.190 33.143 -16.139 1.00 165.59 763 ARG A C 1
ATOM 5379 O O . ARG A 1 826 ? 72.266 32.667 -15.760 1.00 165.59 763 ARG A O 1
ATOM 5387 N N . GLY A 1 827 ? 70.798 33.089 -17.409 1.00 162.16 764 GLY A N 1
ATOM 5388 C CA . GLY A 1 827 ? 71.677 32.579 -18.443 1.00 162.16 764 GLY A CA 1
ATOM 5389 C C . GLY A 1 827 ? 71.510 31.115 -18.789 1.00 162.16 764 GLY A C 1
ATOM 5390 O O . GLY A 1 827 ? 72.480 30.352 -18.752 1.00 162.16 764 GLY A O 1
ATOM 5391 N N . SER A 1 828 ? 70.291 30.703 -19.123 1.00 161.63 765 SER A N 1
ATOM 5392 C CA . SER A 1 828 ? 70.090 29.359 -19.636 1.00 161.63 765 SER A CA 1
ATOM 5393 C C . SER A 1 828 ? 70.433 29.305 -21.123 1.00 161.63 765 SER A C 1
ATOM 5394 O O . SER A 1 828 ? 70.695 30.323 -21.768 1.00 161.63 765 SER A O 1
ATOM 5397 N N . ASN A 1 829 ? 70.428 28.091 -21.668 1.00 196.92 766 ASN A N 1
ATOM 5398 C CA . ASN A 1 829 ? 70.782 27.893 -23.068 1.00 196.92 766 ASN A CA 1
ATOM 5399 C C . ASN A 1 829 ? 69.705 28.491 -23.966 1.00 196.92 766 ASN A C 1
ATOM 5400 O O . ASN A 1 829 ? 68.552 28.047 -23.945 1.00 196.92 766 ASN A O 1
ATOM 5405 N N . ILE A 1 830 ? 70.086 29.498 -24.756 1.00 205.98 767 ILE A N 1
ATOM 5406 C CA . ILE A 1 830 ? 69.141 30.132 -25.670 1.00 205.98 767 ILE A CA 1
ATOM 5407 C C . ILE A 1 830 ? 68.687 29.150 -26.741 1.00 205.98 767 ILE A C 1
ATOM 5408 O O . ILE A 1 830 ? 67.496 29.064 -27.061 1.00 205.98 767 ILE A O 1
ATOM 5413 N N . GLU A 1 831 ? 69.625 28.395 -27.311 1.00 197.22 768 GLU A N 1
ATOM 5414 C CA . GLU A 1 831 ? 69.339 27.479 -28.406 1.00 197.22 768 GLU A CA 1
ATOM 5415 C C . GLU A 1 831 ? 69.115 26.053 -27.922 1.00 197.22 768 GLU A C 1
ATOM 5416 O O . GLU A 1 831 ? 69.481 25.096 -28.611 1.00 197.22 768 GLU A O 1
ATOM 5422 N N . GLU A 1 832 ? 68.533 25.897 -26.736 1.00 184.44 769 GLU A N 1
ATOM 5423 C CA . GLU A 1 832 ? 68.172 24.577 -26.239 1.00 184.44 769 GLU A CA 1
ATOM 5424 C C . GLU A 1 832 ? 67.158 23.938 -27.178 1.00 184.44 769 GLU A C 1
ATOM 5425 O O . GLU A 1 832 ? 66.058 24.466 -27.370 1.00 184.44 769 GLU A O 1
ATOM 5431 N N . LYS A 1 833 ? 67.528 22.806 -27.766 1.00 174.57 770 LYS A N 1
ATOM 5432 C CA . LYS A 1 833 ? 66.758 22.204 -28.843 1.00 174.57 770 LYS A CA 1
ATOM 5433 C C . LYS A 1 833 ? 65.801 21.140 -28.315 1.00 174.57 770 LYS A C 1
ATOM 5434 O O . LYS A 1 833 ? 65.828 20.760 -27.143 1.00 174.57 770 LYS A O 1
ATOM 5440 N N . THR A 1 834 ? 64.945 20.662 -29.210 1.00 182.73 771 THR A N 1
ATOM 5441 C CA . THR A 1 834 ? 63.944 19.649 -28.911 1.00 182.73 771 THR A CA 1
ATOM 5442 C C . THR A 1 834 ? 64.260 18.371 -29.681 1.00 182.73 771 THR A C 1
ATOM 5443 O O . THR A 1 834 ? 65.270 18.273 -30.383 1.00 182.73 771 THR A O 1
ATOM 5447 N N . GLY A 1 835 ? 63.373 17.384 -29.540 1.00 190.95 772 GLY A N 1
ATOM 5448 C CA . GLY A 1 835 ? 63.536 16.145 -30.282 1.00 190.95 772 GLY A CA 1
ATOM 5449 C C . GLY A 1 835 ? 63.449 16.350 -31.781 1.00 190.95 772 GLY A C 1
ATOM 5450 O O . GLY A 1 835 ? 64.218 15.761 -32.545 1.00 190.95 772 GLY A O 1
ATOM 5451 N N . GLU A 1 836 ? 62.516 17.190 -32.223 1.00 174.20 773 GLU A N 1
ATOM 5452 C CA . GLU A 1 836 ? 62.382 17.540 -33.629 1.00 174.20 773 GLU A CA 1
ATOM 5453 C C . GLU A 1 836 ? 63.354 18.630 -34.056 1.00 174.20 773 GLU A C 1
ATOM 5454 O O . GLU A 1 836 ? 63.164 19.235 -35.117 1.00 174.20 773 GLU A O 1
ATOM 5460 N N . GLY A 1 837 ? 64.387 18.888 -33.258 1.00 173.84 774 GLY A N 1
ATOM 5461 C CA . GLY A 1 837 ? 65.383 19.881 -33.601 1.00 173.84 774 GLY A CA 1
ATOM 5462 C C . GLY A 1 837 ? 64.830 21.287 -33.667 1.00 173.84 774 GLY A C 1
ATOM 5463 O O . GLY A 1 837 ? 65.108 22.025 -34.616 1.00 173.84 774 GLY A O 1
ATOM 5464 N N . TYR A 1 838 ? 64.044 21.671 -32.667 1.00 177.38 775 TYR A N 1
ATOM 5465 C CA . TYR A 1 838 ? 63.435 22.992 -32.612 1.00 177.38 775 TYR A CA 1
ATOM 5466 C C . TYR A 1 838 ? 64.138 23.821 -31.550 1.00 177.38 775 TYR A C 1
ATOM 5467 O O . TYR A 1 838 ? 64.215 23.410 -30.388 1.00 177.38 775 TYR A O 1
ATOM 5476 N N . THR A 1 839 ? 64.647 24.983 -31.945 1.00 179.05 776 THR A N 1
ATOM 5477 C CA . THR A 1 839 ? 65.031 25.973 -30.958 1.00 179.05 776 THR A CA 1
ATOM 5478 C C . THR A 1 839 ? 63.780 26.610 -30.362 1.00 179.05 776 THR A C 1
ATOM 5479 O O . THR A 1 839 ? 62.661 26.421 -30.848 1.00 179.05 776 THR A O 1
ATOM 5483 N N . SER A 1 840 ? 63.976 27.374 -29.288 1.00 172.75 777 SER A N 1
ATOM 5484 C CA . SER A 1 840 ? 62.845 28.049 -28.662 1.00 172.75 777 SER A CA 1
ATOM 5485 C C . SER A 1 840 ? 62.170 29.015 -29.626 1.00 172.75 777 SER A C 1
ATOM 5486 O O . SER A 1 840 ? 60.961 29.250 -29.525 1.00 172.75 777 SER A O 1
ATOM 5489 N N . LEU A 1 841 ? 62.926 29.571 -30.574 1.00 171.91 778 LEU A N 1
ATOM 5490 C CA . LEU A 1 841 ? 62.336 30.477 -31.548 1.00 171.91 778 LEU A CA 1
ATOM 5491 C C . LEU A 1 841 ? 61.480 29.746 -32.573 1.00 171.91 778 LEU A C 1
ATOM 5492 O O . LEU A 1 841 ? 60.587 30.363 -33.161 1.00 171.91 778 LEU A O 1
ATOM 5497 N N . HIS A 1 842 ? 61.723 28.451 -32.795 1.00 184.96 779 HIS A N 1
ATOM 5498 C CA . HIS A 1 842 ? 60.841 27.679 -33.665 1.00 184.96 779 HIS A CA 1
ATOM 5499 C C . HIS A 1 842 ? 59.398 27.788 -33.204 1.00 184.96 779 HIS A C 1
ATOM 5500 O O . HIS A 1 842 ? 58.492 28.029 -34.008 1.00 184.96 779 HIS A O 1
ATOM 5507 N N . ILE A 1 843 ? 59.172 27.621 -31.907 1.00 171.79 780 ILE A N 1
ATOM 5508 C CA . ILE A 1 843 ? 57.829 27.707 -31.359 1.00 171.79 780 ILE A CA 1
ATOM 5509 C C . ILE A 1 843 ? 57.440 29.147 -31.043 1.00 171.79 780 ILE A C 1
ATOM 5510 O O . ILE A 1 843 ? 56.263 29.505 -31.145 1.00 171.79 780 ILE A O 1
ATOM 5515 N N . ALA A 1 844 ? 58.408 29.986 -30.666 1.00 164.93 781 ALA A N 1
ATOM 5516 C CA . ALA A 1 844 ? 58.110 31.389 -30.410 1.00 164.93 781 ALA A CA 1
ATOM 5517 C C . ALA A 1 844 ? 57.577 32.079 -31.655 1.00 164.93 781 ALA A C 1
ATOM 5518 O O . ALA A 1 844 ? 56.745 32.987 -31.556 1.00 164.93 781 ALA A O 1
ATOM 5520 N N . ALA A 1 845 ? 58.047 31.666 -32.831 1.00 204.03 782 ALA A N 1
ATOM 5521 C CA . ALA A 1 845 ? 57.561 32.251 -34.073 1.00 204.03 782 ALA A CA 1
ATOM 5522 C C . ALA A 1 845 ? 56.102 31.889 -34.317 1.00 204.03 782 ALA A C 1
ATOM 5523 O O . ALA A 1 845 ? 55.286 32.753 -34.658 1.00 204.03 782 ALA A O 1
ATOM 5525 N N . MET A 1 846 ? 55.747 30.617 -34.127 1.00 189.26 783 MET A N 1
ATOM 5526 C CA . MET A 1 846 ? 54.392 30.141 -34.408 1.00 189.26 783 MET A CA 1
ATOM 5527 C C . MET A 1 846 ? 53.448 30.565 -33.279 1.00 189.26 783 MET A C 1
ATOM 5528 O O . MET A 1 846 ? 52.680 29.788 -32.713 1.00 189.26 783 MET A O 1
ATOM 5533 N N . ARG A 1 847 ? 53.458 31.869 -33.015 1.00 197.67 784 ARG A N 1
ATOM 5534 C CA . ARG A 1 847 ? 52.687 32.452 -31.931 1.00 197.67 784 ARG A CA 1
ATOM 5535 C C . ARG A 1 847 ? 51.814 33.558 -32.509 1.00 197.67 784 ARG A C 1
ATOM 5536 O O . ARG A 1 847 ? 51.739 33.745 -33.727 1.00 197.67 784 ARG A O 1
ATOM 5544 N N . LYS A 1 848 ? 51.152 34.302 -31.626 1.00 192.74 785 LYS A N 1
ATOM 5545 C CA . LYS A 1 848 ? 50.225 35.347 -32.031 1.00 192.74 785 LYS A CA 1
ATOM 5546 C C . LYS A 1 848 ? 50.691 36.743 -31.648 1.00 192.74 785 LYS A C 1
ATOM 5547 O O . LYS A 1 848 ? 49.955 37.709 -31.871 1.00 192.74 785 LYS A O 1
ATOM 5553 N N . GLU A 1 849 ? 51.886 36.879 -31.078 1.00 185.91 786 GLU A N 1
ATOM 5554 C CA . GLU A 1 849 ? 52.426 38.187 -30.757 1.00 185.91 786 GLU A CA 1
ATOM 5555 C C . GLU A 1 849 ? 53.862 38.281 -31.249 1.00 185.91 786 GLU A C 1
ATOM 5556 O O . GLU A 1 849 ? 54.597 37.286 -31.230 1.00 185.91 786 GLU A O 1
ATOM 5562 N N . PRO A 1 850 ? 54.278 39.448 -31.725 1.00 191.77 787 PRO A N 1
ATOM 5563 C CA . PRO A 1 850 ? 55.626 39.574 -32.291 1.00 191.77 787 PRO A CA 1
ATOM 5564 C C . PRO A 1 850 ? 56.693 39.988 -31.288 1.00 191.77 787 PRO A C 1
ATOM 5565 O O . PRO A 1 850 ? 57.879 39.716 -31.500 1.00 191.77 787 PRO A O 1
ATOM 5569 N N . GLU A 1 851 ? 56.292 40.642 -30.193 1.00 167.03 788 GLU A N 1
ATOM 5570 C CA . GLU A 1 851 ? 57.274 41.207 -29.271 1.00 167.03 788 GLU A CA 1
ATOM 5571 C C . GLU A 1 851 ? 58.121 40.126 -28.614 1.00 167.03 788 GLU A C 1
ATOM 5572 O O . GLU A 1 851 ? 59.251 40.396 -28.193 1.00 167.03 788 GLU A O 1
ATOM 5578 N N . ILE A 1 852 ? 57.597 38.904 -28.517 1.00 167.06 789 ILE A N 1
ATOM 5579 C CA . ILE A 1 852 ? 58.393 37.802 -27.989 1.00 167.06 789 ILE A CA 1
ATOM 5580 C C . ILE A 1 852 ? 59.581 37.527 -28.901 1.00 167.06 789 ILE A C 1
ATOM 5581 O O . ILE A 1 852 ? 60.710 37.338 -28.434 1.00 167.06 789 ILE A O 1
ATOM 5586 N N . ALA A 1 853 ? 59.347 37.506 -30.214 1.00 182.66 790 ALA A N 1
ATOM 5587 C CA . ALA A 1 853 ? 60.449 37.341 -31.151 1.00 182.66 790 ALA A CA 1
ATOM 5588 C C . ALA A 1 853 ? 61.435 38.494 -31.046 1.00 182.66 790 ALA A C 1
ATOM 5589 O O . ALA A 1 853 ? 62.641 38.298 -31.223 1.00 182.66 790 ALA A O 1
ATOM 5591 N N . VAL A 1 854 ? 60.942 39.698 -30.749 1.00 198.37 791 VAL A N 1
ATOM 5592 C CA . VAL A 1 854 ? 61.833 40.831 -30.529 1.00 198.37 791 VAL A CA 1
ATOM 5593 C C . VAL A 1 854 ? 62.717 40.579 -29.316 1.00 198.37 791 VAL A C 1
ATOM 5594 O O . VAL A 1 854 ? 63.924 40.846 -29.339 1.00 198.37 791 VAL A O 1
ATOM 5598 N N . VAL A 1 855 ? 62.135 40.051 -28.240 1.00 197.80 792 VAL A N 1
ATOM 5599 C CA . VAL A 1 855 ? 62.929 39.743 -27.054 1.00 197.80 792 VAL A CA 1
ATOM 5600 C C . VAL A 1 855 ? 63.981 38.690 -27.377 1.00 197.80 792 VAL A C 1
ATOM 5601 O O . VAL A 1 855 ? 65.148 38.814 -26.985 1.00 197.80 792 VAL A O 1
ATOM 5605 N N . LEU A 1 856 ? 63.590 37.643 -28.108 1.00 206.40 793 LEU A N 1
ATOM 5606 C CA . LEU A 1 856 ? 64.548 36.598 -28.463 1.00 206.40 793 LEU A CA 1
ATOM 5607 C C . LEU A 1 856 ? 65.674 37.137 -29.337 1.00 206.40 793 LEU A C 1
ATOM 5608 O O . LEU A 1 856 ? 66.839 36.768 -29.151 1.00 206.40 793 LEU A O 1
ATOM 5613 N N . ILE A 1 857 ? 65.353 37.999 -30.303 1.00 221.24 794 ILE A N 1
ATOM 5614 C CA . ILE A 1 857 ? 66.415 38.539 -31.144 1.00 221.24 794 ILE A CA 1
ATOM 5615 C C . ILE A 1 857 ? 67.301 39.483 -30.341 1.00 221.24 794 ILE A C 1
ATOM 5616 O O . ILE A 1 857 ? 68.493 39.626 -30.639 1.00 221.24 794 ILE A O 1
ATOM 5621 N N . GLU A 1 858 ? 66.751 40.133 -29.310 1.00 219.97 795 GLU A N 1
ATOM 5622 C CA . GLU A 1 858 ? 67.612 40.827 -28.358 1.00 219.97 795 GLU A CA 1
ATOM 5623 C C . GLU A 1 858 ? 68.560 39.846 -27.688 1.00 219.97 795 GLU A C 1
ATOM 5624 O O . GLU A 1 858 ? 69.751 40.132 -27.521 1.00 219.97 795 GLU A O 1
ATOM 5630 N N . ASN A 1 859 ? 68.046 38.678 -27.298 1.00 221.42 796 ASN A N 1
ATOM 5631 C CA . ASN A 1 859 ? 68.914 37.625 -26.789 1.00 221.42 796 ASN A CA 1
ATOM 5632 C C . ASN A 1 859 ? 69.859 37.117 -27.868 1.00 221.42 796 ASN A C 1
ATOM 5633 O O . ASN A 1 859 ? 70.976 36.686 -27.561 1.00 221.42 796 ASN A O 1
ATOM 5638 N N . GLY A 1 860 ? 69.433 37.156 -29.128 1.00 232.24 797 GLY A N 1
ATOM 5639 C CA . GLY A 1 860 ? 70.290 36.760 -30.227 1.00 232.24 797 GLY A CA 1
ATOM 5640 C C . GLY A 1 860 ? 69.966 35.399 -30.806 1.00 232.24 797 GLY A C 1
ATOM 5641 O O . GLY A 1 860 ? 70.872 34.639 -31.160 1.00 232.24 797 GLY A O 1
ATOM 5642 N N . ALA A 1 861 ? 68.681 35.077 -30.906 1.00 243.87 798 ALA A N 1
ATOM 5643 C CA . ALA A 1 861 ? 68.266 33.823 -31.514 1.00 243.87 798 ALA A CA 1
ATOM 5644 C C . ALA A 1 861 ? 68.332 33.921 -33.033 1.00 243.87 798 ALA A C 1
ATOM 5645 O O . ALA A 1 861 ? 68.056 34.969 -33.622 1.00 243.87 798 ALA A O 1
ATOM 5647 N N . ASP A 1 862 ? 68.707 32.811 -33.667 1.00 262.44 799 ASP A N 1
ATOM 5648 C CA . ASP A 1 862 ? 68.882 32.798 -35.114 1.00 262.44 799 ASP A CA 1
ATOM 5649 C C . ASP A 1 862 ? 67.540 32.954 -35.817 1.00 262.44 799 ASP A C 1
ATOM 5650 O O . ASP A 1 862 ? 66.561 32.288 -35.468 1.00 262.44 799 ASP A O 1
ATOM 5655 N N . ILE A 1 863 ? 67.500 33.839 -36.819 1.00 271.46 800 ILE A N 1
ATOM 5656 C CA . ILE A 1 863 ? 66.275 34.086 -37.577 1.00 271.46 800 ILE A CA 1
ATOM 5657 C C . ILE A 1 863 ? 66.115 33.152 -38.762 1.00 271.46 800 ILE A C 1
ATOM 5658 O O . ILE A 1 863 ? 65.083 33.207 -39.445 1.00 271.46 800 ILE A O 1
ATOM 5663 N N . GLU A 1 864 ? 67.105 32.304 -39.038 1.00 262.44 801 GLU A N 1
ATOM 5664 C CA . GLU A 1 864 ? 67.028 31.343 -40.131 1.00 262.44 801 GLU A CA 1
ATOM 5665 C C . GLU A 1 864 ? 67.350 29.938 -39.641 1.00 262.44 801 GLU A C 1
ATOM 5666 O O . GLU A 1 864 ? 67.897 29.122 -40.387 1.00 262.44 801 GLU A O 1
ATOM 5672 N N . ALA A 1 865 ? 67.019 29.646 -38.386 1.00 244.81 802 ALA A N 1
ATOM 5673 C CA . ALA A 1 865 ? 67.296 28.340 -37.802 1.00 244.81 802 ALA A CA 1
ATOM 5674 C C . ALA A 1 865 ? 66.415 27.289 -38.464 1.00 244.81 802 ALA A C 1
ATOM 5675 O O . ALA A 1 865 ? 65.189 27.316 -38.324 1.00 244.81 802 ALA A O 1
ATOM 5677 N N . ARG A 1 866 ? 67.039 26.364 -39.185 1.00 233.80 803 ARG A N 1
ATOM 5678 C CA . ARG A 1 866 ? 66.301 25.297 -39.835 1.00 233.80 803 ARG A CA 1
ATOM 5679 C C . ARG A 1 866 ? 65.725 24.335 -38.800 1.00 233.80 803 ARG A C 1
ATOM 5680 O O . ARG A 1 866 ? 66.145 24.297 -37.640 1.00 233.80 803 ARG A O 1
ATOM 5688 N N . SER A 1 867 ? 64.745 23.557 -39.236 1.00 245.78 804 SER A N 1
ATOM 5689 C CA . SER A 1 867 ? 64.115 22.547 -38.407 1.00 245.78 804 SER A CA 1
ATOM 5690 C C . SER A 1 867 ? 64.476 21.160 -38.931 1.00 245.78 804 SER A C 1
ATOM 5691 O O . SER A 1 867 ? 65.296 21.008 -39.841 1.00 245.78 804 SER A O 1
ATOM 5694 N N . ALA A 1 868 ? 63.865 20.127 -38.344 1.00 242.37 805 ALA A N 1
ATOM 5695 C CA . ALA A 1 868 ? 63.968 18.793 -38.925 1.00 242.37 805 ALA A CA 1
ATOM 5696 C C . ALA A 1 868 ? 63.380 18.776 -40.328 1.00 242.37 805 ALA A C 1
ATOM 5697 O O . ALA A 1 868 ? 63.954 18.180 -41.247 1.00 242.37 805 ALA A O 1
ATOM 5699 N N . ASP A 1 869 ? 62.238 19.431 -40.509 1.00 247.48 806 ASP A N 1
ATOM 5700 C CA . ASP A 1 869 ? 61.681 19.712 -41.823 1.00 247.48 806 ASP A CA 1
ATOM 5701 C C . ASP A 1 869 ? 62.330 20.927 -42.474 1.00 247.48 806 ASP A C 1
ATOM 5702 O O . ASP A 1 869 ? 61.822 21.422 -43.486 1.00 247.48 806 ASP A O 1
ATOM 5707 N N . ASN A 1 870 ? 63.435 21.414 -41.904 1.00 247.82 807 ASN A N 1
ATOM 5708 C CA . ASN A 1 870 ? 64.112 22.624 -42.367 1.00 247.82 807 ASN A CA 1
ATOM 5709 C C . ASN A 1 870 ? 63.177 23.826 -42.346 1.00 247.82 807 ASN A C 1
ATOM 5710 O O . ASN A 1 870 ? 63.375 24.795 -43.082 1.00 247.82 807 ASN A O 1
ATOM 5715 N N . LEU A 1 871 ? 62.156 23.770 -41.497 1.00 244.02 808 LEU A N 1
ATOM 5716 C CA . LEU A 1 871 ? 61.187 24.855 -41.384 1.00 244.02 808 LEU A CA 1
ATOM 5717 C C . LEU A 1 871 ? 61.873 26.017 -40.683 1.00 244.02 808 LEU A C 1
ATOM 5718 O O . LEU A 1 871 ? 61.930 26.093 -39.455 1.00 244.02 808 LEU A O 1
ATOM 5723 N N . THR A 1 872 ? 62.405 26.933 -41.484 1.00 235.52 809 THR A N 1
ATOM 5724 C CA . THR A 1 872 ? 63.044 28.118 -40.955 1.00 235.52 809 THR A CA 1
ATOM 5725 C C . THR A 1 872 ? 62.002 28.996 -40.270 1.00 235.52 809 THR A C 1
ATOM 5726 O O . THR A 1 872 ? 60.800 28.826 -40.486 1.00 235.52 809 THR A O 1
ATOM 5730 N N . PRO A 1 873 ? 62.436 29.923 -39.413 1.00 232.99 810 PRO A N 1
ATOM 5731 C CA . PRO A 1 873 ? 61.466 30.802 -38.744 1.00 232.99 810 PRO A CA 1
ATOM 5732 C C . PRO A 1 873 ? 60.499 31.476 -39.698 1.00 232.99 810 PRO A C 1
ATOM 5733 O O . PRO A 1 873 ? 59.346 31.718 -39.324 1.00 232.99 810 PRO A O 1
ATOM 5737 N N . LEU A 1 874 ? 60.924 31.775 -40.926 1.00 226.20 811 LEU A N 1
ATOM 5738 C CA . LEU A 1 874 ? 59.970 32.223 -41.933 1.00 226.20 811 LEU A CA 1
ATOM 5739 C C . LEU A 1 874 ? 58.929 31.152 -42.216 1.00 226.20 811 LEU A C 1
ATOM 5740 O O . LEU A 1 874 ? 57.737 31.454 -42.339 1.00 226.20 811 LEU A O 1
ATOM 5745 N N . HIS A 1 875 ? 59.359 29.895 -42.333 1.00 236.34 812 HIS A N 1
ATOM 5746 C CA . HIS A 1 875 ? 58.419 28.817 -42.617 1.00 236.34 812 HIS A CA 1
ATOM 5747 C C . HIS A 1 875 ? 57.408 28.669 -41.490 1.00 236.34 812 HIS A C 1
ATOM 5748 O O . HIS A 1 875 ? 56.205 28.527 -41.732 1.00 236.34 812 HIS A O 1
ATOM 5755 N N . SER A 1 876 ? 57.884 28.709 -40.246 1.00 226.26 813 SER A N 1
ATOM 5756 C CA . SER A 1 876 ? 56.976 28.630 -39.109 1.00 226.26 813 SER A CA 1
ATOM 5757 C C . SER A 1 876 ? 56.030 29.823 -39.074 1.00 226.26 813 SER A C 1
ATOM 5758 O O . SER A 1 876 ? 54.828 29.665 -38.833 1.00 226.26 813 SER A O 1
ATOM 5761 N N . ALA A 1 877 ? 56.555 31.025 -39.323 1.00 219.54 814 ALA A N 1
ATOM 5762 C CA . ALA A 1 877 ? 55.720 32.220 -39.298 1.00 219.54 814 ALA A CA 1
ATOM 5763 C C . ALA A 1 877 ? 54.664 32.184 -40.392 1.00 219.54 814 ALA A C 1
ATOM 5764 O O . ALA A 1 877 ? 53.571 32.734 -40.221 1.00 219.54 814 ALA A O 1
ATOM 5766 N N . ALA A 1 878 ? 54.976 31.552 -41.521 1.00 246.43 815 ALA A N 1
ATOM 5767 C CA . ALA A 1 878 ? 53.997 31.405 -42.588 1.00 246.43 815 ALA A CA 1
ATOM 5768 C C . ALA A 1 878 ? 52.983 30.311 -42.288 1.00 246.43 815 ALA A C 1
ATOM 5769 O O . ALA A 1 878 ? 51.817 30.430 -42.679 1.00 246.43 815 ALA A O 1
ATOM 5771 N N . LYS A 1 879 ? 53.398 29.249 -41.596 1.00 233.32 816 LYS A N 1
ATOM 5772 C CA . LYS A 1 879 ? 52.498 28.134 -41.336 1.00 233.32 816 LYS A CA 1
ATOM 5773 C C . LYS A 1 879 ? 51.400 28.478 -40.337 1.00 233.32 816 LYS A C 1
ATOM 5774 O O . LYS A 1 879 ? 50.476 27.677 -40.163 1.00 233.32 816 LYS A O 1
ATOM 5780 N N . ILE A 1 880 ? 51.477 29.634 -39.679 1.00 243.24 817 ILE A N 1
ATOM 5781 C CA . ILE A 1 880 ? 50.418 30.081 -38.791 1.00 243.24 817 ILE A CA 1
ATOM 5782 C C . ILE A 1 880 ? 49.563 31.184 -39.412 1.00 243.24 817 ILE A C 1
ATOM 5783 O O . ILE A 1 880 ? 48.367 31.266 -39.110 1.00 243.24 817 ILE A O 1
ATOM 5788 N N . GLY A 1 881 ? 50.127 32.015 -40.283 1.00 239.22 818 GLY A N 1
ATOM 5789 C CA . GLY A 1 881 ? 49.383 33.087 -40.907 1.00 239.22 818 GLY A CA 1
ATOM 5790 C C . GLY A 1 881 ? 49.626 34.470 -40.348 1.00 239.22 818 GLY A C 1
ATOM 5791 O O . GLY A 1 881 ? 48.899 35.400 -40.714 1.00 239.22 818 GLY A O 1
ATOM 5792 N N . ARG A 1 882 ? 50.615 34.640 -39.475 1.00 206.61 819 ARG A N 1
ATOM 5793 C CA . ARG A 1 882 ? 50.926 35.952 -38.913 1.00 206.61 819 ARG A CA 1
ATOM 5794 C C . ARG A 1 882 ? 51.863 36.675 -39.869 1.00 206.61 819 ARG A C 1
ATOM 5795 O O . ARG A 1 882 ? 53.047 36.344 -39.971 1.00 206.61 819 ARG A O 1
ATOM 5803 N N . LYS A 1 883 ? 51.328 37.669 -40.582 1.00 232.92 820 LYS A N 1
ATOM 5804 C CA . LYS A 1 883 ? 52.148 38.442 -41.509 1.00 232.92 820 LYS A CA 1
ATOM 5805 C C . LYS A 1 883 ? 53.228 39.227 -40.777 1.00 232.92 820 LYS A C 1
ATOM 5806 O O . LYS A 1 883 ? 54.361 39.329 -41.260 1.00 232.92 820 LYS A O 1
ATOM 5812 N N . SER A 1 884 ? 52.894 39.794 -39.615 1.00 231.14 821 SER A N 1
ATOM 5813 C CA . SER A 1 884 ? 53.847 40.630 -38.891 1.00 231.14 821 SER A CA 1
ATOM 5814 C C . SER A 1 884 ? 55.070 39.840 -38.447 1.00 231.14 821 SER A C 1
ATOM 5815 O O . SER A 1 884 ? 56.170 40.398 -38.355 1.00 231.14 821 SER A O 1
ATOM 5818 N N . THR A 1 885 ? 54.899 38.551 -38.152 1.00 230.55 822 THR A N 1
ATOM 5819 C CA . THR A 1 885 ? 56.043 37.716 -37.803 1.00 230.55 822 THR A CA 1
ATOM 5820 C C . THR A 1 885 ? 57.026 37.632 -38.962 1.00 230.55 822 THR A C 1
ATOM 5821 O O . THR A 1 885 ? 58.235 37.826 -38.786 1.00 230.55 822 THR A O 1
ATOM 5825 N N . VAL A 1 886 ? 56.518 37.355 -40.164 1.00 244.13 823 VAL A N 1
ATOM 5826 C CA . VAL A 1 886 ? 57.367 37.336 -41.350 1.00 244.13 823 VAL A CA 1
ATOM 5827 C C . VAL A 1 886 ? 57.977 38.710 -41.581 1.00 244.13 823 VAL A C 1
ATOM 5828 O O . VAL A 1 886 ? 59.130 38.834 -42.010 1.00 244.13 823 VAL A O 1
ATOM 5832 N N . LEU A 1 887 ? 57.205 39.763 -41.306 1.00 260.71 824 LEU A N 1
ATOM 5833 C CA . LEU A 1 887 ? 57.701 41.125 -41.463 1.00 260.71 824 LEU A CA 1
ATOM 5834 C C . LEU A 1 887 ? 58.929 41.366 -40.597 1.00 260.71 824 LEU A C 1
ATOM 5835 O O . LEU A 1 887 ? 59.966 41.835 -41.080 1.00 260.71 824 LEU A O 1
ATOM 5840 N N . TYR A 1 888 ? 58.829 41.046 -39.308 1.00 267.14 825 TYR A N 1
ATOM 5841 C CA . TYR A 1 888 ? 59.955 41.267 -38.408 1.00 267.14 825 TYR A CA 1
ATOM 5842 C C . TYR A 1 888 ? 61.106 40.318 -38.704 1.00 267.14 825 TYR A C 1
ATOM 5843 O O . TYR A 1 888 ? 62.268 40.664 -38.461 1.00 267.14 825 TYR A O 1
ATOM 5852 N N . LEU A 1 889 ? 60.811 39.122 -39.216 1.00 269.52 826 LEU A N 1
ATOM 5853 C CA . LEU A 1 889 ? 61.880 38.225 -39.639 1.00 269.52 826 LEU A CA 1
ATOM 5854 C C . LEU A 1 889 ? 62.666 38.816 -40.801 1.00 269.52 826 LEU A C 1
ATOM 5855 O O . LEU A 1 889 ? 63.902 38.778 -40.810 1.00 269.52 826 LEU A O 1
ATOM 5860 N N . LEU A 1 890 ? 61.966 39.371 -41.790 1.00 280.13 827 LEU A N 1
ATOM 5861 C CA . LEU A 1 890 ? 62.642 39.941 -42.948 1.00 280.13 827 LEU A CA 1
ATOM 5862 C C . LEU A 1 890 ? 63.296 41.278 -42.636 1.00 280.13 827 LEU A C 1
ATOM 5863 O O . LEU A 1 890 ? 64.247 41.662 -43.325 1.00 280.13 827 LEU A O 1
ATOM 5868 N N . GLU A 1 891 ? 62.811 41.995 -41.619 1.00 264.56 828 GLU A N 1
ATOM 5869 C CA . GLU A 1 891 ? 63.508 43.196 -41.174 1.00 264.56 828 GLU A CA 1
ATOM 5870 C C . GLU A 1 891 ? 64.914 42.871 -40.698 1.00 264.56 828 GLU A C 1
ATOM 5871 O O . GLU A 1 891 ? 65.823 43.698 -40.829 1.00 264.56 828 GLU A O 1
ATOM 5877 N N . LYS A 1 892 ? 65.111 41.679 -40.142 1.00 269.46 829 LYS A N 1
ATOM 5878 C CA . LYS A 1 892 ? 66.410 41.266 -39.635 1.00 269.46 829 LYS A CA 1
ATOM 5879 C C . LYS A 1 892 ? 67.245 40.533 -40.675 1.00 269.46 829 LYS A C 1
ATOM 5880 O O . LYS A 1 892 ? 68.405 40.209 -40.399 1.00 269.46 829 LYS A O 1
ATOM 5886 N N . GLY A 1 893 ? 66.691 40.264 -41.855 1.00 274.54 830 GLY A N 1
ATOM 5887 C CA . GLY A 1 893 ? 67.453 39.648 -42.923 1.00 274.54 830 GLY A CA 1
ATOM 5888 C C . GLY A 1 893 ? 67.256 38.152 -43.046 1.00 274.54 830 GLY A C 1
ATOM 5889 O O . GLY A 1 893 ? 68.217 37.410 -43.269 1.00 274.54 830 GLY A O 1
ATOM 5890 N N . ALA A 1 894 ? 66.018 37.693 -42.898 1.00 274.45 831 ALA A N 1
ATOM 5891 C CA . ALA A 1 894 ? 65.731 36.276 -43.034 1.00 274.45 831 ALA A CA 1
ATOM 5892 C C . ALA A 1 894 ? 65.751 35.865 -44.505 1.00 274.45 831 ALA A C 1
ATOM 5893 O O . ALA A 1 894 ? 65.494 36.667 -45.407 1.00 274.45 831 ALA A O 1
ATOM 5895 N N . ASP A 1 895 ? 66.060 34.591 -44.738 1.00 294.04 832 ASP A N 1
ATOM 5896 C CA . ASP A 1 895 ? 66.278 34.072 -46.088 1.00 294.04 832 ASP A CA 1
ATOM 5897 C C . ASP A 1 895 ? 64.935 33.796 -46.751 1.00 294.04 832 ASP A C 1
ATOM 5898 O O . ASP A 1 895 ? 64.291 32.779 -46.483 1.00 294.04 832 ASP A O 1
ATOM 5903 N N . ILE A 1 896 ? 64.520 34.697 -47.645 1.00 304.66 833 ILE A N 1
ATOM 5904 C CA . ILE A 1 896 ? 63.273 34.500 -48.378 1.00 304.66 833 ILE A CA 1
ATOM 5905 C C . ILE A 1 896 ? 63.369 33.294 -49.303 1.00 304.66 833 ILE A C 1
ATOM 5906 O O . ILE A 1 896 ? 62.369 32.607 -49.545 1.00 304.66 833 ILE A O 1
ATOM 5911 N N . GLY A 1 897 ? 64.558 33.011 -49.830 1.00 303.74 834 GLY A N 1
ATOM 5912 C CA . GLY A 1 897 ? 64.751 31.962 -50.805 1.00 303.74 834 GLY A CA 1
ATOM 5913 C C . GLY A 1 897 ? 64.856 30.564 -50.248 1.00 303.74 834 GLY A C 1
ATOM 5914 O O . GLY A 1 897 ? 65.199 29.640 -50.989 1.00 303.74 834 GLY A O 1
ATOM 5915 N N . ALA A 1 898 ? 64.581 30.380 -48.959 1.00 289.63 835 ALA A N 1
ATOM 5916 C CA . ALA A 1 898 ? 64.648 29.053 -48.365 1.00 289.63 835 ALA A CA 1
ATOM 5917 C C . ALA A 1 898 ? 63.624 28.126 -49.009 1.00 289.63 835 ALA A C 1
ATOM 5918 O O . ALA A 1 898 ? 62.479 28.510 -49.263 1.00 289.63 835 ALA A O 1
ATOM 5920 N N . LYS A 1 899 ? 64.050 26.895 -49.278 1.00 251.99 836 LYS A N 1
ATOM 5921 C CA . LYS A 1 899 ? 63.236 25.913 -49.974 1.00 251.99 836 LYS A CA 1
ATOM 5922 C C . LYS A 1 899 ? 63.577 24.528 -49.449 1.00 251.99 836 LYS A C 1
ATOM 5923 O O . LYS A 1 899 ? 64.747 24.137 -49.427 1.00 251.99 836 LYS A O 1
ATOM 5929 N N . THR A 1 900 ? 62.552 23.789 -49.034 1.00 244.01 837 THR A N 1
ATOM 5930 C CA . THR A 1 900 ? 62.760 22.509 -48.377 1.00 244.01 837 THR A CA 1
ATOM 5931 C C . THR A 1 900 ? 63.125 21.434 -49.398 1.00 244.01 837 THR A C 1
ATOM 5932 O O . THR A 1 900 ? 63.137 21.663 -50.610 1.00 244.01 837 THR A O 1
ATOM 5936 N N . ALA A 1 901 ? 63.428 20.235 -48.893 1.00 236.05 838 ALA A N 1
ATOM 5937 C CA . ALA A 1 901 ? 63.784 19.127 -49.772 1.00 236.05 838 ALA A CA 1
ATOM 5938 C C . ALA A 1 901 ? 62.645 18.793 -50.725 1.00 236.05 838 ALA A C 1
ATOM 5939 O O . ALA A 1 901 ? 62.880 18.447 -51.889 1.00 236.05 838 ALA A O 1
ATOM 5941 N N . ASP A 1 902 ? 61.402 18.890 -50.250 1.00 221.88 839 ASP A N 1
ATOM 5942 C CA . ASP A 1 902 ? 60.256 18.714 -51.134 1.00 221.88 839 ASP A CA 1
ATOM 5943 C C . ASP A 1 902 ? 60.210 19.773 -52.223 1.00 221.88 839 ASP A C 1
ATOM 5944 O O . ASP A 1 902 ? 59.634 19.529 -53.287 1.00 221.88 839 ASP A O 1
ATOM 5949 N N . GLY A 1 903 ? 60.819 20.929 -51.992 1.00 229.08 840 GLY A N 1
ATOM 5950 C CA . GLY A 1 903 ? 60.653 22.069 -52.862 1.00 229.08 840 GLY A CA 1
ATOM 5951 C C . GLY A 1 903 ? 59.657 23.087 -52.366 1.00 229.08 840 GLY A C 1
ATOM 5952 O O . GLY A 1 903 ? 59.345 24.031 -53.100 1.00 229.08 840 GLY A O 1
ATOM 5953 N N . SER A 1 904 ? 59.153 22.928 -51.146 1.00 224.72 841 SER A N 1
ATOM 5954 C CA . SER A 1 904 ? 58.167 23.841 -50.576 1.00 224.72 841 SER A CA 1
ATOM 5955 C C . SER A 1 904 ? 58.875 25.139 -50.218 1.00 224.72 841 SER A C 1
ATOM 5956 O O . SER A 1 904 ? 59.366 25.324 -49.104 1.00 224.72 841 SER A O 1
ATOM 5959 N N . THR A 1 905 ? 58.935 26.045 -51.188 1.00 243.17 842 THR A N 1
ATOM 5960 C CA . THR A 1 905 ? 59.513 27.360 -50.978 1.00 243.17 842 THR A CA 1
ATOM 5961 C C . THR A 1 905 ? 58.571 28.191 -50.103 1.00 243.17 842 THR A C 1
ATOM 5962 O O . THR A 1 905 ? 57.403 27.846 -49.905 1.00 243.17 842 THR A O 1
ATOM 5966 N N . ALA A 1 906 ? 59.095 29.288 -49.548 1.00 242.85 843 ALA A N 1
ATOM 5967 C CA . ALA A 1 906 ? 58.252 30.204 -48.787 1.00 242.85 843 ALA A CA 1
ATOM 5968 C C . ALA A 1 906 ? 57.036 30.638 -49.591 1.00 242.85 843 ALA A C 1
ATOM 5969 O O . ALA A 1 906 ? 55.954 30.833 -49.028 1.00 242.85 843 ALA A O 1
ATOM 5971 N N . LEU A 1 907 ? 57.192 30.787 -50.908 1.00 250.61 844 LEU A N 1
ATOM 5972 C CA . LEU A 1 907 ? 56.036 31.016 -51.767 1.00 250.61 844 LEU A CA 1
ATOM 5973 C C . LEU A 1 907 ? 55.083 29.829 -51.725 1.00 250.61 844 LEU A C 1
ATOM 5974 O O . LEU A 1 907 ? 53.858 30.005 -51.688 1.00 250.61 844 LEU A O 1
ATOM 5979 N N . HIS A 1 908 ? 55.629 28.610 -51.733 1.00 235.88 845 HIS A N 1
ATOM 5980 C CA . HIS A 1 908 ? 54.784 27.424 -51.649 1.00 235.88 845 HIS A CA 1
ATOM 5981 C C . HIS A 1 908 ? 54.008 27.397 -50.342 1.00 235.88 845 HIS A C 1
ATOM 5982 O O . HIS A 1 908 ? 52.819 27.072 -50.328 1.00 235.88 845 HIS A O 1
ATOM 5989 N N . LEU A 1 909 ? 54.662 27.727 -49.229 1.00 246.80 846 LEU A N 1
ATOM 5990 C CA . LEU A 1 909 ? 53.948 27.761 -47.957 1.00 246.80 846 LEU A CA 1
ATOM 5991 C C . LEU A 1 909 ? 52.905 28.871 -47.938 1.00 246.80 846 LEU A C 1
ATOM 5992 O O . LEU A 1 909 ? 51.806 28.688 -47.400 1.00 246.80 846 LEU A O 1
ATOM 5997 N N . ALA A 1 910 ? 53.231 30.028 -48.521 1.00 233.63 847 ALA A N 1
ATOM 5998 C CA . ALA A 1 910 ? 52.279 31.133 -48.560 1.00 233.63 847 ALA A CA 1
ATOM 5999 C C . ALA A 1 910 ? 51.027 30.751 -49.334 1.00 233.63 847 ALA A C 1
ATOM 6000 O O . ALA A 1 910 ? 49.907 31.064 -48.913 1.00 233.63 847 ALA A O 1
ATOM 6002 N N . VAL A 1 911 ? 51.196 30.072 -50.470 1.00 252.56 848 VAL A N 1
ATOM 6003 C CA . VAL A 1 911 ? 50.030 29.652 -51.239 1.00 252.56 848 VAL A CA 1
ATOM 6004 C C . VAL A 1 911 ? 49.343 28.463 -50.576 1.00 252.56 848 VAL A C 1
ATOM 6005 O O . VAL A 1 911 ? 48.134 28.264 -50.745 1.00 252.56 848 VAL A O 1
ATOM 6009 N N . SER A 1 912 ? 50.088 27.657 -49.816 1.00 235.93 849 SER A N 1
ATOM 6010 C CA . SER A 1 912 ? 49.468 26.579 -49.056 1.00 235.93 849 SER A CA 1
ATOM 6011 C C . SER A 1 912 ? 48.515 27.138 -48.013 1.00 235.93 849 SER A C 1
ATOM 6012 O O . SER A 1 912 ? 47.396 26.641 -47.851 1.00 235.93 849 SER A O 1
ATOM 6015 N N . GLY A 1 913 ? 48.943 28.180 -47.298 1.00 239.24 850 GLY A N 1
ATOM 6016 C CA . GLY A 1 913 ? 48.029 28.912 -46.445 1.00 239.24 850 GLY A CA 1
ATOM 6017 C C . GLY A 1 913 ? 47.114 29.847 -47.198 1.00 239.24 850 GLY A C 1
ATOM 6018 O O . GLY A 1 913 ? 46.146 30.348 -46.618 1.00 239.24 850 GLY A O 1
ATOM 6019 N N . ARG A 1 914 ? 47.427 30.115 -48.469 1.00 248.86 851 ARG A N 1
ATOM 6020 C CA . ARG A 1 914 ? 46.589 30.873 -49.403 1.00 248.86 851 ARG A CA 1
ATOM 6021 C C . ARG A 1 914 ? 46.197 32.246 -48.860 1.00 248.86 851 ARG A C 1
ATOM 6022 O O . ARG A 1 914 ? 45.319 32.914 -49.417 1.00 248.86 851 ARG A O 1
ATOM 6030 N N . LYS A 1 915 ? 46.854 32.703 -47.799 1.00 232.62 852 LYS A N 1
ATOM 6031 C CA . LYS A 1 915 ? 46.549 34.018 -47.257 1.00 232.62 852 LYS A CA 1
ATOM 6032 C C . LYS A 1 915 ? 47.017 35.094 -48.226 1.00 232.62 852 LYS A C 1
ATOM 6033 O O . LYS A 1 915 ? 48.156 35.062 -48.701 1.00 232.62 852 LYS A O 1
ATOM 6039 N N . MET A 1 916 ? 46.130 36.046 -48.520 1.00 256.05 853 MET A N 1
ATOM 6040 C CA . MET A 1 916 ? 46.449 37.078 -49.500 1.00 256.05 853 MET A CA 1
ATOM 6041 C C . MET A 1 916 ? 47.621 37.936 -49.042 1.00 256.05 853 MET A C 1
ATOM 6042 O O . MET A 1 916 ? 48.494 38.284 -49.843 1.00 256.05 853 MET A O 1
ATOM 6047 N N . LYS A 1 917 ? 47.655 38.290 -47.756 1.00 266.87 854 LYS A N 1
ATOM 6048 C CA . LYS A 1 917 ? 48.753 39.104 -47.247 1.00 266.87 854 LYS A CA 1
ATOM 6049 C C . LYS A 1 917 ? 50.084 38.370 -47.356 1.00 266.87 854 LYS A C 1
ATOM 6050 O O . LYS A 1 917 ? 51.093 38.951 -47.776 1.00 266.87 854 LYS A O 1
ATOM 6056 N N . THR A 1 918 ? 50.105 37.087 -46.990 1.00 273.58 855 THR A N 1
ATOM 6057 C CA . THR A 1 918 ? 51.345 36.322 -47.056 1.00 273.58 855 THR A CA 1
ATOM 6058 C C . THR A 1 918 ? 51.845 36.207 -48.489 1.00 273.58 855 THR A C 1
ATOM 6059 O O . THR A 1 918 ? 53.032 36.420 -48.766 1.00 273.58 855 THR A O 1
ATOM 6063 N N . VAL A 1 919 ? 50.950 35.882 -49.421 1.00 291.40 856 VAL A N 1
ATOM 6064 C CA . VAL A 1 919 ? 51.378 35.698 -50.802 1.00 291.40 856 VAL A CA 1
ATOM 6065 C C . VAL A 1 919 ? 51.793 37.028 -51.421 1.00 291.40 856 VAL A C 1
ATOM 6066 O O . VAL A 1 919 ? 52.736 37.083 -52.217 1.00 291.40 856 VAL A O 1
ATOM 6070 N N . GLU A 1 920 ? 51.114 38.125 -51.067 1.00 308.70 857 GLU A N 1
ATOM 6071 C CA . GLU A 1 920 ? 51.527 39.412 -51.618 1.00 308.70 857 GLU A CA 1
ATOM 6072 C C . GLU A 1 920 ? 52.874 39.846 -51.054 1.00 308.70 857 GLU A C 1
ATOM 6073 O O . GLU A 1 920 ? 53.678 40.440 -51.777 1.00 308.70 857 GLU A O 1
ATOM 6079 N N . THR A 1 921 ? 53.157 39.535 -49.786 1.00 312.02 858 THR A N 1
ATOM 6080 C CA . THR A 1 921 ? 54.492 39.797 -49.255 1.00 312.02 858 THR A CA 1
ATOM 6081 C C . THR A 1 921 ? 55.542 38.944 -49.958 1.00 312.02 858 THR A C 1
ATOM 6082 O O . THR A 1 921 ? 56.653 39.416 -50.239 1.00 312.02 858 THR A O 1
ATOM 6086 N N . LEU A 1 922 ? 55.216 37.679 -50.236 1.00 311.50 859 LEU A N 1
ATOM 6087 C CA . LEU A 1 922 ? 56.125 36.839 -51.010 1.00 311.50 859 LEU A CA 1
ATOM 6088 C C . LEU A 1 922 ? 56.430 37.472 -52.361 1.00 311.50 859 LEU A C 1
ATOM 6089 O O . LEU A 1 922 ? 57.597 37.654 -52.724 1.00 311.50 859 LEU A O 1
ATOM 6094 N N . LEU A 1 923 ? 55.389 37.847 -53.107 1.00 344.95 860 LEU A N 1
ATOM 6095 C CA . LEU A 1 923 ? 55.600 38.551 -54.369 1.00 344.95 860 LEU A CA 1
ATOM 6096 C C . LEU A 1 923 ? 56.384 39.842 -54.174 1.00 344.95 860 LEU A C 1
ATOM 6097 O O . LEU A 1 923 ? 57.103 40.272 -55.082 1.00 344.95 860 LEU A O 1
ATOM 6102 N N . ASN A 1 924 ? 56.257 40.474 -53.007 1.00 322.81 861 ASN A N 1
ATOM 6103 C CA . ASN A 1 924 ? 57.079 41.642 -52.716 1.00 322.81 861 ASN A CA 1
ATOM 6104 C C . ASN A 1 924 ? 58.556 41.274 -52.659 1.00 322.81 861 ASN A C 1
ATOM 6105 O O . ASN A 1 924 ? 59.404 42.008 -53.179 1.00 322.81 861 ASN A O 1
ATOM 6110 N N . LYS A 1 925 ? 58.889 40.143 -52.034 1.00 317.27 862 LYS A N 1
ATOM 6111 C CA . LYS A 1 925 ? 60.287 39.753 -51.887 1.00 317.27 862 LYS A CA 1
ATOM 6112 C C . LYS A 1 925 ? 60.642 38.491 -52.665 1.00 317.27 862 LYS A C 1
ATOM 6113 O O . LYS A 1 925 ? 61.466 38.544 -53.582 1.00 317.27 862 LYS A O 1
ATOM 6119 N N . GLY A 1 926 ? 60.041 37.353 -52.330 1.00 321.60 863 GLY A N 1
ATOM 6120 C CA . GLY A 1 926 ? 60.319 36.112 -53.032 1.00 321.60 863 GLY A CA 1
ATOM 6121 C C . GLY A 1 926 ? 59.327 35.874 -54.149 1.00 321.60 863 GLY A C 1
ATOM 6122 O O . GLY A 1 926 ? 58.556 34.911 -54.102 1.00 321.60 863 GLY A O 1
ATOM 6123 N N . ALA A 1 927 ? 59.338 36.757 -55.151 1.00 331.68 864 ALA A N 1
ATOM 6124 C CA . ALA A 1 927 ? 58.234 36.899 -56.095 1.00 331.68 864 ALA A CA 1
ATOM 6125 C C . ALA A 1 927 ? 57.764 35.581 -56.696 1.00 331.68 864 ALA A C 1
ATOM 6126 O O . ALA A 1 927 ? 56.648 35.134 -56.413 1.00 331.68 864 ALA A O 1
ATOM 6128 N N . ASN A 1 928 ? 58.608 34.932 -57.495 1.00 323.07 865 ASN A N 1
ATOM 6129 C CA . ASN A 1 928 ? 58.204 33.687 -58.143 1.00 323.07 865 ASN A CA 1
ATOM 6130 C C . ASN A 1 928 ? 59.454 32.911 -58.529 1.00 323.07 865 ASN A C 1
ATOM 6131 O O . ASN A 1 928 ? 60.161 33.304 -59.461 1.00 323.07 865 ASN A O 1
ATOM 6136 N N . LEU A 1 929 ? 59.722 31.821 -57.818 1.00 293.83 866 LEU A N 1
ATOM 6137 C CA . LEU A 1 929 ? 60.739 30.876 -58.251 1.00 293.83 866 LEU A CA 1
ATOM 6138 C C . LEU A 1 929 ? 60.163 29.770 -59.119 1.00 293.83 866 LEU A C 1
ATOM 6139 O O . LEU A 1 929 ? 60.922 29.101 -59.829 1.00 293.83 866 LEU A O 1
ATOM 6144 N N . LYS A 1 930 ? 58.845 29.581 -59.084 1.00 274.56 867 LYS A N 1
ATOM 6145 C CA . LYS A 1 930 ? 58.149 28.580 -59.887 1.00 274.56 867 LYS A CA 1
ATOM 6146 C C . LYS A 1 930 ? 58.783 27.202 -59.715 1.00 274.56 867 LYS A C 1
ATOM 6147 O O . LYS A 1 930 ? 59.318 26.602 -60.649 1.00 274.56 867 LYS A O 1
ATOM 6153 N N . GLU A 1 931 ? 58.717 26.709 -58.488 1.00 261.50 868 GLU A N 1
ATOM 6154 C CA . GLU A 1 931 ? 59.253 25.404 -58.146 1.00 261.50 868 GLU A CA 1
ATOM 6155 C C . GLU A 1 931 ? 58.116 24.396 -58.036 1.00 261.50 868 GLU A C 1
ATOM 6156 O O . GLU A 1 931 ? 56.952 24.697 -58.313 1.00 261.50 868 GLU A O 1
ATOM 6162 N N . TYR A 1 932 ? 58.466 23.183 -57.633 1.00 252.61 869 TYR A N 1
ATOM 6163 C CA . TYR A 1 932 ? 57.560 22.048 -57.745 1.00 252.61 869 TYR A CA 1
ATOM 6164 C C . TYR A 1 932 ? 58.130 20.893 -56.932 1.00 252.61 869 TYR A C 1
ATOM 6165 O O . TYR A 1 932 ? 59.248 20.964 -56.411 1.00 252.61 869 TYR A O 1
ATOM 6174 N N . ASP A 1 933 ? 57.347 19.824 -56.830 1.00 277.61 870 ASP A N 1
ATOM 6175 C CA . ASP A 1 933 ? 57.778 18.596 -56.181 1.00 277.61 870 ASP A CA 1
ATOM 6176 C C . ASP A 1 933 ? 58.385 17.666 -57.231 1.00 277.61 870 ASP A C 1
ATOM 6177 O O . ASP A 1 933 ? 58.653 18.067 -58.366 1.00 277.61 870 ASP A O 1
ATOM 6182 N N . ASN A 1 934 ? 58.615 16.404 -56.858 1.00 266.54 871 ASN A N 1
ATOM 6183 C CA . ASN A 1 934 ? 58.955 15.403 -57.863 1.00 266.54 871 ASN A CA 1
ATOM 6184 C C . ASN A 1 934 ? 57.827 15.266 -58.873 1.00 266.54 871 ASN A C 1
ATOM 6185 O O . ASN A 1 934 ? 58.069 15.134 -60.078 1.00 266.54 871 ASN A O 1
ATOM 6190 N N . ASN A 1 935 ? 56.587 15.286 -58.398 1.00 240.26 872 ASN A N 1
ATOM 6191 C CA . ASN A 1 935 ? 55.449 15.584 -59.253 1.00 240.26 872 ASN A CA 1
ATOM 6192 C C . ASN A 1 935 ? 55.381 17.096 -59.412 1.00 240.26 872 ASN A C 1
ATOM 6193 O O . ASN A 1 935 ? 55.135 17.817 -58.439 1.00 240.26 872 ASN A O 1
ATOM 6198 N N . LYS A 1 936 ? 55.598 17.578 -60.634 1.00 238.33 873 LYS A N 1
ATOM 6199 C CA . LYS A 1 936 ? 55.907 18.990 -60.859 1.00 238.33 873 LYS A CA 1
ATOM 6200 C C . LYS A 1 936 ? 54.650 19.827 -60.650 1.00 238.33 873 LYS A C 1
ATOM 6201 O O . LYS A 1 936 ? 53.912 20.159 -61.580 1.00 238.33 873 LYS A O 1
ATOM 6207 N N . TYR A 1 937 ? 54.411 20.178 -59.389 1.00 239.73 874 TYR A N 1
ATOM 6208 C CA . TYR A 1 937 ? 53.288 21.031 -59.011 1.00 239.73 874 TYR A CA 1
ATOM 6209 C C . TYR A 1 937 ? 53.807 22.455 -58.862 1.00 239.73 874 TYR A C 1
ATOM 6210 O O . TYR A 1 937 ? 54.407 22.809 -57.845 1.00 239.73 874 TYR A O 1
ATOM 6219 N N . LEU A 1 938 ? 53.573 23.273 -59.881 1.00 260.14 875 LEU A N 1
ATOM 6220 C CA . LEU A 1 938 ? 54.022 24.650 -59.860 1.00 260.14 875 LEU A CA 1
ATOM 6221 C C . LEU A 1 938 ? 53.201 25.453 -58.856 1.00 260.14 875 LEU A C 1
ATOM 6222 O O . LEU A 1 938 ? 52.112 25.035 -58.458 1.00 260.14 875 LEU A O 1
ATOM 6227 N N . PRO A 1 939 ? 53.715 26.600 -58.405 1.00 273.62 876 PRO A N 1
ATOM 6228 C CA . PRO A 1 939 ? 52.906 27.446 -57.515 1.00 273.62 876 PRO A CA 1
ATOM 6229 C C . PRO A 1 939 ? 51.583 27.852 -58.130 1.00 273.62 876 PRO A C 1
ATOM 6230 O O . PRO A 1 939 ? 50.581 27.959 -57.414 1.00 273.62 876 PRO A O 1
ATOM 6234 N N . ILE A 1 940 ? 51.545 28.070 -59.445 1.00 319.52 877 ILE A N 1
ATOM 6235 C CA . ILE A 1 940 ? 50.282 28.391 -60.097 1.00 319.52 877 ILE A CA 1
ATOM 6236 C C . ILE A 1 940 ? 49.344 27.189 -60.078 1.00 319.52 877 ILE A C 1
ATOM 6237 O O . ILE A 1 940 ? 48.120 27.350 -60.116 1.00 319.52 877 ILE A O 1
ATOM 6242 N N . HIS A 1 941 ? 49.888 25.973 -60.003 1.00 317.61 878 HIS A N 1
ATOM 6243 C CA . HIS A 1 941 ? 49.045 24.781 -59.954 1.00 317.61 878 HIS A CA 1
ATOM 6244 C C . HIS A 1 941 ? 48.177 24.781 -58.698 1.00 317.61 878 HIS A C 1
ATOM 6245 O O . HIS A 1 941 ? 46.947 24.644 -58.772 1.00 317.61 878 HIS A O 1
ATOM 6252 N N . LYS A 1 942 ? 48.794 24.975 -57.534 1.00 346.50 879 LYS A N 1
ATOM 6253 C CA . LYS A 1 942 ? 48.009 25.144 -56.318 1.00 346.50 879 LYS A CA 1
ATOM 6254 C C . LYS A 1 942 ? 47.226 26.449 -56.338 1.00 346.50 879 LYS A C 1
ATOM 6255 O O . LYS A 1 942 ? 46.137 26.527 -55.760 1.00 346.50 879 LYS A O 1
ATOM 6261 N N . ALA A 1 943 ? 47.760 27.478 -57.000 1.00 350.72 880 ALA A N 1
ATOM 6262 C CA . ALA A 1 943 ? 47.078 28.767 -57.058 1.00 350.72 880 ALA A CA 1
ATOM 6263 C C . ALA A 1 943 ? 45.747 28.653 -57.787 1.00 350.72 880 ALA A C 1
ATOM 6264 O O . ALA A 1 943 ? 44.817 29.426 -57.538 1.00 350.72 880 ALA A O 1
ATOM 6266 N N . ILE A 1 944 ? 45.653 27.710 -58.723 1.00 369.28 881 ILE A N 1
ATOM 6267 C CA . ILE A 1 944 ? 44.398 27.509 -59.434 1.00 369.28 881 ILE A CA 1
ATOM 6268 C C . ILE A 1 944 ? 43.555 26.410 -58.800 1.00 369.28 881 ILE A C 1
ATOM 6269 O O . ILE A 1 944 ? 42.328 26.424 -58.952 1.00 369.28 881 ILE A O 1
ATOM 6274 N N . ILE A 1 945 ? 44.169 25.459 -58.089 1.00 341.84 882 ILE A N 1
ATOM 6275 C CA . ILE A 1 945 ? 43.364 24.466 -57.380 1.00 341.84 882 ILE A CA 1
ATOM 6276 C C . ILE A 1 945 ? 42.637 25.098 -56.197 1.00 341.84 882 ILE A C 1
ATOM 6277 O O . ILE A 1 945 ? 41.461 24.805 -55.949 1.00 341.84 882 ILE A O 1
ATOM 6282 N N . ASN A 1 946 ? 43.311 25.983 -55.457 1.00 375.48 883 ASN A N 1
ATOM 6283 C CA . ASN A 1 946 ? 42.722 26.525 -54.236 1.00 375.48 883 ASN A CA 1
ATOM 6284 C C . ASN A 1 946 ? 41.549 27.460 -54.511 1.00 375.48 883 ASN A C 1
ATOM 6285 O O . ASN A 1 946 ? 40.823 27.813 -53.575 1.00 375.48 883 ASN A O 1
ATOM 6290 N N . ASP A 1 947 ? 41.356 27.870 -55.765 1.00 392.81 884 ASP A N 1
ATOM 6291 C CA . ASP A 1 947 ? 40.212 28.677 -56.177 1.00 392.81 884 ASP A CA 1
ATOM 6292 C C . ASP A 1 947 ? 40.123 29.996 -55.417 1.00 392.81 884 ASP A C 1
ATOM 6293 O O . ASP A 1 947 ? 39.154 30.239 -54.690 1.00 392.81 884 ASP A O 1
ATOM 6298 N N . ASP A 1 948 ? 41.136 30.846 -55.566 1.00 430.09 885 ASP A N 1
ATOM 6299 C CA . ASP A 1 948 ? 41.088 32.227 -55.099 1.00 430.09 885 ASP A CA 1
ATOM 6300 C C . ASP A 1 948 ? 41.323 33.139 -56.295 1.00 430.09 885 ASP A C 1
ATOM 6301 O O . ASP A 1 948 ? 42.302 32.966 -57.028 1.00 430.09 885 ASP A O 1
ATOM 6306 N N . LEU A 1 949 ? 40.429 34.109 -56.485 1.00 464.95 886 LEU A N 1
ATOM 6307 C CA . LEU A 1 949 ? 40.414 34.893 -57.716 1.00 464.95 886 LEU A CA 1
ATOM 6308 C C . LEU A 1 949 ? 41.534 35.931 -57.753 1.00 464.95 886 LEU A C 1
ATOM 6309 O O . LEU A 1 949 ? 42.394 35.899 -58.641 1.00 464.95 886 LEU A O 1
ATOM 6314 N N . ASP A 1 950 ? 41.536 36.858 -56.788 1.00 469.23 887 ASP A N 1
ATOM 6315 C CA . ASP A 1 950 ? 42.403 38.032 -56.873 1.00 469.23 887 ASP A CA 1
ATOM 6316 C C . ASP A 1 950 ? 43.879 37.660 -56.915 1.00 469.23 887 ASP A C 1
ATOM 6317 O O . ASP A 1 950 ? 44.662 38.315 -57.608 1.00 469.23 887 ASP A O 1
ATOM 6322 N N . MET A 1 951 ? 44.279 36.615 -56.190 1.00 452.86 888 MET A N 1
ATOM 6323 C CA . MET A 1 951 ? 45.671 36.176 -56.235 1.00 452.86 888 MET A CA 1
ATOM 6324 C C . MET A 1 951 ? 46.023 35.562 -57.589 1.00 452.86 888 MET A C 1
ATOM 6325 O O . MET A 1 951 ? 47.137 35.752 -58.092 1.00 452.86 888 MET A O 1
ATOM 6330 N N . VAL A 1 952 ? 45.087 34.833 -58.200 1.00 455.39 889 VAL A N 1
ATOM 6331 C CA . VAL A 1 952 ? 45.319 34.319 -59.548 1.00 455.39 889 VAL A CA 1
ATOM 6332 C C . VAL A 1 952 ? 45.482 35.470 -60.533 1.00 455.39 889 VAL A C 1
ATOM 6333 O O . VAL A 1 952 ? 46.353 35.437 -61.412 1.00 455.39 889 VAL A O 1
ATOM 6337 N N . ARG A 1 953 ? 44.651 36.507 -60.402 1.00 472.00 890 ARG A N 1
ATOM 6338 C CA . ARG A 1 953 ? 44.812 37.689 -61.246 1.00 472.00 890 ARG A CA 1
ATOM 6339 C C . ARG A 1 953 ? 46.154 38.363 -60.995 1.00 472.00 890 ARG A C 1
ATOM 6340 O O . ARG A 1 953 ? 46.809 38.833 -61.933 1.00 472.00 890 ARG A O 1
ATOM 6348 N N . LEU A 1 954 ? 46.576 38.425 -59.732 1.00 474.00 891 LEU A N 1
ATOM 6349 C CA . LEU A 1 954 ? 47.896 38.952 -59.407 1.00 474.00 891 LEU A CA 1
ATOM 6350 C C . LEU A 1 954 ? 48.995 38.160 -60.100 1.00 474.00 891 LEU A C 1
ATOM 6351 O O . LEU A 1 954 ? 49.997 38.739 -60.531 1.00 474.00 891 LEU A O 1
ATOM 6356 N N . PHE A 1 955 ? 48.832 36.840 -60.207 1.00 470.25 892 PHE A N 1
ATOM 6357 C CA . PHE A 1 955 ? 49.819 36.035 -60.925 1.00 470.25 892 PHE A CA 1
ATOM 6358 C C . PHE A 1 955 ? 49.760 36.265 -62.432 1.00 470.25 892 PHE A C 1
ATOM 6359 O O . PHE A 1 955 ? 50.800 36.266 -63.100 1.00 470.25 892 PHE A O 1
ATOM 6367 N N . LEU A 1 956 ? 48.568 36.448 -62.990 1.00 483.63 893 LEU A N 1
ATOM 6368 C CA . LEU A 1 956 ? 48.432 36.437 -64.443 1.00 483.63 893 LEU A CA 1
ATOM 6369 C C . LEU A 1 956 ? 47.936 37.745 -65.040 1.00 483.63 893 LEU A C 1
ATOM 6370 O O . LEU A 1 956 ? 48.341 38.091 -66.152 1.00 483.63 893 LEU A O 1
ATOM 6375 N N . GLU A 1 957 ? 47.059 38.479 -64.354 1.00 483.68 894 GLU A N 1
ATOM 6376 C CA . GLU A 1 957 ? 46.519 39.719 -64.906 1.00 483.68 894 GLU A CA 1
ATOM 6377 C C . GLU A 1 957 ? 47.084 40.956 -64.215 1.00 483.68 894 GLU A C 1
ATOM 6378 O O . GLU A 1 957 ? 47.615 41.850 -64.881 1.00 483.68 894 GLU A O 1
ATOM 6384 N N . LYS A 1 958 ? 46.977 41.028 -62.886 1.00 481.42 895 LYS A N 1
ATOM 6385 C CA . LYS A 1 958 ? 47.448 42.213 -62.174 1.00 481.42 895 LYS A CA 1
ATOM 6386 C C . LYS A 1 958 ? 48.959 42.367 -62.304 1.00 481.42 895 LYS A C 1
ATOM 6387 O O . LYS A 1 958 ? 49.455 43.441 -62.665 1.00 481.42 895 LYS A O 1
ATOM 6393 N N . ASP A 1 959 ? 49.707 41.306 -62.012 1.00 483.31 896 ASP A N 1
ATOM 6394 C CA . ASP A 1 959 ? 51.160 41.280 -62.182 1.00 483.31 896 ASP A CA 1
ATOM 6395 C C . ASP A 1 959 ? 51.500 40.007 -62.943 1.00 483.31 896 ASP A C 1
ATOM 6396 O O . ASP A 1 959 ? 51.925 39.008 -62.347 1.00 483.31 896 ASP A O 1
ATOM 6401 N N . PRO A 1 960 ? 51.333 40.013 -64.265 1.00 489.56 897 PRO A N 1
ATOM 6402 C CA . PRO A 1 960 ? 51.410 38.762 -65.030 1.00 489.56 897 PRO A CA 1
ATOM 6403 C C . PRO A 1 960 ? 52.732 38.040 -64.826 1.00 489.56 897 PRO A C 1
ATOM 6404 O O . PRO A 1 960 ? 53.804 38.649 -64.820 1.00 489.56 897 PRO A O 1
ATOM 6408 N N . SER A 1 961 ? 52.641 36.719 -64.655 1.00 465.92 898 SER A N 1
ATOM 6409 C CA . SER A 1 961 ? 53.830 35.888 -64.525 1.00 465.92 898 SER A CA 1
ATOM 6410 C C . SER A 1 961 ? 54.594 35.758 -65.833 1.00 465.92 898 SER A C 1
ATOM 6411 O O . SER A 1 961 ? 55.735 35.282 -65.819 1.00 465.92 898 SER A O 1
ATOM 6414 N N . LEU A 1 962 ? 53.993 36.160 -66.951 1.00 460.21 899 LEU A N 1
ATOM 6415 C CA . LEU A 1 962 ? 54.595 36.124 -68.280 1.00 460.21 899 LEU A CA 1
ATOM 6416 C C . LEU A 1 962 ? 55.007 34.722 -68.701 1.00 460.21 899 LEU A C 1
ATOM 6417 O O . LEU A 1 962 ? 55.823 34.572 -69.619 1.00 460.21 899 LEU A O 1
ATOM 6422 N N . LYS A 1 963 ? 54.470 33.690 -68.061 1.00 430.15 900 LYS A N 1
ATOM 6423 C CA . LYS A 1 963 ? 54.857 32.312 -68.338 1.00 430.15 900 LYS A CA 1
ATOM 6424 C C . LYS A 1 963 ? 53.685 31.593 -69.000 1.00 430.15 900 LYS A C 1
ATOM 6425 O O . LYS A 1 963 ? 52.877 30.942 -68.335 1.00 430.15 900 LYS A O 1
ATOM 6431 N N . ASP A 1 964 ? 53.600 31.720 -70.317 1.00 439.49 901 ASP A N 1
ATOM 6432 C CA . ASP A 1 964 ? 52.771 30.835 -71.116 1.00 439.49 901 ASP A CA 1
ATOM 6433 C C . ASP A 1 964 ? 53.608 29.642 -71.561 1.00 439.49 901 ASP A C 1
ATOM 6434 O O . ASP A 1 964 ? 54.840 29.702 -71.599 1.00 439.49 901 ASP A O 1
ATOM 6439 N N . ASP A 1 965 ? 52.923 28.550 -71.898 1.00 427.07 902 ASP A N 1
ATOM 6440 C CA . ASP A 1 965 ? 53.573 27.257 -72.096 1.00 427.07 902 ASP A CA 1
ATOM 6441 C C . ASP A 1 965 ? 54.424 26.915 -70.875 1.00 427.07 902 ASP A C 1
ATOM 6442 O O . ASP A 1 965 ? 55.585 26.511 -70.976 1.00 427.07 902 ASP A O 1
ATOM 6447 N N . GLU A 1 966 ? 53.820 27.104 -69.700 1.00 398.58 903 GLU A N 1
ATOM 6448 C CA . GLU A 1 966 ? 54.543 26.980 -68.440 1.00 398.58 903 GLU A CA 1
ATOM 6449 C C . GLU A 1 966 ? 55.111 25.583 -68.242 1.00 398.58 903 GLU A C 1
ATOM 6450 O O . GLU A 1 966 ? 56.106 25.415 -67.528 1.00 398.58 903 GLU A O 1
ATOM 6456 N N . THR A 1 967 ? 54.507 24.577 -68.868 1.00 406.47 904 THR A N 1
ATOM 6457 C CA . THR A 1 967 ? 54.880 23.192 -68.622 1.00 406.47 904 THR A CA 1
ATOM 6458 C C . THR A 1 967 ? 55.262 22.501 -69.920 1.00 406.47 904 THR A C 1
ATOM 6459 O O . THR A 1 967 ? 55.425 23.161 -70.952 1.00 406.47 904 THR A O 1
ATOM 6463 N N . GLU A 1 968 ? 55.430 21.181 -69.872 1.00 425.22 905 GLU A N 1
ATOM 6464 C CA . GLU A 1 968 ? 55.623 20.408 -71.091 1.00 425.22 905 GLU A CA 1
ATOM 6465 C C . GLU A 1 968 ? 54.476 20.683 -72.055 1.00 425.22 905 GLU A C 1
ATOM 6466 O O . GLU A 1 968 ? 53.305 20.479 -71.723 1.00 425.22 905 GLU A O 1
ATOM 6472 N N . GLU A 1 969 ? 54.823 21.266 -73.207 1.00 430.22 906 GLU A N 1
ATOM 6473 C CA . GLU A 1 969 ? 53.880 21.767 -74.216 1.00 430.22 906 GLU A CA 1
ATOM 6474 C C . GLU A 1 969 ? 52.775 22.627 -73.594 1.00 430.22 906 GLU A C 1
ATOM 6475 O O . GLU A 1 969 ? 51.727 22.845 -74.209 1.00 430.22 906 GLU A O 1
ATOM 6481 N N . GLY A 1 970 ? 53.012 23.118 -72.378 1.00 416.23 907 GLY A N 1
ATOM 6482 C CA . GLY A 1 970 ? 52.149 24.095 -71.738 1.00 416.23 907 GLY A CA 1
ATOM 6483 C C . GLY A 1 970 ? 50.703 23.690 -71.583 1.00 416.23 907 GLY A C 1
ATOM 6484 O O . GLY A 1 970 ? 49.830 24.562 -71.519 1.00 416.23 907 GLY A O 1
ATOM 6485 N N . ARG A 1 971 ? 50.416 22.391 -71.507 1.00 393.45 908 ARG A N 1
ATOM 6486 C CA . ARG A 1 971 ? 49.032 21.956 -71.376 1.00 393.45 908 ARG A CA 1
ATOM 6487 C C . ARG A 1 971 ? 48.821 21.119 -70.123 1.00 393.45 908 ARG A C 1
ATOM 6488 O O . ARG A 1 971 ? 47.818 20.413 -70.009 1.00 393.45 908 ARG A O 1
ATOM 6496 N N . THR A 1 972 ? 49.751 21.187 -69.169 1.00 352.01 909 THR A N 1
ATOM 6497 C CA . THR A 1 972 ? 49.480 20.598 -67.864 1.00 352.01 909 THR A CA 1
ATOM 6498 C C . THR A 1 972 ? 48.301 21.295 -67.204 1.00 352.01 909 THR A C 1
ATOM 6499 O O . THR A 1 972 ? 47.458 20.647 -66.572 1.00 352.01 909 THR A O 1
ATOM 6501 N N . SER A 1 973 ? 48.220 22.620 -67.350 1.00 327.04 910 SER A N 1
ATOM 6502 C CA . SER A 1 973 ? 47.003 23.327 -66.975 1.00 327.04 910 SER A CA 1
ATOM 6503 C C . SER A 1 973 ? 45.811 22.773 -67.740 1.00 327.04 910 SER A C 1
ATOM 6504 O O . SER A 1 973 ? 44.781 22.436 -67.149 1.00 327.04 910 SER A O 1
ATOM 6507 N N . ILE A 1 974 ? 45.954 22.632 -69.060 1.00 344.77 911 ILE A N 1
ATOM 6508 C CA . ILE A 1 974 ? 44.900 22.038 -69.875 1.00 344.77 911 ILE A CA 1
ATOM 6509 C C . ILE A 1 974 ? 44.685 20.574 -69.505 1.00 344.77 911 ILE A C 1
ATOM 6510 O O . ILE A 1 974 ? 43.549 20.079 -69.533 1.00 344.77 911 ILE A O 1
ATOM 6515 N N . MET A 1 975 ? 45.755 19.860 -69.147 1.00 311.26 912 MET A N 1
ATOM 6516 C CA . MET A 1 975 ? 45.594 18.498 -68.650 1.00 311.26 912 MET A CA 1
ATOM 6517 C C . MET A 1 975 ? 44.671 18.465 -67.442 1.00 311.26 912 MET A C 1
ATOM 6518 O O . MET A 1 975 ? 43.815 17.581 -67.326 1.00 311.26 912 MET A O 1
ATOM 6523 N N . LEU A 1 976 ? 44.827 19.426 -66.532 1.00 319.35 913 LEU A N 1
ATOM 6524 C CA . LEU A 1 976 ? 43.955 19.467 -65.366 1.00 319.35 913 LEU A CA 1
ATOM 6525 C C . LEU A 1 976 ? 42.551 19.923 -65.748 1.00 319.35 913 LEU A C 1
ATOM 6526 O O . LEU A 1 976 ? 41.574 19.499 -65.120 1.00 319.35 913 LEU A O 1
ATOM 6531 N N . ILE A 1 977 ? 42.430 20.784 -66.763 1.00 319.99 914 ILE A N 1
ATOM 6532 C CA . ILE A 1 977 ? 41.106 21.141 -67.274 1.00 319.99 914 ILE A CA 1
ATOM 6533 C C . ILE A 1 977 ? 40.366 19.889 -67.729 1.00 319.99 914 ILE A C 1
ATOM 6534 O O . ILE A 1 977 ? 39.163 19.732 -67.494 1.00 319.99 914 ILE A O 1
ATOM 6539 N N . VAL A 1 978 ? 41.079 18.986 -68.404 1.00 315.14 915 VAL A N 1
ATOM 6540 C CA . VAL A 1 978 ? 40.441 17.895 -69.137 1.00 315.14 915 VAL A CA 1
ATOM 6541 C C . VAL A 1 978 ? 40.420 16.580 -68.363 1.00 315.14 915 VAL A C 1
ATOM 6542 O O . VAL A 1 978 ? 39.704 15.650 -68.768 1.00 315.14 915 VAL A O 1
ATOM 6546 N N . GLN A 1 979 ? 41.150 16.481 -67.250 1.00 252.71 916 GLN A N 1
ATOM 6547 C CA . GLN A 1 979 ? 41.403 15.175 -66.648 1.00 252.71 916 GLN A CA 1
ATOM 6548 C C . GLN A 1 979 ? 40.116 14.482 -66.214 1.00 252.71 916 GLN A C 1
ATOM 6549 O O . GLN A 1 979 ? 39.957 13.273 -66.422 1.00 252.71 916 GLN A O 1
ATOM 6555 N N . LYS A 1 980 ? 39.190 15.217 -65.613 1.00 208.95 917 LYS A N 1
ATOM 6556 C CA . LYS A 1 980 ? 37.976 14.603 -65.085 1.00 208.95 917 LYS A CA 1
ATOM 6557 C C . LYS A 1 980 ? 36.845 15.623 -65.179 1.00 208.95 917 LYS A C 1
ATOM 6558 O O . LYS A 1 980 ? 36.909 16.564 -65.976 1.00 208.95 917 LYS A O 1
ATOM 6564 N N . LEU A 1 981 ? 35.784 15.408 -64.406 1.00 199.98 918 LEU A N 1
ATOM 6565 C CA . LEU A 1 981 ? 34.686 16.362 -64.349 1.00 199.98 918 LEU A CA 1
ATOM 6566 C C . LEU A 1 981 ? 35.130 17.643 -63.655 1.00 199.98 918 LEU A C 1
ATOM 6567 O O . LEU A 1 981 ? 35.809 17.606 -62.625 1.00 199.98 918 LEU A O 1
ATOM 6572 N N . LEU A 1 982 ? 34.743 18.784 -64.224 1.00 241.53 919 LEU A N 1
ATOM 6573 C CA . LEU A 1 982 ? 35.081 20.080 -63.644 1.00 241.53 919 LEU A CA 1
ATOM 6574 C C . LEU A 1 982 ? 33.851 20.945 -63.403 1.00 241.53 919 LEU A C 1
ATOM 6575 O O . LEU A 1 982 ? 32.714 20.474 -63.506 1.00 241.53 919 LEU A O 1
ATOM 6580 N N . LEU A 1 983 ? 34.080 22.214 -63.078 1.00 291.27 920 LEU A N 1
ATOM 6581 C CA . LEU A 1 983 ? 33.041 23.120 -62.615 1.00 291.27 920 LEU A CA 1
ATOM 6582 C C . LEU A 1 983 ? 32.375 23.845 -63.780 1.00 291.27 920 LEU A C 1
ATOM 6583 O O . LEU A 1 983 ? 32.972 24.041 -64.842 1.00 291.27 920 LEU A O 1
ATOM 6588 N N . GLU A 1 984 ? 31.111 24.227 -63.571 1.00 327.30 921 GLU A N 1
ATOM 6589 C CA . GLU A 1 984 ? 30.413 25.068 -64.540 1.00 327.30 921 GLU A CA 1
ATOM 6590 C C . GLU A 1 984 ? 31.114 26.410 -64.707 1.00 327.30 921 GLU A C 1
ATOM 6591 O O . GLU A 1 984 ? 31.270 26.904 -65.830 1.00 327.30 921 GLU A O 1
ATOM 6597 N N . LEU A 1 985 ? 31.543 27.014 -63.601 1.00 338.67 922 LEU A N 1
ATOM 6598 C CA . LEU A 1 985 ? 32.244 28.291 -63.618 1.00 338.67 922 LEU A CA 1
ATOM 6599 C C . LEU A 1 985 ? 33.731 28.141 -63.904 1.00 338.67 922 LEU A C 1
ATOM 6600 O O . LEU A 1 985 ? 34.447 29.148 -63.929 1.00 338.67 922 LEU A O 1
ATOM 6605 N N . TYR A 1 986 ? 34.206 26.915 -64.120 1.00 339.05 923 TYR A N 1
ATOM 6606 C CA . TYR A 1 986 ? 35.628 26.651 -64.292 1.00 339.05 923 TYR A CA 1
ATOM 6607 C C . TYR A 1 986 ? 36.199 27.232 -65.580 1.00 339.05 923 TYR A C 1
ATOM 6608 O O . TYR A 1 986 ? 37.426 27.266 -65.729 1.00 339.05 923 TYR A O 1
ATOM 6617 N N . ASN A 1 987 ? 35.349 27.690 -66.502 1.00 384.61 924 ASN A N 1
ATOM 6618 C CA . ASN A 1 987 ? 35.840 28.176 -67.788 1.00 384.61 924 ASN A CA 1
ATOM 6619 C C . ASN A 1 987 ? 36.779 29.365 -67.622 1.00 384.61 924 ASN A C 1
ATOM 6620 O O . ASN A 1 987 ? 37.821 29.438 -68.284 1.00 384.61 924 ASN A O 1
ATOM 6625 N N . TYR A 1 988 ? 36.433 30.309 -66.744 1.00 406.41 925 TYR A N 1
ATOM 6626 C CA . TYR A 1 988 ? 37.339 31.424 -66.498 1.00 406.41 925 TYR A CA 1
ATOM 6627 C C . TYR A 1 988 ? 38.552 30.985 -65.691 1.00 406.41 925 TYR A C 1
ATOM 6628 O O . TYR A 1 988 ? 39.648 31.524 -65.879 1.00 406.41 925 TYR A O 1
ATOM 6637 N N . PHE A 1 989 ? 38.379 30.015 -64.792 1.00 373.61 926 PHE A N 1
ATOM 6638 C CA . PHE A 1 989 ? 39.506 29.491 -64.034 1.00 373.61 926 PHE A CA 1
ATOM 6639 C C . PHE A 1 989 ? 40.488 28.719 -64.904 1.00 373.61 926 PHE A C 1
ATOM 6640 O O . PHE A 1 989 ? 41.600 28.433 -64.449 1.00 373.61 926 PHE A O 1
ATOM 6648 N N . ILE A 1 990 ? 40.101 28.368 -66.133 1.00 369.05 927 ILE A N 1
ATOM 6649 C CA . ILE A 1 990 ? 41.061 27.809 -67.081 1.00 369.05 927 ILE A CA 1
ATOM 6650 C C . ILE A 1 990 ? 42.191 28.799 -67.331 1.00 369.05 927 ILE A C 1
ATOM 6651 O O . ILE A 1 990 ? 43.360 28.414 -67.457 1.00 369.05 927 ILE A O 1
ATOM 6656 N N . ASN A 1 991 ? 41.859 30.085 -67.412 1.00 376.79 928 ASN A N 1
ATOM 6657 C CA . ASN A 1 991 ? 42.841 31.141 -67.638 1.00 376.79 928 ASN A CA 1
ATOM 6658 C C . ASN A 1 991 ? 43.926 31.140 -66.565 1.00 376.79 928 ASN A C 1
ATOM 6659 O O . ASN A 1 991 ? 43.758 31.732 -65.499 1.00 376.79 928 ASN A O 1
ATOM 6664 N N . SER B 1 113 ? -19.911 -9.191 -15.583 1.00 282.76 50 SER B N 1
ATOM 6665 C CA . SER B 1 113 ? -20.047 -9.279 -14.135 1.00 282.76 50 SER B CA 1
ATOM 6666 C C . SER B 1 113 ? -19.486 -8.035 -13.458 1.00 282.76 50 SER B C 1
ATOM 6667 O O . SER B 1 113 ? -19.820 -7.738 -12.316 1.00 282.76 50 SER B O 1
ATOM 6670 N N . ASN B 1 114 ? -18.629 -7.309 -14.177 1.00 286.86 51 ASN B N 1
ATOM 6671 C CA . ASN B 1 114 ? -18.020 -6.110 -13.613 1.00 286.86 51 ASN B CA 1
ATOM 6672 C C . ASN B 1 114 ? -19.080 -5.086 -13.227 1.00 286.86 51 ASN B C 1
ATOM 6673 O O . ASN B 1 114 ? -19.070 -4.558 -12.111 1.00 286.86 51 ASN B O 1
ATOM 6678 N N . SER B 1 115 ? -20.018 -4.809 -14.135 1.00 294.73 52 SER B N 1
ATOM 6679 C CA . SER B 1 115 ? -21.049 -3.816 -13.852 1.00 294.73 52 SER B CA 1
ATOM 6680 C C . SER B 1 115 ? -22.044 -4.324 -12.816 1.00 294.73 52 SER B C 1
ATOM 6681 O O . SER B 1 115 ? -22.415 -3.591 -11.894 1.00 294.73 52 SER B O 1
ATOM 6684 N N . VAL B 1 116 ? -22.489 -5.573 -12.954 1.00 310.20 53 VAL B N 1
ATOM 6685 C CA . VAL B 1 116 ? -23.473 -6.119 -12.024 1.00 310.20 53 VAL B CA 1
ATOM 6686 C C . VAL B 1 116 ? -22.890 -6.221 -10.619 1.00 310.20 53 VAL B C 1
ATOM 6687 O O . VAL B 1 116 ? -23.535 -5.846 -9.631 1.00 310.20 53 VAL B O 1
ATOM 6691 N N . PHE B 1 117 ? -21.659 -6.720 -10.502 1.00 290.05 54 PHE B N 1
ATOM 6692 C CA . PHE B 1 117 ? -21.050 -6.818 -9.183 1.00 290.05 54 PHE B CA 1
ATOM 6693 C C . PHE B 1 117 ? -20.641 -5.450 -8.656 1.00 290.05 54 PHE B C 1
ATOM 6694 O O . PHE B 1 117 ? -20.607 -5.244 -7.440 1.00 290.05 54 PHE B O 1
ATOM 6702 N N . GLY B 1 118 ? -20.356 -4.497 -9.542 1.00 301.90 55 GLY B N 1
ATOM 6703 C CA . GLY B 1 118 ? -20.197 -3.125 -9.095 1.00 301.90 55 GLY B CA 1
ATOM 6704 C C . GLY B 1 118 ? -21.479 -2.570 -8.508 1.00 301.90 55 GLY B C 1
ATOM 6705 O O . GLY B 1 118 ? -21.457 -1.830 -7.524 1.00 301.90 55 GLY B O 1
ATOM 6706 N N . MET B 1 119 ? -22.617 -2.925 -9.102 1.00 296.24 56 MET B N 1
ATOM 6707 C CA . MET B 1 119 ? -23.901 -2.516 -8.543 1.00 296.24 56 MET B CA 1
ATOM 6708 C C . MET B 1 119 ? -24.159 -3.194 -7.203 1.00 296.24 56 MET B C 1
ATOM 6709 O O . MET B 1 119 ? -24.724 -2.586 -6.289 1.00 296.24 56 MET B O 1
ATOM 6714 N N . ILE B 1 120 ? -23.753 -4.456 -7.071 1.00 280.34 57 ILE B N 1
ATOM 6715 C CA . ILE B 1 120 ? -23.847 -5.132 -5.778 1.00 280.34 57 ILE B CA 1
ATOM 6716 C C . ILE B 1 120 ? -22.978 -4.420 -4.746 1.00 280.34 57 ILE B C 1
ATOM 6717 O O . ILE B 1 120 ? -23.363 -4.258 -3.579 1.00 280.34 57 ILE B O 1
ATOM 6722 N N . ALA B 1 121 ? -21.789 -3.989 -5.162 1.00 292.10 58 ALA B N 1
ATOM 6723 C CA . ALA B 1 121 ? -20.922 -3.222 -4.278 1.00 292.10 58 ALA B CA 1
ATOM 6724 C C . ALA B 1 121 ? -21.569 -1.902 -3.888 1.00 292.10 58 ALA B C 1
ATOM 6725 O O . ALA B 1 121 ? -21.449 -1.459 -2.743 1.00 292.10 58 ALA B O 1
ATOM 6727 N N . ASP B 1 122 ? -22.246 -1.248 -4.831 1.00 275.99 59 ASP B N 1
ATOM 6728 C CA . ASP B 1 122 ? -22.965 -0.022 -4.497 1.00 275.99 59 ASP B CA 1
ATOM 6729 C C . ASP B 1 122 ? -24.102 -0.305 -3.529 1.00 275.99 59 ASP B C 1
ATOM 6730 O O . ASP B 1 122 ? -24.446 0.540 -2.698 1.00 275.99 59 ASP B O 1
ATOM 6735 N N . VAL B 1 123 ? -24.711 -1.483 -3.638 1.00 270.35 60 VAL B N 1
ATOM 6736 C CA . VAL B 1 123 ? -25.718 -1.892 -2.664 1.00 270.35 60 VAL B CA 1
ATOM 6737 C C . VAL B 1 123 ? -25.092 -1.992 -1.280 1.00 270.35 60 VAL B C 1
ATOM 6738 O O . VAL B 1 123 ? -25.637 -1.492 -0.288 1.00 270.35 60 VAL B O 1
ATOM 6742 N N . ALA B 1 124 ? -23.925 -2.632 -1.202 1.00 250.13 61 ALA B N 1
ATOM 6743 C CA . ALA B 1 124 ? -23.200 -2.696 0.064 1.00 250.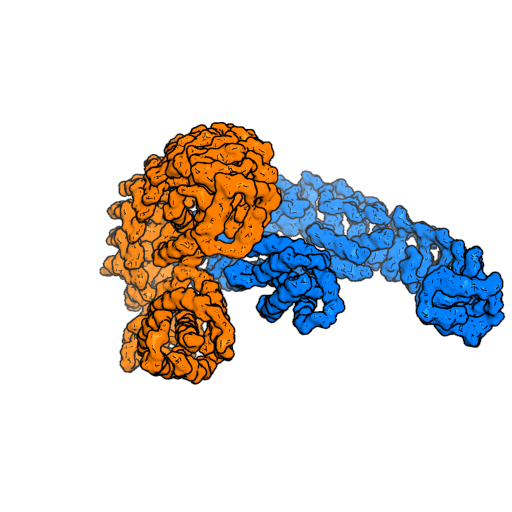13 61 ALA B CA 1
ATOM 6744 C C . ALA B 1 124 ? -22.824 -1.305 0.562 1.00 250.13 61 ALA B C 1
ATOM 6745 O O . ALA B 1 124 ? -22.761 -1.071 1.774 1.00 250.13 61 ALA B O 1
ATOM 6747 N N . ASN B 1 125 ? -22.546 -0.382 -0.359 1.00 250.09 62 ASN B N 1
ATOM 6748 C CA . ASN B 1 125 ? -22.315 1.012 0.011 1.00 250.09 62 ASN B CA 1
ATOM 6749 C C . ASN B 1 125 ? -23.557 1.606 0.657 1.00 250.09 62 ASN B C 1
ATOM 6750 O O . ASN B 1 125 ? -23.489 2.218 1.730 1.00 250.09 62 ASN B O 1
ATOM 6755 N N . ASP B 1 126 ? -24.707 1.426 0.010 1.00 269.87 63 ASP B N 1
ATOM 6756 C CA . ASP B 1 126 ? -25.970 1.892 0.562 1.00 269.87 63 ASP B CA 1
ATOM 6757 C C . ASP B 1 126 ? -26.288 1.216 1.885 1.00 269.87 63 ASP B C 1
ATOM 6758 O O . ASP B 1 126 ? -27.111 1.730 2.651 1.00 269.87 63 ASP B O 1
ATOM 6763 N N . ILE B 1 127 ? -25.658 0.075 2.169 1.00 255.43 64 ILE B N 1
ATOM 6764 C CA . ILE B 1 127 ? -25.814 -0.544 3.481 1.00 255.43 64 ILE B CA 1
ATOM 6765 C C . ILE B 1 127 ? -25.272 0.373 4.570 1.00 255.43 64 ILE B C 1
ATOM 6766 O O . ILE B 1 127 ? -25.910 0.568 5.611 1.00 255.43 64 ILE B O 1
ATOM 6771 N N . GLY B 1 128 ? -24.099 0.961 4.348 1.00 203.07 65 GLY B N 1
ATOM 6772 C CA . GLY B 1 128 ? -23.514 1.814 5.363 1.00 203.07 65 GLY B CA 1
ATOM 6773 C C . GLY B 1 128 ? -23.117 1.016 6.586 1.00 203.07 65 GLY B C 1
ATOM 6774 O O . GLY B 1 128 ? -23.750 1.121 7.639 1.00 203.07 65 GLY B O 1
ATOM 6775 N N . SER B 1 129 ? -22.084 0.186 6.441 1.00 176.69 66 SER B N 1
ATOM 6776 C CA . SER B 1 129 ? -21.728 -0.770 7.483 1.00 176.69 66 SER B CA 1
ATOM 6777 C C . SER B 1 129 ? -21.042 -0.108 8.674 1.00 176.69 66 SER B C 1
ATOM 6778 O O . SER B 1 129 ? -21.303 -0.476 9.824 1.00 176.69 66 SER B O 1
ATOM 6781 N N . ILE B 1 130 ? -20.179 0.871 8.425 1.00 172.23 67 ILE B N 1
ATOM 6782 C CA . ILE B 1 130 ? -19.276 1.397 9.450 1.00 172.23 67 ILE B CA 1
ATOM 6783 C C . ILE B 1 130 ? -19.995 2.029 10.646 1.00 172.23 67 ILE B C 1
ATOM 6784 O O . ILE B 1 130 ? -19.379 2.119 11.717 1.00 172.23 67 ILE B O 1
ATOM 6789 N N . PRO B 1 131 ? -21.262 2.482 10.557 1.00 188.74 68 PRO B N 1
ATOM 6790 C CA . PRO B 1 131 ? -21.942 2.901 11.798 1.00 188.74 68 PRO B CA 1
ATOM 6791 C C . PRO B 1 131 ? -21.914 1.853 12.901 1.00 188.74 68 PRO B C 1
ATOM 6792 O O . PRO B 1 131 ? -21.751 2.211 14.074 1.00 188.74 68 PRO B O 1
ATOM 6796 N N . VAL B 1 132 ? -22.073 0.574 12.568 1.00 187.77 69 VAL B N 1
ATOM 6797 C CA . VAL B 1 132 ? -21.749 -0.509 13.492 1.00 187.77 69 VAL B CA 1
ATOM 6798 C C . VAL B 1 132 ? -20.287 -0.876 13.244 1.00 187.77 69 VAL B C 1
ATOM 6799 O O . VAL B 1 132 ? -19.954 -1.667 12.365 1.00 187.77 69 VAL B O 1
ATOM 6803 N N . ILE B 1 133 ? -19.405 -0.303 14.056 1.00 181.64 70 ILE B N 1
ATOM 6804 C CA . ILE B 1 133 ? -17.994 -0.144 13.719 1.00 181.64 70 ILE B CA 1
ATOM 6805 C C . ILE B 1 133 ? -17.238 -1.468 13.662 1.00 181.64 70 ILE B C 1
ATOM 6806 O O . ILE B 1 133 ? -16.012 -1.482 13.511 1.00 181.64 70 ILE B O 1
ATOM 6811 N N . GLY B 1 134 ? -17.950 -2.584 13.778 1.00 173.49 71 GLY B N 1
ATOM 6812 C CA . GLY B 1 134 ? -17.310 -3.884 13.734 1.00 173.49 71 GLY B CA 1
ATOM 6813 C C . GLY B 1 134 ? -16.664 -4.297 12.421 1.00 173.49 71 GLY B C 1
ATOM 6814 O O . GLY B 1 134 ? -16.209 -5.439 12.306 1.00 173.49 71 GLY B O 1
ATOM 6815 N N . GLU B 1 135 ? -16.604 -3.409 11.425 1.00 173.10 72 GLU B N 1
ATOM 6816 C CA . GLU B 1 135 ? -16.032 -3.763 10.122 1.00 173.10 72 GLU B CA 1
ATOM 6817 C C . GLU B 1 135 ? -14.573 -3.332 10.066 1.00 173.10 72 GLU B C 1
ATOM 6818 O O . GLU B 1 135 ? -14.264 -2.169 9.795 1.00 173.10 72 GLU B O 1
ATOM 6824 N N . VAL B 1 136 ? -13.671 -4.279 10.317 1.00 219.79 73 VAL B N 1
ATOM 6825 C CA . VAL B 1 136 ? -12.275 -4.095 9.952 1.00 219.79 73 VAL B CA 1
ATOM 6826 C C . VAL B 1 136 ? -12.154 -4.142 8.433 1.00 219.79 73 VAL B C 1
ATOM 6827 O O . VAL B 1 136 ? -12.963 -4.777 7.741 1.00 219.79 73 VAL B O 1
ATOM 6831 N N . VAL B 1 137 ? -11.147 -3.443 7.902 1.00 242.18 74 VAL B N 1
ATOM 6832 C CA . VAL B 1 137 ? -10.951 -3.390 6.456 1.00 242.18 74 VAL B CA 1
ATOM 6833 C C . VAL B 1 137 ? -10.824 -4.795 5.879 1.00 242.18 74 VAL B C 1
ATOM 6834 O O . VAL B 1 137 ? -11.396 -5.102 4.828 1.00 242.18 74 VAL B O 1
ATOM 6838 N N . GLY B 1 138 ? -10.074 -5.671 6.548 1.00 214.99 75 GLY B N 1
ATOM 6839 C CA . GLY B 1 138 ? -10.031 -7.057 6.114 1.00 214.99 75 GLY B CA 1
ATOM 6840 C C . GLY B 1 138 ? -11.376 -7.744 6.248 1.00 214.99 75 GLY B C 1
ATOM 6841 O O . GLY B 1 138 ? -11.842 -8.411 5.316 1.00 214.99 75 GLY B O 1
ATOM 6842 N N . ILE B 1 139 ? -12.036 -7.561 7.398 1.00 192.65 76 ILE B N 1
ATOM 6843 C CA . ILE B 1 139 ? -13.325 -8.195 7.666 1.00 192.65 76 ILE B CA 1
ATOM 6844 C C . ILE B 1 139 ? -14.463 -7.506 6.934 1.00 192.65 76 ILE B C 1
ATOM 6845 O O . ILE B 1 139 ? -15.632 -7.856 7.142 1.00 192.65 76 ILE B O 1
ATOM 6850 N N . VAL B 1 140 ? -14.164 -6.514 6.101 1.00 190.45 77 VAL B N 1
ATOM 6851 C CA . VAL B 1 140 ? -15.141 -5.992 5.167 1.00 190.45 77 VAL B CA 1
ATOM 6852 C C . VAL B 1 140 ? -14.759 -6.289 3.721 1.00 190.45 77 VAL B C 1
ATOM 6853 O O . VAL B 1 140 ? -15.646 -6.374 2.865 1.00 190.45 77 VAL B O 1
ATOM 6857 N N . THR B 1 141 ? -13.474 -6.484 3.431 1.00 192.40 78 THR B N 1
ATOM 6858 C CA . THR B 1 141 ? -13.038 -6.748 2.066 1.00 192.40 78 THR B CA 1
ATOM 6859 C C . THR B 1 141 ? -13.137 -8.230 1.731 1.00 192.40 78 THR B C 1
ATOM 6860 O O . THR B 1 141 ? -13.814 -8.615 0.772 1.00 192.40 78 THR B O 1
ATOM 6864 N N . ALA B 1 142 ? -12.460 -9.077 2.510 1.00 217.05 79 ALA B N 1
ATOM 6865 C CA . ALA B 1 142 ? -12.474 -10.509 2.215 1.00 217.05 79 ALA B CA 1
ATOM 6866 C C . ALA B 1 142 ? -13.884 -11.088 2.189 1.00 217.05 79 ALA B C 1
ATOM 6867 O O . ALA B 1 142 ? -14.194 -11.855 1.258 1.00 217.05 79 ALA B O 1
ATOM 6869 N N . PRO B 1 143 ? -14.777 -10.781 3.141 1.00 225.51 80 PRO B N 1
ATOM 6870 C CA . PRO B 1 143 ? -16.160 -11.261 2.992 1.00 225.51 80 PRO B CA 1
ATOM 6871 C C . PRO B 1 143 ? -16.823 -10.781 1.717 1.00 225.51 80 PRO B C 1
ATOM 6872 O O . PRO B 1 143 ? -17.601 -11.528 1.118 1.00 225.51 80 PRO B O 1
ATOM 6876 N N . ILE B 1 144 ? -16.540 -9.556 1.276 1.00 211.67 81 ILE B N 1
ATOM 6877 C CA . ILE B 1 144 ? -17.143 -9.072 0.038 1.00 211.67 81 ILE B CA 1
ATOM 6878 C C . ILE B 1 144 ? -16.636 -9.876 -1.152 1.00 211.67 81 ILE B C 1
ATOM 6879 O O . ILE B 1 144 ? -17.403 -10.229 -2.059 1.00 211.67 81 ILE B O 1
ATOM 6884 N N . ALA B 1 145 ? -15.340 -10.189 -1.163 1.00 224.99 82 ALA B N 1
ATOM 6885 C CA . ALA B 1 145 ? -14.796 -11.015 -2.233 1.00 224.99 82 ALA B CA 1
ATOM 6886 C C . ALA B 1 145 ? -15.455 -12.389 -2.250 1.00 224.99 82 ALA B C 1
ATOM 6887 O O . ALA B 1 145 ? -15.854 -12.884 -3.312 1.00 224.99 82 ALA B O 1
ATOM 6889 N N . ILE B 1 146 ? -15.596 -13.016 -1.079 1.00 233.99 83 ILE B N 1
ATOM 6890 C CA . ILE B 1 146 ? -16.198 -14.347 -1.067 1.00 233.99 83 ILE B CA 1
ATOM 68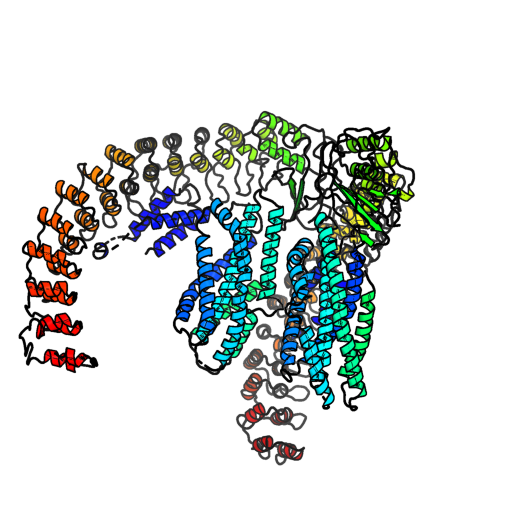91 C C . ILE B 1 146 ? -17.679 -14.277 -1.422 1.00 233.99 83 ILE B C 1
ATOM 6892 O O . ILE B 1 146 ? -18.224 -15.213 -2.017 1.00 233.99 83 ILE B O 1
ATOM 6897 N N . VAL B 1 147 ? -18.353 -13.177 -1.082 1.00 218.41 84 VAL B N 1
ATOM 6898 C CA . VAL B 1 147 ? -19.743 -13.004 -1.486 1.00 218.41 84 VAL B CA 1
ATOM 6899 C C . VAL B 1 147 ? -19.846 -12.917 -3.001 1.00 218.41 84 VAL B C 1
ATOM 6900 O O . VAL B 1 147 ? -20.741 -13.512 -3.612 1.00 218.41 84 VAL B O 1
ATOM 6904 N N . SER B 1 148 ? -18.940 -12.168 -3.629 1.00 203.26 85 SER B N 1
ATOM 6905 C CA . SER B 1 148 ? -18.925 -12.112 -5.086 1.00 203.26 85 SER B CA 1
ATOM 6906 C C . SER B 1 148 ? -18.681 -13.492 -5.679 1.00 203.26 85 SER B C 1
ATOM 6907 O O . SER B 1 148 ? -19.348 -13.892 -6.642 1.00 203.26 85 SER B O 1
ATOM 6910 N N . HIS B 1 149 ? -17.740 -14.242 -5.102 1.00 203.52 86 HIS B N 1
ATOM 6911 C CA . HIS B 1 149 ? -17.461 -15.587 -5.596 1.00 203.52 86 HIS B CA 1
ATOM 6912 C C . HIS B 1 149 ? -18.690 -16.480 -5.484 1.00 203.52 86 HIS B C 1
ATOM 6913 O O . HIS B 1 149 ? -19.003 -17.240 -6.407 1.00 203.52 86 HIS B O 1
ATOM 6920 N N . ILE B 1 150 ? -19.398 -16.400 -4.358 1.00 180.26 87 ILE B N 1
ATOM 6921 C CA . ILE B 1 150 ? -20.579 -17.233 -4.158 1.00 180.26 87 ILE B CA 1
ATOM 6922 C C . ILE B 1 150 ? -21.686 -16.837 -5.125 1.00 180.26 87 ILE B C 1
ATOM 6923 O O . ILE B 1 150 ? -22.344 -17.698 -5.720 1.00 180.26 87 ILE B O 1
ATOM 6928 N N . THR B 1 151 ? -21.913 -15.534 -5.299 1.00 176.50 88 THR B N 1
ATOM 6929 C CA . THR B 1 151 ? -22.954 -15.090 -6.220 1.00 176.50 88 THR B CA 1
ATOM 6930 C C . THR B 1 151 ? -22.623 -15.478 -7.653 1.00 176.50 88 THR B C 1
ATOM 6931 O O . THR B 1 151 ? -23.530 -15.710 -8.460 1.00 176.50 88 THR B O 1
ATOM 6935 N N . SER B 1 152 ? -21.336 -15.572 -7.985 1.00 191.51 89 SER B N 1
ATOM 6936 C CA . SER B 1 152 ? -20.902 -16.065 -9.284 1.00 191.51 89 SER B CA 1
ATOM 6937 C C . SER B 1 152 ? -20.474 -17.527 -9.229 1.00 191.51 89 SER B C 1
ATOM 6938 O O . SER B 1 152 ? -19.540 -17.928 -9.931 1.00 191.51 89 SER B O 1
ATOM 6941 N N . ALA B 1 153 ? -21.140 -18.333 -8.406 1.00 188.87 90 ALA B N 1
ATOM 6942 C CA . ALA B 1 153 ? -20.795 -19.740 -8.288 1.00 188.87 90 ALA B CA 1
ATOM 6943 C C . ALA B 1 153 ? -21.161 -20.485 -9.570 1.00 188.87 90 ALA B C 1
ATOM 6944 O O . ALA B 1 153 ? -21.659 -19.912 -10.542 1.00 188.87 90 ALA B O 1
ATOM 6946 N N . GLY B 1 154 ? -20.913 -21.784 -9.563 1.00 190.25 91 GLY B N 1
ATOM 6947 C CA . GLY B 1 154 ? -21.058 -22.565 -10.779 1.00 190.25 91 GLY B CA 1
ATOM 6948 C C . GLY B 1 154 ? -19.793 -22.542 -11.610 1.00 190.25 91 GLY B C 1
ATOM 6949 O O . GLY B 1 154 ? -19.026 -21.580 -11.609 1.00 190.25 91 GLY B O 1
ATOM 6950 N N . LEU B 1 155 ? -19.565 -23.634 -12.332 1.00 178.59 92 LEU B N 1
ATOM 6951 C CA . LEU B 1 155 ? -18.336 -23.806 -13.090 1.00 178.59 92 LEU B CA 1
ATOM 6952 C C . LEU B 1 155 ? -18.652 -24.097 -14.549 1.00 178.59 92 LEU B C 1
ATOM 6953 O O . LEU B 1 155 ? -19.686 -24.684 -14.877 1.00 178.59 92 LEU B O 1
ATOM 6958 N N . ASP B 1 156 ? -17.743 -23.672 -15.417 1.00 173.80 93 ASP B N 1
ATOM 6959 C CA . ASP B 1 156 ? -17.857 -23.870 -16.854 1.00 173.80 93 ASP B CA 1
ATOM 6960 C C . ASP B 1 156 ? -16.456 -23.772 -17.442 1.00 173.80 93 ASP B C 1
ATOM 6961 O O . ASP B 1 156 ? -15.458 -23.816 -16.717 1.00 173.80 93 ASP B O 1
ATOM 6966 N N . ILE B 1 157 ? -16.376 -23.637 -18.762 1.00 188.21 94 ILE B N 1
ATOM 6967 C CA . ILE B 1 157 ? -15.115 -23.395 -19.440 1.00 188.21 94 ILE B CA 1
ATOM 6968 C C . ILE B 1 157 ? -15.091 -22.024 -20.106 1.00 188.21 94 ILE B C 1
ATOM 6969 O O . ILE B 1 157 ? -14.059 -21.351 -20.099 1.00 188.21 94 ILE B O 1
ATOM 6974 N N . ALA B 1 158 ? -16.227 -21.578 -20.656 1.00 193.80 95 ALA B N 1
ATOM 6975 C CA . ALA B 1 158 ? -16.256 -20.306 -21.370 1.00 193.80 95 ALA B CA 1
ATOM 6976 C C . ALA B 1 158 ? -15.849 -19.155 -20.467 1.00 193.80 95 ALA B C 1
ATOM 6977 O O . ALA B 1 158 ? -15.248 -18.181 -20.933 1.00 193.80 95 ALA B O 1
ATOM 6979 N N . SER B 1 159 ? -16.164 -19.251 -19.176 1.00 195.65 96 SER B N 1
ATOM 6980 C CA . SER B 1 159 ? -15.670 -18.267 -18.223 1.00 195.65 96 SER B CA 1
ATOM 6981 C C . SER B 1 159 ? -14.148 -18.286 -18.166 1.00 195.65 96 SER B C 1
ATOM 6982 O O . SER B 1 159 ? -13.505 -17.231 -18.171 1.00 195.65 96 SER B O 1
ATOM 6985 N N . THR B 1 160 ? -13.556 -19.480 -18.151 1.00 182.80 97 THR B N 1
ATOM 6986 C CA . THR B 1 160 ? -12.110 -19.642 -18.055 1.00 182.80 97 THR B CA 1
ATOM 6987 C C . THR B 1 160 ? -11.371 -19.244 -19.326 1.00 182.80 97 THR B C 1
ATOM 6988 O O . THR B 1 160 ? -10.157 -19.460 -19.404 1.00 182.80 97 THR B O 1
ATOM 6992 N N . ALA B 1 161 ? -12.058 -18.686 -20.320 1.00 175.92 98 ALA B N 1
ATOM 6993 C CA . ALA B 1 161 ? -11.409 -18.110 -21.489 1.00 175.92 98 ALA B CA 1
ATOM 6994 C C . ALA B 1 161 ? -11.030 -16.657 -21.282 1.00 175.92 98 ALA B C 1
ATOM 6995 O O . ALA B 1 161 ? -10.895 -15.918 -22.265 1.00 175.92 98 ALA B O 1
ATOM 6997 N N . LEU B 1 162 ? -10.861 -16.244 -20.024 1.00 200.86 99 LEU B N 1
ATOM 6998 C CA . LEU B 1 162 ? -10.661 -14.841 -19.665 1.00 200.86 99 LEU B CA 1
ATOM 6999 C C . LEU B 1 162 ? -11.800 -13.975 -20.193 1.00 200.86 99 LEU B C 1
ATOM 7000 O O . LEU B 1 162 ? -11.588 -12.867 -20.688 1.00 200.86 99 LEU B O 1
ATOM 7005 N N . ASP B 1 163 ? -13.024 -14.494 -20.093 1.00 212.62 100 ASP B N 1
ATOM 7006 C CA . ASP B 1 163 ? -14.207 -13.748 -20.506 1.00 212.62 100 ASP B CA 1
ATOM 7007 C C . ASP B 1 163 ? -14.850 -13.035 -19.318 1.00 212.62 100 ASP B C 1
ATOM 7008 O O . ASP B 1 163 ? -14.985 -11.807 -19.323 1.00 212.62 100 ASP B O 1
ATOM 7013 N N . CYS B 1 164 ? -15.254 -13.795 -18.293 1.00 229.30 101 CYS B N 1
ATOM 7014 C CA . CYS B 1 164 ? -15.833 -13.196 -17.095 1.00 229.30 101 CYS B CA 1
ATOM 7015 C C . CYS B 1 164 ? -15.403 -13.906 -15.813 1.00 229.30 101 CYS B C 1
ATOM 7016 O O . CYS B 1 164 ? -16.099 -13.794 -14.796 1.00 229.30 101 CYS B O 1
ATOM 7019 N N . ASP B 1 165 ? -14.278 -14.623 -15.824 1.00 216.79 102 ASP B N 1
ATOM 7020 C CA . ASP B 1 165 ? -13.932 -15.480 -14.692 1.00 216.79 102 ASP B CA 1
ATOM 7021 C C . ASP B 1 165 ? -13.331 -14.689 -13.535 1.00 216.79 102 ASP B C 1
ATOM 7022 O O . ASP B 1 165 ? -13.907 -14.628 -12.444 1.00 216.79 102 ASP B O 1
ATOM 7027 N N . ASP B 1 166 ? -12.171 -14.074 -13.756 1.00 202.10 103 ASP B N 1
ATOM 7028 C CA . ASP B 1 166 ? -11.448 -13.411 -12.681 1.00 202.10 103 ASP B CA 1
ATOM 7029 C C . ASP B 1 166 ? -11.010 -12.014 -13.089 1.00 202.10 103 ASP B C 1
ATOM 7030 O O . ASP B 1 166 ? -9.942 -11.551 -12.673 1.00 202.10 103 ASP B O 1
ATOM 7035 N N . ILE B 1 167 ? -11.811 -11.333 -13.912 1.00 191.07 104 ILE B N 1
ATOM 7036 C CA . ILE B 1 167 ? -11.420 -10.007 -14.387 1.00 191.07 104 ILE B CA 1
ATOM 7037 C C . ILE B 1 167 ? -11.246 -9.030 -13.229 1.00 191.07 104 ILE B C 1
ATOM 7038 O O . ILE B 1 167 ? -10.168 -8.423 -13.120 1.00 191.07 104 ILE B O 1
ATOM 7043 N N . PRO B 1 168 ? -12.228 -8.834 -12.332 1.00 172.66 105 PRO B N 1
ATOM 7044 C CA . PRO B 1 168 ? -11.917 -8.140 -11.080 1.00 172.66 105 PRO B CA 1
ATOM 7045 C C . PRO B 1 168 ? -11.616 -9.108 -9.948 1.00 172.66 105 PRO B C 1
ATOM 7046 O O . PRO B 1 168 ? -12.333 -10.098 -9.774 1.00 172.66 105 PRO B O 1
ATOM 7050 N N . PHE B 1 169 ? -10.559 -8.858 -9.181 1.00 166.89 106 PHE B N 1
ATOM 7051 C CA . PHE B 1 169 ? -10.406 -9.558 -7.909 1.00 166.89 106 PHE B CA 1
ATOM 7052 C C . PHE B 1 169 ? -9.930 -8.679 -6.764 1.00 166.89 106 PHE B C 1
ATOM 7053 O O . PHE B 1 169 ? -10.141 -9.054 -5.606 1.00 166.89 106 PHE B O 1
ATOM 7061 N N . ASP B 1 170 ? -9.304 -7.539 -7.023 1.00 161.84 107 ASP B N 1
ATOM 7062 C CA . ASP B 1 170 ? -8.830 -6.666 -5.958 1.00 161.84 107 ASP B CA 1
ATOM 7063 C C . ASP B 1 170 ? -9.334 -5.239 -6.075 1.00 161.84 107 ASP B C 1
ATOM 7064 O O . ASP B 1 170 ? -9.677 -4.628 -5.062 1.00 161.84 107 ASP B O 1
ATOM 7069 N N . GLU B 1 171 ? -9.401 -4.694 -7.292 1.00 150.32 108 GLU B N 1
ATOM 7070 C CA . GLU B 1 171 ? -9.716 -3.282 -7.462 1.00 150.32 108 GLU B CA 1
ATOM 7071 C C . GLU B 1 171 ? -11.125 -2.943 -7.003 1.00 150.32 108 GLU B C 1
ATOM 7072 O O . GLU B 1 171 ? -11.448 -1.762 -6.850 1.00 150.32 108 GLU B O 1
ATOM 7078 N N . ILE B 1 172 ? -11.971 -3.950 -6.790 1.00 117.68 109 ILE B N 1
ATOM 7079 C CA . ILE B 1 172 ? -13.265 -3.708 -6.166 1.00 117.68 109 ILE B CA 1
ATOM 7080 C C . ILE B 1 172 ? -13.076 -3.092 -4.788 1.00 117.68 109 ILE B C 1
ATOM 7081 O O . ILE B 1 172 ? -13.880 -2.254 -4.349 1.00 117.68 109 ILE B O 1
ATOM 7086 N N . LYS B 1 173 ? -11.997 -3.465 -4.098 1.00 114.44 110 LYS B N 1
ATOM 7087 C CA . LYS B 1 173 ? -11.719 -2.867 -2.800 1.00 114.44 110 LYS B CA 1
ATOM 7088 C C . LYS B 1 173 ? -11.612 -1.352 -2.909 1.00 114.44 110 LYS B C 1
ATOM 7089 O O . LYS B 1 173 ? -11.975 -0.634 -1.975 1.00 114.44 110 LYS B O 1
ATOM 7095 N N . GLU B 1 174 ? -11.122 -0.846 -4.044 1.00 107.74 111 GLU B N 1
ATOM 7096 C CA . GLU B 1 174 ? -11.042 0.598 -4.227 1.00 107.74 111 GLU B CA 1
ATOM 7097 C C . GLU B 1 174 ? -12.410 1.234 -4.050 1.00 107.74 111 GLU B C 1
ATOM 7098 O O . GLU B 1 174 ? -12.576 2.185 -3.279 1.00 107.74 111 GLU B O 1
ATOM 7104 N N . ILE B 1 175 ? -13.413 0.691 -4.739 1.00 105.34 112 ILE B N 1
ATOM 7105 C CA . ILE B 1 175 ? -14.774 1.183 -4.581 1.00 105.34 112 ILE B CA 1
ATOM 7106 C C . ILE B 1 175 ? -15.262 0.944 -3.162 1.00 105.34 112 ILE B C 1
ATOM 7107 O O . ILE B 1 175 ? -16.099 1.692 -2.651 1.00 105.34 112 ILE B O 1
ATOM 7112 N N . LEU B 1 176 ? -14.757 -0.097 -2.502 1.00 114.95 113 LEU B N 1
ATOM 7113 C CA . LEU B 1 176 ? -15.191 -0.352 -1.130 1.00 114.95 113 LEU B CA 1
ATOM 7114 C C . LEU B 1 176 ? -14.763 0.770 -0.184 1.00 114.95 113 LEU B C 1
ATOM 7115 O O . LEU B 1 176 ? -15.597 1.347 0.528 1.00 114.95 113 LEU B O 1
ATOM 7120 N N . GLU B 1 177 ? -13.471 1.112 -0.166 1.00 106.87 114 GLU B N 1
ATOM 7121 C CA . GLU B 1 177 ? -13.108 2.250 0.679 1.00 106.87 114 GLU B CA 1
ATOM 7122 C C . GLU B 1 177 ? -13.609 3.569 0.115 1.00 106.87 114 GLU B C 1
ATOM 7123 O O . GLU B 1 177 ? -13.735 4.534 0.876 1.00 106.87 114 GLU B O 1
ATOM 7129 N N . GLU B 1 178 ? -13.932 3.633 -1.175 1.00 105.49 115 GLU B N 1
ATOM 7130 C CA . GLU B 1 178 ? -14.680 4.782 -1.659 1.00 105.49 115 GLU B CA 1
ATOM 7131 C C . GLU B 1 178 ? -15.955 4.882 -0.838 1.00 105.49 115 GLU B C 1
ATOM 7132 O O . GLU B 1 178 ? -16.095 5.784 -0.009 1.00 105.49 115 GLU B O 1
ATOM 7138 N N . ARG B 1 179 ? -16.832 3.892 -0.998 1.00 112.39 116 ARG B N 1
ATOM 7139 C CA . ARG B 1 179 ? -18.060 3.801 -0.219 1.00 112.39 116 ARG B CA 1
ATOM 7140 C C . ARG B 1 179 ? -17.846 4.235 1.221 1.00 112.39 116 ARG B C 1
ATOM 7141 O O . ARG B 1 179 ? -18.591 5.064 1.752 1.00 112.39 116 ARG B O 1
ATOM 7143 N N . PHE B 1 180 ? -16.793 3.715 1.851 1.00 106.77 117 PHE B N 1
ATOM 7144 C CA . PHE B 1 180 ? -16.540 4.056 3.247 1.00 106.77 117 PHE B CA 1
ATOM 7145 C C . PHE B 1 180 ? -16.278 5.547 3.429 1.00 106.77 117 PHE B C 1
ATOM 7146 O O . PHE B 1 180 ? -16.829 6.172 4.343 1.00 106.77 117 PHE B O 1
ATOM 7154 N N . ASN B 1 181 ? -15.445 6.142 2.573 1.00 105.67 118 ASN B N 1
ATOM 7155 C CA . ASN B 1 181 ? -15.093 7.539 2.799 1.00 105.67 118 ASN B CA 1
ATOM 7156 C C . ASN B 1 181 ? -16.216 8.489 2.402 1.00 105.67 118 ASN B C 1
ATOM 7157 O O . ASN B 1 181 ? -16.400 9.519 3.056 1.00 105.67 118 ASN B O 1
ATOM 7162 N N . GLU B 1 182 ? -16.978 8.178 1.352 1.00 106.00 119 GLU B N 1
ATOM 7163 C CA . GLU B 1 182 ? -18.194 8.956 1.125 1.00 106.00 119 GLU B CA 1
ATOM 7164 C C . GLU B 1 182 ? -19.182 8.808 2.276 1.00 106.00 119 GLU B C 1
ATOM 7165 O O . GLU B 1 182 ? -19.908 9.759 2.586 1.00 106.00 119 GLU B O 1
ATOM 7171 N N . ILE B 1 183 ? -19.229 7.643 2.923 1.00 99.21 120 ILE B N 1
ATOM 7172 C CA . ILE B 1 183 ? -20.086 7.498 4.092 1.00 99.21 120 ILE B CA 1
ATOM 7173 C C . ILE B 1 183 ? -19.619 8.423 5.206 1.00 99.21 120 ILE B C 1
ATOM 7174 O O . ILE B 1 183 ? -20.404 9.196 5.765 1.00 99.21 120 ILE B O 1
ATOM 7179 N N . ASP B 1 184 ? -18.329 8.375 5.527 1.00 94.16 121 ASP B N 1
ATOM 7180 C CA . ASP B 1 184 ? -17.834 9.126 6.672 1.00 94.16 121 ASP B CA 1
ATOM 7181 C C . ASP B 1 184 ? -17.670 10.610 6.383 1.00 94.16 121 ASP B C 1
ATOM 7182 O O . ASP B 1 184 ? -17.495 11.390 7.324 1.00 94.16 121 ASP B O 1
ATOM 7187 N N . ARG B 1 185 ? -17.725 11.022 5.117 1.00 103.19 122 ARG B N 1
ATOM 7188 C CA . ARG B 1 185 ? -17.738 12.446 4.817 1.00 103.19 122 ARG B CA 1
ATOM 7189 C C . ARG B 1 185 ? -18.997 13.114 5.343 1.00 103.19 122 ARG B C 1
ATOM 7190 O O . ARG B 1 185 ? -19.032 14.342 5.467 1.00 103.19 122 ARG B O 1
ATOM 7192 N N . LYS B 1 186 ? -20.025 12.331 5.653 1.00 88.22 123 LYS B N 1
ATOM 7193 C CA . LYS B 1 186 ? -21.235 12.871 6.252 1.00 88.22 123 LYS B CA 1
ATOM 7194 C C . LYS B 1 186 ? -20.919 13.506 7.599 1.00 88.22 123 LYS B C 1
ATOM 7195 O O . LYS B 1 186 ? -20.047 13.036 8.335 1.00 88.22 123 LYS B O 1
ATOM 7201 N N . LEU B 1 187 ? -21.626 14.590 7.911 1.00 91.91 124 LEU B N 1
ATOM 7202 C CA . LEU B 1 187 ? -21.359 15.345 9.128 1.00 91.91 124 LEU B CA 1
ATOM 7203 C C . LEU B 1 187 ? -21.524 14.471 10.363 1.00 91.91 124 LEU B C 1
ATOM 7204 O O . LEU B 1 187 ? -22.513 13.748 10.507 1.00 91.91 124 LEU B O 1
ATOM 7209 N N . ASP B 1 188 ? -20.552 14.556 11.272 1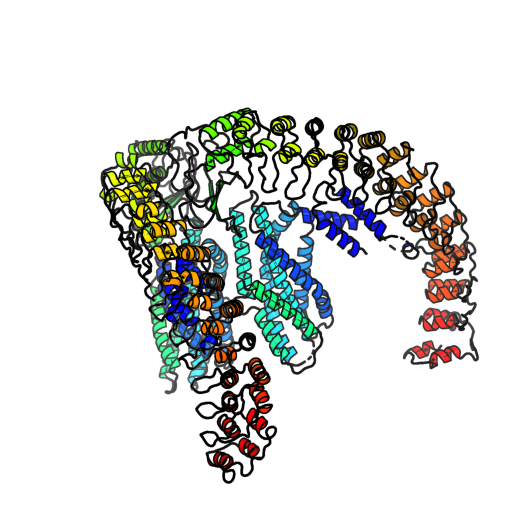.00 99.99 125 ASP B N 1
ATOM 7210 C CA . ASP B 1 188 ? -20.561 13.756 12.496 1.00 99.99 125 ASP B CA 1
ATOM 7211 C C . ASP B 1 188 ? -21.576 14.349 13.473 1.00 99.99 125 ASP B C 1
ATOM 7212 O O . ASP B 1 188 ? -21.243 14.887 14.531 1.00 99.99 125 ASP B O 1
ATOM 7217 N N . LYS B 1 189 ? -22.845 14.229 13.091 1.00 151.93 126 LYS B N 1
ATOM 7218 C CA . LYS B 1 189 ? -23.962 14.770 13.857 1.00 151.93 126 LYS B CA 1
ATOM 7219 C C . LYS B 1 189 ? -23.708 16.236 14.216 1.00 151.93 126 LYS B C 1
ATOM 7220 O O . LYS B 1 189 ? -23.509 16.604 15.374 1.00 151.93 126 LYS B O 1
ATOM 7226 N N . ASN B 1 190 ? -23.673 17.059 13.167 1.00 132.06 127 ASN B N 1
ATOM 7227 C CA . ASN B 1 190 ? -23.483 18.491 13.347 1.00 132.06 127 ASN B CA 1
ATOM 7228 C C . ASN B 1 190 ? -24.531 19.038 14.303 1.00 132.06 127 ASN B C 1
ATOM 7229 O O . ASN B 1 190 ? -25.727 18.774 14.150 1.00 132.06 127 ASN B O 1
ATOM 7234 N N . THR B 1 191 ? -24.069 19.795 15.299 1.00 152.00 128 THR B N 1
ATOM 7235 C CA . THR B 1 191 ? -24.962 20.260 16.353 1.00 152.00 128 THR B CA 1
ATOM 7236 C C . THR B 1 191 ? -26.131 21.045 15.778 1.00 152.00 128 THR B C 1
ATOM 7237 O O . THR B 1 191 ? -27.259 20.948 16.274 1.00 152.00 128 THR B O 1
ATOM 7241 N N . ALA B 1 192 ? -25.889 21.815 14.723 1.00 142.30 129 ALA B N 1
ATOM 7242 C CA . ALA B 1 192 ? -26.975 22.490 14.030 1.00 142.30 129 ALA B CA 1
ATOM 7243 C C . ALA B 1 192 ? -27.592 21.552 13.004 1.00 142.30 129 ALA B C 1
ATOM 7244 O O . ALA B 1 192 ? -26.879 20.891 12.243 1.00 142.30 129 ALA B O 1
ATOM 7246 N N . ALA B 1 193 ? -28.919 21.496 12.989 1.00 151.41 130 ALA B N 1
ATOM 7247 C CA . ALA B 1 193 ? -29.659 20.669 12.049 1.00 151.41 130 ALA B CA 1
ATOM 7248 C C . ALA B 1 193 ? -29.840 21.338 10.696 1.00 151.41 130 ALA B C 1
ATOM 7249 O O . ALA B 1 193 ? -30.748 20.954 9.951 1.00 151.41 130 ALA B O 1
ATOM 7251 N N . LEU B 1 194 ? -28.996 22.318 10.362 1.00 146.50 131 LEU B N 1
ATOM 7252 C CA . LEU B 1 194 ? -29.128 23.048 9.107 1.00 146.50 131 LEU B CA 1
ATOM 7253 C C . LEU B 1 194 ? -28.954 22.151 7.892 1.00 146.50 131 LEU B C 1
ATOM 7254 O O . LEU B 1 194 ? -29.312 22.561 6.782 1.00 146.50 131 LEU B O 1
ATOM 7259 N N . GLU B 1 195 ? -28.420 20.944 8.076 1.00 146.21 132 GLU B N 1
ATOM 7260 C CA . GLU B 1 195 ? -28.235 19.978 7.001 1.00 146.21 132 GLU B CA 1
ATOM 7261 C C . GLU B 1 195 ? -29.537 19.565 6.331 1.00 146.21 132 GLU B C 1
ATOM 7262 O O . GLU B 1 195 ? -29.487 18.822 5.344 1.00 146.21 132 GLU B O 1
ATOM 7268 N N . GLU B 1 196 ? -30.694 19.996 6.841 1.00 155.37 133 GLU B N 1
ATOM 7269 C CA . GLU B 1 196 ? -31.945 19.649 6.181 1.00 155.37 133 GLU B CA 1
ATOM 7270 C C . GLU B 1 196 ? -31.997 20.232 4.779 1.00 155.37 133 GLU B C 1
ATOM 7271 O O . GLU B 1 196 ? -32.663 19.678 3.901 1.00 155.37 133 GLU B O 1
ATOM 7277 N N . VAL B 1 197 ? -31.293 21.339 4.547 1.00 132.09 134 VAL B N 1
ATOM 7278 C CA . VAL B 1 197 ? -31.236 21.914 3.209 1.00 132.09 134 VAL B CA 1
ATOM 7279 C C . VAL B 1 197 ? -30.554 20.946 2.253 1.00 132.09 134 VAL B C 1
ATOM 7280 O O . VAL B 1 197 ? -31.072 20.640 1.171 1.00 132.09 134 VAL B O 1
ATOM 7284 N N . SER B 1 198 ? -29.381 20.445 2.647 1.00 131.19 135 SER B N 1
ATOM 7285 C CA . SER B 1 198 ? -28.684 19.459 1.831 1.00 131.19 135 SER B CA 1
ATOM 7286 C C . SER B 1 198 ? -29.526 18.206 1.665 1.00 131.19 135 SER B C 1
ATOM 7287 O O . SER B 1 198 ? -29.552 17.603 0.588 1.00 131.19 135 SER B O 1
ATOM 7290 N N . LYS B 1 199 ? -30.220 17.802 2.727 1.00 129.84 136 LYS B N 1
ATOM 7291 C CA . LYS B 1 199 ? -31.081 16.628 2.657 1.00 129.84 136 LYS B CA 1
ATOM 7292 C C . LYS B 1 199 ? -32.162 16.807 1.599 1.00 129.84 136 LYS B C 1
ATOM 7293 O O . LYS B 1 199 ? -32.348 15.949 0.728 1.00 129.84 136 LYS B O 1
ATOM 7299 N N . LEU B 1 200 ? -32.865 17.940 1.647 1.00 133.53 137 LEU B N 1
ATOM 7300 C CA . LEU B 1 200 ? -33.916 18.231 0.680 1.00 133.53 137 LEU B CA 1
ATOM 7301 C C . LEU B 1 200 ? -33.371 18.252 -0.739 1.00 133.53 137 LEU B C 1
ATOM 7302 O O . LEU B 1 200 ? -33.947 17.646 -1.652 1.00 133.53 137 LEU B O 1
ATOM 7307 N N . VAL B 1 201 ? -32.264 18.965 -0.947 1.00 126.01 138 VAL B N 1
ATOM 7308 C CA . VAL B 1 201 ? -31.762 19.112 -2.304 1.00 126.01 138 VAL B CA 1
ATOM 7309 C C . VAL B 1 201 ? -31.254 17.779 -2.838 1.00 126.01 138 VAL B C 1
ATOM 7310 O O . VAL B 1 201 ? -31.428 17.478 -4.020 1.00 126.01 138 VAL B O 1
ATOM 7314 N N . SER B 1 202 ? -30.638 16.952 -1.989 1.00 141.53 139 SER B N 1
ATOM 7315 C CA . SER B 1 202 ? -30.217 15.625 -2.426 1.00 141.53 139 SER B CA 1
ATOM 7316 C C . SER B 1 202 ? -31.416 14.750 -2.769 1.00 141.53 139 SER B C 1
ATOM 7317 O O . SER B 1 202 ? -31.371 13.975 -3.734 1.00 141.53 139 SER B O 1
ATOM 7320 N N . LYS B 1 203 ? -32.491 14.847 -1.981 1.00 149.18 140 LYS B N 1
ATOM 7321 C CA . LYS B 1 203 ? -33.699 14.098 -2.305 1.00 149.18 140 LYS B CA 1
ATOM 7322 C C . LYS B 1 203 ? -34.241 14.507 -3.667 1.00 149.18 140 LYS B C 1
ATOM 7323 O O . LYS B 1 203 ? -34.621 13.653 -4.476 1.00 149.18 140 LYS B O 1
ATOM 7329 N N . THR B 1 204 ? -34.274 15.812 -3.941 1.00 136.94 141 THR B N 1
ATOM 7330 C CA . THR B 1 204 ? -34.674 16.269 -5.269 1.00 136.94 141 THR B CA 1
ATOM 7331 C C . THR B 1 204 ? -33.705 15.774 -6.333 1.00 136.94 141 THR B C 1
ATOM 7332 O O . THR B 1 204 ? -34.110 15.437 -7.450 1.00 136.94 141 THR B O 1
ATOM 7336 N N . PHE B 1 205 ? -32.418 15.724 -5.996 1.00 139.75 142 PHE B N 1
ATOM 7337 C CA . PHE B 1 205 ? -31.389 15.370 -6.963 1.00 139.75 142 PHE B CA 1
ATOM 7338 C C . PHE B 1 205 ? -31.467 13.908 -7.372 1.00 139.75 142 PHE B C 1
ATOM 7339 O O . PHE B 1 205 ? -31.113 13.572 -8.503 1.00 139.75 142 PHE B O 1
ATOM 7347 N N . VAL B 1 206 ? -31.892 13.027 -6.467 1.00 140.14 143 VAL B N 1
ATOM 7348 C CA . VAL B 1 206 ? -31.851 11.594 -6.762 1.00 140.14 143 VAL B CA 1
ATOM 7349 C C . VAL B 1 206 ? -32.748 11.259 -7.952 1.00 140.14 143 VAL B C 1
ATOM 7350 O O . VAL B 1 206 ? -32.341 10.556 -8.887 1.00 140.14 143 VAL B O 1
ATOM 7354 N N . THR B 1 207 ? -33.984 11.754 -7.939 1.00 145.21 144 THR B N 1
ATOM 7355 C CA . THR B 1 207 ? -34.905 11.442 -9.027 1.00 145.21 144 THR B CA 1
ATOM 7356 C C . THR B 1 207 ? -34.428 12.036 -10.346 1.00 145.21 144 THR B C 1
ATOM 7357 O O . THR B 1 207 ? -34.460 11.369 -11.390 1.00 145.21 144 THR B O 1
ATOM 7361 N N . VAL B 1 208 ? -33.983 13.293 -10.316 1.00 130.72 145 VAL B N 1
ATOM 7362 C CA . VAL B 1 208 ? -33.517 13.946 -11.533 1.00 130.72 145 VAL B CA 1
ATOM 7363 C C . VAL B 1 208 ? -32.296 13.226 -12.085 1.00 130.72 145 VAL B C 1
ATOM 7364 O O . VAL B 1 208 ? -32.148 13.068 -13.301 1.00 130.72 145 VAL B O 1
ATOM 7368 N N . GLU B 1 209 ? -31.407 12.768 -11.202 1.00 146.69 146 GLU B N 1
ATOM 7369 C CA . GLU B 1 209 ? -30.207 12.082 -11.657 1.00 146.69 146 GLU B CA 1
ATOM 7370 C C . GLU B 1 209 ? -30.538 10.713 -12.227 1.00 146.69 146 GLU B C 1
ATOM 7371 O O . GLU B 1 209 ? -29.886 10.273 -13.172 1.00 146.69 146 GLU B O 1
ATOM 7377 N N . LYS B 1 210 ? -31.551 10.031 -11.692 1.00 156.02 147 LYS B N 1
ATOM 7378 C CA . LYS B 1 210 ? -31.980 8.781 -12.315 1.00 156.02 147 LYS B CA 1
ATOM 7379 C C . LYS B 1 210 ? -32.560 9.038 -13.701 1.00 156.02 147 LYS B C 1
ATOM 7380 O O . LYS B 1 210 ? -32.255 8.317 -14.667 1.00 156.02 147 LYS B O 1
ATOM 7386 N N . THR B 1 211 ? -33.392 10.076 -13.818 1.00 167.03 148 THR B N 1
ATOM 7387 C CA . THR B 1 211 ? -33.937 10.433 -15.122 1.00 167.03 148 THR B CA 1
ATOM 7388 C C . THR B 1 211 ? -32.816 10.739 -16.104 1.00 167.03 148 THR B C 1
ATOM 7389 O O . THR B 1 211 ? -32.862 10.324 -17.267 1.00 167.03 148 THR B O 1
ATOM 7393 N N . ARG B 1 212 ? -31.787 11.446 -15.640 1.00 161.68 149 ARG B N 1
ATOM 7394 C CA . ARG B 1 212 ? -30.613 11.686 -16.468 1.00 161.68 149 ARG B CA 1
ATOM 7395 C C . ARG B 1 212 ? -29.859 10.397 -16.759 1.00 161.68 149 ARG B C 1
ATOM 7396 O O . ARG B 1 212 ? -29.210 10.288 -17.800 1.00 161.68 149 ARG B O 1
ATOM 7404 N N . ASN B 1 213 ? -29.925 9.416 -15.858 1.00 165.56 150 ASN B N 1
ATOM 7405 C CA . ASN B 1 213 ? -29.291 8.133 -16.132 1.00 165.56 150 ASN B CA 1
ATOM 7406 C C . ASN B 1 213 ? -29.919 7.471 -17.346 1.00 165.56 150 ASN B C 1
ATOM 7407 O O . ASN B 1 213 ? -29.211 6.920 -18.196 1.00 165.56 150 ASN B O 1
ATOM 7412 N N . GLU B 1 214 ? -31.248 7.513 -17.449 1.00 195.22 151 GLU B N 1
ATOM 7413 C CA . GLU B 1 214 ? -31.862 6.970 -18.665 1.00 195.22 151 GLU B CA 1
ATOM 7414 C C . GLU B 1 214 ? -31.615 7.883 -19.864 1.00 195.22 151 GLU B C 1
ATOM 7415 O O . GLU B 1 214 ? -31.373 7.411 -20.988 1.00 195.22 151 GLU B O 1
ATOM 7421 N N . MET B 1 215 ? -31.662 9.195 -19.652 1.00 194.48 152 MET B N 1
ATOM 7422 C CA . MET B 1 215 ? -31.380 10.098 -20.755 1.00 194.48 152 MET B CA 1
ATOM 7423 C C . MET B 1 215 ? -29.942 9.973 -21.241 1.00 194.48 152 MET B C 1
ATOM 7424 O O . MET B 1 215 ? -29.638 10.412 -22.350 1.00 194.48 152 MET B O 1
ATOM 7429 N N . ASN B 1 216 ? -29.062 9.357 -20.451 1.00 203.91 153 ASN B N 1
ATOM 7430 C CA . ASN B 1 216 ? -27.691 9.142 -20.899 1.00 203.91 153 ASN B CA 1
ATOM 7431 C C . ASN B 1 216 ? -27.655 8.267 -22.145 1.00 203.91 153 ASN B C 1
ATOM 7432 O O . ASN B 1 216 ? -27.084 8.654 -23.171 1.00 203.91 153 ASN B O 1
ATOM 7437 N N . GLU B 1 217 ? -28.285 7.091 -22.091 1.00 204.41 154 GLU B N 1
ATOM 7438 C CA . GLU B 1 217 ? -28.353 6.290 -23.305 1.00 204.41 154 GLU B CA 1
ATOM 7439 C C . GLU B 1 217 ? -29.297 6.917 -24.317 1.00 204.41 154 GLU B C 1
ATOM 7440 O O . GLU B 1 217 ? -29.052 6.821 -25.526 1.00 204.41 154 GLU B O 1
ATOM 7446 N N . ASN B 1 218 ? -30.356 7.590 -23.848 1.00 190.07 155 ASN B N 1
ATOM 7447 C CA . ASN B 1 218 ? -31.246 8.274 -24.782 1.00 190.07 155 ASN B CA 1
ATOM 7448 C C . ASN B 1 218 ? -30.466 9.206 -25.705 1.00 190.07 155 ASN B C 1
ATOM 7449 O O . ASN B 1 218 ? -30.679 9.215 -26.923 1.00 190.07 155 ASN B O 1
ATOM 7454 N N . PHE B 1 219 ? -29.531 9.968 -25.150 1.00 173.13 156 PHE B N 1
ATOM 7455 C CA . PHE B 1 219 ? -28.819 10.982 -25.908 1.00 173.13 156 PHE B CA 1
ATOM 7456 C C . PHE B 1 219 ? -27.436 10.540 -26.341 1.00 173.13 156 PHE B C 1
ATOM 7457 O O . PHE B 1 219 ? -26.729 11.311 -26.993 1.00 173.13 156 PHE B O 1
ATOM 7465 N N . LYS B 1 220 ? -27.034 9.320 -25.994 1.00 173.84 157 LYS B N 1
ATOM 7466 C CA . LYS B 1 220 ? -26.066 8.627 -26.828 1.00 173.84 157 LYS B CA 1
ATOM 7467 C C . LYS B 1 220 ? -26.713 8.181 -28.131 1.00 173.84 157 LYS B C 1
ATOM 7468 O O . LYS B 1 220 ? -26.055 8.158 -29.176 1.00 173.84 157 LYS B O 1
ATOM 7474 N N . LEU B 1 221 ? -27.998 7.821 -28.082 1.00 169.17 158 LEU B N 1
ATOM 7475 C CA . LEU B 1 221 ? -28.733 7.533 -29.311 1.00 169.17 158 LEU B CA 1
ATOM 7476 C C . LEU B 1 221 ? -29.007 8.804 -30.106 1.00 169.17 158 LEU B C 1
ATOM 7477 O O . LEU B 1 221 ? -28.950 8.794 -31.341 1.00 169.17 158 LEU B O 1
ATOM 7482 N N . VAL B 1 222 ? -29.306 9.906 -29.415 1.00 159.58 159 VAL B N 1
ATOM 7483 C CA . VAL B 1 222 ? -29.599 11.182 -30.058 1.00 159.58 159 VAL B CA 1
ATOM 7484 C C . VAL B 1 222 ? -28.450 11.677 -30.936 1.00 159.58 159 VAL B C 1
ATOM 7485 O O . VAL B 1 222 ? -28.642 12.574 -31.762 1.00 159.58 159 VAL B O 1
ATOM 7489 N N . LEU B 1 223 ? -27.289 11.036 -30.857 1.00 165.32 160 LEU B N 1
ATOM 7490 C CA . LEU B 1 223 ? -26.113 11.390 -31.639 1.00 165.32 160 LEU B CA 1
ATOM 7491 C C . LEU B 1 223 ? -26.193 10.907 -33.081 1.00 165.32 160 LEU B C 1
ATOM 7492 O O . LEU B 1 223 ? -25.150 10.749 -33.726 1.00 165.32 160 LEU B O 1
ATOM 7497 N N . GLU B 1 224 ? -27.407 10.655 -33.578 1.00 171.04 161 GLU B N 1
ATOM 7498 C CA . GLU B 1 224 ? -27.594 9.968 -34.853 1.00 171.04 161 GLU B CA 1
ATOM 7499 C C . GLU B 1 224 ? -26.856 10.647 -36.006 1.00 171.04 161 GLU B C 1
ATOM 7500 O O . GLU B 1 224 ? -26.266 9.969 -36.855 1.00 171.04 161 GLU B O 1
ATOM 7506 N N . THR B 1 225 ? -26.864 11.977 -36.060 1.00 170.56 162 THR B N 1
ATOM 7507 C CA . THR B 1 225 ? -26.095 12.670 -37.089 1.00 170.56 162 THR B CA 1
ATOM 7508 C C . THR B 1 225 ? -25.794 14.089 -36.623 1.00 170.56 162 THR B C 1
ATOM 7509 O O . THR B 1 225 ? -26.275 14.541 -35.580 1.00 170.56 162 THR B O 1
ATOM 7513 N N . ILE B 1 226 ? -24.991 14.791 -37.420 1.00 171.23 163 ILE B N 1
ATOM 7514 C CA . ILE B 1 226 ? -24.512 16.132 -37.112 1.00 171.23 163 ILE B CA 1
ATOM 7515 C C . ILE B 1 226 ? -24.759 17.039 -38.309 1.00 171.23 163 ILE B C 1
ATOM 7516 O O . ILE B 1 226 ? -24.661 16.618 -39.467 1.00 171.23 163 ILE B O 1
ATOM 7521 N N . GLU B 1 227 ? -25.098 18.295 -38.015 1.00 180.88 164 GLU B N 1
ATOM 7522 C CA . GLU B 1 227 ? -25.259 19.346 -39.021 1.00 180.88 164 GLU B CA 1
ATOM 7523 C C . GLU B 1 227 ? -26.353 19.001 -40.032 1.00 180.88 164 GLU B C 1
ATOM 7524 O O . GLU B 1 227 ? -26.191 19.145 -41.246 1.00 180.88 164 GLU B O 1
ATOM 7530 N N . SER B 1 228 ? -27.482 18.520 -39.516 1.00 174.51 165 SER B N 1
ATOM 7531 C CA . SER B 1 228 ? -28.725 18.674 -40.257 1.00 174.51 165 SER B CA 1
ATOM 7532 C C . SER B 1 228 ? -29.148 20.135 -40.248 1.00 174.51 165 SER B C 1
ATOM 7533 O O . SER B 1 228 ? -29.787 20.616 -41.191 1.00 174.51 165 SER B O 1
ATOM 7536 N N . LYS B 1 229 ? -28.789 20.852 -39.186 1.00 172.57 166 LYS B N 1
ATOM 7537 C CA . LYS B 1 229 ? -28.897 22.298 -39.117 1.00 172.57 166 LYS B CA 1
ATOM 7538 C C . LYS B 1 229 ? -27.678 22.826 -38.374 1.00 172.57 166 LYS B C 1
ATOM 7539 O O . LYS B 1 229 ? -27.020 22.099 -37.627 1.00 172.57 166 LYS B O 1
ATOM 7545 N N . GLU B 1 230 ? -27.376 24.106 -38.597 1.00 163.48 167 GLU B N 1
ATOM 7546 C CA . GLU B 1 230 ? -26.204 24.710 -37.974 1.00 163.48 167 GLU B CA 1
ATOM 7547 C C . GLU B 1 230 ? -26.319 24.737 -36.457 1.00 163.48 167 GLU B C 1
ATOM 7548 O O . GLU B 1 230 ? -25.300 24.698 -35.757 1.00 163.48 167 GLU B O 1
ATOM 7554 N N . ILE B 1 231 ? -27.544 24.800 -35.932 1.00 147.87 168 ILE B N 1
ATOM 7555 C CA . ILE B 1 231 ? -27.743 24.802 -34.486 1.00 147.87 168 ILE B CA 1
ATOM 7556 C C . ILE B 1 231 ? -27.211 23.519 -33.864 1.00 147.87 168 ILE B C 1
ATOM 7557 O O . ILE B 1 231 ? -26.749 23.519 -32.716 1.00 147.87 168 ILE B O 1
ATOM 7562 N N . LYS B 1 232 ? -27.248 22.412 -34.610 1.00 135.08 169 LYS B N 1
ATOM 7563 C CA . LYS B 1 232 ? -26.808 21.137 -34.058 1.00 135.08 169 LYS B CA 1
ATOM 7564 C C . LYS B 1 232 ? -25.345 21.182 -33.642 1.00 135.08 169 LYS B C 1
ATOM 7565 O O . LYS B 1 232 ? -24.938 20.458 -32.729 1.00 135.08 169 LYS B O 1
ATOM 7571 N N . SER B 1 233 ? -24.544 22.041 -34.273 1.00 122.04 170 SER B N 1
ATOM 7572 C CA . SER B 1 233 ? -23.179 22.238 -33.798 1.00 122.04 170 SER B CA 1
ATOM 7573 C C . SER B 1 233 ? -23.168 22.816 -32.388 1.00 122.04 170 SER B C 1
ATOM 7574 O O . SER B 1 233 ? -22.394 22.374 -31.531 1.00 122.04 170 SER B O 1
ATOM 7577 N N . ILE B 1 234 ? -24.027 23.803 -32.127 1.00 115.03 171 ILE B N 1
ATOM 7578 C CA . ILE B 1 234 ? -24.130 24.364 -30.784 1.00 115.03 171 ILE B CA 1
ATOM 7579 C C . ILE B 1 234 ? -24.658 23.316 -29.818 1.00 115.03 171 ILE B C 1
ATOM 7580 O O . ILE B 1 234 ? -24.267 23.269 -28.645 1.00 115.03 171 ILE B O 1
ATOM 7585 N N . VAL B 1 235 ? -25.565 22.467 -30.297 1.00 88.10 172 VAL B N 1
ATOM 7586 C CA . VAL B 1 235 ? -26.054 21.358 -29.489 1.00 88.10 172 VAL B CA 1
ATOM 7587 C C . VAL B 1 235 ? -24.901 20.454 -29.088 1.00 88.10 172 VAL B C 1
ATOM 7588 O O . VAL B 1 235 ? -24.793 20.029 -27.935 1.00 88.10 172 VAL B O 1
ATOM 7592 N N . PHE B 1 236 ? -24.023 20.147 -30.037 1.00 95.55 173 PHE B N 1
ATOM 7593 C CA . PHE B 1 236 ? -22.874 19.305 -29.733 1.00 95.55 173 PHE B CA 1
ATOM 7594 C C . PHE B 1 236 ? -21.931 19.998 -28.760 1.00 95.55 173 PHE B C 1
ATOM 7595 O O . PHE B 1 236 ? -21.362 19.357 -27.871 1.00 95.55 173 PHE B O 1
ATOM 7603 N N . LYS B 1 237 ? -21.763 21.312 -28.905 1.00 103.85 174 LYS B N 1
ATOM 7604 C CA . LYS B 1 237 ? -20.875 22.040 -28.003 1.00 103.85 174 LYS B CA 1
ATOM 7605 C C . LYS B 1 237 ? -21.409 22.037 -26.574 1.00 103.85 174 LYS B C 1
ATOM 7606 O O . LYS B 1 237 ? -20.659 21.795 -25.619 1.00 103.85 174 LYS B O 1
ATOM 7612 N N . ILE B 1 238 ? -22.704 22.295 -26.402 1.00 88.51 175 ILE B N 1
ATOM 7613 C CA . ILE B 1 238 ? -23.280 22.226 -25.064 1.00 88.51 175 ILE B CA 1
ATOM 7614 C C . ILE B 1 238 ? -23.314 20.794 -24.546 1.00 88.51 175 ILE B C 1
ATOM 7615 O O . ILE B 1 238 ? -23.232 20.577 -23.331 1.00 88.51 175 ILE B O 1
ATOM 7620 N N . ASN B 1 239 ? -23.407 19.808 -25.438 1.00 81.56 176 ASN B N 1
ATOM 7621 C CA . ASN B 1 239 ? -23.239 18.418 -25.035 1.00 81.56 176 ASN B CA 1
ATOM 7622 C C . ASN B 1 239 ? -21.851 18.185 -24.455 1.00 81.56 176 ASN B C 1
ATOM 7623 O O . ASN B 1 239 ? -21.695 17.492 -23.442 1.00 81.56 176 ASN B O 1
ATOM 7628 N N . ASP B 1 240 ? -20.829 18.747 -25.094 1.00 83.37 177 ASP B N 1
ATOM 7629 C CA . ASP B 1 240 ? -19.479 18.639 -24.558 1.00 83.37 177 ASP B CA 1
ATOM 7630 C C . ASP B 1 240 ? -19.355 19.364 -23.226 1.00 83.37 177 ASP B C 1
ATOM 7631 O O . ASP B 1 240 ? -18.622 18.919 -22.339 1.00 83.37 177 ASP B O 1
ATOM 7636 N N . PHE B 1 241 ? -20.062 20.481 -23.069 1.00 93.22 178 PHE B N 1
ATOM 7637 C CA . PHE B 1 241 ? -20.128 21.117 -21.757 1.00 93.22 178 PHE B CA 1
ATOM 7638 C C . PHE B 1 241 ? -20.707 20.165 -20.719 1.00 93.22 178 PHE B C 1
ATOM 7639 O O . PHE B 1 241 ? -20.195 20.060 -19.596 1.00 93.22 178 PHE B O 1
ATOM 7647 N N . LYS B 1 242 ? -21.783 19.470 -21.080 1.00 95.29 179 LYS B N 1
ATOM 7648 C CA . LYS B 1 242 ? -22.393 18.519 -20.159 1.00 95.29 179 LYS B CA 1
ATOM 7649 C C . LYS B 1 242 ? -21.417 17.410 -19.798 1.00 95.29 179 LYS B C 1
ATOM 7650 O O . LYS B 1 242 ? -21.342 16.987 -18.639 1.00 95.29 179 LYS B O 1
ATOM 7656 N N . LYS B 1 243 ? -20.687 16.897 -20.788 1.00 82.15 180 LYS B N 1
ATOM 7657 C CA . LYS B 1 243 ? -19.755 15.814 -20.497 1.00 82.15 180 LYS B CA 1
ATOM 7658 C C . LYS B 1 243 ? -18.586 16.307 -19.655 1.00 82.15 180 LYS B C 1
ATOM 7659 O O . LYS B 1 243 ? -18.053 15.551 -18.838 1.00 82.15 180 LYS B O 1
ATOM 7665 N N . PHE B 1 244 ? -18.191 17.571 -19.821 1.00 77.75 181 PHE B N 1
ATOM 7666 C CA . PHE B 1 244 ? -17.248 18.185 -18.891 1.00 77.75 181 PHE B CA 1
ATOM 7667 C C . PHE B 1 244 ? -17.796 18.174 -17.470 1.00 77.75 181 PHE B C 1
ATOM 7668 O O . PHE B 1 244 ? -17.090 17.815 -16.517 1.00 77.75 181 PHE B O 1
ATOM 7676 N N . PHE B 1 245 ? -19.055 18.586 -17.314 1.00 83.87 182 PHE B N 1
ATOM 7677 C CA . PHE B 1 245 ? -19.707 18.514 -16.011 1.00 83.87 182 PHE B CA 1
ATOM 7678 C C . PHE B 1 245 ? -19.631 17.113 -15.428 1.00 83.87 182 PHE B C 1
ATOM 7679 O O . PHE B 1 245 ? -19.258 16.933 -14.263 1.00 83.87 182 PHE B O 1
ATOM 7687 N N . GLU B 1 246 ? -19.997 16.111 -16.223 1.00 82.97 183 GLU B N 1
ATOM 7688 C CA . GLU B 1 246 ? -20.049 14.746 -15.715 1.00 82.97 183 GLU B CA 1
ATOM 7689 C C . GLU B 1 246 ? -18.662 14.234 -15.358 1.00 82.97 183 GLU B C 1
ATOM 7690 O O . GLU B 1 246 ? -18.494 13.534 -14.352 1.00 82.97 183 GLU B O 1
ATOM 7696 N N . LYS B 1 247 ? -17.658 14.568 -16.169 1.00 95.37 184 LYS B N 1
ATOM 7697 C CA . LYS B 1 247 ? -16.292 14.167 -15.855 1.00 95.37 184 LYS B CA 1
ATOM 7698 C C . LYS B 1 247 ? -15.824 14.794 -14.551 1.00 95.37 184 LYS B C 1
ATOM 7699 O O . LYS B 1 247 ? -15.186 14.128 -13.727 1.00 95.37 184 LYS B O 1
ATOM 7705 N N . GLU B 1 248 ? -16.135 16.074 -14.341 1.00 77.39 185 GLU B N 1
ATOM 7706 C CA . GLU B 1 248 ? -15.712 16.727 -13.109 1.00 77.39 185 GLU B CA 1
ATOM 7707 C C . GLU B 1 248 ? -16.460 16.189 -11.896 1.00 77.39 185 GLU B C 1
ATOM 7708 O O . GLU B 1 248 ? -15.895 16.129 -10.799 1.00 77.39 185 GLU B O 1
ATOM 7714 N N . ARG B 1 249 ? -17.718 15.782 -12.072 1.00 64.92 186 ARG B N 1
ATOM 7715 C CA . ARG B 1 249 ? -18.528 15.393 -10.923 1.00 64.92 186 ARG B CA 1
ATOM 7716 C C . ARG B 1 249 ? -17.965 14.166 -10.220 1.00 64.92 186 ARG B C 1
ATOM 7717 O O . ARG B 1 249 ? -17.988 14.088 -8.987 1.00 64.92 186 ARG B O 1
ATOM 7725 N N . GLN B 1 250 ? -17.459 13.196 -10.984 1.00 71.66 187 GLN B N 1
ATOM 7726 C CA . GLN B 1 250 ? -17.093 11.909 -10.399 1.00 71.66 187 GLN B CA 1
ATOM 7727 C C . GLN B 1 250 ? -15.996 12.052 -9.351 1.00 71.66 187 GLN B C 1
ATOM 7728 O O . GLN B 1 250 ? -16.079 11.464 -8.266 1.00 71.66 187 GLN B O 1
ATOM 7734 N N . ARG B 1 251 ? -14.959 12.832 -9.653 1.00 77.22 188 ARG B N 1
ATOM 7735 C CA . ARG B 1 251 ? -13.817 12.933 -8.751 1.00 77.22 188 ARG B CA 1
ATOM 7736 C C . ARG B 1 251 ? -14.168 13.606 -7.433 1.00 77.22 188 ARG B C 1
ATOM 7737 O O . ARG B 1 251 ? -13.422 13.460 -6.460 1.00 77.22 188 ARG B O 1
ATOM 7745 N N . ILE B 1 252 ? -15.283 14.334 -7.381 1.00 73.43 189 ILE B N 1
ATOM 7746 C CA . ILE B 1 252 ? -15.547 15.221 -6.253 1.00 73.43 189 ILE B CA 1
ATOM 7747 C C . ILE B 1 252 ? -15.767 14.426 -4.974 1.00 73.43 189 ILE B C 1
ATOM 7748 O O . ILE B 1 252 ? -15.162 14.709 -3.935 1.00 73.43 189 ILE B O 1
ATOM 7753 N N . LYS B 1 253 ? -16.626 13.410 -5.035 1.00 74.82 190 LYS B N 1
ATOM 7754 C CA . LYS B 1 253 ? -17.110 12.771 -3.818 1.00 74.82 190 LYS B CA 1
ATOM 7755 C C . LYS B 1 253 ? -16.040 11.970 -3.088 1.00 74.82 190 LYS B C 1
ATOM 7756 O O . LYS B 1 253 ? -16.193 11.709 -1.890 1.00 74.82 190 LYS B O 1
ATOM 7762 N N . GLY B 1 254 ? -14.968 11.581 -3.767 1.00 80.61 191 GLY B N 1
ATOM 7763 C CA . GLY B 1 254 ? -14.032 10.626 -3.209 1.00 80.61 191 GLY B CA 1
ATOM 7764 C C . GLY B 1 254 ? -13.287 11.026 -1.952 1.00 80.61 191 GLY B C 1
ATOM 7765 O O . GLY B 1 254 ? -13.213 10.247 -0.998 1.00 80.61 191 GLY B O 1
ATOM 7766 N N . LEU B 1 255 ? -12.739 12.234 -1.926 1.00 78.36 192 LEU B N 1
ATOM 7767 C CA . LEU B 1 255 ? -11.702 12.539 -0.956 1.00 78.36 192 LEU B CA 1
ATOM 7768 C C . LEU B 1 255 ? -12.290 12.785 0.436 1.00 78.36 192 LEU B C 1
ATOM 7769 O O . LEU B 1 255 ? -13.422 13.255 0.568 1.00 78.36 192 LEU B O 1
ATOM 7774 N N . PRO B 1 256 ? -11.532 12.459 1.497 1.00 81.97 193 PRO B N 1
ATOM 7775 C CA . PRO B 1 256 ? -11.998 12.736 2.864 1.00 81.97 193 PRO B CA 1
ATOM 7776 C C . PRO B 1 256 ? -12.020 14.218 3.200 1.00 81.97 193 PRO B C 1
ATOM 7777 O O . PRO B 1 256 ? -11.701 15.060 2.356 1.00 81.97 193 PRO B O 1
ATOM 7781 N N . LYS B 1 257 ? -12.363 14.525 4.455 1.00 79.05 194 LYS B N 1
ATOM 7782 C CA . LYS B 1 257 ? -12.719 15.873 4.890 1.00 79.05 194 LYS B CA 1
ATOM 7783 C C . LYS B 1 257 ? -11.757 16.951 4.405 1.00 79.05 194 LYS B C 1
ATOM 7784 O O . LYS B 1 257 ? -12.155 17.899 3.718 1.00 79.05 194 LYS B O 1
ATOM 7790 N N . ASP B 1 258 ? -10.484 16.826 4.775 1.00 89.97 195 ASP B N 1
ATOM 7791 C CA . ASP B 1 258 ? -9.523 17.877 4.466 1.00 89.97 195 ASP B CA 1
ATOM 7792 C C . ASP B 1 258 ? -9.330 18.024 2.962 1.00 89.97 195 ASP B C 1
ATOM 7793 O O . ASP B 1 258 ? -9.394 19.133 2.422 1.00 89.97 195 ASP B O 1
ATOM 7798 N N . ARG B 1 259 ? -9.101 16.912 2.265 1.00 84.47 196 ARG B N 1
ATOM 7799 C CA . ARG B 1 259 ? -8.937 16.990 0.820 1.00 84.47 196 ARG B CA 1
ATOM 7800 C C . ARG B 1 259 ? -10.233 17.400 0.137 1.00 84.47 196 ARG B C 1
ATOM 7801 O O . ARG B 1 259 ? -10.202 18.093 -0.887 1.00 84.47 196 ARG B O 1
ATOM 7803 N N . TYR B 1 260 ? -11.376 16.995 0.693 1.00 90.67 197 TYR B N 1
ATOM 7804 C CA . TYR B 1 260 ? -12.654 17.415 0.134 1.00 90.67 197 TYR B CA 1
ATOM 7805 C C . TYR B 1 260 ? -12.791 18.931 0.175 1.00 90.67 197 TYR B C 1
ATOM 7806 O O . TYR B 1 260 ? -13.102 19.566 -0.839 1.00 90.67 197 TYR B O 1
ATOM 7815 N N . VAL B 1 261 ? -12.548 19.533 1.341 1.00 86.49 198 VAL B N 1
ATOM 7816 C CA . VAL B 1 261 ? -12.671 20.984 1.437 1.00 86.49 198 VAL B CA 1
ATOM 7817 C C . VAL B 1 261 ? -11.587 21.667 0.614 1.00 86.49 198 VAL B C 1
ATOM 7818 O O . VAL B 1 261 ? -11.808 22.752 0.063 1.00 86.49 198 VAL B O 1
ATOM 7822 N N . ALA B 1 262 ? -10.413 21.044 0.490 1.00 80.83 199 ALA B N 1
ATOM 7823 C CA . ALA B 1 262 ? -9.368 21.609 -0.356 1.00 80.83 199 ALA B CA 1
ATOM 7824 C C . ALA B 1 262 ? -9.832 21.711 -1.803 1.00 80.83 199 ALA B C 1
ATOM 7825 O O . ALA B 1 262 ? -9.711 22.767 -2.434 1.00 80.83 199 ALA B O 1
ATOM 7827 N N . LYS B 1 263 ? -10.376 20.620 -2.342 1.00 85.78 200 LYS B N 1
ATOM 7828 C CA . LYS B 1 263 ? -10.909 20.659 -3.700 1.00 85.78 200 LYS B CA 1
ATOM 7829 C C . LYS B 1 263 ? -12.063 21.643 -3.800 1.00 85.78 200 LYS B C 1
ATOM 7830 O O . LYS B 1 263 ? -12.246 22.299 -4.831 1.00 85.78 200 LYS B O 1
ATOM 7836 N N . LEU B 1 264 ? -12.854 21.755 -2.733 1.00 97.07 201 LEU B N 1
ATOM 7837 C CA . LEU B 1 264 ? -13.970 22.693 -2.719 1.00 97.07 201 LEU B CA 1
ATOM 7838 C C . LEU B 1 264 ? -13.493 24.129 -2.880 1.00 97.07 201 LEU B C 1
ATOM 7839 O O . LEU B 1 264 ? -14.110 24.921 -3.602 1.00 97.07 201 LEU B O 1
ATOM 7844 N N . LEU B 1 265 ? -12.396 24.481 -2.211 1.00 99.65 202 LEU B N 1
ATOM 7845 C CA . LEU B 1 265 ? -12.016 25.882 -2.070 1.00 99.65 202 LEU B CA 1
ATOM 7846 C C . LEU B 1 265 ? -11.640 26.557 -3.384 1.00 99.65 202 LEU B C 1
ATOM 7847 O O . LEU B 1 265 ? -11.268 27.735 -3.360 1.00 99.65 202 LEU B O 1
ATOM 7852 N N . GLU B 1 266 ? -11.713 25.866 -4.518 1.00 107.72 203 GLU B N 1
ATOM 7853 C CA . GLU B 1 266 ? -11.413 26.514 -5.789 1.00 107.72 203 GLU B CA 1
ATOM 7854 C C . GLU B 1 266 ? -12.491 26.337 -6.845 1.00 107.72 203 GLU B C 1
ATOM 7855 O O . GLU B 1 266 ? -12.777 27.281 -7.585 1.00 107.72 203 GLU B O 1
ATOM 7861 N N . GLN B 1 267 ? -13.101 25.154 -6.944 1.00 114.77 204 GLN B N 1
ATOM 7862 C CA . GLN B 1 267 ? -14.046 24.883 -8.024 1.00 114.77 204 GLN B CA 1
ATOM 7863 C C . GLN B 1 267 ? -15.397 25.556 -7.827 1.00 114.77 204 GLN B C 1
ATOM 7864 O O . GLN B 1 267 ? -16.227 25.515 -8.743 1.00 114.77 204 GLN B O 1
ATOM 7870 N N . LYS B 1 268 ? -15.644 26.157 -6.662 1.00 128.51 205 LYS B N 1
ATOM 7871 C CA . LYS B 1 268 ? -16.926 26.810 -6.428 1.00 128.51 205 LYS B CA 1
ATOM 7872 C C . LYS B 1 268 ? -17.143 27.966 -7.395 1.00 128.51 205 LYS B C 1
ATOM 7873 O O . LYS B 1 268 ? -18.233 28.120 -7.953 1.00 128.51 205 LYS B O 1
ATOM 7879 N N . GLY B 1 269 ? -16.116 28.791 -7.607 1.00 148.27 206 GLY B N 1
ATOM 7880 C CA . GLY B 1 269 ? -16.247 29.885 -8.556 1.00 148.27 206 GLY B CA 1
ATOM 7881 C C . GLY B 1 269 ? -16.404 29.399 -9.983 1.00 148.27 206 GLY B C 1
ATOM 7882 O O . GLY B 1 269 ? -17.160 29.978 -10.770 1.00 148.27 206 GLY B O 1
ATOM 7883 N N . ILE B 1 270 ? -15.687 28.331 -10.337 1.00 133.63 207 ILE B N 1
ATOM 7884 C CA . ILE B 1 270 ? -15.849 27.739 -11.659 1.00 133.63 207 ILE B CA 1
ATOM 7885 C C . ILE B 1 270 ? -17.293 27.312 -11.862 1.00 133.63 207 ILE B C 1
ATOM 7886 O O . ILE B 1 270 ? -17.905 27.604 -12.891 1.00 133.63 207 ILE B O 1
ATOM 7891 N N . LEU B 1 271 ? -17.868 26.640 -10.866 1.00 145.24 208 LEU B N 1
ATOM 7892 C CA . LEU B 1 271 ? -19.262 26.222 -10.971 1.00 145.24 208 LEU B CA 1
ATOM 7893 C C . LEU B 1 271 ? -20.200 27.422 -11.015 1.00 145.24 208 LEU B C 1
ATOM 7894 O O . LEU B 1 271 ? -21.224 27.390 -11.707 1.00 145.24 208 LEU B O 1
ATOM 7899 N N . GLY B 1 272 ? -19.882 28.478 -10.266 1.00 140.13 209 GLY B N 1
ATOM 7900 C CA . GLY B 1 272 ? -20.705 29.674 -10.311 1.00 140.13 209 GLY B CA 1
ATOM 7901 C C . GLY B 1 272 ? -20.744 30.283 -11.696 1.00 140.13 209 GLY B C 1
ATOM 7902 O O . GLY B 1 272 ? -21.796 30.723 -12.166 1.00 140.13 209 GLY B O 1
ATOM 7903 N N . SER B 1 273 ? -19.597 30.310 -12.372 1.00 142.33 210 SER B N 1
ATOM 7904 C CA . SER B 1 273 ? -19.574 30.739 -13.764 1.00 142.33 210 SER B CA 1
ATOM 7905 C C . SER B 1 273 ? -20.142 29.679 -14.697 1.00 142.33 210 SER B C 1
ATOM 7906 O O . SER B 1 273 ? -20.432 29.981 -15.857 1.00 142.33 210 SER B O 1
ATOM 7909 N N . LEU B 1 274 ? -20.267 28.439 -14.230 1.00 133.41 211 LEU B N 1
ATOM 7910 C CA . LEU B 1 274 ? -20.898 27.403 -15.038 1.00 133.41 211 LEU B CA 1
ATOM 7911 C C . LEU B 1 274 ? -22.415 27.550 -15.046 1.00 133.41 211 LEU B C 1
ATOM 7912 O O . LEU B 1 274 ? -23.057 27.305 -16.072 1.00 133.41 211 LEU B O 1
ATOM 7917 N N . LYS B 1 275 ? -23.006 27.926 -13.909 1.00 167.02 212 LYS B N 1
ATOM 7918 C CA . LYS B 1 275 ? -24.439 28.209 -13.887 1.00 167.02 212 LYS B CA 1
ATOM 7919 C C . LYS B 1 275 ? -24.742 29.459 -14.700 1.00 167.02 212 LYS B C 1
ATOM 7920 O O . LYS B 1 275 ? -25.620 29.455 -15.570 1.00 167.02 212 LYS B O 1
ATOM 7926 N N . GLU B 1 276 ? -24.007 30.539 -14.438 1.00 170.36 213 GLU B N 1
ATOM 7927 C CA . GLU B 1 276 ? -23.972 31.691 -15.334 1.00 170.36 213 GLU B CA 1
ATOM 7928 C C . GLU B 1 276 ? -23.044 31.336 -16.495 1.00 170.36 213 GLU B C 1
ATOM 7929 O O . GLU B 1 276 ? -21.998 31.952 -16.712 1.00 170.36 213 GLU B O 1
ATOM 7935 N N . VAL B 1 277 ? -23.467 30.314 -17.247 1.00 165.09 214 VAL B N 1
ATOM 7936 C CA . VAL B 1 277 ? -22.579 29.603 -18.159 1.00 165.09 214 VAL B CA 1
ATOM 7937 C C . VAL B 1 277 ? -21.840 30.577 -19.064 1.00 165.09 214 VAL B C 1
ATOM 7938 O O . VAL B 1 277 ? -22.396 31.585 -19.514 1.00 165.09 214 VAL B O 1
ATOM 7942 N N . ARG B 1 278 ? -20.561 30.276 -19.309 1.00 170.89 215 ARG B N 1
ATOM 7943 C CA . ARG B 1 278 ? -19.694 31.192 -20.045 1.00 170.89 215 ARG B CA 1
ATOM 7944 C C . ARG B 1 278 ? -20.273 31.535 -21.411 1.00 170.89 215 ARG B C 1
ATOM 7945 O O . ARG B 1 278 ? -20.028 32.625 -21.942 1.00 170.89 215 ARG B O 1
ATOM 7953 N N . GLU B 1 279 ? -21.041 30.620 -21.998 1.00 169.24 216 GLU B N 1
ATOM 7954 C CA . GLU B 1 279 ? -21.793 30.913 -23.212 1.00 169.24 216 GLU B CA 1
ATOM 7955 C C . GLU B 1 279 ? -23.276 30.717 -22.934 1.00 169.24 216 GLU B C 1
ATOM 7956 O O . GLU B 1 279 ? -23.785 29.589 -23.034 1.00 169.24 216 GLU B O 1
ATOM 7962 N N . PRO B 1 280 ? -24.011 31.773 -22.586 1.00 176.06 217 PRO B N 1
ATOM 7963 C CA . PRO B 1 280 ? -25.432 31.609 -22.257 1.00 176.06 217 PRO B CA 1
ATOM 7964 C C . PRO B 1 280 ? -26.263 31.294 -23.487 1.00 176.06 217 PRO B C 1
ATOM 7965 O O . PRO B 1 280 ? -26.894 32.177 -24.076 1.00 176.06 217 PRO B O 1
ATOM 7969 N N . SER B 1 281 ? -26.268 30.026 -23.875 1.00 175.85 218 SER B N 1
ATOM 7970 C CA . SER B 1 281 ? -26.912 29.552 -25.092 1.00 175.85 218 SER B CA 1
ATOM 7971 C C . SER B 1 281 ? -28.419 29.660 -25.058 1.00 175.85 218 SER B C 1
ATOM 7972 O O . SER B 1 281 ? -29.005 29.149 -26.005 1.00 175.85 218 SER B O 1
ATOM 7975 N N . GLY B 1 282 ? -29.054 30.266 -24.053 1.00 195.60 219 GLY B N 1
ATOM 7976 C CA . GLY B 1 282 ? -30.508 30.332 -24.039 1.00 195.60 219 GLY B CA 1
ATOM 7977 C C . GLY B 1 282 ? -31.080 31.037 -25.253 1.00 195.60 219 GLY B C 1
ATOM 7978 O O . GLY B 1 282 ? -32.093 30.610 -25.814 1.00 195.60 219 GLY B O 1
ATOM 7979 N N . ASN B 1 283 ? -30.445 32.129 -25.679 1.00 238.84 220 ASN B N 1
ATOM 7980 C CA . ASN B 1 283 ? -30.900 32.789 -26.896 1.00 238.84 220 ASN B CA 1
ATOM 7981 C C . ASN B 1 283 ? -30.660 31.915 -28.119 1.00 238.84 220 ASN B C 1
ATOM 7982 O O . ASN B 1 283 ? -31.430 31.976 -29.084 1.00 238.84 220 ASN B O 1
ATOM 7987 N N . SER B 1 284 ? -29.605 31.100 -28.098 1.00 218.81 221 SER B N 1
ATOM 7988 C CA . SER B 1 284 ? -29.420 30.120 -29.162 1.00 218.81 221 SER B CA 1
ATOM 7989 C C . SER B 1 284 ? -30.566 29.120 -29.174 1.00 218.81 221 SER B C 1
ATOM 7990 O O . SER B 1 284 ? -31.040 28.717 -30.242 1.00 218.81 221 SER B O 1
ATOM 7993 N N . LEU B 1 285 ? -31.029 28.716 -27.992 1.00 233.04 222 LEU B N 1
ATOM 7994 C CA . LEU B 1 285 ? -32.202 27.855 -27.913 1.00 233.04 222 LEU B CA 1
ATOM 7995 C C . LEU B 1 285 ? -33.429 28.559 -28.472 1.00 233.04 222 LEU B C 1
ATOM 7996 O O . LEU B 1 285 ? -34.261 27.935 -29.132 1.00 233.04 222 LEU B O 1
ATOM 8001 N N . SER B 1 286 ? -33.562 29.858 -28.206 1.00 259.88 223 SER B N 1
ATOM 8002 C CA . SER B 1 286 ? -34.696 30.612 -28.740 1.00 259.88 223 SER B CA 1
ATOM 8003 C C . SER B 1 286 ? -34.652 30.683 -30.265 1.00 259.88 223 SER B C 1
ATOM 8004 O O . SER B 1 286 ? -35.686 30.564 -30.937 1.00 259.88 223 SER B O 1
ATOM 8007 N N . SER B 1 287 ? -33.463 30.898 -30.829 1.00 269.23 224 SER B N 1
ATOM 8008 C CA . SER B 1 287 ? -33.319 30.882 -32.282 1.00 269.23 224 SER B CA 1
ATOM 8009 C C . SER B 1 287 ? -33.639 29.503 -32.845 1.00 269.23 224 SER B C 1
ATOM 8010 O O . SER B 1 287 ? -34.291 29.380 -33.893 1.00 269.23 224 SER B O 1
ATOM 8013 N N . ALA B 1 288 ? -33.181 28.453 -32.162 1.00 283.59 225 ALA B N 1
ATOM 8014 C CA . ALA B 1 288 ? -33.557 27.099 -32.542 1.00 283.59 225 ALA B CA 1
ATOM 8015 C C . ALA B 1 288 ? -35.064 26.907 -32.477 1.00 283.59 225 ALA B C 1
ATOM 8016 O O . ALA B 1 288 ? -35.627 26.173 -33.290 1.00 283.59 225 ALA B O 1
ATOM 8018 N N . LEU B 1 289 ? -35.725 27.549 -31.513 1.00 296.41 226 LEU B N 1
ATOM 8019 C CA . LEU B 1 289 ? -37.183 27.510 -31.440 1.00 296.41 226 LEU B CA 1
ATOM 8020 C C . LEU B 1 289 ? -37.800 28.135 -32.681 1.00 296.41 226 LEU B C 1
ATOM 8021 O O . LEU B 1 289 ? -38.702 27.560 -33.305 1.00 296.41 226 LEU B O 1
ATOM 8026 N N . ASN B 1 290 ? -37.321 29.324 -33.047 1.00 274.51 227 ASN B N 1
ATOM 8027 C CA . ASN B 1 290 ? -37.837 30.003 -34.231 1.00 274.51 227 ASN B CA 1
ATOM 8028 C C . ASN B 1 290 ? -37.650 29.157 -35.483 1.00 274.51 227 ASN B C 1
ATOM 8029 O O . ASN B 1 290 ? -38.514 29.154 -36.366 1.00 274.51 227 ASN B O 1
ATOM 8034 N N . GLU B 1 291 ? -36.532 28.435 -35.576 1.00 275.99 228 GLU B N 1
ATOM 8035 C CA . GLU B 1 291 ? -36.301 27.577 -36.736 1.00 275.99 228 GLU B CA 1
ATOM 8036 C C . GLU B 1 291 ? -37.171 26.321 -36.699 1.00 275.99 228 GLU B C 1
ATOM 8037 O O . GLU B 1 291 ? -37.766 25.933 -37.714 1.00 275.99 228 GLU B O 1
ATOM 8043 N N . LEU B 1 292 ? -37.267 25.671 -35.536 1.00 301.90 229 LEU B N 1
ATOM 8044 C CA . LEU B 1 292 ? -38.045 24.443 -35.441 1.00 301.90 229 LEU B CA 1
ATOM 8045 C C . LEU B 1 292 ? -39.531 24.700 -35.614 1.00 301.90 229 LEU B C 1
ATOM 8046 O O . LEU B 1 292 ? -40.266 23.766 -35.942 1.00 301.90 229 LEU B O 1
ATOM 8051 N N . LEU B 1 293 ? -39.984 25.937 -35.401 1.00 312.46 230 LEU B N 1
ATOM 8052 C CA . LEU B 1 293 ? -41.341 26.302 -35.794 1.00 312.46 230 LEU B CA 1
ATOM 8053 C C . LEU B 1 293 ? -41.618 25.863 -37.228 1.00 312.46 230 LEU B C 1
ATOM 8054 O O . LEU B 1 293 ? -42.478 25.012 -37.483 1.00 312.46 230 LEU B O 1
ATOM 8059 N N . ASP B 1 294 ? -40.855 26.411 -38.178 1.00 344.42 231 ASP B N 1
ATOM 8060 C CA . ASP B 1 294 ? -41.030 26.049 -39.580 1.00 344.42 231 ASP B CA 1
ATOM 8061 C C . ASP B 1 294 ? -40.642 24.600 -39.843 1.00 344.42 231 ASP B C 1
ATOM 8062 O O . ASP B 1 294 ? -41.257 23.940 -40.692 1.00 344.42 231 ASP B O 1
ATOM 8067 N N . LYS B 1 295 ? -39.627 24.091 -39.135 1.00 312.22 232 LYS B N 1
ATOM 8068 C CA . LYS B 1 295 ? -39.201 22.708 -39.347 1.00 312.22 232 LYS B CA 1
ATOM 8069 C C . LYS B 1 295 ? -40.338 21.729 -39.077 1.00 312.22 232 LYS B C 1
ATOM 8070 O O . LYS B 1 295 ? -40.533 20.767 -39.829 1.00 312.22 232 LYS B O 1
ATOM 8076 N N . ASN B 1 296 ? -41.093 21.953 -38.001 1.00 313.80 233 ASN B N 1
ATOM 8077 C CA . ASN B 1 296 ? -42.269 21.142 -37.717 1.00 313.80 233 ASN B CA 1
ATOM 8078 C C . ASN B 1 296 ? -43.451 21.522 -38.599 1.00 313.80 233 ASN B C 1
ATOM 8079 O O . ASN B 1 296 ? -44.306 20.674 -38.878 1.00 313.80 233 ASN B O 1
ATOM 8084 N N . ASN B 1 297 ? -43.521 22.780 -39.040 1.00 325.66 234 ASN B N 1
ATOM 8085 C CA . ASN B 1 297 ? -44.610 23.195 -39.917 1.00 325.66 234 ASN B CA 1
ATOM 8086 C C . ASN B 1 297 ? -44.568 22.456 -41.249 1.00 325.66 234 ASN B C 1
ATOM 8087 O O . ASN B 1 297 ? -45.616 22.105 -41.803 1.00 325.66 234 ASN B O 1
ATOM 8092 N N . ASN B 1 298 ? -43.366 22.219 -41.781 1.00 305.45 235 ASN B N 1
ATOM 8093 C CA . ASN B 1 298 ? -43.251 21.617 -43.107 1.00 305.45 235 ASN B CA 1
ATOM 8094 C C . ASN B 1 298 ? -43.856 20.218 -43.149 1.00 305.45 235 ASN B C 1
ATOM 8095 O O . ASN B 1 298 ? -44.559 19.868 -44.103 1.00 305.45 235 ASN B O 1
ATOM 8100 N N . TYR B 1 299 ? -43.598 19.407 -42.129 1.00 263.42 236 TYR B N 1
ATOM 8101 C CA . TYR B 1 299 ? -44.056 18.021 -42.122 1.00 263.42 236 TYR B CA 1
ATOM 8102 C C . TYR B 1 299 ? -45.451 17.886 -41.520 1.00 263.42 236 TYR B C 1
ATOM 8103 O O . TYR B 1 299 ? -45.990 16.783 -41.419 1.00 263.42 236 TYR B O 1
ATOM 8112 N N . ASN B 1 308 ? -38.732 14.261 -38.590 1.00 221.95 245 ASN B N 1
ATOM 8113 C CA . ASN B 1 308 ? -38.255 15.637 -38.565 1.00 221.95 245 ASN B CA 1
ATOM 8114 C C . ASN B 1 308 ? -36.949 15.741 -37.798 1.00 221.95 245 ASN B C 1
ATOM 8115 O O . ASN B 1 308 ? -36.769 15.095 -36.768 1.00 221.95 245 ASN B O 1
ATOM 8120 N N . LYS B 1 309 ? -36.032 16.558 -38.314 1.00 199.58 246 LYS B N 1
ATOM 8121 C CA . LYS B 1 309 ? -34.811 16.841 -37.571 1.00 199.58 246 LYS B CA 1
ATOM 8122 C C . LYS B 1 309 ? -35.117 17.629 -36.305 1.00 199.58 246 LYS B C 1
ATOM 8123 O O . LYS B 1 309 ? -34.538 17.364 -35.245 1.00 199.58 246 LYS B O 1
ATOM 8129 N N . ALA B 1 310 ? -36.030 18.597 -36.391 1.00 225.73 247 ALA B N 1
ATOM 8130 C CA . ALA B 1 310 ? -36.428 19.328 -35.195 1.00 225.73 247 ALA B CA 1
ATOM 8131 C C . ALA B 1 310 ? -37.164 18.430 -34.212 1.00 225.73 247 ALA B C 1
ATOM 8132 O O . ALA B 1 310 ? -37.097 18.656 -32.998 1.00 225.73 247 ALA B O 1
ATOM 8134 N N . PHE B 1 311 ? -37.884 17.423 -34.712 1.00 233.08 248 PHE B N 1
ATOM 8135 C CA . PHE B 1 311 ? -38.449 16.412 -33.826 1.00 233.08 248 PHE B CA 1
ATOM 8136 C C . PHE B 1 311 ? -37.355 15.792 -32.970 1.00 233.08 248 PHE B C 1
ATOM 8137 O O . PHE B 1 311 ? -37.513 15.634 -31.754 1.00 233.08 248 PHE B O 1
ATOM 8145 N N . GLN B 1 312 ? -36.223 15.466 -33.592 1.00 235.12 249 GLN B N 1
ATOM 8146 C CA . GLN B 1 312 ? -35.074 14.944 -32.865 1.00 235.12 249 GLN B CA 1
ATOM 8147 C C . GLN B 1 312 ? -34.425 16.014 -31.992 1.00 235.12 249 GLN B C 1
ATOM 8148 O O . GLN B 1 312 ? -33.778 15.687 -30.991 1.00 235.12 249 GLN B O 1
ATOM 8154 N N . ALA B 1 313 ? -34.599 17.290 -32.342 1.00 225.38 250 ALA B N 1
ATOM 8155 C CA . ALA B 1 313 ? -33.977 18.381 -31.597 1.00 225.38 250 ALA B CA 1
ATOM 8156 C C . ALA B 1 313 ? -34.739 18.765 -30.332 1.00 225.38 250 ALA B C 1
ATOM 8157 O O . ALA B 1 313 ? -34.142 19.347 -29.417 1.00 225.38 250 ALA B O 1
ATOM 8159 N N . LEU B 1 314 ? -36.045 18.501 -30.281 1.00 219.60 251 LEU B N 1
ATOM 8160 C CA . LEU B 1 314 ? -36.786 18.761 -29.048 1.00 219.60 251 LEU B CA 1
ATOM 8161 C C . LEU B 1 314 ? -36.223 17.955 -27.886 1.00 219.60 251 LEU B C 1
ATOM 8162 O O . LEU B 1 314 ? -36.096 18.470 -26.765 1.00 219.60 251 LEU B O 1
ATOM 8167 N N . TYR B 1 315 ? -35.893 16.684 -28.128 1.00 207.35 252 TYR B N 1
ATOM 8168 C CA . TYR B 1 315 ? -35.229 15.899 -27.097 1.00 207.35 252 TYR B CA 1
ATOM 8169 C C . TYR B 1 315 ? -33.974 16.606 -26.617 1.00 207.35 252 TYR B C 1
ATOM 8170 O O . TYR B 1 315 ? -33.738 16.712 -25.410 1.00 207.35 252 TYR B O 1
ATOM 8179 N N . ALA B 1 316 ? -33.172 17.116 -27.551 1.00 180.14 253 ALA B N 1
ATOM 8180 C CA . ALA B 1 316 ? -31.923 17.766 -27.180 1.00 180.14 253 ALA B CA 1
ATOM 8181 C C . ALA B 1 316 ? -32.170 19.000 -26.324 1.00 180.14 253 ALA B C 1
ATOM 8182 O O . ALA B 1 316 ? -31.481 19.213 -25.320 1.00 180.14 253 ALA B O 1
ATOM 8184 N N . LEU B 1 317 ? -33.139 19.832 -26.707 1.00 154.41 254 LEU B N 1
ATOM 8185 C CA . LEU B 1 317 ? -33.385 21.044 -25.930 1.00 154.41 254 LEU B CA 1
ATOM 8186 C C . LEU B 1 317 ? -33.876 20.702 -24.529 1.00 154.41 254 LEU B C 1
ATOM 8187 O O . LEU B 1 317 ? -33.441 21.308 -23.539 1.00 154.41 254 LEU B O 1
ATOM 8192 N N . PHE B 1 318 ? -34.768 19.720 -24.427 1.00 160.38 255 PHE B N 1
ATOM 8193 C CA . PHE B 1 318 ? -35.240 19.286 -23.120 1.00 160.38 255 PHE B CA 1
ATOM 8194 C C . PHE B 1 318 ? -34.096 18.746 -22.271 1.00 160.38 255 PHE B C 1
ATOM 8195 O O . PHE B 1 318 ? -34.001 19.045 -21.074 1.00 160.38 255 PHE B O 1
ATOM 8203 N N . TYR B 1 319 ? -33.209 17.964 -22.883 1.00 141.63 256 TYR B N 1
ATOM 8204 C CA . TYR B 1 319 ? -32.056 17.427 -22.172 1.00 141.63 256 TYR B CA 1
ATOM 8205 C C . TYR B 1 319 ? -31.154 18.541 -21.675 1.00 141.63 256 TYR B C 1
ATOM 8206 O O . TYR B 1 319 ? -30.618 18.472 -20.562 1.00 141.63 256 TYR B O 1
ATOM 8215 N N . GLY B 1 320 ? -30.956 19.566 -22.500 1.00 136.02 257 GLY B N 1
ATOM 8216 C CA . GLY B 1 320 ? -30.178 20.710 -22.066 1.00 136.02 257 GLY B CA 1
ATOM 8217 C C . GLY B 1 320 ? -30.807 21.411 -20.881 1.00 136.02 257 GLY B C 1
ATOM 8218 O O . GLY B 1 320 ? -30.111 21.828 -19.953 1.00 136.02 257 GLY B O 1
ATOM 8219 N N . THR B 1 321 ? -32.132 21.546 -20.895 1.00 119.17 258 THR B N 1
ATOM 8220 C CA . THR B 1 321 ? -32.815 22.135 -19.747 1.00 119.17 258 THR B CA 1
ATOM 8221 C C . THR B 1 321 ? -32.600 21.297 -18.492 1.00 119.17 258 THR B C 1
ATOM 8222 O O . THR B 1 321 ? -32.371 21.836 -17.398 1.00 119.17 258 THR B O 1
ATOM 8226 N N . GLN B 1 322 ? -32.671 19.972 -18.634 1.00 135.23 259 GLN B N 1
ATOM 8227 C CA . GLN B 1 322 ? -32.444 19.094 -17.490 1.00 135.23 259 GLN B CA 1
ATOM 8228 C C . GLN B 1 322 ? -31.038 19.263 -16.942 1.00 135.23 259 GLN B C 1
ATOM 8229 O O . GLN B 1 322 ? -30.842 19.362 -15.724 1.00 135.23 259 GLN B O 1
ATOM 8235 N N . THR B 1 323 ? -30.045 19.287 -17.830 1.00 112.70 260 THR B N 1
ATOM 8236 C CA . THR B 1 323 ? -28.668 19.474 -17.394 1.00 112.70 260 THR B CA 1
ATOM 8237 C C . THR B 1 323 ? -28.499 20.824 -16.713 1.00 112.70 260 THR B C 1
ATOM 8238 O O . THR B 1 323 ? -27.798 20.937 -15.701 1.00 112.70 260 THR B O 1
ATOM 8242 N N . TYR B 1 324 ? -29.155 21.856 -17.246 1.00 99.73 261 TYR B N 1
ATOM 8243 C CA . TYR B 1 324 ? -29.137 23.169 -16.614 1.00 99.73 261 TYR B CA 1
ATOM 8244 C C . TYR B 1 324 ? -29.619 23.092 -15.173 1.00 99.73 261 TYR B C 1
ATOM 8245 O O . TYR B 1 324 ? -28.917 23.515 -14.244 1.00 99.73 261 TYR B O 1
ATOM 8254 N N . ALA B 1 325 ? -30.804 22.515 -14.971 1.00 105.65 262 ALA B N 1
ATOM 8255 C CA . ALA B 1 325 ? -31.366 22.436 -13.626 1.00 105.65 262 ALA B CA 1
ATOM 8256 C C . ALA B 1 325 ? -30.474 21.618 -12.702 1.00 105.65 262 ALA B C 1
ATOM 8257 O O . ALA B 1 325 ? -30.276 21.974 -11.530 1.00 105.65 262 ALA B O 1
ATOM 8259 N N . ALA B 1 326 ? -29.927 20.515 -13.213 1.00 105.12 263 ALA B N 1
ATOM 8260 C CA . ALA B 1 326 ? -29.054 19.677 -12.401 1.00 105.12 263 ALA B CA 1
ATOM 8261 C C . ALA B 1 326 ? -27.807 20.435 -11.972 1.00 105.12 263 ALA B C 1
ATOM 8262 O O . ALA B 1 326 ? -27.342 20.282 -10.839 1.00 105.12 263 ALA B O 1
ATOM 8264 N N . VAL B 1 327 ? -27.241 21.241 -12.870 1.00 93.10 264 VAL B N 1
ATOM 8265 C CA . VAL B 1 327 ? -26.071 22.035 -12.513 1.00 93.10 264 VAL B CA 1
ATOM 8266 C C . VAL B 1 327 ? -26.422 23.044 -11.429 1.00 93.10 264 VAL B C 1
ATOM 8267 O O . VAL B 1 327 ? -25.652 23.251 -10.477 1.00 93.10 264 VAL B O 1
ATOM 8271 N N . MET B 1 328 ? -27.581 23.697 -11.558 1.00 102.27 265 MET B N 1
ATOM 8272 C CA . MET B 1 328 ? -28.002 24.602 -10.491 1.00 102.27 265 MET B CA 1
ATOM 8273 C C . MET B 1 328 ? -28.066 23.873 -9.157 1.00 102.27 265 MET B C 1
ATOM 8274 O O . MET B 1 328 ? -27.520 24.348 -8.149 1.00 102.27 265 MET B O 1
ATOM 8279 N N . PHE B 1 329 ? -28.698 22.697 -9.142 1.00 107.74 266 PHE B N 1
ATOM 8280 C CA . PHE B 1 329 ? -28.733 21.906 -7.917 1.00 107.74 266 PHE B CA 1
ATOM 8281 C C . PHE B 1 329 ? -27.330 21.653 -7.389 1.00 107.74 266 PHE B C 1
ATOM 8282 O O . PHE B 1 329 ? -27.007 22.030 -6.256 1.00 107.74 266 PHE B O 1
ATOM 8290 N N . PHE B 1 330 ? -26.457 21.103 -8.236 1.00 104.33 267 PHE B N 1
ATOM 8291 C CA . PHE B 1 330 ? -25.124 20.715 -7.789 1.00 104.33 267 PHE B CA 1
ATOM 8292 C C . PHE B 1 330 ? -24.415 21.876 -7.117 1.00 104.33 267 PHE B C 1
ATOM 8293 O O . PHE B 1 330 ? -23.832 21.719 -6.034 1.00 104.33 267 PHE B O 1
ATOM 8301 N N . LEU B 1 331 ? -24.488 23.059 -7.730 1.00 104.98 268 LEU B N 1
ATOM 8302 C CA . LEU B 1 331 ? -23.955 24.250 -7.082 1.00 104.98 268 LEU B CA 1
ATOM 8303 C C . LEU B 1 331 ? -24.584 24.449 -5.712 1.00 104.98 268 LEU B C 1
ATOM 8304 O O . LEU B 1 331 ? -23.886 24.743 -4.730 1.00 104.98 268 LEU B O 1
ATOM 8309 N N . LEU B 1 332 ? -25.906 24.273 -5.624 1.00 105.50 269 LEU B N 1
ATOM 8310 C CA . LEU B 1 332 ? -26.592 24.525 -4.361 1.00 105.50 269 LEU B CA 1
ATOM 8311 C C . LEU B 1 332 ? -26.081 23.610 -3.251 1.00 105.50 269 LEU B C 1
ATOM 8312 O O . LEU B 1 332 ? -25.731 24.080 -2.161 1.00 105.50 269 LEU B O 1
ATOM 8317 N N . GLU B 1 333 ? -26.014 22.300 -3.505 1.00 120.75 270 GLU B N 1
ATOM 8318 C CA . GLU B 1 333 ? -25.616 21.418 -2.406 1.00 120.75 270 GLU B CA 1
ATOM 8319 C C . GLU B 1 333 ? -24.128 21.534 -2.099 1.00 120.75 270 GLU B C 1
ATOM 8320 O O . GLU B 1 333 ? -23.717 21.348 -0.947 1.00 120.75 270 GLU B O 1
ATOM 8326 N N . GLN B 1 334 ? -23.295 21.835 -3.099 1.00 102.83 271 GLN B N 1
ATOM 8327 C CA . GLN B 1 334 ? -21.889 22.049 -2.775 1.00 102.83 271 GLN B CA 1
ATOM 8328 C C . GLN B 1 334 ? -21.722 23.261 -1.868 1.00 102.83 271 GLN B C 1
ATOM 8329 O O . GLN B 1 334 ? -20.960 23.219 -0.891 1.00 102.83 271 GLN B O 1
ATOM 8335 N N . HIS B 1 335 ? -22.446 24.345 -2.158 1.00 106.00 272 HIS B N 1
ATOM 8336 C CA . HIS B 1 335 ? -22.433 25.490 -1.255 1.00 106.00 272 HIS B CA 1
ATOM 8337 C C . HIS B 1 335 ? -22.957 25.122 0.125 1.00 106.00 272 HIS B C 1
ATOM 8338 O O . HIS B 1 335 ? -22.434 25.592 1.142 1.00 106.00 272 HIS B O 1
ATOM 8345 N N . SER B 1 336 ? -24.007 24.302 0.181 1.00 110.61 273 SER B N 1
ATOM 8346 C CA . SER B 1 336 ? -24.555 23.907 1.474 1.00 110.61 273 SER B CA 1
ATOM 8347 C C . SER B 1 336 ? -23.525 23.148 2.299 1.00 110.61 273 SER B C 1
ATOM 8348 O O . SER B 1 336 ? -23.383 23.387 3.504 1.00 110.61 273 SER B O 1
ATOM 8351 N N . TYR B 1 337 ? -22.796 22.230 1.667 1.00 119.27 274 TYR B N 1
ATOM 8352 C CA . TYR B 1 337 ? -21.773 21.493 2.400 1.00 119.27 274 TYR B CA 1
ATOM 8353 C C . TYR B 1 337 ? -20.628 22.400 2.827 1.00 119.27 274 TYR B C 1
ATOM 8354 O O . TYR B 1 337 ? -20.068 22.216 3.914 1.00 119.27 274 TYR B O 1
ATOM 8363 N N . LEU B 1 338 ? -20.258 23.372 1.991 1.00 119.16 275 LEU B N 1
ATOM 8364 C CA . LEU B 1 338 ? -19.245 24.337 2.411 1.00 119.16 275 LEU B CA 1
ATOM 8365 C C . LEU B 1 338 ? -19.708 25.106 3.641 1.00 119.16 275 LEU B C 1
ATOM 8366 O O . LEU B 1 338 ? -18.931 25.327 4.582 1.00 119.16 275 LEU B O 1
ATOM 8371 N N . ALA B 1 339 ? -20.973 25.525 3.646 1.00 121.05 276 ALA B N 1
ATOM 8372 C CA . ALA B 1 339 ? -21.522 26.211 4.808 1.00 121.05 276 ALA B CA 1
ATOM 8373 C C . ALA B 1 339 ? -21.475 25.316 6.036 1.00 121.05 276 ALA B C 1
ATOM 8374 O O . ALA B 1 339 ? -21.125 25.766 7.133 1.00 121.05 276 ALA B O 1
ATOM 8376 N N . ASP B 1 340 ? -21.818 24.039 5.865 1.00 121.33 277 ASP B N 1
ATOM 8377 C CA . ASP B 1 340 ? -21.751 23.101 6.979 1.00 121.33 277 ASP B CA 1
ATOM 8378 C C . ASP B 1 340 ? -20.332 22.996 7.520 1.00 121.33 277 ASP B C 1
ATOM 8379 O O . ASP B 1 340 ? -20.121 22.986 8.738 1.00 121.33 277 ASP B O 1
ATOM 8384 N N . TYR B 1 341 ? -19.346 22.921 6.626 1.00 107.79 278 TYR B N 1
ATOM 8385 C CA . TYR B 1 341 ? -17.960 22.803 7.064 1.00 107.79 278 TYR B CA 1
ATOM 8386 C C . TYR B 1 341 ? -17.532 24.032 7.850 1.00 107.79 278 TYR B C 1
ATOM 8387 O O . TYR B 1 341 ? -16.943 23.918 8.931 1.00 107.79 278 TYR B O 1
ATOM 8396 N N . TYR B 1 342 ? -17.827 25.224 7.326 1.00 127.50 279 TYR B N 1
ATOM 8397 C CA . TYR B 1 342 ? -17.527 26.428 8.095 1.00 127.50 279 TYR B CA 1
ATOM 8398 C C . TYR B 1 342 ? -18.358 26.536 9.363 1.00 127.50 279 TYR B C 1
ATOM 8399 O O . TYR B 1 342 ? -18.008 27.323 10.248 1.00 127.50 279 TYR B O 1
ATOM 8408 N N . TYR B 1 343 ? -19.434 25.765 9.483 1.00 139.61 280 TYR B N 1
ATOM 8409 C CA . TYR B 1 343 ? -20.174 25.781 10.737 1.00 139.61 280 TYR B CA 1
ATOM 8410 C C . TYR B 1 343 ? -19.435 25.036 11.837 1.00 139.61 280 TYR B C 1
ATOM 8411 O O . TYR B 1 343 ? -19.039 25.638 12.841 1.00 139.61 280 TYR B O 1
ATOM 8420 N N . GLN B 1 344 ? -19.236 23.735 11.665 1.00 121.86 281 GLN B N 1
ATOM 8421 C CA . GLN B 1 344 ? -18.686 22.898 12.726 1.00 121.86 281 GLN B CA 1
ATOM 8422 C C . GLN B 1 344 ? -17.176 23.071 12.718 1.00 121.86 281 GLN B C 1
ATOM 8423 O O . GLN B 1 344 ? -16.457 22.423 11.956 1.00 121.86 281 GLN B O 1
ATOM 8429 N N . LYS B 1 345 ? -16.695 23.970 13.575 1.00 162.48 282 LYS B N 1
ATOM 8430 C CA . LYS B 1 345 ? -15.272 24.264 13.727 1.00 162.48 282 LYS B CA 1
ATOM 8431 C C . LYS B 1 345 ? -14.635 24.726 12.422 1.00 162.48 282 LYS B C 1
ATOM 8432 O O . LYS B 1 345 ? -13.450 24.479 12.178 1.00 162.48 282 LYS B O 1
ATOM 8438 N N . GLY B 1 346 ? -15.401 25.389 11.567 1.00 160.30 283 GLY B N 1
ATOM 8439 C CA . GLY B 1 346 ? -14.876 25.979 10.357 1.00 160.30 283 GLY B CA 1
ATOM 8440 C C . GLY B 1 346 ? -14.561 27.446 10.544 1.00 160.30 283 GLY B C 1
ATOM 8441 O O . GLY B 1 346 ? -14.455 27.951 11.664 1.00 160.30 283 GLY B O 1
ATOM 8442 N N . ASP B 1 347 ? -14.409 28.142 9.420 1.00 193.10 284 ASP B N 1
ATOM 8443 C CA . ASP B 1 347 ? -14.208 29.585 9.456 1.00 193.10 284 ASP B CA 1
ATOM 8444 C C . ASP B 1 347 ? -15.481 30.241 9.969 1.00 193.10 284 ASP B C 1
ATOM 8445 O O . ASP B 1 347 ? -16.492 30.294 9.260 1.00 193.10 284 ASP B O 1
ATOM 8450 N N . ASP B 1 348 ? -15.434 30.739 11.205 1.00 204.40 285 ASP B N 1
ATOM 8451 C CA . ASP B 1 348 ? -16.644 31.232 11.854 1.00 204.40 285 ASP B CA 1
ATOM 8452 C C . ASP B 1 348 ? -17.202 32.452 11.132 1.00 204.40 285 ASP B C 1
ATOM 8453 O O . ASP B 1 348 ? -18.401 32.516 10.836 1.00 204.40 285 ASP B O 1
ATOM 8458 N N . VAL B 1 349 ? -16.346 33.432 10.840 1.00 187.79 286 VAL B N 1
ATOM 8459 C CA . VAL B 1 349 ? -16.804 34.629 10.144 1.00 187.79 286 VAL B CA 1
ATOM 8460 C C . VAL B 1 349 ? -17.268 34.285 8.737 1.00 187.79 286 VAL B C 1
ATOM 8461 O O . VAL B 1 349 ? -18.332 34.732 8.292 1.00 187.79 286 VAL B O 1
ATOM 8465 N N . ASN B 1 350 ? -16.489 33.474 8.020 1.00 175.40 287 ASN B N 1
ATOM 8466 C CA . ASN B 1 350 ? -16.822 33.146 6.642 1.00 175.40 287 ASN B CA 1
ATOM 8467 C C . ASN B 1 350 ? -18.089 32.319 6.521 1.00 175.40 287 ASN B C 1
ATOM 8468 O O . ASN B 1 350 ? -18.610 32.183 5.411 1.00 175.40 287 ASN B O 1
ATOM 8473 N N . PHE B 1 351 ? -18.592 31.756 7.620 1.00 158.22 288 PHE B N 1
ATOM 8474 C CA . PHE B 1 351 ? -19.899 31.116 7.570 1.00 158.22 288 PHE B CA 1
ATOM 8475 C C . PHE B 1 351 ? -20.962 32.115 7.144 1.00 158.22 288 PHE B C 1
ATOM 8476 O O . PHE B 1 351 ? -21.799 31.823 6.284 1.00 158.22 288 PHE B O 1
ATOM 8484 N N . ASN B 1 352 ? -20.951 33.300 7.754 1.00 173.38 289 ASN B N 1
ATOM 8485 C CA . ASN B 1 352 ? -21.943 34.311 7.417 1.00 173.38 289 ASN B CA 1
ATOM 8486 C C . ASN B 1 352 ? -21.787 34.765 5.976 1.00 173.38 289 ASN B C 1
ATOM 8487 O O . ASN B 1 352 ? -22.780 34.936 5.259 1.00 173.38 289 ASN B O 1
ATOM 8492 N N . ALA B 1 353 ? -20.544 34.966 5.537 1.00 164.47 290 ALA B N 1
ATOM 8493 C CA . ALA B 1 353 ? -20.305 35.364 4.156 1.00 164.47 290 ALA B CA 1
ATOM 8494 C C . ALA B 1 353 ? -20.820 34.309 3.189 1.00 164.47 290 ALA B C 1
ATOM 8495 O O . ALA B 1 353 ? -21.483 34.636 2.200 1.00 164.47 290 ALA B O 1
ATOM 8497 N N . GLU B 1 354 ? -20.543 33.035 3.471 1.00 152.29 291 GLU B N 1
ATOM 8498 C CA . GLU B 1 354 ? -21.007 31.962 2.599 1.00 152.29 291 GLU B CA 1
ATOM 8499 C C . GLU B 1 354 ? -22.527 31.869 2.598 1.00 152.29 291 GLU B C 1
ATOM 8500 O O . GLU B 1 354 ? -23.135 31.613 1.555 1.00 152.29 291 GLU B O 1
ATOM 8506 N N . PHE B 1 355 ? -23.157 32.064 3.756 1.00 153.89 292 PHE B N 1
ATOM 8507 C CA . PHE B 1 355 ? -24.614 32.021 3.810 1.00 153.89 292 PHE B CA 1
ATOM 8508 C C . PHE B 1 355 ? -25.229 33.160 3.008 1.00 153.89 292 PHE B C 1
ATOM 8509 O O . PHE B 1 355 ? -26.220 32.962 2.297 1.00 153.89 292 PHE B O 1
ATOM 8517 N N . ASN B 1 356 ? -24.657 34.360 3.103 1.00 157.04 293 ASN B N 1
ATOM 8518 C CA . ASN B 1 356 ? -25.132 35.457 2.266 1.00 157.04 293 ASN B CA 1
ATOM 8519 C C . ASN B 1 356 ? -24.907 35.152 0.792 1.00 157.04 293 ASN B C 1
ATOM 8520 O O . ASN B 1 356 ? -25.749 35.475 -0.056 1.00 157.04 293 ASN B O 1
ATOM 8525 N N . ASN B 1 357 ? -23.769 34.533 0.470 1.00 158.37 294 ASN B N 1
ATOM 8526 C CA . ASN B 1 357 ? -23.488 34.168 -0.911 1.00 158.37 294 ASN B CA 1
ATOM 8527 C C . ASN B 1 357 ? -24.526 33.196 -1.442 1.00 158.37 294 ASN B C 1
ATOM 8528 O O . ASN B 1 357 ? -25.024 33.364 -2.556 1.00 158.37 294 ASN B O 1
ATOM 8533 N N . VAL B 1 358 ? -24.872 32.177 -0.656 1.00 148.83 295 VAL B N 1
ATOM 8534 C CA . VAL B 1 358 ? -25.859 31.208 -1.120 1.00 148.83 295 VAL B CA 1
ATOM 8535 C C . VAL B 1 358 ? -27.247 31.831 -1.158 1.00 148.83 295 VAL B C 1
ATOM 8536 O O . VAL B 1 358 ? -28.078 31.450 -1.987 1.00 148.83 295 VAL B O 1
ATOM 8540 N N . ALA B 1 359 ? -27.526 32.800 -0.284 1.00 160.65 296 ALA B N 1
ATOM 8541 C CA . ALA B 1 359 ? -28.798 33.509 -0.358 1.00 160.65 296 ALA B CA 1
ATOM 8542 C C . ALA B 1 359 ? -28.916 34.274 -1.670 1.00 160.65 296 ALA B C 1
ATOM 8543 O O . ALA B 1 359 ? -29.923 34.171 -2.380 1.00 160.65 296 ALA B O 1
ATOM 8545 N N . ILE B 1 360 ? -27.878 35.037 -2.015 1.00 169.47 297 ILE B N 1
ATOM 8546 C CA . ILE B 1 360 ? -27.868 35.758 -3.284 1.00 169.47 297 ILE B CA 1
ATOM 8547 C C . ILE B 1 360 ? -27.884 34.780 -4.452 1.00 169.47 297 ILE B C 1
ATOM 8548 O O . ILE B 1 360 ? -28.488 35.050 -5.501 1.00 169.47 297 ILE B O 1
ATOM 8553 N N . ILE B 1 361 ? -27.224 33.634 -4.289 1.00 157.36 298 ILE B N 1
ATOM 8554 C CA . ILE B 1 361 ? -27.247 32.591 -5.305 1.00 157.36 298 ILE B CA 1
ATOM 8555 C C . ILE B 1 361 ? -28.669 32.115 -5.533 1.00 157.36 298 ILE B C 1
ATOM 8556 O O . ILE B 1 361 ? -29.096 31.926 -6.672 1.00 157.36 298 ILE B O 1
ATOM 8561 N N . PHE B 1 362 ? -29.422 31.917 -4.453 1.00 153.36 299 PHE B N 1
ATOM 8562 C CA . PHE B 1 362 ? -30.809 31.490 -4.582 1.00 153.36 299 PHE B CA 1
ATOM 8563 C C . PHE B 1 362 ? -31.667 32.582 -5.206 1.00 153.36 299 PHE B C 1
ATOM 8564 O O . PHE B 1 362 ? -32.610 32.289 -5.946 1.00 153.36 299 PHE B O 1
ATOM 8572 N N . ASP B 1 363 ? -31.362 33.846 -4.913 1.00 176.27 300 ASP B N 1
ATOM 8573 C CA . ASP B 1 363 ? -32.103 34.942 -5.534 1.00 176.27 300 ASP B CA 1
ATOM 8574 C C . ASP B 1 363 ? -31.911 34.947 -7.046 1.00 176.27 300 ASP B C 1
ATOM 8575 O O . ASP B 1 363 ? -32.883 34.979 -7.814 1.00 176.27 300 ASP B O 1
ATOM 8580 N N . ASP B 1 364 ? -30.652 34.926 -7.489 1.00 178.54 301 ASP B N 1
ATOM 8581 C CA . ASP B 1 364 ? -30.377 34.882 -8.922 1.00 178.54 301 ASP B CA 1
ATOM 8582 C C . ASP B 1 364 ? -30.914 33.600 -9.537 1.00 178.54 301 ASP B C 1
ATOM 8583 O O . ASP B 1 364 ? -31.439 33.609 -10.655 1.00 178.54 301 ASP B O 1
ATOM 8588 N N . PHE B 1 365 ? -30.751 32.481 -8.834 1.00 163.88 302 PHE B N 1
ATOM 8589 C CA . PHE B 1 365 ? -31.403 31.224 -9.158 1.00 163.88 302 PHE B CA 1
ATOM 8590 C C . PHE B 1 365 ? -32.866 31.420 -9.512 1.00 163.88 302 PHE B C 1
ATOM 8591 O O . PHE B 1 365 ? -33.303 31.067 -10.607 1.00 163.88 302 PHE B O 1
ATOM 8599 N N . LYS B 1 366 ? -33.629 32.002 -8.590 1.00 155.96 303 LYS B N 1
ATOM 8600 C CA . LYS B 1 366 ? -35.063 32.143 -8.799 1.00 155.96 303 LYS B CA 1
ATOM 8601 C C . LYS B 1 366 ? -35.370 33.077 -9.960 1.00 155.96 303 LYS B C 1
ATOM 8602 O O . LYS B 1 366 ? -36.262 32.795 -10.764 1.00 155.96 303 LYS B O 1
ATOM 8608 N N . SER B 1 367 ? -34.648 34.193 -10.071 1.00 169.62 304 SER B N 1
ATOM 8609 C CA . SER B 1 367 ? -34.954 35.144 -11.139 1.00 169.62 304 SER B CA 1
ATOM 8610 C C . SER B 1 367 ? -34.636 34.558 -12.514 1.00 169.62 304 SER B C 1
ATOM 8611 O O . SER B 1 367 ? -35.479 34.572 -13.427 1.00 169.62 304 SER B O 1
ATOM 8614 N N . SER B 1 368 ? -33.421 34.033 -12.677 1.00 172.46 305 SER B N 1
ATOM 8615 C CA . SER B 1 368 ? -33.049 33.402 -13.934 1.00 172.46 305 SER B CA 1
ATOM 8616 C C . SER B 1 368 ? -33.917 32.189 -14.214 1.00 172.46 305 SER B C 1
ATOM 8617 O O . SER B 1 368 ? -34.183 31.874 -15.377 1.00 172.46 305 SER B O 1
ATOM 8620 N N . LEU B 1 369 ? -34.376 31.506 -13.166 1.00 178.15 306 LEU B N 1
ATOM 8621 C CA . LEU B 1 369 ? -35.286 30.389 -13.349 1.00 178.15 306 LEU B CA 1
ATOM 8622 C C . LEU B 1 369 ? -36.631 30.863 -13.866 1.00 178.15 306 LEU B C 1
ATOM 8623 O O . LEU B 1 369 ? -37.226 30.217 -14.726 1.00 178.15 306 LEU B O 1
ATOM 8628 N N . THR B 1 370 ? -37.127 31.989 -13.354 1.00 190.37 307 THR B N 1
ATOM 8629 C CA . THR B 1 370 ? -38.377 32.536 -13.867 1.00 190.37 307 THR B CA 1
ATOM 8630 C C . THR B 1 370 ? -38.247 32.879 -15.343 1.00 190.37 307 THR B C 1
ATOM 8631 O O . THR B 1 370 ? -39.139 32.571 -16.140 1.00 190.37 307 THR B O 1
ATOM 8635 N N . GLY B 1 371 ? -37.129 33.493 -15.731 1.00 188.92 308 GLY B N 1
ATOM 8636 C CA . GLY B 1 371 ? -36.932 33.793 -17.145 1.00 188.92 308 GLY B CA 1
ATOM 8637 C C . GLY B 1 371 ? -36.829 32.542 -18.002 1.00 188.92 308 GLY B C 1
ATOM 8638 O O . GLY B 1 371 ? -37.533 32.392 -19.013 1.00 188.92 308 GLY B O 1
ATOM 8639 N N . GLY B 1 372 ? -35.959 31.614 -17.599 1.00 193.39 309 GLY B N 1
ATOM 8640 C CA . GLY B 1 372 ? -35.784 30.393 -18.362 1.00 193.39 309 GLY B CA 1
ATOM 8641 C C . GLY B 1 372 ? -37.055 29.575 -18.441 1.00 193.39 309 GLY B C 1
ATOM 8642 O O . GLY B 1 372 ? -37.342 28.958 -19.463 1.00 193.39 309 GLY B O 1
ATOM 8643 N N . ASP B 1 373 ? -37.846 29.577 -17.371 1.00 205.24 310 ASP B N 1
ATOM 8644 C CA . ASP B 1 373 ? -39.103 28.851 -17.355 1.00 205.24 310 ASP B CA 1
ATOM 8645 C C . ASP B 1 373 ? -40.208 29.573 -18.105 1.00 205.24 310 ASP B C 1
ATOM 8646 O O . ASP B 1 373 ? -41.143 28.919 -18.555 1.00 205.24 310 ASP B O 1
ATOM 8651 N N . ASP B 1 374 ? -40.130 30.896 -18.259 1.00 214.76 311 ASP B N 1
ATOM 8652 C CA . ASP B 1 374 ? -40.973 31.547 -19.255 1.00 214.76 311 ASP B CA 1
ATOM 8653 C C . ASP B 1 374 ? -40.640 31.020 -20.642 1.00 214.76 311 ASP B C 1
ATOM 8654 O O . ASP B 1 374 ? -41.537 30.704 -21.440 1.00 214.76 311 ASP B O 1
ATOM 8659 N N . GLY B 1 375 ? -39.345 30.896 -20.934 1.00 226.42 312 GLY B N 1
ATOM 8660 C CA . GLY B 1 375 ? -38.943 30.236 -22.167 1.00 226.42 312 GLY B CA 1
ATOM 8661 C C . GLY B 1 375 ? -39.479 28.819 -22.268 1.00 226.42 312 GLY B C 1
ATOM 8662 O O . GLY B 1 375 ? -39.966 28.400 -23.319 1.00 226.42 312 GLY B O 1
ATOM 8663 N N . LEU B 1 376 ? -39.412 28.069 -21.169 1.00 227.76 313 LEU B N 1
ATOM 8664 C CA . LEU B 1 376 ? -39.890 26.689 -21.165 1.00 227.76 313 LEU B CA 1
ATOM 8665 C C . LEU B 1 376 ? -41.403 26.622 -21.328 1.00 227.76 313 LEU B C 1
ATOM 8666 O O . LEU B 1 376 ? -41.928 25.668 -21.906 1.00 227.76 313 LEU B O 1
ATOM 8671 N N . ILE B 1 377 ? -42.122 27.607 -20.794 1.00 249.84 314 ILE B N 1
ATOM 8672 C CA . ILE B 1 377 ? -43.565 27.674 -20.990 1.00 249.84 314 ILE B CA 1
ATOM 8673 C C . ILE B 1 377 ? -43.879 27.905 -22.456 1.00 249.84 314 ILE B C 1
ATOM 8674 O O . ILE B 1 377 ? -44.798 27.297 -23.018 1.00 249.84 314 ILE B O 1
ATOM 8679 N N . ASP B 1 378 ? -43.119 28.791 -23.099 1.00 262.48 315 ASP B N 1
ATOM 8680 C CA . ASP B 1 378 ? -43.246 28.948 -24.543 1.00 262.48 315 ASP B CA 1
ATOM 8681 C C . ASP B 1 378 ? -42.955 27.630 -25.252 1.00 262.48 315 ASP B C 1
ATOM 8682 O O . ASP B 1 378 ? -43.615 27.276 -26.238 1.00 262.48 315 ASP B O 1
ATOM 8687 N N . ASN B 1 379 ? -41.964 26.890 -24.752 1.00 267.05 316 ASN B N 1
ATOM 8688 C CA . ASN B 1 379 ? -41.637 25.585 -25.316 1.00 267.05 316 ASN B CA 1
ATOM 8689 C C . ASN B 1 379 ? -42.817 24.629 -25.204 1.00 267.05 316 ASN B C 1
ATOM 8690 O O . ASN B 1 379 ? -43.141 23.908 -26.150 1.00 267.05 316 ASN B O 1
ATOM 8695 N N . VAL B 1 380 ? -43.464 24.603 -24.042 1.00 274.01 317 VAL B N 1
ATOM 8696 C CA . VAL B 1 380 ? -44.611 23.722 -23.846 1.00 274.01 317 VAL B CA 1
ATOM 8697 C C . VAL B 1 380 ? -45.754 24.134 -24.762 1.00 274.01 317 VAL B C 1
ATOM 8698 O O . VAL B 1 380 ? -46.445 23.286 -25.344 1.00 274.01 317 VAL B O 1
ATOM 8702 N N . ILE B 1 381 ? -45.968 25.443 -24.903 1.00 296.29 318 ILE B N 1
ATOM 8703 C CA . ILE B 1 381 ? -47.022 25.939 -25.783 1.00 296.29 318 ILE B CA 1
ATOM 8704 C C . ILE B 1 381 ? -46.783 25.462 -27.208 1.00 296.29 318 ILE B C 1
ATOM 8705 O O . ILE B 1 381 ? -47.683 24.920 -27.860 1.00 296.29 318 ILE B O 1
ATOM 8710 N N . GLU B 1 382 ? -45.558 25.639 -27.706 1.00 313.32 319 GLU B N 1
ATOM 8711 C CA . GLU B 1 382 ? -45.262 25.206 -29.065 1.00 313.32 319 GLU B CA 1
ATOM 8712 C C . GLU B 1 382 ? -45.272 23.689 -29.206 1.00 313.32 319 GLU B C 1
ATOM 8713 O O . GLU B 1 382 ? -45.606 23.188 -30.282 1.00 313.32 319 GLU B O 1
ATOM 8719 N N . VAL B 1 383 ? -44.939 22.945 -28.148 1.00 310.12 320 VAL B N 1
ATOM 8720 C CA . VAL B 1 383 ? -45.044 21.489 -28.206 1.00 310.12 320 VAL B CA 1
ATOM 8721 C C . VAL B 1 383 ? -46.497 21.071 -28.380 1.00 310.12 320 VAL B C 1
ATOM 8722 O O . VAL B 1 383 ? -46.820 20.210 -29.205 1.00 310.12 320 VAL B O 1
ATOM 8726 N N . LEU B 1 384 ? -47.397 21.679 -27.607 1.00 308.80 321 LEU B N 1
ATOM 8727 C CA . LEU B 1 384 ? -48.816 21.380 -27.771 1.00 308.80 321 LEU B CA 1
ATOM 8728 C C . LEU B 1 384 ? -49.306 21.795 -29.152 1.00 308.80 321 LEU B C 1
ATOM 8729 O O . LEU B 1 384 ? -50.116 21.092 -29.771 1.00 308.80 321 LEU B O 1
ATOM 8734 N N . ASN B 1 385 ? -48.825 22.938 -29.649 1.00 329.78 322 ASN B N 1
ATOM 8735 C CA . ASN B 1 385 ? -49.207 23.390 -30.983 1.00 329.78 322 ASN B CA 1
ATOM 8736 C C . ASN B 1 385 ? -48.770 22.395 -32.047 1.00 329.78 322 ASN B C 1
ATOM 8737 O O . ASN B 1 385 ? -49.524 22.096 -32.980 1.00 329.78 322 ASN B O 1
ATOM 8742 N N . THR B 1 386 ? -47.546 21.880 -31.931 1.00 336.63 323 THR B N 1
ATOM 8743 C CA . THR B 1 386 ? -47.077 20.865 -32.866 1.00 336.63 323 THR B CA 1
ATOM 8744 C C . THR B 1 386 ? -47.891 19.587 -32.737 1.00 336.63 323 THR B C 1
ATOM 8745 O O . THR B 1 386 ? -48.231 18.954 -33.743 1.00 336.63 323 THR B O 1
ATOM 8749 N N . VAL B 1 387 ? -48.219 19.197 -31.505 1.00 313.26 324 VAL B N 1
ATOM 8750 C CA . VAL B 1 387 ? -48.990 17.977 -31.287 1.00 313.26 324 VAL B CA 1
ATOM 8751 C C . VAL B 1 387 ? -50.338 18.073 -31.989 1.00 313.26 324 VAL B C 1
ATOM 8752 O O . VAL B 1 387 ? -50.771 17.140 -32.675 1.00 313.26 324 VAL B O 1
ATOM 8756 N N . LYS B 1 388 ? -51.012 19.213 -31.842 1.00 315.39 325 LYS B N 1
ATOM 8757 C CA . LYS B 1 388 ? -52.333 19.351 -32.445 1.00 315.39 325 LYS B CA 1
ATOM 8758 C C . LYS B 1 388 ? -52.256 19.546 -33.957 1.00 315.39 325 LYS B C 1
ATOM 8759 O O . LYS B 1 388 ? -53.062 18.974 -34.698 1.00 315.39 325 LYS B O 1
ATOM 8765 N N . ALA B 1 389 ? -51.295 20.334 -34.437 1.00 297.71 326 ALA B N 1
ATOM 8766 C CA . ALA B 1 389 ? -51.253 20.720 -35.840 1.00 297.71 326 ALA B CA 1
ATOM 8767 C C . ALA B 1 389 ? -50.575 19.694 -36.738 1.00 297.71 326 ALA B C 1
ATOM 8768 O O . ALA B 1 389 ? -50.692 19.797 -37.964 1.00 297.71 326 ALA B O 1
ATOM 8770 N N . LEU B 1 390 ? -49.880 18.720 -36.174 1.00 297.16 327 LEU B N 1
ATOM 8771 C CA . LEU B 1 390 ? -49.147 17.778 -37.002 1.00 297.16 327 LEU B CA 1
ATOM 8772 C C . LEU B 1 390 ? -50.071 16.687 -37.537 1.00 297.16 327 LEU B C 1
ATOM 8773 O O . LEU B 1 390 ? -51.102 16.382 -36.932 1.00 297.16 327 LEU B O 1
ATOM 8778 N N . PRO B 1 391 ? -49.722 16.087 -38.677 1.00 272.55 328 PRO B N 1
ATOM 8779 C CA . PRO B 1 391 ? -50.344 14.813 -39.056 1.00 272.55 328 PRO B CA 1
ATOM 8780 C C . PRO B 1 391 ? -50.036 13.717 -38.046 1.00 272.55 328 PRO B C 1
ATOM 8781 O O . PRO B 1 391 ? -49.353 13.954 -37.045 1.00 272.55 328 PRO B O 1
ATOM 8785 N N . PHE B 1 392 ? -50.525 12.505 -38.303 1.00 261.65 329 PHE B N 1
ATOM 8786 C CA . PHE B 1 392 ? -50.514 11.442 -37.307 1.00 261.65 329 PHE B CA 1
ATOM 8787 C C . PHE B 1 392 ? -49.274 10.561 -37.387 1.00 261.65 329 PHE B C 1
ATOM 8788 O O . PHE B 1 392 ? -49.343 9.370 -37.056 1.00 261.65 329 PHE B O 1
ATOM 8796 N N . ILE B 1 393 ? -48.143 11.109 -37.820 1.00 262.07 330 ILE B N 1
ATOM 8797 C CA . ILE B 1 393 ? -46.865 10.408 -37.800 1.00 262.07 330 ILE B CA 1
ATOM 8798 C C . ILE B 1 393 ? -45.965 11.098 -36.780 1.00 262.07 330 ILE B C 1
ATOM 8799 O O . ILE B 1 393 ? -45.698 12.301 -36.888 1.00 262.07 330 ILE B O 1
ATOM 8804 N N . LYS B 1 394 ? -45.519 10.340 -35.778 1.00 275.41 331 LYS B N 1
ATOM 8805 C CA . LYS B 1 394 ? -44.691 10.859 -34.692 1.00 275.41 331 LYS B CA 1
ATOM 8806 C C . LYS B 1 394 ? -43.743 9.753 -34.242 1.00 275.41 331 LYS B C 1
ATOM 8807 O O . LYS B 1 394 ? -43.510 8.775 -34.958 1.00 275.41 331 LYS B O 1
ATOM 8813 N N . ASN B 1 395 ? -43.188 9.916 -33.044 1.00 258.34 332 ASN B N 1
ATOM 8814 C CA . ASN B 1 395 ? -42.314 8.923 -32.438 1.00 258.34 332 ASN B CA 1
ATOM 8815 C C . ASN B 1 395 ? -42.758 8.647 -31.010 1.00 258.34 332 ASN B C 1
ATOM 8816 O O . ASN B 1 395 ? -43.099 9.572 -30.268 1.00 258.34 332 ASN B O 1
ATOM 8821 N N . ALA B 1 396 ? -42.755 7.368 -30.626 1.00 285.27 333 ALA B N 1
ATOM 8822 C CA . ALA B 1 396 ? -42.920 7.029 -29.217 1.00 285.27 333 ALA B CA 1
ATOM 8823 C C . ALA B 1 396 ? -41.793 7.609 -28.378 1.00 285.27 333 ALA B C 1
ATOM 8824 O O . ALA B 1 396 ? -41.953 7.791 -27.163 1.00 285.27 333 ALA B O 1
ATOM 8826 N N . ASP B 1 397 ? -40.650 7.888 -29.009 1.00 265.38 334 ASP B N 1
ATOM 8827 C CA . ASP B 1 397 ? -39.629 8.703 -28.372 1.00 265.38 334 ASP B CA 1
ATOM 8828 C C . ASP B 1 397 ? -40.234 10.008 -27.877 1.00 265.38 334 ASP B C 1
ATOM 8829 O O . ASP B 1 397 ? -40.012 10.414 -26.732 1.00 265.38 334 ASP B O 1
ATOM 8834 N N . SER B 1 398 ? -41.043 10.658 -28.718 1.00 267.04 335 SER B N 1
ATOM 8835 C CA . SER B 1 398 ? -41.762 11.844 -28.275 1.00 267.04 335 SER B CA 1
ATOM 8836 C C . SER B 1 398 ? -42.820 11.520 -27.228 1.00 267.04 335 SER B C 1
ATOM 8837 O O . SER B 1 398 ? -43.218 12.409 -26.473 1.00 267.04 335 SER B O 1
ATOM 8840 N N . LYS B 1 399 ? -43.271 10.270 -27.140 1.00 288.87 336 LYS B N 1
ATOM 8841 C CA . LYS B 1 399 ? -44.220 9.922 -26.087 1.00 288.87 336 LYS B CA 1
ATOM 8842 C C . LYS B 1 399 ? -43.538 9.910 -24.723 1.00 288.87 336 LYS B C 1
ATOM 8843 O O . LYS B 1 399 ? -44.049 10.485 -23.751 1.00 288.87 336 LYS B O 1
ATOM 8849 N N . LEU B 1 400 ? -42.370 9.268 -24.635 1.00 269.53 337 LEU B N 1
ATOM 8850 C CA . LEU B 1 400 ? -41.575 9.393 -23.417 1.00 269.53 337 LEU B CA 1
ATOM 8851 C C . LEU B 1 400 ? -41.176 10.841 -23.183 1.00 269.53 337 LEU B C 1
ATOM 8852 O O . LEU B 1 400 ? -41.078 11.287 -22.032 1.00 269.53 337 LEU B O 1
ATOM 8857 N N . TYR B 1 401 ? -40.954 11.585 -24.266 1.00 270.35 338 TYR B N 1
ATOM 8858 C CA . TYR B 1 401 ? -40.715 13.019 -24.173 1.00 270.35 338 TYR B CA 1
ATOM 8859 C C . TYR B 1 401 ? -41.851 13.718 -23.439 1.00 270.35 338 TYR B C 1
ATOM 8860 O O . TYR B 1 401 ? -41.617 14.544 -22.558 1.00 270.35 338 TYR B O 1
ATOM 8869 N N . ARG B 1 402 ? -43.096 13.386 -23.782 1.00 264.05 339 ARG B N 1
ATOM 8870 C CA . ARG B 1 402 ? -44.239 14.053 -23.162 1.00 264.05 339 ARG B CA 1
ATOM 8871 C C . ARG B 1 402 ? -44.430 13.608 -21.714 1.00 264.05 339 ARG B C 1
ATOM 8872 O O . ARG B 1 402 ? -44.835 14.406 -20.855 1.00 264.05 339 ARG B O 1
ATOM 8880 N N . GLU B 1 403 ? -44.137 12.339 -21.418 1.00 246.16 340 GLU B N 1
ATOM 8881 C CA . GLU B 1 403 ? -44.123 11.917 -20.019 1.00 246.16 340 GLU B CA 1
ATOM 8882 C C . GLU B 1 403 ? -43.120 12.739 -19.219 1.00 246.16 340 GLU B C 1
ATOM 8883 O O . GLU B 1 403 ? -43.416 13.211 -18.111 1.00 246.16 340 GLU B O 1
ATOM 8889 N N . LEU B 1 404 ? -41.929 12.940 -19.777 1.00 227.28 341 LEU B N 1
ATOM 8890 C CA . LEU B 1 404 ? -40.948 13.772 -19.100 1.00 227.28 341 LEU B CA 1
ATOM 8891 C C . LEU B 1 404 ? -41.337 15.246 -19.114 1.00 227.28 341 LEU B C 1
ATOM 8892 O O . LEU B 1 404 ? -40.868 15.998 -18.261 1.00 227.28 341 LEU B O 1
ATOM 8897 N N . VAL B 1 405 ? -42.191 15.672 -20.049 1.00 225.68 342 VAL B N 1
ATOM 8898 C CA . VAL B 1 405 ? -42.772 17.013 -19.977 1.00 225.68 342 VAL B CA 1
ATOM 8899 C C . VAL B 1 405 ? -43.632 17.144 -18.731 1.00 225.68 342 VAL B C 1
ATOM 8900 O O . VAL B 1 405 ? -43.580 18.155 -18.020 1.00 225.68 342 VAL B O 1
ATOM 8904 N N . THR B 1 406 ? -44.448 16.129 -18.459 1.00 204.59 343 THR B N 1
ATOM 8905 C CA . THR B 1 406 ? -45.211 16.117 -17.215 1.00 204.59 343 THR B CA 1
ATOM 8906 C C . THR B 1 406 ? -44.281 16.162 -16.006 1.00 204.59 343 THR B C 1
ATOM 8907 O O . THR B 1 406 ? -44.507 16.928 -15.057 1.00 204.59 343 THR B O 1
ATOM 8911 N N . ARG B 1 407 ? -43.218 15.355 -16.035 1.00 186.00 344 ARG B N 1
ATOM 8912 C CA . ARG B 1 407 ? -42.258 15.352 -14.932 1.00 186.00 344 ARG B CA 1
ATOM 8913 C C . ARG B 1 407 ? -41.624 16.727 -14.741 1.00 186.00 344 ARG B C 1
ATOM 8914 O O . ARG B 1 407 ? -41.464 17.199 -13.608 1.00 186.00 344 ARG B O 1
ATOM 8922 N N . THR B 1 408 ? -41.254 17.382 -15.840 1.00 186.75 345 THR B N 1
ATOM 8923 C CA . THR B 1 408 ? -40.608 18.683 -15.753 1.00 186.75 345 THR B CA 1
ATOM 8924 C C . THR B 1 408 ? -41.578 19.760 -15.307 1.00 186.75 345 THR B C 1
ATOM 8925 O O . THR B 1 408 ? -41.169 20.718 -14.654 1.00 186.75 345 THR B O 1
ATOM 8929 N N . LYS B 1 409 ? -42.857 19.637 -15.656 1.00 164.57 346 LYS B N 1
ATOM 8930 C CA . LYS B 1 409 ? -43.842 20.563 -15.110 1.00 164.57 346 LYS B CA 1
ATOM 8931 C C . LYS B 1 409 ? -43.973 20.383 -13.605 1.00 164.57 346 LYS B C 1
ATOM 8932 O O . LYS B 1 409 ? -44.116 21.363 -12.860 1.00 164.57 346 LYS B O 1
ATOM 8938 N N . ALA B 1 410 ? -43.922 19.135 -13.140 1.00 168.37 347 ALA B N 1
ATOM 8939 C CA . ALA B 1 410 ? -43.912 18.894 -11.701 1.00 168.37 347 ALA B CA 1
ATOM 8940 C C . ALA B 1 410 ? -42.696 19.545 -11.051 1.00 168.37 347 ALA B C 1
ATOM 8941 O O . ALA B 1 410 ? -42.811 20.225 -10.025 1.00 168.37 347 ALA B O 1
ATOM 8943 N N . LEU B 1 411 ? -41.520 19.366 -11.653 1.00 154.42 348 LEU B N 1
ATOM 8944 C CA . LEU B 1 411 ? -40.307 19.966 -11.101 1.00 154.42 348 LEU B CA 1
ATOM 8945 C C . LEU B 1 411 ? -40.327 21.486 -11.220 1.00 154.42 348 LEU B C 1
ATOM 8946 O O . LEU B 1 411 ? -39.656 22.181 -10.449 1.00 154.42 348 LEU B O 1
ATOM 8951 N N . GLU B 1 412 ? -41.071 22.010 -12.191 1.00 148.03 349 GLU B N 1
ATOM 8952 C CA . GLU B 1 412 ? -41.276 23.446 -12.311 1.00 148.03 349 GLU B CA 1
ATOM 8953 C C . GLU B 1 412 ? -42.101 23.976 -11.152 1.00 148.03 349 GLU B C 1
ATOM 8954 O O . GLU B 1 412 ? -41.738 24.977 -10.527 1.00 148.03 349 GLU B O 1
ATOM 8960 N N . THR B 1 413 ? -43.219 23.316 -10.857 1.00 145.37 350 THR B N 1
ATOM 8961 C CA . THR B 1 413 ? -43.992 23.683 -9.676 1.00 145.37 350 THR B CA 1
ATOM 8962 C C . THR B 1 413 ? -43.166 23.505 -8.410 1.00 145.37 350 THR B C 1
ATOM 8963 O O . THR B 1 413 ? -43.371 24.221 -7.422 1.00 145.37 350 THR B O 1
ATOM 8967 N N . LEU B 1 414 ? -42.221 22.567 -8.432 1.00 145.46 351 LEU B N 1
ATOM 8968 C CA . LEU B 1 414 ? -41.327 22.342 -7.304 1.00 145.46 351 LEU B CA 1
ATOM 8969 C C . LEU B 1 414 ? -40.506 23.574 -6.947 1.00 145.46 351 LEU B C 1
ATOM 8970 O O . LEU B 1 414 ? -40.062 23.693 -5.801 1.00 145.46 351 LEU B O 1
ATOM 8975 N N . LYS B 1 415 ? -40.298 24.494 -7.892 1.00 136.58 352 LYS B N 1
ATOM 8976 C CA . LYS B 1 415 ? -39.406 25.621 -7.644 1.00 136.58 352 LYS B CA 1
ATOM 8977 C C . LYS B 1 415 ? -39.908 26.533 -6.533 1.00 136.58 352 LYS B C 1
ATOM 8978 O O . LYS B 1 415 ? -39.111 27.275 -5.949 1.00 136.58 352 LYS B O 1
ATOM 8984 N N . ASN B 1 416 ? -41.202 26.498 -6.229 1.00 137.76 353 ASN B N 1
ATOM 8985 C CA . ASN B 1 416 ? -41.797 27.426 -5.277 1.00 137.76 353 ASN B CA 1
ATOM 8986 C C . ASN B 1 416 ? -41.679 26.958 -3.835 1.00 137.76 353 ASN B C 1
ATOM 8987 O O . ASN B 1 416 ? -42.191 27.635 -2.938 1.00 137.76 353 ASN B O 1
ATOM 8992 N N . GLN B 1 417 ? -41.015 25.829 -3.589 1.00 168.65 354 GLN B N 1
ATOM 8993 C CA . GLN B 1 417 ? -41.018 25.214 -2.268 1.00 168.65 354 GLN B CA 1
ATOM 8994 C C . GLN B 1 417 ? -40.173 25.961 -1.244 1.00 168.65 354 GLN B C 1
ATOM 8995 O O . GLN B 1 417 ? -40.239 25.625 -0.057 1.00 168.65 354 GLN B O 1
ATOM 9001 N N . ILE B 1 418 ? -39.388 26.950 -1.655 1.00 154.39 355 ILE B N 1
ATOM 9002 C CA . ILE B 1 418 ? -38.558 27.677 -0.704 1.00 154.39 355 ILE B CA 1
ATOM 9003 C C . ILE B 1 418 ? -39.144 29.059 -0.452 1.00 154.39 355 ILE B C 1
ATOM 9004 O O . ILE B 1 418 ? -39.274 29.489 0.693 1.00 154.39 355 ILE B O 1
ATOM 9009 N N . LEU B 1 425 ? -30.038 36.248 10.426 1.00 222.79 362 LEU B N 1
ATOM 9010 C CA . LEU B 1 425 ? -28.947 37.121 10.840 1.00 222.79 362 LEU B CA 1
ATOM 9011 C C . LEU B 1 425 ? -29.479 38.512 11.161 1.00 222.79 362 LEU B C 1
ATOM 9012 O O . LEU B 1 425 ? -29.110 39.115 12.169 1.00 222.79 362 LEU B O 1
ATOM 9017 N N . ILE B 1 426 ? -30.353 39.018 10.288 1.00 234.70 363 ILE B N 1
ATOM 9018 C CA . ILE B 1 426 ? -31.076 40.247 10.597 1.00 234.70 363 ILE B CA 1
ATOM 9019 C C . ILE B 1 426 ? -31.923 40.050 11.844 1.00 234.70 363 ILE B C 1
ATOM 9020 O O . ILE B 1 426 ? -32.034 40.946 12.688 1.00 234.70 363 ILE B O 1
ATOM 9025 N N . ASP B 1 427 ? -32.528 38.872 11.986 1.00 240.34 364 ASP B N 1
ATOM 9026 C CA . ASP B 1 427 ? -33.183 38.509 13.235 1.00 240.34 364 ASP B CA 1
ATOM 9027 C C . ASP B 1 427 ? -32.188 38.324 14.372 1.00 240.34 364 ASP B C 1
ATOM 9028 O O . ASP B 1 427 ? -32.600 38.267 15.535 1.00 240.34 364 ASP B O 1
ATOM 9033 N N . ASP B 1 428 ? -30.894 38.258 14.070 1.00 239.28 365 ASP B N 1
ATOM 9034 C CA . ASP B 1 428 ? -29.891 37.852 15.042 1.00 239.28 365 ASP B CA 1
ATOM 9035 C C . ASP B 1 428 ? -28.977 38.979 15.490 1.00 239.28 365 ASP B C 1
ATOM 9036 O O . ASP B 1 428 ? -28.780 39.166 16.694 1.00 239.28 365 ASP B O 1
ATOM 9041 N N . ILE B 1 429 ? -28.412 39.743 14.562 1.00 245.91 366 ILE B N 1
ATOM 9042 C CA . ILE B 1 429 ? -27.257 40.568 14.911 1.00 245.91 366 ILE B CA 1
ATOM 9043 C C . ILE B 1 429 ? -27.430 42.063 14.617 1.00 245.91 366 ILE B C 1
ATOM 9044 O O . ILE B 1 429 ? -26.484 42.704 14.136 1.00 245.91 366 ILE B O 1
ATOM 9049 N N . PRO B 1 430 ? -28.589 42.705 14.912 1.00 276.97 367 PRO B N 1
ATOM 9050 C CA . PRO B 1 430 ? -28.615 44.167 15.031 1.00 276.97 367 PRO B CA 1
ATOM 9051 C C . PRO B 1 430 ? -28.353 44.636 16.460 1.00 276.97 367 PRO B C 1
ATOM 9052 O O . PRO B 1 430 ? -29.121 45.418 17.031 1.00 276.97 367 PRO B O 1
ATOM 9056 N N . GLU B 1 431 ? -27.259 44.161 17.052 1.00 296.53 368 GLU B N 1
ATOM 9057 C CA . GLU B 1 431 ? -27.008 44.419 18.464 1.00 296.53 368 GLU B CA 1
ATOM 9058 C C . GLU B 1 431 ? -25.566 44.067 18.800 1.00 296.53 368 GLU B C 1
ATOM 9059 O O . GLU B 1 431 ? -24.859 43.421 18.022 1.00 296.53 368 GLU B O 1
ATOM 9065 N N . THR B 1 432 ? -25.141 44.512 19.982 1.00 293.97 369 THR B N 1
ATOM 9066 C CA . THR B 1 432 ? -23.869 44.113 20.571 1.00 293.97 369 THR B CA 1
ATOM 9067 C C . THR B 1 432 ? -24.126 43.583 21.975 1.00 293.97 369 THR B C 1
ATOM 9068 O O . THR B 1 432 ? -25.282 43.374 22.351 1.00 293.97 369 THR B O 1
ATOM 9072 N N . LEU B 1 433 ? -23.074 43.363 22.761 1.00 290.17 370 LEU B N 1
ATOM 9073 C CA . LEU B 1 433 ? -23.261 42.797 24.091 1.00 290.17 370 LEU B CA 1
ATOM 9074 C C . LEU B 1 433 ? -23.549 43.838 25.166 1.00 290.17 370 LEU B C 1
ATOM 9075 O O . LEU B 1 433 ? -24.072 43.478 26.226 1.00 290.17 370 LEU B O 1
ATOM 9080 N N . SER B 1 434 ? -23.231 45.109 24.925 1.00 298.38 371 SER B N 1
ATOM 9081 C CA . SER B 1 434 ? -23.343 46.143 25.945 1.00 298.38 371 SER B CA 1
ATOM 9082 C C . SER B 1 434 ? -24.704 46.828 25.953 1.00 298.38 371 SER B C 1
ATOM 9083 O O . SER B 1 434 ? -24.795 47.995 26.350 1.00 298.38 371 SER B O 1
ATOM 9086 N N . GLN B 1 435 ? -25.761 46.136 25.520 1.00 294.88 372 GLN B N 1
ATOM 9087 C CA . GLN B 1 435 ? -27.081 46.759 25.481 1.00 294.88 372 GLN B CA 1
ATOM 9088 C C . GLN B 1 435 ? -27.558 47.130 26.880 1.00 294.88 372 GLN B C 1
ATOM 9089 O O . GLN B 1 435 ? -27.940 48.278 27.134 1.00 294.88 372 GLN B O 1
ATOM 9095 N N . VAL B 1 436 ? -27.539 46.172 27.806 1.00 300.19 373 VAL B N 1
ATOM 9096 C CA . VAL B 1 436 ? -27.958 46.396 29.191 1.00 300.19 373 VAL B CA 1
ATOM 9097 C C . VAL B 1 436 ? -26.866 45.804 30.077 1.00 300.19 373 VAL B C 1
ATOM 9098 O O . VAL B 1 436 ? -26.874 44.608 30.384 1.00 300.19 373 VAL B O 1
ATOM 9102 N N . ASN B 1 437 ? -25.925 46.641 30.506 1.00 267.94 374 ASN B N 1
ATOM 9103 C CA . ASN B 1 437 ? -24.833 46.166 31.343 1.00 267.94 374 ASN B CA 1
ATOM 9104 C C . ASN B 1 437 ? -25.319 45.871 32.756 1.00 267.94 374 ASN B C 1
ATOM 9105 O O . ASN B 1 437 ? -26.080 46.643 33.345 1.00 267.94 374 ASN B O 1
ATOM 9110 N N . PHE B 1 438 ? -24.868 44.743 33.299 1.00 252.33 375 PHE B N 1
ATOM 9111 C CA . PHE B 1 438 ? -25.120 44.384 34.691 1.00 252.33 375 PHE B CA 1
ATOM 9112 C C . PHE B 1 438 ? -23.807 44.514 35.448 1.00 252.33 375 PHE B C 1
ATOM 9113 O O . PHE B 1 438 ? -22.917 43.664 35.293 1.00 252.33 375 PHE B O 1
ATOM 9121 N N . PRO B 1 439 ? -23.622 45.560 36.253 1.00 233.43 376 PRO B N 1
ATOM 9122 C CA . PRO B 1 439 ? -22.307 45.794 36.869 1.00 233.43 376 PRO B CA 1
ATOM 9123 C C . PRO B 1 439 ? -21.864 44.717 37.850 1.00 233.43 376 PRO B C 1
ATOM 9124 O O . PRO B 1 439 ? -20.827 44.083 37.632 1.00 233.43 376 PRO B O 1
ATOM 9128 N N . ASN B 1 440 ? -22.642 44.485 38.911 1.00 199.36 377 ASN B N 1
ATOM 9129 C CA . ASN B 1 440 ? -22.234 43.570 39.972 1.00 199.36 377 ASN B CA 1
ATOM 9130 C C . ASN B 1 440 ? -23.319 43.408 41.031 1.00 199.36 377 ASN B C 1
ATOM 9131 O O . ASN B 1 440 ? -24.163 44.292 41.203 1.00 199.36 377 ASN B O 1
ATOM 9136 N N . ASP B 1 441 ? -23.289 42.290 41.750 1.00 180.34 378 ASP B N 1
ATOM 9137 C CA . ASP B 1 441 ? -24.226 41.988 42.830 1.00 180.34 378 ASP B CA 1
ATOM 9138 C C . ASP B 1 441 ? -23.746 40.718 43.528 1.00 180.34 378 ASP B C 1
ATOM 9139 O O . ASP B 1 441 ? -22.667 40.194 43.228 1.00 180.34 378 ASP B O 1
ATOM 9144 N N . GLU B 1 442 ? -24.562 40.222 44.455 1.00 174.59 379 GLU B N 1
ATOM 9145 C CA . GLU B 1 442 ? -24.212 39.063 45.265 1.00 174.59 379 GLU B CA 1
ATOM 9146 C C . GLU B 1 442 ? -24.009 37.819 44.406 1.00 174.59 379 GLU B C 1
ATOM 9147 O O . GLU B 1 442 ? -24.686 37.614 43.395 1.00 174.59 379 GLU B O 1
ATOM 9153 N N . ASN B 1 443 ? -23.043 36.995 44.819 1.00 165.82 380 ASN B N 1
ATOM 9154 C CA . ASN B 1 443 ? -22.707 35.683 44.268 1.00 165.82 380 ASN B CA 1
ATOM 9155 C C . ASN B 1 443 ? -22.042 35.764 42.903 1.00 165.82 380 ASN B C 1
ATOM 9156 O O . ASN B 1 443 ? -21.553 34.743 42.409 1.00 165.82 380 ASN B O 1
ATOM 9161 N N . GLN B 1 444 ? -21.986 36.937 42.285 1.00 205.49 381 GLN B N 1
ATOM 9162 C CA . GLN B 1 444 ? -21.360 37.091 40.981 1.00 205.49 381 GLN B CA 1
ATOM 9163 C C . GLN B 1 444 ? -20.451 38.308 40.990 1.00 205.49 381 GLN B C 1
ATOM 9164 O O . GLN B 1 444 ? -20.317 39.026 39.994 1.00 205.49 381 GLN B O 1
ATOM 9170 N N . LEU B 1 445 ? -19.798 38.531 42.127 1.00 189.48 382 LEU B N 1
ATOM 9171 C CA . LEU B 1 445 ? -18.770 39.543 42.239 1.00 189.48 382 LEU B CA 1
ATOM 9172 C C . LEU B 1 445 ? -17.579 39.159 41.366 1.00 189.48 382 LEU B C 1
ATOM 9173 O O . LEU B 1 445 ? -17.365 37.979 41.078 1.00 189.48 382 LEU B O 1
ATOM 9178 N N . PRO B 1 446 ? -16.796 40.142 40.913 1.00 193.01 383 PRO B N 1
ATOM 9179 C CA . PRO B 1 446 ? -15.582 39.814 40.154 1.00 193.01 383 PRO B CA 1
ATOM 9180 C C . PRO B 1 446 ? -14.632 38.959 40.974 1.00 193.01 383 PRO B C 1
ATOM 9181 O O . PRO B 1 446 ? -14.078 39.420 41.976 1.00 193.01 383 PRO B O 1
ATOM 9185 N N . THR B 1 447 ? -14.437 37.711 40.556 1.00 180.21 384 THR B N 1
ATOM 9186 C CA . THR B 1 447 ? -13.642 36.748 41.311 1.00 180.21 384 THR B CA 1
ATOM 9187 C C . THR B 1 447 ? -12.569 36.175 40.397 1.00 180.21 384 THR B C 1
ATOM 9188 O O . THR B 1 447 ? -12.892 35.695 39.290 1.00 180.21 384 THR B O 1
ATOM 9192 N N . PRO B 1 448 ? -11.303 36.198 40.797 1.00 172.67 385 PRO B N 1
ATOM 9193 C CA . PRO B 1 448 ? -10.256 35.605 39.957 1.00 172.67 385 PRO B CA 1
ATOM 9194 C C . PRO B 1 448 ? -10.338 34.089 39.939 1.00 172.67 385 PRO B C 1
ATOM 9195 O O . PRO B 1 448 ? -10.009 33.422 40.924 1.00 172.67 385 PRO B O 1
ATOM 9199 N N . ILE B 1 449 ? -10.781 33.539 38.815 1.00 158.55 386 ILE B N 1
ATOM 9200 C CA . ILE B 1 449 ? -10.927 32.101 38.636 1.00 158.55 386 ILE B CA 1
ATOM 9201 C C . ILE B 1 449 ? -10.096 31.687 37.432 1.00 158.55 386 ILE B C 1
ATOM 9202 O O . ILE B 1 449 ? -10.094 32.374 36.405 1.00 158.55 386 ILE B O 1
ATOM 9207 N N . GLY B 1 450 ? -9.378 30.575 37.572 1.00 161.34 387 GLY B N 1
ATOM 9208 C CA . GLY B 1 450 ? -8.459 30.107 36.553 1.00 161.34 387 GLY B CA 1
ATOM 9209 C C . GLY B 1 450 ? -9.012 30.077 35.143 1.00 161.34 387 GLY B C 1
ATOM 9210 O O . GLY B 1 450 ? -8.567 30.850 34.289 1.00 161.34 387 GLY B O 1
ATOM 9211 N N . ASN B 1 451 ? -9.984 29.199 34.884 1.00 165.47 388 ASN B N 1
ATOM 9212 C CA . ASN B 1 451 ? -10.498 29.060 33.525 1.00 165.47 388 ASN B CA 1
ATOM 9213 C C . ASN B 1 451 ? -11.150 30.348 33.044 1.00 165.47 388 ASN B C 1
ATOM 9214 O O . ASN B 1 451 ? -10.935 30.773 31.903 1.00 165.47 388 ASN B O 1
ATOM 9219 N N . TRP B 1 452 ? -11.947 30.987 33.898 1.00 162.95 389 TRP B N 1
ATOM 9220 C CA . TRP B 1 452 ? -12.562 32.263 33.544 1.00 162.95 389 TRP B CA 1
ATOM 9221 C C . TRP B 1 452 ? -11.502 33.345 33.719 1.00 162.95 389 TRP B C 1
ATOM 9222 O O . TRP B 1 452 ? -11.467 34.087 34.703 1.00 162.95 389 TRP B O 1
ATOM 9233 N N . VAL B 1 453 ? -10.616 33.422 32.724 1.00 182.55 390 VAL B N 1
ATOM 9234 C CA . VAL B 1 453 ? -9.467 34.310 32.800 1.00 182.55 390 VAL B CA 1
ATOM 9235 C C . VAL B 1 453 ? -9.917 35.769 32.843 1.00 182.55 390 VAL B C 1
ATOM 9236 O O . VAL B 1 453 ? -10.935 36.152 32.254 1.00 182.55 390 VAL B O 1
ATOM 9240 N N . ASP B 1 454 ? -9.152 36.589 33.560 1.00 154.09 391 ASP B N 1
ATOM 9241 C CA . ASP B 1 454 ? -9.439 38.010 33.736 1.00 154.09 391 ASP B CA 1
ATOM 9242 C C . ASP B 1 454 ? -8.513 38.802 32.814 1.00 154.09 391 ASP B C 1
ATOM 9243 O O . ASP B 1 454 ? -7.370 39.096 33.165 1.00 154.09 391 ASP B O 1
ATOM 9248 N N . GLY B 1 455 ? -9.015 39.151 31.630 1.00 157.78 392 GLY B N 1
ATOM 9249 C CA . GLY B 1 455 ? -8.262 40.007 30.733 1.00 157.78 392 GLY B CA 1
ATOM 9250 C C . GLY B 1 455 ? -8.372 39.691 29.254 1.00 157.78 392 GLY B C 1
ATOM 9251 O O . GLY B 1 455 ? -8.098 40.555 28.417 1.00 157.78 392 GLY B O 1
ATOM 9252 N N . VAL B 1 456 ? -8.766 38.468 28.913 1.00 181.94 393 VAL B N 1
ATOM 9253 C CA . VAL B 1 456 ? -8.857 38.052 27.520 1.00 181.94 393 VAL B CA 1
ATOM 9254 C C . VAL B 1 456 ? -10.210 38.483 26.958 1.00 181.94 393 VAL B C 1
ATOM 9255 O O . VAL B 1 456 ? -11.152 38.777 27.698 1.00 181.94 393 VAL B O 1
ATOM 9259 N N . GLU B 1 457 ? -10.300 38.529 25.629 1.00 195.33 394 GLU B N 1
ATOM 9260 C CA . GLU B 1 457 ? -11.444 39.129 24.954 1.00 195.33 394 GLU B CA 1
ATOM 9261 C C . GLU B 1 457 ? -12.741 38.414 25.314 1.00 195.33 394 GLU B C 1
ATOM 9262 O O . GLU B 1 457 ? -12.745 37.259 25.747 1.00 195.33 394 GLU B O 1
ATOM 9268 N N . VAL B 1 458 ? -13.850 39.119 25.130 1.00 204.96 395 VAL B N 1
ATOM 9269 C CA . VAL B 1 458 ? -15.183 38.541 25.233 1.00 204.96 395 VAL B CA 1
ATOM 9270 C C . VAL B 1 458 ? -15.793 38.563 23.832 1.00 204.96 395 VAL B C 1
ATOM 9271 O O . VAL B 1 458 ? -16.401 39.548 23.395 1.00 204.96 395 VAL B O 1
ATOM 9275 N N . ARG B 1 459 ? -15.613 37.462 23.102 1.00 205.54 396 ARG B N 1
ATOM 9276 C CA . ARG B 1 459 ? -16.061 37.372 21.713 1.00 205.54 396 ARG B CA 1
ATOM 9277 C C . ARG B 1 459 ? -17.502 36.873 21.693 1.00 205.54 396 ARG B C 1
ATOM 9278 O O . ARG B 1 459 ? -17.798 35.718 21.379 1.00 205.54 396 ARG B O 1
ATOM 9286 N N . TYR B 1 460 ? -18.411 37.778 22.041 1.00 232.46 397 TYR B N 1
ATOM 9287 C CA . TYR B 1 460 ? -19.831 37.472 22.010 1.00 232.46 397 TYR B CA 1
ATOM 9288 C C . TYR B 1 460 ? -20.294 37.207 20.584 1.00 232.46 397 TYR B C 1
ATOM 9289 O O . TYR B 1 460 ? -19.772 37.772 19.620 1.00 232.46 397 TYR B O 1
ATOM 9298 N N . ALA B 1 461 ? -21.293 36.339 20.461 1.00 247.68 398 ALA B N 1
ATOM 9299 C CA . ALA B 1 461 ? -21.928 36.090 19.171 1.00 247.68 398 ALA B CA 1
ATOM 9300 C C . ALA B 1 461 ? -23.271 35.428 19.422 1.00 247.68 398 ALA B C 1
ATOM 9301 O O . ALA B 1 461 ? -23.317 34.296 19.913 1.00 247.68 398 ALA B O 1
ATOM 9303 N N . VAL B 1 462 ? -24.354 36.122 19.084 1.00 264.18 399 VAL B N 1
ATOM 9304 C CA . VAL B 1 462 ? -25.702 35.590 19.231 1.00 264.18 399 VAL B CA 1
ATOM 9305 C C . VAL B 1 462 ? -26.290 35.384 17.842 1.00 264.18 399 VAL B C 1
ATOM 9306 O O . VAL B 1 462 ? -25.989 36.129 16.902 1.00 264.18 399 VAL B O 1
ATOM 9310 N N . GLN B 1 463 ? -27.111 34.348 17.707 1.00 243.41 400 GLN B N 1
ATOM 9311 C CA . GLN B 1 463 ? -27.655 33.973 16.408 1.00 243.41 400 GLN B CA 1
ATOM 9312 C C . GLN B 1 463 ? -28.965 33.218 16.620 1.00 243.41 400 GLN B C 1
ATOM 9313 O O . GLN B 1 463 ? -29.513 33.189 17.727 1.00 243.41 400 GLN B O 1
ATOM 9319 N N . TYR B 1 464 ? -29.470 32.606 15.549 1.00 199.50 401 TYR B N 1
ATOM 9320 C CA . TYR B 1 464 ? -30.782 31.977 15.539 1.00 199.50 401 TYR B CA 1
ATOM 9321 C C . TYR B 1 464 ? -30.689 30.473 15.326 1.00 199.50 401 TYR B C 1
ATOM 9322 O O . TYR B 1 464 ? -29.836 29.982 14.581 1.00 199.50 401 TYR B O 1
ATOM 9331 N N . GLU B 1 465 ? -31.596 29.751 15.983 1.00 180.14 402 GLU B N 1
ATOM 9332 C CA . GLU B 1 465 ? -31.976 28.410 15.556 1.00 180.14 402 GLU B CA 1
ATOM 9333 C C . GLU B 1 465 ? -33.332 28.079 16.154 1.00 180.14 402 GLU B C 1
ATOM 9334 O O . GLU B 1 465 ? -33.552 28.298 17.349 1.00 180.14 402 GLU B O 1
ATOM 9340 N N . SER B 1 466 ? -34.229 27.552 15.326 1.00 186.61 403 SER B N 1
ATOM 9341 C CA . SER B 1 466 ? -35.530 27.074 15.769 1.00 186.61 403 SER B CA 1
ATOM 9342 C C . SER B 1 466 ? -36.197 26.364 14.604 1.00 186.61 403 SER B C 1
ATOM 9343 O O . SER B 1 466 ? -35.913 26.660 13.440 1.00 186.61 403 SER B O 1
ATOM 9346 N N . LYS B 1 467 ? -37.082 25.422 14.936 1.00 204.04 404 LYS B N 1
ATOM 9347 C CA . LYS B 1 467 ? -37.821 24.642 13.944 1.00 204.04 404 LYS B CA 1
ATOM 9348 C C . LYS B 1 467 ? -36.882 23.924 12.982 1.00 204.04 404 LYS B C 1
ATOM 9349 O O . LYS B 1 467 ? -37.216 23.711 11.814 1.00 204.04 404 LYS B O 1
ATOM 9355 N N . GLY B 1 468 ? -35.699 23.553 13.460 1.00 178.68 405 GLY B N 1
ATOM 9356 C CA . GLY B 1 468 ? -34.694 22.976 12.594 1.00 178.68 405 GLY B CA 1
ATOM 9357 C C . GLY B 1 468 ? -33.931 24.041 11.836 1.00 178.68 405 GLY B C 1
ATOM 9358 O O . GLY B 1 468 ? -32.733 23.893 11.579 1.00 178.68 405 GLY B O 1
ATOM 9359 N N . MET B 1 469 ? -34.620 25.119 11.470 1.00 174.16 406 MET B N 1
ATOM 9360 C CA . MET B 1 469 ? -33.975 26.220 10.774 1.00 174.16 406 MET B CA 1
ATOM 9361 C C . MET B 1 469 ? -32.919 26.851 11.670 1.00 174.16 406 MET B C 1
ATOM 9362 O O . MET B 1 469 ? -33.095 26.959 12.887 1.00 174.16 406 MET B O 1
ATOM 9367 N N . TYR B 1 470 ? -31.813 27.261 11.060 1.00 193.62 407 TYR B N 1
ATOM 9368 C CA . TYR B 1 470 ? -30.643 27.711 11.797 1.00 193.62 407 TYR B CA 1
ATOM 9369 C C . TYR B 1 470 ? -30.039 28.908 11.084 1.00 193.62 407 TYR B C 1
ATOM 9370 O O . TYR B 1 470 ? -29.792 28.853 9.876 1.00 193.62 407 TYR B O 1
ATOM 9379 N N . SER B 1 471 ? -29.812 29.988 11.829 1.00 209.27 408 SER B N 1
ATOM 9380 C CA . SER B 1 471 ? -29.188 31.199 11.302 1.00 209.27 408 SER B CA 1
ATOM 9381 C C . SER B 1 471 ? -28.062 31.591 12.246 1.00 209.27 408 SER B C 1
ATOM 9382 O O . SER B 1 471 ? -28.319 32.019 13.374 1.00 209.27 408 SER B O 1
ATOM 9385 N N . LYS B 1 472 ? -26.822 31.448 11.786 1.00 187.48 409 LYS B N 1
ATOM 9386 C CA . LYS B 1 472 ? -25.641 31.664 12.610 1.00 187.48 409 LYS B CA 1
ATOM 9387 C C . LYS B 1 472 ? -24.876 32.883 12.119 1.00 187.48 409 LYS B C 1
ATOM 9388 O O . LYS B 1 472 ? -24.520 32.965 10.938 1.00 187.48 409 LYS B O 1
ATOM 9394 N N . PHE B 1 473 ? -24.609 33.814 13.028 1.00 210.86 410 PHE B N 1
ATOM 9395 C CA . PHE B 1 473 ? -23.801 34.979 12.719 1.00 210.86 410 PHE B CA 1
ATOM 9396 C C . PHE B 1 473 ? -22.480 34.913 13.471 1.00 210.86 410 PHE B C 1
ATOM 9397 O O . PHE B 1 473 ? -22.324 34.162 14.438 1.00 210.86 410 PHE B O 1
ATOM 9405 N N . SER B 1 474 ? -21.522 35.715 13.005 1.00 212.98 411 SER B N 1
ATOM 9406 C CA . SER B 1 474 ? -20.176 35.776 13.583 1.00 212.98 411 SER B CA 1
ATOM 9407 C C . SER B 1 474 ? -19.766 37.247 13.657 1.00 212.98 411 SER B C 1
ATOM 9408 O O . SER B 1 474 ? -19.216 37.798 12.699 1.00 212.98 411 SER B O 1
ATOM 9411 N N . GLU B 1 475 ? -20.036 37.876 14.802 1.00 222.01 412 GLU B N 1
ATOM 9412 C CA . GLU B 1 475 ? -19.674 39.278 15.013 1.00 222.01 412 GLU B CA 1
ATOM 9413 C C . GLU B 1 475 ? -19.289 39.442 16.481 1.00 222.01 412 GLU B C 1
ATOM 9414 O O . GLU B 1 475 ? -20.158 39.592 17.345 1.00 222.01 412 GLU B O 1
ATOM 9420 N N . TRP B 1 476 ? -17.991 39.401 16.751 1.00 213.63 413 TRP B N 1
ATOM 9421 C CA . TRP B 1 476 ? -17.468 39.666 18.088 1.00 213.63 413 TRP B CA 1
ATOM 9422 C C . TRP B 1 476 ? -17.056 41.131 18.202 1.00 213.63 413 TRP B C 1
ATOM 9423 O O . TRP B 1 476 ? -15.918 41.473 18.523 1.00 213.63 413 TRP B O 1
ATOM 9434 N N . SER B 1 477 ? -18.028 42.004 17.929 1.00 235.30 414 SER B N 1
ATOM 9435 C CA . SER B 1 477 ? -17.754 43.428 17.782 1.00 235.30 414 SER B CA 1
ATOM 9436 C C . SER B 1 477 ? -17.311 44.088 19.080 1.00 235.30 414 SER B C 1
ATOM 9437 O O . SER B 1 477 ? -16.752 45.188 19.037 1.00 235.30 414 SER B O 1
ATOM 9440 N N . GLU B 1 478 ? -17.546 43.457 20.227 1.00 240.12 415 GLU B N 1
ATOM 9441 C CA . GLU B 1 478 ? -17.221 44.043 21.527 1.00 240.12 415 GLU B CA 1
ATOM 9442 C C . GLU B 1 478 ? -16.417 43.047 22.350 1.00 240.12 415 GLU B C 1
ATOM 9443 O O . GLU B 1 478 ? -16.959 42.363 23.227 1.00 240.12 415 GLU B O 1
ATOM 9449 N N . PRO B 1 479 ? -15.117 42.943 22.099 1.00 202.92 416 PRO B N 1
ATOM 9450 C CA . PRO B 1 479 ? -14.278 42.046 22.902 1.00 202.92 416 PRO B CA 1
ATOM 9451 C C . PRO B 1 479 ? -13.818 42.687 24.203 1.00 202.92 416 PRO B C 1
ATOM 9452 O O . PRO B 1 479 ? -12.854 42.221 24.818 1.00 202.92 416 PRO B O 1
ATOM 9456 N N . PHE B 1 480 ? -14.496 43.758 24.615 1.00 181.69 417 PHE B N 1
ATOM 9457 C CA . PHE B 1 480 ? -14.058 44.592 25.731 1.00 181.69 417 PHE B CA 1
ATOM 9458 C C . PHE B 1 480 ? -13.848 43.770 26.993 1.00 181.69 417 PHE B C 1
ATOM 9459 O O . PHE B 1 480 ? -14.755 43.068 27.449 1.00 181.69 417 PHE B O 1
ATOM 9467 N N . THR B 1 481 ? -12.656 43.879 27.569 1.00 161.57 418 THR B N 1
ATOM 9468 C CA . THR B 1 481 ? -12.277 43.089 28.730 1.00 161.57 418 THR B CA 1
ATOM 9469 C C . THR B 1 481 ? -12.283 43.951 29.983 1.00 161.57 418 THR B C 1
ATOM 9470 O O . THR B 1 481 ? -11.725 45.052 29.998 1.00 161.57 418 THR B O 1
ATOM 9474 N N . VAL B 1 482 ? -12.925 43.444 31.034 1.00 157.66 419 VAL B N 1
ATOM 9475 C CA . VAL B 1 482 ? -12.913 44.064 32.352 1.00 157.66 419 VAL B CA 1
ATOM 9476 C C . VAL B 1 482 ? -12.719 42.967 33.390 1.00 157.66 419 VAL B C 1
ATOM 9477 O O . VAL B 1 482 ? -12.975 41.789 33.139 1.00 157.66 419 VAL B O 1
ATOM 9481 N N . GLN B 1 483 ? -12.252 43.368 34.571 1.00 145.93 420 GLN B N 1
ATOM 9482 C CA . GLN B 1 483 ? -12.168 42.463 35.715 1.00 145.93 420 GLN B CA 1
ATOM 9483 C C . GLN B 1 483 ? -13.474 42.600 36.492 1.00 145.93 420 GLN B C 1
ATOM 9484 O O . GLN B 1 483 ? -13.523 43.111 37.611 1.00 145.93 420 GLN B O 1
ATOM 9490 N N . GLY B 1 484 ? -14.548 42.122 35.870 1.00 191.43 421 GLY B N 1
ATOM 9491 C CA . GLY B 1 484 ? -15.892 42.310 36.381 1.00 191.43 421 GLY B CA 1
ATOM 9492 C C . GLY B 1 484 ? -16.730 41.052 36.312 1.00 191.43 421 GLY B C 1
ATOM 9493 O O . GLY B 1 484 ? -16.358 40.020 36.878 1.00 191.43 421 GLY B O 1
ATOM 9494 N N . ASN B 1 485 ? -17.882 41.133 35.650 1.00 210.42 422 ASN B N 1
ATOM 9495 C CA . ASN B 1 485 ? -18.758 39.987 35.459 1.00 210.42 422 ASN B CA 1
ATOM 9496 C C . ASN B 1 485 ? -19.477 40.103 34.122 1.00 210.42 422 ASN B C 1
ATOM 9497 O O . ASN B 1 485 ? -19.674 41.203 33.598 1.00 210.42 422 ASN B O 1
ATOM 9502 N N . ALA B 1 486 ? -19.879 38.952 33.580 1.00 234.48 423 ALA B N 1
ATOM 9503 C CA . ALA B 1 486 ? -20.547 38.878 32.286 1.00 234.48 423 ALA B CA 1
ATOM 9504 C C . ALA B 1 486 ? -22.067 38.861 32.419 1.00 234.48 423 ALA B C 1
ATOM 9505 O O . ALA B 1 486 ? -22.768 38.453 31.487 1.00 234.48 423 ALA B O 1
ATOM 9507 N N . CYS B 1 487 ? -22.585 39.329 33.554 1.00 244.71 424 CYS B N 1
ATOM 9508 C CA . CYS B 1 487 ? -24.021 39.266 33.805 1.00 244.71 424 CYS B CA 1
ATOM 9509 C C . CYS B 1 487 ? -24.906 40.058 32.837 1.00 244.71 424 CYS B C 1
ATOM 9510 O O . CYS B 1 487 ? -26.069 39.653 32.671 1.00 244.71 424 CYS B O 1
ATOM 9513 N N . PRO B 1 488 ? -24.456 41.179 32.195 1.00 266.08 425 PRO B N 1
ATOM 9514 C CA . PRO B 1 488 ? -25.351 41.954 31.315 1.00 266.08 425 PRO B CA 1
ATOM 9515 C C . PRO B 1 488 ? -26.331 41.179 30.439 1.00 266.08 425 PRO B C 1
ATOM 9516 O O . PRO B 1 488 ? -26.013 40.110 29.910 1.00 266.08 425 PRO B O 1
ATOM 9520 N N . THR B 1 489 ? -27.533 41.734 30.289 1.00 267.43 426 THR B N 1
ATOM 9521 C CA . THR B 1 489 ? -28.578 41.207 29.421 1.00 267.43 426 THR B CA 1
ATOM 9522 C C . THR B 1 489 ? -28.594 41.983 28.107 1.00 267.43 426 THR B C 1
ATOM 9523 O O . THR B 1 489 ? -28.255 43.168 28.063 1.00 267.43 426 THR B O 1
ATOM 9527 N N . ILE B 1 490 ? -28.982 41.299 27.029 1.00 290.12 427 ILE B N 1
ATOM 9528 C CA . ILE B 1 490 ? -28.886 41.849 25.681 1.00 290.12 427 ILE B CA 1
ATOM 9529 C C . ILE B 1 490 ? -30.285 42.007 25.086 1.00 290.12 427 ILE B C 1
ATOM 9530 O O . ILE B 1 490 ? -30.487 41.829 23.879 1.00 290.12 427 ILE B O 1
ATOM 9535 N N . LYS B 1 491 ? -31.269 42.317 25.934 1.00 300.53 428 LYS B N 1
ATOM 9536 C CA . LYS B 1 491 ? -32.625 42.638 25.476 1.00 300.53 428 LYS B CA 1
ATOM 9537 C C . LYS B 1 491 ? -33.264 41.458 24.744 1.00 300.53 428 LYS B C 1
ATOM 9538 O O . LYS B 1 491 ? -33.973 41.625 23.749 1.00 300.53 428 LYS B O 1
ATOM 9544 N N . VAL B 1 492 ? -32.998 40.245 25.231 1.00 302.94 429 VAL B N 1
ATOM 9545 C CA . VAL B 1 492 ? -33.605 39.062 24.630 1.00 302.94 429 VAL B CA 1
ATOM 9546 C C . VAL B 1 492 ? -35.102 39.027 24.911 1.00 302.94 429 VAL B C 1
ATOM 9547 O O . VAL B 1 492 ? -35.902 38.632 24.053 1.00 302.94 429 VAL B O 1
ATOM 9551 N N . ARG B 1 493 ? -35.506 39.448 26.110 1.00 265.26 430 ARG B N 1
ATOM 9552 C CA . ARG B 1 493 ? -36.891 39.329 26.549 1.00 265.26 430 ARG B CA 1
ATOM 9553 C C . ARG B 1 493 ? -37.849 40.231 25.782 1.00 265.26 430 ARG B C 1
ATOM 9554 O O . ARG B 1 493 ? -39.065 40.038 25.887 1.00 265.26 430 ARG B O 1
ATOM 9562 N N . VAL B 1 494 ? -37.344 41.195 25.018 1.00 308.61 431 VAL B N 1
ATOM 9563 C CA . VAL B 1 494 ? -38.193 42.177 24.359 1.00 308.61 431 VAL B CA 1
ATOM 9564 C C . VAL B 1 494 ? -38.443 41.844 22.889 1.00 308.61 431 VAL B C 1
ATOM 9565 O O . VAL B 1 494 ? -39.433 42.332 22.321 1.00 308.61 431 VAL B O 1
ATOM 9569 N N . ASP B 1 495 ? -37.620 40.998 22.275 1.00 296.80 432 ASP B N 1
ATOM 9570 C CA . ASP B 1 495 ? -37.728 40.741 20.844 1.00 296.80 432 ASP B CA 1
ATOM 9571 C C . ASP B 1 495 ? -39.115 40.204 20.498 1.00 296.80 432 ASP B C 1
ATOM 9572 O O . ASP B 1 495 ? -39.570 39.230 21.112 1.00 296.80 432 ASP B O 1
ATOM 9577 N N . PRO B 1 496 ? -39.815 40.808 19.533 1.00 264.47 433 PRO B N 1
ATOM 9578 C CA . PRO B 1 496 ? -41.194 40.392 19.244 1.00 264.47 433 PRO B CA 1
ATOM 9579 C C . PRO B 1 496 ? -41.284 39.107 18.438 1.00 264.47 433 PRO B C 1
ATOM 9580 O O . PRO B 1 496 ? -42.186 38.293 18.660 1.00 264.47 433 PRO B O 1
ATOM 9584 N N . LYS B 1 497 ? -40.365 38.921 17.494 1.00 231.70 434 LYS B N 1
ATOM 9585 C CA . LYS B 1 497 ? -40.389 37.727 16.662 1.00 231.70 434 LYS B CA 1
ATOM 9586 C C . LYS B 1 497 ? -40.211 36.485 17.521 1.00 231.70 434 LYS B C 1
ATOM 9587 O O . LYS B 1 497 ? -39.308 36.417 18.359 1.00 231.70 434 LYS B O 1
ATOM 9593 N N . LYS B 1 498 ? -41.075 35.497 17.306 1.00 216.89 435 LYS B N 1
ATOM 9594 C CA . LYS B 1 498 ? -41.019 34.266 18.080 1.00 216.89 435 LYS B CA 1
ATOM 9595 C C . LYS B 1 498 ? -39.965 33.328 17.509 1.00 216.89 435 LYS B C 1
ATOM 9596 O O . LYS B 1 498 ? -40.259 32.176 17.173 1.00 216.89 435 LYS B O 1
ATOM 9602 N N . ARG B 1 499 ? -38.736 33.820 17.396 1.00 217.83 436 ARG B N 1
ATOM 9603 C CA . ARG B 1 499 ? -37.601 33.040 16.925 1.00 217.83 436 ARG B CA 1
ATOM 9604 C C . ARG B 1 499 ? -36.664 32.805 18.099 1.00 217.83 436 ARG B C 1
ATOM 9605 O O . ARG B 1 499 ? -36.219 33.762 18.743 1.00 217.83 436 ARG B O 1
ATOM 9613 N N . ASN B 1 500 ? -36.373 31.538 18.381 1.00 237.41 437 ASN B N 1
ATOM 9614 C CA . ASN B 1 500 ? -35.471 31.210 19.475 1.00 237.41 437 ASN B CA 1
ATOM 9615 C C . ASN B 1 500 ? -34.044 31.609 19.122 1.00 237.41 437 ASN B C 1
ATOM 9616 O O . ASN B 1 500 ? -33.587 31.414 17.992 1.00 237.41 437 ASN B O 1
ATOM 9621 N N . ARG B 1 501 ? -33.338 32.167 20.098 1.00 250.98 438 ARG B N 1
ATOM 9622 C CA . ARG B 1 501 ? -31.995 32.682 19.896 1.00 250.98 438 ARG B CA 1
ATOM 9623 C C . ARG B 1 501 ? -31.000 31.907 20.748 1.00 250.98 438 ARG B C 1
ATOM 9624 O O . ARG B 1 501 ? -31.367 31.096 21.602 1.00 250.98 438 ARG B O 1
ATOM 9632 N N . LEU B 1 502 ? -29.721 32.179 20.503 1.00 244.57 439 LEU B N 1
ATOM 9633 C CA . LEU B 1 502 ? -28.636 31.476 21.174 1.00 244.57 439 LEU B CA 1
ATOM 9634 C C . LEU B 1 502 ? -27.379 32.315 21.036 1.00 244.57 439 LEU B C 1
ATOM 9635 O O . LEU B 1 502 ? -27.016 32.701 19.921 1.00 244.57 439 LEU B O 1
ATOM 9640 N N . ILE B 1 503 ? -26.717 32.594 22.154 1.00 226.64 440 ILE B N 1
ATOM 9641 C CA . ILE B 1 503 ? -25.455 33.320 22.147 1.00 226.64 440 ILE B CA 1
ATOM 9642 C C . ILE B 1 503 ? -24.336 32.356 22.505 1.00 226.64 440 ILE B C 1
ATOM 9643 O O . ILE B 1 503 ? -24.522 31.434 23.309 1.00 226.64 440 ILE B O 1
ATOM 9648 N N . PHE B 1 504 ? -23.183 32.545 21.872 1.00 233.21 441 PHE B N 1
ATOM 9649 C CA . PHE B 1 504 ? -21.958 31.877 22.278 1.00 233.21 441 PHE B CA 1
ATOM 9650 C C . PHE B 1 504 ? -20.846 32.912 22.329 1.00 233.21 441 PHE B C 1
ATOM 9651 O O . PHE B 1 504 ? -20.674 33.693 21.388 1.00 233.21 441 PHE B O 1
ATOM 9659 N N . ARG B 1 505 ? -20.113 32.931 23.437 1.00 217.72 442 ARG B N 1
ATOM 9660 C CA . ARG B 1 505 ? -19.122 33.965 23.721 1.00 217.72 442 ARG B CA 1
ATOM 9661 C C . ARG B 1 505 ? -17.740 33.327 23.761 1.00 217.72 442 ARG B C 1
ATOM 9662 O O . ARG B 1 505 ? -17.341 32.743 24.770 1.00 217.72 442 ARG B O 1
ATOM 9670 N N . LYS B 1 506 ? -17.011 33.444 22.658 1.00 196.59 443 LYS B N 1
ATOM 9671 C CA . LYS B 1 506 ? -15.631 32.991 22.638 1.00 196.59 443 LYS B CA 1
ATOM 9672 C C . LYS B 1 506 ? -14.760 33.925 23.471 1.00 196.59 443 LYS B C 1
ATOM 9673 O O . LYS B 1 506 ? -15.085 35.096 23.680 1.00 196.59 443 LYS B O 1
ATOM 9679 N N . PHE B 1 507 ? -13.655 33.384 23.980 1.00 195.04 444 PHE B N 1
ATOM 9680 C CA . PHE B 1 507 ? -12.688 34.183 24.725 1.00 195.04 444 PHE B CA 1
ATOM 9681 C C . PHE B 1 507 ? -11.578 34.692 23.813 1.00 195.04 444 PHE B C 1
ATOM 9682 O O . PHE B 1 507 ? -11.364 35.902 23.696 1.00 195.04 444 PHE B O 1
ATOM 9690 N N . ASN B 1 508 ? -10.864 33.776 23.162 1.00 205.84 445 ASN B N 1
ATOM 9691 C CA . ASN B 1 508 ? -9.773 34.147 22.273 1.00 205.84 445 ASN B CA 1
ATOM 9692 C C . ASN B 1 508 ? -9.768 33.397 20.950 1.00 205.84 445 ASN B C 1
ATOM 9693 O O . ASN B 1 508 ? -9.003 33.780 20.056 1.00 205.84 445 ASN B O 1
ATOM 9698 N N . SER B 1 509 ? -10.581 32.357 20.785 1.00 195.70 446 SER B N 1
ATOM 9699 C CA . SER B 1 509 ? -10.598 31.600 19.543 1.00 195.70 446 SER B CA 1
ATOM 9700 C C . SER B 1 509 ? -11.914 30.848 19.429 1.00 195.70 446 SER B C 1
ATOM 9701 O O . SER B 1 509 ? -12.723 30.824 20.360 1.00 195.70 446 SER B O 1
ATOM 9704 N N . GLY B 1 510 ? -12.117 30.234 18.265 1.00 188.15 447 GLY B N 1
ATOM 9705 C CA . GLY B 1 510 ? -13.325 29.481 18.002 1.00 188.15 447 GLY B CA 1
ATOM 9706 C C . GLY B 1 510 ? -13.547 28.363 18.995 1.00 188.15 447 GLY B C 1
ATOM 9707 O O . GLY B 1 510 ? -12.854 27.343 18.963 1.00 188.15 447 GLY B O 1
ATOM 9708 N N . LYS B 1 511 ? -14.516 28.548 19.882 1.00 206.52 448 LYS B N 1
ATOM 9709 C CA . LYS B 1 511 ? -14.836 27.563 20.905 1.00 206.52 448 LYS B CA 1
ATOM 9710 C C . LYS B 1 511 ? -15.853 26.580 20.333 1.00 206.52 448 LYS B C 1
ATOM 9711 O O . LYS B 1 511 ? -16.238 26.717 19.166 1.00 206.52 448 LYS B O 1
ATOM 9717 N N . PRO B 1 512 ? -16.290 25.563 21.087 1.00 225.83 449 PRO B N 1
ATOM 9718 C CA . PRO B 1 512 ? -17.342 24.673 20.556 1.00 225.83 449 PRO B CA 1
ATOM 9719 C C . PRO B 1 512 ? -18.661 25.364 20.232 1.00 225.83 449 PRO B C 1
ATOM 9720 O O . PRO B 1 512 ? -19.615 24.683 19.833 1.00 225.83 449 PRO B O 1
ATOM 9724 N N . GLN B 1 513 ? -18.759 26.682 20.437 1.00 234.48 450 GLN B N 1
ATOM 9725 C CA . GLN B 1 513 ? -19.801 27.517 19.839 1.00 234.48 450 GLN B CA 1
ATOM 9726 C C . GLN B 1 513 ? -21.173 27.375 20.496 1.00 234.48 450 GLN B C 1
ATOM 9727 O O . GLN B 1 513 ? -22.185 27.726 19.880 1.00 234.48 450 GLN B O 1
ATOM 9733 N N . PHE B 1 514 ? -21.238 26.876 21.732 1.00 209.78 451 PHE B N 1
ATOM 9734 C CA . PHE B 1 514 ? -22.519 26.631 22.390 1.00 209.78 451 PHE B CA 1
ATOM 9735 C C . PHE B 1 514 ? -22.561 27.201 23.806 1.00 209.78 451 PHE B C 1
ATOM 9736 O O . PHE B 1 514 ? -22.914 26.495 24.750 1.00 209.78 451 PHE B O 1
ATOM 9744 N N . ALA B 1 515 ? -22.188 28.470 23.981 1.00 212.09 452 ALA B N 1
ATOM 9745 C CA . ALA B 1 515 ? -22.092 29.022 25.330 1.00 212.09 452 ALA B CA 1
ATOM 9746 C C . ALA B 1 515 ? -23.440 29.103 26.034 1.00 212.09 452 ALA B C 1
ATOM 9747 O O . ALA B 1 515 ? -23.589 28.632 27.166 1.00 212.09 452 ALA B O 1
ATOM 9749 N N . GLY B 1 516 ? -24.437 29.692 25.383 1.00 205.00 453 GLY B N 1
ATOM 9750 C CA . GLY B 1 516 ? -25.704 29.883 26.057 1.00 205.00 453 GLY B CA 1
ATOM 9751 C C . GLY B 1 516 ? -26.923 29.845 25.163 1.00 205.00 453 GLY B C 1
ATOM 9752 O O . GLY B 1 516 ? -27.040 30.617 24.207 1.00 205.00 453 GLY B O 1
ATOM 9753 N N . THR B 1 517 ? -27.849 28.952 25.488 1.00 193.99 454 THR B N 1
ATOM 9754 C CA . THR B 1 517 ? -29.124 28.850 24.798 1.00 193.99 454 THR B CA 1
ATOM 9755 C C . THR B 1 517 ? -30.199 29.464 25.679 1.00 193.99 454 THR B C 1
ATOM 9756 O O . THR B 1 517 ? -30.442 28.985 26.791 1.00 193.99 454 THR B O 1
ATOM 9760 N N . MET B 1 518 ? -30.836 30.520 25.187 1.00 205.50 455 MET B N 1
ATOM 9761 C CA . MET B 1 518 ? -31.876 31.212 25.935 1.00 205.50 455 MET B CA 1
ATOM 9762 C C . MET B 1 518 ? -33.183 31.093 25.168 1.00 205.50 455 MET B C 1
ATOM 9763 O O . MET B 1 518 ? -33.251 31.436 23.983 1.00 205.50 455 MET B O 1
ATOM 9768 N N . THR B 1 519 ? -34.207 30.555 25.828 1.00 207.95 456 THR B N 1
ATOM 9769 C CA . THR B 1 519 ? -35.519 30.496 25.201 1.00 207.95 456 THR B CA 1
ATOM 9770 C C . THR B 1 519 ? -36.117 31.889 25.084 1.00 207.95 456 THR B C 1
ATOM 9771 O O . THR B 1 519 ? -36.596 32.286 24.015 1.00 207.95 456 THR B O 1
ATOM 9775 N N . HIS B 1 520 ? -36.090 32.650 26.175 1.00 225.26 457 HIS B N 1
ATOM 9776 C CA . HIS B 1 520 ? -36.577 34.017 26.147 1.00 225.26 457 HIS B CA 1
ATOM 9777 C C . HIS B 1 520 ? -35.707 34.984 26.939 1.00 225.26 457 HIS B C 1
ATOM 9778 O O . HIS B 1 520 ? -35.986 36.187 26.921 1.00 225.26 457 HIS B O 1
ATOM 9785 N N . SER B 1 521 ? -34.658 34.514 27.613 1.00 249.25 458 SER B N 1
ATOM 9786 C CA . SER B 1 521 ? -33.864 35.400 28.455 1.00 249.25 458 SER B CA 1
ATOM 9787 C C . SER B 1 521 ? -32.513 34.767 28.748 1.00 249.25 458 SER B C 1
ATOM 9788 O O . SER B 1 521 ? -32.427 33.561 28.991 1.00 249.25 458 SER B O 1
ATOM 9791 N N . GLN B 1 522 ? -31.468 35.594 28.733 1.00 241.78 459 GLN B N 1
ATOM 9792 C CA . GLN B 1 522 ? -30.126 35.203 29.147 1.00 241.78 459 GLN B CA 1
ATOM 9793 C C . GLN B 1 522 ? -29.562 36.280 30.061 1.00 241.78 459 GLN B C 1
ATOM 9794 O O . GLN B 1 522 ? -29.590 37.466 29.718 1.00 241.78 459 GLN B O 1
ATOM 9800 N N . THR B 1 523 ? -29.058 35.867 31.222 1.00 222.19 460 THR B N 1
ATOM 9801 C CA . THR B 1 523 ? -28.418 36.758 32.185 1.00 222.19 460 THR B CA 1
ATOM 9802 C C . THR B 1 523 ? -27.084 36.179 32.631 1.00 222.19 460 THR B C 1
ATOM 9803 O O . THR B 1 523 ? -26.777 36.129 33.826 1.00 222.19 460 THR B O 1
ATOM 9807 N N . ASN B 1 524 ? -26.300 35.686 31.665 1.00 223.80 461 ASN B N 1
ATOM 9808 C CA . ASN B 1 524 ? -24.990 35.073 31.880 1.00 223.80 461 ASN B CA 1
ATOM 9809 C C . ASN B 1 524 ? -25.128 33.718 32.555 1.00 223.80 461 ASN B C 1
ATOM 9810 O O . ASN B 1 524 ? -24.153 32.969 32.663 1.00 223.80 461 ASN B O 1
ATOM 9815 N N . PHE B 1 525 ? -26.345 33.384 32.985 1.00 221.49 462 PHE B N 1
ATOM 9816 C CA . PHE B 1 525 ? -26.542 32.168 33.761 1.00 221.49 462 PHE B CA 1
ATOM 9817 C C . PHE B 1 525 ? -26.229 30.930 32.936 1.00 221.49 462 PHE B C 1
ATOM 9818 O O . PHE B 1 525 ? -25.626 29.981 33.442 1.00 221.49 462 PHE B O 1
ATOM 9826 N N . LYS B 1 526 ? -26.627 30.915 31.662 1.00 220.72 463 LYS B N 1
ATOM 9827 C CA . LYS B 1 526 ? -26.291 29.777 30.814 1.00 220.72 463 LYS B CA 1
ATOM 9828 C C . LYS B 1 526 ? -24.817 29.785 30.431 1.00 220.72 463 LYS B C 1
ATOM 9829 O O . LYS B 1 526 ? -24.216 28.720 30.246 1.00 220.72 463 LYS B O 1
ATOM 9835 N N . ASP B 1 527 ? -24.213 30.966 30.315 1.00 214.65 464 ASP B N 1
ATOM 9836 C CA . ASP B 1 527 ? -22.763 31.011 30.192 1.00 214.65 464 ASP B CA 1
ATOM 9837 C C . ASP B 1 527 ? -22.100 30.475 31.452 1.00 214.65 464 ASP B C 1
ATOM 9838 O O . ASP B 1 527 ? -21.076 29.788 31.374 1.00 214.65 464 ASP B O 1
ATOM 9843 N N . ILE B 1 528 ? -22.681 30.761 32.618 1.00 180.14 465 ILE B N 1
ATOM 9844 C CA . ILE B 1 528 ? -22.219 30.131 33.850 1.00 180.14 465 ILE B CA 1
ATOM 9845 C C . ILE B 1 528 ? -22.359 28.618 33.749 1.00 180.14 465 ILE B C 1
ATOM 9846 O O . ILE B 1 528 ? -21.483 27.868 34.190 1.00 180.14 465 ILE B O 1
ATOM 9851 N N . HIS B 1 529 ? -23.466 28.149 33.171 1.00 202.56 466 HIS B N 1
ATOM 9852 C CA . HIS B 1 529 ? -23.648 26.717 32.965 1.00 202.56 466 HIS B CA 1
ATOM 9853 C C . HIS B 1 529 ? -22.520 26.149 32.124 1.00 202.56 466 HIS B C 1
ATOM 9854 O O . HIS B 1 529 ? -21.988 25.076 32.426 1.00 202.56 466 HIS B O 1
ATOM 9861 N N . ARG B 1 530 ? -22.150 26.852 31.056 1.00 177.05 467 ARG B N 1
ATOM 9862 C CA . ARG B 1 530 ? -21.002 26.422 30.270 1.00 177.05 467 ARG B CA 1
ATOM 9863 C C . ARG B 1 530 ? -19.732 26.425 31.102 1.00 177.05 467 ARG B C 1
ATOM 9864 O O . ARG B 1 530 ? -18.867 25.572 30.906 1.00 177.05 467 ARG B O 1
ATOM 9872 N N . ASP B 1 531 ? -19.589 27.388 32.010 1.00 163.02 468 ASP B N 1
ATOM 9873 C CA . ASP B 1 531 ? -18.407 27.410 32.864 1.00 163.02 468 ASP B CA 1
ATOM 9874 C C . ASP B 1 531 ? -18.347 26.167 33.742 1.00 163.02 468 ASP B C 1
ATOM 9875 O O . ASP B 1 531 ? -17.286 25.552 33.893 1.00 163.02 468 ASP B O 1
ATOM 9880 N N . LEU B 1 532 ? -19.484 25.782 34.321 1.00 155.32 469 LEU B N 1
ATOM 9881 C CA . LEU B 1 532 ? -19.554 24.515 35.046 1.00 155.32 469 LEU B CA 1
ATOM 9882 C C . LEU B 1 532 ? -19.234 23.341 34.134 1.00 155.32 469 LEU B C 1
ATOM 9883 O O . LEU B 1 532 ? -18.543 22.399 34.538 1.00 155.32 469 LEU B O 1
ATOM 9888 N N . TYR B 1 533 ? -19.744 23.377 32.906 1.00 153.10 470 TYR B N 1
ATOM 9889 C CA . TYR B 1 533 ? -19.476 22.315 31.945 1.00 153.10 470 TYR B CA 1
ATOM 9890 C C . TYR B 1 533 ? -17.980 22.176 31.701 1.00 153.10 470 TYR B C 1
ATOM 9891 O O . TYR B 1 533 ? -17.434 21.068 31.706 1.00 153.10 470 TYR B O 1
ATOM 9900 N N . ASP B 1 534 ? -17.303 23.303 31.504 1.00 145.07 471 ASP B N 1
ATOM 9901 C CA . ASP B 1 534 ? -15.861 23.290 31.298 1.00 145.07 471 ASP B CA 1
ATOM 9902 C C . ASP B 1 534 ? -15.138 22.797 32.540 1.00 145.07 471 ASP B C 1
ATOM 9903 O O . ASP B 1 534 ? -14.167 22.038 32.441 1.00 145.07 471 ASP B O 1
ATOM 9908 N N . ALA B 1 535 ? -15.597 23.221 33.719 1.00 137.32 472 ALA B N 1
ATOM 9909 C CA . ALA B 1 535 ? -15.036 22.702 34.959 1.00 137.32 472 ALA B CA 1
ATOM 9910 C C . ALA B 1 535 ? -15.160 21.188 35.027 1.00 137.32 472 ALA B C 1
ATOM 9911 O O . ALA B 1 535 ? -14.265 20.513 35.547 1.00 137.32 472 ALA B O 1
ATOM 9913 N N . ALA B 1 536 ? -16.255 20.638 34.499 1.00 139.41 473 ALA B N 1
ATOM 9914 C CA . ALA B 1 536 ? -16.403 19.191 34.425 1.00 139.41 473 ALA B CA 1
ATOM 9915 C C . ALA B 1 536 ? -15.405 18.562 33.466 1.00 139.41 473 ALA B C 1
ATOM 9916 O O . ALA B 1 536 ? -15.155 17.357 33.553 1.00 139.41 473 ALA B O 1
ATOM 9918 N N . LEU B 1 537 ? -14.834 19.345 32.558 1.00 117.89 474 LEU B N 1
ATOM 9919 C CA . LEU B 1 537 ? -13.843 18.841 31.623 1.00 117.89 474 LEU B CA 1
ATOM 9920 C C . LEU B 1 537 ? -12.427 18.890 32.177 1.00 117.89 474 LEU B C 1
ATOM 9921 O O . LEU B 1 537 ? -11.491 18.493 31.476 1.00 117.89 474 LEU B O 1
ATOM 9926 N N . ASN B 1 538 ? -12.249 19.359 33.409 1.00 123.12 475 ASN B N 1
ATOM 9927 C CA . ASN B 1 538 ? -10.927 19.383 34.016 1.00 123.12 475 ASN B CA 1
ATOM 9928 C C . ASN B 1 538 ? -10.410 17.963 34.215 1.00 123.12 475 ASN B C 1
ATOM 9929 O O . ASN B 1 538 ? -11.181 17.010 34.352 1.00 123.12 475 ASN B O 1
ATOM 9934 N N . ILE B 1 539 ? -9.085 17.824 34.214 1.00 116.32 476 ILE B N 1
ATOM 9935 C CA . ILE B 1 539 ? -8.437 16.548 34.481 1.00 116.32 476 ILE B CA 1
ATOM 9936 C C . ILE B 1 539 ? -7.694 16.541 35.803 1.00 116.32 476 ILE B C 1
ATOM 9937 O O . ILE B 1 539 ? -7.103 15.512 36.162 1.00 116.32 476 ILE B O 1
ATOM 9942 N N . ASN B 1 540 ? -7.691 17.650 36.537 1.00 122.78 477 ASN B N 1
ATOM 9943 C CA . ASN B 1 540 ? -7.082 17.710 37.858 1.00 122.78 477 ASN B CA 1
ATOM 9944 C C . ASN B 1 540 ? -8.162 17.463 38.903 1.00 122.78 477 ASN B C 1
ATOM 9945 O O . ASN B 1 540 ? -9.140 18.214 38.981 1.00 122.78 477 ASN B O 1
ATOM 9950 N N . LYS B 1 541 ? -7.969 16.423 39.712 1.00 108.98 478 LYS B N 1
ATOM 9951 C CA . LYS B 1 541 ? -9.045 15.918 40.558 1.00 108.98 478 LYS B CA 1
ATOM 9952 C C . LYS B 1 541 ? -9.432 16.930 41.628 1.00 108.98 478 LYS B C 1
ATOM 9953 O O . LYS B 1 541 ? -10.564 17.426 41.654 1.00 108.98 478 LYS B O 1
ATOM 9959 N N . LEU B 1 542 ? -8.496 17.251 42.521 1.00 111.49 479 LEU B N 1
ATOM 9960 C CA . LEU B 1 542 ? -8.802 18.174 43.606 1.00 111.49 479 LEU B CA 1
ATOM 9961 C C . LEU B 1 542 ? -9.117 19.565 43.079 1.00 111.49 479 LEU B C 1
ATOM 9962 O O . LEU B 1 542 ? -9.949 20.273 43.656 1.00 111.49 479 LEU B O 1
ATOM 9967 N N . LYS B 1 543 ? -8.473 19.970 41.984 1.00 129.53 480 LYS B N 1
ATOM 9968 C CA . LYS B 1 543 ? -8.841 21.228 41.350 1.00 129.53 480 LYS B CA 1
ATOM 9969 C C . LYS B 1 543 ? -10.280 21.183 40.859 1.00 129.53 480 LYS B C 1
ATOM 9970 O O . LYS B 1 543 ? -11.018 22.166 40.983 1.00 129.53 480 LYS B O 1
ATOM 9976 N N . ALA B 1 544 ? -10.700 20.043 40.305 1.00 124.90 481 ALA B N 1
ATOM 9977 C CA . ALA B 1 544 ? -12.092 19.896 39.899 1.00 124.90 481 ALA B CA 1
ATOM 9978 C C . ALA B 1 544 ? -13.024 19.980 41.099 1.00 124.90 481 ALA B C 1
ATOM 9979 O O . ALA B 1 544 ? -14.122 20.537 41.004 1.00 124.90 481 ALA B O 1
ATOM 9981 N N . VAL B 1 545 ? -12.604 19.430 42.238 1.00 129.13 482 VAL B N 1
ATOM 9982 C CA . VAL B 1 545 ? -13.405 19.546 43.454 1.00 129.13 482 VAL B CA 1
ATOM 9983 C C . VAL B 1 545 ? -13.544 21.007 43.861 1.00 129.13 482 VAL B C 1
ATOM 9984 O O . VAL B 1 545 ? -14.623 21.461 44.266 1.00 129.13 482 VAL B O 1
ATOM 9988 N N . ASP B 1 546 ? -12.448 21.760 43.778 1.00 137.20 483 ASP B N 1
ATOM 9989 C CA . ASP B 1 546 ? -12.500 23.181 44.106 1.00 137.20 483 ASP B CA 1
ATOM 9990 C C . ASP B 1 546 ? -13.433 23.926 43.162 1.00 137.20 483 ASP B C 1
ATOM 9991 O O . ASP B 1 546 ? -14.199 24.799 43.589 1.00 137.20 483 ASP B O 1
ATOM 9996 N N . GLU B 1 547 ? -13.377 23.595 41.871 1.00 145.89 484 GLU B N 1
ATOM 9997 C CA . GLU B 1 547 ? -14.299 24.195 40.913 1.00 145.89 484 GLU B CA 1
ATOM 9998 C C . GLU B 1 547 ? -15.740 23.854 41.259 1.00 145.89 484 GLU B C 1
ATOM 9999 O O . GLU B 1 547 ? -16.635 24.701 41.145 1.00 145.89 484 GLU B O 1
ATOM 10005 N N . ALA B 1 548 ? -15.981 22.609 41.672 1.00 141.40 485 ALA B N 1
ATOM 10006 C CA . ALA B 1 548 ? -17.320 22.202 42.078 1.00 141.40 485 ALA B CA 1
ATOM 10007 C C . ALA B 1 548 ? -17.801 23.027 43.259 1.00 141.40 485 ALA B C 1
ATOM 10008 O O . ALA B 1 548 ? -18.961 23.448 43.303 1.00 141.40 485 ALA B O 1
ATOM 10010 N N . THR B 1 549 ? -16.920 23.267 44.229 1.00 152.76 486 THR B N 1
ATOM 10011 C CA . THR B 1 549 ? -17.287 24.113 45.359 1.00 152.76 486 THR B CA 1
ATOM 10012 C C . THR B 1 549 ? -17.615 25.528 44.899 1.00 152.76 486 THR B C 1
ATOM 10013 O O . THR B 1 549 ? -18.622 26.114 45.320 1.00 152.76 486 THR B O 1
ATOM 10017 N N . THR B 1 550 ? -16.780 26.085 44.019 1.00 143.63 487 THR B N 1
ATOM 10018 C CA . THR B 1 550 ? -17.001 27.449 43.551 1.00 143.63 487 THR B CA 1
ATOM 10019 C C . THR B 1 550 ? -18.336 27.574 42.835 1.00 143.63 487 THR B C 1
ATOM 10020 O O . THR B 1 550 ? -19.057 28.563 43.013 1.00 143.63 487 THR B O 1
ATOM 10024 N N . LEU B 1 551 ? -18.682 26.583 42.016 1.00 140.46 488 LEU B N 1
ATOM 10025 C CA . LEU B 1 551 ? -19.944 26.653 41.291 1.00 140.46 488 LEU B CA 1
ATOM 10026 C C . LEU B 1 551 ? -21.131 26.396 42.211 1.00 140.46 488 LEU B C 1
ATOM 10027 O O . LEU B 1 551 ? -22.178 27.038 42.069 1.00 140.46 488 LEU B O 1
ATOM 10032 N N . ILE B 1 552 ? -20.991 25.474 43.167 1.00 147.21 489 ILE B N 1
ATOM 10033 C CA . ILE B 1 552 ? -22.106 25.166 44.049 1.00 147.21 489 ILE B CA 1
ATOM 10034 C C . ILE B 1 552 ? -22.339 26.295 45.039 1.00 147.21 489 ILE B C 1
ATOM 10035 O O . ILE B 1 552 ? -23.392 26.340 45.686 1.00 147.21 489 ILE B O 1
ATOM 10040 N N . GLU B 1 553 ? -21.378 27.214 45.175 1.00 142.01 490 GLU B N 1
ATOM 10041 C CA . GLU B 1 553 ? -21.691 28.481 45.830 1.00 142.01 490 GLU B CA 1
ATOM 10042 C C . GLU B 1 553 ? -22.927 29.105 45.203 1.00 142.01 490 GLU B C 1
ATOM 10043 O O . GLU B 1 553 ? -23.771 29.681 45.899 1.00 142.01 490 GLU B O 1
ATOM 10049 N N . LYS B 1 554 ? -23.047 28.998 43.884 1.00 134.39 491 LYS B N 1
ATOM 10050 C CA . LYS B 1 554 ? -24.214 29.455 43.148 1.00 134.39 491 LYS B CA 1
ATOM 10051 C C . LYS B 1 554 ? -25.101 28.302 42.707 1.00 134.39 491 LYS B C 1
ATOM 10052 O O . LYS B 1 554 ? -26.326 28.445 42.678 1.00 134.39 491 LYS B O 1
ATOM 10058 N N . GLY B 1 555 ? -24.505 27.161 42.370 1.00 185.38 492 GLY B N 1
ATOM 10059 C CA . GLY B 1 555 ? -25.261 25.976 42.017 1.00 185.38 492 GLY B CA 1
ATOM 10060 C C . GLY B 1 555 ? -26.085 26.118 40.754 1.00 185.38 492 GLY B C 1
ATOM 10061 O O . GLY B 1 555 ? -27.318 26.125 40.814 1.00 185.38 492 GLY B O 1
ATOM 10062 N N . ALA B 1 556 ? -25.422 26.235 39.606 1.00 213.00 493 ALA B N 1
ATOM 10063 C CA . ALA B 1 556 ? -26.136 26.352 38.344 1.00 213.00 493 ALA B CA 1
ATOM 10064 C C . ALA B 1 556 ? -26.761 25.013 37.952 1.00 213.00 493 ALA B C 1
ATOM 10065 O O . ALA B 1 556 ? -26.420 23.954 38.488 1.00 213.00 493 ALA B O 1
ATOM 10067 N N . ASP B 1 557 ? -27.691 25.074 37.000 1.00 193.61 494 ASP B N 1
ATOM 10068 C CA . ASP B 1 557 ? -28.464 23.900 36.607 1.00 193.61 494 ASP B CA 1
ATOM 10069 C C . ASP B 1 557 ? -27.560 22.882 35.928 1.00 193.61 494 ASP B C 1
ATOM 10070 O O . ASP B 1 557 ? -27.125 23.082 34.790 1.00 193.61 494 ASP B O 1
ATOM 10075 N N . ILE B 1 558 ? -27.288 21.781 36.621 1.00 174.61 495 ILE B N 1
ATOM 10076 C CA . ILE B 1 558 ? -26.578 20.656 36.031 1.00 174.61 495 ILE B CA 1
ATOM 10077 C C . ILE B 1 558 ? -27.504 19.987 35.030 1.00 174.61 495 ILE B C 1
ATOM 10078 O O . ILE B 1 558 ? -28.689 20.327 34.942 1.00 174.61 495 ILE B O 1
ATOM 10083 N N . GLU B 1 559 ? -26.964 19.050 34.253 1.00 184.43 496 GLU B N 1
ATOM 10084 C CA . GLU B 1 559 ? -27.682 18.242 33.274 1.00 184.43 496 GLU B CA 1
ATOM 10085 C C . GLU B 1 559 ? -28.147 19.055 32.076 1.00 184.43 496 GLU B C 1
ATOM 10086 O O . GLU B 1 559 ? -28.768 18.489 31.169 1.00 184.43 496 GLU B O 1
ATOM 10092 N N . ALA B 1 560 ? -27.878 20.358 32.040 1.00 190.40 497 ALA B N 1
ATOM 10093 C CA . ALA B 1 560 ? -28.253 21.161 30.887 1.00 190.40 497 ALA B CA 1
ATOM 10094 C C . ALA B 1 560 ? -27.522 20.665 29.648 1.00 190.40 497 ALA B C 1
ATOM 10095 O O . ALA B 1 560 ? -26.343 20.302 29.705 1.00 190.40 497 ALA B O 1
ATOM 10097 N N . LYS B 1 561 ? -28.230 20.640 28.523 1.00 185.12 498 LYS B N 1
ATOM 10098 C CA . LYS B 1 561 ? -27.707 20.040 27.305 1.00 185.12 498 LYS B CA 1
ATOM 10099 C C . LYS B 1 561 ? -26.882 21.053 26.522 1.00 185.12 498 LYS B C 1
ATOM 10100 O O . LYS B 1 561 ? -27.339 22.171 26.261 1.00 185.12 498 LYS B O 1
ATOM 10106 N N . PHE B 1 562 ? -25.666 20.658 26.155 1.00 189.45 499 PHE B N 1
ATOM 10107 C CA . PHE B 1 562 ? -24.790 21.473 25.331 1.00 189.45 499 PHE B CA 1
ATOM 10108 C C . PHE B 1 562 ? -24.220 20.613 24.216 1.00 189.45 499 PHE B C 1
ATOM 10109 O O . PHE B 1 562 ? -24.048 19.402 24.377 1.00 189.45 499 PHE B O 1
ATOM 10117 N N . ASP B 1 563 ? -23.931 21.252 23.081 1.00 171.98 500 ASP B N 1
ATOM 10118 C CA . ASP B 1 563 ? -23.528 20.545 21.866 1.00 171.98 500 ASP B CA 1
ATOM 10119 C C . ASP B 1 563 ? -24.586 19.526 21.456 1.00 171.98 500 ASP B C 1
ATOM 10120 O O . ASP B 1 563 ? -24.269 18.454 20.937 1.00 171.98 500 ASP B O 1
ATOM 10125 N N . ASN B 1 564 ? -25.853 19.855 21.709 1.00 195.32 501 ASN B N 1
ATOM 10126 C CA . ASN B 1 564 ? -26.991 18.947 21.591 1.00 195.32 501 ASN B CA 1
ATOM 10127 C C . ASN B 1 564 ? -26.803 17.675 22.407 1.00 195.32 501 ASN B C 1
ATOM 10128 O O . ASN B 1 564 ? -27.546 16.704 22.223 1.00 195.32 501 ASN B O 1
ATOM 10133 N N . ASP B 1 565 ? -25.837 17.667 23.314 1.00 166.89 502 ASP B N 1
ATOM 10134 C CA . ASP B 1 565 ? -25.528 16.527 24.156 1.00 166.89 502 ASP B CA 1
ATOM 10135 C C . ASP B 1 565 ? -25.941 16.850 25.581 1.00 166.89 502 ASP B C 1
ATOM 10136 O O . ASP B 1 565 ? -25.801 17.985 26.041 1.00 166.89 502 ASP B O 1
ATOM 10141 N N . ARG B 1 566 ? -26.426 15.833 26.289 1.00 179.47 503 ARG B N 1
ATOM 10142 C CA . ARG B 1 566 ? -26.698 16.000 27.709 1.00 179.47 503 ARG B CA 1
ATOM 10143 C C . ARG B 1 566 ? -25.348 16.104 28.399 1.00 179.47 503 ARG B C 1
ATOM 10144 O O . ARG B 1 566 ? -24.899 15.177 29.080 1.00 179.47 503 ARG B O 1
ATOM 10152 N N . SER B 1 567 ? -24.705 17.255 28.213 1.00 164.22 504 SER B N 1
ATOM 10153 C CA . SER B 1 567 ? -23.258 17.332 28.325 1.00 164.22 504 SER B CA 1
ATOM 10154 C C . SER B 1 567 ? -22.781 17.320 29.768 1.00 164.22 504 SER B C 1
ATOM 10155 O O . SER B 1 567 ? -21.689 16.820 30.041 1.00 164.22 504 SER B O 1
ATOM 10158 N N . ALA B 1 568 ? -23.563 17.857 30.701 1.00 126.07 505 ALA B N 1
ATOM 10159 C CA . ALA B 1 568 ? -23.060 18.019 32.060 1.00 126.07 505 ALA B CA 1
ATOM 10160 C C . ALA B 1 568 ? -22.694 16.681 32.690 1.00 126.07 505 ALA B C 1
ATOM 10161 O O . ALA B 1 568 ? -21.516 16.408 32.949 1.00 126.07 505 ALA B O 1
ATOM 10163 N N . MET B 1 569 ? -23.691 15.826 32.904 1.00 114.87 506 MET B N 1
ATOM 10164 C CA . MET B 1 569 ? -23.439 14.593 33.637 1.00 114.87 506 MET B CA 1
ATOM 10165 C C . MET B 1 569 ? -22.665 13.591 32.792 1.00 114.87 506 MET B C 1
ATOM 10166 O O . MET B 1 569 ? -21.754 12.923 33.292 1.00 114.87 506 MET B O 1
ATOM 10171 N N . HIS B 1 570 ? -23.001 13.482 31.507 1.00 133.44 507 HIS B N 1
ATOM 10172 C CA . HIS B 1 570 ? -22.258 12.580 30.636 1.00 133.44 507 HIS B CA 1
ATOM 10173 C C . HIS B 1 570 ? -20.791 12.977 30.566 1.00 133.44 507 HIS B C 1
ATOM 10174 O O . HIS B 1 570 ? -19.900 12.124 30.653 1.00 133.44 507 HIS B O 1
ATOM 10181 N N . ALA B 1 571 ? -20.519 14.273 30.434 1.00 140.64 508 ALA B N 1
ATOM 10182 C CA . ALA B 1 571 ? -19.146 14.740 30.318 1.00 140.64 508 ALA B CA 1
ATOM 10183 C C . ALA B 1 571 ? -18.389 14.575 31.626 1.00 140.64 508 ALA B C 1
ATOM 10184 O O . ALA B 1 571 ? -17.207 14.217 31.617 1.00 140.64 508 ALA B O 1
ATOM 10186 N N . VAL B 1 572 ? -19.036 14.851 32.760 1.00 130.97 509 VAL B N 1
ATOM 10187 C CA . VAL B 1 572 ? -18.327 14.657 34.018 1.00 130.97 509 VAL B CA 1
ATOM 10188 C C . VAL B 1 572 ? -18.044 13.177 34.237 1.00 130.97 509 VAL B C 1
ATOM 10189 O O . VAL B 1 572 ? -16.993 12.815 34.778 1.00 130.97 509 VAL B O 1
ATOM 10193 N N . ALA B 1 573 ? -18.949 12.296 33.804 1.00 144.29 510 ALA B N 1
ATOM 10194 C CA . ALA B 1 573 ? -18.660 10.868 33.852 1.00 144.29 510 ALA B CA 1
ATOM 10195 C C . ALA B 1 573 ? -17.484 10.521 32.953 1.00 144.29 510 ALA B C 1
ATOM 10196 O O . ALA B 1 573 ? -16.625 9.710 33.320 1.00 144.29 510 ALA B O 1
ATOM 10198 N N . TYR B 1 574 ? -17.434 11.125 31.768 1.00 139.54 511 TYR B N 1
ATOM 10199 C CA . TYR B 1 574 ? -16.337 10.866 30.846 1.00 139.54 511 TYR B CA 1
ATOM 10200 C C . TYR B 1 574 ? -15.002 11.279 31.452 1.00 139.54 511 TYR B C 1
ATOM 10201 O O . TYR B 1 574 ? -14.053 10.489 31.489 1.00 139.54 511 TYR B O 1
ATOM 10210 N N . ARG B 1 575 ? -14.913 12.518 31.938 1.00 120.84 512 ARG B N 1
ATOM 10211 C CA . ARG B 1 575 ? -13.664 12.999 32.518 1.00 120.84 512 ARG B CA 1
ATOM 10212 C C . ARG B 1 575 ? -13.308 12.236 33.784 1.00 120.84 512 ARG B C 1
ATOM 10213 O O . ARG B 1 575 ? -12.156 11.830 33.970 1.00 120.84 512 ARG B O 1
ATOM 10221 N N . GLY B 1 576 ? -14.281 12.027 34.662 1.00 124.08 513 GLY B N 1
ATOM 10222 C CA . GLY B 1 576 ? -14.007 11.386 35.929 1.00 124.08 513 GLY B CA 1
ATOM 10223 C C . GLY B 1 576 ? -14.511 12.186 37.110 1.00 124.08 513 GLY B C 1
ATOM 10224 O O . GLY B 1 576 ? -15.415 13.013 36.966 1.00 124.08 513 GLY B O 1
ATOM 10225 N N . ASN B 1 577 ? -13.925 11.951 38.285 1.00 128.02 514 ASN B N 1
ATOM 10226 C CA . ASN B 1 577 ? -14.401 12.541 39.536 1.00 128.02 514 ASN B CA 1
ATOM 10227 C C . ASN B 1 577 ? -15.887 12.280 39.737 1.00 128.02 514 ASN B C 1
ATOM 10228 O O . ASN B 1 577 ? -16.603 13.092 40.325 1.00 128.02 514 ASN B O 1
ATOM 10233 N N . ASN B 1 578 ? -16.365 11.139 39.238 1.00 127.89 515 ASN B N 1
ATOM 10234 C CA . ASN B 1 578 ? -17.755 10.773 39.463 1.00 127.89 515 ASN B CA 1
ATOM 10235 C C . ASN B 1 578 ? -18.048 10.604 40.944 1.00 127.89 515 ASN B C 1
ATOM 10236 O O . ASN B 1 578 ? -19.213 10.650 41.344 1.00 127.89 515 ASN B O 1
ATOM 10241 N N . LYS B 1 579 ? -17.013 10.424 41.765 1.00 126.81 516 LYS B N 1
ATOM 10242 C CA . LYS B 1 579 ? -17.217 10.386 43.206 1.00 126.81 516 LYS B CA 1
ATOM 10243 C C . LYS B 1 579 ? -17.810 11.697 43.708 1.00 126.81 516 LYS B C 1
ATOM 10244 O O . LYS B 1 579 ? -18.847 11.702 44.382 1.00 126.81 516 LYS B O 1
ATOM 10250 N N . ILE B 1 580 ? -17.184 12.826 43.366 1.00 131.02 517 ILE B N 1
ATOM 10251 C CA . ILE B 1 580 ? -17.662 14.109 43.870 1.00 131.02 517 ILE B CA 1
ATOM 10252 C C . ILE B 1 580 ? -18.988 14.475 43.217 1.00 131.02 517 ILE B C 1
ATOM 10253 O O . ILE B 1 580 ? -19.911 14.962 43.884 1.00 131.02 517 ILE B O 1
ATOM 10258 N N . ALA B 1 581 ? -19.114 14.226 41.912 1.00 129.41 518 ALA B N 1
ATOM 10259 C CA . ALA B 1 581 ? -20.355 14.542 41.219 1.00 129.41 518 ALA B CA 1
ATOM 10260 C C . ALA B 1 581 ? -21.517 13.748 41.794 1.00 129.41 518 ALA B C 1
ATOM 10261 O O . ALA B 1 581 ? -22.609 14.289 41.994 1.00 129.41 518 ALA B O 1
ATOM 10263 N N . LEU B 1 582 ? -21.300 12.462 42.071 1.00 130.37 519 LEU B N 1
ATOM 10264 C CA . LEU B 1 582 ? -22.340 11.652 42.690 1.00 130.37 519 LEU B CA 1
ATOM 10265 C C . LEU B 1 582 ? -22.655 12.147 44.095 1.00 130.37 519 LEU B C 1
ATOM 10266 O O . LEU B 1 582 ? -23.815 12.423 44.418 1.00 130.37 519 LEU B O 1
ATOM 10271 N N . ARG B 1 583 ? -21.631 12.293 44.938 1.00 154.29 520 ARG B N 1
ATOM 10272 C CA . ARG B 1 583 ? -21.872 12.642 46.331 1.00 154.29 520 ARG B CA 1
ATOM 10273 C C . ARG B 1 583 ? -22.479 14.027 46.484 1.00 154.29 520 ARG B C 1
ATOM 10274 O O . ARG B 1 583 ? -23.049 14.324 47.538 1.00 154.29 520 ARG B O 1
ATOM 10282 N N . PHE B 1 584 ? -22.373 14.878 45.466 1.00 145.14 521 PHE B N 1
ATOM 10283 C CA . PHE B 1 584 ? -23.005 16.186 45.528 1.00 145.14 521 PHE B CA 1
ATOM 10284 C C . PHE B 1 584 ? -24.340 16.250 44.806 1.00 145.14 521 PHE B C 1
ATOM 10285 O O . PHE B 1 584 ? -25.200 17.047 45.194 1.00 145.14 521 PHE B O 1
ATOM 10293 N N . LEU B 1 585 ? -24.541 15.439 43.771 1.00 140.76 522 LEU B N 1
ATOM 10294 C CA . LEU B 1 585 ? -25.719 15.526 42.916 1.00 140.76 522 LEU B CA 1
ATOM 10295 C C . LEU B 1 585 ? -26.323 14.147 42.685 1.00 140.76 522 LEU B C 1
ATOM 10296 O O . LEU B 1 585 ? -26.612 13.750 41.555 1.00 140.76 522 LEU B O 1
ATOM 10301 N N . LEU B 1 586 ? -26.516 13.386 43.760 1.00 149.44 523 LEU B N 1
ATOM 10302 C CA . LEU B 1 586 ? -27.206 12.097 43.684 1.00 149.44 523 LEU B CA 1
ATOM 10303 C C . LEU B 1 586 ? -28.664 12.341 44.058 1.00 149.44 523 LEU B C 1
ATOM 10304 O O . LEU B 1 586 ? -29.062 12.202 45.215 1.00 149.44 523 LEU B O 1
ATOM 10309 N N . LYS B 1 587 ? -29.464 12.714 43.062 1.00 180.06 524 LYS B N 1
ATOM 10310 C CA . LYS B 1 587 ? -30.869 13.023 43.292 1.00 180.06 524 LYS B CA 1
ATOM 10311 C C . LYS B 1 587 ? -31.760 12.301 42.288 1.00 180.06 524 LYS B C 1
ATOM 10312 O O . LYS B 1 587 ? -32.914 11.980 42.591 1.00 180.06 524 LYS B O 1
ATOM 10318 N N . ASN B 1 588 ? -31.229 12.018 41.098 1.00 224.47 525 ASN B N 1
ATOM 10319 C CA . ASN B 1 588 ? -32.015 11.425 40.014 1.00 224.47 525 ASN B CA 1
ATOM 10320 C C . ASN B 1 588 ? -31.184 10.334 39.343 1.00 224.47 525 ASN B C 1
ATOM 10321 O O . ASN B 1 588 ? -30.399 10.617 38.433 1.00 224.47 525 ASN B O 1
ATOM 10326 N N . GLN B 1 589 ? -31.377 9.087 39.780 1.00 221.07 526 GLN B N 1
ATOM 10327 C CA . GLN B 1 589 ? -30.663 7.972 39.166 1.00 221.07 526 GLN B CA 1
ATOM 10328 C C . GLN B 1 589 ? -31.152 7.703 37.750 1.00 221.07 526 GLN B C 1
ATOM 10329 O O . GLN B 1 589 ? -30.390 7.198 36.918 1.00 221.07 526 GLN B O 1
ATOM 10335 N N . SER B 1 590 ? -32.417 8.015 37.462 1.00 233.11 527 SER B N 1
ATOM 10336 C CA . SER B 1 590 ? -32.920 7.860 36.102 1.00 233.11 527 SER B CA 1
ATOM 10337 C C . SER B 1 590 ? -32.153 8.750 35.136 1.00 233.11 527 SER B C 1
ATOM 10338 O O . SER B 1 590 ? -31.779 8.317 34.040 1.00 233.11 527 SER B O 1
ATOM 10341 N N . ILE B 1 591 ? -31.898 9.997 35.533 1.00 226.92 528 ILE B N 1
ATOM 10342 C CA . ILE B 1 591 ? -31.030 10.861 34.743 1.00 226.92 528 ILE B CA 1
ATOM 10343 C C . ILE B 1 591 ? -29.654 10.229 34.610 1.00 226.92 528 ILE B C 1
ATOM 10344 O O . ILE B 1 591 ? -29.015 10.303 33.554 1.00 226.92 528 ILE B O 1
ATOM 10349 N N . ASP B 1 592 ? -29.188 9.571 35.671 1.00 228.02 529 ASP B N 1
ATOM 10350 C CA . ASP B 1 592 ? -27.882 8.928 35.626 1.00 228.02 529 ASP B CA 1
ATOM 10351 C C . ASP B 1 592 ? -27.835 7.806 34.597 1.00 228.02 529 ASP B C 1
ATOM 10352 O O . ASP B 1 592 ? -26.752 7.450 34.119 1.00 228.02 529 ASP B O 1
ATOM 10357 N N . ILE B 1 593 ? -28.984 7.242 34.236 1.00 207.98 530 ILE B N 1
ATOM 10358 C CA . ILE B 1 593 ? -29.040 6.026 33.429 1.00 207.98 530 ILE B CA 1
ATOM 10359 C C . ILE B 1 593 ? -29.626 6.294 32.045 1.00 207.98 530 ILE B C 1
ATOM 10360 O O . ILE B 1 593 ? -28.949 6.118 31.032 1.00 207.98 530 ILE B O 1
ATOM 10365 N N . GLU B 1 594 ? -30.887 6.730 31.982 1.00 211.94 531 GLU B N 1
ATOM 10366 C CA . GLU B 1 594 ? -31.595 6.849 30.711 1.00 211.94 531 GLU B CA 1
ATOM 10367 C C . GLU B 1 594 ? -31.559 8.258 30.131 1.00 211.94 531 GLU B C 1
ATOM 10368 O O . GLU B 1 594 ? -32.494 8.655 29.424 1.00 211.94 531 GLU B O 1
ATOM 10374 N N . LEU B 1 595 ? -30.513 9.027 30.406 1.00 180.45 532 LEU B N 1
ATOM 10375 C CA . LEU B 1 595 ? -30.351 10.340 29.800 1.00 180.45 532 LEU B CA 1
ATOM 10376 C C . LEU B 1 595 ? -29.577 10.179 28.498 1.00 180.45 532 LEU B C 1
ATOM 10377 O O . LEU B 1 595 ? -28.422 9.740 28.508 1.00 180.45 532 LEU B O 1
ATOM 10382 N N . LYS B 1 596 ? -30.211 10.526 27.382 1.00 178.17 533 LYS B N 1
ATOM 10383 C CA . LYS B 1 596 ? -29.672 10.253 26.058 1.00 178.17 533 LYS B CA 1
ATOM 10384 C C . LYS B 1 596 ? -29.499 11.544 25.274 1.00 178.17 533 LYS B C 1
ATOM 10385 O O . LYS B 1 596 ? -30.351 12.435 25.327 1.00 178.17 533 LYS B O 1
ATOM 10391 N N . ASP B 1 597 ? -28.404 11.624 24.527 1.00 191.79 534 ASP B N 1
ATOM 10392 C CA . ASP B 1 597 ? -27.992 12.845 23.853 1.00 191.79 534 ASP B CA 1
ATOM 10393 C C . ASP B 1 597 ? -28.629 12.942 22.469 1.00 191.79 534 ASP B C 1
ATOM 10394 O O . ASP B 1 597 ? -29.582 12.231 22.141 1.00 191.79 534 ASP B O 1
ATOM 10399 N N . LYS B 1 598 ? -28.104 13.860 21.653 1.00 186.08 535 LYS B N 1
ATOM 10400 C CA . LYS B 1 598 ? -28.464 13.920 20.241 1.00 186.08 535 LYS B CA 1
ATOM 10401 C C . LYS B 1 598 ? -28.322 12.558 19.579 1.00 186.08 535 LYS B C 1
ATOM 10402 O O . LYS B 1 598 ? -29.217 12.112 18.853 1.00 186.08 535 LYS B O 1
ATOM 10408 N N . ASN B 1 599 ? -27.201 11.882 19.820 1.00 179.33 536 ASN B N 1
ATOM 10409 C CA . ASN B 1 599 ? -27.000 10.529 19.330 1.00 179.33 536 ASN B CA 1
ATOM 10410 C C . ASN B 1 599 ? -27.769 9.494 20.135 1.00 179.33 536 ASN B C 1
ATOM 10411 O O . ASN B 1 599 ? -27.830 8.332 19.721 1.00 179.33 536 ASN B O 1
ATOM 10416 N N . GLY B 1 600 ? -28.353 9.884 21.265 1.00 183.07 537 GLY B N 1
ATOM 10417 C CA . GLY B 1 600 ? -29.003 8.933 22.141 1.00 183.07 537 GLY B CA 1
ATOM 10418 C C . GLY B 1 600 ? -27.996 8.101 22.904 1.00 183.07 537 GLY B C 1
ATOM 10419 O O . GLY B 1 600 ? -27.925 6.881 22.727 1.00 183.07 537 GLY B O 1
ATOM 10420 N N . PHE B 1 601 ? -27.205 8.750 23.754 1.00 161.96 538 PHE B N 1
ATOM 10421 C CA . PHE B 1 601 ? -26.122 8.100 24.475 1.00 161.96 538 PHE B CA 1
ATOM 10422 C C . PHE B 1 601 ? -26.360 8.200 25.972 1.00 161.96 538 PHE B C 1
ATOM 10423 O O . PHE B 1 601 ? -26.614 9.290 26.494 1.00 161.96 538 PHE B O 1
ATOM 10431 N N . THR B 1 602 ? -26.274 7.074 26.650 1.00 121.51 539 THR B N 1
ATOM 10432 C CA . THR B 1 602 ? -26.286 7.035 28.101 1.00 121.51 539 THR B CA 1
ATOM 10433 C C . THR B 1 602 ? -24.894 7.325 28.638 1.00 121.51 539 THR B C 1
ATOM 10434 O O . THR B 1 602 ? -23.896 7.136 27.937 1.00 121.51 539 THR B O 1
ATOM 10438 N N . PRO B 1 603 ? -24.785 7.789 29.885 1.00 120.91 540 PRO B N 1
ATOM 10439 C CA . PRO B 1 603 ? -23.447 7.975 30.465 1.00 120.91 540 PRO B CA 1
ATOM 10440 C C . PRO B 1 603 ? -22.652 6.687 30.508 1.00 120.91 540 PRO B C 1
ATOM 10441 O O . PRO B 1 603 ? -21.416 6.718 30.433 1.00 120.91 540 PRO B O 1
ATOM 10445 N N . LEU B 1 604 ? -23.337 5.548 30.626 1.00 110.31 541 LEU B N 1
ATOM 10446 C CA . LEU B 1 604 ? -22.657 4.262 30.553 1.00 110.31 541 LEU B CA 1
ATOM 10447 C C . LEU B 1 604 ? -21.936 4.106 29.226 1.00 110.31 541 LEU B C 1
ATOM 10448 O O . LEU B 1 604 ? -20.756 3.740 29.188 1.00 110.31 541 LEU B O 1
ATOM 10453 N N . HIS B 1 605 ? -22.628 4.393 28.125 1.00 99.55 542 HIS B N 1
ATOM 10454 C CA . HIS B 1 605 ? -21.975 4.369 26.824 1.00 99.55 542 HIS B CA 1
ATOM 10455 C C . HIS B 1 605 ? -20.885 5.428 26.748 1.00 99.55 542 HIS B C 1
ATOM 10456 O O . HIS B 1 605 ? -19.846 5.219 26.112 1.00 99.55 542 HIS B O 1
ATOM 10463 N N . ILE B 1 606 ? -21.099 6.568 27.406 1.00 100.51 543 ILE B N 1
ATOM 10464 C CA . ILE B 1 606 ? -20.104 7.636 27.397 1.00 100.51 543 ILE B CA 1
ATOM 10465 C C . ILE B 1 606 ? -18.783 7.133 27.956 1.00 100.51 543 ILE B C 1
ATOM 10466 O O . ILE B 1 606 ? -17.716 7.339 27.366 1.00 100.51 543 ILE B O 1
ATOM 10471 N N . ALA B 1 607 ? -18.836 6.448 29.091 1.00 96.91 544 ALA B N 1
ATOM 10472 C CA . ALA B 1 607 ? -17.632 5.947 29.736 1.00 96.91 544 ALA B CA 1
ATOM 10473 C C . ALA B 1 607 ? -17.225 4.563 29.249 1.00 96.91 544 ALA B C 1
ATOM 10474 O O . ALA B 1 607 ? -16.207 4.039 29.712 1.00 96.91 544 ALA B O 1
ATOM 10476 N N . ALA B 1 608 ? -17.990 3.961 28.335 1.00 87.74 545 ALA B N 1
ATOM 10477 C CA . ALA B 1 608 ? -17.702 2.597 27.902 1.00 87.74 545 ALA B CA 1
ATOM 10478 C C . ALA B 1 608 ? -16.326 2.493 27.258 1.00 87.74 545 ALA B C 1
ATOM 10479 O O . ALA B 1 608 ? -15.504 1.658 27.653 1.00 87.74 545 ALA B O 1
ATOM 10481 N N . GLU B 1 609 ? -16.049 3.339 26.272 1.00 77.38 546 GLU B N 1
ATOM 10482 C CA . GLU B 1 609 ? -14.748 3.351 25.617 1.00 77.38 546 GLU B CA 1
ATOM 10483 C C . GLU B 1 609 ? -13.716 4.173 26.373 1.00 77.38 546 GLU B C 1
ATOM 10484 O O . GLU B 1 609 ? -12.559 4.233 25.945 1.00 77.38 546 GLU B O 1
ATOM 10490 N N . ALA B 1 610 ? -14.103 4.805 27.479 1.00 96.92 547 ALA B N 1
ATOM 10491 C CA . ALA B 1 610 ? -13.223 5.700 28.213 1.00 96.92 547 ALA B CA 1
ATOM 10492 C C . ALA B 1 610 ? -12.671 5.091 29.496 1.00 96.92 547 ALA B C 1
ATOM 10493 O O . ALA B 1 610 ? -11.780 5.685 30.110 1.00 96.92 547 ALA B O 1
ATOM 10495 N N . GLY B 1 611 ? -13.178 3.937 29.922 1.00 98.56 548 GLY B N 1
ATOM 10496 C CA . GLY B 1 611 ? -12.564 3.184 31.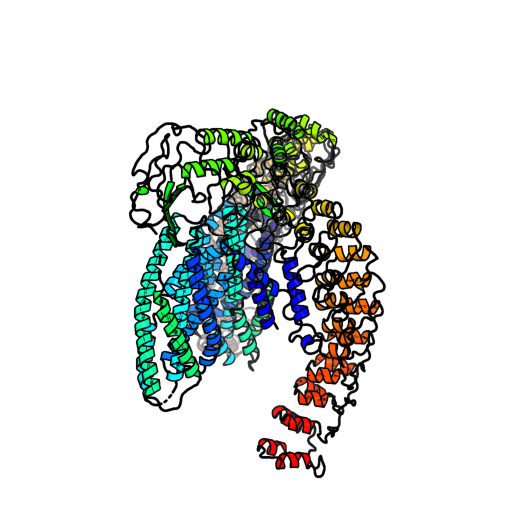001 1.00 98.56 548 GLY B CA 1
ATOM 10497 C C . GLY B 1 611 ? -12.474 3.865 32.349 1.00 98.56 548 GLY B C 1
ATOM 10498 O O . GLY B 1 611 ? -11.409 3.869 32.973 1.00 98.56 548 GLY B O 1
ATOM 10499 N N . GLN B 1 612 ? -13.577 4.444 32.814 1.00 105.54 549 GLN B N 1
ATOM 10500 C CA . GLN B 1 612 ? -13.628 5.038 34.149 1.00 105.54 549 GLN B CA 1
ATOM 10501 C C . GLN B 1 612 ? -13.969 3.946 35.162 1.00 105.54 549 GLN B C 1
ATOM 10502 O O . GLN B 1 612 ? -15.028 3.938 35.792 1.00 105.54 549 GLN B O 1
ATOM 10508 N N . ALA B 1 613 ? -13.019 3.015 35.315 1.00 100.09 550 ALA B N 1
ATOM 10509 C CA . ALA B 1 613 ? -13.280 1.784 36.056 1.00 100.09 550 ALA B CA 1
ATOM 10510 C C . ALA B 1 613 ? -13.750 2.074 37.474 1.00 100.09 550 ALA B C 1
ATOM 10511 O O . ALA B 1 613 ? -14.764 1.527 37.927 1.00 100.09 550 ALA B O 1
ATOM 10513 N N . GLY B 1 614 ? -13.022 2.928 38.196 1.00 109.81 551 GLY B N 1
ATOM 10514 C CA . GLY B 1 614 ? -13.468 3.311 39.524 1.00 109.81 551 GLY B CA 1
ATOM 10515 C C . GLY B 1 614 ? -14.851 3.925 39.495 1.00 109.81 551 GLY B C 1
ATOM 10516 O O . GLY B 1 614 ? -15.709 3.608 40.322 1.00 109.81 551 GLY B O 1
ATOM 10517 N N . PHE B 1 615 ? -15.103 4.775 38.507 1.00 106.38 552 PHE B N 1
ATOM 10518 C CA . PHE B 1 615 ? -16.426 5.357 38.364 1.00 106.38 552 PHE B CA 1
ATOM 10519 C C . PHE B 1 615 ? -17.421 4.349 37.808 1.00 106.38 552 PHE B C 1
ATOM 10520 O O . PHE B 1 615 ? -18.630 4.528 37.981 1.00 106.38 552 PHE B O 1
ATOM 10528 N N . VAL B 1 616 ? -16.939 3.264 37.196 1.00 97.58 553 VAL B N 1
ATOM 10529 C CA . VAL B 1 616 ? -17.822 2.144 36.888 1.00 97.58 553 VAL B CA 1
ATOM 10530 C C . VAL B 1 616 ? -18.308 1.481 38.174 1.00 97.58 553 VAL B C 1
ATOM 10531 O O . VAL B 1 616 ? -19.494 1.156 38.307 1.00 97.58 553 VAL B O 1
ATOM 10535 N N . LYS B 1 617 ? -17.411 1.268 39.144 1.00 107.86 554 LYS B N 1
ATOM 10536 C CA . LYS B 1 617 ? -17.884 0.865 40.469 1.00 107.86 554 LYS B CA 1
ATOM 10537 C C . LYS B 1 617 ? -18.870 1.879 41.026 1.00 107.86 554 LYS B C 1
ATOM 10538 O O . LYS B 1 617 ? -19.908 1.509 41.580 1.00 107.86 554 LYS B O 1
ATOM 10544 N N . LEU B 1 618 ? -18.540 3.165 40.919 1.00 101.18 555 LEU B N 1
ATOM 10545 C CA . LEU B 1 618 ? -19.412 4.204 41.461 1.00 101.18 555 LEU B CA 1
ATOM 10546 C C . LEU B 1 618 ? -20.829 4.072 40.917 1.00 101.18 555 LEU B C 1
ATOM 10547 O O . LEU B 1 618 ? -21.805 4.073 41.675 1.00 101.18 555 LEU B O 1
ATOM 10552 N N . LEU B 1 619 ? -20.955 3.946 39.598 1.00 99.60 556 LEU B N 1
ATOM 10553 C CA . LEU B 1 619 ? -22.279 3.841 38.999 1.00 99.60 556 LEU B CA 1
ATOM 10554 C C . LEU B 1 619 ? -22.945 2.514 39.343 1.00 99.60 556 LEU B C 1
ATOM 10555 O O . LEU B 1 619 ? -24.153 2.471 39.600 1.00 99.60 556 LEU B O 1
ATOM 10560 N N . ILE B 1 620 ? -22.184 1.419 39.363 1.00 111.08 557 ILE B N 1
ATOM 10561 C CA . ILE B 1 620 ? -22.808 0.127 39.616 1.00 111.08 557 ILE B CA 1
ATOM 10562 C C . ILE B 1 620 ? -23.188 -0.039 41.079 1.00 111.08 557 ILE B C 1
ATOM 10563 O O . ILE B 1 620 ? -23.962 -0.945 41.411 1.00 111.08 557 ILE B O 1
ATOM 10568 N N . ASN B 1 621 ? -22.663 0.812 41.962 1.00 120.53 558 ASN B N 1
ATOM 10569 C CA . ASN B 1 621 ? -23.079 0.775 43.360 1.00 120.53 558 ASN B CA 1
ATOM 10570 C C . ASN B 1 621 ? -24.578 0.985 43.476 1.00 120.53 558 ASN B C 1
ATOM 10571 O O . ASN B 1 621 ? -25.270 0.246 44.184 1.00 120.53 558 ASN B O 1
ATOM 10576 N N . HIS B 1 622 ? -25.099 1.984 42.776 1.00 149.91 559 HIS B N 1
ATOM 10577 C CA . HIS B 1 622 ? -26.534 2.128 42.613 1.00 149.91 559 HIS B CA 1
ATOM 10578 C C . HIS B 1 622 ? -27.032 1.478 41.333 1.00 149.91 559 HIS B C 1
ATOM 10579 O O . HIS B 1 622 ? -28.224 1.575 41.027 1.00 149.91 559 HIS B O 1
ATOM 10586 N N . GLY B 1 623 ? -26.149 0.833 40.576 1.00 155.87 560 GLY B N 1
ATOM 10587 C CA . GLY B 1 623 ? -26.546 0.083 39.406 1.00 155.87 560 GLY B CA 1
ATOM 10588 C C . GLY B 1 623 ? -26.884 0.971 38.223 1.00 155.87 560 GLY B C 1
ATOM 10589 O O . GLY B 1 623 ? -26.912 2.200 38.302 1.00 155.87 560 GLY B O 1
ATOM 10590 N N . ALA B 1 624 ? -27.152 0.315 37.096 1.00 181.36 561 ALA B N 1
ATOM 10591 C CA . ALA B 1 624 ? -27.528 0.987 35.857 1.00 181.36 561 ALA B CA 1
ATOM 10592 C C . ALA B 1 624 ? -28.103 -0.053 34.907 1.00 181.36 561 ALA B C 1
ATOM 10593 O O . ALA B 1 624 ? -28.037 -1.259 35.163 1.00 181.36 561 ALA B O 1
ATOM 10595 N N . ASP B 1 625 ? -28.667 0.428 33.800 1.00 146.63 562 ASP B N 1
ATOM 10596 C CA . ASP B 1 625 ? -29.210 -0.464 32.781 1.00 146.63 562 ASP B CA 1
ATOM 10597 C C . ASP B 1 625 ? -28.067 -1.251 32.159 1.00 146.63 562 ASP B C 1
ATOM 10598 O O . ASP B 1 625 ? -27.244 -0.693 31.428 1.00 146.63 562 ASP B O 1
ATOM 10603 N N . VAL B 1 626 ? -28.015 -2.551 32.448 1.00 122.18 563 VAL B N 1
ATOM 10604 C CA . VAL B 1 626 ? -26.922 -3.364 31.935 1.00 122.18 563 VAL B CA 1
ATOM 10605 C C . VAL B 1 626 ? -27.015 -3.506 30.422 1.00 122.18 563 VAL B C 1
ATOM 10606 O O . VAL B 1 626 ? -25.995 -3.467 29.727 1.00 122.18 563 VAL B O 1
ATOM 10610 N N . ASN B 1 627 ? -28.222 -3.627 29.881 1.00 110.93 564 ASN B N 1
ATOM 10611 C CA . ASN B 1 627 ? -28.424 -3.856 28.458 1.00 110.93 564 ASN B CA 1
ATOM 10612 C C . ASN B 1 627 ? -29.134 -2.675 27.809 1.00 110.93 564 ASN B C 1
ATOM 10613 O O . ASN B 1 627 ? -30.051 -2.841 27.002 1.00 110.93 564 ASN B O 1
ATOM 10618 N N . ALA B 1 628 ? -28.716 -1.462 28.165 1.00 120.87 565 ALA B N 1
ATOM 10619 C CA . ALA B 1 628 ? -29.252 -0.266 27.531 1.00 120.87 565 ALA B CA 1
ATOM 10620 C C . ALA B 1 628 ? -28.827 -0.211 26.069 1.00 120.87 565 ALA B C 1
ATOM 10621 O O . ALA B 1 628 ? -27.688 -0.543 25.729 1.00 120.87 565 ALA B O 1
ATOM 10623 N N . LYS B 1 629 ? -29.743 0.207 25.204 1.00 122.90 566 LYS B N 1
ATOM 10624 C CA . LYS B 1 629 ? -29.493 0.277 23.772 1.00 122.90 566 LYS B CA 1
ATOM 10625 C C . LYS B 1 629 ? -29.521 1.727 23.320 1.00 122.90 566 LYS B C 1
ATOM 10626 O O . LYS B 1 629 ? -30.455 2.465 23.646 1.00 122.90 566 LYS B O 1
ATOM 10632 N N . THR B 1 630 ? -28.498 2.130 22.571 1.00 143.80 567 THR B N 1
ATOM 10633 C CA . THR B 1 630 ? -28.471 3.470 22.013 1.00 143.80 567 THR B CA 1
ATOM 10634 C C . THR B 1 630 ? -29.596 3.643 20.998 1.00 143.80 567 THR B C 1
ATOM 10635 O O . THR B 1 630 ? -30.096 2.680 20.413 1.00 143.80 567 THR B O 1
ATOM 10639 N N . SER B 1 631 ? -30.004 4.899 20.804 1.00 167.63 568 SER B N 1
ATOM 10640 C CA . SER B 1 631 ? -31.172 5.177 19.974 1.00 167.63 568 SER B CA 1
ATOM 10641 C C . SER B 1 631 ? -30.959 4.723 18.536 1.00 167.63 568 SER B C 1
ATOM 10642 O O . SER B 1 631 ? -31.841 4.095 17.939 1.00 167.63 568 SER B O 1
ATOM 10645 N N . LYS B 1 632 ? -29.798 5.021 17.968 1.00 163.33 569 LYS B N 1
ATOM 10646 C CA . LYS B 1 632 ? -29.488 4.687 16.585 1.00 163.33 569 LYS B CA 1
ATOM 10647 C C . LYS B 1 632 ? -28.421 3.604 16.561 1.00 163.33 569 LYS B C 1
ATOM 10648 O O . LYS B 1 632 ? -27.392 3.730 17.233 1.00 163.33 569 LYS B O 1
ATOM 10654 N N . THR B 1 633 ? -28.674 2.549 15.789 1.00 137.83 570 THR B N 1
ATOM 10655 C CA . THR B 1 633 ? -27.839 1.349 15.775 1.00 137.83 570 THR B CA 1
ATOM 10656 C C . THR B 1 633 ? -27.703 0.802 17.199 1.00 137.83 570 THR B C 1
ATOM 10657 O O . THR B 1 633 ? -26.637 0.811 17.813 1.00 137.83 570 THR B O 1
ATOM 10661 N N . ASN B 1 634 ? -28.852 0.361 17.713 1.00 121.00 571 ASN B N 1
ATOM 10662 C CA . ASN B 1 634 ? -28.981 -0.023 19.114 1.00 121.00 571 ASN B CA 1
ATOM 10663 C C . ASN B 1 634 ? -27.862 -0.959 19.536 1.00 121.00 571 ASN B C 1
ATOM 10664 O O . ASN B 1 634 ? -27.617 -1.988 18.902 1.00 121.00 571 ASN B O 1
ATOM 10669 N N . LEU B 1 635 ? -27.180 -0.587 20.615 1.00 107.35 572 LEU B N 1
ATOM 10670 C CA . LEU B 1 635 ? -26.018 -1.320 21.082 1.00 107.35 572 LEU B CA 1
ATOM 10671 C C . LEU B 1 635 ? -25.926 -1.200 22.592 1.00 107.35 572 LEU B C 1
ATOM 10672 O O . LEU B 1 635 ? -26.309 -0.178 23.167 1.00 107.35 572 LEU B O 1
ATOM 10677 N N . THR B 1 636 ? -25.421 -2.251 23.224 1.00 84.36 573 THR B N 1
ATOM 10678 C CA . THR B 1 636 ? -25.141 -2.192 24.644 1.00 84.36 573 THR B CA 1
ATOM 10679 C C . THR B 1 636 ? -23.938 -1.290 24.898 1.00 84.36 573 THR B C 1
ATOM 10680 O O . THR B 1 636 ? -23.016 -1.230 24.081 1.00 84.36 573 THR B O 1
ATOM 10684 N N . PRO B 1 637 ? -23.913 -0.584 26.029 1.00 87.87 574 PRO B N 1
ATOM 10685 C CA . PRO B 1 637 ? -22.669 0.094 26.409 1.00 87.87 574 PRO B CA 1
ATOM 10686 C C . PRO B 1 637 ? -21.548 -0.898 26.605 1.00 87.87 574 PRO B C 1
ATOM 10687 O O . PRO B 1 637 ? -20.373 -0.557 26.429 1.00 87.87 574 PRO B O 1
ATOM 10691 N N . LEU B 1 638 ? -21.896 -2.139 26.948 1.00 74.89 575 LEU B N 1
ATOM 10692 C CA . LEU B 1 638 ? -20.911 -3.209 26.977 1.00 74.89 575 LEU B CA 1
ATOM 10693 C C . LEU B 1 638 ? -20.267 -3.382 25.611 1.00 74.89 575 LEU B C 1
ATOM 10694 O O . LEU B 1 638 ? -19.038 -3.430 25.494 1.00 74.89 575 LEU B O 1
ATOM 10699 N N . HIS B 1 639 ? -21.087 -3.488 24.562 1.00 70.28 576 HIS B N 1
ATOM 10700 C CA . HIS B 1 639 ? -20.544 -3.620 23.214 1.00 70.28 576 HIS B CA 1
ATOM 10701 C C . HIS B 1 639 ? -19.655 -2.437 22.868 1.00 70.28 576 HIS B C 1
ATOM 10702 O O . HIS B 1 639 ? -18.631 -2.593 22.194 1.00 70.28 576 HIS B O 1
ATOM 10709 N N . LEU B 1 640 ? -20.035 -1.244 23.322 1.00 87.35 577 LEU B N 1
ATOM 10710 C CA . LEU B 1 640 ? -19.196 -0.075 23.110 1.00 87.35 577 LEU B CA 1
ATOM 10711 C C . LEU B 1 640 ? -17.848 -0.241 23.796 1.00 87.35 577 LEU B C 1
ATOM 10712 O O . LEU B 1 640 ? -16.808 0.110 23.230 1.00 87.35 577 LEU B O 1
ATOM 10717 N N . ALA B 1 641 ? -17.844 -0.787 25.009 1.00 66.03 578 ALA B N 1
ATOM 10718 C CA . ALA B 1 641 ? -16.605 -0.985 25.747 1.00 66.03 578 ALA B CA 1
ATOM 10719 C C . ALA B 1 641 ? -15.825 -2.212 25.295 1.00 66.03 578 ALA B C 1
ATOM 10720 O O . ALA B 1 641 ? -14.696 -2.406 25.755 1.00 66.03 578 ALA B O 1
ATOM 10722 N N . THR B 1 642 ? -16.395 -3.040 24.418 1.00 70.28 579 THR B N 1
ATOM 10723 C CA . THR B 1 642 ? -15.742 -4.293 24.052 1.00 70.28 579 THR B CA 1
ATOM 10724 C C . THR B 1 642 ? -14.408 -4.058 23.359 1.00 70.28 579 THR B C 1
ATOM 10725 O O . THR B 1 642 ? -13.426 -4.755 23.638 1.00 70.28 579 THR B O 1
ATOM 10727 N N . ARG B 1 643 ? -14.351 -3.095 22.448 1.00 67.94 580 ARG B N 1
ATOM 10728 C CA . ARG B 1 643 ? -13.133 -2.830 21.696 1.00 67.94 580 ARG B CA 1
ATOM 10729 C C . ARG B 1 643 ? -12.167 -1.917 22.431 1.00 67.94 580 ARG B C 1
ATOM 10730 O O . ARG B 1 643 ? -11.073 -1.661 21.922 1.00 67.94 580 ARG B O 1
ATOM 10738 N N . SER B 1 644 ? -12.536 -1.423 23.611 1.00 62.76 581 SER B N 1
ATOM 10739 C CA . SER B 1 644 ? -11.641 -0.552 24.359 1.00 62.76 581 SER B CA 1
ATOM 10740 C C . SER B 1 644 ? -10.473 -1.299 24.985 1.00 62.76 581 SER B C 1
ATOM 10741 O O . SER B 1 644 ? -9.515 -0.655 25.420 1.00 62.76 581 SER B O 1
ATOM 10744 N N . GLY B 1 645 ? -10.522 -2.627 25.038 1.00 62.67 582 GLY B N 1
ATOM 10745 C CA . GLY B 1 645 ? -9.439 -3.377 25.645 1.00 62.67 582 GLY B CA 1
ATOM 10746 C C . GLY B 1 645 ? -9.220 -3.042 27.100 1.00 62.67 582 GLY B C 1
ATOM 10747 O O . GLY B 1 645 ? -8.079 -3.057 27.570 1.00 62.67 582 GLY B O 1
ATOM 10748 N N . PHE B 1 646 ? -10.289 -2.727 27.829 1.00 77.22 583 PHE B N 1
ATOM 10749 C CA . PHE B 1 646 ? -10.189 -2.338 29.233 1.00 77.22 583 PHE B CA 1
ATOM 10750 C C . PHE B 1 646 ? -10.560 -3.536 30.099 1.00 77.22 583 PHE B C 1
ATOM 10751 O O . PHE B 1 646 ? -11.659 -3.634 30.646 1.00 77.22 583 PHE B O 1
ATOM 10759 N N . SER B 1 647 ? -9.612 -4.468 30.215 1.00 96.55 584 SER B N 1
ATOM 10760 C CA . SER B 1 647 ? -9.798 -5.594 31.120 1.00 96.55 584 SER B CA 1
ATOM 10761 C C . SER B 1 647 ? -9.988 -5.121 32.552 1.00 96.55 584 SER B C 1
ATOM 10762 O O . SER B 1 647 ? -10.753 -5.726 33.310 1.00 96.55 584 SER B O 1
ATOM 10765 N N . LYS B 1 648 ? -9.314 -4.036 32.935 1.00 88.18 585 LYS B N 1
ATOM 10766 C CA . LYS B 1 648 ? -9.450 -3.495 34.279 1.00 88.18 585 LYS B CA 1
ATOM 10767 C C . LYS B 1 648 ? -10.819 -2.881 34.532 1.00 88.18 585 LYS B C 1
ATOM 10768 O O . LYS B 1 648 ? -11.141 -2.582 35.686 1.00 88.18 585 LYS B O 1
ATOM 10774 N N . THR B 1 649 ? -11.624 -2.686 33.493 1.00 91.01 586 THR B N 1
ATOM 10775 C CA . THR B 1 649 ? -12.944 -2.094 33.639 1.00 91.01 586 THR B CA 1
ATOM 10776 C C . THR B 1 649 ? -14.076 -3.080 33.397 1.00 91.01 586 THR B C 1
ATOM 10777 O O . THR B 1 649 ? -15.101 -3.007 34.078 1.00 91.01 586 THR B O 1
ATOM 10781 N N . VAL B 1 650 ? -13.894 -4.021 32.469 1.00 84.43 587 VAL B N 1
ATOM 10782 C CA . VAL B 1 650 ? -14.967 -4.925 32.070 1.00 84.43 587 VAL B CA 1
ATOM 10783 C C . VAL B 1 650 ? -15.373 -5.856 33.207 1.00 84.43 587 VAL B C 1
ATOM 10784 O O . VAL B 1 650 ? -16.515 -6.329 33.253 1.00 84.43 587 VAL B O 1
ATOM 10788 N N . ARG B 1 651 ? -14.459 -6.140 34.136 1.00 95.65 588 ARG B N 1
ATOM 10789 C CA . ARG B 1 651 ? -14.764 -7.092 35.197 1.00 95.65 588 ARG B CA 1
ATOM 10790 C C . ARG B 1 651 ? -15.961 -6.650 36.023 1.00 95.65 588 ARG B C 1
ATOM 10791 O O . ARG B 1 651 ? -16.676 -7.489 36.579 1.00 95.65 588 ARG B O 1
ATOM 10799 N N . ASN B 1 652 ? -16.203 -5.344 36.102 1.00 85.54 589 ASN B N 1
ATOM 10800 C CA . ASN B 1 652 ? -17.286 -4.841 36.937 1.00 85.54 589 ASN B CA 1
ATOM 10801 C C . ASN B 1 652 ? -18.638 -5.297 36.412 1.00 85.54 589 ASN B C 1
ATOM 10802 O O . ASN B 1 652 ? -19.452 -5.861 37.153 1.00 85.54 589 ASN B O 1
ATOM 10807 N N . LEU B 1 653 ? -18.893 -5.061 35.126 1.00 86.95 590 LEU B N 1
ATOM 10808 C CA . LEU B 1 653 ? -20.084 -5.611 34.498 1.00 86.95 590 LEU B CA 1
ATOM 10809 C C . LEU B 1 653 ? -20.033 -7.130 34.447 1.00 86.95 590 LEU B C 1
ATOM 10810 O O . LEU B 1 653 ? -21.081 -7.785 34.444 1.00 86.95 590 LEU B O 1
ATOM 10815 N N . LEU B 1 654 ? -18.830 -7.705 34.405 1.00 94.21 591 LEU B N 1
ATOM 10816 C CA . LEU B 1 654 ? -18.702 -9.155 34.400 1.00 94.21 591 LEU B CA 1
ATOM 10817 C C . LEU B 1 654 ? -19.160 -9.784 35.709 1.00 94.21 591 LEU B C 1
ATOM 10818 O O . LEU B 1 654 ? -19.553 -10.955 35.713 1.00 94.21 591 LEU B O 1
ATOM 10823 N N . GLU B 1 655 ? -19.122 -9.039 36.813 1.00 103.98 592 GLU B N 1
ATOM 10824 C CA . GLU B 1 655 ? -19.390 -9.598 38.135 1.00 103.98 592 GLU B CA 1
ATOM 10825 C C . GLU B 1 655 ? -20.823 -9.367 38.603 1.00 103.98 592 GLU B C 1
ATOM 10826 O O . GLU B 1 655 ? -21.539 -10.324 38.907 1.00 103.98 592 GLU B O 1
ATOM 10832 N N . SER B 1 656 ? -21.257 -8.100 38.664 1.00 110.18 593 SER B N 1
ATOM 10833 C CA . SER B 1 656 ? -22.444 -7.775 39.456 1.00 110.18 593 SER B CA 1
ATOM 10834 C C . SER B 1 656 ? -23.721 -8.395 38.900 1.00 110.18 593 SER B C 1
ATOM 10835 O O . SER B 1 656 ? -24.323 -9.244 39.582 1.00 110.18 593 SER B O 1
ATOM 10838 N N . PRO B 1 657 ? -24.192 -8.043 37.704 1.00 110.31 594 PRO B N 1
ATOM 10839 C CA . PRO B 1 657 ? -25.539 -8.457 37.296 1.00 110.31 594 PRO B CA 1
ATOM 10840 C C . PRO B 1 657 ? -25.609 -9.760 36.518 1.00 110.31 594 PRO B C 1
ATOM 10841 O O . PRO B 1 657 ? -26.720 -10.243 36.273 1.00 110.31 594 PRO B O 1
ATOM 10845 N N . ASN B 1 658 ? -24.471 -10.335 36.137 1.00 119.43 595 ASN B N 1
ATOM 10846 C CA . ASN B 1 658 ? -24.421 -11.448 35.194 1.00 119.43 595 ASN B CA 1
ATOM 10847 C C . ASN B 1 658 ? -25.229 -11.113 33.941 1.00 119.43 595 ASN B C 1
ATOM 10848 O O . ASN B 1 658 ? -26.240 -11.740 33.622 1.00 119.43 595 ASN B O 1
ATOM 10853 N N . ILE B 1 659 ? -24.757 -10.079 33.241 1.00 124.44 596 ILE B N 1
ATOM 10854 C CA . ILE B 1 659 ? -25.439 -9.586 32.053 1.00 124.44 596 ILE B CA 1
ATOM 10855 C C . ILE B 1 659 ? -25.529 -10.686 30.993 1.00 124.44 596 ILE B C 1
ATOM 10856 O O . ILE B 1 659 ? -24.803 -11.687 31.024 1.00 124.44 596 ILE B O 1
ATOM 10861 N N . LYS B 1 660 ? -26.442 -10.490 30.043 1.00 113.60 597 LYS B N 1
ATOM 10862 C CA . LYS B 1 660 ? -26.611 -11.432 28.946 1.00 113.60 597 LYS B CA 1
ATOM 10863 C C . LYS B 1 660 ? -25.376 -11.435 28.056 1.00 113.60 597 LYS B C 1
ATOM 10864 O O . LYS B 1 660 ? -25.169 -10.515 27.259 1.00 113.60 597 LYS B O 1
ATOM 10870 N N . VAL B 1 661 ? -24.552 -12.475 28.193 1.00 104.79 598 VAL B N 1
ATOM 10871 C CA . VAL B 1 661 ? -23.351 -12.588 27.375 1.00 104.79 598 VAL B CA 1
ATOM 10872 C C . VAL B 1 661 ? -23.718 -12.854 25.922 1.00 104.79 598 VAL B C 1
ATOM 10873 O O . VAL B 1 661 ? -22.981 -12.473 25.006 1.00 104.79 598 VAL B O 1
ATOM 10877 N N . ASN B 1 662 ? -24.855 -13.496 25.685 1.00 112.91 599 ASN B N 1
ATOM 10878 C CA . ASN B 1 662 ? -25.299 -13.858 24.350 1.00 112.91 599 ASN B CA 1
ATOM 10879 C C . ASN B 1 662 ? -26.093 -12.758 23.671 1.00 112.91 599 ASN B C 1
ATOM 10880 O O . ASN B 1 662 ? -26.817 -13.040 22.709 1.00 112.91 599 ASN B O 1
ATOM 10885 N N . GLU B 1 663 ? -25.984 -11.522 24.147 1.00 122.37 600 GLU B N 1
ATOM 10886 C CA . GLU B 1 663 ? -26.760 -10.433 23.574 1.00 122.37 600 GLU B CA 1
ATOM 10887 C C . GLU B 1 663 ? -26.361 -10.187 22.124 1.00 122.37 600 GLU B C 1
ATOM 10888 O O . GLU B 1 663 ? -25.181 -10.235 21.770 1.00 122.37 600 GLU B O 1
ATOM 10894 N N . LYS B 1 664 ? -27.355 -9.930 21.278 1.00 130.16 601 LYS B N 1
ATOM 10895 C CA . LYS B 1 664 ? -27.121 -9.642 19.870 1.00 130.16 601 LYS B CA 1
ATOM 10896 C C . LYS B 1 664 ? -27.698 -8.276 19.537 1.00 130.16 601 LYS B C 1
ATOM 10897 O O . LYS B 1 664 ? -28.866 -8.003 19.828 1.00 130.16 601 LYS B O 1
ATOM 10903 N N . GLU B 1 665 ? -26.884 -7.430 18.915 1.00 124.48 602 GLU B N 1
ATOM 10904 C CA . GLU B 1 665 ? -27.286 -6.067 18.603 1.00 124.48 602 GLU B CA 1
ATOM 10905 C C . GLU B 1 665 ? -28.171 -6.079 17.358 1.00 124.48 602 GLU B C 1
ATOM 10906 O O . GLU B 1 665 ? -28.621 -7.132 16.896 1.00 124.48 602 GLU B O 1
ATOM 10912 N N . ASP B 1 666 ? -28.433 -4.896 16.797 1.00 134.90 603 ASP B N 1
ATOM 10913 C CA . ASP B 1 666 ? -29.217 -4.772 15.574 1.00 134.90 603 ASP B CA 1
ATOM 10914 C C . ASP B 1 666 ? -28.647 -5.576 14.412 1.00 134.90 603 ASP B C 1
ATOM 10915 O O . ASP B 1 666 ? -29.300 -5.667 13.367 1.00 134.90 603 ASP B O 1
ATOM 10920 N N . ASP B 1 667 ? -27.451 -6.149 14.557 1.00 131.34 604 ASP B N 1
ATOM 10921 C CA . ASP B 1 667 ? -26.802 -6.857 13.467 1.00 131.34 604 ASP B CA 1
ATOM 10922 C C . ASP B 1 667 ? -26.305 -8.245 13.843 1.00 131.34 604 ASP B C 1
ATOM 10923 O O . ASP B 1 667 ? -25.637 -8.885 13.025 1.00 131.34 604 ASP B O 1
ATOM 10928 N N . GLY B 1 668 ? -26.616 -8.733 15.039 1.00 125.91 605 GLY B N 1
ATOM 10929 C CA . GLY B 1 668 ? -26.259 -10.090 15.417 1.00 125.91 605 GLY B CA 1
ATOM 10930 C C . GLY B 1 668 ? -24.777 -10.364 15.562 1.00 125.91 605 GLY B C 1
ATOM 10931 O O . GLY B 1 668 ? -24.295 -11.400 15.087 1.00 125.91 605 GLY B O 1
ATOM 10932 N N . PHE B 1 669 ? -24.040 -9.463 16.202 1.00 114.51 606 PHE B N 1
ATOM 10933 C CA . PHE B 1 669 ? -22.640 -9.682 16.541 1.00 114.51 606 PHE B CA 1
ATOM 10934 C C . PHE B 1 669 ? -22.520 -9.728 18.056 1.00 114.51 606 PHE B C 1
ATOM 10935 O O . PHE B 1 669 ? -22.932 -8.788 18.743 1.00 114.51 606 PHE B O 1
ATOM 10943 N N . THR B 1 670 ? -21.952 -10.815 18.572 1.00 96.92 607 THR B N 1
ATOM 10944 C CA . THR B 1 670 ? -21.924 -11.024 20.007 1.00 96.92 607 THR B CA 1
ATOM 10945 C C . THR B 1 670 ? -21.017 -10.002 20.682 1.00 96.92 607 THR B C 1
ATOM 10946 O O . THR B 1 670 ? -20.146 -9.408 20.043 1.00 96.92 607 THR B O 1
ATOM 10950 N N . PRO B 1 671 ? -21.216 -9.770 21.979 1.00 86.75 608 PRO B N 1
ATOM 10951 C CA . PRO B 1 671 ? -20.203 -9.032 22.737 1.00 86.75 608 PRO B CA 1
ATOM 10952 C C . PRO B 1 671 ? -18.857 -9.702 22.664 1.00 86.75 608 PRO B C 1
ATOM 10953 O O . PRO B 1 671 ? -17.828 -9.019 22.664 1.00 86.75 608 PRO B O 1
ATOM 10957 N N . LEU B 1 672 ? -18.835 -11.031 22.596 1.00 84.54 609 LEU B N 1
ATOM 10958 C CA . LEU B 1 672 ? -17.585 -11.719 22.319 1.00 84.54 609 LEU B CA 1
ATOM 10959 C C . LEU B 1 672 ? -17.036 -11.309 20.961 1.00 84.54 609 LEU B C 1
ATOM 10960 O O . LEU B 1 672 ? -15.841 -11.020 20.830 1.00 84.54 609 LEU B O 1
ATOM 10965 N N . HIS B 1 673 ? -17.901 -11.259 19.942 1.00 99.09 610 HIS B N 1
ATOM 10966 C CA . HIS B 1 673 ? -17.467 -10.836 18.614 1.00 99.09 610 HIS B CA 1
ATOM 10967 C C . HIS B 1 673 ? -16.837 -9.452 18.662 1.00 99.09 610 HIS B C 1
ATOM 10968 O O . HIS B 1 673 ? -15.714 -9.247 18.188 1.00 99.09 610 HIS B O 1
ATOM 10975 N N . THR B 1 674 ? -17.546 -8.488 19.247 1.00 87.32 611 THR B N 1
ATOM 10976 C CA . THR B 1 674 ? -17.023 -7.138 19.375 1.00 87.32 611 THR B CA 1
ATOM 10977 C C . THR B 1 674 ? -15.843 -7.055 20.330 1.00 87.32 611 THR B C 1
ATOM 10978 O O . THR B 1 674 ? -15.158 -6.028 20.355 1.00 87.32 611 THR B O 1
ATOM 10982 N N . ALA B 1 675 ? -15.593 -8.097 21.117 1.00 83.54 612 ALA B N 1
ATOM 10983 C CA . ALA B 1 675 ? -14.430 -8.129 21.987 1.00 83.54 612 ALA B CA 1
ATOM 10984 C C . ALA B 1 675 ? -13.203 -8.711 21.307 1.00 83.54 612 ALA B C 1
ATOM 10985 O O . ALA B 1 675 ? -12.081 -8.417 21.733 1.00 83.54 612 ALA B O 1
ATOM 10987 N N . VAL B 1 676 ? -13.388 -9.518 20.259 1.00 96.68 613 VAL B N 1
ATOM 10988 C CA . VAL B 1 676 ? -12.248 -10.053 19.523 1.00 96.68 613 VAL B CA 1
ATOM 10989 C C . VAL B 1 676 ? -11.375 -8.938 18.963 1.00 96.68 613 VAL B C 1
ATOM 10990 O O . VAL B 1 676 ? -10.200 -9.165 18.664 1.00 96.68 613 VAL B O 1
ATOM 10994 N N . MET B 1 677 ? -11.920 -7.728 18.819 1.00 81.95 614 MET B N 1
ATOM 10995 C CA . MET B 1 677 ? -11.138 -6.626 18.268 1.00 81.95 614 MET B CA 1
ATOM 10996 C C . MET B 1 677 ? -9.935 -6.309 19.145 1.00 81.95 614 MET B C 1
ATOM 10997 O O . MET B 1 677 ? -8.821 -6.123 18.642 1.00 81.95 614 MET B O 1
ATOM 11002 N N . SER B 1 678 ? -10.138 -6.248 20.463 1.00 79.37 615 SER B N 1
ATOM 11003 C CA . SER B 1 678 ? -9.053 -5.867 21.361 1.00 79.37 615 SER B CA 1
ATOM 11004 C C . SER B 1 678 ? -8.004 -6.964 21.470 1.00 79.37 615 SER B C 1
ATOM 11005 O O . SER B 1 678 ? -6.815 -6.674 21.648 1.00 79.37 615 SER B O 1
ATOM 11008 N N . THR B 1 679 ? -8.422 -8.226 21.389 1.00 91.38 616 THR B N 1
ATOM 11009 C CA . THR B 1 679 ? -7.559 -9.400 21.505 1.00 91.38 616 THR B CA 1
ATOM 11010 C C . THR B 1 679 ? -6.817 -9.457 22.833 1.00 91.38 616 THR B C 1
ATOM 11011 O O . THR B 1 679 ? -5.931 -10.300 23.007 1.00 91.38 616 THR B O 1
ATOM 11015 N N . TYR B 1 680 ? -7.158 -8.588 23.776 1.00 86.34 617 TYR B N 1
ATOM 11016 C CA . TYR B 1 680 ? -6.404 -8.455 25.012 1.00 86.34 617 TYR B CA 1
ATOM 11017 C C . TYR B 1 680 ? -6.808 -9.560 25.981 1.00 86.34 617 TYR B C 1
ATOM 11018 O O . TYR B 1 680 ? -7.475 -10.532 25.619 1.00 86.34 617 TYR B O 1
ATOM 11020 N N . MET B 1 681 ? -6.392 -9.425 27.238 1.00 97.09 618 MET B N 1
ATOM 11021 C CA . MET B 1 681 ? -6.811 -10.372 28.259 1.00 97.09 618 MET B CA 1
ATOM 11022 C C . MET B 1 681 ? -8.283 -10.232 28.607 1.00 97.09 618 MET B C 1
ATOM 11023 O O . MET B 1 681 ? -8.796 -11.043 29.384 1.00 97.09 618 MET B O 1
ATOM 11028 N N . VAL B 1 682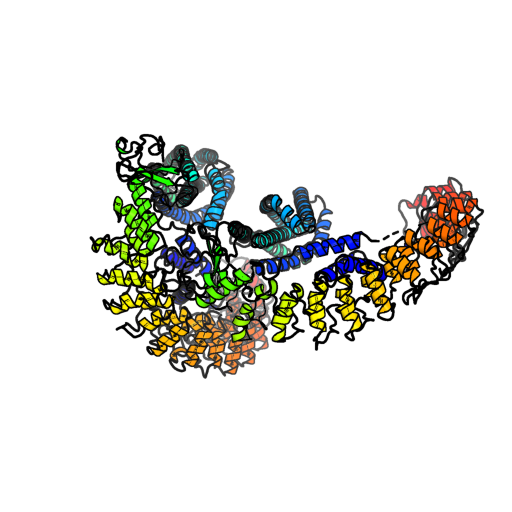 ? -8.965 -9.219 28.071 1.00 108.14 619 VAL B N 1
ATOM 11029 C CA . VAL B 1 682 ? -10.403 -9.092 28.287 1.00 108.14 619 VAL B CA 1
ATOM 11030 C C . VAL B 1 682 ? -11.143 -10.302 27.726 1.00 108.14 619 VAL B C 1
ATOM 11031 O O . VAL B 1 682 ? -12.018 -10.873 28.392 1.00 108.14 619 VAL B O 1
ATOM 11035 N N . VAL B 1 683 ? -10.793 -10.733 26.511 1.00 106.52 620 VAL B N 1
ATOM 11036 C CA . VAL B 1 683 ? -11.435 -11.916 25.951 1.00 106.52 620 VAL B CA 1
ATOM 11037 C C . VAL B 1 683 ? -11.086 -13.141 26.780 1.00 106.52 620 VAL B C 1
ATOM 11038 O O . VAL B 1 683 ? -11.937 -14.002 27.029 1.00 106.52 620 VAL B O 1
ATOM 11042 N N . ASP B 1 684 ? -9.840 -13.218 27.254 1.00 120.92 621 ASP B N 1
ATOM 11043 C CA . ASP B 1 684 ? -9.411 -14.358 28.052 1.00 120.92 621 ASP B CA 1
ATOM 11044 C C . ASP B 1 684 ? -10.218 -14.454 29.338 1.00 120.92 621 ASP B C 1
ATOM 11045 O O . ASP B 1 684 ? -10.631 -15.547 29.744 1.00 120.92 621 ASP B O 1
ATOM 11050 N N . ALA B 1 685 ? -10.458 -13.315 29.989 1.00 103.23 622 ALA B N 1
ATOM 11051 C CA . ALA B 1 685 ? -11.327 -13.297 31.158 1.00 103.23 622 ALA B CA 1
ATOM 11052 C C . ALA B 1 685 ? -12.746 -13.697 30.787 1.00 103.23 622 ALA B C 1
ATOM 11053 O O . ALA B 1 685 ? -13.418 -14.412 31.539 1.00 103.23 622 ALA B O 1
ATOM 11055 N N . LEU B 1 686 ? -13.219 -13.248 29.626 1.00 110.20 623 LEU B N 1
ATOM 11056 C CA . LEU B 1 686 ? -14.580 -13.562 29.220 1.00 110.20 623 LEU B CA 1
ATOM 11057 C C . LEU B 1 686 ? -14.729 -14.999 28.733 1.00 110.20 623 LEU B C 1
ATOM 11058 O O . LEU B 1 686 ? -15.844 -15.531 28.762 1.00 110.20 623 LEU B O 1
ATOM 11063 N N . LEU B 1 687 ? -13.631 -15.646 28.325 1.00 120.86 624 LEU B N 1
ATOM 11064 C CA . LEU B 1 687 ? -13.724 -16.940 27.649 1.00 120.86 624 LEU B CA 1
ATOM 11065 C C . LEU B 1 687 ? -14.547 -17.947 28.439 1.00 120.86 624 LEU B C 1
ATOM 11066 O O . LEU B 1 687 ? -15.463 -18.574 27.899 1.00 120.86 624 LEU B O 1
ATOM 11071 N N . ASN B 1 688 ? -14.229 -18.126 29.717 1.00 156.47 625 ASN B N 1
ATOM 11072 C CA . ASN B 1 688 ? -14.776 -19.245 30.471 1.00 156.47 625 ASN B CA 1
ATOM 11073 C C . ASN B 1 688 ? -15.304 -18.891 31.850 1.00 156.47 625 ASN B C 1
ATOM 11074 O O . ASN B 1 688 ? -16.081 -19.678 32.403 1.00 156.47 625 ASN B O 1
ATOM 11079 N N . HIS B 1 689 ? -14.915 -17.756 32.426 1.00 135.29 626 HIS B N 1
ATOM 11080 C CA . HIS B 1 689 ? -15.329 -17.445 33.793 1.00 135.29 626 HIS B CA 1
ATOM 11081 C C . HIS B 1 689 ? -16.842 -17.351 33.949 1.00 135.29 626 HIS B C 1
ATOM 11082 O O . HIS B 1 689 ? -17.381 -17.979 34.877 1.00 135.29 626 HIS B O 1
ATOM 11089 N N . PRO B 1 690 ? -17.586 -16.620 33.109 1.00 120.82 627 PRO B N 1
ATOM 11090 C CA . PRO B 1 690 ? -19.046 -16.642 33.250 1.00 120.82 627 PRO B CA 1
ATOM 11091 C C . PRO B 1 690 ? -19.676 -17.763 32.442 1.00 120.82 627 PRO B C 1
ATOM 11092 O O . PRO B 1 690 ? -18.971 -18.564 31.819 1.00 120.82 627 PRO B O 1
ATOM 11096 N N . ASP B 1 691 ? -21.004 -17.831 32.451 1.00 118.01 628 ASP B N 1
ATOM 11097 C CA . ASP B 1 691 ? -21.743 -18.819 31.666 1.00 118.01 628 ASP B CA 1
ATOM 11098 C C . ASP B 1 691 ? -21.956 -18.226 30.280 1.00 118.01 628 ASP B C 1
ATOM 11099 O O . ASP B 1 691 ? -22.883 -17.450 30.046 1.00 118.01 628 ASP B O 1
ATOM 11104 N N . ILE B 1 692 ? -21.090 -18.609 29.347 1.00 116.04 629 ILE B N 1
ATOM 11105 C CA . ILE B 1 692 ? -20.944 -17.915 28.074 1.00 116.04 629 ILE B CA 1
ATOM 11106 C C . ILE B 1 692 ? -21.433 -18.796 26.934 1.00 116.04 629 ILE B C 1
ATOM 11107 O O . ILE B 1 692 ? -21.341 -20.029 26.982 1.00 116.04 629 ILE B O 1
ATOM 11112 N N . ASP B 1 693 ? -21.964 -18.147 25.897 1.00 103.82 630 ASP B N 1
ATOM 11113 C CA . ASP B 1 693 ? -22.191 -18.810 24.622 1.00 103.82 630 ASP B CA 1
ATOM 11114 C C . ASP B 1 693 ? -20.854 -19.010 23.923 1.00 103.82 630 ASP B C 1
ATOM 11115 O O . ASP B 1 693 ? -20.426 -18.170 23.125 1.00 103.82 630 ASP B O 1
ATOM 11120 N N . LYS B 1 694 ? -20.188 -20.128 24.222 1.00 115.45 631 LYS B N 1
ATOM 11121 C CA . LYS B 1 694 ? -18.844 -20.360 23.703 1.00 115.45 631 LYS B CA 1
ATOM 11122 C C . LYS B 1 694 ? -18.820 -20.365 22.183 1.00 115.45 631 LYS B C 1
ATOM 11123 O O . LYS B 1 694 ? -17.767 -20.142 21.577 1.00 115.45 631 LYS B O 1
ATOM 11129 N N . ASN B 1 695 ? -19.959 -20.624 21.551 1.00 113.09 632 ASN B N 1
ATOM 11130 C CA . ASN B 1 695 ? -20.086 -20.505 20.111 1.00 113.09 632 ASN B CA 1
ATOM 11131 C C . ASN B 1 695 ? -21.450 -19.915 19.795 1.00 113.09 632 ASN B C 1
ATOM 11132 O O . ASN B 1 695 ? -22.386 -20.000 20.592 1.00 113.09 632 ASN B O 1
ATOM 11137 N N . ALA B 1 696 ? -21.548 -19.302 18.622 1.00 109.40 633 ALA B N 1
ATOM 11138 C CA . ALA B 1 696 ? -22.783 -18.672 18.184 1.00 109.40 633 ALA B CA 1
ATOM 11139 C C . ALA B 1 696 ? -22.778 -18.624 16.662 1.00 109.40 633 ALA B C 1
ATOM 11140 O O . ALA B 1 696 ? -21.993 -19.314 16.005 1.00 109.40 633 ALA B O 1
ATOM 11142 N N . GLN B 1 697 ? -23.668 -17.813 16.100 1.00 130.63 634 GLN B N 1
ATOM 11143 C CA . GLN B 1 697 ? -23.760 -17.666 14.652 1.00 130.63 634 GLN B CA 1
ATOM 11144 C C . GLN B 1 697 ? -24.146 -16.230 14.343 1.00 130.63 634 GLN B C 1
ATOM 11145 O O . GLN B 1 697 ? -25.173 -15.748 14.828 1.00 130.63 634 GLN B O 1
ATOM 11151 N N . SER B 1 698 ? -23.332 -15.552 13.540 1.00 140.51 635 SER B N 1
ATOM 11152 C CA . SER B 1 698 ? -23.555 -14.143 13.249 1.00 140.51 635 SER B CA 1
ATOM 11153 C C . SER B 1 698 ? -24.665 -13.994 12.212 1.00 140.51 635 SER B C 1
ATOM 11154 O O . SER B 1 698 ? -25.335 -14.958 11.834 1.00 140.51 635 SER B O 1
ATOM 11157 N N . THR B 1 699 ? -24.869 -12.761 11.741 1.00 136.06 636 THR B N 1
ATOM 11158 C CA . THR B 1 699 ? -25.883 -12.511 10.723 1.00 136.06 636 THR B CA 1
ATOM 11159 C C . THR B 1 699 ? -25.593 -13.306 9.458 1.00 136.06 636 THR B C 1
ATOM 11160 O O . THR B 1 699 ? -26.499 -13.903 8.867 1.00 136.06 636 THR B O 1
ATOM 11164 N N . SER B 1 700 ? -24.334 -13.337 9.037 1.00 136.05 637 SER B N 1
ATOM 11165 C CA . SER B 1 700 ? -23.914 -14.149 7.907 1.00 136.05 637 SER B CA 1
ATOM 11166 C C . SER B 1 700 ? -23.290 -15.464 8.347 1.00 136.05 637 SER B C 1
ATOM 11167 O O . SER B 1 700 ? -22.611 -16.116 7.548 1.00 136.05 637 SER B O 1
ATOM 11170 N N . GLY B 1 701 ? -23.508 -15.869 9.594 1.00 141.75 638 GLY B N 1
ATOM 11171 C CA . GLY B 1 701 ? -22.950 -17.110 10.086 1.00 141.75 638 GLY B CA 1
ATOM 11172 C C . GLY B 1 701 ? -21.466 -17.016 10.364 1.00 141.75 638 GLY B C 1
ATOM 11173 O O . GLY B 1 701 ? -20.660 -17.662 9.688 1.00 141.75 638 GLY B O 1
ATOM 11174 N N . LEU B 1 702 ? -21.090 -16.210 11.354 1.00 145.94 639 LEU B N 1
ATOM 11175 C CA . LEU B 1 702 ? -19.687 -15.978 11.682 1.00 145.94 639 LEU B CA 1
ATOM 11176 C C . LEU B 1 702 ? -19.489 -16.143 13.181 1.00 145.94 639 LEU B C 1
ATOM 11177 O O . LEU B 1 702 ? -19.965 -15.321 13.970 1.00 145.94 639 LEU B O 1
ATOM 11182 N N . THR B 1 703 ? -18.786 -17.203 13.570 1.00 133.01 640 THR B N 1
ATOM 11183 C CA . THR B 1 703 ? -18.400 -17.384 14.956 1.00 133.01 640 THR B CA 1
ATOM 11184 C C . THR B 1 703 ? -17.295 -16.401 15.316 1.00 133.01 640 THR B C 1
ATOM 11185 O O . THR B 1 703 ? -16.620 -15.863 14.437 1.00 133.01 640 THR B O 1
ATOM 11189 N N . PRO B 1 704 ? -17.090 -16.140 16.607 1.00 109.86 641 PRO B N 1
ATOM 11190 C CA . PRO B 1 704 ? -15.884 -15.405 17.002 1.00 109.86 641 PRO B CA 1
ATOM 11191 C C . PRO B 1 704 ? -14.617 -16.124 16.588 1.00 109.86 641 PRO B C 1
ATOM 11192 O O . PRO B 1 704 ? -13.577 -15.478 16.409 1.00 109.86 641 PRO B O 1
ATOM 11196 N N . PHE B 1 705 ? -14.682 -17.445 16.412 1.00 115.18 642 PHE B N 1
ATOM 11197 C CA . PHE B 1 705 ? -13.560 -18.173 15.835 1.00 115.18 642 PHE B CA 1
ATOM 11198 C C . PHE B 1 705 ? -13.259 -17.686 14.423 1.00 115.18 642 PHE B C 1
ATOM 11199 O O . PHE B 1 705 ? -12.091 -17.606 14.022 1.00 115.18 642 PHE B O 1
ATOM 11207 N N . HIS B 1 706 ? -14.300 -17.355 13.652 1.00 142.20 643 HIS B N 1
ATOM 11208 C CA . HIS B 1 706 ? -14.091 -16.791 12.321 1.00 142.20 643 HIS B CA 1
ATOM 11209 C C . HIS B 1 706 ? -13.255 -15.522 12.394 1.00 142.20 643 HIS B C 1
ATOM 11210 O O . HIS B 1 706 ? -12.277 -15.363 11.656 1.00 142.20 643 HIS B O 1
ATOM 11217 N N . LEU B 1 707 ? -13.635 -14.600 13.281 1.00 134.65 644 LEU B N 1
ATOM 11218 C CA . LEU B 1 707 ? -12.873 -13.367 13.426 1.00 134.65 644 LEU B CA 1
ATOM 11219 C C . LEU B 1 707 ? -11.448 -13.656 13.868 1.00 134.65 644 LEU B C 1
ATOM 11220 O O . LEU B 1 707 ? -10.495 -13.109 13.303 1.00 134.65 644 LEU B O 1
ATOM 11225 N N . ALA B 1 708 ? -11.283 -14.532 14.863 1.00 132.50 645 ALA B N 1
ATOM 11226 C CA . ALA B 1 708 ? -9.945 -14.859 15.344 1.00 132.50 645 ALA B CA 1
ATOM 11227 C C . ALA B 1 708 ? -9.070 -15.373 14.212 1.00 132.50 645 ALA B C 1
ATOM 11228 O O . ALA B 1 708 ? -7.876 -15.058 14.145 1.00 132.50 645 ALA B O 1
ATOM 11230 N N . ILE B 1 709 ? -9.647 -16.165 13.310 1.00 144.85 646 ILE B N 1
ATOM 11231 C CA . ILE B 1 709 ? -8.913 -16.572 12.118 1.00 144.85 646 ILE B CA 1
ATOM 11232 C C . ILE B 1 709 ? -8.604 -15.361 11.247 1.00 144.85 646 ILE B C 1
ATOM 11233 O O . ILE B 1 709 ? -7.484 -15.207 10.744 1.00 144.85 646 ILE B O 1
ATOM 11238 N N . ILE B 1 710 ? -9.581 -14.477 11.066 1.00 159.54 647 ILE B N 1
ATOM 11239 C CA . ILE B 1 710 ? -9.419 -13.351 10.150 1.00 159.54 647 ILE B CA 1
ATOM 11240 C C . ILE B 1 710 ? -8.709 -12.178 10.816 1.00 159.54 647 ILE B C 1
ATOM 11241 O O . ILE B 1 710 ? -7.871 -11.523 10.194 1.00 159.54 647 ILE B O 1
ATOM 11246 N N . ASN B 1 711 ? -9.011 -11.895 12.085 1.00 135.42 648 ASN B N 1
ATOM 11247 C CA . ASN B 1 711 ? -8.331 -10.805 12.777 1.00 135.42 648 ASN B CA 1
ATOM 11248 C C . ASN B 1 711 ? -6.856 -11.088 13.015 1.00 135.42 648 ASN B C 1
ATOM 11249 O O . ASN B 1 711 ? -6.129 -10.174 13.418 1.00 135.42 648 ASN B O 1
ATOM 11254 N N . GLU B 1 712 ? -6.407 -12.324 12.796 1.00 140.59 649 GLU B N 1
ATOM 11255 C CA . GLU B 1 712 ? -5.001 -12.710 12.853 1.00 140.59 649 GLU B CA 1
ATOM 11256 C C . GLU B 1 712 ? -4.405 -12.587 14.249 1.00 140.59 649 GLU B C 1
ATOM 11257 O O . GLU B 1 712 ? -3.186 -12.461 14.391 1.00 140.59 649 GLU B O 1
ATOM 11263 N N . SER B 1 713 ? -5.233 -12.622 15.289 1.00 136.84 650 SER B N 1
ATOM 11264 C CA . SER B 1 713 ? -4.748 -12.598 16.667 1.00 136.84 650 SER B CA 1
ATOM 11265 C C . SER B 1 713 ? -4.503 -14.036 17.098 1.00 136.84 650 SER B C 1
ATOM 11266 O O . SER B 1 713 ? -5.425 -14.739 17.518 1.00 136.84 650 SER B O 1
ATOM 11269 N N . GLN B 1 714 ? -3.249 -14.475 17.000 1.00 153.87 651 GLN B N 1
ATOM 11270 C CA . GLN B 1 714 ? -2.951 -15.887 17.202 1.00 153.87 651 GLN B CA 1
ATOM 11271 C C . GLN B 1 714 ? -3.101 -16.290 18.663 1.00 153.87 651 GLN B C 1
ATOM 11272 O O . GLN B 1 714 ? -3.528 -17.413 18.958 1.00 153.87 651 GLN B O 1
ATOM 11278 N N . GLU B 1 715 ? -2.760 -15.393 19.593 1.00 132.30 652 GLU B N 1
ATOM 11279 C CA . GLU B 1 715 ? -2.901 -15.729 21.006 1.00 132.30 652 GLU B CA 1
ATOM 11280 C C . GLU B 1 715 ? -4.358 -15.989 21.361 1.00 132.30 652 GLU B C 1
ATOM 11281 O O . GLU B 1 715 ? -4.667 -16.919 22.114 1.00 132.30 652 GLU B O 1
ATOM 11287 N N . VAL B 1 716 ? -5.270 -15.181 20.820 1.00 139.72 653 VAL B N 1
ATOM 11288 C CA . VAL B 1 716 ? -6.685 -15.366 21.109 1.00 139.72 653 VAL B CA 1
ATOM 11289 C C . VAL B 1 716 ? -7.192 -16.653 20.475 1.00 139.72 653 VAL B C 1
ATOM 11290 O O . VAL B 1 716 ? -8.013 -17.366 21.060 1.00 139.72 653 VAL B O 1
ATOM 11294 N N . ALA B 1 717 ? -6.704 -16.977 19.276 1.00 134.27 654 ALA B N 1
ATOM 11295 C CA . ALA B 1 717 ? -7.073 -18.244 18.656 1.00 134.27 654 ALA B CA 1
ATOM 11296 C C . ALA B 1 717 ? -6.633 -19.421 19.515 1.00 134.27 654 ALA B C 1
ATOM 11297 O O . ALA B 1 717 ? -7.399 -20.368 19.728 1.00 134.27 654 ALA B O 1
ATOM 11299 N N . GLU B 1 718 ? -5.403 -19.372 20.031 1.00 150.69 655 GLU B N 1
ATOM 11300 C CA . GLU B 1 718 ? -4.923 -20.449 20.890 1.00 150.69 655 GLU B CA 1
ATOM 11301 C C . GLU B 1 718 ? -5.724 -20.526 22.182 1.00 150.69 655 GLU B C 1
ATOM 11302 O O . GLU B 1 718 ? -6.042 -21.621 22.659 1.00 150.69 655 GLU B O 1
ATOM 11308 N N . SER B 1 719 ? -6.054 -19.375 22.768 1.00 122.58 656 SER B N 1
ATOM 11309 C CA . SER B 1 719 ? -6.853 -19.373 23.989 1.00 122.58 656 SER B CA 1
ATOM 11310 C C . SER B 1 719 ? -8.228 -19.976 23.741 1.00 122.58 656 SER B C 1
ATOM 11311 O O . SER B 1 719 ? -8.742 -20.737 24.569 1.00 122.58 656 SER B O 1
ATOM 11314 N N . LEU B 1 720 ? -8.837 -19.642 22.605 1.00 131.74 657 LEU B N 1
ATOM 11315 C CA . LEU B 1 720 ? -10.127 -20.219 22.250 1.00 131.74 657 LEU B CA 1
ATOM 11316 C C . LEU B 1 720 ? -10.017 -21.724 22.060 1.00 131.74 657 LEU B C 1
ATOM 11317 O O . LEU B 1 720 ? -10.896 -22.479 22.491 1.00 131.74 657 LEU B O 1
ATOM 11322 N N . VAL B 1 721 ? -8.943 -22.176 21.413 1.00 140.34 658 VAL B N 1
ATOM 11323 C CA . VAL B 1 721 ? -8.714 -23.610 21.266 1.00 140.34 658 VAL B CA 1
ATOM 11324 C C . VAL B 1 721 ? -8.608 -24.269 22.634 1.00 140.34 658 VAL B C 1
ATOM 11325 O O . VAL B 1 721 ? -9.135 -25.366 22.857 1.00 140.34 658 VAL B O 1
ATOM 11329 N N . GLU B 1 722 ? -7.928 -23.608 23.572 1.00 136.86 659 GLU B N 1
ATOM 11330 C CA . GLU B 1 722 ? -7.853 -24.125 24.934 1.00 136.86 659 GLU B CA 1
ATOM 11331 C C . GLU B 1 722 ? -9.237 -24.232 25.555 1.00 136.86 659 GLU B C 1
ATOM 11332 O O . GLU B 1 722 ? -9.571 -25.245 26.181 1.00 136.86 659 GLU B O 1
ATOM 11338 N N . SER B 1 723 ? -10.054 -23.192 25.394 1.00 138.07 660 SER B N 1
ATOM 11339 C CA . SER B 1 723 ? -11.363 -23.171 26.034 1.00 138.07 660 SER B CA 1
ATOM 11340 C C . SER B 1 723 ? -12.262 -24.271 25.486 1.00 138.07 660 SER B C 1
ATOM 11341 O O . SER B 1 723 ? -12.928 -24.982 26.248 1.00 138.07 660 SER B O 1
ATOM 11344 N N . ASN B 1 724 ? -12.288 -24.434 24.166 1.00 142.50 661 ASN B N 1
ATOM 11345 C CA . ASN B 1 724 ? -13.196 -25.380 23.537 1.00 142.50 661 ASN B CA 1
ATOM 11346 C C . ASN B 1 724 ? -12.573 -25.897 22.251 1.00 142.50 661 ASN B C 1
ATOM 11347 O O . ASN B 1 724 ? -11.636 -25.306 21.708 1.00 142.50 661 ASN B O 1
ATOM 11352 N N . ALA B 1 725 ? -13.110 -27.013 21.769 1.00 160.37 662 ALA B N 1
ATOM 11353 C CA . ALA B 1 725 ? -12.705 -27.541 20.478 1.00 160.37 662 ALA B CA 1
ATOM 11354 C C . ALA B 1 725 ? -13.273 -26.681 19.350 1.00 160.37 662 ALA B C 1
ATOM 11355 O O . ALA B 1 725 ? -14.230 -25.921 19.530 1.00 160.37 662 ALA B O 1
ATOM 11357 N N . ASP B 1 726 ? -12.667 -26.809 18.173 1.00 149.65 663 ASP B N 1
ATOM 11358 C CA . ASP B 1 726 ? -13.062 -26.015 17.011 1.00 149.65 663 ASP B CA 1
ATOM 11359 C C . ASP B 1 726 ? -14.445 -26.452 16.551 1.00 149.65 663 ASP B C 1
ATOM 11360 O O . ASP B 1 726 ? -14.608 -27.510 15.941 1.00 149.65 663 ASP B O 1
ATOM 11365 N N . LEU B 1 727 ? -15.451 -25.626 16.833 1.00 147.20 664 LEU B N 1
ATOM 11366 C CA . LEU B 1 727 ? -16.792 -25.844 16.300 1.00 147.20 664 LEU B CA 1
ATOM 11367 C C . LEU B 1 727 ? -16.827 -25.254 14.893 1.00 147.20 664 LEU B C 1
ATOM 11368 O O . LEU B 1 727 ? -17.326 -24.154 14.648 1.00 147.20 664 LEU B O 1
ATOM 11373 N N . ASN B 1 728 ? -16.278 -26.016 13.947 1.00 156.74 665 ASN B N 1
ATOM 11374 C CA . ASN B 1 728 ? -16.089 -25.546 12.577 1.00 156.74 665 ASN B CA 1
ATOM 11375 C C . ASN B 1 728 ? -17.411 -25.556 11.804 1.00 156.74 665 ASN B C 1
ATOM 11376 O O . ASN B 1 728 ? -17.577 -26.233 10.790 1.00 156.74 665 ASN B O 1
ATOM 11381 N N . ILE B 1 729 ? -18.364 -24.775 12.309 1.00 156.98 666 ILE B N 1
ATOM 11382 C CA . ILE B 1 729 ? -19.637 -24.614 11.621 1.00 156.98 666 ILE B CA 1
ATOM 11383 C C . ILE B 1 729 ? -19.456 -23.692 10.423 1.00 156.98 666 ILE B C 1
ATOM 11384 O O . ILE B 1 729 ? -18.799 -22.647 10.511 1.00 156.98 666 ILE B O 1
ATOM 11389 N N . GLN B 1 730 ? -20.030 -24.083 9.291 1.00 168.59 667 GLN B N 1
ATOM 11390 C CA . GLN B 1 730 ? -19.902 -23.313 8.065 1.00 168.59 667 GLN B CA 1
ATOM 11391 C C . GLN B 1 730 ? -20.839 -22.108 8.083 1.00 168.59 667 GLN B C 1
ATOM 11392 O O . GLN B 1 730 ? -21.811 -22.054 8.839 1.00 168.59 667 GLN B O 1
ATOM 11398 N N . ASP B 1 731 ? -20.529 -21.135 7.231 1.00 155.45 668 ASP B N 1
ATOM 11399 C CA . ASP B 1 731 ? -21.267 -19.881 7.192 1.00 155.45 668 ASP B CA 1
ATOM 11400 C C . ASP B 1 731 ? -22.563 -20.065 6.407 1.00 155.45 668 ASP B C 1
ATOM 11401 O O . ASP B 1 731 ? -22.980 -21.185 6.098 1.00 155.45 668 ASP B O 1
ATOM 11406 N N . VAL B 1 732 ? -23.216 -18.950 6.069 1.00 139.67 669 VAL B N 1
ATOM 11407 C CA . VAL B 1 732 ? -24.474 -19.018 5.332 1.00 139.67 669 VAL B CA 1
ATOM 11408 C C . VAL B 1 732 ? -24.263 -19.635 3.956 1.00 139.67 669 VAL B C 1
ATOM 11409 O O . VAL B 1 732 ? -25.112 -20.385 3.460 1.00 139.67 669 VAL B O 1
ATOM 11413 N N . ASN B 1 733 ? -23.133 -19.338 3.316 1.00 147.16 670 ASN B N 1
ATOM 11414 C CA . ASN B 1 733 ? -22.816 -19.919 2.020 1.00 147.16 670 ASN B CA 1
ATOM 11415 C C . ASN B 1 733 ? -21.937 -21.156 2.141 1.00 147.16 670 ASN B C 1
ATOM 11416 O O . ASN B 1 733 ? -21.292 -21.547 1.164 1.00 147.16 670 ASN B O 1
ATOM 11421 N N . HIS B 1 734 ? -21.915 -21.782 3.320 1.00 158.44 671 HIS B N 1
ATOM 11422 C CA . HIS B 1 734 ? -21.247 -23.067 3.540 1.00 158.44 671 HIS B CA 1
ATOM 11423 C C . HIS B 1 734 ? -19.727 -22.958 3.396 1.00 158.44 671 HIS B C 1
ATOM 11424 O O . HIS B 1 734 ? -19.106 -23.690 2.625 1.00 158.44 671 HIS B O 1
ATOM 11431 N N . MET B 1 735 ? -19.129 -22.033 4.145 1.00 174.87 672 MET B N 1
ATOM 11432 C CA . MET B 1 735 ? -17.681 -21.993 4.313 1.00 174.87 672 MET B CA 1
ATOM 11433 C C . MET B 1 735 ? -17.328 -22.019 5.791 1.00 174.87 672 MET B C 1
ATOM 11434 O O . MET B 1 735 ? -17.867 -21.234 6.579 1.00 174.87 672 MET B O 1
ATOM 11439 N N . ALA B 1 736 ? -16.426 -22.922 6.156 1.00 170.41 673 ALA B N 1
ATOM 11440 C CA . ALA B 1 736 ? -15.818 -22.943 7.473 1.00 170.41 673 ALA B CA 1
ATOM 11441 C C . ALA B 1 736 ? -14.625 -21.994 7.505 1.00 170.41 673 ALA B C 1
ATOM 11442 O O . ALA B 1 736 ? -14.071 -21.647 6.459 1.00 170.41 673 ALA B O 1
ATOM 11444 N N . PRO B 1 737 ? -14.203 -21.554 8.696 1.00 159.63 674 PRO B N 1
ATOM 11445 C CA . PRO B 1 737 ? -13.047 -20.645 8.771 1.00 159.63 674 PRO B CA 1
ATOM 11446 C C . PRO B 1 737 ? -11.771 -21.224 8.191 1.00 159.63 674 PRO B C 1
ATOM 11447 O O . PRO B 1 737 ? -10.780 -20.494 8.080 1.00 159.63 674 PRO B O 1
ATOM 11451 N N . ILE B 1 738 ? -11.758 -22.506 7.827 1.00 174.06 675 ILE B N 1
ATOM 11452 C CA . ILE B 1 738 ? -10.561 -23.101 7.243 1.00 174.06 675 ILE B CA 1
ATOM 11453 C C . ILE B 1 738 ? -10.250 -22.466 5.894 1.00 174.06 675 ILE B C 1
ATOM 11454 O O . ILE B 1 738 ? -9.092 -22.159 5.588 1.00 174.06 675 ILE B O 1
ATOM 11459 N N . HIS B 1 739 ? -11.276 -22.254 5.069 1.00 178.54 676 HIS B N 1
ATOM 11460 C CA . HIS B 1 739 ? -11.056 -21.812 3.698 1.00 178.54 676 HIS B CA 1
ATOM 11461 C C . HIS B 1 739 ? -10.587 -20.367 3.607 1.00 178.54 676 HIS B C 1
ATOM 11462 O O . HIS B 1 739 ? -9.994 -19.988 2.591 1.00 178.54 676 HIS B O 1
ATOM 11469 N N . PHE B 1 740 ? -10.829 -19.554 4.636 1.00 194.14 677 PHE B N 1
ATOM 11470 C CA . PHE B 1 740 ? -10.382 -18.165 4.594 1.00 194.14 677 PHE B CA 1
ATOM 11471 C C . PHE B 1 740 ? -8.863 -18.077 4.508 1.00 194.14 677 PHE B C 1
ATOM 11472 O O . PHE B 1 740 ? -8.321 -17.233 3.783 1.00 194.14 677 PHE B O 1
ATOM 11480 N N . ALA B 1 741 ? -8.160 -18.933 5.254 1.00 204.65 678 ALA B N 1
ATOM 11481 C CA . ALA B 1 741 ? -6.702 -18.906 5.235 1.00 204.65 678 ALA B CA 1
ATOM 11482 C C . ALA B 1 741 ? -6.164 -19.222 3.848 1.00 204.65 678 ALA B C 1
ATOM 11483 O O . ALA B 1 741 ? -5.217 -18.581 3.378 1.00 204.65 678 ALA B O 1
ATOM 11485 N N . ALA B 1 742 ? -6.753 -20.212 3.177 1.00 207.52 679 ALA B N 1
ATOM 11486 C CA . ALA B 1 742 ? -6.371 -20.485 1.798 1.00 207.52 679 ALA B CA 1
ATOM 11487 C C . ALA B 1 742 ? -6.757 -19.336 0.880 1.00 207.52 679 ALA B C 1
ATOM 11488 O O . ALA B 1 742 ? -6.074 -19.082 -0.118 1.00 207.52 679 ALA B O 1
ATOM 11490 N N . SER B 1 743 ? -7.846 -18.635 1.199 1.00 198.93 680 SER B N 1
ATOM 11491 C CA . SER B 1 743 ? -8.282 -17.527 0.361 1.00 198.93 680 SER B CA 1
ATOM 11492 C C . SER B 1 743 ? -7.322 -16.345 0.426 1.00 198.93 680 SER B C 1
ATOM 11493 O O . SER B 1 743 ? -7.060 -15.709 -0.600 1.00 198.93 680 SER B O 1
ATOM 11496 N N . MET B 1 744 ? -6.789 -16.032 1.608 1.00 185.75 681 MET B N 1
ATOM 11497 C CA . MET B 1 744 ? -5.909 -14.877 1.767 1.00 185.75 681 MET B CA 1
ATOM 11498 C C . MET B 1 744 ? -4.461 -15.247 2.066 1.00 185.75 681 MET B C 1
ATOM 11499 O O . MET B 1 744 ? -3.660 -14.354 2.366 1.00 185.75 681 MET B O 1
ATOM 11504 N N . GLY B 1 745 ? -4.098 -16.524 1.989 1.00 164.12 682 GLY B N 1
ATOM 11505 C CA . GLY B 1 745 ? -2.728 -16.924 2.245 1.00 164.12 682 GLY B CA 1
ATOM 11506 C C . GLY B 1 745 ? -2.267 -16.641 3.661 1.00 164.12 682 GLY B C 1
ATOM 11507 O O . GLY B 1 745 ? -1.162 -16.133 3.873 1.00 164.12 682 GLY B O 1
ATOM 11508 N N . SER B 1 746 ? -3.108 -16.974 4.641 1.00 164.62 683 SER B N 1
ATOM 11509 C CA . SER B 1 746 ? -2.801 -16.754 6.055 1.00 164.62 683 SER B CA 1
ATOM 11510 C C . SER B 1 746 ? -1.743 -17.761 6.492 1.00 164.62 683 SER B C 1
ATOM 11511 O O . SER B 1 746 ? -2.014 -18.739 7.192 1.00 164.62 683 SER B O 1
ATOM 11514 N N . ILE B 1 747 ? -0.503 -17.481 6.091 1.00 172.19 684 ILE B N 1
ATOM 11515 C CA . ILE B 1 747 ? 0.568 -18.469 6.194 1.00 172.19 684 ILE B CA 1
ATOM 11516 C C . ILE B 1 747 ? 0.838 -18.830 7.651 1.00 172.19 684 ILE B C 1
ATOM 11517 O O . ILE B 1 747 ? 0.989 -20.008 7.998 1.00 172.19 684 ILE B O 1
ATOM 11522 N N . LYS B 1 748 ? 0.899 -17.827 8.528 1.00 169.05 685 LYS B N 1
ATOM 11523 C CA . LYS B 1 748 ? 1.215 -18.092 9.929 1.00 169.05 685 LYS B CA 1
ATOM 11524 C C . LYS B 1 748 ? 0.109 -18.892 10.612 1.00 169.05 685 LYS B C 1
ATOM 11525 O O . LYS B 1 748 ? 0.376 -19.915 11.255 1.00 169.05 685 LYS B O 1
ATOM 11531 N N . MET B 1 749 ? -1.144 -18.450 10.481 1.00 156.71 686 MET B N 1
ATOM 11532 C CA . MET B 1 749 ? -2.237 -19.253 11.016 1.00 156.71 686 MET B CA 1
ATOM 11533 C C . MET B 1 749 ? -2.400 -20.567 10.266 1.00 156.71 686 MET B C 1
ATOM 11534 O O . MET B 1 749 ? -2.860 -21.547 10.852 1.00 156.71 686 MET B O 1
ATOM 11539 N N . LEU B 1 750 ? -2.030 -20.622 8.986 1.00 174.64 687 LEU B N 1
ATOM 11540 C CA . LEU B 1 750 ? -2.043 -21.907 8.294 1.00 174.64 687 LEU B CA 1
ATOM 11541 C C . LEU B 1 750 ? -1.101 -22.889 8.979 1.00 174.64 687 LEU B C 1
ATOM 11542 O O . LEU B 1 750 ? -1.469 -24.038 9.258 1.00 174.64 687 LEU B O 1
ATOM 11547 N N . ARG B 1 751 ? 0.115 -22.433 9.285 1.00 182.59 688 ARG B N 1
ATOM 11548 C CA . ARG B 1 751 ? 1.072 -23.270 9.997 1.00 182.59 688 ARG B CA 1
ATOM 11549 C C . ARG B 1 751 ? 0.553 -23.646 11.376 1.00 182.59 688 ARG B C 1
ATOM 11550 O O . ARG B 1 751 ? 0.700 -24.792 11.810 1.00 182.59 688 ARG B O 1
ATOM 11558 N N . TYR B 1 752 ? -0.054 -22.691 12.082 1.00 160.98 689 TYR B N 1
ATOM 11559 C CA . TYR B 1 752 ? -0.560 -22.983 13.420 1.00 160.98 689 TYR B CA 1
ATOM 11560 C C . TYR B 1 752 ? -1.674 -24.022 13.379 1.00 160.98 689 TYR B C 1
ATOM 11561 O O . TYR B 1 752 ? -1.710 -24.942 14.205 1.00 160.98 689 TYR B O 1
ATOM 11570 N N . LEU B 1 753 ? -2.593 -23.895 12.423 1.00 164.21 690 LEU B N 1
ATOM 11571 C CA . LEU B 1 753 ? -3.685 -24.853 12.317 1.00 164.21 690 LEU B CA 1
ATOM 11572 C C . LEU B 1 753 ? -3.194 -26.222 11.875 1.00 164.21 690 LEU B C 1
ATOM 11573 O O . LEU B 1 753 ? -3.768 -27.240 12.276 1.00 164.21 690 LEU B O 1
ATOM 11578 N N . ILE B 1 754 ? -2.151 -26.278 11.046 1.00 165.16 691 ILE B N 1
ATOM 11579 C CA . ILE B 1 754 ? -1.522 -27.569 10.789 1.00 165.16 691 ILE B CA 1
ATOM 11580 C C . ILE B 1 754 ? -0.929 -28.122 12.076 1.00 165.16 691 ILE B C 1
ATOM 11581 O O . ILE B 1 754 ? -1.051 -29.316 12.376 1.00 165.16 691 ILE B O 1
ATOM 11586 N N . SER B 1 755 ? -0.294 -27.254 12.868 1.00 169.48 692 SER B N 1
ATOM 11587 C CA . SER B 1 755 ? 0.269 -27.659 14.149 1.00 169.48 692 SER B CA 1
ATOM 11588 C C . SER B 1 755 ? -0.796 -28.146 15.117 1.00 169.48 692 SER B C 1
ATOM 11589 O O . SER B 1 755 ? -0.473 -28.866 16.067 1.00 169.48 692 SER B O 1
ATOM 11592 N N . ILE B 1 756 ? -2.054 -27.757 14.908 1.00 170.88 693 ILE B N 1
ATOM 11593 C CA . ILE B 1 756 ? -3.140 -28.318 15.707 1.00 170.88 693 ILE B CA 1
ATOM 11594 C C . ILE B 1 756 ? -3.191 -29.830 15.535 1.00 170.88 693 ILE B C 1
ATOM 11595 O O . ILE B 1 756 ? -3.484 -30.568 16.484 1.00 170.88 693 ILE B O 1
ATOM 11600 N N . LYS B 1 757 ? -2.943 -30.308 14.310 1.00 172.33 694 LYS B N 1
ATOM 11601 C CA . LYS B 1 757 ? -2.842 -31.727 13.972 1.00 172.33 694 LYS B CA 1
ATOM 11602 C C . LYS B 1 757 ? -4.219 -32.383 14.002 1.00 172.33 694 LYS B C 1
ATOM 11603 O O . LYS B 1 757 ? -4.403 -33.495 13.498 1.00 172.33 694 LYS B O 1
ATOM 11609 N N . ASP B 1 758 ? -5.203 -31.672 14.528 1.00 172.03 695 ASP B N 1
ATOM 11610 C CA . ASP B 1 758 ? -6.581 -32.123 14.570 1.00 172.03 695 ASP B CA 1
ATOM 11611 C C . ASP B 1 758 ? -7.407 -31.214 13.671 1.00 172.03 695 ASP B C 1
ATOM 11612 O O . ASP B 1 758 ? -6.878 -30.301 13.032 1.00 172.03 695 ASP B O 1
ATOM 11617 N N . LYS B 1 759 ? -8.716 -31.465 13.628 1.00 196.88 696 LYS B N 1
ATOM 11618 C CA . LYS B 1 759 ? -9.631 -30.701 12.782 1.00 196.88 696 LYS B CA 1
ATOM 11619 C C . LYS B 1 759 ? -9.152 -30.735 11.327 1.00 196.88 696 LYS B C 1
ATOM 11620 O O . LYS B 1 759 ? -8.714 -29.739 10.749 1.00 196.88 696 LYS B O 1
ATOM 11626 N N . VAL B 1 760 ? -9.250 -31.931 10.752 1.00 201.78 697 VAL B N 1
ATOM 11627 C CA . VAL B 1 760 ? -8.627 -32.248 9.472 1.00 201.78 697 VAL B CA 1
ATOM 11628 C C . VAL B 1 760 ? -9.524 -31.710 8.361 1.00 201.78 697 VAL B C 1
ATOM 11629 O O . VAL B 1 760 ? -9.336 -32.016 7.178 1.00 201.78 697 VAL B O 1
ATOM 11633 N N . SER B 1 761 ? -10.501 -30.882 8.741 1.00 183.79 698 SER B N 1
ATOM 11634 C CA . SER B 1 761 ? -11.377 -30.227 7.778 1.00 183.79 698 SER B CA 1
ATOM 11635 C C . SER B 1 761 ? -10.618 -29.433 6.723 1.00 183.79 698 SER B C 1
ATOM 11636 O O . SER B 1 761 ? -11.235 -28.984 5.751 1.00 183.79 698 SER B O 1
ATOM 11639 N N . ILE B 1 762 ? -9.306 -29.244 6.890 1.00 170.73 699 ILE B N 1
ATOM 11640 C CA . ILE B 1 762 ? -8.476 -28.729 5.809 1.00 170.73 699 ILE B CA 1
ATOM 11641 C C . ILE B 1 762 ? -8.590 -29.610 4.578 1.00 170.73 699 ILE B C 1
ATOM 11642 O O . ILE B 1 762 ? -8.371 -29.143 3.455 1.00 170.73 699 ILE B O 1
ATOM 11647 N N . ASN B 1 763 ? -8.928 -30.885 4.764 1.00 177.23 700 ASN B N 1
ATOM 11648 C CA . ASN B 1 763 ? -9.208 -31.799 3.669 1.00 177.23 700 ASN B CA 1
ATOM 11649 C C . ASN B 1 763 ? -10.695 -32.107 3.553 1.00 177.23 700 ASN B C 1
ATOM 11650 O O . ASN B 1 763 ? -11.078 -33.036 2.836 1.00 177.23 700 ASN B O 1
ATOM 11655 N N . SER B 1 764 ? -11.540 -31.350 4.247 1.00 164.85 701 SER B N 1
ATOM 11656 C CA . SER B 1 764 ? -12.981 -31.515 4.127 1.00 164.85 701 SER B CA 1
ATOM 11657 C C . SER B 1 764 ? -13.471 -30.805 2.868 1.00 164.85 701 SER B C 1
ATOM 11658 O O . SER B 1 764 ? -12.688 -30.347 2.032 1.00 164.85 701 SER B O 1
ATOM 11661 N N . VAL B 1 765 ? -14.788 -30.698 2.730 1.00 173.01 702 VAL B N 1
ATOM 11662 C CA . VAL B 1 765 ? -15.406 -30.151 1.533 1.00 173.01 702 VAL B CA 1
ATOM 11663 C C . VAL B 1 765 ? -16.456 -29.128 1.933 1.00 173.01 702 VAL B C 1
ATOM 11664 O O . VAL B 1 765 ? -17.003 -29.167 3.039 1.00 173.01 702 VAL B O 1
ATOM 11668 N N . THR B 1 766 ? -16.735 -28.206 1.018 1.00 171.17 703 THR B N 1
ATOM 11669 C CA . THR B 1 766 ? -17.835 -27.274 1.208 1.00 171.17 703 THR B CA 1
ATOM 11670 C C . THR B 1 766 ? -19.149 -28.030 1.104 1.00 171.17 703 THR B C 1
ATOM 11671 O O . THR B 1 766 ? -19.382 -28.743 0.123 1.00 171.17 703 THR B O 1
ATOM 11675 N N . GLU B 1 767 ? -20.012 -27.875 2.108 1.00 186.43 704 GLU B N 1
ATOM 11676 C CA . GLU B 1 767 ? -21.315 -28.522 2.035 1.00 186.43 704 GLU B CA 1
ATOM 11677 C C . GLU B 1 767 ? -22.108 -28.021 0.839 1.00 186.43 704 GLU B C 1
ATOM 11678 O O . GLU B 1 767 ? -22.965 -28.740 0.314 1.00 186.43 704 GLU B O 1
ATOM 11684 N N . ASN B 1 768 ? -21.827 -26.798 0.387 1.00 166.82 705 ASN B N 1
ATOM 11685 C CA . ASN B 1 768 ? -22.491 -26.271 -0.796 1.00 166.82 705 ASN B CA 1
ATOM 11686 C C . ASN B 1 768 ? -22.174 -27.118 -2.022 1.00 166.82 705 ASN B C 1
ATOM 11687 O O . ASN B 1 768 ? -23.065 -27.731 -2.619 1.00 166.82 705 ASN B O 1
ATOM 11692 N N . ASN B 1 769 ? -20.897 -27.168 -2.417 1.00 161.50 706 ASN B N 1
ATOM 11693 C CA . ASN B 1 769 ? -20.549 -27.833 -3.667 1.00 161.50 706 ASN B CA 1
ATOM 11694 C C . ASN B 1 769 ? -19.275 -28.669 -3.570 1.00 161.50 706 ASN B C 1
ATOM 11695 O O . ASN B 1 769 ? -18.599 -28.863 -4.587 1.00 161.50 706 ASN B O 1
ATOM 11700 N N . ASN B 1 770 ? -18.925 -29.159 -2.379 1.00 165.15 707 ASN B N 1
ATOM 11701 C CA . ASN B 1 770 ? -17.826 -30.110 -2.195 1.00 165.15 707 ASN B CA 1
ATOM 11702 C C . ASN B 1 770 ? -16.490 -29.533 -2.663 1.00 165.15 707 ASN B C 1
ATOM 11703 O O . ASN B 1 770 ? -15.833 -30.065 -3.558 1.00 165.15 707 ASN B O 1
ATOM 11708 N N . TRP B 1 771 ? -16.082 -28.443 -2.026 1.00 180.96 708 TRP B N 1
ATOM 11709 C CA . TRP B 1 771 ? -14.814 -27.802 -2.335 1.00 180.96 708 TRP B CA 1
ATOM 11710 C C . TRP B 1 771 ? -13.911 -27.795 -1.110 1.00 180.96 708 TRP B C 1
ATOM 11711 O O . TRP B 1 771 ? -14.363 -27.526 0.006 1.00 180.96 708 TRP B O 1
ATOM 11722 N N . THR B 1 772 ? -12.639 -28.102 -1.329 1.00 189.25 709 THR B N 1
ATOM 11723 C CA . THR B 1 772 ? -11.616 -27.939 -0.312 1.00 189.25 709 THR B CA 1
ATOM 11724 C C . THR B 1 772 ? -11.063 -26.518 -0.354 1.00 189.25 709 THR B C 1
ATOM 11725 O O . THR B 1 772 ? -11.186 -25.826 -1.368 1.00 189.25 709 THR B O 1
ATOM 11729 N N . PRO B 1 773 ? -10.447 -26.053 0.737 1.00 181.31 710 PRO B N 1
ATOM 11730 C CA . PRO B 1 773 ? -9.805 -24.729 0.691 1.00 181.31 710 PRO B CA 1
ATOM 11731 C C . PRO B 1 773 ? -8.755 -24.624 -0.396 1.00 181.31 710 PRO B C 1
ATOM 11732 O O . PRO B 1 773 ? -8.501 -23.522 -0.902 1.00 181.31 710 PRO B O 1
ATOM 11736 N N . LEU B 1 774 ? -8.140 -25.749 -0.768 1.00 181.73 711 LEU B N 1
ATOM 11737 C CA . LEU B 1 774 ? -7.164 -25.756 -1.852 1.00 181.73 711 LEU B CA 1
ATOM 11738 C C . LEU B 1 774 ? -7.755 -25.191 -3.135 1.00 181.73 711 LEU B C 1
ATOM 11739 O O . LEU B 1 774 ? -7.077 -24.469 -3.878 1.00 181.73 711 LEU B O 1
ATOM 11744 N N . HIS B 1 775 ? -9.019 -25.510 -3.414 1.00 184.10 712 HIS B N 1
ATOM 11745 C CA . HIS B 1 775 ? -9.655 -24.995 -4.620 1.00 184.10 712 HIS B CA 1
ATOM 11746 C C . HIS B 1 775 ? -9.713 -23.475 -4.605 1.00 184.10 712 HIS B C 1
ATOM 11747 O O . HIS B 1 775 ? -9.363 -22.826 -5.596 1.00 184.10 712 HIS B O 1
ATOM 11754 N N . PHE B 1 776 ? -10.134 -22.886 -3.484 1.00 189.25 713 PHE B N 1
ATOM 11755 C CA . PHE B 1 776 ? -10.194 -21.430 -3.398 1.00 189.25 713 PHE B CA 1
ATOM 11756 C C . PHE B 1 776 ? -8.807 -20.815 -3.487 1.00 189.25 713 PHE B C 1
ATOM 11757 O O . PHE B 1 776 ? -8.618 -19.780 -4.137 1.00 189.25 713 PHE B O 1
ATOM 11765 N N . ALA B 1 777 ? -7.827 -21.435 -2.828 1.00 200.36 714 ALA B N 1
ATOM 11766 C CA . ALA B 1 777 ? -6.467 -20.913 -2.880 1.00 200.36 714 ALA B CA 1
ATOM 11767 C C . ALA B 1 777 ? -5.955 -20.874 -4.311 1.00 200.36 714 ALA B C 1
ATOM 11768 O O . ALA B 1 777 ? -5.360 -19.879 -4.740 1.00 200.36 714 ALA B O 1
ATOM 11770 N N . ILE B 1 778 ? -6.188 -21.944 -5.071 1.00 193.71 715 ILE B N 1
ATOM 11771 C CA . ILE B 1 778 ? -5.787 -21.943 -6.472 1.00 193.71 715 ILE B CA 1
ATOM 11772 C C . ILE B 1 778 ? -6.602 -20.928 -7.259 1.00 193.71 715 ILE B C 1
ATOM 11773 O O . ILE B 1 778 ? -6.089 -20.271 -8.173 1.00 193.71 715 ILE B O 1
ATOM 11778 N N . TYR B 1 779 ? -7.874 -20.764 -6.907 1.00 197.83 716 TYR B N 1
ATOM 11779 C CA . TYR B 1 779 ? -8.771 -19.935 -7.694 1.00 197.83 716 TYR B CA 1
ATOM 11780 C C . TYR B 1 779 ? -8.623 -18.447 -7.413 1.00 197.83 716 TYR B C 1
ATOM 11781 O O . TYR B 1 779 ? -9.184 -17.638 -8.158 1.00 197.83 716 TYR B O 1
ATOM 11790 N N . PHE B 1 780 ? -7.897 -18.066 -6.366 1.00 191.79 717 PHE B N 1
ATOM 11791 C CA . PHE B 1 780 ? -7.666 -16.660 -6.065 1.00 191.79 717 PHE B CA 1
ATOM 11792 C C . PHE B 1 780 ? -6.261 -16.198 -6.423 1.00 191.79 717 PHE B C 1
ATOM 11793 O O . PHE B 1 780 ? -5.917 -15.044 -6.148 1.00 191.79 717 PHE B O 1
ATOM 11801 N N . LYS B 1 781 ? -5.442 -17.071 -7.010 1.00 191.90 718 LYS B N 1
ATOM 11802 C CA . LYS B 1 781 ? -4.057 -16.833 -7.408 1.00 191.90 718 LYS B CA 1
ATOM 11803 C C . LYS B 1 781 ? -3.115 -16.663 -6.223 1.00 191.90 718 LYS B C 1
ATOM 11804 O O . LYS B 1 781 ? -1.905 -16.523 -6.433 1.00 191.90 718 LYS B O 1
ATOM 11810 N N . LYS B 1 782 ? -3.617 -16.678 -4.987 1.00 198.21 719 LYS B N 1
ATOM 11811 C CA . LYS B 1 782 ? -2.765 -16.649 -3.798 1.00 198.21 719 LYS B CA 1
ATOM 11812 C C . LYS B 1 782 ? -2.170 -18.044 -3.633 1.00 198.21 719 LYS B C 1
ATOM 11813 O O . LYS B 1 782 ? -2.705 -18.912 -2.940 1.00 198.21 719 LYS B O 1
ATOM 11819 N N . GLU B 1 783 ? -1.032 -18.256 -4.287 1.00 194.97 720 GLU B N 1
ATOM 11820 C CA . GLU B 1 783 ? -0.488 -19.589 -4.521 1.00 194.97 720 GLU B CA 1
ATOM 11821 C C . GLU B 1 783 ? 0.736 -19.883 -3.656 1.00 194.97 720 GLU B C 1
ATOM 11822 O O . GLU B 1 783 ? 1.689 -20.526 -4.099 1.00 194.97 720 GLU B O 1
ATOM 11828 N N . ASP B 1 784 ? 0.718 -19.418 -2.409 1.00 197.95 721 ASP B N 1
ATOM 11829 C CA . ASP B 1 784 ? 1.749 -19.733 -1.427 1.00 197.95 721 ASP B CA 1
ATOM 11830 C C . ASP B 1 784 ? 1.239 -20.653 -0.329 1.00 197.95 721 ASP B C 1
ATOM 11831 O O . ASP B 1 784 ? 1.866 -21.678 -0.025 1.00 197.95 721 ASP B O 1
ATOM 11836 N N . ALA B 1 785 ? 0.104 -20.301 0.280 1.00 191.44 722 ALA B N 1
ATOM 11837 C CA . ALA B 1 785 ? -0.532 -21.194 1.238 1.00 191.44 722 ALA B CA 1
ATOM 11838 C C . ALA B 1 785 ? -0.837 -22.544 0.609 1.00 191.44 722 ALA B C 1
ATOM 11839 O O . ALA B 1 785 ? -0.845 -23.564 1.304 1.00 191.44 722 ALA B O 1
ATOM 11841 N N . ALA B 1 786 ? -1.077 -22.570 -0.703 1.00 222.25 723 ALA B N 1
ATOM 11842 C CA . ALA B 1 786 ? -1.284 -23.837 -1.396 1.00 222.25 723 ALA B CA 1
ATOM 11843 C C . ALA B 1 786 ? -0.026 -24.695 -1.357 1.00 222.25 723 ALA B C 1
ATOM 11844 O O . ALA B 1 786 ? -0.090 -25.899 -1.079 1.00 222.25 723 ALA B O 1
ATOM 11846 N N . LYS B 1 787 ? 1.131 -24.091 -1.638 1.00 205.60 724 LYS B N 1
ATOM 11847 C CA . LYS B 1 787 ? 2.382 -24.833 -1.535 1.00 205.60 724 LYS B CA 1
ATOM 11848 C C . LYS B 1 787 ? 2.607 -25.316 -0.112 1.00 205.60 724 LYS B C 1
ATOM 11849 O O . LYS B 1 787 ? 3.018 -26.463 0.106 1.00 205.60 724 LYS B O 1
ATOM 11855 N N . GLU B 1 788 ? 2.332 -24.456 0.870 1.00 208.06 725 GLU B N 1
ATOM 11856 C CA . GLU B 1 788 ? 2.464 -24.870 2.263 1.00 208.06 725 GLU B CA 1
ATOM 11857 C C . GLU B 1 788 ? 1.605 -26.094 2.549 1.00 208.06 725 GLU B C 1
ATOM 11858 O O . GLU B 1 788 ? 2.093 -27.101 3.072 1.00 208.06 725 GLU B O 1
ATOM 11864 N N . LEU B 1 789 ? 0.325 -26.037 2.174 1.00 209.37 726 LEU B N 1
ATOM 11865 C CA . LEU B 1 789 ? -0.580 -27.151 2.432 1.00 209.37 726 LEU B CA 1
ATOM 11866 C C . LEU B 1 789 ? -0.108 -28.417 1.735 1.00 209.37 726 LEU B C 1
ATOM 11867 O O . LEU B 1 789 ? -0.203 -29.515 2.295 1.00 209.37 726 LEU B O 1
ATOM 11872 N N . LEU B 1 790 ? 0.401 -28.285 0.510 1.00 221.70 727 LEU B N 1
ATOM 11873 C CA . LEU B 1 790 ? 0.931 -29.449 -0.188 1.00 221.70 727 LEU B CA 1
ATOM 11874 C C . LEU B 1 790 ? 2.096 -30.055 0.580 1.00 221.70 727 LEU B C 1
ATOM 11875 O O . LEU B 1 790 ? 2.206 -31.281 0.693 1.00 221.70 727 LEU B O 1
ATOM 11880 N N . LYS B 1 791 ? 2.970 -29.214 1.125 1.00 222.93 728 LYS B N 1
ATOM 11881 C CA . LYS B 1 791 ? 4.113 -29.711 1.876 1.00 222.93 728 LYS B CA 1
ATOM 11882 C C . LYS B 1 791 ? 3.747 -30.193 3.272 1.00 222.93 728 LYS B C 1
ATOM 11883 O O . LYS B 1 791 ? 4.640 -30.613 4.014 1.00 222.93 728 LYS B O 1
ATOM 11889 N N . GLN B 1 792 ? 2.470 -30.145 3.653 1.00 230.55 729 GLN B N 1
ATOM 11890 C CA . GLN B 1 792 ? 2.101 -30.518 5.014 1.00 230.55 729 GLN B CA 1
ATOM 11891 C C . GLN B 1 792 ? 2.147 -32.028 5.209 1.00 230.55 729 GLN B C 1
ATOM 11892 O O . GLN B 1 792 ? 2.923 -32.538 6.025 1.00 230.55 729 GLN B O 1
ATOM 11898 N N . ASP B 1 793 ? 1.329 -32.762 4.464 1.00 247.33 730 ASP B N 1
ATOM 11899 C CA . ASP B 1 793 ? 1.169 -34.192 4.698 1.00 247.33 730 ASP B CA 1
ATOM 11900 C C . ASP B 1 793 ? 0.619 -34.831 3.428 1.00 247.33 730 ASP B C 1
ATOM 11901 O O . ASP B 1 793 ? 0.629 -34.224 2.352 1.00 247.33 730 ASP B O 1
ATOM 11906 N N . ASP B 1 794 ? 0.136 -36.067 3.557 1.00 242.04 731 ASP B N 1
ATOM 11907 C CA . ASP B 1 794 ? -0.488 -36.777 2.450 1.00 242.04 731 ASP B CA 1
ATOM 11908 C C . ASP B 1 794 ? -1.876 -36.212 2.185 1.00 242.04 731 ASP B C 1
ATOM 11909 O O . ASP B 1 794 ? -2.866 -36.674 2.760 1.00 242.04 731 ASP B O 1
ATOM 11914 N N . ILE B 1 795 ? -1.952 -35.206 1.315 1.00 244.90 732 ILE B N 1
ATOM 11915 C CA . ILE B 1 795 ? -3.218 -34.539 1.055 1.00 244.90 732 ILE B CA 1
ATOM 11916 C C . ILE B 1 795 ? -4.042 -35.356 0.066 1.00 244.90 732 ILE B C 1
ATOM 11917 O O . ILE B 1 795 ? -3.513 -35.957 -0.878 1.00 244.90 732 ILE B O 1
ATOM 11922 N N . ASN B 1 796 ? -5.354 -35.380 0.287 1.00 222.17 733 ASN B N 1
ATOM 11923 C CA . ASN B 1 796 ? -6.279 -36.118 -0.565 1.00 222.17 733 ASN B CA 1
ATOM 11924 C C . ASN B 1 796 ? -6.690 -35.228 -1.734 1.00 222.17 733 ASN B C 1
ATOM 11925 O O . ASN B 1 796 ? -7.434 -34.259 -1.555 1.00 222.17 733 ASN B O 1
ATOM 11930 N N . LEU B 1 797 ? -6.206 -35.558 -2.929 1.00 208.58 734 LEU B N 1
ATOM 11931 C CA . LEU B 1 797 ? -6.529 -34.815 -4.139 1.00 208.58 734 LEU B CA 1
ATOM 11932 C C . LEU B 1 797 ? -7.684 -35.428 -4.916 1.00 208.58 734 LEU B C 1
ATOM 11933 O O . LEU B 1 797 ? -7.997 -34.955 -6.013 1.00 208.58 734 LEU B O 1
ATOM 11938 N N . THR B 1 798 ? -8.318 -36.465 -4.379 1.00 240.77 735 THR B N 1
ATOM 11939 C CA . THR B 1 798 ? -9.408 -37.152 -5.054 1.00 240.77 735 THR B CA 1
ATOM 11940 C C . THR B 1 798 ? -10.756 -36.480 -4.830 1.00 240.77 735 THR B C 1
ATOM 11941 O O . THR B 1 798 ? -11.785 -37.034 -5.231 1.00 240.77 735 THR B O 1
ATOM 11945 N N . ILE B 1 799 ? -10.773 -35.308 -4.194 1.00 223.79 736 ILE B N 1
ATOM 11946 C CA . ILE B 1 799 ? -12.028 -34.620 -3.929 1.00 223.79 736 ILE B CA 1
ATOM 11947 C C . ILE B 1 799 ? -12.687 -34.229 -5.242 1.00 223.79 736 ILE B C 1
ATOM 11948 O O . ILE B 1 799 ? -12.043 -33.680 -6.144 1.00 223.79 736 ILE B O 1
ATOM 11953 N N . VAL B 1 800 ? -13.981 -34.514 -5.353 1.00 212.17 737 VAL B N 1
ATOM 11954 C CA . VAL B 1 800 ? -14.762 -34.219 -6.546 1.00 212.17 737 VAL B CA 1
ATOM 11955 C C . VAL B 1 800 ? -15.865 -33.240 -6.171 1.00 212.17 737 VAL B C 1
ATOM 11956 O O . VAL B 1 800 ? -16.512 -33.386 -5.128 1.00 212.17 737 VAL B O 1
ATOM 11960 N N . ALA B 1 801 ? -16.071 -32.242 -7.021 1.00 219.52 738 ALA B N 1
ATOM 11961 C CA . ALA B 1 801 ? -17.039 -31.180 -6.798 1.00 219.52 738 ALA B CA 1
ATOM 11962 C C . ALA B 1 801 ? -18.022 -31.137 -7.966 1.00 219.52 738 ALA B C 1
ATOM 11963 O O . ALA B 1 801 ? -18.101 -32.065 -8.777 1.00 219.52 738 ALA B O 1
ATOM 11965 N N . ASP B 1 802 ? -18.788 -30.050 -8.029 1.00 221.48 739 ASP B N 1
ATOM 11966 C CA . ASP B 1 802 ? -19.727 -29.826 -9.121 1.00 221.48 739 ASP B CA 1
ATOM 11967 C C . ASP B 1 802 ? -19.022 -29.912 -10.467 1.00 221.48 739 ASP B C 1
ATOM 11968 O O . ASP B 1 802 ? -18.154 -29.092 -10.780 1.00 221.48 739 ASP B O 1
ATOM 11973 N N . GLY B 1 803 ? -19.401 -30.909 -11.263 1.00 227.22 740 GLY B N 1
ATOM 11974 C CA . GLY B 1 803 ? -18.820 -31.110 -12.572 1.00 227.22 740 GLY B CA 1
ATOM 11975 C C . GLY B 1 803 ? -17.706 -32.131 -12.641 1.00 227.22 740 GLY B C 1
ATOM 11976 O O . GLY B 1 803 ? -17.094 -32.278 -13.707 1.00 227.22 740 GLY B O 1
ATOM 11977 N N . ASN B 1 804 ? -17.424 -32.840 -11.544 1.00 226.56 741 ASN B N 1
ATOM 11978 C CA . ASN B 1 804 ? -16.349 -33.832 -11.489 1.00 226.56 741 ASN B CA 1
ATOM 11979 C C . ASN B 1 804 ? -15.007 -33.226 -11.890 1.00 226.56 741 ASN B C 1
ATOM 11980 O O . ASN B 1 804 ? -14.166 -33.888 -12.502 1.00 226.56 741 ASN B O 1
ATOM 11985 N N . LEU B 1 805 ? -14.797 -31.962 -11.543 1.00 234.48 742 LEU B N 1
ATOM 11986 C CA . LEU B 1 805 ? -13.574 -31.255 -11.889 1.00 234.48 742 LEU B CA 1
ATOM 11987 C C . LEU B 1 805 ? -12.543 -31.473 -10.792 1.00 234.48 742 LEU B C 1
ATOM 11988 O O . LEU B 1 805 ? -12.733 -31.020 -9.657 1.00 234.48 742 LEU B O 1
ATOM 11993 N N . THR B 1 806 ? -11.460 -32.167 -11.123 1.00 192.18 743 THR B N 1
ATOM 11994 C CA . THR B 1 806 ? -10.376 -32.306 -10.169 1.00 192.18 743 THR B CA 1
ATOM 11995 C C . THR B 1 806 ? -9.729 -30.952 -9.921 1.00 192.18 743 THR B C 1
ATOM 11996 O O . THR B 1 806 ? -9.720 -30.069 -10.783 1.00 192.18 743 THR B O 1
ATOM 12000 N N . VAL B 1 807 ? -9.179 -30.795 -8.716 1.00 180.36 744 VAL B N 1
ATOM 12001 C CA . VAL B 1 807 ? -8.467 -29.565 -8.392 1.00 180.36 744 VAL B CA 1
ATOM 12002 C C . VAL B 1 807 ? -7.323 -29.351 -9.370 1.00 180.36 744 VAL B C 1
ATOM 12003 O O . VAL B 1 807 ? -6.900 -28.214 -9.613 1.00 180.36 744 VAL B O 1
ATOM 12007 N N . LEU B 1 808 ? -6.821 -30.435 -9.965 1.00 176.89 745 LEU B N 1
ATOM 12008 C CA . LEU B 1 808 ? -5.845 -30.314 -11.040 1.00 176.89 745 LEU B CA 1
ATOM 12009 C C . LEU B 1 808 ? -6.423 -29.557 -12.226 1.00 176.89 745 LEU B C 1
ATOM 12010 O O . LEU B 1 808 ? -5.749 -28.708 -12.814 1.00 176.89 745 LEU B O 1
ATOM 12015 N N . HIS B 1 809 ? -7.665 -29.859 -12.601 1.00 179.80 746 HIS B N 1
ATOM 12016 C CA . HIS B 1 809 ? -8.289 -29.137 -13.702 1.00 179.80 746 HIS B CA 1
ATOM 12017 C C . HIS B 1 809 ? -8.467 -27.664 -13.360 1.00 179.80 746 HIS B C 1
ATOM 12018 O O . HIS B 1 809 ? -8.269 -26.789 -14.212 1.00 179.80 746 HIS B O 1
ATOM 12025 N N . LEU B 1 810 ? -8.843 -27.371 -12.114 1.00 175.44 747 LEU B N 1
ATOM 12026 C CA . LEU B 1 810 ? -8.968 -25.983 -11.687 1.00 175.44 747 LEU B CA 1
ATOM 12027 C C . LEU B 1 810 ? -7.631 -25.263 -11.785 1.00 175.44 747 LEU B C 1
ATOM 12028 O O . LEU B 1 810 ? -7.562 -24.119 -12.253 1.00 175.44 747 LEU B O 1
ATOM 12033 N N . ALA B 1 811 ? -6.556 -25.924 -11.357 1.00 205.85 748 ALA B N 1
ATOM 12034 C CA . ALA B 1 811 ? -5.227 -25.335 -11.476 1.00 205.85 748 ALA B CA 1
ATOM 12035 C C . ALA B 1 811 ? -4.850 -25.119 -12.935 1.00 205.85 748 ALA B C 1
ATOM 12036 O O . ALA B 1 811 ? -4.262 -24.090 -13.288 1.00 205.85 748 ALA B O 1
ATOM 12038 N N . VAL B 1 812 ? -5.180 -26.084 -13.795 1.00 208.28 749 VAL B N 1
ATOM 12039 C CA . VAL B 1 812 ? -4.891 -25.953 -15.220 1.00 208.28 749 VAL B CA 1
ATOM 12040 C C . VAL B 1 812 ? -5.592 -24.727 -15.784 1.00 208.28 749 VAL B C 1
ATOM 12041 O O . VAL B 1 812 ? -5.010 -23.959 -16.560 1.00 208.28 749 VAL B O 1
ATOM 12045 N N . SER B 1 813 ? -6.849 -24.521 -15.396 1.00 222.58 750 SER B N 1
ATOM 12046 C CA . SER B 1 813 ? -7.563 -23.323 -15.821 1.00 222.58 750 SER B CA 1
ATOM 12047 C C . SER B 1 813 ? -6.874 -22.064 -15.310 1.00 222.58 750 SER B C 1
ATOM 12048 O O . SER B 1 813 ? -6.701 -21.093 -16.055 1.00 222.58 750 SER B O 1
ATOM 12051 N N . THR B 1 814 ? -6.474 -22.062 -14.036 1.00 217.82 751 THR B N 1
ATOM 12052 C CA . THR B 1 814 ? -5.842 -20.872 -13.473 1.00 217.82 751 THR B CA 1
ATOM 12053 C C . THR B 1 814 ? -4.497 -20.586 -14.133 1.00 217.82 751 THR B C 1
ATOM 12054 O O . THR B 1 814 ? -4.192 -19.432 -14.455 1.00 217.82 751 THR B O 1
ATOM 12058 N N . GLY B 1 815 ? -3.682 -21.618 -14.347 1.00 219.91 752 GLY B N 1
ATOM 12059 C CA . GLY B 1 815 ? -2.414 -21.440 -15.029 1.00 219.91 752 GLY B CA 1
ATOM 12060 C C . GLY B 1 815 ? -1.229 -21.162 -14.125 1.00 219.91 752 GLY B C 1
ATOM 12061 O O . GLY B 1 815 ? -0.528 -20.162 -14.309 1.00 219.91 752 GLY B O 1
ATOM 12062 N N . GLN B 1 816 ? -0.991 -22.031 -13.145 1.00 214.74 753 GLN B N 1
ATOM 12063 C CA . GLN B 1 816 ? 0.115 -21.880 -12.200 1.00 214.74 753 GLN B CA 1
ATOM 12064 C C . GLN B 1 816 ? 1.007 -23.116 -12.282 1.00 214.74 753 GLN B C 1
ATOM 12065 O O . GLN B 1 816 ? 0.711 -24.146 -11.671 1.00 214.74 753 GLN B O 1
ATOM 12071 N N . ILE B 1 817 ? 2.120 -22.994 -13.009 1.00 202.85 754 ILE B N 1
ATOM 12072 C CA . ILE B 1 817 ? 2.970 -24.147 -13.291 1.00 202.85 754 ILE B CA 1
ATOM 12073 C C . ILE B 1 817 ? 3.691 -24.641 -12.039 1.00 202.85 754 ILE B C 1
ATOM 12074 O O . ILE B 1 817 ? 4.007 -25.832 -11.930 1.00 202.85 754 ILE B O 1
ATOM 12079 N N . ASN B 1 818 ? 3.972 -23.752 -11.083 1.00 204.57 755 ASN B N 1
ATOM 12080 C CA . ASN B 1 818 ? 4.744 -24.148 -9.908 1.00 204.57 755 ASN B CA 1
ATOM 12081 C C . ASN B 1 818 ? 4.031 -25.237 -9.115 1.00 204.57 755 ASN B C 1
ATOM 12082 O O . ASN B 1 818 ? 4.552 -26.346 -8.951 1.00 204.57 755 ASN B O 1
ATOM 12087 N N . ILE B 1 819 ? 2.832 -24.937 -8.610 1.00 184.12 756 ILE B N 1
ATOM 12088 C CA . ILE B 1 819 ? 2.065 -25.956 -7.899 1.00 184.12 756 ILE B CA 1
ATOM 12089 C C . ILE B 1 819 ? 1.705 -27.106 -8.829 1.00 184.12 756 ILE B C 1
ATOM 12090 O O . ILE B 1 819 ? 1.524 -28.241 -8.377 1.00 184.12 756 ILE B O 1
ATOM 12095 N N . ILE B 1 820 ? 1.628 -26.852 -10.137 1.00 201.39 757 ILE B N 1
ATOM 12096 C CA . ILE B 1 820 ? 1.378 -27.937 -11.087 1.00 201.39 757 ILE B CA 1
ATOM 12097 C C . ILE B 1 820 ? 2.457 -29.005 -10.961 1.00 201.39 757 ILE B C 1
ATOM 12098 O O . ILE B 1 820 ? 2.177 -30.169 -10.649 1.00 201.39 757 ILE B O 1
ATOM 12103 N N . LYS B 1 821 ? 3.714 -28.617 -11.177 1.00 195.69 758 LYS B N 1
ATOM 12104 C CA . LYS B 1 821 ? 4.794 -29.589 -11.077 1.00 195.69 758 LYS B CA 1
ATOM 12105 C C . LYS B 1 821 ? 4.985 -30.059 -9.644 1.00 195.69 758 LYS B C 1
ATOM 12106 O O . LYS B 1 821 ? 5.464 -31.174 -9.419 1.00 195.69 758 LYS B O 1
ATOM 12112 N N . GLU B 1 822 ? 4.609 -29.231 -8.667 1.00 202.89 759 GLU B N 1
ATOM 12113 C CA . GLU B 1 822 ? 4.673 -29.653 -7.274 1.00 202.89 759 GLU B CA 1
ATOM 12114 C C . GLU B 1 822 ? 3.750 -30.839 -7.020 1.00 202.89 759 GLU B C 1
ATOM 12115 O O . GLU B 1 822 ? 4.145 -31.823 -6.383 1.00 202.89 759 GLU B O 1
ATOM 12121 N N . LEU B 1 823 ? 2.518 -30.763 -7.523 1.00 204.95 760 LEU B N 1
ATOM 12122 C CA . LEU B 1 823 ? 1.597 -31.889 -7.439 1.00 204.95 760 LEU B CA 1
ATOM 12123 C C . LEU B 1 823 ? 2.102 -33.065 -8.259 1.00 204.95 760 LEU B C 1
ATOM 12124 O O . LEU B 1 823 ? 1.966 -34.223 -7.849 1.00 204.95 760 LEU B O 1
ATOM 12129 N N . LEU B 1 824 ? 2.673 -32.784 -9.433 1.00 208.19 761 LEU B N 1
ATOM 12130 C CA . LEU B 1 824 ? 3.252 -33.849 -10.245 1.00 208.19 761 LEU B CA 1
ATOM 12131 C C . LEU B 1 824 ? 4.300 -34.625 -9.462 1.00 208.19 761 LEU B C 1
ATOM 12132 O O . LEU B 1 824 ? 4.391 -35.852 -9.579 1.00 208.19 761 LEU B O 1
ATOM 12137 N N . LYS B 1 825 ? 5.098 -33.926 -8.656 1.00 218.09 762 LYS B N 1
ATOM 12138 C CA . LYS B 1 825 ? 6.042 -34.613 -7.784 1.00 218.09 762 LYS B CA 1
ATOM 12139 C C . LYS B 1 825 ? 5.314 -35.448 -6.742 1.00 218.09 762 LYS B C 1
ATOM 12140 O O . LYS B 1 825 ? 5.737 -36.566 -6.425 1.00 218.09 762 LYS B O 1
ATOM 12146 N N . ARG B 1 826 ? 4.213 -34.931 -6.205 1.00 218.25 763 ARG B N 1
ATOM 12147 C CA . ARG B 1 826 ? 3.398 -35.692 -5.270 1.00 218.25 763 ARG B CA 1
ATOM 12148 C C . ARG B 1 826 ? 2.560 -36.764 -5.956 1.00 218.25 763 ARG B C 1
ATOM 12149 O O . ARG B 1 826 ? 1.685 -37.350 -5.311 1.00 218.25 763 ARG B O 1
ATOM 12157 N N . GLY B 1 827 ? 2.804 -37.026 -7.235 1.00 232.78 764 GLY B N 1
ATOM 12158 C CA . GLY B 1 827 ? 2.111 -38.089 -7.942 1.00 232.78 764 GLY B CA 1
ATOM 12159 C C . GLY B 1 827 ? 0.621 -37.881 -8.099 1.00 232.78 764 GLY B C 1
ATOM 12160 O O . GLY B 1 827 ? -0.153 -38.834 -7.944 1.00 232.78 764 GLY B O 1
ATOM 12161 N N . SER B 1 828 ? 0.198 -36.658 -8.401 1.00 247.98 765 SER B N 1
ATOM 12162 C CA . SER B 1 828 ? -1.218 -36.393 -8.610 1.00 247.98 765 SER B CA 1
ATOM 12163 C C . SER B 1 828 ? -1.711 -37.100 -9.866 1.00 247.98 765 SER B C 1
ATOM 12164 O O . SER B 1 828 ? -1.008 -37.167 -10.878 1.00 247.98 765 SER B O 1
ATOM 12167 N N . ASN B 1 829 ? -2.927 -37.636 -9.794 1.00 241.88 766 ASN B N 1
ATOM 12168 C CA . ASN B 1 829 ? -3.523 -38.316 -10.937 1.00 241.88 766 ASN B CA 1
ATOM 12169 C C . ASN B 1 829 ? -3.763 -37.316 -12.059 1.00 241.88 766 ASN B C 1
ATOM 12170 O O . ASN B 1 829 ? -4.556 -36.380 -11.911 1.00 241.88 766 ASN B O 1
ATOM 12175 N N . ILE B 1 830 ? -3.071 -37.513 -13.180 1.00 217.67 767 ILE B N 1
ATOM 12176 C CA . ILE B 1 830 ? -3.119 -36.541 -14.266 1.00 217.67 767 ILE B CA 1
ATOM 12177 C C . ILE B 1 830 ? -4.495 -36.526 -14.918 1.00 217.67 767 ILE B C 1
ATOM 12178 O O . ILE B 1 830 ? -5.076 -35.461 -15.156 1.00 217.67 767 ILE B O 1
ATOM 12183 N N . GLU B 1 831 ? -5.040 -37.701 -15.216 1.00 229.49 768 GLU B N 1
ATOM 12184 C CA . GLU B 1 831 ? -6.221 -37.811 -16.066 1.00 229.49 768 GLU B CA 1
ATOM 12185 C C . GLU B 1 831 ? -7.364 -38.455 -15.294 1.00 229.49 768 GLU B C 1
ATOM 12186 O O . GLU B 1 831 ? -7.343 -39.662 -15.031 1.00 229.49 768 GLU B O 1
ATOM 12192 N N . GLU B 1 832 ? -8.357 -37.644 -14.934 1.00 216.96 769 GLU B N 1
ATOM 12193 C CA . GLU B 1 832 ? -9.655 -38.120 -14.469 1.00 216.96 769 GLU B CA 1
ATOM 12194 C C . GLU B 1 832 ? -10.709 -37.321 -15.221 1.00 216.96 769 GLU B C 1
ATOM 12195 O O . GLU B 1 832 ? -10.867 -36.119 -14.982 1.00 216.96 769 GLU B O 1
ATOM 12201 N N . LYS B 1 833 ? -11.412 -37.978 -16.138 1.00 202.76 770 LYS B N 1
ATOM 12202 C CA . LYS B 1 833 ? -12.350 -37.272 -16.999 1.00 202.76 770 LYS B CA 1
ATOM 12203 C C . LYS B 1 833 ? -13.493 -36.694 -16.175 1.00 202.76 770 LYS B C 1
ATOM 12204 O O . LYS B 1 833 ? -14.032 -37.358 -15.285 1.00 202.76 770 LYS B O 1
ATOM 12210 N N . THR B 1 834 ? -13.855 -35.453 -16.472 1.00 214.09 771 THR B N 1
ATOM 12211 C CA . THR B 1 834 ? -14.876 -34.744 -15.721 1.00 214.09 771 THR B CA 1
ATOM 12212 C C . THR B 1 834 ? -16.244 -34.928 -16.361 1.00 214.09 771 THR B C 1
ATOM 12213 O O . THR B 1 834 ? -16.364 -35.152 -17.568 1.00 214.09 771 THR B O 1
ATOM 12217 N N . GLY B 1 835 ? -17.284 -34.821 -15.532 1.00 229.94 772 GLY B N 1
ATOM 12218 C CA . GLY B 1 835 ? -18.643 -34.938 -16.026 1.00 229.94 772 GLY B CA 1
ATOM 12219 C C . GLY B 1 835 ? -19.093 -33.763 -16.865 1.00 229.94 772 GLY B C 1
ATOM 12220 O O . GLY B 1 835 ? -20.101 -33.868 -17.571 1.00 229.94 772 GLY B O 1
ATOM 12221 N N . GLU B 1 836 ? -18.365 -32.646 -16.808 1.00 229.53 773 GLU B N 1
ATOM 12222 C CA . GLU B 1 836 ? -18.687 -31.499 -17.647 1.00 229.53 773 GLU B CA 1
ATOM 12223 C C . GLU B 1 836 ? -18.488 -31.792 -19.127 1.00 229.53 773 GLU B C 1
ATOM 12224 O O . GLU B 1 836 ? -18.965 -31.024 -19.969 1.00 229.53 773 GLU B O 1
ATOM 12230 N N . GLY B 1 837 ? -17.802 -32.881 -19.462 1.00 211.38 774 GLY B N 1
ATOM 12231 C CA . GLY B 1 837 ? -17.448 -33.191 -20.823 1.00 211.38 774 GLY B CA 1
ATOM 12232 C C . GLY B 1 837 ? -16.059 -32.740 -21.217 1.00 211.38 774 GLY B C 1
ATOM 12233 O O . GLY B 1 837 ? -15.579 -33.121 -22.289 1.00 211.38 774 GLY B O 1
ATOM 12234 N N . TYR B 1 838 ? -15.403 -31.945 -20.380 1.00 210.37 775 TYR B N 1
ATOM 12235 C CA . TYR B 1 838 ? -14.098 -31.412 -20.723 1.00 210.37 775 TYR B CA 1
ATOM 12236 C C . TYR B 1 838 ? -12.990 -32.284 -20.141 1.00 210.37 775 TYR B C 1
ATOM 12237 O O . TYR B 1 838 ? -13.215 -33.132 -19.273 1.00 210.37 775 TYR B O 1
ATOM 12246 N N . THR B 1 839 ? -11.777 -32.065 -20.641 1.00 184.40 776 THR B N 1
ATOM 12247 C CA . THR B 1 839 ? -10.573 -32.643 -20.068 1.00 184.40 776 THR B CA 1
ATOM 12248 C C . THR B 1 839 ? -9.553 -31.535 -19.862 1.00 184.40 776 THR B C 1
ATOM 12249 O O . THR B 1 839 ? -9.614 -30.483 -20.504 1.00 184.40 776 THR B O 1
ATOM 12253 N N . SER B 1 840 ? -8.606 -31.787 -18.955 1.00 185.53 777 SER B N 1
ATOM 12254 C CA . SER B 1 840 ? -7.530 -30.828 -18.727 1.00 185.53 777 SER B CA 1
ATOM 12255 C C . SER B 1 840 ? -6.793 -30.512 -20.017 1.00 185.53 777 SER B C 1
ATOM 12256 O O . SER B 1 840 ? -6.282 -29.400 -20.188 1.00 185.53 777 SER B O 1
ATOM 12259 N N . LEU B 1 841 ? -6.733 -31.475 -20.937 1.00 167.59 778 LEU B N 1
ATOM 12260 C CA . LEU B 1 841 ? -6.136 -31.209 -22.238 1.00 167.59 778 LEU B CA 1
ATOM 12261 C C . LEU B 1 841 ? -6.912 -30.138 -22.988 1.00 167.59 778 LEU B C 1
ATOM 12262 O O . LEU B 1 841 ? -6.317 -29.249 -23.604 1.00 167.59 778 LEU B O 1
ATOM 12267 N N . HIS B 1 842 ? -8.243 -30.198 -22.942 1.00 164.93 779 HIS B N 1
ATOM 12268 C CA . HIS B 1 842 ? -9.046 -29.156 -23.573 1.00 164.93 779 HIS B CA 1
ATOM 12269 C C . HIS B 1 842 ? -8.853 -27.815 -22.879 1.00 164.93 779 HIS B C 1
ATOM 12270 O O . HIS B 1 842 ? -8.811 -26.767 -23.534 1.00 164.93 779 HIS B O 1
ATOM 12277 N N . ILE B 1 843 ? -8.745 -27.828 -21.549 1.00 162.62 780 ILE B N 1
ATOM 12278 C CA . ILE B 1 843 ? -8.519 -26.589 -20.811 1.00 162.62 780 ILE B CA 1
ATOM 12279 C C . ILE B 1 843 ? -7.210 -25.953 -21.248 1.00 162.62 780 ILE B C 1
ATOM 12280 O O . ILE B 1 843 ? -7.127 -24.738 -21.464 1.00 162.62 780 ILE B O 1
ATOM 12285 N N . ALA B 1 844 ? -6.164 -26.768 -21.379 1.00 177.57 781 ALA B N 1
ATOM 12286 C CA . ALA B 1 844 ? -4.895 -26.264 -21.889 1.00 177.57 781 ALA B CA 1
ATOM 12287 C C . ALA B 1 844 ? -5.047 -25.755 -23.314 1.00 177.57 781 ALA B C 1
ATOM 12288 O O . ALA B 1 844 ? -4.487 -24.714 -23.674 1.00 177.57 781 ALA B O 1
ATOM 12290 N N . ALA B 1 845 ? -5.806 -26.479 -24.139 1.00 170.78 782 ALA B N 1
ATOM 12291 C CA . ALA B 1 845 ? -6.064 -26.032 -25.502 1.00 170.78 782 ALA B CA 1
ATOM 12292 C C . ALA B 1 845 ? -6.738 -24.670 -25.518 1.00 170.78 782 ALA B C 1
ATOM 12293 O O . ALA B 1 845 ? -6.569 -23.903 -26.472 1.00 170.78 782 ALA B O 1
ATOM 12295 N N . MET B 1 846 ? -7.502 -24.349 -24.476 1.00 159.63 783 MET B N 1
ATOM 12296 C CA . MET B 1 846 ? -8.123 -23.037 -24.386 1.00 159.63 783 MET B CA 1
ATOM 12297 C C . MET B 1 846 ? -7.390 -22.091 -23.450 1.00 159.63 783 MET B C 1
ATOM 12298 O O . MET B 1 846 ? -7.630 -20.880 -23.509 1.00 159.63 783 MET B O 1
ATOM 12303 N N . ARG B 1 847 ? -6.524 -22.613 -22.586 1.00 190.88 784 ARG B N 1
ATOM 12304 C CA . ARG B 1 847 ? -5.652 -21.758 -21.796 1.00 190.88 784 ARG B CA 1
ATOM 12305 C C . ARG B 1 847 ? -4.834 -20.870 -22.723 1.00 190.88 784 ARG B C 1
ATOM 12306 O O . ARG B 1 847 ? -4.228 -21.351 -23.685 1.00 190.88 784 ARG B O 1
ATOM 12314 N N . LYS B 1 848 ? -4.823 -19.568 -22.441 1.00 201.20 785 LYS B N 1
ATOM 12315 C CA . LYS B 1 848 ? -4.059 -18.653 -23.279 1.00 201.20 785 LYS B CA 1
ATOM 12316 C C . LYS B 1 848 ? -2.556 -18.814 -23.086 1.00 201.20 785 LYS B C 1
ATOM 12317 O O . LYS B 1 848 ? -1.776 -18.256 -23.866 1.00 201.20 785 LYS B O 1
ATOM 12323 N N . GLU B 1 849 ? -2.138 -19.586 -22.083 1.00 202.82 786 GLU B N 1
ATOM 12324 C CA . GLU B 1 849 ? -0.739 -19.896 -21.834 1.00 202.82 786 GLU B CA 1
ATOM 12325 C C . GLU B 1 849 ? -0.412 -21.225 -22.502 1.00 202.82 786 GLU B C 1
ATOM 12326 O O . GLU B 1 849 ? -0.671 -22.287 -21.916 1.00 202.82 786 GLU B O 1
ATOM 12332 N N . PRO B 1 850 ? 0.154 -21.232 -23.713 1.00 185.33 787 PRO B N 1
ATOM 12333 C CA . PRO B 1 850 ? 0.369 -22.505 -24.417 1.00 185.33 787 PRO B CA 1
ATOM 12334 C C . PRO B 1 850 ? 1.437 -23.384 -23.787 1.00 185.33 787 PRO B C 1
ATOM 12335 O O . PRO B 1 850 ? 1.613 -24.525 -24.233 1.00 185.33 787 PRO B O 1
ATOM 12339 N N . GLU B 1 851 ? 2.153 -22.895 -22.774 1.00 191.44 788 GLU B N 1
ATOM 12340 C CA . GLU B 1 851 ? 3.214 -23.688 -22.164 1.00 191.44 788 GLU B CA 1
ATOM 12341 C C . GLU B 1 851 ? 2.664 -24.846 -21.342 1.00 191.44 788 GLU B C 1
ATOM 12342 O O . GLU B 1 851 ? 3.307 -25.896 -21.254 1.00 191.44 788 GLU B O 1
ATOM 12348 N N . ILE B 1 852 ? 1.488 -24.672 -20.734 1.00 183.55 789 ILE B N 1
ATOM 12349 C CA . ILE B 1 852 ? 0.956 -25.679 -19.820 1.00 183.55 789 ILE B CA 1
ATOM 12350 C C . ILE B 1 852 ? 0.638 -26.978 -20.550 1.00 183.55 789 ILE B C 1
ATOM 12351 O O . ILE B 1 852 ? 0.793 -28.070 -19.985 1.00 183.55 789 ILE B O 1
ATOM 12356 N N . ALA B 1 853 ? 0.177 -26.893 -21.799 1.00 206.20 790 ALA B N 1
ATOM 12357 C CA . ALA B 1 853 ? -0.097 -28.103 -22.566 1.00 206.20 790 ALA B CA 1
ATOM 12358 C C . ALA B 1 853 ? 1.173 -28.916 -22.757 1.00 206.20 790 ALA B C 1
ATOM 12359 O O . ALA B 1 853 ? 1.194 -30.128 -22.515 1.00 206.20 790 ALA B O 1
ATOM 12361 N N . VAL B 1 854 ? 2.259 -28.255 -23.158 1.00 188.62 791 VAL B N 1
ATOM 12362 C CA . VAL B 1 854 ? 3.538 -28.945 -23.271 1.00 188.62 791 VAL B CA 1
ATOM 12363 C C . VAL B 1 854 ? 3.953 -29.500 -21.917 1.00 188.62 791 VAL B C 1
ATOM 12364 O O . VAL B 1 854 ? 4.432 -30.637 -21.814 1.00 188.62 791 VAL B O 1
ATOM 12368 N N . VAL B 1 855 ? 3.748 -28.713 -20.856 1.00 206.20 792 VAL B N 1
ATOM 12369 C CA . VAL B 1 855 ? 4.120 -29.141 -19.510 1.00 206.20 792 VAL B CA 1
ATOM 12370 C C . VAL B 1 855 ? 3.467 -30.475 -19.186 1.00 206.20 792 VAL B C 1
ATOM 12371 O O . VAL B 1 855 ? 4.127 -31.421 -18.742 1.00 206.20 792 VAL B O 1
ATOM 12375 N N . LEU B 1 856 ? 2.166 -30.580 -19.442 1.00 217.14 793 LEU B N 1
ATOM 12376 C CA . LEU B 1 856 ? 1.494 -31.863 -19.281 1.00 217.14 793 LEU B CA 1
ATOM 12377 C C . LEU B 1 856 ? 2.025 -32.895 -20.265 1.00 217.14 793 LEU B C 1
ATOM 12378 O O . LEU B 1 856 ? 1.971 -34.099 -19.989 1.00 217.14 793 LEU B O 1
ATOM 12383 N N . ILE B 1 857 ? 2.536 -32.447 -21.415 1.00 201.61 794 ILE B N 1
ATOM 12384 C CA . ILE B 1 857 ? 3.070 -33.391 -22.393 1.00 201.61 794 ILE B CA 1
ATOM 12385 C C . ILE B 1 857 ? 4.257 -34.153 -21.818 1.00 201.61 794 ILE B C 1
ATOM 12386 O O . ILE B 1 857 ? 4.311 -35.386 -21.907 1.00 201.61 794 ILE B O 1
ATOM 12391 N N . GLU B 1 858 ? 5.224 -33.455 -21.208 1.00 219.81 795 GLU B N 1
ATOM 12392 C CA . GLU B 1 858 ? 6.326 -34.222 -20.624 1.00 219.81 795 GLU B CA 1
ATOM 12393 C C . GLU B 1 858 ? 5.852 -35.008 -19.409 1.00 219.81 795 GLU B C 1
ATOM 12394 O O . GLU B 1 858 ? 6.444 -36.035 -19.057 1.00 219.81 795 GLU B O 1
ATOM 12400 N N . ASN B 1 859 ? 4.783 -34.549 -18.755 1.00 232.63 796 ASN B N 1
ATOM 12401 C CA . ASN B 1 859 ? 4.206 -35.342 -17.677 1.00 232.63 796 ASN B CA 1
ATOM 12402 C C . ASN B 1 859 ? 3.582 -36.635 -18.178 1.00 232.63 796 ASN B C 1
ATOM 12403 O O . ASN B 1 859 ? 3.257 -37.502 -17.360 1.00 232.63 796 ASN B O 1
ATOM 12408 N N . GLY B 1 860 ? 3.406 -36.785 -19.486 1.00 231.65 797 GLY B N 1
ATOM 12409 C CA . GLY B 1 860 ? 2.808 -37.982 -20.031 1.00 231.65 797 GLY B CA 1
ATOM 12410 C C . GLY B 1 860 ? 1.304 -37.950 -20.144 1.00 231.65 797 GLY B C 1
ATOM 12411 O O . GLY B 1 860 ? 0.689 -39.013 -20.285 1.00 231.65 797 GLY B O 1
ATOM 12412 N N . ALA B 1 861 ? 0.688 -36.772 -20.072 1.00 226.00 798 ALA B N 1
ATOM 12413 C CA . ALA B 1 861 ? -0.754 -36.676 -20.244 1.00 226.00 798 ALA B CA 1
ATOM 12414 C C . ALA B 1 861 ? -1.146 -37.171 -21.628 1.00 226.00 798 ALA B C 1
ATOM 12415 O O . ALA B 1 861 ? -0.552 -36.770 -22.634 1.00 226.00 798 ALA B O 1
ATOM 12417 N N . ASP B 1 862 ? -2.144 -38.047 -21.676 1.00 238.85 799 ASP B N 1
ATOM 12418 C CA . ASP B 1 862 ? -2.540 -38.659 -22.936 1.00 238.85 799 ASP B CA 1
ATOM 12419 C C . ASP B 1 862 ? -3.084 -37.603 -23.888 1.00 238.85 799 ASP B C 1
ATOM 12420 O O . ASP B 1 862 ? -3.931 -36.789 -23.511 1.00 238.85 799 ASP B O 1
ATOM 12425 N N . ILE B 1 863 ? -2.588 -37.619 -25.127 1.00 243.11 800 ILE B N 1
ATOM 12426 C CA . ILE B 1 863 ? -3.108 -36.706 -26.138 1.00 243.11 800 ILE B CA 1
ATOM 12427 C C . ILE B 1 863 ? -4.559 -37.034 -26.448 1.00 243.11 800 ILE B C 1
ATOM 12428 O O . ILE B 1 863 ? -5.317 -36.168 -26.900 1.00 243.11 800 ILE B O 1
ATOM 12433 N N . GLU B 1 864 ? -4.972 -38.277 -26.211 1.00 242.87 801 GLU B N 1
ATOM 12434 C CA . GLU B 1 864 ? -6.349 -38.695 -26.416 1.00 242.87 801 GLU B CA 1
ATOM 12435 C C . GLU B 1 864 ? -7.220 -38.439 -25.193 1.00 242.87 801 GLU B C 1
ATOM 12436 O O . GLU B 1 864 ? -8.263 -39.084 -25.038 1.00 242.87 801 GLU B O 1
ATOM 12442 N N . ALA B 1 865 ? -6.815 -37.513 -24.325 1.00 211.12 802 ALA B N 1
ATOM 12443 C CA . ALA B 1 865 ? -7.677 -37.070 -23.239 1.00 211.12 802 ALA B CA 1
ATOM 12444 C C . ALA B 1 865 ? -8.799 -36.231 -23.831 1.00 211.12 802 ALA B C 1
ATOM 12445 O O . ALA B 1 865 ? -8.798 -35.001 -23.714 1.00 211.12 802 ALA B O 1
ATOM 12447 N N . ARG B 1 866 ? -9.745 -36.893 -24.485 1.00 212.20 803 ARG B N 1
ATOM 12448 C CA . ARG B 1 866 ? -10.802 -36.237 -25.235 1.00 212.20 803 ARG B CA 1
ATOM 12449 C C . ARG B 1 866 ? -12.108 -36.259 -24.451 1.00 212.20 803 ARG B C 1
ATOM 12450 O O . ARG B 1 866 ? -12.235 -36.908 -23.410 1.00 212.20 803 ARG B O 1
ATOM 12458 N N . SER B 1 867 ? -13.093 -35.540 -24.979 1.00 218.89 804 SER B N 1
ATOM 12459 C CA . SER B 1 867 ? -14.414 -35.527 -24.379 1.00 218.89 804 SER B CA 1
ATOM 12460 C C . SER B 1 867 ? -15.088 -36.885 -24.543 1.00 218.89 804 SER B C 1
ATOM 12461 O O . SER B 1 867 ? -14.691 -37.713 -25.367 1.00 218.89 804 SER B O 1
ATOM 12464 N N . ALA B 1 868 ? -16.127 -37.109 -23.736 1.00 231.94 805 ALA B N 1
ATOM 12465 C CA . ALA B 1 868 ? -16.989 -38.262 -23.967 1.00 231.94 805 ALA B CA 1
ATOM 12466 C C . ALA B 1 868 ? -17.644 -38.182 -25.338 1.00 231.94 805 ALA B C 1
ATOM 12467 O O . ALA B 1 868 ? -17.923 -39.214 -25.958 1.00 231.94 805 ALA B O 1
ATOM 12469 N N . ASP B 1 869 ? -17.884 -36.970 -25.825 1.00 235.90 806 ASP B N 1
ATOM 12470 C CA . ASP B 1 869 ? -18.357 -36.678 -27.170 1.00 235.90 806 ASP B CA 1
ATOM 12471 C C . ASP B 1 869 ? -17.272 -36.843 -28.217 1.00 235.90 806 ASP B C 1
ATOM 12472 O O . ASP B 1 869 ? -17.507 -36.518 -29.389 1.00 235.90 806 ASP B O 1
ATOM 12477 N N . ASN B 1 870 ? -16.103 -37.325 -27.793 1.00 224.32 807 ASN B N 1
ATOM 12478 C CA . ASN B 1 870 ? -14.929 -37.501 -28.642 1.00 224.32 807 ASN B CA 1
ATOM 12479 C C . ASN B 1 870 ? -14.392 -36.176 -29.167 1.00 224.32 807 ASN B C 1
ATOM 12480 O O . ASN B 1 870 ? -13.602 -36.156 -30.116 1.00 224.32 807 ASN B O 1
ATOM 12485 N N . LEU B 1 871 ? -14.802 -35.064 -28.565 1.00 205.46 808 LEU B N 1
ATOM 12486 C CA . LEU B 1 871 ? -14.277 -33.753 -28.935 1.00 205.46 808 LEU B CA 1
ATOM 12487 C C . LEU B 1 871 ? -12.836 -33.669 -28.461 1.00 205.46 808 LEU B C 1
ATOM 12488 O O . LEU B 1 871 ? -12.571 -33.410 -27.286 1.00 205.46 808 LEU B O 1
ATOM 12493 N N . THR B 1 872 ? -11.894 -33.903 -29.368 1.00 174.98 809 THR B N 1
ATOM 12494 C CA . THR B 1 872 ? -10.498 -33.761 -29.016 1.00 174.98 809 THR B CA 1
ATOM 12495 C C . THR B 1 872 ? -10.177 -32.288 -28.800 1.00 174.98 809 THR B C 1
ATOM 12496 O O . THR B 1 872 ? -10.853 -31.409 -29.340 1.00 174.98 809 THR B O 1
ATOM 12500 N N . PRO B 1 873 ? -9.147 -31.988 -28.004 1.00 170.56 810 PRO B N 1
ATOM 12501 C CA . PRO B 1 873 ? -8.723 -30.588 -27.857 1.00 170.56 810 PRO B CA 1
ATOM 12502 C C . PRO B 1 873 ? -8.321 -29.940 -29.171 1.00 170.56 810 PRO B C 1
ATOM 12503 O O . PRO B 1 873 ? -8.195 -28.711 -29.214 1.00 170.56 810 PRO B O 1
ATOM 12507 N N . LEU B 1 874 ? -8.112 -30.719 -30.235 1.00 147.61 811 LEU B N 1
ATOM 12508 C CA . LEU B 1 874 ? -7.953 -30.135 -31.563 1.00 147.61 811 LEU B CA 1
ATOM 12509 C C . LEU B 1 874 ? -9.205 -29.372 -31.969 1.00 147.61 811 LEU B C 1
ATOM 12510 O O . LEU B 1 874 ? -9.128 -28.245 -32.470 1.00 147.61 811 LEU B O 1
ATOM 12515 N N . HIS B 1 875 ? -10.374 -29.978 -31.757 1.00 155.90 812 HIS B N 1
ATOM 12516 C CA . HIS B 1 875 ? -11.628 -29.293 -32.045 1.00 155.90 812 HIS B CA 1
ATOM 12517 C C . HIS B 1 875 ? -11.788 -28.063 -31.164 1.00 155.90 812 HIS B C 1
ATOM 12518 O O . HIS B 1 875 ? -12.239 -27.006 -31.626 1.00 155.90 812 HIS B O 1
ATOM 12525 N N . SER B 1 876 ? -11.417 -28.184 -29.889 1.00 156.30 813 SER B N 1
ATOM 12526 C CA . SER B 1 876 ? -11.447 -27.030 -29.002 1.00 156.30 813 SER B CA 1
ATOM 12527 C C . SER B 1 876 ? -10.610 -25.895 -29.570 1.00 156.30 813 SER B C 1
ATOM 12528 O O . SER B 1 876 ? -11.104 -24.780 -29.758 1.00 156.30 813 SER B O 1
ATOM 12531 N N . ALA B 1 877 ? -9.350 -26.181 -29.900 1.00 142.12 814 ALA B N 1
ATOM 12532 C CA . ALA B 1 877 ? -8.457 -25.148 -30.408 1.00 142.12 814 ALA B CA 1
ATOM 12533 C C . ALA B 1 877 ? -8.959 -24.573 -31.721 1.00 142.12 814 ALA B C 1
ATOM 12534 O O . ALA B 1 877 ? -8.781 -23.378 -31.984 1.00 142.12 814 ALA B O 1
ATOM 12536 N N . ALA B 1 878 ? -9.586 -25.403 -32.555 1.00 150.69 815 ALA B N 1
ATOM 12537 C CA . ALA B 1 878 ? -10.218 -24.891 -33.764 1.00 150.69 815 ALA B CA 1
ATOM 12538 C C . ALA B 1 878 ? -11.299 -23.880 -33.416 1.00 150.69 815 ALA B C 1
ATOM 12539 O O . ALA B 1 878 ? -11.452 -22.860 -34.097 1.00 150.69 815 ALA B O 1
ATOM 12541 N N . LYS B 1 879 ? -12.061 -24.151 -32.356 1.00 141.15 816 LYS B N 1
ATOM 12542 C CA . LYS B 1 879 ? -13.017 -23.160 -31.875 1.00 141.15 816 LYS B CA 1
ATOM 12543 C C . LYS B 1 879 ? -12.316 -21.909 -31.352 1.00 141.15 816 LYS B C 1
ATOM 12544 O O . LYS B 1 879 ? -12.804 -20.793 -31.558 1.00 141.15 816 LYS B O 1
ATOM 12550 N N . ILE B 1 880 ? -11.174 -22.075 -30.693 1.00 154.40 817 ILE B N 1
ATOM 12551 C CA . ILE B 1 880 ? -10.505 -20.980 -29.994 1.00 154.40 817 ILE B CA 1
ATOM 12552 C C . ILE B 1 880 ? -9.731 -20.091 -30.953 1.00 154.40 817 ILE B C 1
ATOM 12553 O O . ILE B 1 880 ? -9.786 -18.862 -30.861 1.00 154.40 817 ILE B O 1
ATOM 12558 N N . GLY B 1 881 ? -8.989 -20.693 -31.874 1.00 130.81 818 GLY B N 1
ATOM 12559 C CA . GLY B 1 881 ? -8.065 -19.949 -32.697 1.00 130.81 818 GLY B CA 1
ATOM 12560 C C . GLY B 1 881 ? -6.663 -19.849 -32.145 1.00 130.81 818 GLY B C 1
ATOM 12561 O O . GLY B 1 881 ? -5.832 -19.149 -32.735 1.00 130.81 818 GLY B O 1
ATOM 12562 N N . ARG B 1 882 ? -6.369 -20.523 -31.033 1.00 119.85 819 ARG B N 1
ATOM 12563 C CA . ARG B 1 882 ? -5.014 -20.523 -30.501 1.00 119.85 819 ARG B CA 1
ATOM 12564 C C . ARG B 1 882 ? -4.124 -21.397 -31.373 1.00 119.85 819 ARG B C 1
ATOM 12565 O O . ARG B 1 882 ? -3.979 -22.600 -31.131 1.00 119.85 819 ARG B O 1
ATOM 12573 N N . LYS B 1 883 ? -3.523 -20.784 -32.392 1.00 120.76 820 LYS B N 1
ATOM 12574 C CA . LYS B 1 883 ? -2.802 -21.537 -33.411 1.00 120.76 820 LYS B CA 1
ATOM 12575 C C . LYS B 1 883 ? -1.529 -22.173 -32.866 1.00 120.76 820 LYS B C 1
ATOM 12576 O O . LYS B 1 883 ? -1.117 -23.237 -33.345 1.00 120.76 820 LYS B O 1
ATOM 12582 N N . SER B 1 884 ? -0.891 -21.544 -31.879 1.00 122.54 821 SER B N 1
ATOM 12583 C CA . SER B 1 884 ? 0.358 -22.079 -31.346 1.00 122.54 821 SER B CA 1
ATOM 12584 C C . SER B 1 884 ? 0.149 -23.459 -30.737 1.00 122.54 821 SER B C 1
ATOM 12585 O O . SER B 1 884 ? 0.905 -24.398 -31.015 1.00 122.54 821 SER B O 1
ATOM 12588 N N . THR B 1 885 ? -0.885 -23.603 -29.908 1.00 126.36 822 THR B N 1
ATOM 12589 C CA . THR B 1 885 ? -1.186 -24.904 -29.326 1.00 126.36 822 THR B CA 1
ATOM 12590 C C . THR B 1 885 ? -1.624 -25.898 -30.392 1.00 126.36 822 THR B C 1
ATOM 12591 O O . THR B 1 885 ? -1.335 -27.099 -30.283 1.00 126.36 822 THR B O 1
ATOM 12595 N N . VAL B 1 886 ? -2.322 -25.418 -31.423 1.00 123.45 823 VAL B N 1
ATOM 12596 C CA . VAL B 1 886 ? -2.636 -26.268 -32.566 1.00 123.45 823 VAL B CA 1
ATOM 12597 C C . VAL B 1 886 ? -1.363 -26.894 -33.111 1.00 123.45 823 VAL B C 1
ATOM 12598 O O . VAL B 1 886 ? -1.212 -28.121 -33.139 1.00 123.45 823 VAL B O 1
ATOM 12602 N N . LEU B 1 887 ? -0.408 -26.054 -33.505 1.00 127.15 824 LEU B N 1
ATOM 12603 C CA . LEU B 1 887 ? 0.824 -26.567 -34.086 1.00 127.15 824 LEU B CA 1
ATOM 12604 C C . LEU B 1 887 ? 1.557 -27.468 -33.105 1.00 127.15 824 LEU B C 1
ATOM 12605 O O . LEU B 1 887 ? 2.178 -28.456 -33.515 1.00 127.15 824 LEU B O 1
ATOM 12610 N N . TYR B 1 888 ? 1.505 -27.132 -31.811 1.00 130.81 825 TYR B N 1
ATOM 12611 C CA . TYR B 1 888 ? 2.024 -28.023 -30.778 1.00 130.81 825 TYR B CA 1
ATOM 12612 C C . TYR B 1 888 ? 1.484 -29.430 -30.964 1.00 130.81 825 TYR B C 1
ATOM 12613 O O . TYR B 1 888 ? 2.239 -30.383 -31.184 1.00 130.81 825 TYR B O 1
ATOM 12622 N N . LEU B 1 889 ? 0.161 -29.568 -30.907 1.00 138.46 826 LEU B N 1
ATOM 12623 C CA . LEU B 1 889 ? -0.442 -30.883 -31.093 1.00 138.46 826 LEU B CA 1
ATOM 12624 C C . LEU B 1 889 ? -0.069 -31.485 -32.439 1.00 138.46 826 LEU B C 1
ATOM 12625 O O . LEU B 1 889 ? -0.061 -32.712 -32.590 1.00 138.46 826 LEU B O 1
ATOM 12630 N N . LEU B 1 890 ? 0.238 -30.643 -33.427 1.00 138.66 827 LEU B N 1
ATOM 12631 C CA . LEU B 1 890 ? 0.722 -31.168 -34.701 1.00 138.66 827 LEU B CA 1
ATOM 12632 C C . LEU B 1 890 ? 2.043 -31.913 -34.541 1.00 138.66 827 LEU B C 1
ATOM 12633 O O . LEU B 1 890 ? 2.164 -33.061 -34.983 1.00 138.66 827 LEU B O 1
ATOM 12638 N N . GLU B 1 891 ? 3.055 -31.292 -33.916 1.00 143.23 828 GLU B N 1
ATOM 12639 C CA . GLU B 1 891 ? 4.282 -32.089 -33.784 1.00 143.23 828 GLU B CA 1
ATOM 12640 C C . GLU B 1 891 ? 4.069 -33.233 -32.807 1.00 143.23 828 GLU B C 1
ATOM 12641 O O . GLU B 1 891 ? 4.709 -34.283 -32.932 1.00 143.23 828 GLU B O 1
ATOM 12647 N N . LYS B 1 892 ? 3.168 -33.058 -31.839 1.00 143.46 829 LYS B N 1
ATOM 12648 C CA . LYS B 1 892 ? 2.797 -34.167 -30.974 1.00 143.46 829 LYS B CA 1
ATOM 12649 C C . LYS B 1 892 ? 2.008 -35.234 -31.716 1.00 143.46 829 LYS B C 1
ATOM 12650 O O . LYS B 1 892 ? 1.782 -36.314 -31.161 1.00 143.46 829 LYS B O 1
ATOM 12656 N N . GLY B 1 893 ? 1.590 -34.959 -32.947 1.00 148.81 830 GLY B N 1
ATOM 12657 C CA . GLY B 1 893 ? 0.934 -35.961 -33.765 1.00 148.81 830 GLY B CA 1
ATOM 12658 C C . GLY B 1 893 ? -0.424 -36.401 -33.267 1.00 148.81 830 GLY B C 1
ATOM 12659 O O . GLY B 1 893 ? -0.723 -37.602 -33.279 1.00 148.81 830 GLY B O 1
ATOM 12660 N N . ALA B 1 894 ? -1.252 -35.462 -32.818 1.00 149.67 831 ALA B N 1
ATOM 12661 C CA . ALA B 1 894 ? -2.637 -35.792 -32.521 1.00 149.67 831 ALA B CA 1
ATOM 12662 C C . ALA B 1 894 ? -3.341 -36.227 -33.799 1.00 149.67 831 ALA B C 1
ATOM 12663 O O . ALA B 1 894 ? -3.072 -35.702 -34.883 1.00 149.67 831 ALA B O 1
ATOM 12665 N N . ASP B 1 895 ? -4.235 -37.204 -33.673 1.00 180.63 832 ASP B N 1
ATOM 12666 C CA . ASP B 1 895 ? -4.865 -37.782 -34.853 1.00 180.63 832 ASP B CA 1
ATOM 12667 C C . ASP B 1 895 ? -5.716 -36.748 -35.578 1.00 180.63 832 ASP B C 1
ATOM 12668 O O . ASP B 1 895 ? -6.475 -35.996 -34.963 1.00 180.63 832 ASP B O 1
ATOM 12673 N N . ILE B 1 896 ? -5.589 -36.726 -36.904 1.00 181.37 833 ILE B N 1
ATOM 12674 C CA . ILE B 1 896 ? -6.348 -35.810 -37.735 1.00 181.37 833 ILE B CA 1
ATOM 12675 C C . ILE B 1 896 ? -7.507 -36.495 -38.452 1.00 181.37 833 ILE B C 1
ATOM 12676 O O . ILE B 1 896 ? -8.505 -35.834 -38.761 1.00 181.37 833 ILE B O 1
ATOM 12681 N N . GLY B 1 897 ? -7.417 -37.799 -38.711 1.00 186.33 834 GLY B N 1
ATOM 12682 C CA . GLY B 1 897 ? -8.526 -38.508 -39.317 1.00 186.33 834 GLY B CA 1
ATOM 12683 C C . GLY B 1 897 ? -9.674 -38.785 -38.372 1.00 186.33 834 GLY B C 1
ATOM 12684 O O . GLY B 1 897 ? -10.725 -39.255 -38.823 1.00 186.33 834 GLY B O 1
ATOM 12685 N N . ALA B 1 898 ? -9.500 -38.505 -37.084 1.00 204.78 835 ALA B N 1
ATOM 12686 C CA . ALA B 1 898 ? -10.547 -38.740 -36.104 1.00 204.78 835 ALA B CA 1
ATOM 12687 C C . ALA B 1 898 ? -11.690 -37.747 -36.302 1.00 204.78 835 ALA B C 1
ATOM 12688 O O . ALA B 1 898 ? -11.604 -36.793 -37.081 1.00 204.78 835 ALA B O 1
ATOM 12690 N N . LYS B 1 899 ? -12.778 -37.982 -35.576 1.00 194.05 836 LYS B N 1
ATOM 12691 C CA . LYS B 1 899 ? -13.965 -37.147 -35.674 1.00 194.05 836 LYS B CA 1
ATOM 12692 C C . LYS B 1 899 ? -14.827 -37.392 -34.446 1.00 194.05 836 LYS B C 1
ATOM 12693 O O . LYS B 1 899 ? -14.848 -38.491 -33.887 1.00 194.05 836 LYS B O 1
ATOM 12699 N N . THR B 1 900 ? -15.535 -36.347 -34.032 1.00 203.10 837 THR B N 1
ATOM 12700 C CA . THR B 1 900 ? -16.330 -36.394 -32.814 1.00 203.10 837 THR B CA 1
ATOM 12701 C C . THR B 1 900 ? -17.671 -37.069 -33.098 1.00 203.10 837 THR B C 1
ATOM 12702 O O . THR B 1 900 ? -17.864 -37.715 -34.132 1.00 203.10 837 THR B O 1
ATOM 12706 N N . ALA B 1 901 ? -18.613 -36.930 -32.161 1.00 200.67 838 ALA B N 1
ATOM 12707 C CA . ALA B 1 901 ? -19.842 -37.718 -32.203 1.00 200.67 838 ALA B CA 1
ATOM 12708 C C . ALA B 1 901 ? -20.627 -37.471 -33.485 1.00 200.67 838 ALA B C 1
ATOM 12709 O O . ALA B 1 901 ? -21.111 -38.414 -34.120 1.00 200.67 838 ALA B O 1
ATOM 12711 N N . ASP B 1 902 ? -20.761 -36.207 -33.889 1.00 179.99 839 ASP B N 1
ATOM 12712 C CA . ASP B 1 902 ? -21.456 -35.923 -35.138 1.00 179.99 839 ASP B CA 1
ATOM 12713 C C . ASP B 1 902 ? -20.645 -36.328 -36.361 1.00 179.99 839 ASP B C 1
ATOM 12714 O O . ASP B 1 902 ? -21.174 -36.287 -37.476 1.00 179.99 839 ASP B O 1
ATOM 12719 N N . GLY B 1 903 ? -19.386 -36.711 -36.180 1.00 170.29 840 GLY B N 1
ATOM 12720 C CA . GLY B 1 903 ? -18.537 -37.084 -37.286 1.00 170.29 840 GLY B CA 1
ATOM 12721 C C . GLY B 1 903 ? -17.729 -35.955 -37.875 1.00 170.29 840 GLY B C 1
ATOM 12722 O O . GLY B 1 903 ? -17.157 -36.124 -38.959 1.00 170.29 840 GLY B O 1
ATOM 12723 N N . SER B 1 904 ? -17.652 -34.814 -37.198 1.00 161.17 841 SER B N 1
ATOM 12724 C CA . SER B 1 904 ? -17.009 -33.624 -37.735 1.00 161.17 841 SER B CA 1
ATOM 12725 C C . SER B 1 904 ? -15.574 -33.543 -37.233 1.00 161.17 841 SER B C 1
ATOM 12726 O O . SER B 1 904 ? -15.333 -33.500 -36.021 1.00 161.17 841 SER B O 1
ATOM 12729 N N . THR B 1 905 ? -14.629 -33.527 -38.167 1.00 139.07 842 THR B N 1
ATOM 12730 C CA . THR B 1 905 ? -13.248 -33.216 -37.846 1.00 139.07 842 THR B CA 1
ATOM 12731 C C . THR B 1 905 ? -13.152 -31.757 -37.405 1.00 139.07 842 THR B C 1
ATOM 12732 O O . THR B 1 905 ? -14.002 -30.925 -37.738 1.00 139.07 842 THR B O 1
ATOM 12736 N N . ALA B 1 906 ? -12.105 -31.450 -36.632 1.00 140.14 843 ALA B N 1
ATOM 12737 C CA . ALA B 1 906 ? -11.880 -30.082 -36.181 1.00 140.14 843 ALA B CA 1
ATOM 12738 C C . ALA B 1 906 ? -11.860 -29.090 -37.334 1.00 140.14 843 ALA B C 1
ATOM 12739 O O . ALA B 1 906 ? -12.089 -27.895 -37.117 1.00 140.14 843 ALA B O 1
ATOM 12741 N N . LEU B 1 907 ? -11.594 -29.561 -38.554 1.00 124.79 844 LEU B N 1
ATOM 12742 C CA . LEU B 1 907 ? -11.710 -28.705 -39.729 1.00 124.79 844 LEU B CA 1
ATOM 12743 C C . LEU B 1 907 ? -13.114 -28.133 -39.849 1.00 124.79 844 LEU B C 1
ATOM 12744 O O . LEU B 1 907 ? -13.294 -26.954 -40.171 1.00 124.79 844 LEU B O 1
ATOM 12749 N N . HIS B 1 908 ? -14.125 -28.962 -39.599 1.00 133.01 845 HIS B N 1
ATOM 12750 C CA . HIS B 1 908 ? -15.503 -28.501 -39.698 1.00 133.01 845 HIS B CA 1
ATOM 12751 C C . HIS B 1 908 ? -15.815 -27.456 -38.635 1.00 133.01 845 HIS B C 1
ATOM 12752 O O . HIS B 1 908 ? -16.481 -26.454 -38.919 1.00 133.01 845 HIS B O 1
ATOM 12759 N N . LEU B 1 909 ? -15.331 -27.657 -37.409 1.00 143.66 846 LEU B N 1
ATOM 12760 C CA . LEU B 1 909 ? -15.522 -26.641 -36.380 1.00 143.66 846 LEU B CA 1
ATOM 12761 C C . LEU B 1 909 ? -14.826 -25.340 -36.753 1.00 143.66 846 LEU B C 1
ATOM 12762 O O . LEU B 1 909 ? -15.375 -24.252 -36.546 1.00 143.66 846 LEU B O 1
ATOM 12767 N N . ALA B 1 910 ? -13.612 -25.431 -37.298 1.00 142.92 847 ALA B N 1
ATOM 12768 C CA . ALA B 1 910 ? -12.885 -24.223 -37.672 1.00 142.92 847 ALA B CA 1
ATOM 12769 C C . ALA B 1 910 ? -13.596 -23.472 -38.789 1.00 142.92 847 ALA B C 1
ATOM 12770 O O . ALA B 1 910 ? -13.728 -22.244 -38.733 1.00 142.92 847 ALA B O 1
ATOM 12772 N N . VAL B 1 911 ? -14.066 -24.190 -39.812 1.00 136.81 848 VAL B N 1
ATOM 12773 C CA . VAL B 1 911 ? -14.791 -23.529 -40.889 1.00 136.81 848 VAL B CA 1
ATOM 12774 C C . VAL B 1 911 ? -16.133 -23.004 -40.404 1.00 136.81 848 VAL B C 1
ATOM 12775 O O . VAL B 1 911 ? -16.673 -22.061 -40.991 1.00 136.81 848 VAL B O 1
ATOM 12779 N N . SER B 1 912 ? -16.696 -23.595 -39.349 1.00 129.17 849 SER B N 1
ATOM 12780 C CA . SER B 1 912 ? -17.830 -22.967 -38.685 1.00 129.17 849 SER B CA 1
ATOM 12781 C C . SER B 1 912 ? -17.416 -21.654 -38.036 1.00 129.17 849 SER B C 1
ATOM 12782 O O . SER B 1 912 ? -18.148 -20.660 -38.102 1.00 129.17 849 SER B O 1
ATOM 12785 N N . GLY B 1 913 ? -16.243 -21.633 -37.408 1.00 138.45 850 GLY B N 1
ATOM 12786 C CA . GLY B 1 913 ? -15.749 -20.448 -36.736 1.00 138.45 850 GLY B CA 1
ATOM 12787 C C . GLY B 1 913 ? -15.028 -19.482 -37.652 1.00 138.45 850 GLY B C 1
ATOM 12788 O O . GLY B 1 913 ? -14.994 -18.278 -37.383 1.00 138.45 850 GLY B O 1
ATOM 12789 N N . ARG B 1 914 ? -14.441 -20.003 -38.732 1.00 144.42 851 ARG B N 1
ATOM 12790 C CA . ARG B 1 914 ? -13.806 -19.181 -39.763 1.00 144.42 851 ARG B CA 1
ATOM 12791 C C . ARG B 1 914 ? -12.628 -18.384 -39.200 1.00 144.42 851 ARG B C 1
ATOM 12792 O O . ARG B 1 914 ? -12.596 -17.153 -39.254 1.00 144.42 851 ARG B O 1
ATOM 12800 N N . LYS B 1 915 ? -11.653 -19.100 -38.647 1.00 130.38 852 LYS B N 1
ATOM 12801 C CA . LYS B 1 915 ? -10.424 -18.488 -38.155 1.00 130.38 852 LYS B CA 1
ATOM 12802 C C . LYS B 1 915 ? -9.342 -18.645 -39.219 1.00 130.38 852 LYS B C 1
ATOM 12803 O O . LYS B 1 915 ? -9.013 -19.768 -39.615 1.00 130.38 852 LYS B O 1
ATOM 12809 N N . MET B 1 916 ? -8.781 -17.520 -39.665 1.00 116.65 853 MET B N 1
ATOM 12810 C CA . MET B 1 916 ? -7.997 -17.504 -40.897 1.00 116.65 853 MET B CA 1
ATOM 12811 C C . MET B 1 916 ? -6.752 -18.379 -40.792 1.00 116.65 853 MET B C 1
ATOM 12812 O O . MET B 1 916 ? -6.625 -19.388 -41.495 1.00 116.65 853 MET B O 1
ATOM 12817 N N . LYS B 1 917 ? -5.816 -18.007 -39.916 1.00 116.21 854 LYS B N 1
ATOM 12818 C CA . LYS B 1 917 ? -4.541 -18.716 -39.854 1.00 116.21 854 LYS B CA 1
ATOM 12819 C C . LYS B 1 917 ? -4.738 -20.167 -39.445 1.00 116.21 854 LYS B C 1
ATOM 12820 O O . LYS B 1 917 ? -4.009 -21.060 -39.900 1.00 116.21 854 LYS B O 1
ATOM 12826 N N . THR B 1 918 ? -5.718 -20.419 -38.580 1.00 118.81 855 THR B N 1
ATOM 12827 C CA . THR B 1 918 ? -5.997 -21.782 -38.154 1.00 118.81 855 THR B CA 1
ATOM 12828 C C . THR B 1 918 ? -6.394 -22.649 -39.340 1.00 118.81 855 THR B C 1
ATOM 12829 O O . THR B 1 918 ? -5.817 -23.717 -39.563 1.00 118.81 855 THR B O 1
ATOM 12833 N N . VAL B 1 919 ? -7.376 -22.200 -40.126 1.00 110.94 856 VAL B N 1
ATOM 12834 C CA . VAL B 1 919 ? -7.786 -22.986 -41.280 1.00 110.94 856 VAL B CA 1
ATOM 12835 C C . VAL B 1 919 ? -6.688 -23.033 -42.329 1.00 110.94 856 VAL B C 1
ATOM 12836 O O . VAL B 1 919 ? -6.636 -23.975 -43.121 1.00 110.94 856 VAL B O 1
ATOM 12840 N N . GLU B 1 920 ? -5.795 -22.042 -42.352 1.00 108.16 857 GLU B N 1
ATOM 12841 C CA . GLU B 1 920 ? -4.636 -22.131 -43.234 1.00 108.16 857 GLU B CA 1
ATOM 12842 C C . GLU B 1 920 ? -3.758 -23.313 -42.851 1.00 108.16 857 GLU B C 1
ATOM 12843 O O . GLU B 1 920 ? -3.401 -24.142 -43.696 1.00 108.16 857 GLU B O 1
ATOM 12849 N N . THR B 1 921 ? -3.408 -23.409 -41.568 1.00 99.57 858 THR B N 1
ATOM 12850 C CA . THR B 1 921 ? -2.625 -24.549 -41.103 1.00 99.57 858 THR B CA 1
ATOM 12851 C C . THR B 1 921 ? -3.380 -25.851 -41.327 1.00 99.57 858 THR B C 1
ATOM 12852 O O . THR B 1 921 ? -2.780 -26.887 -41.639 1.00 99.57 858 THR B O 1
ATOM 12856 N N . LEU B 1 922 ? -4.699 -25.812 -41.161 1.00 109.20 859 LEU B N 1
ATOM 12857 C CA . LEU B 1 922 ? -5.531 -26.969 -41.463 1.00 109.20 859 LEU B CA 1
ATOM 12858 C C . LEU B 1 922 ? -5.328 -27.419 -42.901 1.00 109.20 859 LEU B C 1
ATOM 12859 O O . LEU B 1 922 ? -4.904 -28.549 -43.155 1.00 109.20 859 LEU B O 1
ATOM 12864 N N . LEU B 1 923 ? -5.593 -26.526 -43.854 1.00 129.52 860 LEU B N 1
ATOM 12865 C CA . LEU B 1 923 ? -5.408 -26.849 -45.262 1.00 129.52 860 LEU B CA 1
ATOM 12866 C C . LEU B 1 923 ? -3.994 -27.335 -45.531 1.00 129.52 860 LEU B C 1
ATOM 12867 O O . LEU B 1 923 ? -3.779 -28.172 -46.416 1.00 129.52 860 LEU B O 1
ATOM 12872 N N . ASN B 1 924 ? -3.019 -26.836 -44.770 1.00 105.04 861 ASN B N 1
ATOM 12873 C CA . ASN B 1 924 ? -1.672 -27.386 -44.861 1.00 105.04 861 ASN B CA 1
ATOM 12874 C C . ASN B 1 924 ? -1.666 -28.862 -44.484 1.00 105.04 861 ASN B C 1
ATOM 12875 O O . ASN B 1 924 ? -1.210 -29.711 -45.258 1.00 105.04 861 ASN B O 1
ATOM 12880 N N . LYS B 1 925 ? -2.212 -29.190 -43.318 1.00 100.12 862 LYS B N 1
ATOM 12881 C CA . LYS B 1 925 ? -2.184 -30.541 -42.771 1.00 100.12 862 LYS B CA 1
ATOM 12882 C C . LYS B 1 925 ? -3.590 -31.097 -42.583 1.00 100.12 862 LYS B C 1
ATOM 12883 O O . LYS B 1 925 ? -3.898 -31.719 -41.565 1.00 100.12 862 LYS B O 1
ATOM 12889 N N . GLY B 1 926 ? -4.465 -30.873 -43.563 1.00 144.10 863 GLY B N 1
ATOM 12890 C CA . GLY B 1 926 ? -5.826 -31.373 -43.446 1.00 144.10 863 GLY B CA 1
ATOM 12891 C C . GLY B 1 926 ? -5.893 -32.888 -43.419 1.00 144.10 863 GLY B C 1
ATOM 12892 O O . GLY B 1 926 ? -6.571 -33.476 -42.572 1.00 144.10 863 GLY B O 1
ATOM 12893 N N . ALA B 1 927 ? -5.182 -33.538 -44.344 1.00 177.41 864 ALA B N 1
ATOM 12894 C CA . ALA B 1 927 ? -5.185 -34.997 -44.468 1.00 177.41 864 ALA B CA 1
ATOM 12895 C C . ALA B 1 927 ? -6.605 -35.549 -44.563 1.00 177.41 864 ALA B C 1
ATOM 12896 O O . ALA B 1 927 ? -6.896 -36.647 -44.082 1.00 177.41 864 ALA B O 1
ATOM 12898 N N . ASN B 1 928 ? -7.500 -34.783 -45.181 1.00 165.95 865 ASN B N 1
ATOM 12899 C CA . ASN B 1 928 ? -8.887 -35.179 -45.366 1.00 165.95 865 ASN B CA 1
ATOM 12900 C C . ASN B 1 928 ? -9.283 -34.926 -46.812 1.00 165.95 865 ASN B C 1
ATOM 12901 O O . ASN B 1 928 ? -8.791 -33.987 -47.444 1.00 165.95 865 ASN B O 1
ATOM 12906 N N . LEU B 1 929 ? -10.174 -35.766 -47.329 1.00 133.02 866 LEU B N 1
ATOM 12907 C CA . LEU B 1 929 ? -10.553 -35.720 -48.734 1.00 133.02 866 LEU B CA 1
ATOM 12908 C C . LEU B 1 929 ? -11.724 -34.787 -49.006 1.00 133.02 866 LEU B C 1
ATOM 12909 O O . LEU B 1 929 ? -12.274 -34.822 -50.112 1.00 133.02 866 LEU B O 1
ATOM 12914 N N . LYS B 1 930 ? -12.105 -33.957 -48.038 1.00 131.46 867 LYS B N 1
ATOM 12915 C CA . LYS B 1 930 ? -13.244 -33.052 -48.168 1.00 131.46 867 LYS B CA 1
ATOM 12916 C C . LYS B 1 930 ? -14.512 -33.845 -48.473 1.00 131.46 867 LYS B C 1
ATOM 12917 O O . LYS B 1 930 ? -15.128 -33.719 -49.531 1.00 131.46 867 LYS B O 1
ATOM 12923 N N . GLU B 1 931 ? -14.886 -34.682 -47.515 1.00 132.96 868 GLU B N 1
ATOM 12924 C CA . GLU B 1 931 ? -15.925 -35.676 -47.718 1.00 132.96 868 GLU B CA 1
ATOM 12925 C C . GLU B 1 931 ? -17.179 -35.340 -46.925 1.00 132.96 868 GLU B C 1
ATOM 12926 O O . GLU B 1 931 ? -17.197 -34.465 -46.057 1.00 132.96 868 GLU B O 1
ATOM 12932 N N . TYR B 1 932 ? -18.239 -36.065 -47.260 1.00 141.25 869 TYR B N 1
ATOM 12933 C CA . TYR B 1 932 ? -19.532 -35.913 -46.615 1.00 141.25 869 TYR B CA 1
ATOM 12934 C C . TYR B 1 932 ? -19.496 -36.393 -45.166 1.00 141.25 869 TYR B C 1
ATOM 12935 O O . TYR B 1 932 ? -18.891 -37.417 -44.836 1.00 141.25 869 TYR B O 1
ATOM 12944 N N . ASP B 1 933 ? -20.146 -35.623 -44.296 1.00 156.97 870 ASP B N 1
ATOM 12945 C CA . ASP B 1 933 ? -20.273 -35.930 -42.877 1.00 156.97 870 ASP B CA 1
ATOM 12946 C C . ASP B 1 933 ? -21.525 -36.786 -42.671 1.00 156.97 870 ASP B C 1
ATOM 12947 O O . ASP B 1 933 ? -22.038 -37.383 -43.620 1.00 156.97 870 ASP B O 1
ATOM 12952 N N . ASN B 1 934 ? -22.014 -36.887 -41.433 1.00 162.04 871 ASN B N 1
ATOM 12953 C CA . ASN B 1 934 ? -23.302 -37.536 -41.204 1.00 162.04 871 ASN B CA 1
ATOM 12954 C C . ASN B 1 934 ? -24.365 -36.953 -42.126 1.00 162.04 871 ASN B C 1
ATOM 12955 O O . ASN B 1 934 ? -25.160 -37.686 -42.723 1.00 162.04 871 ASN B O 1
ATOM 12960 N N . ASN B 1 935 ? -24.383 -35.632 -42.261 1.00 143.90 872 ASN B N 1
ATOM 12961 C CA . ASN B 1 935 ? -25.070 -35.009 -43.378 1.00 143.90 872 ASN B CA 1
ATOM 12962 C C . ASN B 1 935 ? -24.123 -34.936 -44.570 1.00 143.90 872 ASN B C 1
ATOM 12963 O O . ASN B 1 935 ? -22.901 -34.865 -44.416 1.00 143.90 872 ASN B O 1
ATOM 12968 N N . LYS B 1 936 ? -24.694 -34.926 -45.760 1.00 132.77 873 LYS B N 1
ATOM 12969 C CA . LYS B 1 936 ? -23.888 -35.139 -46.957 1.00 132.77 873 LYS B CA 1
ATOM 12970 C C . LYS B 1 936 ? -22.972 -33.968 -47.289 1.00 132.77 873 LYS B C 1
ATOM 12971 O O . LYS B 1 936 ? -22.359 -33.981 -48.364 1.00 132.77 873 LYS B O 1
ATOM 12977 N N . TYR B 1 937 ? -22.853 -32.966 -46.423 1.00 139.08 874 TYR B N 1
ATOM 12978 C CA . TYR B 1 937 ? -22.017 -31.813 -46.725 1.00 139.08 874 TYR B CA 1
ATOM 12979 C C . TYR B 1 937 ? -20.542 -32.188 -46.708 1.00 139.08 874 TYR B C 1
ATOM 12980 O O . TYR B 1 937 ? -20.067 -32.855 -45.785 1.00 139.08 874 TYR B O 1
ATOM 12989 N N . LEU B 1 938 ? -19.821 -31.757 -47.732 1.00 122.20 875 LEU B N 1
ATOM 12990 C CA . LEU B 1 938 ? -18.375 -31.722 -47.664 1.00 122.20 875 LEU B CA 1
ATOM 12991 C C . LEU B 1 938 ? -17.951 -30.518 -46.831 1.00 122.20 875 LEU B C 1
ATOM 12992 O O . LEU B 1 938 ? -18.737 -29.593 -46.626 1.00 122.20 875 LEU B O 1
ATOM 12997 N N . PRO B 1 939 ? -16.718 -30.503 -46.326 1.00 128.25 876 PRO B N 1
ATOM 12998 C CA . PRO B 1 939 ? -16.243 -29.300 -45.625 1.00 128.25 876 PRO B CA 1
ATOM 12999 C C . PRO B 1 939 ? -16.364 -28.044 -46.464 1.00 128.25 876 PRO B C 1
ATOM 13000 O O . PRO B 1 939 ? -16.643 -26.962 -45.927 1.00 128.25 876 PRO B O 1
ATOM 13004 N N . ILE B 1 940 ? -16.179 -28.158 -47.778 1.00 130.32 877 ILE B N 1
ATOM 13005 C CA . ILE B 1 940 ? -16.458 -27.031 -48.659 1.00 130.32 877 ILE B CA 1
ATOM 13006 C C . ILE B 1 940 ? -17.935 -26.667 -48.599 1.00 130.32 877 ILE B C 1
ATOM 13007 O O . ILE B 1 940 ? -18.302 -25.492 -48.685 1.00 130.32 877 ILE B O 1
ATOM 13012 N N . HIS B 1 941 ? -18.809 -27.666 -48.441 1.00 132.37 878 HIS B N 1
ATOM 13013 C CA . HIS B 1 941 ? -20.225 -27.365 -48.254 1.00 132.37 878 HIS B CA 1
ATOM 13014 C C . HIS B 1 941 ? -20.460 -26.661 -46.925 1.00 132.37 878 HIS B C 1
ATOM 13015 O O . HIS B 1 941 ? -21.341 -25.800 -46.821 1.00 132.37 878 HIS B O 1
ATOM 13022 N N . LYS B 1 942 ? -19.690 -27.019 -45.895 1.00 152.86 879 LYS B N 1
ATOM 13023 C CA . LYS B 1 942 ? -19.761 -26.277 -44.640 1.00 152.86 879 LYS B CA 1
ATOM 13024 C C . LYS B 1 942 ? -19.374 -24.821 -44.849 1.00 152.86 879 LYS B C 1
ATOM 13025 O O . LYS B 1 942 ? -20.014 -23.916 -44.304 1.00 152.86 879 LYS B O 1
ATOM 13031 N N . ALA B 1 943 ? -18.322 -24.577 -45.633 1.00 153.51 880 ALA B N 1
ATOM 13032 C CA . ALA B 1 943 ? -17.947 -23.203 -45.952 1.00 153.51 880 ALA B CA 1
ATOM 13033 C C . ALA B 1 943 ? -19.053 -22.503 -46.731 1.00 153.51 880 ALA B C 1
ATOM 13034 O O . ALA B 1 943 ? -19.317 -21.313 -46.522 1.00 153.51 880 ALA B O 1
ATOM 13036 N N . ILE B 1 944 ? -19.703 -23.231 -47.638 1.00 149.84 881 ILE B N 1
ATOM 13037 C CA . ILE B 1 944 ? -20.804 -22.670 -48.414 1.00 149.84 881 ILE B CA 1
ATOM 13038 C C . ILE B 1 944 ? -21.933 -22.235 -47.493 1.00 149.84 881 ILE B C 1
ATOM 13039 O O . ILE B 1 944 ? -22.495 -21.145 -47.642 1.00 149.84 881 ILE B O 1
ATOM 13044 N N . ILE B 1 945 ? -22.285 -23.084 -46.528 1.00 147.69 882 ILE B N 1
ATOM 13045 C CA . ILE B 1 945 ? -23.298 -22.714 -45.546 1.00 147.69 882 ILE B CA 1
ATOM 13046 C C . ILE B 1 945 ? -22.837 -21.506 -44.742 1.00 147.69 882 ILE B C 1
ATOM 13047 O O . ILE B 1 945 ? -23.620 -20.590 -44.462 1.00 147.69 882 ILE B O 1
ATOM 13052 N N . ASN B 1 946 ? -21.556 -21.480 -44.368 1.00 177.04 883 ASN B N 1
ATOM 13053 C CA . ASN B 1 946 ? -21.003 -20.316 -43.685 1.00 177.04 883 ASN B CA 1
ATOM 13054 C C . ASN B 1 946 ? -21.071 -19.079 -44.569 1.00 177.04 883 ASN B C 1
ATOM 13055 O O . ASN B 1 946 ? -21.345 -17.975 -44.084 1.00 177.04 883 ASN B O 1
ATOM 13060 N N . ASP B 1 947 ? -20.819 -19.245 -45.869 1.00 180.41 884 ASP B N 1
ATOM 13061 C CA . ASP B 1 947 ? -20.847 -18.153 -46.841 1.00 180.41 884 ASP B CA 1
ATOM 13062 C C . ASP B 1 947 ? -19.835 -17.065 -46.478 1.00 180.41 884 ASP B C 1
ATOM 13063 O O . ASP B 1 947 ? -20.174 -15.894 -46.299 1.00 180.41 884 ASP B O 1
ATOM 13068 N N . ASP B 1 948 ? -18.573 -17.475 -46.370 1.00 211.57 885 ASP B N 1
ATOM 13069 C CA . ASP B 1 948 ? -17.469 -16.542 -46.145 1.00 211.57 885 ASP B CA 1
ATOM 13070 C C . ASP B 1 948 ? -16.806 -16.320 -47.500 1.00 211.57 885 ASP B C 1
ATOM 13071 O O . ASP B 1 948 ? -15.908 -17.060 -47.903 1.00 211.57 885 ASP B O 1
ATOM 13076 N N . LEU B 1 949 ? -17.250 -15.269 -48.194 1.00 220.16 886 LEU B N 1
ATOM 13077 C CA . LEU B 1 949 ? -16.927 -15.099 -49.608 1.00 220.16 886 LEU B CA 1
ATOM 13078 C C . LEU B 1 949 ? -15.422 -15.052 -49.843 1.00 220.16 886 LEU B C 1
ATOM 13079 O O . LEU B 1 949 ? -14.912 -15.656 -50.794 1.00 220.16 886 LEU B O 1
ATOM 13084 N N . ASP B 1 950 ? -14.691 -14.341 -48.983 1.00 235.31 887 ASP B N 1
ATOM 13085 C CA . ASP B 1 950 ? -13.238 -14.321 -49.111 1.00 235.31 887 ASP B CA 1
ATOM 13086 C C . ASP B 1 950 ? -12.655 -15.709 -48.891 1.00 235.31 887 ASP B C 1
ATOM 13087 O O . ASP B 1 950 ? -11.819 -16.173 -49.676 1.00 235.31 887 ASP B O 1
ATOM 13092 N N . MET B 1 951 ? -13.107 -16.401 -47.844 1.00 219.81 888 MET B N 1
ATOM 13093 C CA . MET B 1 951 ? -12.664 -17.772 -47.633 1.00 219.81 888 MET B CA 1
ATOM 13094 C C . MET B 1 951 ? -13.195 -18.704 -48.711 1.00 219.81 888 MET B C 1
ATOM 13095 O O . MET B 1 951 ? -12.519 -19.669 -49.072 1.00 219.81 888 MET B O 1
ATOM 13100 N N . VAL B 1 952 ? -14.387 -18.433 -49.245 1.00 216.03 889 VAL B N 1
ATOM 13101 C CA . VAL B 1 952 ? -14.905 -19.253 -50.337 1.00 216.03 889 VAL B CA 1
ATOM 13102 C C . VAL B 1 952 ? -13.971 -19.186 -51.538 1.00 216.03 889 VAL B C 1
ATOM 13103 O O . VAL B 1 952 ? -13.590 -20.214 -52.110 1.00 216.03 889 VAL B O 1
ATOM 13107 N N . ARG B 1 953 ? -13.582 -17.971 -51.931 1.00 225.34 890 ARG B N 1
ATOM 13108 C CA . ARG B 1 953 ? -12.651 -17.819 -53.043 1.00 225.34 890 ARG B CA 1
ATOM 13109 C C . ARG B 1 953 ? -11.291 -18.412 -52.700 1.00 225.34 890 ARG B C 1
ATOM 13110 O O . ARG B 1 953 ? -10.642 -19.032 -53.550 1.00 225.34 890 ARG B O 1
ATOM 13118 N N . LEU B 1 954 ? -10.845 -18.231 -51.456 1.00 216.06 891 LEU B N 1
ATOM 13119 C CA . LEU B 1 954 ? -9.616 -18.869 -51.001 1.00 216.06 891 LEU B CA 1
ATOM 13120 C C . LEU B 1 954 ? -9.677 -20.378 -51.199 1.00 216.06 891 LEU B C 1
ATOM 13121 O O . LEU B 1 954 ? -8.676 -21.013 -51.550 1.00 216.06 891 LEU B O 1
ATOM 13126 N N . PHE B 1 955 ? -10.853 -20.963 -50.982 1.00 220.36 892 PHE B N 1
ATOM 13127 C CA . PHE B 1 955 ? -11.006 -22.409 -50.992 1.00 220.36 892 PHE B CA 1
ATOM 13128 C C . PHE B 1 955 ? -11.208 -22.956 -52.395 1.00 220.36 892 PHE B C 1
ATOM 13129 O O . PHE B 1 955 ? -10.879 -24.119 -52.647 1.00 220.36 892 PHE B O 1
ATOM 13137 N N . LEU B 1 956 ? -11.751 -22.142 -53.302 1.00 218.92 893 LEU B N 1
ATOM 13138 C CA . LEU B 1 956 ? -12.205 -22.659 -54.590 1.00 218.92 893 LEU B CA 1
ATOM 13139 C C . LEU B 1 956 ? -11.069 -23.303 -55.377 1.00 218.92 893 LEU B C 1
ATOM 13140 O O . LEU B 1 956 ? -11.263 -24.341 -56.019 1.00 218.92 893 LEU B O 1
ATOM 13145 N N . GLU B 1 957 ? -9.877 -22.709 -55.340 1.00 240.71 894 GLU B N 1
ATOM 13146 C CA . GLU B 1 957 ? -8.800 -23.169 -56.210 1.00 240.71 894 GLU B CA 1
ATOM 13147 C C . GLU B 1 957 ? -7.571 -23.672 -55.456 1.00 240.71 894 GLU B C 1
ATOM 13148 O O . GLU B 1 957 ? -7.002 -24.700 -55.837 1.00 240.71 894 GLU B O 1
ATOM 13154 N N . LYS B 1 958 ? -7.144 -22.971 -54.401 1.00 213.27 895 LYS B N 1
ATOM 13155 C CA . LYS B 1 958 ? -5.965 -23.422 -53.665 1.00 213.27 895 LYS B CA 1
ATOM 13156 C C . LYS B 1 958 ? -6.200 -24.798 -53.064 1.00 213.27 895 LYS B C 1
ATOM 13157 O O . LYS B 1 958 ? -5.325 -25.670 -53.122 1.00 213.27 895 LYS B O 1
ATOM 13163 N N . ASP B 1 959 ? -7.366 -25.011 -52.490 1.00 210.71 896 ASP B N 1
ATOM 13164 C CA . ASP B 1 959 ? -7.884 -26.359 -52.392 1.00 210.71 896 ASP B CA 1
ATOM 13165 C C . ASP B 1 959 ? -8.263 -26.769 -53.807 1.00 210.71 896 ASP B C 1
ATOM 13166 O O . ASP B 1 959 ? -9.080 -26.082 -54.434 1.00 210.71 896 ASP B O 1
ATOM 13171 N N . PRO B 1 960 ? -7.686 -27.836 -54.358 1.00 203.21 897 PRO B N 1
ATOM 13172 C CA . PRO B 1 960 ? -7.937 -28.172 -55.766 1.00 203.21 897 PRO B CA 1
ATOM 13173 C C . PRO B 1 960 ? -9.424 -28.228 -56.073 1.00 203.21 897 PRO B C 1
ATOM 13174 O O . PRO B 1 960 ? -10.203 -28.864 -55.360 1.00 203.21 897 PRO B O 1
ATOM 13178 N N . SER B 1 961 ? -9.815 -27.537 -57.144 1.00 201.84 898 SER B N 1
ATOM 13179 C CA . SER B 1 961 ? -11.222 -27.285 -57.427 1.00 201.84 898 SER B CA 1
ATOM 13180 C C . SER B 1 961 ? -11.996 -28.577 -57.643 1.00 201.84 898 SER B C 1
ATOM 13181 O O . SER B 1 961 ? -12.818 -28.955 -56.802 1.00 201.84 898 SER B O 1
ATOM 13184 N N . LEU B 1 962 ? -11.722 -29.266 -58.755 1.00 187.96 899 LEU B N 1
ATOM 13185 C CA . LEU B 1 962 ? -12.284 -30.589 -59.045 1.00 187.96 899 LEU B CA 1
ATOM 13186 C C . LEU B 1 962 ? -13.796 -30.643 -58.821 1.00 187.96 899 LEU B C 1
ATOM 13187 O O . LEU B 1 962 ? -14.360 -31.710 -58.568 1.00 187.96 899 LEU B O 1
ATOM 13192 N N . LYS B 1 963 ? -14.468 -29.497 -58.917 1.00 197.91 900 LYS B N 1
ATOM 13193 C CA . LYS B 1 963 ? -15.874 -29.398 -58.522 1.00 197.91 900 LYS B CA 1
ATOM 13194 C C . LYS B 1 963 ? -16.796 -29.644 -59.718 1.00 197.91 900 LYS B C 1
ATOM 13195 O O . LYS B 1 963 ? -17.715 -28.882 -60.014 1.00 197.91 900 LYS B O 1
ATOM 13201 N N . ASP B 1 964 ? -16.534 -30.754 -60.399 1.00 195.70 901 ASP B N 1
ATOM 13202 C CA . ASP B 1 964 ? -17.367 -31.230 -61.493 1.00 195.70 901 ASP B CA 1
ATOM 13203 C C . ASP B 1 964 ? -17.829 -32.637 -61.143 1.00 195.70 901 ASP B C 1
ATOM 13204 O O . ASP B 1 964 ? -16.998 -33.527 -60.930 1.00 195.70 901 ASP B O 1
ATOM 13209 N N . ASP B 1 965 ? -19.148 -32.832 -61.080 1.00 181.00 902 ASP B N 1
ATOM 13210 C CA . ASP B 1 965 ? -19.738 -34.095 -60.631 1.00 181.00 902 ASP B CA 1
ATOM 13211 C C . ASP B 1 965 ? -19.235 -34.468 -59.238 1.00 181.00 902 ASP B C 1
ATOM 13212 O O . ASP B 1 965 ? -18.975 -35.636 -58.942 1.00 181.00 902 ASP B O 1
ATOM 13217 N N . GLU B 1 966 ? -19.087 -33.459 -58.374 1.00 164.61 903 GLU B N 1
ATOM 13218 C CA . GLU B 1 966 ? -18.562 -33.708 -57.036 1.00 164.61 903 GLU B CA 1
ATOM 13219 C C . GLU B 1 966 ? -19.491 -34.618 -56.243 1.00 164.61 903 GLU B C 1
ATOM 13220 O O . GLU B 1 966 ? -19.038 -35.558 -55.580 1.00 164.61 903 GLU B O 1
ATOM 13226 N N . THR B 1 967 ? -20.789 -34.360 -56.305 1.00 170.48 904 THR B N 1
ATOM 13227 C CA . THR B 1 967 ? -21.809 -35.205 -55.718 1.00 170.48 904 THR B CA 1
ATOM 13228 C C . THR B 1 967 ? -22.500 -35.979 -56.833 1.00 170.48 904 THR B C 1
ATOM 13229 O O . THR B 1 967 ? -22.022 -36.021 -57.970 1.00 170.48 904 THR B O 1
ATOM 13233 N N . GLU B 1 968 ? -23.611 -36.636 -56.500 1.00 197.32 905 GLU B N 1
ATOM 13234 C CA . GLU B 1 968 ? -24.481 -37.191 -57.529 1.00 197.32 905 GLU B CA 1
ATOM 13235 C C . GLU B 1 968 ? -24.743 -36.115 -58.571 1.00 197.32 905 GLU B C 1
ATOM 13236 O O . GLU B 1 968 ? -25.339 -35.079 -58.258 1.00 197.32 905 GLU B O 1
ATOM 13242 N N . GLU B 1 969 ? -24.264 -36.343 -59.796 1.00 188.30 906 GLU B N 1
ATOM 13243 C CA . GLU B 1 969 ? -24.257 -35.356 -60.880 1.00 188.30 906 GLU B CA 1
ATOM 13244 C C . GLU B 1 969 ? -23.729 -33.996 -60.414 1.00 188.30 906 GLU B C 1
ATOM 13245 O O . GLU B 1 969 ? -23.991 -32.966 -61.044 1.00 188.30 906 GLU B O 1
ATOM 13251 N N . GLY B 1 970 ? -22.940 -33.984 -59.341 1.00 158.69 907 GLY B N 1
ATOM 13252 C CA . GLY B 1 970 ? -22.494 -32.734 -58.751 1.00 158.69 907 GLY B CA 1
ATOM 13253 C C . GLY B 1 970 ? -23.626 -31.826 -58.333 1.00 158.69 907 GLY B C 1
ATOM 13254 O O . GLY B 1 970 ? -23.474 -30.601 -58.359 1.00 158.69 907 GLY B O 1
ATOM 13255 N N . ARG B 1 971 ? -24.763 -32.398 -57.939 1.00 146.02 908 ARG B N 1
ATOM 13256 C CA . ARG B 1 971 ? -25.964 -31.605 -57.726 1.00 146.02 908 ARG B CA 1
ATOM 13257 C C . ARG B 1 971 ? -25.896 -30.717 -56.495 1.00 146.02 908 ARG B C 1
ATOM 13258 O O . ARG B 1 971 ? -26.703 -29.789 -56.388 1.00 146.02 908 ARG B O 1
ATOM 13266 N N . THR B 1 972 ? -24.973 -30.974 -55.566 1.00 132.85 909 THR B N 1
ATOM 13267 C CA . THR B 1 972 ? -24.892 -30.145 -54.368 1.00 132.85 909 THR B CA 1
ATOM 13268 C C . THR B 1 972 ? -24.734 -28.678 -54.737 1.00 132.85 909 THR B C 1
ATOM 13269 O O . THR B 1 972 ? -25.509 -27.824 -54.291 1.00 132.85 909 THR B O 1
ATOM 13271 N N . SER B 1 973 ? -23.751 -28.371 -55.582 1.00 136.92 910 SER B N 1
ATOM 13272 C CA . SER B 1 973 ? -23.653 -27.020 -56.112 1.00 136.92 910 SER B CA 1
ATOM 13273 C C . SER B 1 973 ? -24.915 -26.654 -56.876 1.00 136.92 910 SER B C 1
ATOM 13274 O O . SER B 1 973 ? -25.480 -25.573 -56.674 1.00 136.92 910 SER B O 1
ATOM 13277 N N . ILE B 1 974 ? -25.394 -27.565 -57.727 1.00 143.73 911 ILE B N 1
ATOM 13278 C CA . ILE B 1 974 ? -26.616 -27.319 -58.487 1.00 143.73 911 ILE B CA 1
ATOM 13279 C C . ILE B 1 974 ? -27.783 -27.079 -57.543 1.00 143.73 911 ILE B C 1
ATOM 13280 O O . ILE B 1 974 ? -28.665 -26.255 -57.815 1.00 143.73 911 ILE B O 1
ATOM 13285 N N . MET B 1 975 ? -27.811 -27.803 -56.425 1.00 142.65 912 MET B N 1
ATOM 13286 C CA . MET B 1 975 ? -28.806 -27.538 -55.396 1.00 142.65 912 MET B CA 1
ATOM 13287 C C . MET B 1 975 ? -28.675 -26.104 -54.899 1.00 142.65 912 MET B C 1
ATOM 13288 O O . MET B 1 975 ? -29.673 -25.389 -54.762 1.00 142.65 912 MET B O 1
ATOM 13293 N N . LEU B 1 976 ? -27.439 -25.654 -54.668 1.00 142.80 913 LEU B N 1
ATOM 13294 C CA . LEU B 1 976 ? -27.229 -24.306 -54.151 1.00 142.80 913 LEU B CA 1
ATOM 13295 C C . LEU B 1 976 ? -27.619 -23.236 -55.163 1.00 142.80 913 LEU B C 1
ATOM 13296 O O . LEU B 1 976 ? -27.926 -22.104 -54.776 1.00 142.80 913 LEU B O 1
ATOM 13301 N N . ILE B 1 977 ? -27.585 -23.550 -56.457 1.00 155.26 914 ILE B N 1
ATOM 13302 C CA . ILE B 1 977 ? -28.252 -22.668 -57.418 1.00 155.26 914 ILE B CA 1
ATOM 13303 C C . ILE B 1 977 ? -29.762 -22.733 -57.230 1.00 155.26 914 ILE B C 1
ATOM 13304 O O . ILE B 1 977 ? -30.412 -21.732 -56.908 1.00 155.26 914 ILE B O 1
ATOM 13309 N N . VAL B 1 978 ? -30.338 -23.922 -57.415 1.00 158.77 915 VAL B N 1
ATOM 13310 C CA . VAL B 1 978 ? -31.788 -24.066 -57.463 1.00 158.77 915 VAL B CA 1
ATOM 13311 C C . VAL B 1 978 ? -32.445 -23.869 -56.106 1.00 158.77 915 VAL B C 1
ATOM 13312 O O . VAL B 1 978 ? -33.678 -23.857 -56.018 1.00 158.77 915 VAL B O 1
ATOM 13316 N N . GLN B 1 979 ? -31.656 -23.697 -55.044 1.00 149.03 916 GLN B N 1
ATOM 13317 C CA . GLN B 1 979 ? -32.239 -23.514 -53.720 1.00 149.03 916 GLN B CA 1
ATOM 13318 C C . GLN B 1 979 ? -33.054 -22.228 -53.641 1.00 149.03 916 GLN B C 1
ATOM 13319 O O . GLN B 1 979 ? -34.147 -22.213 -53.065 1.00 149.03 916 GLN B O 1
ATOM 13325 N N . LYS B 1 980 ? -32.553 -21.148 -54.238 1.00 145.69 917 LYS B N 1
ATOM 13326 C CA . LYS B 1 980 ? -33.126 -19.828 -54.023 1.00 145.69 917 LYS B CA 1
ATOM 13327 C C . LYS B 1 980 ? -32.473 -18.826 -54.965 1.00 145.69 917 LYS B C 1
ATOM 13328 O O . LYS B 1 980 ? -31.590 -19.188 -55.749 1.00 145.69 917 LYS B O 1
ATOM 13334 N N . LEU B 1 981 ? -32.923 -17.578 -54.917 1.00 168.49 918 LEU B N 1
ATOM 13335 C CA . LEU B 1 981 ? -32.230 -16.489 -55.585 1.00 168.49 918 LEU B CA 1
ATOM 13336 C C . LEU B 1 981 ? -30.804 -16.389 -55.059 1.00 168.49 918 LEU B C 1
ATOM 13337 O O . LEU B 1 981 ? -30.589 -16.076 -53.884 1.00 168.49 918 LEU B O 1
ATOM 13342 N N . LEU B 1 982 ? -29.829 -16.661 -55.924 1.00 188.75 919 LEU B N 1
ATOM 13343 C CA . LEU B 1 982 ? -28.421 -16.628 -55.556 1.00 188.75 919 LEU B CA 1
ATOM 13344 C C . LEU B 1 982 ? -27.679 -15.598 -56.399 1.00 188.75 919 LEU B C 1
ATOM 13345 O O . LEU B 1 982 ? -27.994 -15.385 -57.573 1.00 188.75 919 LEU B O 1
ATOM 13350 N N . LEU B 1 983 ? -26.683 -14.965 -55.783 1.00 197.09 920 LEU B N 1
ATOM 13351 C CA . LEU B 1 983 ? -25.949 -13.883 -56.420 1.00 197.09 920 LEU B CA 1
ATOM 13352 C C . LEU B 1 983 ? -25.085 -14.403 -57.566 1.00 197.09 920 LEU B C 1
ATOM 13353 O O . LEU B 1 983 ? -24.678 -15.568 -57.599 1.00 197.09 920 LEU B O 1
ATOM 13358 N N . GLU B 1 984 ? -24.804 -13.509 -58.519 1.00 220.36 921 GLU B N 1
ATOM 13359 C CA . GLU B 1 984 ? -23.866 -13.826 -59.591 1.00 220.36 921 GLU B CA 1
ATOM 13360 C C . GLU B 1 984 ? -22.475 -14.124 -59.054 1.00 220.36 921 GLU B C 1
ATOM 13361 O O . GLU B 1 984 ? -21.671 -14.751 -59.753 1.00 220.36 921 GLU B O 1
ATOM 13367 N N . LEU B 1 985 ? -22.172 -13.680 -57.832 1.00 197.16 922 LEU B N 1
ATOM 13368 C CA . LEU B 1 985 ? -20.927 -14.080 -57.190 1.00 197.16 922 LEU B CA 1
ATOM 13369 C C . LEU B 1 985 ? -20.830 -15.596 -57.109 1.00 197.16 922 LEU B C 1
ATOM 13370 O O . LEU B 1 985 ? -19.798 -16.181 -57.453 1.00 197.16 922 LEU B O 1
ATOM 13375 N N . TYR B 1 986 ? -21.909 -16.250 -56.679 1.00 181.24 923 TYR B N 1
ATOM 13376 C CA . TYR B 1 986 ? -21.936 -17.707 -56.684 1.00 181.24 923 TYR B CA 1
ATOM 13377 C C . TYR B 1 986 ? -21.830 -18.266 -58.096 1.00 181.24 923 TYR B C 1
ATOM 13378 O O . TYR B 1 986 ? -21.266 -19.350 -58.289 1.00 181.24 923 TYR B O 1
ATOM 13387 N N . ASN B 1 987 ? -22.353 -17.547 -59.092 1.00 215.42 924 ASN B N 1
ATOM 13388 C CA . ASN B 1 987 ? -22.179 -17.982 -60.473 1.00 215.42 924 ASN B CA 1
ATOM 13389 C C . ASN B 1 987 ? -20.705 -18.021 -60.845 1.00 215.42 924 ASN B C 1
ATOM 13390 O O . ASN B 1 987 ? -20.246 -18.960 -61.506 1.00 215.42 924 ASN B O 1
ATOM 13395 N N . TYR B 1 988 ? -19.947 -17.005 -60.429 1.00 221.62 925 TYR B N 1
ATOM 13396 C CA . TYR B 1 988 ? -18.501 -17.048 -60.615 1.00 221.62 925 TYR B CA 1
ATOM 13397 C C . TYR B 1 988 ? -17.888 -18.197 -59.826 1.00 221.62 925 TYR B C 1
ATOM 13398 O O . TYR B 1 988 ? -16.983 -18.886 -60.311 1.00 221.62 925 TYR B O 1
ATOM 13407 N N . PHE B 1 989 ? -18.380 -18.422 -58.608 1.00 202.01 926 PHE B N 1
ATOM 13408 C CA . PHE B 1 989 ? -17.847 -19.471 -57.747 1.00 202.01 926 PHE B CA 1
ATOM 13409 C C . PHE B 1 989 ? -18.188 -20.868 -58.244 1.00 202.01 926 PHE B C 1
ATOM 13410 O O . PHE B 1 989 ? -17.668 -21.844 -57.694 1.00 202.01 926 PHE B O 1
ATOM 13418 N N . ILE B 1 990 ? -19.058 -20.982 -59.251 1.00 199.33 927 ILE B N 1
ATOM 13419 C CA . ILE B 1 990 ? -19.425 -22.292 -59.790 1.00 199.33 927 ILE B CA 1
ATOM 13420 C C . ILE B 1 990 ? -18.183 -23.041 -60.253 1.00 199.33 927 ILE B C 1
ATOM 13421 O O . ILE B 1 990 ? -17.973 -24.210 -59.909 1.00 199.33 927 ILE B O 1
ATOM 13426 N N . ASN B 1 991 ? -17.346 -22.373 -61.044 1.00 200.16 928 ASN B N 1
ATOM 13427 C CA . ASN B 1 991 ? -16.085 -22.934 -61.526 1.00 200.16 928 ASN B CA 1
ATOM 13428 C C . ASN B 1 991 ? -16.260 -24.291 -62.205 1.00 200.16 928 ASN B C 1
ATOM 13429 O O . ASN B 1 991 ? -17.319 -24.590 -62.753 1.00 200.16 928 ASN B O 1
#

Secondary structure (DSSP, 8-state):
-HHHHHHHHHHHHHSTTTTSTTS-HHHHHHHHHHHHHHHH---GGG--HHHHHHHHHHHHHHHTS--TT--S-HHHHHHHHHHHHHHHHHHHHHHHHHHHHTTSTTSSTTHHHHHHHHHHHHHHHHHHHHHTTS-HHHHHHHHHHHHHHHHHHHHHTHHHHHHHHHHHHHHHHHHHH--HHHHHHHHHHHHHHHHHHHHHHHHHHHHHHHHHHTTT-HHHHHHHHHHHHHHHHHHIIIIISSS--HHHHHHHHHHHHHT--S---HHHHHHHHHHHHHHHHHHHHT------SS-B---SS-------SSS-SS-B-EEEEEE-SSS-------TTS--B--SSS-B---GGGS--SS-EEEEEE-SSS----B---SS---SHHHHHHHHHHHHH-S-HHHHHHHHHHHHHHS--S-S-BTTBBHHHHHHHHH---HHHHHHHTTTSSSSTT---TT---HHHHHHHHT-HHHHHHHHTT---TT---SSS---HHHHHHHHT-HHHHHHHHHS--S-TT---TTS--HHHHHHHH-STTHHHHHHSS---SS---TT---HHHHHHHHT-HHHHHHHHHHS-------TT---HHHHHHHHT-HHHHHHHHHH-SS--TT---TTTT--HHHHHHHHT-HHHHHHHHTSS---S----GGG--HHHHHHHH--HHHHHHHHHHT--TT---TT---HHHHHHSSS-SHHHHHHHHHT--TT---TT---HHHHHHHHT-HHHHHHHHHTT--TT-B-TT--BHHHHHHHHT-HHHHHHHHHSS-------SS---HHHHHHHTT-HHHHHIIIIIS----SS-SGGG-HHHHHHHSS---TTHHHHT-/-HHHHHHHHHHHHHH--TTS----HHHHHHHHHHHHHHHT----SSGGGTTSSSS-SSTHHHHHHHHHHHHHTS-SS-SSGGGHHHHHHHHHHHHHHHHHHHHHHHHHHGGG-S-SSTHHHHHHHHHHHHHHHHHHHHHHTTS-HHHHHHHHHHHHHHHHHHHT-SS-THHHHHHHHHHHHHHHHH--HHHHHHHHHHHHHHHHHHHHHHHHHHHHHHHHHHHTTS-HHHHHHHHHHHHHHHHHHHHHHHHHHHHHHHHHHHHHHHHHHS-S---HHHHHHHHHHHHHHHHHHGGGG--TTT-S--S-SB-----TT-S----SSS-SSS--B--EEEEETTEEE-----------SS----B-SGGG--S---EEE--BSSS---S-SEEESS--SSHHHHHHHHHHHHT---HHHHHHHHHHHHTT---TT--BTTB-HHHHHHHHHS-HHHHHHHS-S-HHHHHH---TT---HHHHHHTTT-HHHHHHHHHS---TT---SSS---HHHHHHTTT-HHHHHHHHHSS---TT---TT---HHHHHTTT-SHHHHHHHHSS---SS---TTS--HHHHHHHHT-HHHHHHHHHHS-------TTS--HHHHHHHHT-HHHHHHHHHH---GGGG---TTT---HHHHHHHTS--SHHHHHHTTS--------TTS--HHHHHHHHT-HHHHHHHHHTT-------TTS--HHHHHHHSS-THHHHHHHHTT--TT---TT---HHHHHHHH--HHHHHHHHHTT--SS---TT---HHHHHHHHT-HHHHHHHHHS--------SSS--HHHHHHHHT-HHHHHHHHHSS----SS-SGGGHHHHHHHHTS---HHHHHHT-

B-factor: mean 176.92, std 66.54, range [45.7, 489.56]

Organism: Latrodectus tredecimguttatus (NCBI:txid6925)